Protein 7NSB (pdb70)

Foldseek 3Di:
DDPVLVVVLPLFDFDLFCQFLLVVVVSVLCVVCPVVCVVPVPDPFFPADADPCLVVLVVVVVVVPPDPPDDSPPDDVVVSVVVVCVVCVLPSHVVSNPCHRGAPPVVVSPPQDFDAWDDDPDPQKDDDSHRFAKIARADDCWKTWTDHWDDFLRAFKFKWKKKWAWQLCHFKKKEKFFDPDCCVVVCQVPVHDCGGFTQTQVARDTPPPPQDGHDDRTKMKMWMFGNQQGWIFMDIPQHGGDTDDAQHHDTIITIMMDHDNGIMMGIGRRSRDHDRNPVNVVLVVLLVVLCCVPPVVPLDDDDDPQDDPNDGDDPPDDDDDDDDVVVPSVVLNVLLLVLLLCQLAAVLVVSVVSLVVLVVPDDPVSVVSSVVSVVVSPPPPVVRVVRVVLLVCLVVLPLVVSVVSVCVPDPPQCVPPVVLVLVSVVLNLLSVVQPPLVCVVVNVVSLVVVLCVQAVPPVDDDVSNVVSVVSSVLQVVQVVDNNSCPPPDDVSNVCNDPCCRNVPNSVVVSCSVQVVVPHDSDSVPVVVVVVVVVVLSVCSNDVDPCPDGNNGGNSSRSCSDPPPPVDD/DVVLVVVLVVCCVVPNVVVSVVSVCPPPDDPDDVVVVVVVVLVVLAVPADQDQDAPDPPDPPVQDDPPDRGYDDARLKDKDWDDKDQPQFFFWADWDAFLQRFKIKTFAALGDQARWIFIFGDPVPRHTPDIDHDHRARWHDWDAFLVRFKIWTARCPDDIDIDGCPWQEKDYAQDPQAHQWIWIAAQVLWIFIAGVPPGPGADIDDQFEAPPLCDFQCPVVPDDDADDPLAFDDPDPGGGRRGGRDDDGRFGFNYWDADNVSAKIWTFGFQAKIWIWGPPRPATPVRVVPPPDGPPVYHTYTQDMAHDGAGWQDKEAAAPVDRQKIWTHGAPFKIWIARGNVNDTQDIEGDAHGPDDRADWYAALRHQWTWTAHCAQWIWIFGDNHHDTNDIHGHDNWGDKAYRSNPSFKIWTGDGRRIIIIMGMDSD/DPPDDPVLVLVVVLQVCVQVPDDPVSVPSPCDLLVVVVVCLQVDDCCPDALCSLQVFAFAPDDGADVPLVCLQPVPNLVSLVVNLVSVVVSCVVCVVPDDPLVNLVVVLLSLVLVLLVLVLVLLVVLCPPVSVVCCPPSPVSSLVVSLVSQVPHPDADPPPGNCVSVVVSVVSVVCPVPVVVSVVPPSDSCVSVVVVVVRHHCSVPPPPPVVVVVVVVVVVVLCVAPVADDDDPPDGDDDDDKDKDWDDKPLPDQFFWQDWEAFQARAWIATQSGWIWGDVPPTDTDDGDDCWRDWDAFLVSQKIKTQHCPDHIDIDVVWAEKAFAADPVPGQKIWTAAQFQWIWIDGDPVDDTHDIVQPPVDDDDDDDGRQRWHYWDADNVNQWIWTDGQQAKIWIAGQDDDCGDTPDIAHDGAGWADWAFAAPQGWIWIHGAPAKIWIAHRVVRGTDDMAGDAHHDPDYADKYAALRNQKIWIFHQQCWIWIAGDVPHDTPDIGHDDVRWHDKADHSNDNWKIWTTGRRSMIIIMTMGD/DPDAEDDPVRLVVVVVPPQDPQVPPPPVPPWDWDQDQPCHTDIDTPPDDDPPVLLLQLLLCQLVLNLPSNVVSCVVPPNDDDDVVSVVVCVLSVSVLLVVLLVCLLVLVLVVSVVVVPLLSVLSVVVVVVVVVDDVVVVVCCPVPVVPVPDDVVSVVSSVCVPDVVPDSVSSNVVSSVVSLVSCLVSQVVSVVCVPPVVDDDDRSFDVDCCVRRVRSHSVVVVVVVVVVVVQVVCVVVVYDDDDDDD

Sequence (1775 aa):
MDDVDREFINCLFPSYLLQQPVAYDLWILYLQHRKLFHKLKNTNLINKLTALTRKEIWSKLMNLGVLGTISFEAVNDDYLIQVYKYFYPDVNDFTLRFNSMIPDIYKILGYFLPSRWQAQPNNSLQLSQDGITHLQPNPDYAVTWANKSLPDNKLTIFYYEIKVLSVTNSNIVIGYKLVENESINKCQKYGFDLNVFGYCGFDGLITNSEYAKPFGRDDVIGCGINFIDGSIFFTKNGIHLGNAFTDLNDLEFVPYVALRPGNSIKTNFGLNEDFVFDIIGYQDKWKSLAYEHICRLKFLLGEDNRFIDGKLVRPDVNNINNLSVDDGSLPNTLNVMINDYLIHEGLVDVAKGFLKDLQKDAVNESKDVIRHNERQIMKEERMVKIRQELRYLINKGQISKCINYIDNEIPDLLKNNLELVFELKLANYLVMIKKSSDEIENLILKGQELSNEFIYDTKIPQSLRDRFSGQLSNVSALLAYSNPLVEAPKEISGYLSDEYLQERLFQVSNNTILTFLHKDSECALENVISNTRAMLSTLLEYNAFGSTNSSDPRYYKAINFDEDVLNLKQLTKLLIHTLKELGYDSAANQLLLNELVPKGRLLHLLKQAIKYQQSQDIFNIIDPDFSSPPHRINLLQDNFSHDLTVTFQEWKTIQDTTDEIWFLTFSPNGKYLASATSESSRGYFITVYDVEQDFKIYKTCVSLSQSVLYLMFSPDSRYLVACPFSEDVTIYDMRVWCCDAFHTAERAGWMVVGSPDREAIVHSLTTKESLFSLKGRTCIALGHDENISGRKSIDPAKVLYKPTSSNGNWQYVEDDETFPRVHDVKISYDDKYVLLMTHQGVIDVYDFSGFPSKEELSKQTVDPKNFLIPRIARLDVGKNMTCISLPLNESQHLVLVSLQDNELQMWDYKENILIQKYFGQKQQHFIIRSCFAYGNKLVMSGSEDGKIYIWDRIRGNLVSVLSGHNCNVVASNPADKEMFASGGDDGKIKIWKISRNVGCFDKKQLTKLLIHTLKELGYDSAANQLLLNHIQTFFKLIKTGQFHLINWQIVCSLPLAHSSPLRSEWLQRLLIPLFDHMLLQLQYLQQLMSSVNSSTCSDAEIATLRNYVEIMILVNRQIFLEFFHTALPVLYLRKILKNFIEIWDSLLVSNDQFLNEENIFNPETTLRELSTYLTNPKLTAQLNLERDHLIDAISKYIDPNELVPKGRLLHLLKQAIKYQQSQDIFNIIDPDNFSHDLTVTFQEWKTIQDTTDEIWFLTFSPNGKYLASATITVYDVEQDFKIYKTCVSVLYLMFSPDSRYLVACPFSEDVTIYDRVWCCDAFHTAERAGWMVVGSPDREAIVHSLTTKESLFSLKGRWQYVEDDETFPRVHDVKISYDDKYVLLMTHQGVIDVYDFSGFPIPRIARLDVGKNMTCISLPLNQHLVLVSLQDNELQMWDYKENILIQKYFGQKQQHFIIRSCFAYGNKLVMSGSEDGKIYIWDRIRGNLVSVLSGHSNCNVVASNPADKEMFASGGDDGKIKIWKISRYGKKCFTKEEWKEQVAKYSAMGELYANKTIHYPLKIQPNGFATIQTTPIEPTLPRLLLNYFVSMAYEDSSIRMAKELGFIRNNKDIAVFNDLYKIKERFHIKHLIKLGRINEAMEELHFKLLLLNLIEMIRSHILNLIQYSQNKLAIKASSSVKKMQELELSLQNLYSISLRSKIADLVNEKLLKFIHPRIQFEISNNNSKFPDLLNNNYYSSEFPYEPRLTQIMKLWCWCENQLHHNQIGVPRVEN

B-factor: mean 66.14, std 17.5, range [31.29, 143.15]

Solvent-accessible surface area: 83004 Å² total; per-residue (Å²): 70,49,98,83,3,133,104,36,5,92,39,0,4,8,63,6,1,41,82,0,37,8,26,87,48,0,68,68,39,2,62,131,52,34,123,37,8,81,52,8,74,68,67,68,13,123,118,48,142,13,40,119,18,65,73,81,7,0,48,60,0,9,126,77,11,2,2,4,22,17,35,44,69,62,30,30,39,55,14,8,40,60,2,15,52,78,52,74,116,93,31,89,81,37,61,13,53,123,121,2,55,25,47,82,4,20,90,47,9,46,9,60,4,2,18,74,0,51,63,14,137,67,116,31,19,101,34,56,79,71,1,51,67,64,7,63,5,40,115,119,233,40,13,4,58,0,52,102,47,1,44,34,50,30,4,4,0,7,4,0,7,4,76,0,71,28,67,110,87,1,26,0,2,0,0,0,21,41,40,153,67,170,85,79,108,76,1,99,83,150,14,72,12,87,82,0,24,0,4,9,0,111,82,0,32,18,4,70,132,146,60,29,78,64,17,24,140,93,7,36,1,1,0,0,4,0,9,2,36,3,15,0,2,0,2,22,96,28,125,83,44,45,89,26,36,96,66,27,22,62,59,34,2,6,0,4,0,9,6,29,103,29,1,4,0,72,2,26,11,10,21,72,102,118,37,95,21,97,8,66,42,32,8,69,106,36,28,9,68,0,3,50,102,16,6,209,123,82,17,72,24,32,134,26,156,32,74,114,111,37,46,17,75,84,76,133,87,82,51,54,9,113,46,56,65,96,122,24,26,2,45,18,3,1,18,9,5,0,0,38,25,0,14,38,31,4,38,28,42,4,0,117,5,0,12,133,4,13,102,119,18,44,52,206,116,62,137,32,4,18,168,31,2,75,166,41,13,64,141,26,57,144,27,14,117,20,14,84,67,5,88,147,16,10,89,40,36,67,7,74,118,6,31,62,44,3,49,108,67,17,117,64,0,34,102,86,7,70,24,7,25,9,24,11,67,6,0,29,4,0,38,71,13,88,78,35,144,150,49,49,42,88,9,11,93,53,1,56,63,13,8,86,59,19,18,101,72,105,93,21,81,66,85,30,76,74,68,0,42,32,4,13,20,18,0,4,4,0,17,3,39,73,41,20,99,120,87,11,72,68,26,16,23,12,0,2,43,84,42,10,14,68,69,21,11,18,39,6,11,8,30,0,13,14,28,25,57,153,88,88,39,65,10,7,3,24,50,2,1,29,14,0,39,15,7,13,68,16,4,24,98,92,51,6,28,15,82,124,61,72,72,28,45,6,39,11,2,2,5,21,10,39,70,31,2,8,100,43,121,96,58,40,63,15,2,26,44,22,13,56,80,91,58,84,58,84,6,7,97,43,18,148,126,164,85,175,40,79,104,47,24,9,59,81,9,5,75,20,0,13,44,37,15,85,80,97,16,18,5,40,8,113,30,54,141,106,105,67,116,91,105,66,40,31,3,2,82,60,35,115,36,123,62,25,20,4,51,30,50,63,175,90,76,19,56,78,96,68,50,45,5,96,19,7,32,12,0,66,83,14,27,36,0,0,2,0,15,21,64,42,89,66,30,0,19,2,10,0,19,30,27,148,59,82,22,54,105,107,35,84,16,131,26,73,75,76,35,4,65,19,4,21,14,7,62,69,26,106,55,0,0,2,1,2,94,49,72,67,56,23,72,43,96,68,105,23,55,0,3,10,6,8,78,44,90,71,23,71,38,23,3,7,10,0,4,14,81,75,29,6,55,7,43,14,13,117,108,54,88,66,42,10,51,18,115,71,64,32,0,23,50,0,22,11,50,111,54,133,57,37,76,93,91,61,104,45,75,96,76,13,23,71,79,139,59,119,108,16,83,81,22,46,14,45,46,97,94,109,22,20,93,0,71,3,1,51,7,10,96,72,4,89,34,3,0,6,0,3,68,90,3,5,0,6,0,15,17,14,37,31,11,15,49,36,85,50,44,94,88,57,129,59,69,21,62,89,58,31,2,6,45,34,18,106,0,94,28,43,118,68,18,11,1,2,19,27,25,70,162,130,54,147,75,10,0,0,0,3,6,52,55,58,9,3,18,4,6,10,8,25,99,44,13,13,66,7,36,2,61,20,3,32,5,82,151,96,116,1,44,6,18,6,5,14,36,50,48,0,0,0,2,0,0,55,70,18,15,2,16,0,1,10,43,110,72,2,2,1,11,12,36,28,86,6,61,43,0,17,4,8,14,24,17,58,60,74,97,34,30,3,0,3,1,3,60,77,8,16,7,48,0,14,34,12,63,145,78,76,68,52,19,69,56,65,42,14,50,72,0,18,38,57,19,2,103,82,85,62,100,60,66,2,2,104,54,18,156,127,141,104,9,77,45,0,24,128,17,0,115,89,28,64,22,104,98,0,59,4,75,32,0,10,51,5,45,17,48,96,36,73,106,20,97,106,55,18,57,117,100,2,45,93,124,92,59,111,39,0,65,81,7,11,90,29,1,80,62,3,42,84,43,26,75,81,91,83,52,82,79,43,32,14,28,4,3,36,19,3,1,31,0,2,10,45,0,0,87,23,8,0,2,46,72,44,135,141,25,95,13,6,56,3,3,40,89,2,1,39,41,2,10,61,15,21,39,57,4,5,40,65,14,90,67,23,35,10,56,79,30,2,68,59,2,53,77,36,22,88,43,4,3,27,37,7,11,23,53,112,62,0,66,158,50,76,40,84,87,68,105,13,30,50,29,0,34,170,65,6,29,49,66,86,30,14,47,110,53,16,8,67,82,3,37,33,13,0,54,89,64,6,29,41,105,32,29,27,18,148,62,108,112,56,88,63,59,48,124,96,95,50,36,34,109,80,160,16,83,27,76,64,67,98,52,66,3,125,14,5,25,13,0,60,78,20,31,71,0,0,2,0,57,30,30,15,5,32,26,90,110,94,42,45,117,132,112,83,13,173,106,22,56,16,4,20,31,25,60,81,19,53,104,11,15,4,0,16,98,86,65,73,51,47,65,54,150,153,20,57,0,7,12,28,2,72,49,97,91,24,53,53,71,22,6,19,0,10,23,62,18,44,18,32,9,40,21,62,75,117,59,70,85,52,40,34,44,60,67,188,151,161,196,104,99,104,70,103,120,122,51,5,2,68,16,0,52,4,13,100,80,6,34,61,4,4,13,6,7,89,83,2,14,4,11,1,39,38,26,115,51,88,135,107,60,100,94,18,123,2,93,28,59,34,80,13,15,10,4,22,29,25,54,146,188,79,26,2,0,2,1,7,41,76,32,10,0,16,2,17,22,9,48,52,62,10,18,31,8,30,0,22,1,1,40,1,85,140,116,103,1,42,5,19,9,7,35,23,52,36,4,0,2,1,0,0,41,42,15,46,0,0,0,3,2,48,90,94,12,88,54,53,23,40,29,81,8,16,97,60,0,18,4,7,13,19,13,59,67,44,126,69,43,7,0,0,0,0,34,46,3,76,0,34,0,14,23,25,29,185,133,75,69,19,63,34,63,64,81,43,16,56,67,46,33,79,80,65,84,28,62,24,83,26,46,29,8,100,64,2,79,53,71,5,43,5,40,38,65,100,166,33,90,7,63,5,49,45,61,19,80,32,2,55,99,0,0,1,4,4,0,0,4,49,1,12,32,44,0,1,42,105,4,2,53,56,54,46,50,31,190,82,89,70,22,63,61,80,9,44,63,19,2,56,1,56,87,3,33,93,21,14,47,15,3,42,78,8,135,4,89,42,10,66,126,124,120,96,18,23,21,20,50,9,24,26,18,51,111,92,96,66,220,153,86,101,66,55,65,83,37,56,72,35,27,70,140,58,26,115,64,62,85,77,53,85,64,43,68,82,163,122,89,90,48,54,108,32,82,59,63,40,37,60,31,0,56,102,26,17,34,129,36,6,83,161,13,20,77,105,1,98,133,18,52,81,94,111,134,47,96,21,39,24,3,4,73,153,42,37,67,78,40,51,4,9,32,27,26,10,2,23,14,2,2,58,3,6,18,48,0,14,18,33,1,26,101,35,33,13,11,11,16,74,13,66,95

Structure (mmCIF, N/CA/C/O backbone):
data_7NSB
#
_entry.id   7NSB
#
_cell.length_a   1.00
_cell.length_b   1.00
_cell.length_c   1.00
_cell.angle_alpha   90.00
_cell.angle_beta   90.00
_cell.angle_gamma   90.00
#
_symmetry.space_group_name_H-M   'P 1'
#
loop_
_entity.id
_entity.type
_entity.pdbx_description
1 polymer 'Vacuolar import and degradation protein 30'
2 polymer 'Glucose-induced degradation protein 7'
3 polymer 'Glucose-induced degradation protein 8'
#
loop_
_atom_site.group_PDB
_atom_site.id
_atom_site.type_symbol
_atom_site.label_atom_id
_atom_site.label_alt_id
_atom_site.label_comp_id
_atom_site.label_asym_id
_atom_site.label_entity_id
_atom_site.label_seq_id
_atom_site.pdbx_PDB_ins_code
_atom_site.Cartn_x
_atom_site.Cartn_y
_atom_site.Cartn_z
_atom_site.occupancy
_atom_site.B_iso_or_equiv
_atom_site.auth_seq_id
_atom_site.auth_comp_id
_atom_site.auth_asym_id
_atom_site.auth_atom_id
_atom_site.pdbx_PDB_model_num
ATOM 1 N N . MET A 1 5 ? 169.010 256.253 263.365 1.00 71.08 5 MET a N 1
ATOM 2 C CA . MET A 1 5 ? 169.481 255.438 264.477 1.00 71.08 5 MET a CA 1
ATOM 3 C C . MET A 1 5 ? 168.391 255.261 265.523 1.00 71.08 5 MET a C 1
ATOM 4 O O . MET A 1 5 ? 167.653 256.195 265.826 1.00 71.08 5 MET a O 1
ATOM 6 N N . ASP A 1 6 ? 168.298 254.057 266.078 1.00 73.57 6 ASP a N 1
ATOM 7 C CA . ASP A 1 6 ? 167.266 253.739 267.054 1.00 73.57 6 ASP a CA 1
ATOM 8 C C . ASP A 1 6 ? 167.677 254.264 268.428 1.00 73.57 6 ASP a C 1
ATOM 9 O O . ASP A 1 6 ? 168.641 255.021 268.570 1.00 73.57 6 ASP a O 1
ATOM 11 N N . ASP A 1 7 ? 166.940 253.868 269.461 1.00 75.56 7 ASP a N 1
ATOM 12 C CA . ASP A 1 7 ? 167.230 254.275 270.828 1.00 75.56 7 ASP a CA 1
ATOM 13 C C . ASP A 1 7 ? 168.068 253.256 271.584 1.00 75.56 7 ASP a C 1
ATOM 14 O O . ASP A 1 7 ? 168.357 253.466 272.766 1.00 75.56 7 ASP a O 1
ATOM 16 N N . VAL A 1 8 ? 168.457 252.158 270.940 1.00 73.69 8 VAL a N 1
ATOM 17 C CA . VAL A 1 8 ? 169.354 251.191 271.547 1.00 73.69 8 VAL a CA 1
ATOM 18 C C . VAL A 1 8 ? 170.706 251.131 270.842 1.00 73.69 8 VAL a C 1
ATOM 19 O O . VAL A 1 8 ? 171.728 250.925 271.508 1.00 73.69 8 VAL a O 1
ATOM 23 N N . ASP A 1 9 ? 170.742 251.304 269.520 1.00 73.18 9 ASP a N 1
ATOM 24 C CA . ASP A 1 9 ? 172.008 251.269 268.800 1.00 73.18 9 ASP a CA 1
ATOM 25 C C . ASP A 1 9 ? 172.911 252.422 269.214 1.00 73.18 9 ASP a C 1
ATOM 26 O O . ASP A 1 9 ? 174.128 252.251 269.339 1.00 73.18 9 ASP a O 1
ATOM 31 N N . ARG A 1 10 ? 172.335 253.608 269.421 1.00 73.60 10 ARG a N 1
ATOM 32 C CA . ARG A 1 10 ? 173.132 254.743 269.871 1.00 73.60 10 ARG a CA 1
ATOM 33 C C . ARG A 1 10 ? 173.786 254.449 271.213 1.00 73.60 10 ARG a C 1
ATOM 34 O O . ARG A 1 10 ? 174.988 254.675 271.397 1.00 73.60 10 ARG a O 1
ATOM 42 N N . GLU A 1 11 ? 173.005 253.928 272.161 1.00 75.18 11 GLU a N 1
ATOM 43 C CA . GLU A 1 11 ? 173.548 253.609 273.475 1.00 75.18 11 GLU a CA 1
ATOM 44 C C . GLU A 1 11 ? 174.627 252.539 273.378 1.00 75.18 11 GLU a C 1
ATOM 45 O O . GLU A 1 11 ? 175.681 252.652 274.016 1.00 75.18 11 GLU a O 1
ATOM 51 N N . PHE A 1 12 ? 174.390 251.496 272.580 1.00 69.72 12 PHE a N 1
ATOM 52 C CA . PHE A 1 12 ? 175.376 250.425 272.476 1.00 69.72 12 PHE a CA 1
ATOM 53 C C . PHE A 1 12 ? 176.672 250.919 271.849 1.00 69.72 12 PHE a C 1
ATOM 54 O O . PHE A 1 12 ? 177.762 250.589 272.327 1.00 69.72 12 PHE a O 1
ATOM 62 N N . ILE A 1 13 ? 176.580 251.715 270.783 1.00 63.42 13 ILE a N 1
ATOM 63 C CA . ILE A 1 13 ? 177.790 252.181 270.119 1.00 63.42 13 ILE a CA 1
ATOM 64 C C . ILE A 1 13 ? 178.544 253.166 271.008 1.00 63.42 13 ILE a C 1
ATOM 65 O O . ILE A 1 13 ? 179.783 253.173 271.035 1.00 63.42 13 ILE a O 1
ATOM 70 N N . ASN A 1 14 ? 177.819 253.999 271.764 1.00 66.52 14 ASN a N 1
ATOM 71 C CA . ASN A 1 14 ? 178.475 254.886 272.717 1.00 66.52 14 ASN a CA 1
ATOM 72 C C . ASN A 1 14 ? 179.192 254.092 273.797 1.00 66.52 14 ASN a C 1
ATOM 73 O O . ASN A 1 14 ? 180.308 254.441 274.199 1.00 66.52 14 ASN a O 1
ATOM 78 N N . CYS A 1 15 ? 178.562 253.024 274.286 1.00 67.72 15 CYS a N 1
ATOM 79 C CA . CYS A 1 15 ? 179.209 252.179 275.281 1.00 67.72 15 CYS a CA 1
ATOM 80 C C . CYS A 1 15 ? 180.427 251.468 274.706 1.00 67.72 15 CYS a C 1
ATOM 81 O O . CYS A 1 15 ? 181.398 251.220 275.428 1.00 67.72 15 CYS a O 1
ATOM 84 N N . LEU A 1 16 ? 180.400 251.144 273.413 1.00 60.50 16 LEU a N 1
ATOM 85 C CA . LEU A 1 16 ? 181.488 250.381 272.809 1.00 60.50 16 LEU a CA 1
ATOM 86 C C . LEU A 1 16 ? 182.699 251.255 272.504 1.00 60.50 16 LEU a C 1
ATOM 87 O O . LEU A 1 16 ? 183.790 251.028 273.035 1.00 60.50 16 LEU a O 1
ATOM 92 N N . PHE A 1 17 ? 182.527 252.259 271.649 1.00 55.87 17 PHE a N 1
ATOM 93 C CA . PHE A 1 17 ? 183.669 252.986 271.112 1.00 55.87 17 PHE a CA 1
ATOM 94 C C . PHE A 1 17 ? 183.941 254.254 271.908 1.00 55.87 17 PHE a C 1
ATOM 95 O O . PHE A 1 17 ? 183.051 254.780 272.582 1.00 55.87 17 PHE a O 1
ATOM 103 N N . PRO A 1 18 ? 185.169 254.771 271.865 1.00 48.57 18 PRO a N 1
ATOM 104 C CA . PRO A 1 18 ? 185.489 255.971 272.644 1.00 48.57 18 PRO a CA 1
ATOM 105 C C . PRO A 1 18 ? 184.736 257.193 272.145 1.00 48.57 18 PRO a C 1
ATOM 106 O O . PRO A 1 18 ? 184.395 257.307 270.966 1.00 48.57 18 PRO a O 1
ATOM 110 N N . SER A 1 19 ? 184.478 258.116 273.072 1.00 46.50 19 SER a N 1
ATOM 111 C CA . SER A 1 19 ? 183.606 259.250 272.779 1.00 46.50 19 SER a CA 1
ATOM 112 C C . SER A 1 19 ? 184.231 260.197 271.762 1.00 46.50 19 SER a C 1
ATOM 113 O O . SER A 1 19 ? 183.586 260.574 270.778 1.00 46.50 19 SER a O 1
ATOM 116 N N . TYR A 1 20 ? 185.484 260.598 271.983 1.00 45.38 20 TYR a N 1
ATOM 117 C CA . TYR A 1 20 ? 186.106 261.597 271.121 1.00 45.38 20 TYR a CA 1
ATOM 118 C C . TYR A 1 20 ? 186.289 261.105 269.696 1.00 45.38 20 TYR a C 1
ATOM 119 O O . TYR A 1 20 ? 186.461 261.925 268.789 1.00 45.38 20 TYR a O 1
ATOM 128 N N . LEU A 1 21 ? 186.261 259.795 269.476 1.00 46.79 21 LEU a N 1
ATOM 129 C CA . LEU A 1 21 ? 186.554 259.248 268.163 1.00 46.79 21 LEU a CA 1
ATOM 130 C C . LEU A 1 21 ? 185.316 259.142 267.284 1.00 46.79 21 LEU a C 1
ATOM 131 O O . LEU A 1 21 ? 185.444 259.118 266.056 1.00 46.79 21 LEU a O 1
ATOM 136 N N . LEU A 1 22 ? 184.124 259.102 267.881 1.00 49.68 22 LEU a N 1
ATOM 137 C CA . LEU A 1 22 ? 182.888 259.082 267.109 1.00 49.68 22 LEU a CA 1
ATOM 138 C C . LEU A 1 22 ? 182.572 260.426 266.473 1.00 49.68 22 LEU a C 1
ATOM 139 O O . LEU A 1 22 ? 181.652 260.501 265.653 1.00 49.68 22 LEU a O 1
ATOM 144 N N . GLN A 1 23 ? 183.297 261.482 266.831 1.00 47.55 23 GLN a N 1
ATOM 145 C CA . GLN A 1 23 ? 183.077 262.808 266.275 1.00 47.55 23 GLN a CA 1
ATOM 146 C C . GLN A 1 23 ? 184.049 263.140 265.152 1.00 47.55 23 GLN a C 1
ATOM 147 O O . GLN A 1 23 ? 184.103 264.291 264.713 1.00 47.55 23 GLN a O 1
ATOM 153 N N . GLN A 1 24 ? 184.809 262.167 264.684 1.00 47.13 24 GLN a N 1
ATOM 154 C CA . GLN A 1 24 ? 185.714 262.308 263.557 1.00 47.13 24 GLN a CA 1
ATOM 155 C C . GLN A 1 24 ? 185.062 261.785 262.291 1.00 47.13 24 GLN a C 1
ATOM 156 O O . GLN A 1 24 ? 184.022 261.124 262.337 1.00 47.13 24 GLN a O 1
ATOM 162 N N . PRO A 1 25 ? 185.648 262.058 261.126 1.00 47.93 25 PRO a N 1
ATOM 163 C CA . PRO A 1 25 ? 185.139 261.444 259.892 1.00 47.93 25 PRO a CA 1
ATOM 164 C C . PRO A 1 25 ? 185.337 259.934 259.839 1.00 47.93 25 PRO a C 1
ATOM 165 O O . PRO A 1 25 ? 184.947 259.294 258.858 1.00 47.93 25 PRO a O 1
ATOM 169 N N . VAL A 1 26 ? 185.934 259.352 260.875 1.00 51.74 26 VAL a N 1
ATOM 170 C CA . VAL A 1 26 ? 186.144 257.912 260.942 1.00 51.74 26 VAL a CA 1
ATOM 171 C C . VAL A 1 26 ? 185.071 257.235 261.802 1.00 51.74 26 VAL a C 1
ATOM 172 O O . VAL A 1 26 ? 185.267 256.120 262.280 1.00 51.74 26 VAL a O 1
ATOM 176 N N . ALA A 1 27 ? 183.936 257.897 262.013 1.00 54.54 27 ALA a N 1
ATOM 177 C CA . ALA A 1 27 ? 182.809 257.233 262.651 1.00 54.54 27 ALA a CA 1
ATOM 178 C C . ALA A 1 27 ? 181.998 256.399 261.671 1.00 54.54 27 ALA a C 1
ATOM 179 O O . ALA A 1 27 ? 181.269 255.498 262.097 1.00 54.54 27 ALA a O 1
ATOM 181 N N . TYR A 1 28 ? 182.121 256.672 260.371 1.00 61.52 28 TYR a N 1
ATOM 182 C CA . TYR A 1 28 ? 181.330 255.960 259.375 1.00 61.52 28 TYR a CA 1
ATOM 183 C C . TYR A 1 28 ? 181.686 254.478 259.340 1.00 61.52 28 TYR a C 1
ATOM 184 O O . TYR A 1 28 ? 180.803 253.614 259.444 1.00 61.52 28 TYR a O 1
ATOM 193 N N . ASP A 1 29 ? 182.972 254.160 259.204 1.00 60.22 29 ASP a N 1
ATOM 194 C CA . ASP A 1 29 ? 183.358 252.758 259.155 1.00 60.22 29 ASP a CA 1
ATOM 195 C C . ASP A 1 29 ? 183.157 252.067 260.496 1.00 60.22 29 ASP a C 1
ATOM 196 O O . ASP A 1 29 ? 182.889 250.863 260.526 1.00 60.22 29 ASP a O 1
ATOM 201 N N . LEU A 1 30 ? 183.252 252.800 261.607 1.00 56.63 30 LEU a N 1
ATOM 202 C CA . LEU A 1 30 ? 182.916 252.203 262.898 1.00 56.63 30 LEU a CA 1
ATOM 203 C C . LEU A 1 30 ? 181.441 251.828 262.967 1.00 56.63 30 LEU a C 1
ATOM 204 O O . LEU A 1 30 ? 181.085 250.757 263.480 1.00 56.63 30 LEU a O 1
ATOM 209 N N . TRP A 1 31 ? 180.563 252.697 262.463 1.00 59.44 31 TRP a N 1
ATOM 210 C CA . TRP A 1 31 ? 179.152 252.340 262.437 1.00 59.44 31 TRP a CA 1
ATOM 211 C C . TRP A 1 31 ? 178.906 251.148 261.529 1.00 59.44 31 TRP a C 1
ATOM 212 O O . TRP A 1 31 ? 178.071 250.300 261.845 1.00 59.44 31 TRP a O 1
ATOM 223 N N . ILE A 1 32 ? 179.618 251.059 260.404 1.00 55.90 32 ILE a N 1
ATOM 224 C CA . ILE A 1 32 ? 179.477 249.875 259.556 1.00 55.90 32 ILE a CA 1
ATOM 225 C C . ILE A 1 32 ? 179.912 248.621 260.307 1.00 55.90 32 ILE a C 1
ATOM 226 O O . ILE A 1 32 ? 179.236 247.582 260.263 1.00 55.90 32 ILE a O 1
ATOM 231 N N . LEU A 1 33 ? 181.046 248.700 261.005 1.00 55.88 33 LEU a N 1
ATOM 232 C CA . LEU A 1 33 ? 181.529 247.579 261.803 1.00 55.88 33 LEU a CA 1
ATOM 233 C C . LEU A 1 33 ? 180.470 247.107 262.785 1.00 55.88 33 LEU a C 1
ATOM 234 O O . LEU A 1 33 ? 180.179 245.910 262.877 1.00 55.88 33 LEU a O 1
ATOM 239 N N . TYR A 1 34 ? 179.879 248.039 263.533 1.00 59.19 34 TYR a N 1
ATOM 240 C CA . TYR A 1 34 ? 178.839 247.643 264.478 1.00 59.19 34 TYR a CA 1
ATOM 241 C C . TYR A 1 34 ? 177.620 247.077 263.761 1.00 59.19 34 TYR a C 1
ATOM 242 O O . TYR A 1 34 ? 177.041 246.080 264.205 1.00 59.19 34 TYR a O 1
ATOM 251 N N . LEU A 1 35 ? 177.212 247.703 262.656 1.00 62.89 35 LEU a N 1
ATOM 252 C CA . LEU A 1 35 ? 176.016 247.292 261.935 1.00 62.89 35 LEU a CA 1
ATOM 253 C C . LEU A 1 35 ? 176.139 245.891 261.360 1.00 62.89 35 LEU a C 1
ATOM 254 O O . LEU A 1 35 ? 175.119 245.229 261.150 1.00 62.89 35 LEU a O 1
ATOM 259 N N . GLN A 1 36 ? 177.360 245.424 261.101 1.00 63.96 36 GLN a N 1
ATOM 260 C CA . GLN A 1 36 ? 177.522 244.072 260.579 1.00 63.96 36 GLN a CA 1
ATOM 261 C C . GLN A 1 36 ? 177.155 242.995 261.597 1.00 63.96 36 GLN a C 1
ATOM 262 O O . GLN A 1 36 ? 176.933 241.846 261.205 1.00 63.96 36 GLN a O 1
ATOM 268 N N . HIS A 1 37 ? 177.083 243.327 262.884 1.00 63.87 37 HIS a N 1
ATOM 269 C CA . HIS A 1 37 ? 176.828 242.349 263.941 1.00 63.87 37 HIS a CA 1
ATOM 270 C C . HIS A 1 37 ? 175.766 242.860 264.906 1.00 63.87 37 HIS a C 1
ATOM 271 O O . HIS A 1 37 ? 175.926 242.815 266.126 1.00 63.87 37 HIS a O 1
ATOM 278 N N . ARG A 1 38 ? 174.651 243.350 264.369 1.00 64.68 38 ARG a N 1
ATOM 279 C CA . ARG A 1 38 ? 173.632 243.964 265.214 1.00 64.68 38 ARG a CA 1
ATOM 280 C C . ARG A 1 38 ? 172.794 242.920 265.946 1.00 64.68 38 ARG a C 1
ATOM 281 O O . ARG A 1 38 ? 172.605 243.007 267.166 1.00 64.68 38 ARG a O 1
ATOM 289 N N . LYS A 1 39 ? 172.282 241.928 265.213 1.00 65.28 39 LYS a N 1
ATOM 290 C CA . LYS A 1 39 ? 171.375 240.950 265.808 1.00 65.28 39 LYS a CA 1
ATOM 291 C C . LYS A 1 39 ? 172.064 240.140 266.895 1.00 65.28 39 LYS a C 1
ATOM 292 O O . LYS A 1 39 ? 171.458 239.825 267.928 1.00 65.28 39 LYS a O 1
ATOM 298 N N . LEU A 1 40 ? 173.325 239.771 266.669 1.00 63.67 40 LEU a N 1
ATOM 299 C CA . LEU A 1 40 ? 174.044 238.956 267.640 1.00 63.67 40 LEU a CA 1
ATOM 300 C C . LEU A 1 40 ? 174.182 239.685 268.969 1.00 63.67 40 LEU a C 1
ATOM 301 O O . LEU A 1 40 ? 173.937 239.109 270.034 1.00 63.67 40 LEU a O 1
ATOM 306 N N . PHE A 1 41 ? 174.561 240.964 268.929 1.00 66.06 41 PHE a N 1
ATOM 307 C CA . PHE A 1 41 ? 174.684 241.724 270.167 1.00 66.06 41 PHE a CA 1
ATOM 308 C C . PHE A 1 41 ? 173.322 241.970 270.797 1.00 66.06 41 PHE a C 1
ATOM 309 O O . PHE A 1 41 ? 173.192 241.971 272.028 1.00 66.06 41 PHE a O 1
ATOM 317 N N . HIS A 1 42 ? 172.294 242.176 269.970 1.00 67.69 42 HIS a N 1
ATOM 318 C CA . HIS A 1 42 ? 170.944 242.324 270.502 1.00 67.69 42 HIS a CA 1
ATOM 319 C C . HIS A 1 42 ? 170.550 241.106 271.324 1.00 67.69 42 HIS a C 1
ATOM 320 O O . HIS A 1 42 ? 170.041 241.234 272.443 1.00 67.69 42 HIS a O 1
ATOM 327 N N . LYS A 1 43 ? 170.785 239.909 270.782 1.00 61.92 43 LYS a N 1
ATOM 328 C CA . LYS A 1 43 ? 170.493 238.689 271.529 1.00 61.92 43 LYS a CA 1
ATOM 329 C C . LYS A 1 43 ? 171.368 238.582 272.773 1.00 61.92 43 LYS a C 1
ATOM 330 O O . LYS A 1 43 ? 170.873 238.318 273.873 1.00 61.92 43 LYS a O 1
ATOM 336 N N . LEU A 1 44 ? 172.674 238.804 272.619 1.00 67.84 44 LEU a N 1
ATOM 337 C CA . LEU A 1 44 ? 173.622 238.577 273.702 1.00 67.84 44 LEU a CA 1
ATOM 338 C C . LEU A 1 44 ? 173.538 239.617 274.808 1.00 67.84 44 LEU a C 1
ATOM 339 O O . LEU A 1 44 ? 174.181 239.436 275.846 1.00 67.84 44 LEU a O 1
ATOM 344 N N . LYS A 1 45 ? 172.775 240.687 274.625 1.00 71.47 45 LYS a N 1
ATOM 345 C CA . LYS A 1 45 ? 172.668 241.668 275.705 1.00 71.47 45 LYS a CA 1
ATOM 346 C C . LYS A 1 45 ? 171.961 241.124 276.945 1.00 71.47 45 LYS a C 1
ATOM 347 O O . LYS A 1 45 ? 171.775 241.895 277.892 1.00 71.47 45 LYS a O 1
ATOM 349 N N . ASN A 1 46 ? 171.563 239.851 276.983 1.00 78.92 46 ASN a N 1
ATOM 350 C CA . ASN A 1 46 ? 170.882 239.307 278.154 1.00 78.92 46 ASN a CA 1
ATOM 351 C C . ASN A 1 46 ? 171.856 239.055 279.301 1.00 78.92 46 ASN a C 1
ATOM 352 O O . ASN A 1 46 ? 171.731 239.650 280.377 1.00 78.92 46 ASN a O 1
ATOM 354 N N . THR A 1 47 ? 172.833 238.178 279.090 1.00 82.23 47 THR a N 1
ATOM 355 C CA . THR A 1 47 ? 173.797 237.842 280.131 1.00 82.23 47 THR a CA 1
ATOM 356 C C . THR A 1 47 ? 175.031 237.233 279.478 1.00 82.23 47 THR a C 1
ATOM 357 O O . THR A 1 47 ? 175.128 237.141 278.251 1.00 82.23 47 THR a O 1
ATOM 359 N N . ASN A 1 48 ? 175.981 236.822 280.321 1.00 86.94 48 ASN a N 1
ATOM 360 C CA . ASN A 1 48 ? 177.211 236.155 279.888 1.00 86.94 48 ASN a CA 1
ATOM 361 C C . ASN A 1 48 ? 178.063 237.045 278.988 1.00 86.94 48 ASN a C 1
ATOM 362 O O . ASN A 1 48 ? 178.740 236.559 278.080 1.00 86.94 48 ASN a O 1
ATOM 364 N N . LEU A 1 49 ? 178.034 238.359 279.229 1.00 88.31 49 LEU a N 1
ATOM 365 C CA . LEU A 1 49 ? 178.921 239.273 278.518 1.00 88.31 49 LEU a CA 1
ATOM 366 C C . LEU A 1 49 ? 179.456 240.376 279.427 1.00 88.31 49 LEU a C 1
ATOM 367 O O . LEU A 1 49 ? 179.778 241.465 278.940 1.00 88.31 49 LEU a O 1
ATOM 372 N N . ILE A 1 50 ? 179.555 240.127 280.730 1.00 90.67 50 ILE a N 1
ATOM 373 C CA . ILE A 1 50 ? 180.035 241.106 281.697 1.00 90.67 50 ILE a CA 1
ATOM 374 C C . ILE A 1 50 ? 181.155 240.465 282.502 1.00 90.67 50 ILE a C 1
ATOM 375 O O . ILE A 1 50 ? 181.047 239.301 282.905 1.00 90.67 50 ILE a O 1
ATOM 380 N N . ASN A 1 51 ? 182.223 241.220 282.734 1.00 92.23 51 ASN a N 1
ATOM 381 C CA . ASN A 1 51 ? 183.356 240.725 283.505 1.00 92.23 51 ASN a CA 1
ATOM 382 C C . ASN A 1 51 ? 183.005 240.598 284.983 1.00 92.23 51 ASN a C 1
ATOM 383 O O . ASN A 1 51 ? 182.525 241.548 285.602 1.00 92.23 51 ASN a O 1
ATOM 385 N N . LYS A 1 65 ? 183.086 222.244 276.759 1.00 70.47 65 LYS a N 1
ATOM 386 C CA . LYS A 1 65 ? 182.374 223.422 276.280 1.00 70.47 65 LYS a CA 1
ATOM 387 C C . LYS A 1 65 ? 181.616 223.121 274.992 1.00 70.47 65 LYS a C 1
ATOM 388 O O . LYS A 1 65 ? 180.851 223.954 274.508 1.00 70.47 65 LYS a O 1
ATOM 390 N N . LEU A 1 66 ? 181.837 221.924 274.444 1.00 72.19 66 LEU a N 1
ATOM 391 C CA . LEU A 1 66 ? 181.097 221.415 273.289 1.00 72.19 66 LEU a CA 1
ATOM 392 C C . LEU A 1 66 ? 181.244 222.345 272.080 1.00 72.19 66 LEU a C 1
ATOM 393 O O . LEU A 1 66 ? 180.289 222.957 271.601 1.00 72.19 66 LEU a O 1
ATOM 398 N N . THR A 1 67 ? 182.482 222.440 271.603 1.00 66.53 67 THR a N 1
ATOM 399 C CA . THR A 1 67 ? 182.764 223.222 270.407 1.00 66.53 67 THR a CA 1
ATOM 400 C C . THR A 1 67 ? 181.992 222.669 269.213 1.00 66.53 67 THR a C 1
ATOM 401 O O . THR A 1 67 ? 181.723 221.469 269.122 1.00 66.53 67 THR a O 1
ATOM 405 N N . ALA A 1 68 ? 181.616 223.562 268.296 1.00 61.48 68 ALA a N 1
ATOM 406 C CA . ALA A 1 68 ? 180.810 223.180 267.139 1.00 61.48 68 ALA a CA 1
ATOM 407 C C . ALA A 1 68 ? 181.548 223.360 265.821 1.00 61.48 68 ALA a C 1
ATOM 408 O O . ALA A 1 68 ? 181.692 222.396 265.063 1.00 61.48 68 ALA a O 1
ATOM 410 N N . LEU A 1 69 ? 182.024 224.568 265.523 1.00 60.49 69 LEU a N 1
ATOM 411 C CA . LEU A 1 69 ? 182.701 224.845 264.265 1.00 60.49 69 LEU a CA 1
ATOM 412 C C . LEU A 1 69 ? 184.076 225.457 264.459 1.00 60.49 69 LEU a C 1
ATOM 413 O O . LEU A 1 69 ? 184.898 225.382 263.541 1.00 60.49 69 LEU a O 1
ATOM 418 N N . THR A 1 70 ? 184.362 226.033 265.625 1.00 59.89 70 THR a N 1
ATOM 419 C CA . THR A 1 70 ? 185.737 226.336 265.994 1.00 59.89 70 THR a CA 1
ATOM 420 C C . THR A 1 70 ? 186.572 225.081 266.176 1.00 59.89 70 THR a C 1
ATOM 421 O O . THR A 1 70 ? 187.760 225.191 266.490 1.00 59.89 70 THR a O 1
ATOM 425 N N . ARG A 1 71 ? 185.973 223.901 266.005 1.00 57.24 71 ARG a N 1
ATOM 426 C CA . ARG A 1 71 ? 186.721 222.656 266.116 1.00 57.24 71 ARG a CA 1
ATOM 427 C C . ARG A 1 71 ? 187.874 222.622 265.127 1.00 57.24 71 ARG a C 1
ATOM 428 O O . ARG A 1 71 ? 189.024 222.384 265.508 1.00 57.24 71 ARG a O 1
ATOM 436 N N . LYS A 1 72 ? 187.585 222.866 263.848 1.00 53.54 72 LYS a N 1
ATOM 437 C CA . LYS A 1 72 ? 188.639 222.812 262.843 1.00 53.54 72 LYS a CA 1
ATOM 438 C C . LYS A 1 72 ? 189.671 223.908 263.054 1.00 53.54 72 LYS a C 1
ATOM 439 O O . LYS A 1 72 ? 190.862 223.684 262.817 1.00 53.54 72 LYS a O 1
ATOM 445 N N . GLU A 1 73 ? 189.249 225.083 263.518 1.00 55.31 73 GLU a N 1
ATOM 446 C CA . GLU A 1 73 ? 190.206 226.165 263.709 1.00 55.31 73 GLU a CA 1
ATOM 447 C C . GLU A 1 73 ? 191.139 225.871 264.879 1.00 55.31 73 GLU a C 1
ATOM 448 O O . GLU A 1 73 ? 192.352 226.087 264.780 1.00 55.31 73 GLU a O 1
ATOM 454 N N . ILE A 1 74 ? 190.595 225.368 265.990 1.00 48.67 74 ILE a N 1
ATOM 455 C CA . ILE A 1 74 ? 191.432 224.961 267.115 1.00 48.67 74 ILE a CA 1
ATOM 456 C C . ILE A 1 74 ? 192.363 223.830 266.702 1.00 48.67 74 ILE a C 1
ATOM 457 O O . ILE A 1 74 ? 193.542 223.806 267.076 1.00 48.67 74 ILE a O 1
ATOM 462 N N . TRP A 1 75 ? 191.848 222.871 265.931 1.00 43.84 75 TRP a N 1
ATOM 463 C CA . TRP A 1 75 ? 192.672 221.759 265.478 1.00 43.84 75 TRP a CA 1
ATOM 464 C C . TRP A 1 75 ? 193.843 222.254 264.644 1.00 43.84 75 TRP a C 1
ATOM 465 O O . TRP A 1 75 ? 194.984 221.821 264.837 1.00 43.84 75 TRP a O 1
ATOM 476 N N . SER A 1 76 ? 193.577 223.164 263.706 1.00 46.43 76 SER a N 1
ATOM 477 C CA . SER A 1 76 ? 194.650 223.704 262.881 1.00 46.43 76 SER a CA 1
ATOM 478 C C . SER A 1 76 ? 195.644 224.498 263.717 1.00 46.43 76 SER a C 1
ATOM 479 O O . SER A 1 76 ? 196.859 224.371 263.534 1.00 46.43 76 SER a O 1
ATOM 482 N N . LYS A 1 77 ? 195.149 225.310 264.651 1.00 49.08 77 LYS a N 1
ATOM 483 C CA . LYS A 1 77 ? 196.038 226.134 265.456 1.00 49.08 77 LYS a CA 1
ATOM 484 C C . LYS A 1 77 ? 196.880 225.308 266.421 1.00 49.08 77 LYS a C 1
ATOM 485 O O . LYS A 1 77 ? 197.959 225.757 266.819 1.00 49.08 77 LYS a O 1
ATOM 491 N N . LEU A 1 78 ? 196.422 224.113 266.801 1.00 43.60 78 LEU a N 1
ATOM 492 C CA . LEU A 1 78 ? 197.264 223.238 267.612 1.00 43.60 78 LEU a CA 1
ATOM 493 C C . LEU A 1 78 ? 198.235 222.438 266.758 1.00 43.60 78 LEU a C 1
ATOM 494 O O . LEU A 1 78 ? 199.410 222.305 267.116 1.00 43.60 78 LEU a O 1
ATOM 499 N N . MET A 1 79 ? 197.773 221.892 265.632 1.00 43.63 79 MET a N 1
ATOM 500 C CA . MET A 1 79 ? 198.681 221.171 264.751 1.00 43.63 79 MET a CA 1
ATOM 501 C C . MET A 1 79 ? 199.745 222.086 264.166 1.00 43.63 79 MET a C 1
ATOM 502 O O . MET A 1 79 ? 200.777 221.599 263.694 1.00 43.63 79 MET a O 1
ATOM 507 N N . ASN A 1 80 ? 199.525 223.400 264.196 1.00 42.89 80 ASN a N 1
ATOM 508 C CA . ASN A 1 80 ? 200.579 224.324 263.799 1.00 42.89 80 ASN a CA 1
ATOM 509 C C . ASN A 1 80 ? 201.787 224.194 264.719 1.00 42.89 80 ASN a C 1
ATOM 510 O O . ASN A 1 80 ? 202.933 224.206 264.257 1.00 42.89 80 ASN a O 1
ATOM 515 N N . LEU A 1 81 ? 201.552 224.062 266.027 1.00 39.53 81 LEU a N 1
ATOM 516 C CA . LEU A 1 81 ? 202.654 223.847 266.960 1.00 39.53 81 LEU a CA 1
ATOM 517 C C . LEU A 1 81 ? 203.229 222.442 266.841 1.00 39.53 81 LEU a C 1
ATOM 518 O O . LEU A 1 81 ? 204.438 222.251 267.001 1.00 39.53 81 LEU a O 1
ATOM 523 N N . GLY A 1 82 ? 202.388 221.451 266.578 1.00 37.52 82 GLY a N 1
ATOM 524 C CA . GLY A 1 82 ? 202.848 220.091 266.418 1.00 37.52 82 GLY a CA 1
ATOM 525 C C . GLY A 1 82 ? 202.723 219.208 267.636 1.00 37.52 82 GLY a C 1
ATOM 526 O O . GLY A 1 82 ? 203.309 218.121 267.649 1.00 37.52 82 GLY a O 1
ATOM 527 N N . VAL A 1 83 ? 201.979 219.632 268.653 1.00 35.52 83 VAL a N 1
ATOM 528 C CA . VAL A 1 83 ? 201.803 218.852 269.871 1.00 35.52 83 VAL a CA 1
ATOM 529 C C . VAL A 1 83 ? 200.903 217.655 269.600 1.00 35.52 83 VAL a C 1
ATOM 530 O O . VAL A 1 83 ? 200.666 216.830 270.487 1.00 35.52 83 VAL a O 1
ATOM 534 N N . LEU A 1 84 ? 200.381 217.563 268.381 1.00 37.17 84 LEU a N 1
ATOM 535 C CA . LEU A 1 84 ? 199.593 216.425 267.931 1.00 37.17 84 LEU a CA 1
ATOM 536 C C . LEU A 1 84 ? 200.363 215.722 266.825 1.00 37.17 84 LEU a C 1
ATOM 537 O O . LEU A 1 84 ? 200.693 216.340 265.809 1.00 37.17 84 LEU a O 1
ATOM 542 N N . GLY A 1 85 ? 200.643 214.439 267.015 1.00 37.46 85 GLY a N 1
ATOM 543 C CA . GLY A 1 85 ? 201.449 213.728 266.046 1.00 37.46 85 GLY a CA 1
ATOM 544 C C . GLY A 1 85 ? 200.799 212.485 265.482 1.00 37.46 85 GLY a C 1
ATOM 545 O O . GLY A 1 85 ? 200.387 211.599 266.233 1.00 37.46 85 GLY a O 1
ATOM 546 N N . THR A 1 86 ? 200.706 212.412 264.155 1.00 38.27 86 THR a N 1
ATOM 547 C CA . THR A 1 86 ? 200.217 211.223 263.457 1.00 38.27 86 THR a CA 1
ATOM 548 C C . THR A 1 86 ? 198.862 210.779 263.995 1.00 38.27 86 THR a C 1
ATOM 549 O O . THR A 1 86 ? 198.591 209.588 264.153 1.00 38.27 86 THR a O 1
ATOM 553 N N . ILE A 1 87 ? 198.001 211.747 264.286 1.00 38.65 87 ILE a N 1
ATOM 554 C CA . ILE A 1 87 ? 196.673 211.483 264.822 1.00 38.65 87 ILE a CA 1
ATOM 555 C C . ILE A 1 87 ? 195.649 212.064 263.857 1.00 38.65 87 ILE a C 1
ATOM 556 O O . ILE A 1 87 ? 195.775 213.215 263.424 1.00 38.65 87 ILE a O 1
ATOM 561 N N . SER A 1 88 ? 194.664 211.255 263.487 1.00 42.86 88 SER a N 1
ATOM 562 C CA . SER A 1 88 ? 193.737 211.623 262.429 1.00 42.86 88 SER a CA 1
ATOM 563 C C . SER A 1 88 ? 192.760 212.689 262.900 1.00 42.86 88 SER a C 1
ATOM 564 O O . SER A 1 88 ? 192.421 212.771 264.083 1.00 42.86 88 SER a O 1
ATOM 567 N N . PHE A 1 89 ? 192.307 213.516 261.954 1.00 43.48 89 PHE a N 1
ATOM 568 C CA . PHE A 1 89 ? 191.300 214.520 262.282 1.00 43.48 89 PHE a CA 1
ATOM 569 C C . PHE A 1 89 ? 190.002 213.867 262.728 1.00 43.48 89 PHE a C 1
ATOM 570 O O . PHE A 1 89 ? 189.372 214.315 263.691 1.00 43.48 89 PHE a O 1
ATOM 578 N N . GLU A 1 90 ? 189.579 212.818 262.033 1.00 44.67 90 GLU a N 1
ATOM 579 C CA . GLU A 1 90 ? 188.433 212.051 262.487 1.00 44.67 90 GLU a CA 1
ATOM 580 C C . GLU A 1 90 ? 188.762 211.355 263.803 1.00 44.67 90 GLU a C 1
ATOM 581 O O . GLU A 1 90 ? 189.922 211.076 264.115 1.00 44.67 90 GLU a O 1
ATOM 583 N N . ALA A 1 91 ? 187.718 211.090 264.585 1.00 48.76 91 ALA a N 1
ATOM 584 C CA . ALA A 1 91 ? 187.846 210.429 265.881 1.00 48.76 91 ALA a CA 1
ATOM 585 C C . ALA A 1 91 ? 188.760 211.223 266.817 1.00 48.76 91 ALA a C 1
ATOM 586 O O . ALA A 1 91 ? 189.823 210.763 267.236 1.00 48.76 91 ALA a O 1
ATOM 588 N N . VAL A 1 92 ? 188.325 212.442 267.130 1.00 49.05 92 VAL a N 1
ATOM 589 C CA . VAL A 1 92 ? 188.997 213.288 268.107 1.00 49.05 92 VAL a CA 1
ATOM 590 C C . VAL A 1 92 ? 187.993 213.691 269.175 1.00 49.05 92 VAL a C 1
ATOM 591 O O . VAL A 1 92 ? 186.887 214.152 268.878 1.00 49.05 92 VAL a O 1
ATOM 595 N N . ASN A 1 93 ? 188.383 213.505 270.429 1.00 51.91 93 ASN a N 1
ATOM 596 C CA . ASN A 1 93 ? 187.546 213.855 271.565 1.00 51.91 93 ASN a CA 1
ATOM 597 C C . ASN A 1 93 ? 187.643 215.360 271.788 1.00 51.91 93 ASN a C 1
ATOM 598 O O . ASN A 1 93 ? 188.742 215.891 271.972 1.00 51.91 93 ASN a O 1
ATOM 603 N N . ASP A 1 94 ? 186.495 216.042 271.761 1.00 52.80 94 ASP a N 1
ATOM 604 C CA . ASP A 1 94 ? 186.494 217.498 271.874 1.00 52.80 94 ASP a CA 1
ATOM 605 C C . ASP A 1 94 ? 187.104 217.952 273.192 1.00 52.80 94 ASP a C 1
ATOM 606 O O . ASP A 1 94 ? 187.896 218.904 273.226 1.00 52.80 94 ASP a O 1
ATOM 611 N N . ASP A 1 95 ? 186.748 217.283 274.290 1.00 52.25 95 ASP a N 1
ATOM 612 C CA . ASP A 1 95 ? 187.287 217.671 275.587 1.00 52.25 95 ASP a CA 1
ATOM 613 C C . ASP A 1 95 ? 188.798 217.507 275.635 1.00 52.25 95 ASP a C 1
ATOM 614 O O . ASP A 1 95 ? 189.479 218.277 276.316 1.00 52.25 95 ASP a O 1
ATOM 619 N N . TYR A 1 96 ? 189.343 216.529 274.910 1.00 44.31 96 TYR a N 1
ATOM 620 C CA . TYR A 1 96 ? 190.794 216.416 274.815 1.00 44.31 96 TYR a CA 1
ATOM 621 C C . TYR A 1 96 ? 191.400 217.649 274.157 1.00 44.31 96 TYR a C 1
ATOM 622 O O . TYR A 1 96 ? 192.417 218.177 274.624 1.00 44.31 96 TYR a O 1
ATOM 631 N N . LEU A 1 97 ? 190.793 218.117 273.065 1.00 44.56 97 LEU a N 1
ATOM 632 C CA . LEU A 1 97 ? 191.297 219.313 272.403 1.00 44.56 97 LEU a CA 1
ATOM 633 C C . LEU A 1 97 ? 191.226 220.521 273.321 1.00 44.56 97 LEU a C 1
ATOM 634 O O . LEU A 1 97 ? 192.163 221.322 273.372 1.00 44.56 97 LEU a O 1
ATOM 639 N N . ILE A 1 98 ? 190.126 220.670 274.058 1.00 44.53 98 ILE a N 1
ATOM 640 C CA . ILE A 1 98 ? 190.017 221.799 274.979 1.00 44.53 98 ILE a CA 1
ATOM 641 C C . ILE A 1 98 ? 191.067 221.695 276.080 1.00 44.53 98 ILE a C 1
ATOM 642 O O . ILE A 1 98 ? 191.688 222.694 276.468 1.00 44.53 98 ILE a O 1
ATOM 647 N N . GLN A 1 99 ? 191.293 220.485 276.591 1.00 46.47 99 GLN a N 1
ATOM 648 C CA . GLN A 1 99 ? 192.283 220.292 277.643 1.00 46.47 99 GLN a CA 1
ATOM 649 C C . GLN A 1 99 ? 193.675 220.682 277.167 1.00 46.47 99 GLN a C 1
ATOM 650 O O . GLN A 1 99 ? 194.400 221.404 277.858 1.00 46.47 99 GLN a O 1
ATOM 656 N N . VAL A 1 100 ? 194.065 220.215 275.981 1.00 44.00 100 VAL a N 1
ATOM 657 C CA . VAL A 1 100 ? 195.388 220.561 275.469 1.00 44.00 100 VAL a CA 1
ATOM 658 C C . VAL A 1 100 ? 195.468 222.046 275.138 1.00 44.00 100 VAL a C 1
ATOM 659 O O . VAL A 1 100 ? 196.513 222.677 275.329 1.00 44.00 100 VAL a O 1
ATOM 663 N N . TYR A 1 101 ? 194.372 222.634 274.660 1.00 47.70 101 TYR a N 1
ATOM 664 C CA . TYR A 1 101 ? 194.341 224.065 274.381 1.00 47.70 101 TYR a CA 1
ATOM 665 C C . TYR A 1 101 ? 194.545 224.885 275.647 1.00 47.70 101 TYR a C 1
ATOM 666 O O . TYR A 1 101 ? 195.109 225.985 275.591 1.00 47.70 101 TYR a O 1
ATOM 675 N N . LYS A 1 102 ? 194.087 224.370 276.788 1.00 46.79 102 LYS a N 1
ATOM 676 C CA . LYS A 1 102 ? 194.243 225.103 278.040 1.00 46.79 102 LYS a CA 1
ATOM 677 C C . LYS A 1 102 ? 195.703 225.217 278.463 1.00 46.79 102 LYS a C 1
ATOM 678 O O . LYS A 1 102 ? 196.054 226.128 279.219 1.00 46.79 102 LYS a O 1
ATOM 680 N N . TYR A 1 103 ? 196.566 224.309 277.998 1.00 43.42 103 TYR a N 1
ATOM 681 C CA . TYR A 1 103 ? 197.966 224.347 278.411 1.00 43.42 103 TYR a CA 1
ATOM 682 C C . TYR A 1 103 ? 198.731 225.473 277.736 1.00 43.42 103 TYR a C 1
ATOM 683 O O . TYR A 1 103 ? 199.692 225.996 278.309 1.00 43.42 103 TYR a O 1
ATOM 692 N N . PHE A 1 104 ? 198.335 225.855 276.525 1.00 45.72 104 PHE a N 1
ATOM 693 C CA . PHE A 1 104 ? 199.085 226.826 275.747 1.00 45.72 104 PHE a CA 1
ATOM 694 C C . PHE A 1 104 ? 198.328 228.119 275.493 1.00 45.72 104 PHE a C 1
ATOM 695 O O . PHE A 1 104 ? 198.916 229.065 274.961 1.00 45.72 104 PHE a O 1
ATOM 703 N N . TYR A 1 105 ? 197.049 228.188 275.845 1.00 53.01 105 TYR a N 1
ATOM 704 C CA . TYR A 1 105 ? 196.292 229.438 275.809 1.00 53.01 105 TYR a CA 1
ATOM 705 C C . TYR A 1 105 ? 195.494 229.554 277.097 1.00 53.01 105 TYR a C 1
ATOM 706 O O . TYR A 1 105 ? 194.265 229.422 277.102 1.00 53.01 105 TYR a O 1
ATOM 715 N N . PRO A 1 106 ? 196.171 229.790 278.223 1.00 58.29 106 PRO a N 1
ATOM 716 C CA . PRO A 1 106 ? 195.458 229.821 279.510 1.00 58.29 106 PRO a CA 1
ATOM 717 C C . PRO A 1 106 ? 194.393 230.898 279.588 1.00 58.29 106 PRO a C 1
ATOM 718 O O . PRO A 1 106 ? 193.355 230.685 280.228 1.00 58.29 106 PRO a O 1
ATOM 722 N N . ASP A 1 107 ? 194.612 232.046 278.954 1.00 68.51 107 ASP a N 1
ATOM 723 C CA . ASP A 1 107 ? 193.644 233.140 278.951 1.00 68.51 107 ASP a CA 1
ATOM 724 C C . ASP A 1 107 ? 192.788 232.989 277.698 1.00 68.51 107 ASP a C 1
ATOM 725 O O . ASP A 1 107 ? 193.112 233.511 276.631 1.00 68.51 107 ASP a O 1
ATOM 727 N N . VAL A 1 108 ? 191.679 232.260 277.835 1.00 70.73 108 VAL a N 1
ATOM 728 C CA . VAL A 1 108 ? 190.785 231.981 276.720 1.00 70.73 108 VAL a CA 1
ATOM 729 C C . VAL A 1 108 ? 189.332 232.290 277.052 1.00 70.73 108 VAL a C 1
ATOM 730 O O . VAL A 1 108 ? 188.454 232.052 276.223 1.00 70.73 108 VAL a O 1
ATOM 734 N N . ASN A 1 109 ? 189.052 232.743 278.276 1.00 77.28 109 ASN a N 1
ATOM 735 C CA . ASN A 1 109 ? 187.803 233.320 278.783 1.00 77.28 109 ASN a CA 1
ATOM 736 C C . ASN A 1 109 ? 186.536 232.638 278.273 1.00 77.28 109 ASN a C 1
ATOM 737 O O . ASN A 1 109 ? 185.506 233.297 278.102 1.00 77.28 109 ASN a O 1
ATOM 742 N N . ASP A 1 110 ? 186.608 231.327 278.030 1.00 77.05 110 ASP a N 1
ATOM 743 C CA . ASP A 1 110 ? 185.446 230.438 277.892 1.00 77.05 110 ASP a CA 1
ATOM 744 C C . ASP A 1 110 ? 184.363 231.015 276.973 1.00 77.05 110 ASP a C 1
ATOM 745 O O . ASP A 1 110 ? 183.185 230.672 277.084 1.00 77.05 110 ASP a O 1
ATOM 750 N N . PHE A 1 111 ? 184.727 231.896 276.048 1.00 72.08 111 PHE a N 1
ATOM 751 C CA . PHE A 1 111 ? 183.726 232.489 275.172 1.00 72.08 111 PHE a CA 1
ATOM 752 C C . PHE A 1 111 ? 184.170 232.360 273.725 1.00 72.08 111 PHE a C 1
ATOM 753 O O . PHE A 1 111 ? 183.341 232.236 272.820 1.00 72.08 111 PHE a O 1
ATOM 761 N N . THR A 1 112 ? 185.482 232.389 273.504 1.00 73.06 112 THR a N 1
ATOM 762 C CA . THR A 1 112 ? 186.004 232.246 272.154 1.00 73.06 112 THR a CA 1
ATOM 763 C C . THR A 1 112 ? 185.754 230.850 271.601 1.00 73.06 112 THR a C 1
ATOM 764 O O . THR A 1 112 ? 185.639 230.681 270.383 1.00 73.06 112 THR a O 1
ATOM 768 N N . LEU A 1 113 ? 185.675 229.842 272.473 1.00 68.56 113 LEU a N 1
ATOM 769 C CA . LEU A 1 113 ? 185.381 228.490 272.012 1.00 68.56 113 LEU a CA 1
ATOM 770 C C . LEU A 1 113 ? 184.023 228.426 271.333 1.00 68.56 113 LEU a C 1
ATOM 771 O O . LEU A 1 113 ? 183.879 227.809 270.271 1.00 68.56 113 LEU a O 1
ATOM 776 N N . ARG A 1 114 ? 183.012 229.055 271.931 1.00 69.43 114 ARG a N 1
ATOM 777 C CA . ARG A 1 114 ? 181.698 229.113 271.309 1.00 69.43 114 ARG a CA 1
ATOM 778 C C . ARG A 1 114 ? 181.658 230.132 270.180 1.00 69.43 114 ARG a C 1
ATOM 779 O O . ARG A 1 114 ? 180.883 229.967 269.232 1.00 69.43 114 ARG a O 1
ATOM 787 N N . PHE A 1 115 ? 182.471 231.181 270.271 1.00 71.69 115 PHE a N 1
ATOM 788 C CA . PHE A 1 115 ? 182.681 232.134 269.184 1.00 71.69 115 PHE a CA 1
ATOM 789 C C . PHE A 1 115 ? 181.396 232.849 268.794 1.00 71.69 115 PHE a C 1
ATOM 790 O O . PHE A 1 115 ? 180.781 232.519 267.783 1.00 71.69 115 PHE a O 1
ATOM 798 N N . ASN A 1 311 ? 182.736 252.339 282.434 1.00 85.16 311 ASN a N 1
ATOM 799 C CA . ASN A 1 311 ? 181.433 252.519 281.806 1.00 85.16 311 ASN a CA 1
ATOM 800 C C . ASN A 1 311 ? 180.961 251.234 281.134 1.00 85.16 311 ASN a C 1
ATOM 801 O O . ASN A 1 311 ? 179.847 250.768 281.371 1.00 85.16 311 ASN a O 1
ATOM 803 N N . SER A 1 312 ? 181.820 250.663 280.293 1.00 85.08 312 SER a N 1
ATOM 804 C CA . SER A 1 312 ? 181.493 249.455 279.539 1.00 85.08 312 SER a CA 1
ATOM 805 C C . SER A 1 312 ? 182.157 248.260 280.209 1.00 85.08 312 SER a C 1
ATOM 806 O O . SER A 1 312 ? 183.349 248.011 280.020 1.00 85.08 312 SER a O 1
ATOM 809 N N . MET A 1 313 ? 181.382 247.510 280.989 1.00 85.76 313 MET a N 1
ATOM 810 C CA . MET A 1 313 ? 181.880 246.288 281.618 1.00 85.76 313 MET a CA 1
ATOM 811 C C . MET A 1 313 ? 181.742 245.108 280.656 1.00 85.76 313 MET a C 1
ATOM 812 O O . MET A 1 313 ? 181.097 244.100 280.935 1.00 85.76 313 MET a O 1
ATOM 814 N N . ILE A 1 314 ? 182.378 245.258 279.499 1.00 81.23 314 ILE a N 1
ATOM 815 C CA . ILE A 1 314 ? 182.322 244.283 278.418 1.00 81.23 314 ILE a CA 1
ATOM 816 C C . ILE A 1 314 ? 183.724 243.729 278.221 1.00 81.23 314 ILE a C 1
ATOM 817 O O . ILE A 1 314 ? 184.670 244.507 278.084 1.00 81.23 314 ILE a O 1
ATOM 822 N N . PRO A 1 315 ? 183.913 242.406 278.193 1.00 80.92 315 PRO a N 1
ATOM 823 C CA . PRO A 1 315 ? 185.265 241.866 278.003 1.00 80.92 315 PRO a CA 1
ATOM 824 C C . PRO A 1 315 ? 185.741 242.048 276.574 1.00 80.92 315 PRO a C 1
ATOM 825 O O . PRO A 1 315 ? 185.060 242.685 275.767 1.00 80.92 315 PRO a O 1
ATOM 829 N N . ASP A 1 316 ? 186.906 241.498 276.245 1.00 75.33 316 ASP a N 1
ATOM 830 C CA . ASP A 1 316 ? 187.478 241.728 274.927 1.00 75.33 316 ASP a CA 1
ATOM 831 C C . ASP A 1 316 ? 186.670 240.973 273.878 1.00 75.33 316 ASP a C 1
ATOM 832 O O . ASP A 1 316 ? 186.931 239.797 273.604 1.00 75.33 316 ASP a O 1
ATOM 837 N N . ILE A 1 317 ? 185.682 241.651 273.291 1.00 73.35 317 ILE a N 1
ATOM 838 C CA . ILE A 1 317 ? 184.953 241.128 272.139 1.00 73.35 317 ILE a CA 1
ATOM 839 C C . ILE A 1 317 ? 185.377 241.800 270.846 1.00 73.35 317 ILE a C 1
ATOM 840 O O . ILE A 1 317 ? 184.907 241.398 269.769 1.00 73.35 317 ILE a O 1
ATOM 845 N N . TYR A 1 318 ? 186.244 242.811 270.917 1.00 66.22 318 TYR a N 1
ATOM 846 C CA . TYR A 1 318 ? 186.621 243.576 269.737 1.00 66.22 318 TYR a CA 1
ATOM 847 C C . TYR A 1 318 ? 187.350 242.727 268.708 1.00 66.22 318 TYR a C 1
ATOM 848 O O . TYR A 1 318 ? 187.481 243.150 267.555 1.00 66.22 318 TYR a O 1
ATOM 857 N N . LYS A 1 319 ? 187.834 241.546 269.097 1.00 65.86 319 LYS a N 1
ATOM 858 C CA . LYS A 1 319 ? 188.380 240.623 268.111 1.00 65.86 319 LYS a CA 1
ATOM 859 C C . LYS A 1 319 ? 187.327 240.227 267.088 1.00 65.86 319 LYS a C 1
ATOM 860 O O . LYS A 1 319 ? 187.644 240.056 265.906 1.00 65.86 319 LYS a O 1
ATOM 862 N N . ILE A 1 320 ? 186.074 240.076 267.520 1.00 65.26 320 ILE a N 1
ATOM 863 C CA . ILE A 1 320 ? 185.000 239.757 266.586 1.00 65.26 320 ILE a CA 1
ATOM 864 C C . ILE A 1 320 ? 184.731 240.937 265.663 1.00 65.26 320 ILE a C 1
ATOM 865 O O . ILE A 1 320 ? 184.640 240.784 264.440 1.00 65.26 320 ILE a O 1
ATOM 870 N N . LEU A 1 321 ? 184.609 242.136 266.233 1.00 62.38 321 LEU a N 1
ATOM 871 C CA . LEU A 1 321 ? 184.276 243.318 265.451 1.00 62.38 321 LEU a CA 1
ATOM 872 C C . LEU A 1 321 ? 185.401 243.757 264.527 1.00 62.38 321 LEU a C 1
ATOM 873 O O . LEU A 1 321 ? 185.153 244.559 263.621 1.00 62.38 321 LEU a O 1
ATOM 878 N N . GLY A 1 322 ? 186.616 243.261 264.723 1.00 59.11 322 GLY a N 1
ATOM 879 C CA . GLY A 1 322 ? 187.731 243.734 263.926 1.00 59.11 322 GLY a CA 1
ATOM 880 C C . GLY A 1 322 ? 188.079 245.180 264.195 1.00 59.11 322 GLY a C 1
ATOM 881 O O . GLY A 1 322 ? 188.417 245.917 263.261 1.00 59.11 322 GLY a O 1
ATOM 882 N N . TYR A 1 323 ? 187.994 245.608 265.453 1.00 54.66 323 TYR a N 1
ATOM 883 C CA . TYR A 1 323 ? 188.346 246.969 265.830 1.00 54.66 323 TYR a CA 1
ATOM 884 C C . TYR A 1 323 ? 189.822 247.204 265.545 1.00 54.66 323 TYR a C 1
ATOM 885 O O . TYR A 1 323 ? 190.690 246.620 266.200 1.00 54.66 323 TYR a O 1
ATOM 894 N N . PHE A 1 324 ? 190.113 248.066 264.571 1.00 50.73 324 PHE a N 1
ATOM 895 C CA . PHE A 1 324 ? 191.436 248.181 263.972 1.00 50.73 324 PHE a CA 1
ATOM 896 C C . PHE A 1 324 ? 192.340 249.173 264.693 1.00 50.73 324 PHE a C 1
ATOM 897 O O . PHE A 1 324 ? 193.265 249.715 264.077 1.00 50.73 324 PHE a O 1
ATOM 905 N N . LEU A 1 325 ? 192.107 249.426 265.974 1.00 50.92 325 LEU a N 1
ATOM 906 C CA . LEU A 1 325 ? 192.914 250.378 266.717 1.00 50.92 325 LEU a CA 1
ATOM 907 C C . LEU A 1 325 ? 193.436 249.733 267.991 1.00 50.92 325 LEU a C 1
ATOM 908 O O . LEU A 1 325 ? 192.813 248.809 268.522 1.00 50.92 325 LEU a O 1
ATOM 913 N N . PRO A 1 326 ? 194.579 250.197 268.498 1.00 52.40 326 PRO a N 1
ATOM 914 C CA . PRO A 1 326 ? 195.181 249.553 269.670 1.00 52.40 326 PRO a CA 1
ATOM 915 C C . PRO A 1 326 ? 194.237 249.542 270.860 1.00 52.40 326 PRO a C 1
ATOM 916 O O . PRO A 1 326 ? 193.503 250.501 271.104 1.00 52.40 326 PRO a O 1
ATOM 920 N N . SER A 1 327 ? 194.264 248.437 271.603 1.00 58.27 327 SER a N 1
ATOM 921 C CA . SER A 1 327 ? 193.392 248.259 272.754 1.00 58.27 327 SER a CA 1
ATOM 922 C C . SER A 1 327 ? 194.102 247.809 274.019 1.00 58.27 327 SER a C 1
ATOM 923 O O . SER A 1 327 ? 193.597 248.096 275.110 1.00 58.27 327 SER a O 1
ATOM 926 N N . ARG A 1 328 ? 195.237 247.121 273.926 1.00 66.29 328 ARG a N 1
ATOM 927 C CA . ARG A 1 328 ? 195.898 246.617 275.118 1.00 66.29 328 ARG a CA 1
ATOM 928 C C . ARG A 1 328 ? 197.389 246.476 274.860 1.00 66.29 328 ARG a C 1
ATOM 929 O O . ARG A 1 328 ? 197.838 246.408 273.714 1.00 66.29 328 ARG a O 1
ATOM 937 N N . TRP A 1 329 ? 198.153 246.440 275.948 1.00 64.24 329 TRP a N 1
ATOM 938 C CA . TRP A 1 329 ? 199.555 246.065 275.860 1.00 64.24 329 TRP a CA 1
ATOM 939 C C . TRP A 1 329 ? 199.668 244.588 275.515 1.00 64.24 329 TRP a C 1
ATOM 940 O O . TRP A 1 329 ? 198.909 243.759 276.022 1.00 64.24 329 TRP a O 1
ATOM 951 N N . GLN A 1 330 ? 200.621 244.255 274.651 1.00 66.31 330 GLN a N 1
ATOM 952 C CA . GLN A 1 330 ? 200.856 242.873 274.263 1.00 66.31 330 GLN a CA 1
ATOM 953 C C . GLN A 1 330 ? 202.130 242.365 274.920 1.00 66.31 330 GLN a C 1
ATOM 954 O O . GLN A 1 330 ? 203.086 243.122 275.116 1.00 66.31 330 GLN a O 1
ATOM 960 N N . ALA A 1 331 ? 202.131 241.082 275.271 1.00 76.03 331 ALA a N 1
ATOM 961 C CA . ALA A 1 331 ? 203.225 240.504 276.034 1.00 76.03 331 ALA a CA 1
ATOM 962 C C . ALA A 1 331 ? 204.372 240.096 275.121 1.00 76.03 331 ALA a C 1
ATOM 963 O O . ALA A 1 331 ? 204.160 239.527 274.047 1.00 76.03 331 ALA a O 1
ATOM 965 N N . GLN A 1 332 ? 205.590 240.394 275.558 1.00 79.93 332 GLN a N 1
ATOM 966 C CA . GLN A 1 332 ? 206.787 240.010 274.835 1.00 79.93 332 GLN a CA 1
ATOM 967 C C . GLN A 1 332 ? 207.023 238.508 274.959 1.00 79.93 332 GLN a C 1
ATOM 968 O O . GLN A 1 332 ? 206.509 237.863 275.876 1.00 79.93 332 GLN a O 1
ATOM 970 N N . PRO A 1 333 ? 207.785 237.920 274.030 1.00 86.87 333 PRO a N 1
ATOM 971 C CA . PRO A 1 333 ? 208.071 236.478 274.133 1.00 86.87 333 PRO a CA 1
ATOM 972 C C . PRO A 1 333 ? 208.761 236.082 275.426 1.00 86.87 333 PRO a C 1
ATOM 973 O O . PRO A 1 333 ? 208.508 234.989 275.947 1.00 86.87 333 PRO a O 1
ATOM 977 N N . ASN A 1 334 ? 209.629 236.937 275.959 1.00 86.75 334 ASN a N 1
ATOM 978 C CA . ASN A 1 334 ? 210.273 236.651 277.231 1.00 86.75 334 ASN a CA 1
ATOM 979 C C . ASN A 1 334 ? 209.264 236.715 278.371 1.00 86.75 334 ASN a C 1
ATOM 980 O O . ASN A 1 334 ? 208.093 237.052 278.179 1.00 86.75 334 ASN a O 1
ATOM 985 N N . ASN A 1 335 ? 209.729 236.385 279.574 1.00 86.49 335 ASN a N 1
ATOM 986 C CA . ASN A 1 335 ? 208.907 236.476 280.771 1.00 86.49 335 ASN a CA 1
ATOM 987 C C . ASN A 1 335 ? 209.345 237.603 281.699 1.00 86.49 335 ASN a C 1
ATOM 988 O O . ASN A 1 335 ? 208.979 237.599 282.880 1.00 86.49 335 ASN a O 1
ATOM 993 N N . SER A 1 336 ? 210.106 238.569 281.190 1.00 86.62 336 SER a N 1
ATOM 994 C CA . SER A 1 336 ? 210.640 239.657 281.999 1.00 86.62 336 SER a CA 1
ATOM 995 C C . SER A 1 336 ? 209.591 240.699 282.360 1.00 86.62 336 SER a C 1
ATOM 996 O O . SER A 1 336 ? 209.948 241.762 282.877 1.00 86.62 336 SER a O 1
ATOM 999 N N . LEU A 1 337 ? 208.316 240.417 282.106 1.00 81.84 337 LEU a N 1
ATOM 1000 C CA . LEU A 1 337 ? 207.235 241.341 282.405 1.00 81.84 337 LEU a CA 1
ATOM 1001 C C . LEU A 1 337 ? 205.980 240.536 282.702 1.00 81.84 337 LEU a C 1
ATOM 1002 O O . LEU A 1 337 ? 205.870 239.367 282.326 1.00 81.84 337 LEU a O 1
ATOM 1007 N N . GLN A 1 338 ? 205.027 241.170 283.380 1.00 82.26 338 GLN a N 1
ATOM 1008 C CA . GLN A 1 338 ? 203.753 240.513 283.629 1.00 82.26 338 GLN a CA 1
ATOM 1009 C C . GLN A 1 338 ? 202.640 241.548 283.677 1.00 82.26 338 GLN a C 1
ATOM 1010 O O . GLN A 1 338 ? 202.745 242.568 284.370 1.00 82.26 338 GLN a O 1
ATOM 1016 N N . LEU A 1 339 ? 201.585 241.273 282.917 1.00 79.05 339 LEU a N 1
ATOM 1017 C CA . LEU A 1 339 ? 200.418 242.128 282.786 1.00 79.05 339 LEU a CA 1
ATOM 1018 C C . LEU A 1 339 ? 199.187 241.357 283.240 1.00 79.05 339 LEU a C 1
ATOM 1019 O O . LEU A 1 339 ? 199.081 240.149 283.010 1.00 79.05 339 LEU a O 1
ATOM 1024 N N . SER A 1 340 ? 198.260 242.058 283.894 1.00 83.98 340 SER a N 1
ATOM 1025 C CA . SER A 1 340 ? 197.172 241.399 284.621 1.00 83.98 340 SER a CA 1
ATOM 1026 C C . SER A 1 340 ? 196.028 241.029 283.674 1.00 83.98 340 SER a C 1
ATOM 1027 O O . SER A 1 340 ? 194.941 241.609 283.688 1.00 83.98 340 SER a O 1
ATOM 1030 N N . GLN A 1 341 ? 196.307 240.041 282.821 1.00 81.81 341 GLN a N 1
ATOM 1031 C CA . GLN A 1 341 ? 195.290 239.296 282.082 1.00 81.81 341 GLN a CA 1
ATOM 1032 C C . GLN A 1 341 ? 194.482 240.151 281.112 1.00 81.81 341 GLN a C 1
ATOM 1033 O O . GLN A 1 341 ? 193.611 239.632 280.406 1.00 81.81 341 GLN a O 1
ATOM 1035 N N . ASP A 1 342 ? 194.760 241.447 281.057 1.00 79.76 342 ASP a N 1
ATOM 1036 C CA . ASP A 1 342 ? 194.077 242.353 280.146 1.00 79.76 342 ASP a CA 1
ATOM 1037 C C . ASP A 1 342 ? 195.019 243.159 279.274 1.00 79.76 342 ASP a C 1
ATOM 1038 O O . ASP A 1 342 ? 194.643 243.526 278.160 1.00 79.76 342 ASP a O 1
ATOM 1043 N N . GLY A 1 343 ? 196.232 243.434 279.741 1.00 76.22 343 GLY a N 1
ATOM 1044 C CA . GLY A 1 343 ? 197.099 244.378 279.078 1.00 76.22 343 GLY a CA 1
ATOM 1045 C C . GLY A 1 343 ? 196.840 245.816 279.450 1.00 76.22 343 GLY a C 1
ATOM 1046 O O . GLY A 1 343 ? 197.484 246.710 278.895 1.00 76.22 343 GLY a O 1
ATOM 1047 N N . ILE A 1 344 ? 195.911 246.065 280.369 1.00 72.85 344 ILE a N 1
ATOM 1048 C CA . ILE A 1 344 ? 195.536 247.417 280.760 1.00 72.85 344 ILE a CA 1
ATOM 1049 C C . ILE A 1 344 ? 195.643 247.575 282.269 1.00 72.85 344 ILE a C 1
ATOM 1050 O O . ILE A 1 344 ? 196.258 248.528 282.761 1.00 72.85 344 ILE a O 1
ATOM 1055 N N . THR A 1 345 ? 195.047 246.637 283.009 1.00 75.26 345 THR a N 1
ATOM 1056 C CA . THR A 1 345 ? 194.783 246.853 284.429 1.00 75.26 345 THR a CA 1
ATOM 1057 C C . THR A 1 345 ? 196.062 247.091 285.221 1.00 75.26 345 THR a C 1
ATOM 1058 O O . THR A 1 345 ? 196.114 247.990 286.068 1.00 75.26 345 THR a O 1
ATOM 1062 N N . HIS A 1 346 ? 197.104 246.305 284.963 1.00 77.77 346 HIS a N 1
ATOM 1063 C CA . HIS A 1 346 ? 198.312 246.386 285.779 1.00 77.77 346 HIS a CA 1
ATOM 1064 C C . HIS A 1 346 ? 199.469 245.779 284.999 1.00 77.77 346 HIS a C 1
ATOM 1065 O O . HIS A 1 346 ? 199.472 244.570 284.747 1.00 77.77 346 HIS a O 1
ATOM 1072 N N . LEU A 1 347 ? 200.439 246.607 284.621 1.00 74.42 347 LEU a N 1
ATOM 1073 C CA . LEU A 1 347 ? 201.671 246.142 284.002 1.00 74.42 347 LEU a CA 1
ATOM 1074 C C . LEU A 1 347 ? 202.820 246.348 284.977 1.00 74.42 347 LEU a C 1
ATOM 1075 O O . LEU A 1 347 ? 202.979 247.445 285.534 1.00 74.42 347 LEU a O 1
ATOM 1080 N N . GLN A 1 348 ? 203.617 245.290 285.180 1.00 80.93 348 GLN a N 1
ATOM 1081 C CA . GLN A 1 348 ? 204.751 245.357 286.082 1.00 80.93 348 GLN a CA 1
ATOM 1082 C C . GLN A 1 348 ? 205.909 244.511 285.566 1.00 80.93 348 GLN a C 1
ATOM 1083 O O . GLN A 1 348 ? 205.698 243.347 285.189 1.00 80.93 348 GLN a O 1
ATOM 1089 N N . PRO A 1 349 ? 207.115 245.056 285.535 1.00 82.65 349 PRO a N 1
ATOM 1090 C CA . PRO A 1 349 ? 208.281 244.289 285.089 1.00 82.65 349 PRO a CA 1
ATOM 1091 C C . PRO A 1 349 ? 208.859 243.432 286.201 1.00 82.65 349 PRO a C 1
ATOM 1092 O O . PRO A 1 349 ? 209.739 243.885 286.939 1.00 82.65 349 PRO a O 1
ATOM 1096 N N . ASN A 1 350 ? 208.350 242.208 286.345 1.00 91.37 350 ASN a N 1
ATOM 1097 C CA . ASN A 1 350 ? 208.695 241.276 287.416 1.00 91.37 350 ASN a CA 1
ATOM 1098 C C . ASN A 1 350 ? 210.202 241.137 287.605 1.00 91.37 350 ASN a C 1
ATOM 1099 O O . ASN A 1 350 ? 210.974 241.468 286.696 1.00 91.37 350 ASN a O 1
ATOM 1104 N N . PRO A 1 351 ? 210.657 240.674 288.784 1.00 98.23 351 PRO a N 1
ATOM 1105 C CA . PRO A 1 351 ? 212.092 240.437 288.999 1.00 98.23 351 PRO a CA 1
ATOM 1106 C C . PRO A 1 351 ? 212.787 239.751 287.831 1.00 98.23 351 PRO a C 1
ATOM 1107 O O . PRO A 1 351 ? 212.182 238.945 287.117 1.00 98.23 351 PRO a O 1
ATOM 1111 N N . ASP A 1 352 ? 214.064 240.068 287.637 1.00 103.85 352 ASP a N 1
ATOM 1112 C CA . ASP A 1 352 ? 214.775 239.681 286.430 1.00 103.85 352 ASP a CA 1
ATOM 1113 C C . ASP A 1 352 ? 215.022 238.173 286.407 1.00 103.85 352 ASP a C 1
ATOM 1114 O O . ASP A 1 352 ? 214.618 237.426 287.302 1.00 103.85 352 ASP a O 1
ATOM 1119 N N . TYR A 1 353 ? 215.698 237.729 285.353 1.00 109.33 353 TYR a N 1
ATOM 1120 C CA . TYR A 1 353 ? 216.055 236.326 285.181 1.00 109.33 353 TYR a CA 1
ATOM 1121 C C . TYR A 1 353 ? 217.267 235.935 286.023 1.00 109.33 353 TYR a C 1
ATOM 1122 O O . TYR A 1 353 ? 218.254 236.668 286.092 1.00 109.33 353 TYR a O 1
ATOM 1131 N N . ALA A 1 386 ? 212.688 246.971 280.732 1.00 78.59 386 ALA a N 1
ATOM 1132 C CA . ALA A 1 386 ? 211.725 246.039 280.162 1.00 78.59 386 ALA a CA 1
ATOM 1133 C C . ALA A 1 386 ? 210.826 246.822 279.214 1.00 78.59 386 ALA a C 1
ATOM 1134 O O . ALA A 1 386 ? 210.117 247.736 279.643 1.00 78.59 386 ALA a O 1
ATOM 1136 N N . VAL A 1 387 ? 210.864 246.480 277.932 1.00 73.08 387 VAL a N 1
ATOM 1137 C CA . VAL A 1 387 ? 210.190 247.269 276.913 1.00 73.08 387 VAL a CA 1
ATOM 1138 C C . VAL A 1 387 ? 209.018 246.481 276.350 1.00 73.08 387 VAL a C 1
ATOM 1139 O O . VAL A 1 387 ? 208.987 245.247 276.381 1.00 73.08 387 VAL a O 1
ATOM 1143 N N . THR A 1 388 ? 208.035 247.217 275.836 1.00 67.38 388 THR a N 1
ATOM 1144 C CA . THR A 1 388 ? 206.908 246.619 275.129 1.00 67.38 388 THR a CA 1
ATOM 1145 C C . THR A 1 388 ? 206.173 247.717 274.375 1.00 67.38 388 THR a C 1
ATOM 1146 O O . THR A 1 388 ? 206.466 248.908 274.519 1.00 67.38 388 THR a O 1
ATOM 1150 N N . TRP A 1 389 ? 205.203 247.293 273.570 1.00 66.08 389 TRP a N 1
ATOM 1151 C CA . TRP A 1 389 ? 204.455 248.196 272.711 1.00 66.08 389 TRP a CA 1
ATOM 1152 C C . TRP A 1 389 ? 203.029 247.673 272.587 1.00 66.08 389 TRP a C 1
ATOM 1153 O O . TRP A 1 389 ? 202.687 246.612 273.114 1.00 66.08 389 TRP a O 1
ATOM 1164 N N . ALA A 1 390 ? 202.190 248.436 271.895 1.00 63.24 390 ALA a N 1
ATOM 1165 C CA . ALA A 1 390 ? 200.789 248.067 271.758 1.00 63.24 390 ALA a CA 1
ATOM 1166 C C . ALA A 1 390 ? 200.618 246.999 270.682 1.00 63.24 390 ALA a C 1
ATOM 1167 O O . ALA A 1 390 ? 201.520 246.728 269.888 1.00 63.24 390 ALA a O 1
ATOM 1169 N N . ASN A 1 391 ? 199.433 246.387 270.658 1.00 61.91 391 ASN a N 1
ATOM 1170 C CA . ASN A 1 391 ? 199.214 245.250 269.769 1.00 61.91 391 ASN a CA 1
ATOM 1171 C C . ASN A 1 391 ? 199.143 245.689 268.309 1.00 61.91 391 ASN a C 1
ATOM 1172 O O . ASN A 1 391 ? 199.874 245.173 267.457 1.00 61.91 391 ASN a O 1
ATOM 1177 N N . LYS A 1 392 ? 198.271 246.640 268.000 1.00 57.12 392 LYS a N 1
ATOM 1178 C CA . LYS A 1 392 ? 198.095 247.100 266.633 1.00 57.12 392 LYS a CA 1
ATOM 1179 C C . LYS A 1 392 ? 198.722 248.474 266.437 1.00 57.12 392 LYS a C 1
ATOM 1180 O O . LYS A 1 392 ? 198.880 249.254 267.377 1.00 57.12 392 LYS a O 1
ATOM 1186 N N . SER A 1 393 ? 199.080 248.758 265.190 1.00 58.56 393 SER a N 1
ATOM 1187 C CA . SER A 1 393 ? 199.682 250.029 264.813 1.00 58.56 393 SER a CA 1
ATOM 1188 C C . SER A 1 393 ? 198.639 250.869 264.091 1.00 58.56 393 SER a C 1
ATOM 1189 O O . SER A 1 393 ? 198.095 250.442 263.068 1.00 58.56 393 SER a O 1
ATOM 1192 N N . LEU A 1 394 ? 198.363 252.053 264.621 1.00 52.75 394 LEU a N 1
ATOM 1193 C CA . LEU A 1 394 ? 197.335 252.898 264.037 1.00 52.75 394 LEU a CA 1
ATOM 1194 C C . LEU A 1 394 ? 197.765 253.386 262.655 1.00 52.75 394 LEU a C 1
ATOM 1195 O O . LEU A 1 394 ? 198.935 253.721 262.447 1.00 52.75 394 LEU a O 1
ATOM 1200 N N . PRO A 1 395 ? 196.850 253.422 261.690 1.00 55.10 395 PRO a N 1
ATOM 1201 C CA . PRO A 1 395 ? 197.200 253.926 260.356 1.00 55.10 395 PRO a CA 1
ATOM 1202 C C . PRO A 1 395 ? 197.360 255.434 260.347 1.00 55.10 395 PRO a C 1
ATOM 1203 O O . PRO A 1 395 ? 197.307 256.074 261.401 1.00 55.10 395 PRO a O 1
ATOM 1207 N N . ASP A 1 396 ? 197.560 256.013 259.172 1.00 62.74 396 ASP a N 1
ATOM 1208 C CA . ASP A 1 396 ? 197.790 257.447 259.058 1.00 62.74 396 ASP a CA 1
ATOM 1209 C C . ASP A 1 396 ? 196.757 258.164 258.206 1.00 62.74 396 ASP a C 1
ATOM 1210 O O . ASP A 1 396 ? 196.407 259.308 258.508 1.00 62.74 396 ASP a O 1
ATOM 1215 N N . ASN A 1 397 ? 196.255 257.529 257.150 1.00 63.72 397 ASN a N 1
ATOM 1216 C CA . ASN A 1 397 ? 195.308 258.158 256.233 1.00 63.72 397 ASN a CA 1
ATOM 1217 C C . ASN A 1 397 ? 193.868 257.787 256.556 1.00 63.72 397 ASN a C 1
ATOM 1218 O O . ASN A 1 397 ? 193.033 257.680 255.655 1.00 63.72 397 ASN a O 1
ATOM 1223 N N . LYS A 1 398 ? 193.545 257.574 257.832 1.00 56.79 398 LYS a N 1
ATOM 1224 C CA . LYS A 1 398 ? 192.194 257.172 258.192 1.00 56.79 398 LYS a CA 1
ATOM 1225 C C . LYS A 1 398 ? 191.620 257.883 259.409 1.00 56.79 398 LYS a C 1
ATOM 1226 O O . LYS A 1 398 ? 190.466 257.617 259.755 1.00 56.79 398 LYS a O 1
ATOM 1228 N N . LEU A 1 399 ? 192.360 258.770 260.067 1.00 51.25 399 LEU a N 1
ATOM 1229 C CA . LEU A 1 399 ? 191.834 259.458 261.240 1.00 51.25 399 LEU a CA 1
ATOM 1230 C C . LEU A 1 399 ? 192.618 260.748 261.449 1.00 51.25 399 LEU a C 1
ATOM 1231 O O . LEU A 1 399 ? 193.546 261.062 260.700 1.00 51.25 399 LEU a O 1
ATOM 1236 N N . THR A 1 400 ? 192.230 261.498 262.480 1.00 48.83 400 THR a N 1
ATOM 1237 C CA . THR A 1 400 ? 192.728 262.850 262.704 1.00 48.83 400 THR a CA 1
ATOM 1238 C C . THR A 1 400 ? 193.474 263.008 264.020 1.00 48.83 400 THR a C 1
ATOM 1239 O O . THR A 1 400 ? 194.549 263.618 264.049 1.00 48.83 400 THR a O 1
ATOM 1243 N N . ILE A 1 401 ? 192.933 262.496 265.121 1.00 45.97 401 ILE a N 1
ATOM 1244 C CA . ILE A 1 401 ? 193.556 262.651 266.431 1.00 45.97 401 ILE a CA 1
ATOM 1245 C C . ILE A 1 401 ? 193.500 261.323 267.169 1.00 45.97 401 ILE a C 1
ATOM 1246 O O . ILE A 1 401 ? 192.475 260.635 267.153 1.00 45.97 401 ILE a O 1
ATOM 1251 N N . PHE A 1 402 ? 194.604 260.963 267.819 1.00 47.77 402 PHE a N 1
ATOM 1252 C CA . PHE A 1 402 ? 194.652 259.815 268.710 1.00 47.77 402 PHE a CA 1
ATOM 1253 C C . PHE A 1 402 ? 195.287 260.226 270.030 1.00 47.77 402 PHE a C 1
ATOM 1254 O O . PHE A 1 402 ? 196.168 261.089 270.067 1.00 47.77 402 PHE a O 1
ATOM 1262 N N . TYR A 1 403 ? 194.841 259.590 271.113 1.00 50.57 403 TYR a N 1
ATOM 1263 C CA . TYR A 1 403 ? 195.259 259.986 272.451 1.00 50.57 403 TYR a CA 1
ATOM 1264 C C . TYR A 1 403 ? 195.001 258.845 273.423 1.00 50.57 403 TYR a C 1
ATOM 1265 O O . TYR A 1 403 ? 193.898 258.295 273.448 1.00 50.57 403 TYR a O 1
ATOM 1274 N N . TYR A 1 404 ? 196.012 258.499 274.222 1.00 54.47 404 TYR a N 1
ATOM 1275 C CA . TYR A 1 404 ? 195.883 257.502 275.278 1.00 54.47 404 TYR a CA 1
ATOM 1276 C C . TYR A 1 404 ? 196.666 257.962 276.497 1.00 54.47 404 TYR a C 1
ATOM 1277 O O . TYR A 1 404 ? 197.672 258.668 276.372 1.00 54.47 404 TYR a O 1
ATOM 1286 N N . GLU A 1 405 ? 196.223 257.531 277.680 1.00 55.99 405 GLU a N 1
ATOM 1287 C CA . GLU A 1 405 ? 196.805 258.018 278.923 1.00 55.99 405 GLU a CA 1
ATOM 1288 C C . GLU A 1 405 ? 197.168 256.858 279.836 1.00 55.99 405 GLU a C 1
ATOM 1289 O O . GLU A 1 405 ? 196.419 255.885 279.943 1.00 55.99 405 GLU a O 1
ATOM 1291 N N . ILE A 1 406 ? 198.309 256.974 280.511 1.00 60.18 406 ILE a N 1
ATOM 1292 C CA . ILE A 1 406 ? 198.739 255.972 281.474 1.00 60.18 406 ILE a CA 1
ATOM 1293 C C . ILE A 1 406 ? 198.847 256.628 282.842 1.00 60.18 406 ILE a C 1
ATOM 1294 O O . ILE A 1 406 ? 199.014 257.844 282.968 1.00 60.18 406 ILE a O 1
ATOM 1299 N N . LYS A 1 407 ? 198.752 255.799 283.877 1.00 68.56 407 LYS a N 1
ATOM 1300 C CA . LYS A 1 407 ? 198.829 256.238 285.262 1.00 68.56 407 LYS a CA 1
ATOM 1301 C C . LYS A 1 407 ? 199.921 255.443 285.956 1.00 68.56 407 LYS a C 1
ATOM 1302 O O . LYS A 1 407 ? 199.831 254.214 286.053 1.00 68.56 407 LYS a O 1
ATOM 1308 N N . VAL A 1 408 ? 200.946 256.136 286.430 1.00 77.01 408 VAL a N 1
ATOM 1309 C CA . VAL A 1 408 ? 202.049 255.492 287.134 1.00 77.01 408 VAL a CA 1
ATOM 1310 C C . VAL A 1 408 ? 201.673 255.354 288.603 1.00 77.01 408 VAL a C 1
ATOM 1311 O O . VAL A 1 408 ? 201.168 256.303 289.214 1.00 77.01 408 VAL a O 1
ATOM 1315 N N . LEU A 1 409 ? 201.873 254.159 289.172 1.00 80.20 409 LEU a N 1
ATOM 1316 C CA . LEU A 1 409 ? 201.458 253.968 290.557 1.00 80.20 409 LEU a CA 1
ATOM 1317 C C . LEU A 1 409 ? 202.490 253.185 291.360 1.00 80.20 409 LEU a C 1
ATOM 1318 O O . LEU A 1 409 ? 202.167 252.625 292.413 1.00 80.20 409 LEU a O 1
ATOM 1323 N N . SER A 1 410 ? 203.735 253.152 290.894 1.00 83.72 410 SER a N 1
ATOM 1324 C CA . SER A 1 410 ? 204.819 252.539 291.652 1.00 83.72 410 SER a CA 1
ATOM 1325 C C . SER A 1 410 ? 206.123 253.209 291.250 1.00 83.72 410 SER a C 1
ATOM 1326 O O . SER A 1 410 ? 206.259 253.664 290.112 1.00 83.72 410 SER a O 1
ATOM 1329 N N . VAL A 1 411 ? 207.071 253.270 292.179 1.00 86.05 411 VAL a N 1
ATOM 1330 C CA . VAL A 1 411 ? 208.323 253.977 291.961 1.00 86.05 411 VAL a CA 1
ATOM 1331 C C . VAL A 1 411 ? 209.482 253.085 292.387 1.00 86.05 411 VAL a C 1
ATOM 1332 O O . VAL A 1 411 ? 209.339 252.176 293.211 1.00 86.05 411 VAL a O 1
ATOM 1336 N N . THR A 1 412 ? 210.648 253.353 291.809 1.00 86.91 412 THR a N 1
ATOM 1337 C CA . THR A 1 412 ? 211.859 252.608 292.127 1.00 86.91 412 THR a CA 1
ATOM 1338 C C . THR A 1 412 ? 212.355 252.927 293.532 1.00 86.91 412 THR a C 1
ATOM 1339 O O . THR A 1 412 ? 213.524 252.713 293.851 1.00 86.91 412 THR a O 1
ATOM 1343 N N . ASN A 1 419 ? 211.111 261.534 291.064 1.00 81.50 419 ASN a N 1
ATOM 1344 C CA . ASN A 1 419 ? 211.296 261.327 289.634 1.00 81.50 419 ASN a CA 1
ATOM 1345 C C . ASN A 1 419 ? 211.336 259.843 289.298 1.00 81.50 419 ASN a C 1
ATOM 1346 O O . ASN A 1 419 ? 212.285 259.145 289.650 1.00 81.50 419 ASN a O 1
ATOM 1348 N N . SER A 1 420 ? 210.298 259.366 288.617 1.00 83.56 420 SER a N 1
ATOM 1349 C CA . SER A 1 420 ? 210.222 257.971 288.217 1.00 83.56 420 SER a CA 1
ATOM 1350 C C . SER A 1 420 ? 211.076 257.737 286.971 1.00 83.56 420 SER a C 1
ATOM 1351 O O . SER A 1 420 ? 211.786 258.627 286.496 1.00 83.56 420 SER a O 1
ATOM 1354 N N . ASN A 1 421 ? 211.012 256.521 286.434 1.00 79.75 421 ASN a N 1
ATOM 1355 C CA . ASN A 1 421 ? 211.935 256.073 285.394 1.00 79.75 421 ASN a CA 1
ATOM 1356 C C . ASN A 1 421 ? 211.204 255.341 284.275 1.00 79.75 421 ASN a C 1
ATOM 1357 O O . ASN A 1 421 ? 211.595 254.249 283.861 1.00 79.75 421 ASN a O 1
ATOM 1362 N N . ILE A 1 422 ? 210.129 255.930 283.760 1.00 72.60 422 ILE a N 1
ATOM 1363 C CA . ILE A 1 422 ? 209.358 255.320 282.683 1.00 72.60 422 ILE a CA 1
ATOM 1364 C C . ILE A 1 422 ? 209.521 256.164 281.428 1.00 72.60 422 ILE a C 1
ATOM 1365 O O . ILE A 1 422 ? 209.462 257.397 281.480 1.00 72.60 422 ILE a O 1
ATOM 1370 N N . VAL A 1 423 ? 209.724 255.502 280.292 1.00 69.04 423 VAL a N 1
ATOM 1371 C CA . VAL A 1 423 ? 209.883 256.184 279.010 1.00 69.04 423 VAL a CA 1
ATOM 1372 C C . VAL A 1 423 ? 208.739 255.753 278.104 1.00 69.04 423 VAL a C 1
ATOM 1373 O O . VAL A 1 423 ? 208.715 254.610 277.635 1.00 69.04 423 VAL a O 1
ATOM 1377 N N . ILE A 1 424 ? 207.803 256.664 277.836 1.00 63.63 424 ILE a N 1
ATOM 1378 C CA . ILE A 1 424 ? 206.593 256.335 277.093 1.00 63.63 424 ILE a CA 1
ATOM 1379 C C . ILE A 1 424 ? 206.471 257.241 275.879 1.00 63.63 424 ILE a C 1
ATOM 1380 O O . ILE A 1 424 ? 206.992 258.361 275.852 1.00 63.63 424 ILE a O 1
ATOM 1385 N N . GLY A 1 425 ? 205.751 256.756 274.879 1.00 56.90 425 GLY a N 1
ATOM 1386 C CA . GLY A 1 425 ? 205.501 257.578 273.706 1.00 56.90 425 GLY a CA 1
ATOM 1387 C C . GLY A 1 425 ? 205.125 256.720 272.512 1.00 56.90 425 GLY a C 1
ATOM 1388 O O . GLY A 1 425 ? 204.467 255.691 272.656 1.00 56.90 425 GLY a O 1
ATOM 1389 N N . TYR A 1 426 ? 205.552 257.173 271.341 1.00 59.46 426 TYR a N 1
ATOM 1390 C CA . TYR A 1 426 ? 205.260 256.486 270.095 1.00 59.46 426 TYR a CA 1
ATOM 1391 C C . TYR A 1 426 ? 206.545 255.978 269.461 1.00 59.46 426 TYR a C 1
ATOM 1392 O O . TYR A 1 426 ? 207.637 256.491 269.714 1.00 59.46 426 TYR a O 1
ATOM 1401 N N . LYS A 1 427 ? 206.402 254.946 268.635 1.00 62.81 427 LYS a N 1
ATOM 1402 C CA . LYS A 1 427 ? 207.534 254.355 267.939 1.00 62.81 427 LYS a CA 1
ATOM 1403 C C . LYS A 1 427 ? 207.137 254.071 266.501 1.00 62.81 427 LYS a C 1
ATOM 1404 O O . LYS A 1 427 ? 206.059 253.521 266.258 1.00 62.81 427 LYS a O 1
ATOM 1410 N N . LEU A 1 428 ? 207.993 254.455 265.557 1.00 64.10 428 LEU a N 1
ATOM 1411 C CA . LEU A 1 428 ? 207.745 254.136 264.158 1.00 64.10 428 LEU a CA 1
ATOM 1412 C C . LEU A 1 428 ? 207.859 252.632 263.959 1.00 64.10 428 LEU a C 1
ATOM 1413 O O . LEU A 1 428 ? 208.704 251.976 264.572 1.00 64.10 428 LEU a O 1
ATOM 1418 N N . VAL A 1 429 ? 207.011 252.081 263.097 1.00 72.72 429 VAL a N 1
ATOM 1419 C CA . VAL A 1 429 ? 206.837 250.636 262.997 1.00 72.72 429 VAL a CA 1
ATOM 1420 C C . VAL A 1 429 ? 207.442 250.129 261.692 1.00 72.72 429 VAL a C 1
ATOM 1421 O O . VAL A 1 429 ? 207.079 250.582 260.599 1.00 72.72 429 VAL a O 1
ATOM 1425 N N . GLU A 1 430 ? 208.413 249.227 261.824 1.00 84.06 430 GLU a N 1
ATOM 1426 C CA . GLU A 1 430 ? 208.897 248.357 260.756 1.00 84.06 430 GLU a CA 1
ATOM 1427 C C . GLU A 1 430 ? 209.153 246.963 261.316 1.00 84.06 430 GLU a C 1
ATOM 1428 O O . GLU A 1 430 ? 210.125 246.295 260.949 1.00 84.06 430 GLU a O 1
ATOM 1434 N N . ASN A 1 431 ? 208.279 246.507 262.214 1.00 86.68 431 ASN a N 1
ATOM 1435 C CA . ASN A 1 431 ? 208.581 245.364 263.068 1.00 86.68 431 ASN a CA 1
ATOM 1436 C C . ASN A 1 431 ? 207.527 244.268 262.976 1.00 86.68 431 ASN a C 1
ATOM 1437 O O . ASN A 1 431 ? 206.671 244.289 262.086 1.00 86.68 431 ASN a O 1
ATOM 1442 N N . GLU A 1 432 ? 207.601 243.302 263.889 1.00 90.16 432 GLU a N 1
ATOM 1443 C CA . GLU A 1 432 ? 206.667 242.179 263.949 1.00 90.16 432 GLU a CA 1
ATOM 1444 C C . GLU A 1 432 ? 205.215 242.639 263.997 1.00 90.16 432 GLU a C 1
ATOM 1445 O O . GLU A 1 432 ? 204.518 242.411 264.985 1.00 90.16 432 GLU a O 1
ATOM 1451 N N . SER A 1 496 ? 217.860 247.129 267.210 1.00 97.21 496 SER a N 1
ATOM 1452 C CA . SER A 1 496 ? 216.804 248.123 267.351 1.00 97.21 496 SER a CA 1
ATOM 1453 C C . SER A 1 496 ? 216.034 247.926 268.650 1.00 97.21 496 SER a C 1
ATOM 1454 O O . SER A 1 496 ? 215.253 248.784 269.055 1.00 97.21 496 SER a O 1
ATOM 1457 N N . ILE A 1 497 ? 216.262 246.786 269.301 1.00 94.26 497 ILE a N 1
ATOM 1458 C CA . ILE A 1 497 ? 215.575 246.449 270.542 1.00 94.26 497 ILE a CA 1
ATOM 1459 C C . ILE A 1 497 ? 216.614 246.288 271.643 1.00 94.26 497 ILE a C 1
ATOM 1460 O O . ILE A 1 497 ? 216.333 246.524 272.823 1.00 94.26 497 ILE a O 1
ATOM 1465 N N . ASN A 1 498 ? 217.832 245.905 271.258 1.00 94.47 498 ASN a N 1
ATOM 1466 C CA . ASN A 1 498 ? 218.910 245.767 272.232 1.00 94.47 498 ASN a CA 1
ATOM 1467 C C . ASN A 1 498 ? 219.245 247.107 272.878 1.00 94.47 498 ASN a C 1
ATOM 1468 O O . ASN A 1 498 ? 219.327 247.218 274.107 1.00 94.47 498 ASN a O 1
ATOM 1473 N N . LYS A 1 499 ? 219.439 248.143 272.060 1.00 93.52 499 LYS a N 1
ATOM 1474 C CA . LYS A 1 499 ? 219.668 249.473 272.610 1.00 93.52 499 LYS a CA 1
ATOM 1475 C C . LYS A 1 499 ? 218.439 249.990 273.341 1.00 93.52 499 LYS a C 1
ATOM 1476 O O . LYS A 1 499 ? 218.569 250.757 274.300 1.00 93.52 499 LYS a O 1
ATOM 1482 N N . CYS A 1 500 ? 217.244 249.582 272.910 1.00 89.43 500 CYS a N 1
ATOM 1483 C CA . CYS A 1 500 ? 216.031 249.987 273.611 1.00 89.43 500 CYS a CA 1
ATOM 1484 C C . CYS A 1 500 ? 215.989 249.404 275.016 1.00 89.43 500 CYS a C 1
ATOM 1485 O O . CYS A 1 500 ? 215.499 250.051 275.947 1.00 89.43 500 CYS a O 1
ATOM 1487 N N . GLN A 1 501 ? 216.475 248.174 275.184 1.00 89.99 501 GLN a N 1
ATOM 1488 C CA . GLN A 1 501 ? 216.528 247.566 276.507 1.00 89.99 501 GLN a CA 1
ATOM 1489 C C . GLN A 1 501 ? 217.703 248.077 277.331 1.00 89.99 501 GLN a C 1
ATOM 1490 O O . GLN A 1 501 ? 217.634 248.073 278.564 1.00 89.99 501 GLN a O 1
ATOM 1496 N N . LYS A 1 502 ? 218.788 248.501 276.681 1.00 93.83 502 LYS a N 1
ATOM 1497 C CA . LYS A 1 502 ? 219.934 249.020 277.424 1.00 93.83 502 LYS a CA 1
ATOM 1498 C C . LYS A 1 502 ? 219.686 250.451 277.888 1.00 93.83 502 LYS a C 1
ATOM 1499 O O . LYS A 1 502 ? 219.644 250.730 279.091 1.00 93.83 502 LYS a O 1
ATOM 1501 N N . TYR A 1 503 ? 219.521 251.373 276.941 1.00 92.26 503 TYR a N 1
ATOM 1502 C CA . TYR A 1 503 ? 219.074 252.726 277.245 1.00 92.26 503 TYR a CA 1
ATOM 1503 C C . TYR A 1 503 ? 217.563 252.723 277.411 1.00 92.26 503 TYR a C 1
ATOM 1504 O O . TYR A 1 503 ? 216.953 251.660 277.545 1.00 92.26 503 TYR a O 1
ATOM 1513 N N . GLY A 1 504 ? 216.953 253.900 277.424 1.00 89.00 504 GLY a N 1
ATOM 1514 C CA . GLY A 1 504 ? 215.514 254.001 277.461 1.00 89.00 504 GLY a CA 1
ATOM 1515 C C . GLY A 1 504 ? 214.848 254.283 276.135 1.00 89.00 504 GLY a C 1
ATOM 1516 O O . GLY A 1 504 ? 213.623 254.432 276.098 1.00 89.00 504 GLY a O 1
ATOM 1517 N N . PHE A 1 505 ? 215.604 254.348 275.042 1.00 84.83 505 PHE a N 1
ATOM 1518 C CA . PHE A 1 505 ? 215.044 254.747 273.759 1.00 84.83 505 PHE a CA 1
ATOM 1519 C C . PHE A 1 505 ? 216.064 254.510 272.656 1.00 84.83 505 PHE a C 1
ATOM 1520 O O . PHE A 1 505 ? 217.272 254.614 272.878 1.00 84.83 505 PHE a O 1
ATOM 1528 N N . ASP A 1 506 ? 215.558 254.193 271.470 1.00 74.62 506 ASP a N 1
ATOM 1529 C CA . ASP A 1 506 ? 216.372 254.048 270.273 1.00 74.62 506 ASP a CA 1
ATOM 1530 C C . ASP A 1 506 ? 216.408 255.386 269.531 1.00 74.62 506 ASP a C 1
ATOM 1531 O O . ASP A 1 506 ? 216.036 256.424 270.082 1.00 74.62 506 ASP a O 1
ATOM 1533 N N . LEU A 1 507 ? 216.875 255.381 268.284 1.00 71.35 507 LEU a N 1
ATOM 1534 C CA . LEU A 1 507 ? 216.857 256.582 267.460 1.00 71.35 507 LEU a CA 1
ATOM 1535 C C . LEU A 1 507 ? 215.506 256.832 266.802 1.00 71.35 507 LEU a C 1
ATOM 1536 O O . LEU A 1 507 ? 215.331 257.874 266.162 1.00 71.35 507 LEU a O 1
ATOM 1538 N N . ASN A 1 508 ? 214.552 255.910 266.943 1.00 70.44 508 ASN a N 1
ATOM 1539 C CA . ASN A 1 508 ? 213.226 256.039 266.351 1.00 70.44 508 ASN a CA 1
ATOM 1540 C C . ASN A 1 508 ? 212.133 255.822 267.389 1.00 70.44 508 ASN a C 1
ATOM 1541 O O . ASN A 1 508 ? 211.186 255.073 267.149 1.00 70.44 508 ASN a O 1
ATOM 1546 N N . VAL A 1 509 ? 212.254 256.456 268.548 1.00 66.84 509 VAL a N 1
ATOM 1547 C CA . VAL A 1 509 ? 211.262 256.351 269.610 1.00 66.84 509 VAL a CA 1
ATOM 1548 C C . VAL A 1 509 ? 210.998 257.766 270.103 1.00 66.84 509 VAL a C 1
ATOM 1549 O O . VAL A 1 509 ? 211.798 258.335 270.855 1.00 66.84 509 VAL a O 1
ATOM 1553 N N . PHE A 1 510 ? 209.881 258.346 269.675 1.00 64.52 510 PHE a N 1
ATOM 1554 C CA . PHE A 1 510 ? 209.498 259.686 270.105 1.00 64.52 510 PHE a CA 1
ATOM 1555 C C . PHE A 1 510 ? 208.849 259.546 271.472 1.00 64.52 510 PHE a C 1
ATOM 1556 O O . PHE A 1 510 ? 207.689 259.144 271.586 1.00 64.52 510 PHE a O 1
ATOM 1564 N N . GLY A 1 511 ? 209.605 259.859 272.520 1.00 68.03 511 GLY a N 1
ATOM 1565 C CA . GLY A 1 511 ? 209.169 259.565 273.866 1.00 68.03 511 GLY a CA 1
ATOM 1566 C C . GLY A 1 511 ? 209.468 260.700 274.823 1.00 68.03 511 GLY a C 1
ATOM 1567 O O . GLY A 1 511 ? 210.356 261.530 274.601 1.00 68.03 511 GLY a O 1
ATOM 1568 N N . TYR A 1 512 ? 208.701 260.707 275.907 1.00 69.44 512 TYR a N 1
ATOM 1569 C CA . TYR A 1 512 ? 208.822 261.684 276.982 1.00 69.44 512 TYR a CA 1
ATOM 1570 C C . TYR A 1 512 ? 209.340 260.944 278.208 1.00 69.44 512 TYR a C 1
ATOM 1571 O O . TYR A 1 512 ? 208.607 260.165 278.823 1.00 69.44 512 TYR a O 1
ATOM 1580 N N . CYS A 1 513 ? 210.601 261.185 278.558 1.00 77.34 513 CYS a N 1
ATOM 1581 C CA . CYS A 1 513 ? 211.237 260.476 279.657 1.00 77.34 513 CYS a CA 1
ATOM 1582 C C . CYS A 1 513 ? 210.648 260.922 280.993 1.00 77.34 513 CYS a C 1
ATOM 1583 O O . CYS A 1 513 ? 209.751 261.765 281.065 1.00 77.34 513 CYS a O 1
ATOM 1586 N N . GLY A 1 514 ? 211.161 260.338 282.070 1.00 81.77 514 GLY a N 1
ATOM 1587 C CA . GLY A 1 514 ? 210.692 260.675 283.397 1.00 81.77 514 GLY a CA 1
ATOM 1588 C C . GLY A 1 514 ? 211.821 260.882 284.381 1.00 81.77 514 GLY a C 1
ATOM 1589 O O . GLY A 1 514 ? 211.589 261.241 285.540 1.00 81.77 514 GLY a O 1
ATOM 1590 N N . PHE A 1 515 ? 213.055 260.650 283.931 1.00 82.14 515 PHE a N 1
ATOM 1591 C CA . PHE A 1 515 ? 214.214 260.924 284.773 1.00 82.14 515 PHE a CA 1
ATOM 1592 C C . PHE A 1 515 ? 214.311 262.412 285.075 1.00 82.14 515 PHE a C 1
ATOM 1593 O O . PHE A 1 515 ? 214.456 262.821 286.232 1.00 82.14 515 PHE a O 1
ATOM 1601 N N . ASP A 1 516 ? 214.230 263.236 284.033 1.00 81.85 516 ASP a N 1
ATOM 1602 C CA . ASP A 1 516 ? 214.339 264.682 284.143 1.00 81.85 516 ASP a CA 1
ATOM 1603 C C . ASP A 1 516 ? 213.210 265.366 283.383 1.00 81.85 516 ASP a C 1
ATOM 1604 O O . ASP A 1 516 ? 212.851 266.510 283.678 1.00 81.85 516 ASP a O 1
ATOM 1609 N N . GLY A 1 517 ? 212.655 264.677 282.394 1.00 78.02 517 GLY a N 1
ATOM 1610 C CA . GLY A 1 517 ? 211.623 265.233 281.541 1.00 78.02 517 GLY a CA 1
ATOM 1611 C C . GLY A 1 517 ? 212.079 265.549 280.135 1.00 78.02 517 GLY a C 1
ATOM 1612 O O . GLY A 1 517 ? 211.242 265.908 279.295 1.00 78.02 517 GLY a O 1
ATOM 1613 N N . LEU A 1 518 ? 213.372 265.441 279.844 1.00 76.12 518 LEU a N 1
ATOM 1614 C CA . LEU A 1 518 ? 213.877 265.772 278.520 1.00 76.12 518 LEU a CA 1
ATOM 1615 C C . LEU A 1 518 ? 213.300 264.824 277.477 1.00 76.12 518 LEU a C 1
ATOM 1616 O O . LEU A 1 518 ? 213.275 263.607 277.674 1.00 76.12 518 LEU a O 1
ATOM 1618 N N . ILE A 1 519 ? 212.835 265.389 276.365 1.00 73.56 519 ILE a N 1
ATOM 1619 C CA . ILE A 1 519 ? 212.292 264.582 275.282 1.00 73.56 519 ILE a CA 1
ATOM 1620 C C . ILE A 1 519 ? 213.409 263.767 274.643 1.00 73.56 519 ILE a C 1
ATOM 1621 O O . ILE A 1 519 ? 214.576 264.177 274.625 1.00 73.56 519 ILE a O 1
ATOM 1626 N N . THR A 1 520 ? 213.053 262.598 274.114 1.00 76.40 520 THR a N 1
ATOM 1627 C CA . THR A 1 520 ? 214.041 261.739 273.482 1.00 76.40 520 THR a CA 1
ATOM 1628 C C . THR A 1 520 ? 214.609 262.394 272.225 1.00 76.40 520 THR a C 1
ATOM 1629 O O . THR A 1 520 ? 214.038 263.333 271.666 1.00 76.40 520 THR a O 1
ATOM 1633 N N . ASN A 1 521 ? 215.772 261.894 271.802 1.00 78.59 521 ASN a N 1
ATOM 1634 C CA . ASN A 1 521 ? 216.439 262.322 270.569 1.00 78.59 521 ASN a CA 1
ATOM 1635 C C . ASN A 1 521 ? 216.870 263.786 270.618 1.00 78.59 521 ASN a C 1
ATOM 1636 O O . ASN A 1 521 ? 217.162 264.389 269.583 1.00 78.59 521 ASN a O 1
ATOM 1641 N N . SER A 1 522 ? 216.920 264.373 271.809 1.00 81.58 522 SER a N 1
ATOM 1642 C CA . SER A 1 522 ? 217.381 265.750 271.948 1.00 81.58 522 SER a CA 1
ATOM 1643 C C . SER A 1 522 ? 218.874 265.789 272.248 1.00 81.58 522 SER a C 1
ATOM 1644 O O . SER A 1 522 ? 219.696 265.439 271.402 1.00 81.58 522 SER a O 1
ATOM 1647 N N . GLU A 1 528 ? 214.882 270.120 279.297 1.00 69.41 528 GLU a N 1
ATOM 1648 C CA . GLU A 1 528 ? 214.384 271.490 279.314 1.00 69.41 528 GLU a CA 1
ATOM 1649 C C . GLU A 1 528 ? 212.990 271.568 278.706 1.00 69.41 528 GLU a C 1
ATOM 1650 O O . GLU A 1 528 ? 212.546 272.635 278.285 1.00 69.41 528 GLU a O 1
ATOM 1652 N N . TYR A 1 529 ? 212.303 270.427 278.662 1.00 67.67 529 TYR a N 1
ATOM 1653 C CA . TYR A 1 529 ? 210.950 270.370 278.121 1.00 67.67 529 TYR a CA 1
ATOM 1654 C C . TYR A 1 529 ? 209.886 270.561 279.195 1.00 67.67 529 TYR a C 1
ATOM 1655 O O . TYR A 1 529 ? 208.969 271.368 279.014 1.00 67.67 529 TYR a O 1
ATOM 1664 N N . ALA A 1 530 ? 209.993 269.845 280.309 1.00 75.94 530 ALA a N 1
ATOM 1665 C CA . ALA A 1 530 ? 209.017 269.935 281.391 1.00 75.94 530 ALA a CA 1
ATOM 1666 C C . ALA A 1 530 ? 209.587 269.233 282.617 1.00 75.94 530 ALA a C 1
ATOM 1667 O O . ALA A 1 530 ? 210.615 268.553 282.549 1.00 75.94 530 ALA a O 1
ATOM 1669 N N . LYS A 1 531 ? 208.893 269.392 283.739 1.00 82.33 531 LYS a N 1
ATOM 1670 C CA . LYS A 1 531 ? 209.307 268.809 285.002 1.00 82.33 531 LYS a CA 1
ATOM 1671 C C . LYS A 1 531 ? 209.081 267.300 285.014 1.00 82.33 531 LYS a C 1
ATOM 1672 O O . LYS A 1 531 ? 208.269 266.775 284.249 1.00 82.33 531 LYS a O 1
ATOM 1674 N N . PRO A 1 532 ? 209.797 266.581 285.873 1.00 83.06 532 PRO a N 1
ATOM 1675 C CA . PRO A 1 532 ? 209.595 265.133 285.982 1.00 83.06 532 PRO a CA 1
ATOM 1676 C C . PRO A 1 532 ? 208.318 264.786 286.731 1.00 83.06 532 PRO a C 1
ATOM 1677 O O . PRO A 1 532 ? 207.883 265.498 287.637 1.00 83.06 532 PRO a O 1
ATOM 1681 N N . PHE A 1 533 ? 207.724 263.661 286.347 1.00 79.57 533 PHE a N 1
ATOM 1682 C CA . PHE A 1 533 ? 206.575 263.118 287.055 1.00 79.57 533 PHE a CA 1
ATOM 1683 C C . PHE A 1 533 ? 207.037 262.116 288.106 1.00 79.57 533 PHE a C 1
ATOM 1684 O O . PHE A 1 533 ? 208.187 261.676 288.118 1.00 79.57 533 PHE a O 1
ATOM 1692 N N . GLY A 1 534 ? 206.118 261.755 289.000 1.00 85.28 534 GLY a N 1
ATOM 1693 C CA . GLY A 1 534 ? 206.501 261.003 290.180 1.00 85.28 534 GLY a CA 1
ATOM 1694 C C . GLY A 1 534 ? 205.602 259.850 290.579 1.00 85.28 534 GLY a C 1
ATOM 1695 O O . GLY A 1 534 ? 205.340 258.944 289.784 1.00 85.28 534 GLY a O 1
ATOM 1696 N N . ARG A 1 535 ? 205.143 259.878 291.833 1.00 88.80 535 ARG a N 1
ATOM 1697 C CA . ARG A 1 535 ? 204.444 258.738 292.419 1.00 88.80 535 ARG a CA 1
ATOM 1698 C C . ARG A 1 535 ? 203.162 258.415 291.663 1.00 88.80 535 ARG a C 1
ATOM 1699 O O . ARG A 1 535 ? 203.035 257.345 291.058 1.00 88.80 535 ARG a O 1
ATOM 1707 N N . ASP A 1 536 ? 202.199 259.329 291.687 1.00 84.37 536 ASP a N 1
ATOM 1708 C CA . ASP A 1 536 ? 200.893 259.118 291.067 1.00 84.37 536 ASP a CA 1
ATOM 1709 C C . ASP A 1 536 ? 200.683 260.211 290.029 1.00 84.37 536 ASP a C 1
ATOM 1710 O O . ASP A 1 536 ? 200.236 261.313 290.358 1.00 84.37 536 ASP a O 1
ATOM 1715 N N . ASP A 1 537 ? 201.010 259.908 288.778 1.00 74.74 537 ASP a N 1
ATOM 1716 C CA . ASP A 1 537 ? 200.887 260.868 287.696 1.00 74.74 537 ASP a CA 1
ATOM 1717 C C . ASP A 1 537 ? 200.193 260.226 286.506 1.00 74.74 537 ASP a C 1
ATOM 1718 O O . ASP A 1 537 ? 200.334 259.024 286.248 1.00 74.74 537 ASP a O 1
ATOM 1720 N N . VAL A 1 538 ? 199.444 261.053 285.783 1.00 61.33 538 VAL a N 1
ATOM 1721 C CA . VAL A 1 538 ? 198.702 260.646 284.598 1.00 61.33 538 VAL a CA 1
ATOM 1722 C C . VAL A 1 538 ? 199.316 261.364 283.409 1.00 61.33 538 VAL a C 1
ATOM 1723 O O . VAL A 1 538 ? 199.293 262.599 283.345 1.00 61.33 538 VAL a O 1
ATOM 1727 N N . ILE A 1 539 ? 199.857 260.600 282.469 1.00 58.13 539 ILE a N 1
ATOM 1728 C CA . ILE A 1 539 ? 200.551 261.153 281.314 1.00 58.13 539 ILE a CA 1
ATOM 1729 C C . ILE A 1 539 ? 199.879 260.643 280.051 1.00 58.13 539 ILE a C 1
ATOM 1730 O O . ILE A 1 539 ? 199.695 259.433 279.885 1.00 58.13 539 ILE a O 1
ATOM 1735 N N . GLY A 1 540 ? 199.514 261.563 279.166 1.00 54.08 540 GLY a N 1
ATOM 1736 C CA . GLY A 1 540 ? 198.874 261.200 277.920 1.00 54.08 540 GLY a CA 1
ATOM 1737 C C . GLY A 1 540 ? 199.689 261.592 276.708 1.00 54.08 540 GLY a C 1
ATOM 1738 O O . GLY A 1 540 ? 200.356 262.633 276.706 1.00 54.08 540 GLY a O 1
ATOM 1739 N N . CYS A 1 541 ? 199.621 260.770 275.664 1.00 54.68 541 CYS a N 1
ATOM 1740 C CA . CYS A 1 541 ? 200.443 260.939 274.469 1.00 54.68 541 CYS a CA 1
ATOM 1741 C C . CYS A 1 541 ? 199.521 261.091 273.269 1.00 54.68 541 CYS a C 1
ATOM 1742 O O . CYS A 1 541 ? 198.881 260.120 272.856 1.00 54.68 541 CYS a O 1
ATOM 1745 N N . GLY A 1 542 ? 199.455 262.290 272.696 1.00 50.64 542 GLY a N 1
ATOM 1746 C CA . GLY A 1 542 ? 198.511 262.591 271.633 1.00 50.64 542 GLY a CA 1
ATOM 1747 C C . GLY A 1 542 ? 199.221 262.890 270.323 1.00 50.64 542 GLY a C 1
ATOM 1748 O O . GLY A 1 542 ? 200.233 263.590 270.298 1.00 50.64 542 GLY a O 1
ATOM 1749 N N . ILE A 1 543 ? 198.682 262.340 269.244 1.00 48.64 543 ILE a N 1
ATOM 1750 C CA . ILE A 1 543 ? 199.182 262.615 267.912 1.00 48.64 543 ILE a CA 1
ATOM 1751 C C . ILE A 1 543 ? 198.107 263.339 267.111 1.00 48.64 543 ILE a C 1
ATOM 1752 O O . ILE A 1 543 ? 196.929 262.998 267.156 1.00 48.64 543 ILE a O 1
ATOM 1757 N N . ASN A 1 544 ? 198.518 264.364 266.369 1.00 49.32 544 ASN a N 1
ATOM 1758 C CA . ASN A 1 544 ? 197.591 265.183 265.593 1.00 49.32 544 ASN a CA 1
ATOM 1759 C C . ASN A 1 544 ? 198.037 265.095 264.141 1.00 49.32 544 ASN a C 1
ATOM 1760 O O . ASN A 1 544 ? 199.147 265.522 263.809 1.00 49.32 544 ASN a O 1
ATOM 1765 N N . PHE A 1 545 ? 197.180 264.545 263.282 1.00 51.49 545 PHE a N 1
ATOM 1766 C CA . PHE A 1 545 ? 197.514 264.317 261.885 1.00 51.49 545 PHE a CA 1
ATOM 1767 C C . PHE A 1 545 ? 197.177 265.495 260.983 1.00 51.49 545 PHE a C 1
ATOM 1768 O O . PHE A 1 545 ? 197.523 265.460 259.798 1.00 51.49 545 PHE a O 1
ATOM 1776 N N . ILE A 1 546 ? 196.501 266.523 261.500 1.00 53.16 546 ILE a N 1
ATOM 1777 C CA . ILE A 1 546 ? 196.115 267.653 260.657 1.00 53.16 546 ILE a CA 1
ATOM 1778 C C . ILE A 1 546 ? 197.351 268.384 260.152 1.00 53.16 546 ILE a C 1
ATOM 1779 O O . ILE A 1 546 ? 197.456 268.720 258.967 1.00 53.16 546 ILE a O 1
ATOM 1784 N N . ASP A 1 547 ? 198.310 268.630 261.041 1.00 55.89 547 ASP a N 1
ATOM 1785 C CA . ASP A 1 547 ? 199.554 269.291 260.672 1.00 55.89 547 ASP a CA 1
ATOM 1786 C C . ASP A 1 547 ? 200.784 268.472 261.035 1.00 55.89 547 ASP a C 1
ATOM 1787 O O . ASP A 1 547 ? 201.901 268.996 260.979 1.00 55.89 547 ASP a O 1
ATOM 1792 N N . GLY A 1 548 ? 200.614 267.206 261.405 1.00 55.28 548 GLY a N 1
ATOM 1793 C CA . GLY A 1 548 ? 201.755 266.367 261.708 1.00 55.28 548 GLY a CA 1
ATOM 1794 C C . GLY A 1 548 ? 202.473 266.767 262.977 1.00 55.28 548 GLY a C 1
ATOM 1795 O O . GLY A 1 548 ? 203.585 267.294 262.919 1.00 55.28 548 GLY a O 1
ATOM 1796 N N . SER A 1 549 ? 201.848 266.556 264.130 1.00 54.36 549 SER a N 1
ATOM 1797 C CA . SER A 1 549 ? 202.461 266.927 265.395 1.00 54.36 549 SER a CA 1
ATOM 1798 C C . SER A 1 549 ? 202.265 265.809 266.407 1.00 54.36 549 SER a C 1
ATOM 1799 O O . SER A 1 549 ? 201.340 265.003 266.300 1.00 54.36 549 SER a O 1
ATOM 1802 N N . ILE A 1 550 ? 203.161 265.761 267.389 1.00 51.67 550 ILE a N 1
ATOM 1803 C CA . ILE A 1 550 ? 203.040 264.860 268.528 1.00 51.67 550 ILE a CA 1
ATOM 1804 C C . ILE A 1 550 ? 203.266 265.670 269.793 1.00 51.67 550 ILE a C 1
ATOM 1805 O O . ILE A 1 550 ? 204.260 266.400 269.896 1.00 51.67 550 ILE a O 1
ATOM 1810 N N . PHE A 1 551 ? 202.352 265.530 270.755 1.00 50.10 551 PHE a N 1
ATOM 1811 C CA . PHE A 1 551 ? 202.358 266.327 271.970 1.00 50.10 551 PHE a CA 1
ATOM 1812 C C . PHE A 1 551 ? 202.082 265.425 273.165 1.00 50.10 551 PHE a C 1
ATOM 1813 O O . PHE A 1 551 ? 201.588 264.301 273.026 1.00 50.10 551 PHE a O 1
ATOM 1821 N N . PHE A 1 552 ? 202.403 265.933 274.352 1.00 52.84 552 PHE a N 1
ATOM 1822 C CA . PHE A 1 552 ? 202.233 265.192 275.591 1.00 52.84 552 PHE a CA 1
ATOM 1823 C C . PHE A 1 552 ? 201.518 266.073 276.600 1.00 52.84 552 PHE a C 1
ATOM 1824 O O . PHE A 1 552 ? 201.635 267.299 276.565 1.00 52.84 552 PHE a O 1
ATOM 1832 N N . THR A 1 553 ? 200.773 265.440 277.500 1.00 54.52 553 THR a N 1
ATOM 1833 C CA . THR A 1 553 ? 200.087 266.167 278.558 1.00 54.52 553 THR a CA 1
ATOM 1834 C C . THR A 1 553 ? 200.250 265.426 279.874 1.00 54.52 553 THR a C 1
ATOM 1835 O O . THR A 1 553 ? 200.404 264.205 279.898 1.00 54.52 553 THR a O 1
ATOM 1839 N N . LYS A 1 554 ? 200.204 266.175 280.972 1.00 57.22 554 LYS a N 1
ATOM 1840 C CA . LYS A 1 554 ? 200.322 265.610 282.309 1.00 57.22 554 LYS a CA 1
ATOM 1841 C C . LYS A 1 554 ? 199.272 266.233 283.213 1.00 57.22 554 LYS a C 1
ATOM 1842 O O . LYS A 1 554 ? 199.178 267.460 283.305 1.00 57.22 554 LYS a O 1
ATOM 1844 N N . ASN A 1 555 ? 198.487 265.382 283.875 1.00 60.85 555 ASN a N 1
ATOM 1845 C CA . ASN A 1 555 ? 197.491 265.806 284.860 1.00 60.85 555 ASN a CA 1
ATOM 1846 C C . ASN A 1 555 ? 196.456 266.754 284.266 1.00 60.85 555 ASN a C 1
ATOM 1847 O O . ASN A 1 555 ? 195.915 267.614 284.964 1.00 60.85 555 ASN a O 1
ATOM 1852 N N . GLY A 1 556 ? 196.167 266.609 282.976 1.00 61.09 556 GLY a N 1
ATOM 1853 C CA . GLY A 1 556 ? 195.150 267.413 282.337 1.00 61.09 556 GLY a CA 1
ATOM 1854 C C . GLY A 1 556 ? 195.598 268.775 281.863 1.00 61.09 556 GLY a C 1
ATOM 1855 O O . GLY A 1 556 ? 194.768 269.531 281.343 1.00 61.09 556 GLY a O 1
ATOM 1856 N N . ILE A 1 557 ? 196.871 269.119 282.020 1.00 55.57 557 ILE a N 1
ATOM 1857 C CA . ILE A 1 557 ? 197.398 270.408 281.591 1.00 55.57 557 ILE a CA 1
ATOM 1858 C C . ILE A 1 557 ? 198.231 270.171 280.340 1.00 55.57 557 ILE a C 1
ATOM 1859 O O . ILE A 1 557 ? 199.274 269.513 280.391 1.00 55.57 557 ILE a O 1
ATOM 1864 N N . HIS A 1 558 ? 197.770 270.703 279.214 1.00 54.12 558 HIS a N 1
ATOM 1865 C CA . HIS A 1 558 ? 198.465 270.514 277.949 1.00 54.12 558 HIS a CA 1
ATOM 1866 C C . HIS A 1 558 ? 199.842 271.155 277.998 1.00 54.12 558 HIS a C 1
ATOM 1867 O O . HIS A 1 558 ? 199.962 272.375 278.135 1.00 54.12 558 HIS a O 1
ATOM 1874 N N . LEU A 1 559 ? 200.880 270.335 277.886 1.00 53.11 559 LEU a N 1
ATOM 1875 C CA . LEU A 1 559 ? 202.235 270.849 277.758 1.00 53.11 559 LEU a CA 1
ATOM 1876 C C . LEU A 1 559 ? 202.427 271.361 276.335 1.00 53.11 559 LEU a C 1
ATOM 1877 O O . LEU A 1 559 ? 201.493 271.398 275.531 1.00 53.11 559 LEU a O 1
ATOM 1882 N N . GLY A 1 560 ? 203.644 271.766 276.002 1.00 59.56 560 GLY a N 1
ATOM 1883 C CA . GLY A 1 560 ? 203.926 272.168 274.643 1.00 59.56 560 GLY a CA 1
ATOM 1884 C C . GLY A 1 560 ? 203.973 270.985 273.699 1.00 59.56 560 GLY a C 1
ATOM 1885 O O . GLY A 1 560 ? 204.152 269.835 274.098 1.00 59.56 560 GLY a O 1
ATOM 1886 N N . ASN A 1 561 ? 203.794 271.275 272.416 1.00 62.63 561 ASN a N 1
ATOM 1887 C CA . ASN A 1 561 ? 203.930 270.236 271.409 1.00 62.63 561 ASN a CA 1
ATOM 1888 C C . ASN A 1 561 ? 205.392 269.831 271.275 1.00 62.63 561 ASN a C 1
ATOM 1889 O O . ASN A 1 561 ? 206.289 270.671 271.182 1.00 62.63 561 ASN a O 1
ATOM 1894 N N . ALA A 1 562 ? 205.627 268.522 271.268 1.00 60.19 562 ALA a N 1
ATOM 1895 C CA . ALA A 1 562 ? 206.977 267.984 271.321 1.00 60.19 562 ALA a CA 1
ATOM 1896 C C . ALA A 1 562 ? 207.638 267.826 269.964 1.00 60.19 562 ALA a C 1
ATOM 1897 O O . ALA A 1 562 ? 208.833 268.099 269.845 1.00 60.19 562 ALA a O 1
ATOM 1899 N N . PHE A 1 563 ? 206.910 267.393 268.939 1.00 59.94 563 PHE a N 1
ATOM 1900 C CA . PHE A 1 563 ? 207.528 267.179 267.636 1.00 59.94 563 PHE a CA 1
ATOM 1901 C C . PHE A 1 563 ? 206.755 267.940 266.566 1.00 59.94 563 PHE a C 1
ATOM 1902 O O . PHE A 1 563 ? 205.761 268.614 266.848 1.00 59.94 563 PHE a O 1
ATOM 1910 N N . THR A 1 564 ? 207.229 267.842 265.324 1.00 58.87 564 THR a N 1
ATOM 1911 C CA . THR A 1 564 ? 206.621 268.554 264.207 1.00 58.87 564 THR a CA 1
ATOM 1912 C C . THR A 1 564 ? 207.006 267.853 262.911 1.00 58.87 564 THR a C 1
ATOM 1913 O O . THR A 1 564 ? 208.026 267.164 262.839 1.00 58.87 564 THR a O 1
ATOM 1917 N N . ASP A 1 565 ? 206.166 268.032 261.890 1.00 62.70 565 ASP a N 1
ATOM 1918 C CA . ASP A 1 565 ? 206.434 267.558 260.532 1.00 62.70 565 ASP a CA 1
ATOM 1919 C C . ASP A 1 565 ? 206.569 266.034 260.492 1.00 62.70 565 ASP a C 1
ATOM 1920 O O . ASP A 1 565 ? 207.620 265.483 260.163 1.00 62.70 565 ASP a O 1
ATOM 1922 N N . LEU A 1 566 ? 205.473 265.355 260.837 1.00 62.13 566 LEU a N 1
ATOM 1923 C CA . LEU A 1 566 ? 205.482 263.901 260.946 1.00 62.13 566 LEU a CA 1
ATOM 1924 C C . LEU A 1 566 ? 204.296 263.261 260.233 1.00 62.13 566 LEU a C 1
ATOM 1925 O O . LEU A 1 566 ? 203.805 262.215 260.661 1.00 62.13 566 LEU a O 1
ATOM 1930 N N . ASN A 1 567 ? 203.824 263.863 259.148 1.00 61.76 567 ASN a N 1
ATOM 1931 C CA . ASN A 1 567 ? 202.769 263.233 258.374 1.00 61.76 567 ASN a CA 1
ATOM 1932 C C . ASN A 1 567 ? 203.331 262.082 257.545 1.00 61.76 567 ASN a C 1
ATOM 1933 O O . ASN A 1 567 ? 204.538 261.979 257.314 1.00 61.76 567 ASN a O 1
ATOM 1938 N N . ASP A 1 568 ? 202.429 261.206 257.101 1.00 66.23 568 ASP a N 1
ATOM 1939 C CA . ASP A 1 568 ? 202.758 260.102 256.198 1.00 66.23 568 ASP a CA 1
ATOM 1940 C C . ASP A 1 568 ? 203.784 259.151 256.820 1.00 66.23 568 ASP a C 1
ATOM 1941 O O . ASP A 1 568 ? 204.885 258.953 256.305 1.00 66.23 568 ASP a O 1
ATOM 1943 N N . LEU A 1 569 ? 203.394 258.557 257.942 1.00 66.85 569 LEU a N 1
ATOM 1944 C CA . LEU A 1 569 ? 204.221 257.583 258.651 1.00 66.85 569 LEU a CA 1
ATOM 1945 C C . LEU A 1 569 ? 203.291 256.546 259.274 1.00 66.85 569 LEU a C 1
ATOM 1946 O O . LEU A 1 569 ? 202.112 256.459 258.917 1.00 66.85 569 LEU a O 1
ATOM 1951 N N . GLU A 1 570 ? 203.818 255.754 260.204 1.00 63.33 570 GLU a N 1
ATOM 1952 C CA . GLU A 1 570 ? 203.018 254.769 260.921 1.00 63.33 570 GLU a CA 1
ATOM 1953 C C . GLU A 1 570 ? 203.638 254.555 262.291 1.00 63.33 570 GLU a C 1
ATOM 1954 O O . GLU A 1 570 ? 204.855 254.384 262.397 1.00 63.33 570 GLU a O 1
ATOM 1956 N N . PHE A 1 571 ? 202.810 254.557 263.333 1.00 61.46 571 PHE a N 1
ATOM 1957 C CA . PHE A 1 571 ? 203.297 254.589 264.703 1.00 61.46 571 PHE a CA 1
ATOM 1958 C C . PHE A 1 571 ? 202.673 253.467 265.519 1.00 61.46 571 PHE a C 1
ATOM 1959 O O . PHE A 1 571 ? 201.760 252.771 265.072 1.00 61.46 571 PHE a O 1
ATOM 1967 N N . VAL A 1 572 ? 203.191 253.296 266.731 1.00 60.49 572 VAL a N 1
ATOM 1968 C CA . VAL A 1 572 ? 202.617 252.361 267.696 1.00 60.49 572 VAL a CA 1
ATOM 1969 C C . VAL A 1 572 ? 202.993 252.801 269.108 1.00 60.49 572 VAL a C 1
ATOM 1970 O O . VAL A 1 572 ? 204.123 253.260 269.335 1.00 60.49 572 VAL a O 1
ATOM 1974 N N . PRO A 1 573 ? 202.069 252.733 270.067 1.00 59.43 573 PRO a N 1
ATOM 1975 C CA . PRO A 1 573 ? 202.407 253.080 271.452 1.00 59.43 573 PRO a CA 1
ATOM 1976 C C . PRO A 1 573 ? 203.513 252.198 272.010 1.00 59.43 573 PRO a C 1
ATOM 1977 O O . PRO A 1 573 ? 203.576 250.999 271.736 1.00 59.43 573 PRO a O 1
ATOM 1981 N N . TYR A 1 574 ? 204.356 252.802 272.849 1.00 64.65 574 TYR a N 1
ATOM 1982 C CA . TYR A 1 574 ? 205.614 252.205 273.282 1.00 64.65 574 TYR a CA 1
ATOM 1983 C C . TYR A 1 574 ? 205.900 252.621 274.717 1.00 64.65 574 TYR a C 1
ATOM 1984 O O . TYR A 1 574 ? 205.778 253.805 275.048 1.00 64.65 574 TYR a O 1
ATOM 1993 N N . VAL A 1 575 ? 206.281 251.657 275.562 1.00 64.36 575 VAL a N 1
ATOM 1994 C CA . VAL A 1 575 ? 206.677 251.943 276.939 1.00 64.36 575 VAL a CA 1
ATOM 1995 C C . VAL A 1 575 ? 207.889 251.101 277.313 1.00 64.36 575 VAL a C 1
ATOM 1996 O O . VAL A 1 575 ? 207.931 249.892 277.054 1.00 64.36 575 VAL a O 1
ATOM 2000 N N . ALA A 1 576 ? 208.870 251.747 277.940 1.00 71.15 576 ALA a N 1
ATOM 2001 C CA . ALA A 1 576 ? 210.018 251.090 278.549 1.00 71.15 576 ALA a CA 1
ATOM 2002 C C . ALA A 1 576 ? 210.006 251.394 280.039 1.00 71.15 576 ALA a C 1
ATOM 2003 O O . ALA A 1 576 ? 209.920 252.562 280.439 1.00 71.15 576 ALA a O 1
ATOM 2005 N N . LEU A 1 577 ? 210.096 250.347 280.852 1.00 77.05 577 LEU a N 1
ATOM 2006 C CA . LEU A 1 577 ? 209.827 250.427 282.279 1.00 77.05 577 LEU a CA 1
ATOM 2007 C C . LEU A 1 577 ? 210.952 249.769 283.064 1.00 77.05 577 LEU a C 1
ATOM 2008 O O . LEU A 1 577 ? 211.385 248.661 282.730 1.00 77.05 577 LEU a O 1
ATOM 2013 N N . ARG A 1 578 ? 211.433 250.467 284.091 1.00 80.03 578 ARG a N 1
ATOM 2014 C CA . ARG A 1 578 ? 212.426 249.912 284.991 1.00 80.03 578 ARG a CA 1
ATOM 2015 C C . ARG A 1 578 ? 211.766 248.941 285.964 1.00 80.03 578 ARG a C 1
ATOM 2016 O O . ARG A 1 578 ? 210.576 249.059 286.261 1.00 80.03 578 ARG a O 1
ATOM 2018 N N . PRO A 1 579 ? 212.529 247.987 286.503 1.00 82.30 579 PRO a N 1
ATOM 2019 C CA . PRO A 1 579 ? 211.913 246.914 287.297 1.00 82.30 579 PRO a CA 1
ATOM 2020 C C . PRO A 1 579 ? 211.445 247.344 288.679 1.00 82.30 579 PRO a C 1
ATOM 2021 O O . PRO A 1 579 ? 211.188 246.492 289.535 1.00 82.30 579 PRO a O 1
ATOM 2025 N N . GLY A 1 580 ? 211.334 248.646 288.921 1.00 83.17 580 GLY a N 1
ATOM 2026 C CA . GLY A 1 580 ? 210.834 249.112 290.199 1.00 83.17 580 GLY a CA 1
ATOM 2027 C C . GLY A 1 580 ? 209.505 249.842 290.146 1.00 83.17 580 GLY a C 1
ATOM 2028 O O . GLY A 1 580 ? 208.992 250.263 291.186 1.00 83.17 580 GLY a O 1
ATOM 2029 N N . ASN A 1 581 ? 208.925 249.986 288.956 1.00 83.08 581 ASN a N 1
ATOM 2030 C CA . ASN A 1 581 ? 207.746 250.825 288.785 1.00 83.08 581 ASN a CA 1
ATOM 2031 C C . ASN A 1 581 ? 206.668 250.058 288.031 1.00 83.08 581 ASN a C 1
ATOM 2032 O O . ASN A 1 581 ? 206.959 249.216 287.180 1.00 83.08 581 ASN a O 1
ATOM 2034 N N . SER A 1 582 ? 205.411 250.376 288.346 1.00 78.32 582 SER a N 1
ATOM 2035 C CA . SER A 1 582 ? 204.255 249.702 287.768 1.00 78.32 582 SER a CA 1
ATOM 2036 C C . SER A 1 582 ? 203.264 250.732 287.246 1.00 78.32 582 SER a C 1
ATOM 2037 O O . SER A 1 582 ? 203.145 251.839 287.788 1.00 78.32 582 SER a O 1
ATOM 2040 N N . ILE A 1 583 ? 202.543 250.359 286.184 1.00 70.99 583 ILE a N 1
ATOM 2041 C CA . ILE A 1 583 ? 201.641 251.299 285.532 1.00 70.99 583 ILE a CA 1
ATOM 2042 C C . ILE A 1 583 ? 200.281 250.662 285.277 1.00 70.99 583 ILE a C 1
ATOM 2043 O O . ILE A 1 583 ? 200.119 249.439 285.291 1.00 70.99 583 ILE a O 1
ATOM 2048 N N . LYS A 1 584 ? 199.293 251.529 285.056 1.00 67.68 584 LYS a N 1
ATOM 2049 C CA . LYS A 1 584 ? 197.955 251.135 284.630 1.00 67.68 584 LYS a CA 1
ATOM 2050 C C . LYS A 1 584 ? 197.574 251.991 283.432 1.00 67.68 584 LYS a C 1
ATOM 2051 O O . LYS A 1 584 ? 197.492 253.218 283.546 1.00 67.68 584 LYS a O 1
ATOM 2057 N N . THR A 1 585 ? 197.351 251.354 282.290 1.00 64.53 585 THR a N 1
ATOM 2058 C CA . THR A 1 585 ? 197.148 252.072 281.043 1.00 64.53 585 THR a CA 1
ATOM 2059 C C . THR A 1 585 ? 195.664 252.396 280.859 1.00 64.53 585 THR a C 1
ATOM 2060 O O . THR A 1 585 ? 194.809 251.942 281.620 1.00 64.53 585 THR a O 1
ATOM 2064 N N . ASN A 1 586 ? 195.359 253.209 279.845 1.00 62.77 586 ASN a N 1
ATOM 2065 C CA . ASN A 1 586 ? 193.977 253.466 279.462 1.00 62.77 586 ASN a CA 1
ATOM 2066 C C . ASN A 1 586 ? 193.950 254.013 278.043 1.00 62.77 586 ASN a C 1
ATOM 2067 O O . ASN A 1 586 ? 194.632 255.001 277.735 1.00 62.77 586 ASN a O 1
ATOM 2072 N N . PHE A 1 587 ? 193.156 253.368 277.189 1.00 58.94 587 PHE a N 1
ATOM 2073 C CA . PHE A 1 587 ? 192.962 253.786 275.809 1.00 58.94 587 PHE a CA 1
ATOM 2074 C C . PHE A 1 587 ? 191.586 254.392 275.575 1.00 58.94 587 PHE a C 1
ATOM 2075 O O . PHE A 1 587 ? 191.184 254.565 274.421 1.00 58.94 587 PHE a O 1
ATOM 2083 N N . GLY A 1 588 ? 190.848 254.702 276.637 1.00 64.44 588 GLY a N 1
ATOM 2084 C CA . GLY A 1 588 ? 189.570 255.366 276.511 1.00 64.44 588 GLY a CA 1
ATOM 2085 C C . GLY A 1 588 ? 188.382 254.462 276.291 1.00 64.44 588 GLY a C 1
ATOM 2086 O O . GLY A 1 588 ? 187.250 254.959 276.256 1.00 64.44 588 GLY a O 1
ATOM 2087 N N . LEU A 1 589 ? 188.594 253.155 276.140 1.00 67.95 589 LEU a N 1
ATOM 2088 C CA . LEU A 1 589 ? 187.477 252.253 275.890 1.00 67.95 589 LEU a CA 1
ATOM 2089 C C . LEU A 1 589 ? 186.540 252.179 277.088 1.00 67.95 589 LEU a C 1
ATOM 2090 O O . LEU A 1 589 ? 185.325 252.346 276.942 1.00 67.95 589 LEU a O 1
ATOM 2095 N N . ASN A 1 590 ? 187.083 251.945 278.280 1.00 77.91 590 ASN a N 1
ATOM 2096 C CA . ASN A 1 590 ? 186.273 251.817 279.483 1.00 77.91 590 ASN a CA 1
ATOM 2097 C C . ASN A 1 590 ? 186.111 253.143 280.213 1.00 77.91 590 ASN a C 1
ATOM 2098 O O . ASN A 1 590 ? 184.987 253.621 280.385 1.00 77.91 590 ASN a O 1
ATOM 2103 N N . GLU A 1 591 ? 187.208 253.758 280.641 1.00 79.03 591 GLU a N 1
ATOM 2104 C CA . GLU A 1 591 ? 187.162 254.970 281.445 1.00 79.03 591 GLU a CA 1
ATOM 2105 C C . GLU A 1 591 ? 187.458 256.193 280.590 1.00 79.03 591 GLU a C 1
ATOM 2106 O O . GLU A 1 591 ? 188.238 256.124 279.636 1.00 79.03 591 GLU a O 1
ATOM 2112 N N . ASP A 1 592 ? 186.831 257.311 280.939 1.00 73.71 592 ASP a N 1
ATOM 2113 C CA . ASP A 1 592 ? 187.075 258.557 280.234 1.00 73.71 592 ASP a CA 1
ATOM 2114 C C . ASP A 1 592 ? 188.399 259.173 280.678 1.00 73.71 592 ASP a C 1
ATOM 2115 O O . ASP A 1 592 ? 188.958 258.832 281.723 1.00 73.71 592 ASP a O 1
ATOM 2120 N N . PHE A 1 593 ? 188.898 260.098 279.864 1.00 61.52 593 PHE a N 1
ATOM 2121 C CA . PHE A 1 593 ? 190.182 260.733 280.118 1.00 61.52 593 PHE a CA 1
ATOM 2122 C C . PHE A 1 593 ? 190.032 261.834 281.163 1.00 61.52 593 PHE a C 1
ATOM 2123 O O . PHE A 1 593 ? 188.988 261.993 281.801 1.00 61.52 593 PHE a O 1
ATOM 2131 N N . VAL A 1 594 ? 191.098 262.609 281.342 1.00 59.34 594 VAL a N 1
ATOM 2132 C CA . VAL A 1 594 ? 191.060 263.818 282.155 1.00 59.34 594 VAL a CA 1
ATOM 2133 C C . VAL A 1 594 ? 191.456 265.059 281.373 1.00 59.34 594 VAL a C 1
ATOM 2134 O O . VAL A 1 594 ? 191.239 266.176 281.864 1.00 59.34 594 VAL a O 1
ATOM 2138 N N . PHE A 1 595 ? 192.024 264.907 280.177 1.00 54.15 595 PHE a N 1
ATOM 2139 C CA . PHE A 1 595 ? 192.546 266.030 279.412 1.00 54.15 595 PHE a CA 1
ATOM 2140 C C . PHE A 1 595 ? 191.471 266.769 278.624 1.00 54.15 595 PHE a C 1
ATOM 2141 O O . PHE A 1 595 ? 191.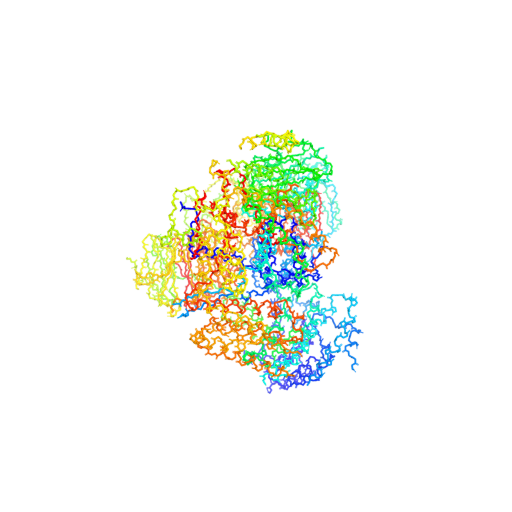729 267.880 278.150 1.00 54.15 595 PHE a O 1
ATOM 2149 N N . ASP A 1 596 ? 190.269 266.205 278.503 1.00 53.14 596 ASP a N 1
ATOM 2150 C CA . ASP A 1 596 ? 189.199 266.797 277.701 1.00 53.14 596 ASP a CA 1
ATOM 2151 C C . ASP A 1 596 ? 189.653 266.964 276.250 1.00 53.14 596 ASP a C 1
ATOM 2152 O O . ASP A 1 596 ? 189.766 268.072 275.724 1.00 53.14 596 ASP a O 1
ATOM 2157 N N . ILE A 1 597 ? 189.920 265.822 275.612 1.00 48.43 597 ILE a N 1
ATOM 2158 C CA . ILE A 1 597 ? 190.422 265.810 274.242 1.00 48.43 597 ILE a CA 1
ATOM 2159 C C . ILE A 1 597 ? 189.420 266.444 273.284 1.00 48.43 597 ILE a C 1
ATOM 2160 O O . ILE A 1 597 ? 189.802 266.984 272.238 1.00 48.43 597 ILE a O 1
ATOM 2165 N N . ILE A 1 598 ? 188.131 266.406 273.626 1.00 48.93 598 ILE a N 1
ATOM 2166 C CA . ILE A 1 598 ? 187.111 267.030 272.787 1.00 48.93 598 ILE a CA 1
ATOM 2167 C C . ILE A 1 598 ? 187.334 268.534 272.710 1.00 48.93 598 ILE a C 1
ATOM 2168 O O . ILE A 1 598 ? 187.192 269.152 271.644 1.00 48.93 598 ILE a O 1
ATOM 2173 N N . GLY A 1 599 ? 187.658 269.150 273.849 1.00 47.35 599 GLY a N 1
ATOM 2174 C CA . GLY A 1 599 ? 187.956 270.568 273.886 1.00 47.35 599 GLY a CA 1
ATOM 2175 C C . GLY A 1 599 ? 189.205 270.947 273.125 1.00 47.35 599 GLY a C 1
ATOM 2176 O O . GLY A 1 599 ? 189.393 272.126 272.812 1.00 47.35 599 GLY a O 1
ATOM 2177 N N . TYR A 1 600 ? 190.068 269.981 272.834 1.00 45.48 600 TYR a N 1
ATOM 2178 C CA . TYR A 1 600 ? 191.191 270.229 271.944 1.00 45.48 600 TYR a CA 1
ATOM 2179 C C . TYR A 1 600 ? 190.826 270.011 270.486 1.00 45.48 600 TYR a C 1
ATOM 2180 O O . TYR A 1 600 ? 191.361 270.697 269.611 1.00 45.48 600 TYR a O 1
ATOM 2189 N N . GLN A 1 601 ? 189.926 269.070 270.207 1.00 45.95 601 GLN a N 1
ATOM 2190 C CA . GLN A 1 601 ? 189.600 268.747 268.823 1.00 45.95 601 GLN a CA 1
ATOM 2191 C C . GLN A 1 601 ? 188.705 269.808 268.192 1.00 45.95 601 GLN a C 1
ATOM 2192 O O . GLN A 1 601 ? 188.878 270.159 267.014 1.00 45.95 601 GLN a O 1
ATOM 2198 N N . ASP A 1 602 ? 187.736 270.327 268.951 1.00 49.62 602 ASP a N 1
ATOM 2199 C CA . ASP A 1 602 ? 186.826 271.309 268.367 1.00 49.62 602 ASP a CA 1
ATOM 2200 C C . ASP A 1 602 ? 187.556 272.592 268.000 1.00 49.62 602 ASP a C 1
ATOM 2201 O O . ASP A 1 602 ? 187.132 273.304 267.084 1.00 49.62 602 ASP a O 1
ATOM 2206 N N . LYS A 1 603 ? 188.652 272.897 268.694 1.00 45.90 603 LYS a N 1
ATOM 2207 C CA . LYS A 1 603 ? 189.462 274.054 268.333 1.00 45.90 603 LYS a CA 1
ATOM 2208 C C . LYS A 1 603 ? 189.990 273.924 266.911 1.00 45.90 603 LYS a C 1
ATOM 2209 O O . LYS A 1 603 ? 189.875 274.852 266.100 1.00 45.90 603 LYS a O 1
ATOM 2215 N N . TRP A 1 604 ? 190.553 272.761 266.581 1.00 45.81 604 TRP a N 1
ATOM 2216 C CA . TRP A 1 604 ? 191.063 272.556 265.232 1.00 45.81 604 TRP a CA 1
ATOM 2217 C C . TRP A 1 604 ? 189.937 272.481 264.212 1.00 45.81 604 TRP a C 1
ATOM 2218 O O . TRP A 1 604 ? 190.108 272.920 263.068 1.00 45.81 604 TRP a O 1
ATOM 2229 N N . LYS A 1 605 ? 188.782 271.936 264.600 1.00 45.45 605 LYS a N 1
ATOM 2230 C CA . LYS A 1 605 ? 187.641 271.952 263.688 1.00 45.45 605 LYS a CA 1
ATOM 2231 C C . LYS A 1 605 ? 187.238 273.380 263.339 1.00 45.45 605 LYS a C 1
ATOM 2232 O O . LYS A 1 605 ? 186.989 273.700 262.167 1.00 45.45 605 LYS a O 1
ATOM 2238 N N . SER A 1 606 ? 187.178 274.256 264.344 1.00 47.31 606 SER a N 1
ATOM 2239 C CA . SER A 1 606 ? 186.848 275.655 264.092 1.00 47.31 606 SER a CA 1
ATOM 2240 C C . SER A 1 606 ? 187.910 276.324 263.232 1.00 47.31 606 SER a C 1
ATOM 2241 O O . SER A 1 606 ? 187.588 277.144 262.367 1.00 47.31 606 SER a O 1
ATOM 2244 N N . LEU A 1 607 ? 189.184 275.996 263.458 1.00 47.21 607 LEU a N 1
ATOM 2245 C CA . LEU A 1 607 ? 190.240 276.555 262.617 1.00 47.21 607 LEU a CA 1
ATOM 2246 C C . LEU A 1 607 ? 190.063 276.148 261.160 1.00 47.21 607 LEU a C 1
ATOM 2247 O O . LEU A 1 607 ? 190.211 276.976 260.250 1.00 47.21 607 LEU a O 1
ATOM 2252 N N . ALA A 1 608 ? 189.751 274.874 260.916 1.00 46.74 608 ALA a N 1
ATOM 2253 C CA . ALA A 1 608 ? 189.556 274.414 259.545 1.00 46.74 608 ALA a CA 1
ATOM 2254 C C . ALA A 1 608 ? 188.358 275.096 258.898 1.00 46.74 608 ALA a C 1
ATOM 2255 O O . ALA A 1 608 ? 188.419 275.497 257.727 1.00 46.74 608 ALA a O 1
ATOM 2257 N N . TYR A 1 609 ? 187.260 275.239 259.643 1.00 46.03 609 TYR a N 1
ATOM 2258 C CA . TYR A 1 609 ? 186.100 275.935 259.095 1.00 46.03 609 TYR a CA 1
ATOM 2259 C C . TYR A 1 609 ? 186.430 277.388 258.785 1.00 46.03 609 TYR a C 1
ATOM 2260 O O . TYR A 1 609 ? 185.994 277.926 257.760 1.00 46.03 609 TYR a O 1
ATOM 2269 N N . GLU A 1 610 ? 187.210 278.035 259.651 1.00 49.31 610 GLU a N 1
ATOM 2270 C CA . GLU A 1 610 ? 187.615 279.412 259.398 1.00 49.31 610 GLU a CA 1
ATOM 2271 C C . GLU A 1 610 ? 188.434 279.518 258.125 1.00 49.31 610 GLU a C 1
ATOM 2272 O O . GLU A 1 610 ? 188.230 280.434 257.322 1.00 49.31 610 GLU a O 1
ATOM 2278 N N . HIS A 1 611 ? 189.366 278.589 257.919 1.00 45.38 611 HIS a N 1
ATOM 2279 C CA . HIS A 1 611 ? 190.208 278.678 256.731 1.00 45.38 611 HIS a CA 1
ATOM 2280 C C . HIS A 1 611 ? 189.416 278.397 255.462 1.00 45.38 611 HIS a C 1
ATOM 2281 O O . HIS A 1 611 ? 189.682 278.999 254.416 1.00 45.38 611 HIS a O 1
ATOM 2288 N N . ILE A 1 612 ? 188.442 277.489 255.526 1.00 44.56 612 ILE a N 1
ATOM 2289 C CA . ILE A 1 612 ? 187.761 277.085 254.298 1.00 44.56 612 ILE a CA 1
ATOM 2290 C C . ILE A 1 612 ? 186.653 278.063 253.922 1.00 44.56 612 ILE a C 1
ATOM 2291 O O . ILE A 1 612 ? 186.504 278.421 252.749 1.00 44.56 612 ILE a O 1
ATOM 2296 N N . CYS A 1 613 ? 185.866 278.524 254.893 1.00 46.22 613 CYS a N 1
ATOM 2297 C CA . CYS A 1 613 ? 184.631 279.226 254.565 1.00 46.22 613 CYS a CA 1
ATOM 2298 C C . CYS A 1 613 ? 184.642 280.690 254.984 1.00 46.22 613 CYS a C 1
ATOM 2299 O O . CYS A 1 613 ? 183.658 281.180 255.545 1.00 46.22 613 CYS a O 1
ATOM 2302 N N . ARG A 1 614 ? 185.736 281.397 254.728 1.00 50.34 614 ARG a N 1
ATOM 2303 C CA . ARG A 1 614 ? 185.795 282.819 255.047 1.00 50.34 614 ARG a CA 1
ATOM 2304 C C . ARG A 1 614 ? 186.177 283.639 253.822 1.00 50.34 614 ARG a C 1
ATOM 2305 O O . ARG A 1 614 ? 186.341 284.856 253.901 1.00 50.34 614 ARG a O 1
ATOM 2313 N N . LEU A 1 677 ? 174.237 280.679 229.148 1.00 75.70 677 LEU a N 1
ATOM 2314 C CA . LEU A 1 677 ? 175.026 281.896 229.295 1.00 75.70 677 LEU a CA 1
ATOM 2315 C C . LEU A 1 677 ? 176.185 281.687 230.261 1.00 75.70 677 LEU a C 1
ATOM 2316 O O . LEU A 1 677 ? 177.110 280.929 229.977 1.00 75.70 677 LEU a O 1
ATOM 2318 N N . LYS A 1 678 ? 176.129 282.365 231.406 1.00 69.67 678 LYS a N 1
ATOM 2319 C CA . LYS A 1 678 ? 177.202 282.334 232.391 1.00 69.67 678 LYS a CA 1
ATOM 2320 C C . LYS A 1 678 ? 176.844 281.544 233.641 1.00 69.67 678 LYS a C 1
ATOM 2321 O O . LYS A 1 678 ? 177.618 280.683 234.069 1.00 69.67 678 LYS a O 1
ATOM 2323 N N . PHE A 1 679 ? 175.687 281.824 234.246 1.00 66.46 679 PHE a N 1
ATOM 2324 C CA . PHE A 1 679 ? 175.314 281.147 235.485 1.00 66.46 679 PHE a CA 1
ATOM 2325 C C . PHE A 1 679 ? 175.108 279.655 235.265 1.00 66.46 679 PHE a C 1
ATOM 2326 O O . PHE A 1 679 ? 175.515 278.835 236.096 1.00 66.46 679 PHE a O 1
ATOM 2334 N N . LEU A 1 680 ? 174.477 279.283 234.157 1.00 71.91 680 LEU a N 1
ATOM 2335 C CA . LEU A 1 680 ? 174.206 277.880 233.882 1.00 71.91 680 LEU a CA 1
ATOM 2336 C C . LEU A 1 680 ? 175.504 277.149 233.569 1.00 71.91 680 LEU a C 1
ATOM 2337 O O . LEU A 1 680 ? 176.312 277.615 232.761 1.00 71.91 680 LEU a O 1
ATOM 2342 N N . LEU A 1 681 ? 175.705 276.003 234.211 1.00 75.78 681 LEU a N 1
ATOM 2343 C CA . LEU A 1 681 ? 176.890 275.183 234.000 1.00 75.78 681 LEU a CA 1
ATOM 2344 C C . LEU A 1 681 ? 176.498 273.950 233.200 1.00 75.78 681 LEU a C 1
ATOM 2345 O O . LEU A 1 681 ? 175.509 273.284 233.521 1.00 75.78 681 LEU a O 1
ATOM 2350 N N . GLY A 1 682 ? 177.247 273.670 232.146 1.00 84.10 682 GLY a N 1
ATOM 2351 C CA . GLY A 1 682 ? 177.005 272.528 231.297 1.00 84.10 682 GLY a CA 1
ATOM 2352 C C . GLY A 1 682 ? 177.958 271.388 231.582 1.00 84.10 682 GLY a C 1
ATOM 2353 O O . GLY A 1 682 ? 178.470 271.237 232.697 1.00 84.10 682 GLY a O 1
ATOM 2354 N N . GLU A 1 683 ? 178.199 270.573 230.560 1.00 92.20 683 GLU a N 1
ATOM 2355 C CA . GLU A 1 683 ? 179.158 269.489 230.675 1.00 92.20 683 GLU a CA 1
ATOM 2356 C C . GLU A 1 683 ? 180.575 270.043 230.763 1.00 92.20 683 GLU a C 1
ATOM 2357 O O . GLU A 1 683 ? 180.873 271.144 230.294 1.00 92.20 683 GLU a O 1
ATOM 2363 N N . ASP A 1 684 ? 181.457 269.263 231.380 1.00 94.22 684 ASP a N 1
ATOM 2364 C CA . ASP A 1 684 ? 182.843 269.675 231.548 1.00 94.22 684 ASP a CA 1
ATOM 2365 C C . ASP A 1 684 ? 183.577 269.647 230.214 1.00 94.22 684 ASP a C 1
ATOM 2366 O O . ASP A 1 684 ? 183.491 268.670 229.464 1.00 94.22 684 ASP a O 1
ATOM 2371 N N . ASN A 1 685 ? 184.287 270.730 229.913 1.00 102.43 685 ASN a N 1
ATOM 2372 C CA . ASN A 1 685 ? 184.983 270.874 228.635 1.00 102.43 685 ASN a CA 1
ATOM 2373 C C . ASN A 1 685 ? 186.436 270.414 228.728 1.00 102.43 685 ASN a C 1
ATOM 2374 O O . ASN A 1 685 ? 187.366 271.130 228.362 1.00 102.43 685 ASN a O 1
ATOM 2379 N N . ARG A 1 686 ? 186.636 269.199 229.235 1.00 96.81 686 ARG a N 1
ATOM 2380 C CA . ARG A 1 686 ? 187.957 268.586 229.261 1.00 96.81 686 ARG a CA 1
ATOM 2381 C C . ARG A 1 686 ? 187.891 267.092 228.973 1.00 96.81 686 ARG a C 1
ATOM 2382 O O . ARG A 1 686 ? 188.896 266.395 229.158 1.00 96.81 686 ARG a O 1
ATOM 2390 N N . PHE A 1 687 ? 186.746 266.587 228.527 1.00 104.66 687 PHE a N 1
ATOM 2391 C CA . PHE A 1 687 ? 186.479 265.159 228.427 1.00 104.66 687 PHE a CA 1
ATOM 2392 C C . PHE A 1 687 ? 186.460 264.757 226.959 1.00 104.66 687 PHE a C 1
ATOM 2393 O O . PHE A 1 687 ? 185.648 265.272 226.183 1.00 104.66 687 PHE a O 1
ATOM 2401 N N . ILE A 1 688 ? 187.349 263.840 226.582 1.00 108.28 688 ILE a N 1
ATOM 2402 C CA . ILE A 1 688 ? 187.411 263.305 225.223 1.00 108.28 688 ILE a CA 1
ATOM 2403 C C . ILE A 1 688 ? 187.495 261.785 225.328 1.00 108.28 688 ILE a C 1
ATOM 2404 O O . ILE A 1 688 ? 188.587 261.222 225.463 1.00 108.28 688 ILE a O 1
ATOM 2409 N N . ASP A 1 689 ? 186.341 261.120 225.255 1.00 111.34 689 ASP a N 1
ATOM 2410 C CA . ASP A 1 689 ? 186.252 259.660 225.257 1.00 111.34 689 ASP a CA 1
ATOM 2411 C C . ASP A 1 689 ? 187.074 259.049 226.391 1.00 111.34 689 ASP a C 1
ATOM 2412 O O . ASP A 1 689 ? 188.011 258.279 226.173 1.00 111.34 689 ASP a O 1
ATOM 2414 N N . GLY A 1 690 ? 186.721 259.414 227.619 1.00 110.43 690 GLY a N 1
ATOM 2415 C CA . GLY A 1 690 ? 187.386 258.884 228.787 1.00 110.43 690 GLY a CA 1
ATOM 2416 C C . GLY A 1 690 ? 188.772 259.430 229.045 1.00 110.43 690 GLY a C 1
ATOM 2417 O O . GLY A 1 690 ? 189.444 258.952 229.968 1.00 110.43 690 GLY a O 1
ATOM 2418 N N . LYS A 1 691 ? 189.225 260.407 228.268 1.00 107.38 691 LYS a N 1
ATOM 2419 C CA . LYS A 1 691 ? 190.527 261.026 228.468 1.00 107.38 691 LYS a CA 1
ATOM 2420 C C . LYS A 1 691 ? 190.336 262.423 229.041 1.00 107.38 691 LYS a C 1
ATOM 2421 O O . LYS A 1 691 ? 189.600 263.237 228.473 1.00 107.38 691 LYS a O 1
ATOM 2423 N N . LEU A 1 692 ? 190.997 262.698 230.159 1.00 102.53 692 LEU a N 1
ATOM 2424 C CA . LEU A 1 692 ? 190.892 263.983 230.844 1.00 102.53 692 LEU a CA 1
ATOM 2425 C C . LEU A 1 692 ? 192.242 264.686 230.755 1.00 102.53 692 LEU a C 1
ATOM 2426 O O . LEU A 1 692 ? 193.080 264.567 231.649 1.00 102.53 692 LEU a O 1
ATOM 2431 N N . VAL A 1 693 ? 192.449 265.422 229.672 1.00 103.73 693 VAL a N 1
ATOM 2432 C CA . VAL A 1 693 ? 193.597 266.313 229.583 1.00 103.73 693 VAL a CA 1
ATOM 2433 C C . VAL A 1 693 ? 193.308 267.550 230.424 1.00 103.73 693 VAL a C 1
ATOM 2434 O O . VAL A 1 693 ? 192.207 268.110 230.369 1.00 103.73 693 VAL a O 1
ATOM 2438 N N . ARG A 1 694 ? 194.278 267.952 231.244 1.00 102.40 694 ARG a N 1
ATOM 2439 C CA . ARG A 1 694 ? 194.062 269.056 232.165 1.00 102.40 694 ARG a CA 1
ATOM 2440 C C . ARG A 1 694 ? 194.781 270.295 231.660 1.00 102.40 694 ARG a C 1
ATOM 2441 O O . ARG A 1 694 ? 196.021 270.332 231.685 1.00 102.40 694 ARG a O 1
ATOM 2449 N N . PRO A 1 695 ? 194.070 271.305 231.165 1.00 98.96 695 PRO a N 1
ATOM 2450 C CA . PRO A 1 695 ? 194.735 272.563 230.803 1.00 98.96 695 PRO a CA 1
ATOM 2451 C C . PRO A 1 695 ? 195.493 273.130 231.993 1.00 98.96 695 PRO a C 1
ATOM 2452 O O . PRO A 1 695 ? 194.981 273.178 233.113 1.00 98.96 695 PRO a O 1
ATOM 2456 N N . ASP A 1 696 ? 196.724 273.562 231.740 1.00 99.12 696 ASP a N 1
ATOM 2457 C CA . ASP A 1 696 ? 197.607 274.037 232.802 1.00 99.12 696 ASP a CA 1
ATOM 2458 C C . ASP A 1 696 ? 197.136 275.410 233.256 1.00 99.12 696 ASP a C 1
ATOM 2459 O O . ASP A 1 696 ? 197.515 276.434 232.684 1.00 99.12 696 ASP a O 1
ATOM 2464 N N . VAL A 1 697 ? 196.299 275.432 234.293 1.00 90.72 697 VAL a N 1
ATOM 2465 C CA . VAL A 1 697 ? 195.727 276.658 234.832 1.00 90.72 697 VAL a CA 1
ATOM 2466 C C . VAL A 1 697 ? 195.849 276.624 236.350 1.00 90.72 697 VAL a C 1
ATOM 2467 O O . VAL A 1 697 ? 196.234 275.617 236.944 1.00 90.72 697 VAL a O 1
ATOM 2471 N N . ASN A 1 698 ? 195.521 277.754 236.976 1.00 80.81 698 ASN a N 1
ATOM 2472 C CA . ASN A 1 698 ? 195.562 277.832 238.432 1.00 80.81 698 ASN a CA 1
ATOM 2473 C C . ASN A 1 698 ? 194.507 276.926 239.056 1.00 80.81 698 ASN a C 1
ATOM 2474 O O . ASN A 1 698 ? 194.826 276.018 239.831 1.00 80.81 698 ASN a O 1
ATOM 2476 N N . ASN A 1 699 ? 193.240 277.158 238.723 1.00 75.18 699 ASN a N 1
ATOM 2477 C CA . ASN A 1 699 ? 192.138 276.401 239.295 1.00 75.18 699 ASN a CA 1
ATOM 2478 C C . ASN A 1 699 ? 191.030 276.265 238.262 1.00 75.18 699 ASN a C 1
ATOM 2479 O O . ASN A 1 699 ? 190.938 277.046 237.312 1.00 75.18 699 ASN a O 1
ATOM 2484 N N . ILE A 1 700 ? 190.182 275.260 238.463 1.00 71.33 700 ILE a N 1
ATOM 2485 C CA . ILE A 1 700 ? 189.182 274.903 237.461 1.00 71.33 700 ILE a CA 1
ATOM 2486 C C . ILE A 1 700 ? 187.844 275.589 237.712 1.00 71.33 700 ILE a C 1
ATOM 2487 O O . ILE A 1 700 ? 187.181 276.023 236.768 1.00 71.33 700 ILE a O 1
ATOM 2492 N N . ASN A 1 701 ? 187.418 275.709 238.965 1.00 69.03 701 ASN a N 1
ATOM 2493 C CA . ASN A 1 701 ? 186.087 276.211 239.298 1.00 69.03 701 ASN a CA 1
ATOM 2494 C C . ASN A 1 701 ? 186.242 277.566 239.979 1.00 69.03 701 ASN a C 1
ATOM 2495 O O . ASN A 1 701 ? 186.514 277.639 241.180 1.00 69.03 701 ASN a O 1
ATOM 2500 N N . ASN A 1 702 ? 186.062 278.637 239.212 1.00 71.19 702 ASN a N 1
ATOM 2501 C CA . ASN A 1 702 ? 186.138 280.005 239.721 1.00 71.19 702 ASN a CA 1
ATOM 2502 C C . ASN A 1 702 ? 184.723 280.534 239.942 1.00 71.19 702 ASN a C 1
ATOM 2503 O O . ASN A 1 702 ? 184.164 281.233 239.096 1.00 71.19 702 ASN a O 1
ATOM 2508 N N . LEU A 1 703 ? 184.151 280.199 241.094 1.00 63.15 703 LEU a N 1
ATOM 2509 C CA . LEU A 1 703 ? 182.877 280.751 241.530 1.00 63.15 703 LEU a CA 1
ATOM 2510 C C . LEU A 1 703 ? 183.100 281.457 242.856 1.00 63.15 703 LEU a C 1
ATOM 2511 O O . LEU A 1 703 ? 183.596 280.847 243.808 1.00 63.15 703 LEU a O 1
ATOM 2516 N N . SER A 1 704 ? 182.733 282.733 242.921 1.00 61.14 704 SER a N 1
ATOM 2517 C CA . SER A 1 704 ? 182.969 283.547 244.103 1.00 61.14 704 SER a CA 1
ATOM 2518 C C . SER A 1 704 ? 181.697 284.278 244.498 1.00 61.14 704 SER a C 1
ATOM 2519 O O . SER A 1 704 ? 180.861 284.607 243.654 1.00 61.14 704 SER a O 1
ATOM 2522 N N . VAL A 1 705 ? 181.560 284.528 245.801 1.00 59.34 705 VAL a N 1
ATOM 2523 C CA . VAL A 1 705 ? 180.413 285.282 246.293 1.00 59.34 705 VAL a CA 1
ATOM 2524 C C . VAL A 1 705 ? 180.517 286.744 245.882 1.00 59.34 705 VAL a C 1
ATOM 2525 O O . VAL A 1 705 ? 179.518 287.369 245.510 1.00 59.34 705 VAL a O 1
ATOM 2529 N N . ASP A 1 706 ? 181.726 287.311 245.939 1.00 62.30 706 ASP a N 1
ATOM 2530 C CA . ASP A 1 706 ? 181.899 288.730 245.641 1.00 62.30 706 ASP a CA 1
ATOM 2531 C C . ASP A 1 706 ? 181.479 289.053 244.214 1.00 62.30 706 ASP a C 1
ATOM 2532 O O . ASP A 1 706 ? 180.836 290.079 243.965 1.00 62.30 706 ASP a O 1
ATOM 2534 N N . ASP A 1 707 ? 181.838 288.193 243.262 1.00 63.97 707 ASP a N 1
ATOM 2535 C CA . ASP A 1 707 ? 181.363 288.369 241.895 1.00 63.97 707 ASP a CA 1
ATOM 2536 C C . ASP A 1 707 ? 179.846 288.268 241.830 1.00 63.97 707 ASP a C 1
ATOM 2537 O O . ASP A 1 707 ? 179.191 289.058 241.142 1.00 63.97 707 ASP a O 1
ATOM 2542 N N . GLY A 1 708 ? 179.271 287.308 242.548 1.00 60.92 708 GLY a N 1
ATOM 2543 C CA . GLY A 1 708 ? 177.845 287.074 242.527 1.00 60.92 708 GLY a CA 1
ATOM 2544 C C . GLY A 1 708 ? 177.410 285.860 241.740 1.00 60.92 708 GLY a C 1
ATOM 2545 O O . GLY A 1 708 ? 176.203 285.625 241.618 1.00 60.92 708 GLY a O 1
ATOM 2546 N N . SER A 1 709 ? 178.350 285.083 241.201 1.00 56.69 709 SER a N 1
ATOM 2547 C CA . SER A 1 709 ? 177.975 283.923 240.399 1.00 56.69 709 SER a CA 1
ATOM 2548 C C . SER A 1 709 ? 177.429 282.798 241.267 1.00 56.69 709 SER a C 1
ATOM 2549 O O . SER A 1 709 ? 176.531 282.058 240.842 1.00 56.69 709 SER a O 1
ATOM 2552 N N . LEU A 1 710 ? 177.971 282.639 242.472 1.00 51.47 710 LEU a N 1
ATOM 2553 C CA . LEU A 1 710 ? 177.511 281.568 243.353 1.00 51.47 710 LEU a CA 1
ATOM 2554 C C . LEU A 1 710 ? 176.027 281.671 243.678 1.00 51.47 710 LEU a C 1
ATOM 2555 O O . LEU A 1 710 ? 175.324 280.652 243.561 1.00 51.47 710 LEU a O 1
ATOM 2560 N N . PRO A 1 711 ? 175.485 282.824 244.088 1.00 50.77 711 PRO a N 1
ATOM 2561 C CA . PRO A 1 711 ? 174.029 282.898 244.283 1.00 50.77 711 PRO a CA 1
ATOM 2562 C C . PRO A 1 711 ? 173.230 282.638 243.019 1.00 50.77 711 PRO a C 1
ATOM 2563 O O . PRO A 1 711 ? 172.152 282.040 243.100 1.00 50.77 711 PRO a O 1
ATOM 2567 N N . ASN A 1 712 ? 173.721 283.056 241.851 1.00 54.94 712 ASN a N 1
ATOM 2568 C CA . ASN A 1 712 ? 172.990 282.799 240.613 1.00 54.94 712 ASN a CA 1
ATOM 2569 C C . ASN A 1 712 ? 172.878 281.304 240.346 1.00 54.94 712 ASN a C 1
ATOM 2570 O O . ASN A 1 712 ? 171.786 280.782 240.069 1.00 54.94 712 ASN a O 1
ATOM 2575 N N . THR A 1 713 ? 174.007 280.600 240.421 1.00 47.85 713 THR a N 1
ATOM 2576 C CA . THR A 1 713 ? 173.987 279.161 240.199 1.00 47.85 713 THR a CA 1
ATOM 2577 C C . THR A 1 713 ? 173.133 278.464 241.248 1.00 47.85 713 THR a C 1
ATOM 2578 O O . THR A 1 713 ? 172.354 277.559 240.924 1.00 47.85 713 THR a O 1
ATOM 2582 N N . LEU A 1 714 ? 173.237 278.892 242.508 1.00 43.49 714 LEU a N 1
ATOM 2583 C CA . LEU A 1 714 ? 172.434 278.269 243.553 1.00 43.49 714 LEU a CA 1
ATOM 2584 C C . LEU A 1 714 ? 170.949 278.479 243.303 1.00 43.49 714 LEU a C 1
ATOM 2585 O O . LEU A 1 714 ? 170.145 277.571 243.523 1.00 43.49 714 LEU a O 1
ATOM 2590 N N . ASN A 1 715 ? 170.563 279.667 242.835 1.00 46.10 715 ASN a N 1
ATOM 2591 C CA . ASN A 1 715 ? 169.149 279.949 242.611 1.00 46.10 715 ASN a CA 1
ATOM 2592 C C . ASN A 1 715 ? 168.594 279.115 241.464 1.00 46.10 715 ASN a C 1
ATOM 2593 O O . ASN A 1 715 ? 167.521 278.507 241.584 1.00 46.10 715 ASN a O 1
ATOM 2598 N N . VAL A 1 716 ? 169.309 279.068 240.337 1.00 45.28 716 VAL a N 1
ATOM 2599 C CA . VAL A 1 716 ? 168.807 278.267 239.223 1.00 45.28 716 VAL a CA 1
ATOM 2600 C C . VAL A 1 716 ? 168.755 276.793 239.615 1.00 45.28 716 VAL a C 1
ATOM 2601 O O . VAL A 1 716 ? 167.798 276.079 239.286 1.00 45.28 716 VAL a O 1
ATOM 2605 N N . MET A 1 717 ? 169.751 276.331 240.375 1.00 48.36 717 MET a N 1
ATOM 2606 C CA . MET A 1 717 ? 169.802 274.932 240.777 1.00 48.36 717 MET a CA 1
ATOM 2607 C C . MET A 1 717 ? 168.676 274.585 241.747 1.00 48.36 717 MET a C 1
ATOM 2608 O O . MET A 1 717 ? 168.054 273.521 241.633 1.00 48.36 717 MET a O 1
ATOM 2613 N N . ILE A 1 718 ? 168.387 275.478 242.696 1.00 44.04 718 ILE a N 1
ATOM 2614 C CA . ILE A 1 718 ? 167.340 275.216 243.675 1.00 44.04 718 ILE a CA 1
ATOM 2615 C C . ILE A 1 718 ? 165.971 275.226 243.008 1.00 44.04 718 ILE a C 1
ATOM 2616 O O . ILE A 1 718 ? 165.099 274.418 243.347 1.00 44.04 718 ILE a O 1
ATOM 2621 N N . ASN A 1 719 ? 165.756 276.119 242.037 1.00 46.75 719 ASN a N 1
ATOM 2622 C CA . ASN A 1 719 ? 164.479 276.084 241.330 1.00 46.75 719 ASN a CA 1
ATOM 2623 C C . ASN A 1 719 ? 164.342 274.819 240.494 1.00 46.75 719 ASN a C 1
ATOM 2624 O O . ASN A 1 719 ? 163.246 274.250 240.394 1.00 46.75 719 ASN a O 1
ATOM 2629 N N . ASP A 1 720 ? 165.435 274.378 239.863 1.00 49.43 720 ASP a N 1
ATOM 2630 C CA . ASP A 1 720 ? 165.382 273.122 239.125 1.00 49.43 720 ASP a CA 1
ATOM 2631 C C . ASP A 1 720 ? 165.004 271.969 240.043 1.00 49.43 720 ASP a C 1
ATOM 2632 O O . ASP A 1 720 ? 164.164 271.133 239.690 1.00 49.43 720 ASP a O 1
ATOM 2637 N N . TYR A 1 721 ? 165.598 271.922 241.236 1.00 48.67 721 TYR a N 1
ATOM 2638 C CA . TYR A 1 721 ? 165.239 270.870 242.181 1.00 48.67 721 TYR a CA 1
ATOM 2639 C C . TYR A 1 721 ? 163.773 270.962 242.583 1.00 48.67 721 TYR a C 1
ATOM 2640 O O . TYR A 1 721 ? 163.084 269.941 242.664 1.00 48.67 721 TYR a O 1
ATOM 2649 N N . LEU A 1 722 ? 163.281 272.173 242.854 1.00 48.49 722 LEU a N 1
ATOM 2650 C CA . LEU A 1 722 ? 161.891 2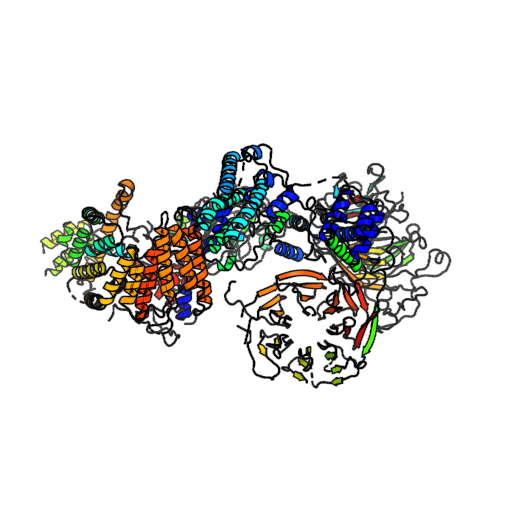72.318 243.280 1.00 48.49 722 LEU a CA 1
ATOM 2651 C C . LEU A 1 722 ? 160.924 271.826 242.212 1.00 48.49 722 LEU a C 1
ATOM 2652 O O . LEU A 1 722 ? 160.020 271.035 242.499 1.00 48.49 722 LEU a O 1
ATOM 2657 N N . ILE A 1 723 ? 161.091 272.281 240.967 1.00 52.18 723 ILE a N 1
ATOM 2658 C CA . ILE A 1 723 ? 160.150 271.848 239.932 1.00 52.18 723 ILE a CA 1
ATOM 2659 C C . ILE A 1 723 ? 160.414 270.436 239.448 1.00 52.18 723 ILE a C 1
ATOM 2660 O O . ILE A 1 723 ? 159.589 269.888 238.707 1.00 52.18 723 ILE a O 1
ATOM 2665 N N . HIS A 1 724 ? 161.541 269.830 239.830 1.00 57.57 724 HIS a N 1
ATOM 2666 C CA . HIS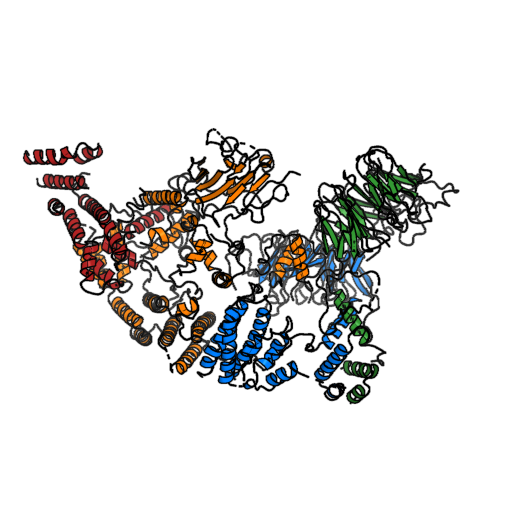 A 1 724 ? 161.761 268.430 239.483 1.00 57.57 724 HIS a CA 1
ATOM 2667 C C . HIS A 1 724 ? 160.722 267.535 240.140 1.00 57.57 724 HIS a C 1
ATOM 2668 O O . HIS A 1 724 ? 160.218 266.596 239.516 1.00 57.57 724 HIS a O 1
ATOM 2675 N N . GLU A 1 725 ? 160.390 267.805 241.399 1.00 56.69 725 GLU a N 1
ATOM 2676 C CA . GLU A 1 725 ? 159.418 267.001 242.131 1.00 56.69 725 GLU a CA 1
ATOM 2677 C C . GLU A 1 725 ? 158.426 267.919 242.832 1.00 56.69 725 GLU a C 1
ATOM 2678 O O . GLU A 1 725 ? 158.790 268.643 243.763 1.00 56.69 725 GLU a O 1
ATOM 2684 N N . GLY A 1 726 ? 157.181 267.911 242.352 1.00 60.64 726 GLY a N 1
ATOM 2685 C CA . GLY A 1 726 ? 156.087 268.672 242.931 1.00 60.64 726 GLY a CA 1
ATOM 2686 C C . GLY A 1 726 ? 156.438 270.087 243.339 1.00 60.64 726 GLY a C 1
ATOM 2687 O O . GLY A 1 726 ? 157.252 270.744 242.685 1.00 60.64 726 GLY a O 1
ATOM 2688 N N . LEU A 1 727 ? 155.819 270.565 244.419 1.00 58.17 727 LEU a N 1
ATOM 2689 C CA . LEU A 1 727 ? 156.207 271.814 245.076 1.00 58.17 727 LEU a CA 1
ATOM 2690 C C . LEU A 1 727 ? 156.251 272.991 244.105 1.00 58.17 727 LEU a C 1
ATOM 2691 O O . LEU A 1 727 ? 156.989 273.955 244.314 1.00 58.17 727 LEU a O 1
ATOM 2696 N N . VAL A 1 728 ? 155.457 272.924 243.035 1.00 58.24 728 VAL a N 1
ATOM 2697 C CA . VAL A 1 728 ? 155.485 273.982 242.032 1.00 58.24 728 VAL a CA 1
ATOM 2698 C C . VAL A 1 728 ? 155.005 275.304 242.622 1.00 58.24 728 VAL a C 1
ATOM 2699 O O . VAL A 1 728 ? 155.427 276.379 242.178 1.00 58.24 728 VAL a O 1
ATOM 2703 N N . ASP A 1 729 ? 154.137 275.254 243.634 1.00 59.57 729 ASP a N 1
ATOM 2704 C CA . ASP A 1 729 ? 153.720 276.480 244.306 1.00 59.57 729 ASP a CA 1
ATOM 2705 C C . ASP A 1 729 ? 154.904 277.177 244.963 1.00 59.57 729 ASP a C 1
ATOM 2706 O O . ASP A 1 729 ? 155.035 278.405 244.886 1.00 59.57 729 ASP a O 1
ATOM 2708 N N . VAL A 1 730 ? 155.777 276.407 245.612 1.00 58.24 730 VAL a N 1
ATOM 2709 C CA . VAL A 1 730 ? 156.951 276.993 246.249 1.00 58.24 730 VAL a CA 1
ATOM 2710 C C . VAL A 1 730 ? 157.887 277.579 245.201 1.00 58.24 730 VAL a C 1
ATOM 2711 O O . VAL A 1 730 ? 158.505 278.625 245.419 1.00 58.24 730 VAL a O 1
ATOM 2715 N N . ALA A 1 731 ? 158.000 276.925 244.044 1.00 56.01 731 ALA a N 1
ATOM 2716 C CA . ALA A 1 731 ? 158.828 277.468 242.972 1.00 56.01 731 ALA a CA 1
ATOM 2717 C C . ALA A 1 731 ? 158.269 278.786 242.453 1.00 56.01 731 ALA a C 1
ATOM 2718 O O . ALA A 1 731 ? 159.027 279.726 242.184 1.00 56.01 731 ALA a O 1
ATOM 2720 N N . LYS A 1 732 ? 156.948 278.875 242.298 1.00 57.60 732 LYS a N 1
ATOM 2721 C CA . LYS A 1 732 ? 156.350 280.131 241.858 1.00 57.60 732 LYS a CA 1
ATOM 2722 C C . LYS A 1 732 ? 156.549 281.227 242.899 1.00 57.60 732 LYS a C 1
ATOM 2723 O O . LYS A 1 732 ? 156.829 282.383 242.554 1.00 57.60 732 LYS a O 1
ATOM 2729 N N . GLY A 1 733 ? 156.420 280.881 244.181 1.00 56.04 733 GLY a N 1
ATOM 2730 C CA . GLY A 1 733 ? 156.715 281.846 245.228 1.00 56.04 733 GLY a CA 1
ATOM 2731 C C . GLY A 1 733 ? 158.156 282.320 245.194 1.00 56.04 733 GLY a C 1
ATOM 2732 O O . GLY A 1 733 ? 158.436 283.505 245.390 1.00 56.04 733 GLY a O 1
ATOM 2733 N N . PHE A 1 734 ? 159.089 281.401 244.942 1.00 50.39 734 PHE a N 1
ATOM 2734 C CA . PHE A 1 734 ? 160.496 281.769 244.821 1.00 50.39 734 PHE a CA 1
ATOM 2735 C C . PHE A 1 734 ? 160.723 282.716 243.654 1.00 50.39 734 PHE a C 1
ATOM 2736 O O . PHE A 1 734 ? 161.469 283.698 243.773 1.00 50.39 734 PHE a O 1
ATOM 2744 N N . LEU A 1 735 ? 160.105 282.424 242.509 1.00 53.39 735 LEU a N 1
ATOM 2745 C CA . LEU A 1 735 ? 160.245 283.308 241.360 1.00 53.39 735 LEU a CA 1
ATOM 2746 C C . LEU A 1 735 ? 159.711 284.692 241.684 1.00 53.39 735 LEU a C 1
ATOM 2747 O O . LEU A 1 735 ? 160.353 285.701 241.373 1.00 53.39 735 LEU a O 1
ATOM 2752 N N . LYS A 1 736 ? 158.557 284.759 242.346 1.00 53.68 736 LYS a N 1
ATOM 2753 C CA . LYS A 1 736 ? 158.005 286.053 242.729 1.00 53.68 736 LYS a CA 1
ATOM 2754 C C . LYS A 1 736 ? 158.939 286.793 243.678 1.00 53.68 736 LYS a C 1
ATOM 2755 O O . LYS A 1 736 ? 159.150 288.006 243.543 1.00 53.68 736 LYS a O 1
ATOM 2761 N N . ASP A 1 737 ? 159.529 286.075 244.633 1.00 55.68 737 ASP a N 1
ATOM 2762 C CA . ASP A 1 737 ? 160.296 286.746 245.674 1.00 55.68 737 ASP a CA 1
ATOM 2763 C C . ASP A 1 737 ? 161.628 287.264 245.146 1.00 55.68 737 ASP a C 1
ATOM 2764 O O . ASP A 1 737 ? 162.043 288.375 245.495 1.00 55.68 737 ASP a O 1
ATOM 2769 N N . LEU A 1 738 ? 162.313 286.494 244.303 1.00 52.04 738 LEU a N 1
ATOM 2770 C CA . LEU A 1 738 ? 163.528 287.036 243.704 1.00 52.04 738 LEU a CA 1
ATOM 2771 C C . LEU A 1 738 ? 163.239 287.911 242.492 1.00 52.04 738 LEU a C 1
ATOM 2772 O O . LEU A 1 738 ? 164.172 288.488 241.928 1.00 52.04 738 LEU a O 1
ATOM 2777 N N . GLN A 1 739 ? 161.977 288.015 242.073 1.00 54.69 739 GLN a N 1
ATOM 2778 C CA . GLN A 1 739 ? 161.583 289.110 241.198 1.00 54.69 739 GLN a CA 1
ATOM 2779 C C . GLN A 1 739 ? 161.445 290.403 241.984 1.00 54.69 739 GLN a C 1
ATOM 2780 O O . GLN A 1 739 ? 161.753 291.485 241.474 1.00 54.69 739 GLN a O 1
ATOM 2786 N N . LYS A 1 740 ? 160.969 290.303 243.224 1.00 57.31 740 LYS a N 1
ATOM 2787 C CA . LYS A 1 740 ? 160.797 291.486 244.060 1.00 57.31 740 LYS a CA 1
ATOM 2788 C C . LYS A 1 740 ? 162.121 291.988 244.624 1.00 57.31 740 LYS a C 1
ATOM 2789 O O . LYS A 1 740 ? 162.328 293.201 244.737 1.00 57.31 740 LYS a O 1
ATOM 2795 N N . ASP A 1 741 ? 163.028 291.077 244.981 1.00 62.28 741 ASP a N 1
ATOM 2796 C CA . ASP A 1 741 ? 164.222 291.476 245.724 1.00 62.28 741 ASP a CA 1
ATOM 2797 C C . ASP A 1 741 ? 165.179 292.298 244.868 1.00 62.28 741 ASP a C 1
ATOM 2798 O O . ASP A 1 741 ? 165.831 293.219 245.372 1.00 62.28 741 ASP a O 1
ATOM 2803 N N . ALA A 1 742 ? 165.288 291.980 243.584 1.00 64.48 742 ALA a N 1
ATOM 2804 C CA . ALA A 1 742 ? 166.250 292.660 242.731 1.00 64.48 742 ALA a CA 1
ATOM 2805 C C . ALA A 1 742 ? 165.836 294.106 242.480 1.00 64.48 742 ALA a C 1
ATOM 2806 O O . ALA A 1 742 ? 164.650 294.433 242.395 1.00 64.48 742 ALA a O 1
ATOM 2808 N N . VAL A 1 743 ? 166.839 294.978 242.359 1.00 68.86 743 VAL a N 1
ATOM 2809 C CA . VAL A 1 743 ? 166.630 296.386 242.057 1.00 68.86 743 VAL a CA 1
ATOM 2810 C C . VAL A 1 743 ? 167.521 296.769 240.884 1.00 68.86 743 VAL a C 1
ATOM 2811 O O . VAL A 1 743 ? 168.521 296.112 240.590 1.00 68.86 743 VAL a O 1
ATOM 2815 N N . ASN A 1 744 ? 167.143 297.852 240.214 1.00 74.90 744 ASN a N 1
ATOM 2816 C CA . ASN A 1 744 ? 167.850 298.299 239.020 1.00 74.90 744 ASN a CA 1
ATOM 2817 C C . ASN A 1 744 ? 169.206 298.902 239.366 1.00 74.90 744 ASN a C 1
ATOM 2818 O O . ASN A 1 744 ? 170.148 298.828 238.576 1.00 74.90 744 ASN a O 1
ATOM 2823 N N . GLU A 1 751 ? 172.278 291.229 234.923 1.00 73.36 751 GLU a N 1
ATOM 2824 C CA . GLU A 1 751 ? 172.796 289.893 235.196 1.00 73.36 751 GLU a CA 1
ATOM 2825 C C . GLU A 1 751 ? 171.844 289.116 236.101 1.00 73.36 751 GLU a C 1
ATOM 2826 O O . GLU A 1 751 ? 171.580 287.938 235.876 1.00 73.36 751 GLU a O 1
ATOM 2832 N N . SER A 1 752 ? 171.315 289.786 237.120 1.00 71.62 752 SER a N 1
ATOM 2833 C CA . SER A 1 752 ? 170.373 289.154 238.033 1.00 71.62 752 SER a CA 1
ATOM 2834 C C . SER A 1 752 ? 168.949 289.128 237.492 1.00 71.62 752 SER a C 1
ATOM 2835 O O . SER A 1 752 ? 168.016 288.882 238.262 1.00 71.62 752 SER a O 1
ATOM 2838 N N . LYS A 1 753 ? 168.758 289.386 236.198 1.00 72.71 753 LYS a N 1
ATOM 2839 C CA . LYS A 1 753 ? 167.467 289.209 235.553 1.00 72.71 753 LYS a CA 1
ATOM 2840 C C . LYS A 1 753 ? 167.488 288.177 234.438 1.00 72.71 753 LYS a C 1
ATOM 2841 O O . LYS A 1 753 ? 166.428 287.631 234.107 1.00 72.71 753 LYS a O 1
ATOM 2847 N N . ASP A 1 754 ? 168.653 287.885 233.858 1.00 66.80 754 ASP a N 1
ATOM 2848 C CA . ASP A 1 754 ? 168.753 286.741 232.963 1.00 66.80 754 ASP a CA 1
ATOM 2849 C C . ASP A 1 754 ? 168.399 285.458 233.699 1.00 66.80 754 ASP a C 1
ATOM 2850 O O . ASP A 1 754 ? 167.739 284.571 233.142 1.00 66.80 754 ASP a O 1
ATOM 2852 N N . VAL A 1 755 ? 168.822 285.348 234.960 1.00 63.35 755 VAL a N 1
ATOM 2853 C CA . VAL A 1 755 ? 168.462 284.188 235.765 1.00 63.35 755 VAL a CA 1
ATOM 2854 C C . VAL A 1 755 ? 166.952 284.106 235.934 1.00 63.35 755 VAL a C 1
ATOM 2855 O O . VAL A 1 755 ? 166.362 283.031 235.798 1.00 63.35 755 VAL a O 1
ATOM 2859 N N . ILE A 1 756 ? 166.298 285.237 236.206 1.00 64.27 756 ILE a N 1
ATOM 2860 C CA . ILE A 1 756 ? 164.848 285.225 236.374 1.00 64.27 756 ILE a CA 1
ATOM 2861 C C . ILE A 1 756 ? 164.164 284.802 235.084 1.00 64.27 756 ILE a C 1
ATOM 2862 O O . ILE A 1 756 ? 163.219 284.006 235.098 1.00 64.27 756 ILE a O 1
ATOM 2867 N N . ARG A 1 757 ? 164.617 285.336 233.950 1.00 68.42 757 ARG a N 1
ATOM 2868 C CA . ARG A 1 757 ? 163.969 285.016 232.681 1.00 68.42 757 ARG a CA 1
ATOM 2869 C C . ARG A 1 757 ? 164.127 283.540 232.338 1.00 68.42 757 ARG a C 1
ATOM 2870 O O . ARG A 1 757 ? 163.152 282.868 231.969 1.00 68.42 757 ARG a O 1
ATOM 2878 N N . HIS A 1 758 ? 165.346 283.011 232.463 1.00 62.29 758 HIS a N 1
ATOM 2879 C CA . HIS A 1 758 ? 165.558 281.593 232.199 1.00 62.29 758 HIS a CA 1
ATOM 2880 C C . HIS A 1 758 ? 164.754 280.737 233.164 1.00 62.29 758 HIS a C 1
ATOM 2881 O O . HIS A 1 758 ? 164.203 279.698 232.786 1.00 62.29 758 HIS a O 1
ATOM 2888 N N . ASN A 1 759 ? 164.679 281.162 234.423 1.00 59.07 759 ASN a N 1
ATOM 2889 C CA . ASN A 1 759 ? 163.961 280.388 235.422 1.00 59.07 759 ASN a CA 1
ATOM 2890 C C . ASN A 1 759 ? 162.472 280.348 235.110 1.00 59.07 759 ASN a C 1
ATOM 2891 O O . ASN A 1 759 ? 161.823 279.309 235.268 1.00 59.07 759 ASN a O 1
ATOM 2896 N N . GLU A 1 760 ? 161.916 281.476 234.667 1.00 62.82 760 GLU a N 1
ATOM 2897 C CA . GLU A 1 760 ? 160.511 281.514 234.282 1.00 62.82 760 GLU a CA 1
ATOM 2898 C C . GLU A 1 760 ? 160.252 280.627 233.075 1.00 62.82 760 GLU a C 1
ATOM 2899 O O . GLU A 1 760 ? 159.254 279.897 233.032 1.00 62.82 760 GLU a O 1
ATOM 2905 N N . ARG A 1 761 ? 161.145 280.670 232.084 1.00 64.57 761 ARG a N 1
ATOM 2906 C CA . ARG A 1 761 ? 160.986 279.786 230.934 1.00 64.57 761 ARG a CA 1
ATOM 2907 C C . ARG A 1 761 ? 161.012 278.327 231.364 1.00 64.57 761 ARG a C 1
ATOM 2908 O O . ARG A 1 761 ? 160.213 277.515 230.884 1.00 64.57 761 ARG a O 1
ATOM 2916 N N . GLN A 1 762 ? 161.913 277.979 232.283 1.00 63.27 762 GLN a N 1
ATOM 2917 C CA . GLN A 1 762 ? 162.019 276.595 232.732 1.00 63.27 762 GLN a CA 1
ATOM 2918 C C . GLN A 1 762 ? 160.786 276.166 233.515 1.00 63.27 762 GLN a C 1
ATOM 2919 O O . GLN A 1 762 ? 160.320 275.030 233.374 1.00 63.27 762 GLN a O 1
ATOM 2925 N N . ILE A 1 763 ? 160.247 277.054 234.353 1.00 62.30 763 ILE a N 1
ATOM 2926 C CA . ILE A 1 763 ? 159.086 276.696 235.158 1.00 62.30 763 ILE a CA 1
ATOM 2927 C C . ILE A 1 763 ? 157.812 276.667 234.328 1.00 62.30 763 ILE a C 1
ATOM 2928 O O . ILE A 1 763 ? 156.839 276.013 234.717 1.00 62.30 763 ILE a O 1
ATOM 2933 N N . MET A 1 764 ? 157.781 277.360 233.192 1.00 64.45 764 MET a N 1
ATOM 2934 C CA . MET A 1 764 ? 156.588 277.363 232.357 1.00 64.45 764 MET a CA 1
ATOM 2935 C C . MET A 1 764 ? 156.630 276.335 231.239 1.00 64.45 764 MET a C 1
ATOM 2936 O O . MET A 1 764 ? 155.574 275.973 230.712 1.00 64.45 764 MET a O 1
ATOM 2938 N N . LYS A 1 765 ? 157.815 275.858 230.855 1.00 64.26 765 LYS a N 1
ATOM 2939 C CA . LYS A 1 765 ? 157.889 274.853 229.800 1.00 64.26 765 LYS a CA 1
ATOM 2940 C C . LYS A 1 765 ? 157.394 273.501 230.296 1.00 64.26 765 LYS a C 1
ATOM 2941 O O . LYS A 1 765 ? 156.407 272.960 229.787 1.00 64.26 765 LYS a O 1
ATOM 2947 N N . GLU A 1 766 ? 158.065 272.941 231.301 1.00 63.76 766 GLU a N 1
ATOM 2948 C CA . GLU A 1 766 ? 157.702 271.632 231.841 1.00 63.76 766 GLU a CA 1
ATOM 2949 C C . GLU A 1 766 ? 156.504 271.788 232.778 1.00 63.76 766 GLU a C 1
ATOM 2950 O O . GLU A 1 766 ? 156.612 271.757 234.005 1.00 63.76 766 GLU a O 1
ATOM 2952 N N . GLU A 1 767 ? 155.335 271.972 232.165 1.00 68.09 767 GLU a N 1
ATOM 2953 C CA . GLU A 1 767 ? 154.090 272.109 232.905 1.00 68.09 767 GLU a CA 1
ATOM 2954 C C . GLU A 1 767 ? 153.206 270.876 232.842 1.00 68.09 767 GLU a C 1
ATOM 2955 O O . GLU A 1 767 ? 152.375 270.689 233.735 1.00 68.09 767 GLU a O 1
ATOM 2957 N N . ARG A 1 768 ? 153.360 270.037 231.818 1.00 73.75 768 ARG a N 1
ATOM 2958 C CA . ARG A 1 768 ? 152.541 268.837 231.716 1.00 73.75 768 ARG a CA 1
ATOM 2959 C C . ARG A 1 768 ? 152.979 267.773 232.715 1.00 73.75 768 ARG a C 1
ATOM 2960 O O . ARG A 1 768 ? 152.136 267.085 233.298 1.00 73.75 768 ARG a O 1
ATOM 2968 N N . MET A 1 769 ? 154.286 267.622 232.928 1.00 73.09 769 MET a N 1
ATOM 2969 C CA . MET A 1 769 ? 154.755 266.604 233.861 1.00 73.09 769 MET a CA 1
ATOM 2970 C C . MET A 1 769 ? 154.461 266.978 235.307 1.00 73.09 769 MET a C 1
ATOM 2971 O O . MET A 1 769 ? 154.302 266.090 236.151 1.00 73.09 769 MET a O 1
ATOM 2976 N N . VAL A 1 770 ? 154.372 268.272 235.615 1.00 65.65 770 VAL a N 1
ATOM 2977 C CA . VAL A 1 770 ? 154.196 268.684 237.004 1.00 65.65 770 VAL a CA 1
ATOM 2978 C C . VAL A 1 770 ? 152.806 268.320 237.508 1.00 65.65 770 VAL a C 1
ATOM 2979 O O . VAL A 1 770 ? 152.643 267.879 238.652 1.00 65.65 770 VAL a O 1
ATOM 2983 N N . LYS A 1 771 ? 151.780 268.498 236.674 1.00 66.74 771 LYS a N 1
ATOM 2984 C CA . LYS A 1 771 ? 150.434 268.123 237.096 1.00 66.74 771 LYS a CA 1
ATOM 2985 C C . LYS A 1 771 ? 150.326 266.617 237.309 1.00 66.74 771 LYS a C 1
ATOM 2986 O O . LYS A 1 771 ? 149.693 266.160 238.270 1.00 66.74 771 LYS a O 1
ATOM 2992 N N . ILE A 1 772 ? 150.952 265.831 236.429 1.00 64.42 772 ILE a N 1
ATOM 2993 C CA . ILE A 1 772 ? 150.957 264.381 236.590 1.00 64.42 772 ILE a CA 1
ATOM 2994 C C . ILE A 1 772 ? 151.666 263.997 237.879 1.00 64.42 772 ILE a C 1
ATOM 2995 O O . ILE A 1 772 ? 151.203 263.129 238.627 1.00 64.42 772 ILE a O 1
ATOM 3000 N N . ARG A 1 773 ? 152.794 264.647 238.163 1.00 62.41 773 ARG a N 1
ATOM 3001 C CA . ARG A 1 773 ? 153.520 264.381 239.397 1.00 62.41 773 ARG a CA 1
ATOM 3002 C C . ARG A 1 773 ? 152.667 264.691 240.619 1.00 62.41 773 ARG a C 1
ATOM 3003 O O . ARG A 1 773 ? 152.643 263.917 241.580 1.00 62.41 773 ARG a O 1
ATOM 3011 N N . GLN A 1 774 ? 151.966 265.826 240.603 1.00 67.05 774 GLN a N 1
ATOM 3012 C CA . GLN A 1 774 ? 151.144 266.202 241.750 1.00 67.05 774 GLN a CA 1
ATOM 3013 C C . GLN A 1 774 ? 149.994 265.226 241.951 1.00 67.05 774 GLN a C 1
ATOM 3014 O O . GLN A 1 774 ? 149.681 264.841 243.086 1.00 67.05 774 GLN a O 1
ATOM 3020 N N . GLU A 1 775 ? 149.345 264.816 240.859 1.00 65.00 775 GLU a N 1
ATOM 3021 C CA . GLU A 1 775 ? 148.281 263.825 240.967 1.00 65.00 775 GLU a CA 1
ATOM 3022 C C . GLU A 1 775 ? 148.816 262.509 241.514 1.00 65.00 775 GLU a C 1
ATOM 3023 O O . GLU A 1 775 ? 148.171 261.864 242.351 1.00 65.00 775 GLU a O 1
ATOM 3029 N N . LEU A 1 776 ? 149.996 262.095 241.046 1.00 58.51 776 LEU a N 1
ATOM 3030 C CA . LEU A 1 776 ? 150.616 260.877 241.549 1.00 58.51 776 LEU a CA 1
ATOM 3031 C C . LEU A 1 776 ? 150.900 260.983 243.039 1.00 58.51 776 LEU a C 1
ATOM 3032 O O . LEU A 1 776 ? 150.690 260.025 243.790 1.00 58.51 776 LEU a O 1
ATOM 3037 N N . ARG A 1 777 ? 151.385 262.144 243.482 1.00 60.87 777 ARG a N 1
ATOM 3038 C CA . ARG A 1 777 ? 151.638 262.348 244.903 1.00 60.87 777 ARG a CA 1
ATOM 3039 C C . ARG A 1 777 ? 150.354 262.243 245.710 1.00 60.87 777 ARG a C 1
ATOM 3040 O O . ARG A 1 777 ? 150.334 261.629 246.783 1.00 60.87 777 ARG a O 1
ATOM 3048 N N . TYR A 1 778 ? 149.268 262.834 245.215 1.00 65.64 778 TYR a N 1
ATOM 3049 C CA . TYR A 1 778 ? 148.010 262.739 245.947 1.00 65.64 778 TYR a CA 1
ATOM 3050 C C . TYR A 1 778 ? 147.542 261.292 246.039 1.00 65.64 778 TYR a C 1
ATOM 3051 O O . TYR A 1 778 ? 147.134 260.824 247.109 1.00 65.64 778 TYR a O 1
ATOM 3060 N N . LEU A 1 779 ? 147.603 260.564 244.921 1.00 62.41 779 LEU a N 1
ATOM 3061 C CA . LEU A 1 779 ? 147.137 259.181 244.922 1.00 62.41 779 LEU a CA 1
ATOM 3062 C C . LEU A 1 779 ? 147.976 258.311 245.849 1.00 62.41 779 LEU a C 1
ATOM 3063 O O . LEU A 1 779 ? 147.435 257.483 246.590 1.00 62.41 779 LEU a O 1
ATOM 3068 N N . ILE A 1 780 ? 149.300 258.484 245.829 1.00 56.96 780 ILE a N 1
ATOM 3069 C CA . ILE A 1 780 ? 150.160 257.667 246.679 1.00 56.96 780 ILE a CA 1
ATOM 3070 C C . ILE A 1 780 ? 149.955 258.010 248.147 1.00 56.96 780 ILE a C 1
ATOM 3071 O O . ILE A 1 780 ? 149.976 257.127 249.010 1.00 56.96 780 ILE a O 1
ATOM 3076 N N . ASN A 1 781 ? 149.759 259.292 248.462 1.00 59.98 781 ASN a N 1
ATOM 3077 C CA . ASN A 1 781 ? 149.578 259.672 249.854 1.00 59.98 781 ASN a CA 1
ATOM 3078 C C . ASN A 1 781 ? 148.206 259.280 250.380 1.00 59.98 781 ASN a C 1
ATOM 3079 O O . ASN A 1 781 ? 148.043 259.120 251.593 1.00 59.98 781 ASN a O 1
ATOM 3084 N N . LYS A 1 782 ? 147.221 259.120 249.496 1.00 63.91 782 LYS a N 1
ATOM 3085 C CA . LYS A 1 782 ? 145.893 258.692 249.912 1.00 63.91 782 LYS a CA 1
ATOM 3086 C C . LYS A 1 782 ? 145.795 257.189 250.137 1.00 63.91 782 LYS a C 1
ATOM 3087 O O . LYS A 1 782 ? 144.772 256.726 250.650 1.00 63.91 782 LYS a O 1
ATOM 3089 N N . GLY A 1 783 ? 146.823 256.424 249.780 1.00 63.08 783 GLY a N 1
ATOM 3090 C CA . GLY A 1 783 ? 146.780 254.983 249.937 1.00 63.08 783 GLY a CA 1
ATOM 3091 C C . GLY A 1 783 ? 145.768 254.307 249.035 1.00 63.08 783 GLY a C 1
ATOM 3092 O O . GLY A 1 783 ? 144.973 253.483 249.491 1.00 63.08 783 GLY a O 1
ATOM 3093 N N . GLN A 1 784 ? 145.792 254.648 247.751 1.00 65.60 784 GLN a N 1
ATOM 3094 C CA . GLN A 1 784 ? 144.862 254.133 246.751 1.00 65.60 784 GLN a CA 1
ATOM 3095 C C . GLN A 1 784 ? 145.632 253.590 245.557 1.00 65.60 784 GLN a C 1
ATOM 3096 O O . GLN A 1 784 ? 145.384 253.946 244.403 1.00 65.60 784 GLN a O 1
ATOM 3102 N N . ILE A 1 785 ? 146.592 252.706 245.842 1.00 64.04 785 ILE a N 1
ATOM 3103 C CA . ILE A 1 785 ? 147.588 252.289 244.856 1.00 64.04 785 ILE a CA 1
ATOM 3104 C C . ILE A 1 785 ? 146.946 251.682 243.612 1.00 64.04 785 ILE a C 1
ATOM 3105 O O . ILE A 1 785 ? 147.503 251.779 242.512 1.00 64.04 785 ILE a O 1
ATOM 3110 N N . SER A 1 786 ? 145.788 251.035 243.751 1.00 67.41 786 SER a N 1
ATOM 3111 C CA . SER A 1 786 ? 145.128 250.488 242.569 1.00 67.41 786 SER a CA 1
ATOM 3112 C C . SER A 1 786 ? 144.732 251.596 241.602 1.00 67.41 786 SER a C 1
ATOM 3113 O O . SER A 1 786 ? 144.962 251.491 240.389 1.00 67.41 786 SER a O 1
ATOM 3116 N N . LYS A 1 787 ? 144.145 252.674 242.122 1.00 69.00 787 LYS a N 1
ATOM 3117 C CA . LYS A 1 787 ? 143.871 253.828 241.279 1.00 69.00 787 LYS a CA 1
ATOM 3118 C C . LYS A 1 787 ? 145.158 254.435 240.742 1.00 69.00 787 LYS a C 1
ATOM 3119 O O . LYS A 1 787 ? 145.162 255.008 239.649 1.00 69.00 787 LYS a O 1
ATOM 3125 N N . CYS A 1 788 ? 146.260 254.310 241.485 1.00 66.87 788 CYS a N 1
ATOM 3126 C CA . CYS A 1 788 ? 147.547 254.777 240.982 1.00 66.87 788 CYS a CA 1
ATOM 3127 C C . CYS A 1 788 ? 147.973 253.996 239.745 1.00 66.87 788 CYS a C 1
ATOM 3128 O O . CYS A 1 788 ? 148.466 254.579 238.772 1.00 66.87 788 CYS a O 1
ATOM 3131 N N . ILE A 1 789 ? 147.798 252.672 239.765 1.00 68.44 789 ILE a N 1
ATOM 3132 C CA . ILE A 1 789 ? 148.113 251.869 238.585 1.00 68.44 789 ILE a CA 1
ATOM 3133 C C . ILE A 1 789 ? 147.191 252.237 237.435 1.00 68.44 789 ILE a C 1
ATOM 3134 O O . ILE A 1 789 ? 147.619 252.327 236.276 1.00 68.44 789 ILE a O 1
ATOM 3139 N N . ASN A 1 790 ? 145.906 252.442 237.734 1.00 68.20 790 ASN a N 1
ATOM 3140 C CA . ASN A 1 790 ? 144.972 252.856 236.693 1.00 68.20 790 ASN a CA 1
ATOM 3141 C C . ASN A 1 790 ? 145.413 254.167 236.058 1.00 68.20 790 ASN a C 1
ATOM 3142 O O . ASN A 1 790 ? 145.371 254.320 234.832 1.00 68.20 790 ASN a O 1
ATOM 3144 N N . TYR A 1 791 ? 145.859 255.117 236.880 1.00 67.55 791 TYR a N 1
ATOM 3145 C CA . TYR A 1 791 ? 146.315 256.408 236.376 1.00 67.55 791 TYR a CA 1
ATOM 3146 C C . TYR A 1 791 ? 147.567 256.264 235.521 1.00 67.55 791 TYR a C 1
ATOM 3147 O O . TYR A 1 791 ? 147.647 256.825 234.423 1.00 67.55 791 TYR a O 1
ATOM 3156 N N . ILE A 1 792 ? 148.562 255.524 236.016 1.00 66.87 792 ILE a N 1
ATOM 3157 C CA . ILE A 1 792 ? 149.812 255.369 235.275 1.00 66.87 792 ILE a CA 1
ATOM 3158 C C . ILE A 1 792 ? 149.560 254.707 233.929 1.00 66.87 792 ILE a C 1
ATOM 3159 O O . ILE A 1 792 ? 150.092 255.141 232.901 1.00 66.87 792 ILE a O 1
ATOM 3164 N N . ASP A 1 793 ? 148.749 253.649 233.905 1.00 68.18 793 ASP a N 1
ATOM 3165 C CA . ASP A 1 793 ? 148.423 253.027 232.628 1.00 68.18 793 ASP a CA 1
ATOM 3166 C C . ASP A 1 793 ? 147.609 253.962 231.744 1.00 68.18 793 ASP a C 1
ATOM 3167 O O . ASP A 1 793 ? 147.731 253.914 230.515 1.00 68.18 793 ASP a O 1
ATOM 3169 N N . ASN A 1 794 ? 146.784 254.819 232.347 1.00 69.54 794 ASN a N 1
ATOM 3170 C CA . ASN A 1 794 ? 145.919 255.698 231.567 1.00 69.54 794 ASN a CA 1
ATOM 3171 C C . ASN A 1 794 ? 146.725 256.751 230.816 1.00 69.54 794 ASN a C 1
ATOM 3172 O O . ASN A 1 794 ? 146.532 256.950 229.612 1.00 69.54 794 ASN a O 1
ATOM 3177 N N . GLU A 1 795 ? 147.637 257.435 231.508 1.00 69.51 795 GLU a N 1
ATOM 3178 C CA . GLU A 1 795 ? 148.355 258.547 230.892 1.00 69.51 795 GLU a CA 1
ATOM 3179 C C . GLU A 1 795 ? 149.422 258.055 229.920 1.00 69.51 795 GLU a C 1
ATOM 3180 O O . GLU A 1 795 ? 149.357 258.333 228.718 1.00 69.51 795 GLU a O 1
ATOM 3186 N N . ILE A 1 796 ? 150.411 257.321 230.421 1.00 69.37 796 ILE a N 1
ATOM 3187 C CA . ILE A 1 796 ? 151.481 256.776 229.591 1.00 69.37 796 ILE a CA 1
ATOM 3188 C C . ILE A 1 796 ? 151.021 255.409 229.087 1.00 69.37 796 ILE a C 1
ATOM 3189 O O . ILE A 1 796 ? 150.875 254.482 229.901 1.00 69.37 796 ILE a O 1
ATOM 3194 N N . PRO A 1 797 ? 150.780 255.242 227.791 1.00 73.80 797 PRO a N 1
ATOM 3195 C CA . PRO A 1 797 ? 150.177 253.994 227.302 1.00 73.80 797 PRO a CA 1
ATOM 3196 C C . PRO A 1 797 ? 151.089 252.780 227.378 1.00 73.80 797 PRO a C 1
ATOM 3197 O O . PRO A 1 797 ? 150.704 251.741 227.924 1.00 73.80 797 PRO a O 1
ATOM 3201 N N . ASP A 1 798 ? 152.299 252.898 226.837 1.00 74.92 798 ASP a N 1
ATOM 3202 C CA . ASP A 1 798 ? 153.155 251.747 226.551 1.00 74.92 798 ASP a CA 1
ATOM 3203 C C . ASP A 1 798 ? 154.257 251.557 227.584 1.00 74.92 798 ASP a C 1
ATOM 3204 O O . ASP A 1 798 ? 155.375 251.172 227.235 1.00 74.92 798 ASP a O 1
ATOM 3206 N N . LEU A 1 799 ? 153.982 251.817 228.861 1.00 73.87 799 LEU a N 1
ATOM 3207 C CA . LEU A 1 799 ? 154.998 251.684 229.899 1.00 73.87 799 LEU a CA 1
ATOM 3208 C C . LEU A 1 799 ? 154.863 250.374 230.669 1.00 73.87 799 LEU a C 1
ATOM 3209 O O . LEU A 1 799 ? 155.804 249.577 230.710 1.00 73.87 799 LEU a O 1
ATOM 3214 N N . LEU A 1 800 ? 153.697 250.132 231.272 1.00 74.86 800 LEU a N 1
ATOM 3215 C CA . LEU A 1 800 ? 153.550 248.987 232.165 1.00 74.86 800 LEU a CA 1
ATOM 3216 C C . LEU A 1 800 ? 153.689 247.658 231.433 1.00 74.86 800 LEU a C 1
ATOM 3217 O O . LEU A 1 800 ? 154.133 246.672 232.030 1.00 74.86 800 LEU a O 1
ATOM 3222 N N . LYS A 1 801 ? 153.323 247.610 230.151 1.00 76.11 801 LYS a N 1
ATOM 3223 C CA . LYS A 1 801 ? 153.297 246.342 229.431 1.00 76.11 801 LYS a CA 1
ATOM 3224 C C . LYS A 1 801 ? 154.673 245.695 229.321 1.00 76.11 801 LYS a C 1
ATOM 3225 O O . LYS A 1 801 ? 154.755 244.483 229.100 1.00 76.11 801 LYS a O 1
ATOM 3227 N N . ASN A 1 802 ? 155.753 246.464 229.471 1.00 75.35 802 ASN a N 1
ATOM 3228 C CA . ASN A 1 802 ? 157.103 245.923 229.355 1.00 75.35 802 ASN a CA 1
ATOM 3229 C C . ASN A 1 802 ? 158.023 246.448 230.453 1.00 75.35 802 ASN a C 1
ATOM 3230 O O . ASN A 1 802 ? 159.229 246.596 230.241 1.00 75.35 802 ASN a O 1
ATOM 3235 N N . ASN A 1 803 ? 157.474 246.721 231.633 1.00 71.45 803 ASN a N 1
ATOM 3236 C CA . ASN A 1 803 ? 158.224 247.255 232.766 1.00 71.45 803 ASN a CA 1
ATOM 3237 C C . ASN A 1 803 ? 157.873 246.496 234.040 1.00 71.45 803 ASN a C 1
ATOM 3238 O O . ASN A 1 803 ? 157.537 247.080 235.072 1.00 71.45 803 ASN a O 1
ATOM 3243 N N . LEU A 1 804 ? 157.939 245.164 233.965 1.00 67.15 804 LEU a N 1
ATOM 3244 C CA . LEU A 1 804 ? 157.460 244.308 235.049 1.00 67.15 804 LEU a CA 1
ATOM 3245 C C . LEU A 1 804 ? 158.121 244.639 236.384 1.00 67.15 804 LEU a C 1
ATOM 3246 O O . LEU A 1 804 ? 157.486 244.540 237.444 1.00 67.15 804 LEU a O 1
ATOM 3251 N N . GLU A 1 805 ? 159.396 245.026 236.359 1.00 66.62 805 GLU a N 1
ATOM 3252 C CA . GLU A 1 805 ? 160.113 245.268 237.604 1.00 66.62 805 GLU a CA 1
ATOM 3253 C C . GLU A 1 805 ? 159.582 246.470 238.371 1.00 66.62 805 GLU a C 1
ATOM 3254 O O . GLU A 1 805 ? 159.946 246.644 239.538 1.00 66.62 805 GLU a O 1
ATOM 3260 N N . LEU A 1 806 ? 158.746 247.299 237.752 1.00 61.28 806 LEU a N 1
ATOM 3261 C CA . LEU A 1 806 ? 158.068 248.378 238.458 1.00 61.28 806 LEU a CA 1
ATOM 3262 C C . LEU A 1 806 ? 156.673 247.968 238.917 1.00 61.28 806 LEU a C 1
ATOM 3263 O O . LEU A 1 806 ? 156.241 248.335 240.021 1.00 61.28 806 LEU a O 1
ATOM 3268 N N . VAL A 1 807 ? 155.959 247.199 238.091 1.00 61.45 807 VAL a N 1
ATOM 3269 C CA . VAL A 1 807 ? 154.626 246.775 238.489 1.00 61.45 807 VAL a CA 1
ATOM 3270 C C . VAL A 1 807 ? 154.707 245.838 239.682 1.00 61.45 807 VAL a C 1
ATOM 3271 O O . VAL A 1 807 ? 153.786 245.796 240.502 1.00 61.45 807 VAL a O 1
ATOM 3275 N N . PHE A 1 808 ? 155.803 245.086 239.823 1.00 59.35 808 PHE a N 1
ATOM 3276 C CA . PHE A 1 808 ? 155.954 244.277 241.029 1.00 59.35 808 PHE a CA 1
ATOM 3277 C C . PHE A 1 808 ? 156.082 245.155 242.266 1.00 59.35 808 PHE a C 1
ATOM 3278 O O . PHE A 1 808 ? 155.429 244.907 243.287 1.00 59.35 808 PHE a O 1
ATOM 3286 N N . GLU A 1 809 ? 156.939 246.177 242.200 1.00 56.32 809 GLU a N 1
ATOM 3287 C CA . GLU A 1 809 ? 157.117 247.065 243.340 1.00 56.32 809 GLU a CA 1
ATOM 3288 C C . GLU A 1 809 ? 155.847 247.829 243.661 1.00 56.32 809 GLU a C 1
ATOM 3289 O O . GLU A 1 809 ? 155.686 248.298 244.791 1.00 56.32 809 GLU a O 1
ATOM 3291 N N . LEU A 1 810 ? 154.944 247.965 242.694 1.00 58.63 810 LEU a N 1
ATOM 3292 C CA . LEU A 1 810 ? 153.665 248.611 242.968 1.00 58.63 810 LEU a CA 1
ATOM 3293 C C . LEU A 1 810 ? 152.637 247.647 243.564 1.00 58.63 810 LEU a C 1
ATOM 3294 O O . LEU A 1 810 ? 151.943 247.993 244.531 1.00 58.63 810 LEU a O 1
ATOM 3299 N N . LYS A 1 811 ? 152.529 246.435 243.013 1.00 57.65 811 LYS a N 1
ATOM 3300 C CA . LYS A 1 811 ? 151.572 245.462 243.535 1.00 57.65 811 LYS a CA 1
ATOM 3301 C C . LYS A 1 811 ? 151.932 245.029 244.950 1.00 57.65 811 LYS a C 1
ATOM 3302 O O . LYS A 1 811 ? 151.044 244.834 245.788 1.00 57.65 811 LYS a O 1
ATOM 3308 N N . LEU A 1 812 ? 153.225 244.860 245.235 1.00 55.11 812 LEU a N 1
ATOM 3309 C CA . LEU A 1 812 ? 153.624 244.494 246.588 1.00 55.11 812 LEU a CA 1
ATOM 3310 C C . LEU A 1 812 ? 153.233 245.578 247.580 1.00 55.11 812 LEU a C 1
ATOM 3311 O O . LEU A 1 812 ? 152.808 245.283 248.703 1.00 55.11 812 LEU a O 1
ATOM 3316 N N . ALA A 1 813 ? 153.364 246.841 247.182 1.00 57.81 813 ALA a N 1
ATOM 3317 C CA . ALA A 1 813 ? 152.945 247.925 248.059 1.00 57.81 813 ALA a CA 1
ATOM 3318 C C . ALA A 1 813 ? 151.436 247.929 248.251 1.00 57.81 813 ALA a C 1
ATOM 3319 O O . ALA A 1 813 ? 150.949 248.228 249.344 1.00 57.81 813 ALA a O 1
ATOM 3321 N N . ASN A 1 814 ? 150.678 247.613 247.200 1.00 59.86 814 ASN a N 1
ATOM 3322 C CA . ASN A 1 814 ? 149.228 247.498 247.359 1.00 59.86 814 ASN a CA 1
ATOM 3323 C C . ASN A 1 814 ? 148.880 246.411 248.373 1.00 59.86 814 ASN a C 1
ATOM 3324 O O . ASN A 1 814 ? 148.011 246.594 249.238 1.00 59.86 814 ASN a O 1
ATOM 3329 N N . TYR A 1 815 ? 149.564 245.271 248.279 1.00 57.42 815 TYR a N 1
ATOM 3330 C CA . TYR A 1 815 ? 149.360 244.192 249.240 1.00 57.42 815 TYR a CA 1
ATOM 3331 C C . TYR A 1 815 ? 149.698 244.649 250.655 1.00 57.42 815 TYR a C 1
ATOM 3332 O O . TYR A 1 815 ? 148.973 244.338 251.609 1.00 57.42 815 TYR a O 1
ATOM 3341 N N . LEU A 1 816 ? 150.801 245.381 250.810 1.00 53.79 816 LEU a N 1
ATOM 3342 C CA . LEU A 1 816 ? 151.172 245.884 252.128 1.00 53.79 816 LEU a CA 1
ATOM 3343 C C . LEU A 1 816 ? 150.124 246.844 252.671 1.00 53.79 816 LEU a C 1
ATOM 3344 O O . LEU A 1 816 ? 149.833 246.838 253.872 1.00 53.79 816 LEU a O 1
ATOM 3349 N N . VAL A 1 817 ? 149.560 247.687 251.807 1.00 58.63 817 VAL a N 1
ATOM 3350 C CA . VAL A 1 817 ? 148.502 248.592 252.246 1.00 58.63 817 VAL a CA 1
ATOM 3351 C C . VAL A 1 817 ? 147.305 247.801 252.747 1.00 58.63 817 VAL a C 1
ATOM 3352 O O . VAL A 1 817 ? 146.714 248.131 253.782 1.00 58.63 817 VAL a O 1
ATOM 3356 N N . MET A 1 818 ? 146.928 246.747 252.022 1.00 61.65 818 MET a N 1
ATOM 3357 C CA . MET A 1 818 ? 145.811 245.917 252.468 1.00 61.65 818 MET a CA 1
ATOM 3358 C C . MET A 1 818 ? 146.103 245.283 253.824 1.00 61.65 818 MET a C 1
ATOM 3359 O O . MET A 1 818 ? 145.248 245.278 254.721 1.00 61.65 818 MET a O 1
ATOM 3364 N N . ILE A 1 819 ? 147.316 244.752 253.994 1.00 59.05 819 ILE a N 1
ATOM 3365 C CA . ILE A 1 819 ? 147.683 244.112 255.258 1.00 59.05 819 ILE a CA 1
ATOM 3366 C C . ILE A 1 819 ? 147.620 245.120 256.399 1.00 59.05 819 ILE a C 1
ATOM 3367 O O . ILE A 1 819 ? 147.076 244.839 257.474 1.00 59.05 819 ILE a O 1
ATOM 3372 N N . LYS A 1 820 ? 148.174 246.312 256.178 1.00 59.94 820 LYS a N 1
ATOM 3373 C CA . LYS A 1 820 ? 148.167 247.341 257.209 1.00 59.94 820 LYS a CA 1
ATOM 3374 C C . LYS A 1 820 ? 146.747 247.758 257.562 1.00 59.94 820 LYS a C 1
ATOM 3375 O O . LYS A 1 820 ? 146.423 247.951 258.740 1.00 59.94 820 LYS a O 1
ATOM 3381 N N . LYS A 1 821 ? 145.884 247.902 256.555 1.00 67.19 821 LYS a N 1
ATOM 3382 C CA . LYS A 1 821 ? 144.511 248.322 256.811 1.00 67.19 821 LYS a CA 1
ATOM 3383 C C . LYS A 1 821 ? 143.742 247.270 257.596 1.00 67.19 821 LYS a C 1
ATOM 3384 O O . LYS A 1 821 ? 142.977 247.609 258.506 1.00 67.19 821 LYS a O 1
ATOM 3386 N N . SER A 1 822 ? 143.928 245.992 257.267 1.00 71.03 822 SER a N 1
ATOM 3387 C CA . SER A 1 822 ? 143.130 244.930 257.880 1.00 71.03 822 SER a CA 1
ATOM 3388 C C . SER A 1 822 ? 143.460 244.827 259.363 1.00 71.03 822 SER a C 1
ATOM 3389 O O . SER A 1 822 ? 144.495 244.279 259.748 1.00 71.03 822 SER a O 1
ATOM 3392 N N . SER A 1 823 ? 142.565 245.342 260.202 1.00 74.85 823 SER a N 1
ATOM 3393 C CA . SER A 1 823 ? 142.713 245.283 261.654 1.00 74.85 823 SER a CA 1
ATOM 3394 C C . SER A 1 823 ? 141.398 245.636 262.342 1.00 74.85 823 SER a C 1
ATOM 3395 O O . SER A 1 823 ? 140.655 244.757 262.778 1.00 74.85 823 SER a O 1
ATOM 3398 N N . ASP A 1 828 ? 136.589 239.953 259.192 1.00 73.05 828 ASP a N 1
ATOM 3399 C CA . ASP A 1 828 ? 137.408 238.770 258.960 1.00 73.05 828 ASP a CA 1
ATOM 3400 C C . ASP A 1 828 ? 137.994 238.779 257.550 1.00 73.05 828 ASP a C 1
ATOM 3401 O O . ASP A 1 828 ? 137.701 237.901 256.739 1.00 73.05 828 ASP a O 1
ATOM 3406 N N . GLU A 1 829 ? 138.822 239.784 257.264 1.00 71.66 829 GLU a N 1
ATOM 3407 C CA . GLU A 1 829 ? 139.529 239.854 255.992 1.00 71.66 829 GLU a CA 1
ATOM 3408 C C . GLU A 1 829 ? 140.725 238.917 255.935 1.00 71.66 829 GLU a C 1
ATOM 3409 O O . GLU A 1 829 ? 141.323 238.760 254.863 1.00 71.66 829 GLU a O 1
ATOM 3411 N N . ILE A 1 830 ? 141.087 238.301 257.063 1.00 66.28 830 ILE a N 1
ATOM 3412 C CA . ILE A 1 830 ? 142.203 237.368 257.110 1.00 66.28 830 ILE a CA 1
ATOM 3413 C C . ILE A 1 830 ? 141.947 236.136 256.257 1.00 66.28 830 ILE a C 1
ATOM 3414 O O . ILE A 1 830 ? 142.888 235.415 255.914 1.00 66.28 830 ILE a O 1
ATOM 3419 N N . GLU A 1 831 ? 140.691 235.869 255.907 1.00 68.88 831 GLU a N 1
ATOM 3420 C CA . GLU A 1 831 ? 140.397 234.825 254.938 1.00 68.88 831 GLU a CA 1
ATOM 3421 C C . GLU A 1 831 ? 140.635 235.275 253.504 1.00 68.88 831 GLU a C 1
ATOM 3422 O O . GLU A 1 831 ? 140.620 234.435 252.598 1.00 68.88 831 GLU a O 1
ATOM 3424 N N . ASN A 1 832 ? 140.858 236.571 253.279 1.00 69.50 832 ASN a N 1
ATOM 3425 C CA . ASN A 1 832 ? 141.128 237.113 251.953 1.00 69.50 832 ASN a CA 1
ATOM 3426 C C . ASN A 1 832 ? 142.574 237.535 251.753 1.00 69.50 832 ASN a C 1
ATOM 3427 O O . ASN A 1 832 ? 143.057 237.525 250.616 1.00 69.50 832 ASN a O 1
ATOM 3432 N N . LEU A 1 833 ? 143.265 237.921 252.827 1.00 65.74 833 LEU a N 1
ATOM 3433 C CA . LEU A 1 833 ? 144.687 238.229 252.719 1.00 65.74 833 LEU a CA 1
ATOM 3434 C C . LEU A 1 833 ? 145.458 237.038 252.172 1.00 65.74 833 LEU a C 1
ATOM 3435 O O . LEU A 1 833 ? 146.339 237.194 251.317 1.00 65.74 833 LEU a O 1
ATOM 3440 N N . ILE A 1 834 ? 145.138 235.839 252.656 1.00 65.13 834 ILE a N 1
ATOM 3441 C CA . ILE A 1 834 ? 145.834 234.637 252.210 1.00 65.13 834 ILE a CA 1
ATOM 3442 C C . ILE A 1 834 ? 145.616 234.422 250.720 1.00 65.13 834 ILE a C 1
ATOM 3443 O O . ILE A 1 834 ? 146.553 234.122 249.972 1.00 65.13 834 ILE a O 1
ATOM 3448 N N . LEU A 1 835 ? 144.369 234.561 250.271 1.00 67.38 835 LEU a N 1
ATOM 3449 C CA . LEU A 1 835 ? 144.068 234.350 248.862 1.00 67.38 835 LEU a CA 1
ATOM 3450 C C . LEU A 1 835 ? 144.778 235.376 247.989 1.00 67.38 835 LEU a C 1
ATOM 3451 O O . LEU A 1 835 ? 145.328 235.031 246.938 1.00 67.38 835 LEU a O 1
ATOM 3456 N N . LYS A 1 836 ? 144.783 236.641 248.413 1.00 64.56 836 LYS a N 1
ATOM 3457 C CA . LYS A 1 836 ? 145.470 237.677 247.647 1.00 64.56 836 LYS a CA 1
ATOM 3458 C C . LYS A 1 836 ? 146.962 237.385 247.546 1.00 64.56 836 LYS a C 1
ATOM 3459 O O . LYS A 1 836 ? 147.557 237.469 246.461 1.00 64.56 836 LYS a O 1
ATOM 3465 N N . GLY A 1 837 ? 147.584 237.039 248.675 1.00 63.92 837 GLY a N 1
ATOM 3466 C CA . GLY A 1 837 ? 149.005 236.747 248.661 1.00 63.92 837 GLY a CA 1
ATOM 3467 C C . GLY A 1 837 ? 149.341 235.559 247.785 1.00 63.92 837 GLY a C 1
ATOM 3468 O O . GLY A 1 837 ? 150.303 235.596 247.015 1.00 63.92 837 GLY a O 1
ATOM 3469 N N . GLN A 1 838 ? 148.543 234.494 247.876 1.00 65.79 838 GLN a N 1
ATOM 3470 C CA . GLN A 1 838 ? 148.790 233.321 247.048 1.00 65.79 838 GLN a CA 1
ATOM 3471 C C . GLN A 1 838 ? 148.609 233.643 245.570 1.00 65.79 838 GLN a C 1
ATOM 3472 O O . GLN A 1 838 ? 149.396 233.191 244.729 1.00 65.79 838 GLN a O 1
ATOM 3478 N N . GLU A 1 839 ? 147.586 234.431 245.234 1.00 64.43 839 GLU a N 1
ATOM 3479 C CA . GLU A 1 839 ? 147.360 234.789 243.838 1.00 64.43 839 GLU a CA 1
ATOM 3480 C C . GLU A 1 839 ? 148.540 235.567 243.277 1.00 64.43 839 GLU a C 1
ATOM 3481 O O . GLU A 1 839 ? 149.045 235.257 242.191 1.00 64.43 839 GLU a O 1
ATOM 3483 N N . LEU A 1 840 ? 149.016 236.573 244.014 1.00 63.57 840 LEU a N 1
ATOM 3484 C CA . LEU A 1 840 ? 150.103 237.376 243.462 1.00 63.57 840 LEU a CA 1
ATOM 3485 C C . LEU A 1 840 ? 151.421 236.609 243.462 1.00 63.57 840 LEU a C 1
ATOM 3486 O O . LEU A 1 840 ? 152.258 236.824 242.577 1.00 63.57 840 LEU a O 1
ATOM 3491 N N . SER A 1 841 ? 151.623 235.702 244.423 1.00 64.76 841 SER a N 1
ATOM 3492 C CA . SER A 1 841 ? 152.804 234.845 244.377 1.00 64.76 841 SER a CA 1
ATOM 3493 C C . SER A 1 841 ? 152.780 233.950 243.149 1.00 64.76 841 SER a C 1
ATOM 3494 O O . SER A 1 841 ? 153.793 233.809 242.453 1.00 64.76 841 SER a O 1
ATOM 3497 N N . ASN A 1 842 ? 151.629 233.339 242.861 1.00 68.29 842 ASN a N 1
ATOM 3498 C CA . ASN A 1 842 ? 151.520 232.507 241.670 1.00 68.29 842 ASN a CA 1
ATOM 3499 C C . ASN A 1 842 ? 151.680 233.330 240.402 1.00 68.29 842 ASN a C 1
ATOM 3500 O O . ASN A 1 842 ? 152.124 232.807 239.374 1.00 68.29 842 ASN a O 1
ATOM 3505 N N . GLU A 1 843 ? 151.316 234.612 240.450 1.00 68.92 843 GLU a N 1
ATOM 3506 C CA . GLU A 1 843 ? 151.498 235.469 239.283 1.00 68.92 843 GLU a CA 1
ATOM 3507 C C . GLU A 1 843 ? 152.968 235.806 239.059 1.00 68.92 843 GLU a C 1
ATOM 3508 O O . GLU A 1 843 ? 153.454 235.757 237.923 1.00 68.92 843 GLU a O 1
ATOM 3510 N N . PHE A 1 844 ? 153.693 236.148 240.123 1.00 68.32 844 PHE a N 1
ATOM 3511 C CA . PHE A 1 844 ? 155.031 236.713 239.989 1.00 68.32 844 PHE a CA 1
ATOM 3512 C C . PHE A 1 844 ? 156.160 235.717 240.225 1.00 68.32 844 PHE a C 1
ATOM 3513 O O . PHE A 1 844 ? 157.326 236.113 240.160 1.00 68.32 844 PHE a O 1
ATOM 3521 N N . ILE A 1 845 ? 155.864 234.449 240.502 1.00 70.27 845 ILE a N 1
ATOM 3522 C CA . ILE A 1 845 ? 156.891 233.445 240.749 1.00 70.27 845 ILE a CA 1
ATOM 3523 C C . ILE A 1 845 ? 156.819 232.306 239.740 1.00 70.27 845 ILE a C 1
ATOM 3524 O O . ILE A 1 845 ? 157.829 231.925 239.143 1.00 70.27 845 ILE a O 1
ATOM 3529 N N . TYR A 1 846 ? 155.628 231.750 239.535 1.00 72.43 846 TYR a N 1
ATOM 3530 C CA . TYR A 1 846 ? 155.465 230.513 238.775 1.00 72.43 846 TYR a CA 1
ATOM 3531 C C . TYR A 1 846 ? 155.035 230.765 237.336 1.00 72.43 846 TYR a C 1
ATOM 3532 O O . TYR A 1 846 ? 154.242 230.006 236.774 1.00 72.43 846 TYR a O 1
ATOM 3541 N N . ASP A 1 847 ? 155.545 231.827 236.717 1.00 80.48 847 ASP a N 1
ATOM 3542 C CA . ASP A 1 847 ? 155.244 232.137 235.325 1.00 80.48 847 ASP a CA 1
ATOM 3543 C C . ASP A 1 847 ? 156.377 231.773 234.375 1.00 80.48 847 ASP a C 1
ATOM 3544 O O . ASP A 1 847 ? 156.120 231.525 233.193 1.00 80.48 847 ASP a O 1
ATOM 3549 N N . THR A 1 848 ? 157.622 231.812 234.858 1.00 84.86 848 THR a N 1
ATOM 3550 C CA . THR A 1 848 ? 158.849 231.286 234.249 1.00 84.86 848 THR a CA 1
ATOM 3551 C C . THR A 1 848 ? 159.153 231.883 232.880 1.00 84.86 848 THR a C 1
ATOM 3552 O O . THR A 1 848 ? 160.144 231.505 232.248 1.00 84.86 848 THR a O 1
ATOM 3556 N N . LYS A 1 849 ? 158.325 232.812 232.406 1.00 84.31 849 LYS a N 1
ATOM 3557 C CA . LYS A 1 849 ? 158.730 233.630 231.273 1.00 84.31 849 LYS a CA 1
ATOM 3558 C C . LYS A 1 849 ? 159.644 234.762 231.709 1.00 84.31 849 LYS a C 1
ATOM 3559 O O . LYS A 1 849 ? 160.365 235.326 230.879 1.00 84.31 849 LYS a O 1
ATOM 3561 N N . ILE A 1 850 ? 159.625 235.094 232.995 1.00 79.76 850 ILE a N 1
ATOM 3562 C CA . ILE A 1 850 ? 160.504 236.087 233.599 1.00 79.76 850 ILE a CA 1
ATOM 3563 C C . ILE A 1 850 ? 161.896 235.477 233.729 1.00 79.76 850 ILE a C 1
ATOM 3564 O O . ILE A 1 850 ? 162.029 234.245 233.715 1.00 79.76 850 ILE a O 1
ATOM 3569 N N . PRO A 1 851 ? 162.955 236.281 233.842 1.00 76.60 851 PRO a N 1
ATOM 3570 C CA . PRO A 1 851 ? 164.301 235.707 233.991 1.00 76.60 851 PRO a CA 1
ATOM 3571 C C . PRO A 1 851 ? 164.484 234.958 235.301 1.00 76.60 851 PRO a C 1
ATOM 3572 O O . PRO A 1 851 ? 163.567 234.901 236.126 1.00 76.60 851 PRO a O 1
ATOM 3576 N N . GLN A 1 852 ? 165.671 234.384 235.504 1.00 74.27 852 GLN a N 1
ATOM 3577 C CA . GLN A 1 852 ? 165.905 233.541 236.673 1.00 74.27 852 GLN a CA 1
ATOM 3578 C C . GLN A 1 852 ? 166.230 234.367 237.912 1.00 74.27 852 GLN a C 1
ATOM 3579 O O . GLN A 1 852 ? 165.677 234.124 238.991 1.00 74.27 852 GLN a O 1
ATOM 3581 N N . SER A 1 853 ? 167.140 235.335 237.784 1.00 74.35 853 SER a N 1
ATOM 3582 C CA . SER A 1 853 ? 167.501 236.159 238.934 1.00 74.35 853 SER a CA 1
ATOM 3583 C C . SER A 1 853 ? 166.307 236.965 239.427 1.00 74.35 853 SER a C 1
ATOM 3584 O O . SER A 1 853 ? 166.098 237.101 240.637 1.00 74.35 853 SER a O 1
ATOM 3587 N N . LEU A 1 854 ? 165.513 237.509 238.504 1.00 70.52 854 LEU a N 1
ATOM 3588 C CA . LEU A 1 854 ? 164.320 238.246 238.901 1.00 70.52 854 LEU a CA 1
ATOM 3589 C C . LEU A 1 854 ? 163.322 237.338 239.605 1.00 70.52 854 LEU a C 1
ATOM 3590 O O . LEU A 1 854 ? 162.682 237.742 240.583 1.00 70.52 854 LEU a O 1
ATOM 3595 N N . ARG A 1 855 ? 163.173 236.106 239.114 1.00 71.04 855 ARG a N 1
ATOM 3596 C CA . ARG A 1 855 ? 162.285 235.149 239.763 1.00 71.04 855 ARG a CA 1
ATOM 3597 C C . ARG A 1 855 ? 162.759 234.831 241.174 1.00 71.04 855 ARG a C 1
ATOM 3598 O O . ARG A 1 855 ? 161.949 234.731 242.103 1.00 71.04 855 ARG a O 1
ATOM 3606 N N . ASP A 1 856 ? 164.070 234.666 241.354 1.00 70.20 856 ASP a N 1
ATOM 3607 C CA . ASP A 1 856 ? 164.602 234.395 242.685 1.00 70.20 856 ASP a CA 1
ATOM 3608 C C . ASP A 1 856 ? 164.438 235.599 243.603 1.00 70.20 856 ASP a C 1
ATOM 3609 O O . ASP A 1 856 ? 164.223 235.441 244.810 1.00 70.20 856 ASP a O 1
ATOM 3611 N N . ARG A 1 857 ? 164.545 236.809 243.054 1.00 67.04 857 ARG a N 1
ATOM 3612 C CA . ARG A 1 857 ? 164.426 238.006 243.879 1.00 67.04 857 ARG a CA 1
ATOM 3613 C C . ARG A 1 857 ? 162.986 238.275 244.286 1.00 67.04 857 ARG a C 1
ATOM 3614 O O . ARG A 1 857 ? 162.739 238.769 245.391 1.00 67.04 857 ARG a O 1
ATOM 3622 N N . PHE A 1 858 ? 162.024 237.957 243.419 1.00 63.32 858 PHE a N 1
ATOM 3623 C CA . PHE A 1 858 ? 160.626 238.191 243.757 1.00 63.32 858 PHE a CA 1
ATOM 3624 C C . PHE A 1 858 ? 160.130 237.282 244.871 1.00 63.32 858 PHE a C 1
ATOM 3625 O O . PHE A 1 858 ? 158.995 237.455 245.326 1.00 63.32 858 PHE a O 1
ATOM 3633 N N . SER A 1 859 ? 160.938 236.320 245.313 1.00 60.85 859 SER a N 1
ATOM 3634 C CA . SER A 1 859 ? 160.535 235.394 246.363 1.00 60.85 859 SER a CA 1
ATOM 3635 C C . SER A 1 859 ? 160.977 235.849 247.747 1.00 60.85 859 SER a C 1
ATOM 3636 O O . SER A 1 859 ? 160.253 235.637 248.727 1.00 60.85 859 SER a O 1
ATOM 3639 N N . GLY A 1 860 ? 162.160 236.455 247.855 1.00 58.26 860 GLY a N 1
ATOM 3640 C CA . GLY A 1 860 ? 162.614 236.931 249.151 1.00 58.26 860 GLY a CA 1
ATOM 3641 C C . GLY A 1 860 ? 161.704 238.001 249.721 1.00 58.26 860 GLY a C 1
ATOM 3642 O O . GLY A 1 860 ? 161.343 237.966 250.900 1.00 58.26 860 GLY a O 1
ATOM 3643 N N . GLN A 1 861 ? 161.314 238.964 248.884 1.00 54.09 861 GLN a N 1
ATOM 3644 C CA . GLN A 1 861 ? 160.405 240.010 249.334 1.00 54.09 861 GLN a CA 1
ATOM 3645 C C . GLN A 1 861 ? 159.064 239.425 249.745 1.00 54.09 861 GLN a C 1
ATOM 3646 O O . GLN A 1 861 ? 158.459 239.867 250.729 1.00 54.09 861 GLN a O 1
ATOM 3652 N N . LEU A 1 862 ? 158.580 238.434 248.998 1.00 52.95 862 LEU a N 1
ATOM 3653 C CA . LEU A 1 862 ? 157.305 237.817 249.337 1.00 52.95 862 LEU a CA 1
ATOM 3654 C C . LEU A 1 862 ? 157.375 237.084 250.668 1.00 52.95 862 LEU a C 1
ATOM 3655 O O . LEU A 1 862 ? 156.448 237.176 251.475 1.00 52.95 862 LEU a O 1
ATOM 3660 N N . SER A 1 863 ? 158.463 236.358 250.923 1.00 53.21 863 SER a N 1
ATOM 3661 C CA . SER A 1 863 ? 158.603 235.706 252.222 1.00 53.21 863 SER a CA 1
ATOM 3662 C C . SER A 1 863 ? 158.691 236.734 253.343 1.00 53.21 863 SER a C 1
ATOM 3663 O O . SER A 1 863 ? 158.083 236.560 254.409 1.00 53.21 863 SER a O 1
ATOM 3666 N N . ASN A 1 864 ? 159.441 237.817 253.118 1.00 52.25 864 ASN a N 1
ATOM 3667 C CA . ASN A 1 864 ? 159.584 238.841 254.148 1.00 52.25 864 ASN a CA 1
ATOM 3668 C C . ASN A 1 864 ? 158.244 239.481 254.481 1.00 52.25 864 ASN a C 1
ATOM 3669 O O . ASN A 1 864 ? 157.922 239.682 255.657 1.00 52.25 864 ASN a O 1
ATOM 3674 N N . VAL A 1 865 ? 157.451 239.814 253.462 1.00 49.73 865 VAL a N 1
ATOM 3675 C CA . VAL A 1 865 ? 156.150 240.417 253.730 1.00 49.73 865 VAL a CA 1
ATOM 3676 C C . VAL A 1 865 ? 155.184 239.390 254.307 1.00 49.73 865 VAL a C 1
ATOM 3677 O O . VAL A 1 865 ? 154.301 239.738 255.099 1.00 49.73 865 VAL a O 1
ATOM 3681 N N . SER A 1 866 ? 155.334 238.115 253.938 1.00 49.91 866 SER a N 1
ATOM 3682 C CA . SER A 1 866 ? 154.475 237.073 254.484 1.00 49.91 866 SER a CA 1
ATOM 3683 C C . SER A 1 866 ? 154.703 236.894 255.976 1.00 49.91 866 SER a C 1
ATOM 3684 O O . SER A 1 866 ? 153.752 236.658 256.729 1.00 49.91 866 SER a O 1
ATOM 3687 N N . ALA A 1 867 ? 155.956 237.001 256.420 1.00 47.17 867 ALA a N 1
ATOM 3688 C CA . ALA A 1 867 ? 156.269 236.841 257.837 1.00 47.17 867 ALA a CA 1
ATOM 3689 C C . ALA A 1 867 ? 155.513 237.815 258.734 1.00 47.17 867 ALA a C 1
ATOM 3690 O O . ALA A 1 867 ? 155.546 237.652 259.957 1.00 47.17 867 ALA a O 1
ATOM 3692 N N . LEU A 1 868 ? 154.838 238.815 258.163 1.00 49.49 868 LEU a N 1
ATOM 3693 C CA . LEU A 1 868 ? 154.081 239.770 258.965 1.00 49.49 868 LEU a CA 1
ATOM 3694 C C . LEU A 1 868 ? 152.795 239.165 259.509 1.00 49.49 868 LEU a C 1
ATOM 3695 O O . LEU A 1 868 ? 152.340 239.556 260.589 1.00 49.49 868 LEU a O 1
ATOM 3700 N N . LEU A 1 869 ? 152.191 238.225 258.780 1.00 50.83 869 LEU a N 1
ATOM 3701 C CA . LEU A 1 869 ? 150.868 237.727 259.141 1.00 50.83 869 LEU a CA 1
ATOM 3702 C C . LEU A 1 869 ? 150.853 236.997 260.477 1.00 50.83 869 LEU a C 1
ATOM 3703 O O . LEU A 1 869 ? 149.797 236.920 261.113 1.00 50.83 869 LEU a O 1
ATOM 3708 N N . ALA A 1 870 ? 151.993 236.466 260.921 1.00 53.82 870 ALA a N 1
ATOM 3709 C CA . ALA A 1 870 ? 152.018 235.658 262.135 1.00 53.82 870 ALA a CA 1
ATOM 3710 C C . ALA A 1 870 ? 151.718 236.464 263.391 1.00 53.82 870 ALA a C 1
ATOM 3711 O O . ALA A 1 870 ? 151.441 235.869 264.437 1.00 53.82 870 ALA a O 1
ATOM 3713 N N . TYR A 1 871 ? 151.778 237.786 263.324 1.00 56.87 871 TYR a N 1
ATOM 3714 C CA . TYR A 1 871 ? 151.532 238.631 264.478 1.00 56.87 871 TYR a CA 1
ATOM 3715 C C . TYR A 1 871 ? 150.087 239.125 264.460 1.00 56.87 871 TYR a C 1
ATOM 3716 O O . TYR A 1 871 ? 149.267 238.685 263.650 1.00 56.87 871 TYR a O 1
ATOM 3725 N N . SER A 1 872 ? 149.763 240.049 265.366 1.00 62.14 872 SER a N 1
ATOM 3726 C CA . SER A 1 872 ? 148.416 240.601 265.439 1.00 62.14 872 SER a CA 1
ATOM 3727 C C . SER A 1 872 ? 148.449 242.124 265.417 1.00 62.14 872 SER a C 1
ATOM 3728 O O . SER A 1 872 ? 147.490 242.768 264.979 1.00 62.14 872 SER a O 1
ATOM 3731 N N . ASN A 1 873 ? 149.543 242.707 265.894 1.00 63.05 873 ASN a N 1
ATOM 3732 C CA . ASN A 1 873 ? 149.808 244.139 265.771 1.00 63.05 873 ASN a CA 1
ATOM 3733 C C . ASN A 1 873 ? 151.220 244.298 265.228 1.00 63.05 873 ASN a C 1
ATOM 3734 O O . ASN A 1 873 ? 152.150 244.650 265.962 1.00 63.05 873 ASN a O 1
ATOM 3736 N N . PRO A 1 874 ? 151.413 244.043 263.931 1.00 62.33 874 PRO a N 1
ATOM 3737 C CA . PRO A 1 874 ? 152.777 243.917 263.395 1.00 62.33 874 PRO a CA 1
ATOM 3738 C C . PRO A 1 874 ? 153.622 245.168 263.540 1.00 62.33 874 PRO a C 1
ATOM 3739 O O . PRO A 1 874 ? 154.852 245.068 263.478 1.00 62.33 874 PRO a O 1
ATOM 3743 N N . LEU A 1 875 ? 153.018 246.335 263.731 1.00 67.57 875 LEU a N 1
ATOM 3744 C CA . LEU A 1 875 ? 153.800 247.556 263.860 1.00 67.57 875 LEU a CA 1
ATOM 3745 C C . LEU A 1 875 ? 154.549 247.648 265.182 1.00 67.57 875 LEU a C 1
ATOM 3746 O O . LEU A 1 875 ? 155.457 248.476 265.299 1.00 67.57 875 LEU a O 1
ATOM 3751 N N . VAL A 1 876 ? 154.199 246.828 266.175 1.00 71.36 876 VAL a N 1
ATOM 3752 C CA . VAL A 1 876 ? 154.829 246.876 267.485 1.00 71.36 876 VAL a CA 1
ATOM 3753 C C . VAL A 1 876 ? 155.482 245.552 267.861 1.00 71.36 876 VAL a C 1
ATOM 3754 O O . VAL A 1 876 ? 156.602 245.537 268.382 1.00 71.36 876 VAL a O 1
ATOM 3758 N N . GLU A 1 877 ? 154.807 244.426 267.613 1.00 67.99 877 GLU a N 1
ATOM 3759 C CA . GLU A 1 877 ? 155.338 243.140 268.055 1.00 67.99 877 GLU a CA 1
ATOM 3760 C C . GLU A 1 877 ? 156.464 242.653 267.150 1.00 67.99 877 GLU a C 1
ATOM 3761 O O . GLU A 1 877 ? 157.416 242.019 267.618 1.00 67.99 877 GLU a O 1
ATOM 3767 N N . ALA A 1 878 ? 156.374 242.936 265.856 1.00 63.13 878 ALA a N 1
ATOM 3768 C CA . ALA A 1 878 ? 157.307 242.376 264.885 1.00 63.13 878 ALA a CA 1
ATOM 3769 C C . ALA A 1 878 ? 158.710 242.933 265.094 1.00 63.13 878 ALA a C 1
ATOM 3770 O O . ALA A 1 878 ? 158.871 243.987 265.720 1.00 63.13 878 ALA a O 1
ATOM 3772 N N . PRO A 1 879 ? 159.750 242.252 264.600 1.00 62.25 879 PRO a N 1
ATOM 3773 C CA . PRO A 1 879 ? 161.115 242.777 264.748 1.00 62.25 879 PRO a CA 1
ATOM 3774 C C . PRO A 1 879 ? 161.345 244.058 263.961 1.00 62.25 879 PRO a C 1
ATOM 3775 O O . PRO A 1 879 ? 160.427 244.572 263.318 1.00 62.25 879 PRO a O 1
ATOM 3779 N N . LYS A 1 880 ? 162.571 244.584 264.011 1.00 59.22 880 LYS a N 1
ATOM 3780 C CA . LYS A 1 880 ? 162.835 245.904 263.447 1.00 59.22 880 LYS a CA 1
ATOM 3781 C C . LYS A 1 880 ? 162.598 245.937 261.941 1.00 59.22 880 LYS a C 1
ATOM 3782 O O . LYS A 1 880 ? 161.956 246.862 261.432 1.00 59.22 880 LYS a O 1
ATOM 3784 N N . GLU A 1 881 ? 163.083 244.931 261.212 1.00 60.57 881 GLU a N 1
ATOM 3785 C CA . GLU A 1 881 ? 163.032 244.978 259.752 1.00 60.57 881 GLU a CA 1
ATOM 3786 C C . GLU A 1 881 ? 161.622 244.719 259.233 1.00 60.57 881 GLU a C 1
ATOM 3787 O O . GLU A 1 881 ? 161.054 245.525 258.476 1.00 60.57 881 GLU a O 1
ATOM 3789 N N . ILE A 1 882 ? 161.049 243.582 259.624 1.00 55.17 882 ILE a N 1
ATOM 3790 C CA . ILE A 1 882 ? 159.735 243.189 259.136 1.00 55.17 882 ILE a CA 1
ATOM 3791 C C . ILE A 1 882 ? 158.705 244.262 259.460 1.00 55.17 882 ILE a C 1
ATOM 3792 O O . ILE A 1 882 ? 157.848 244.591 258.632 1.00 55.17 882 ILE a O 1
ATOM 3797 N N . SER A 1 883 ? 158.778 244.838 260.661 1.00 57.66 883 SER a N 1
ATOM 3798 C CA . SER A 1 883 ? 157.964 246.011 260.952 1.00 57.66 883 SER a CA 1
ATOM 3799 C C . SER A 1 883 ? 158.413 247.227 260.158 1.00 57.66 883 SER a C 1
ATOM 3800 O O . SER A 1 883 ? 157.615 248.147 259.956 1.00 57.66 883 SER a O 1
ATOM 3803 N N . GLY A 1 884 ? 159.670 247.258 259.716 1.00 54.73 884 GLY a N 1
ATOM 3804 C CA . GLY A 1 884 ? 160.110 248.330 258.845 1.00 54.73 884 GLY a CA 1
ATOM 3805 C C . GLY A 1 884 ? 159.365 248.350 257.530 1.00 54.73 884 GLY a C 1
ATOM 3806 O O . GLY A 1 884 ? 159.150 249.416 256.950 1.00 54.73 884 GLY a O 1
ATOM 3807 N N . TYR A 1 885 ? 158.971 247.174 257.037 1.00 53.37 885 TYR a N 1
ATOM 3808 C CA . TYR A 1 885 ? 158.165 247.124 255.816 1.00 53.37 885 TYR a CA 1
ATOM 3809 C C . TYR A 1 885 ? 156.876 247.930 255.925 1.00 53.37 885 TYR a C 1
ATOM 3810 O O . TYR A 1 885 ? 156.396 248.458 254.917 1.00 53.37 885 TYR a O 1
ATOM 3819 N N . LEU A 1 886 ? 156.291 248.026 257.112 1.00 54.83 886 LEU a N 1
ATOM 3820 C CA . LEU A 1 886 ? 155.011 248.703 257.272 1.00 54.83 886 LEU a CA 1
ATOM 3821 C C . LEU A 1 886 ? 155.152 250.190 257.552 1.00 54.83 886 LEU a C 1
ATOM 3822 O O . LEU A 1 886 ? 154.140 250.861 257.769 1.00 54.83 886 LEU a O 1
ATOM 3827 N N . SER A 1 887 ? 156.369 250.719 257.558 1.00 58.06 887 SER a N 1
ATOM 3828 C CA . SER A 1 887 ? 156.569 252.101 257.958 1.00 58.06 887 SER a CA 1
ATOM 3829 C C . SER A 1 887 ? 156.082 253.062 256.880 1.00 58.06 887 SER a C 1
ATOM 3830 O O . SER A 1 887 ? 155.993 252.727 255.696 1.00 58.06 887 SER a O 1
ATOM 3833 N N . ASP A 1 888 ? 155.757 254.279 257.316 1.00 58.13 888 ASP a N 1
ATOM 3834 C CA . ASP A 1 888 ? 155.384 255.335 256.382 1.00 58.13 888 ASP a CA 1
ATOM 3835 C C . ASP A 1 888 ? 156.511 255.598 255.395 1.00 58.13 888 ASP a C 1
ATOM 3836 O O . ASP A 1 888 ? 156.268 255.798 254.197 1.00 58.13 888 ASP a O 1
ATOM 3841 N N . GLU A 1 889 ? 157.754 255.587 255.884 1.00 56.00 889 GLU a N 1
ATOM 3842 C CA . GLU A 1 889 ? 158.911 255.829 255.031 1.00 56.00 889 GLU a CA 1
ATOM 3843 C C . GLU A 1 889 ? 158.870 254.951 253.789 1.00 56.00 889 GLU a C 1
ATOM 3844 O O . GLU A 1 889 ? 158.743 255.455 252.671 1.00 56.00 889 GLU a O 1
ATOM 3846 N N . TYR A 1 890 ? 158.890 253.628 253.975 1.00 53.05 890 TYR a N 1
ATOM 3847 C CA . TYR A 1 890 ? 158.992 252.704 252.851 1.00 53.05 890 TYR a CA 1
ATOM 3848 C C . TYR A 1 890 ? 157.928 253.005 251.810 1.00 53.05 890 TYR a C 1
ATOM 3849 O O . TYR A 1 890 ? 158.250 253.498 250.726 1.00 53.05 890 TYR a O 1
ATOM 3858 N N . LEU A 1 891 ? 156.662 252.810 252.165 1.00 51.53 891 LEU a N 1
ATOM 3859 C CA . LEU A 1 891 ? 155.572 252.987 251.216 1.00 51.53 891 LEU a CA 1
ATOM 3860 C C . LEU A 1 891 ? 155.603 254.373 250.584 1.00 51.53 891 LEU a C 1
ATOM 3861 O O . LEU A 1 891 ? 155.889 254.511 249.387 1.00 51.53 891 LEU a O 1
ATOM 3866 N N . GLN A 1 892 ? 155.390 255.410 251.396 1.00 53.96 892 GLN a N 1
ATOM 3867 C CA . GLN A 1 892 ? 155.052 256.711 250.831 1.00 53.96 892 GLN a CA 1
ATOM 3868 C C . GLN A 1 892 ? 156.266 257.422 250.244 1.00 53.96 892 GLN a C 1
ATOM 3869 O O . GLN A 1 892 ? 156.143 258.110 249.226 1.00 53.96 892 GLN a O 1
ATOM 3875 N N . GLU A 1 893 ? 157.442 257.290 250.857 1.00 51.52 893 GLU a N 1
ATOM 3876 C CA . GLU A 1 893 ? 158.637 257.935 250.344 1.00 51.52 893 GLU a CA 1
ATOM 3877 C C . GLU A 1 893 ? 159.505 256.995 249.519 1.00 51.52 893 GLU a C 1
ATOM 3878 O O . GLU A 1 893 ? 160.656 257.332 249.232 1.00 51.52 893 GLU a O 1
ATOM 3880 N N . ARG A 1 894 ? 158.990 255.829 249.127 1.00 53.36 894 ARG a N 1
ATOM 3881 C CA . ARG A 1 894 ? 159.768 255.024 248.201 1.00 53.36 894 ARG a CA 1
ATOM 3882 C C . ARG A 1 894 ? 159.008 254.684 246.931 1.00 53.36 894 ARG a C 1
ATOM 3883 O O . ARG A 1 894 ? 159.618 254.647 245.857 1.00 53.36 894 ARG a O 1
ATOM 3891 N N . LEU A 1 895 ? 157.695 254.441 247.012 1.00 54.17 895 LEU a N 1
ATOM 3892 C CA . LEU A 1 895 ? 156.933 254.276 245.782 1.00 54.17 895 LEU a CA 1
ATOM 3893 C C . LEU A 1 895 ? 157.049 255.513 244.911 1.00 54.17 895 LEU a C 1
ATOM 3894 O O . LEU A 1 895 ? 157.239 255.414 243.696 1.00 54.17 895 LEU a O 1
ATOM 3899 N N . PHE A 1 896 ? 156.933 256.694 245.517 1.00 57.47 896 PHE a N 1
ATOM 3900 C CA . PHE A 1 896 ? 157.060 257.920 244.742 1.00 57.47 896 PHE a CA 1
ATOM 3901 C C . PHE A 1 896 ? 158.465 258.071 244.180 1.00 57.47 896 PHE a C 1
ATOM 3902 O O . PHE A 1 896 ? 158.637 258.459 243.021 1.00 57.47 896 PHE a O 1
ATOM 3910 N N . GLN A 1 897 ? 159.483 257.755 244.981 1.00 58.95 897 GLN a N 1
ATOM 3911 C CA . GLN A 1 897 ? 160.857 257.909 244.516 1.00 58.95 897 GLN a CA 1
ATOM 3912 C C . GLN A 1 897 ? 161.132 257.017 243.316 1.00 58.95 897 GLN a C 1
ATOM 3913 O O . GLN A 1 897 ? 161.788 257.439 242.359 1.00 58.95 897 GLN a O 1
ATOM 3919 N N . VAL A 1 898 ? 160.641 255.778 243.349 1.00 57.94 898 VAL a N 1
ATOM 3920 C CA . VAL A 1 898 ? 160.841 254.875 242.220 1.00 57.94 898 VAL a CA 1
ATOM 3921 C C . VAL A 1 898 ? 159.999 255.311 241.025 1.00 57.94 898 VAL a C 1
ATOM 3922 O O . VAL A 1 898 ? 160.486 255.363 239.888 1.00 57.94 898 VAL a O 1
ATOM 3926 N N . SER A 1 899 ? 158.728 255.643 241.264 1.00 58.82 899 SER a N 1
ATOM 3927 C CA . SER A 1 899 ? 157.794 255.892 240.172 1.00 58.82 899 SER a CA 1
ATOM 3928 C C . SER A 1 899 ? 158.121 257.175 239.425 1.00 58.82 899 SER a C 1
ATOM 3929 O O . SER A 1 899 ? 158.044 257.215 238.193 1.00 58.82 899 SER a O 1
ATOM 3932 N N . ASN A 1 900 ? 158.464 258.242 240.149 1.00 62.73 900 ASN a N 1
ATOM 3933 C CA . ASN A 1 900 ? 158.800 259.503 239.500 1.00 62.73 900 ASN a CA 1
ATOM 3934 C C . ASN A 1 900 ? 160.005 259.340 238.586 1.00 62.73 900 ASN a C 1
ATOM 3935 O O . ASN A 1 900 ? 159.992 259.780 237.430 1.00 62.73 900 ASN a O 1
ATOM 3940 N N . ASN A 1 901 ? 161.059 258.701 239.090 1.00 63.63 901 ASN a N 1
ATOM 3941 C CA . ASN A 1 901 ? 162.252 258.504 238.280 1.00 63.63 901 ASN a CA 1
ATOM 3942 C C . ASN A 1 901 ? 161.974 257.579 237.104 1.00 63.63 901 ASN a C 1
ATOM 3943 O O . ASN A 1 901 ? 162.526 257.775 236.018 1.00 63.63 901 ASN a O 1
ATOM 3948 N N . THR A 1 902 ? 161.120 256.570 237.293 1.00 62.97 902 THR a N 1
ATOM 3949 C CA . THR A 1 902 ? 160.736 255.718 236.172 1.00 62.97 902 THR a CA 1
ATOM 3950 C C . THR A 1 902 ? 160.036 256.527 235.089 1.00 62.97 902 THR a C 1
ATOM 3951 O O . THR A 1 902 ? 160.361 256.413 233.901 1.00 62.97 902 THR a O 1
ATOM 3955 N N . ILE A 1 903 ? 159.071 257.356 235.490 1.00 61.02 903 ILE a N 1
ATOM 3956 C CA . ILE A 1 903 ? 158.328 258.168 234.533 1.00 61.02 903 ILE a CA 1
ATOM 3957 C C . ILE A 1 903 ? 159.267 259.099 233.784 1.00 61.02 903 ILE a C 1
ATOM 3958 O O . ILE A 1 903 ? 159.146 259.279 232.567 1.00 61.02 903 ILE a O 1
ATOM 3963 N N . LEU A 1 904 ? 160.222 259.702 234.493 1.00 64.01 904 LEU a N 1
ATOM 3964 C CA . LEU A 1 904 ? 161.139 260.628 233.835 1.00 64.01 904 LEU a CA 1
ATOM 3965 C C . LEU A 1 904 ? 162.086 259.898 232.890 1.00 64.01 904 LEU a C 1
ATOM 3966 O O . LEU A 1 904 ? 162.297 260.335 231.753 1.00 64.01 904 LEU a O 1
ATOM 3971 N N . THR A 1 905 ? 162.664 258.780 233.333 1.00 64.50 905 THR a N 1
ATOM 3972 C CA . THR A 1 905 ? 163.637 258.083 232.502 1.00 64.50 905 THR a CA 1
ATOM 3973 C C . THR A 1 905 ? 162.993 257.368 231.324 1.00 64.50 905 THR a C 1
ATOM 3974 O O . THR A 1 905 ? 163.689 257.061 230.353 1.00 64.50 905 THR a O 1
ATOM 3978 N N . PHE A 1 906 ? 161.689 257.090 231.381 1.00 70.14 906 PHE a N 1
ATOM 3979 C CA . PHE A 1 906 ? 161.050 256.464 230.231 1.00 70.14 906 PHE a CA 1
ATOM 3980 C C . PHE A 1 906 ? 160.911 257.438 229.072 1.00 70.14 906 PHE a C 1
ATOM 3981 O O . PHE A 1 906 ? 160.964 257.026 227.909 1.00 70.14 906 PHE a O 1
ATOM 3989 N N . LEU A 1 907 ? 160.737 258.723 229.363 1.00 65.23 907 LEU a N 1
ATOM 3990 C CA . LEU A 1 907 ? 160.519 259.735 228.342 1.00 65.23 907 LEU a CA 1
ATOM 3991 C C . LEU A 1 907 ? 161.813 260.365 227.847 1.00 65.23 907 LEU a C 1
ATOM 3992 O O . LEU A 1 907 ? 161.765 261.422 227.211 1.00 65.23 907 LEU a O 1
ATOM 3997 N N . HIS A 1 908 ? 162.960 259.749 228.137 1.00 69.20 908 HIS a N 1
ATOM 3998 C CA . HIS A 1 908 ? 164.266 260.199 227.660 1.00 69.20 908 HIS a CA 1
ATOM 3999 C C . HIS A 1 908 ? 164.672 261.541 228.258 1.00 69.20 908 HIS a C 1
ATOM 4000 O O . HIS A 1 908 ? 165.245 262.386 227.569 1.00 69.20 908 HIS a O 1
ATOM 4007 N N . LYS A 1 909 ? 164.382 261.751 229.535 1.00 64.49 909 LYS a N 1
ATOM 4008 C CA . LYS A 1 909 ? 164.851 262.918 230.264 1.00 64.49 909 LYS a CA 1
ATOM 4009 C C . LYS A 1 909 ? 165.697 262.479 231.453 1.00 64.49 909 LYS a C 1
ATOM 4010 O O . LYS A 1 909 ? 165.466 261.433 232.061 1.00 64.49 909 LYS a O 1
ATOM 4016 N N . ASP A 1 910 ? 166.697 263.291 231.777 1.00 66.36 910 ASP a N 1
ATOM 4017 C CA . ASP A 1 910 ? 167.558 262.977 232.903 1.00 66.36 910 ASP a CA 1
ATOM 4018 C C . ASP A 1 910 ? 166.767 263.041 234.207 1.00 66.36 910 ASP a C 1
ATOM 4019 O O . ASP A 1 910 ? 165.834 263.831 234.363 1.00 66.36 910 ASP a O 1
ATOM 4021 N N . SER A 1 911 ? 167.153 262.185 235.154 1.00 67.69 911 SER a N 1
ATOM 4022 C CA . SER A 1 911 ? 166.478 262.103 236.442 1.00 67.69 911 SER a CA 1
ATOM 4023 C C . SER A 1 911 ? 167.355 262.575 237.595 1.00 67.69 911 SER a C 1
ATOM 4024 O O . SER A 1 911 ? 167.044 262.280 238.755 1.00 67.69 911 SER a O 1
ATOM 4027 N N . GLU A 1 912 ? 168.436 263.295 237.313 1.00 64.04 912 GLU a N 1
ATOM 4028 C CA . GLU A 1 912 ? 169.323 263.818 238.341 1.00 64.04 912 GLU a CA 1
ATOM 4029 C C . GLU A 1 912 ? 169.017 265.293 238.564 1.00 64.04 912 GLU a C 1
ATOM 4030 O O . GLU A 1 912 ? 168.951 266.070 237.606 1.00 64.04 912 GLU a O 1
ATOM 4032 N N . CYS A 1 913 ? 168.834 265.674 239.827 1.00 62.94 913 CYS a N 1
ATOM 4033 C CA . CYS A 1 913 ? 168.417 267.030 240.157 1.00 62.94 913 CYS a CA 1
ATOM 4034 C C . CYS A 1 913 ? 169.568 268.023 240.181 1.00 62.94 913 CYS a C 1
ATOM 4035 O O . CYS A 1 913 ? 169.320 269.224 240.329 1.00 62.94 913 CYS a O 1
ATOM 4038 N N . ALA A 1 914 ? 170.808 267.557 240.062 1.00 56.91 914 ALA a N 1
ATOM 4039 C CA . ALA A 1 914 ? 172.008 268.387 240.047 1.00 56.91 914 ALA a CA 1
ATOM 4040 C C . ALA A 1 914 ? 172.220 269.153 241.346 1.00 56.91 914 ALA a C 1
ATOM 4041 O O . ALA A 1 914 ? 173.069 270.048 241.395 1.00 56.91 914 ALA a O 1
ATOM 4043 N N . LEU A 1 915 ? 171.468 268.837 242.399 1.00 54.14 915 LEU a N 1
ATOM 4044 C CA . LEU A 1 915 ? 171.704 269.406 243.719 1.00 54.14 915 LEU a CA 1
ATOM 4045 C C . LEU A 1 915 ? 172.153 268.340 244.709 1.00 54.14 915 LEU a C 1
ATOM 4046 O O . LEU A 1 915 ? 173.224 268.461 245.318 1.00 54.14 915 LEU a O 1
ATOM 4051 N N . GLU A 1 916 ? 171.368 267.273 244.878 1.00 59.04 916 GLU a N 1
ATOM 4052 C CA . GLU A 1 916 ? 171.880 266.142 245.637 1.00 59.04 916 GLU a CA 1
ATOM 4053 C C . GLU A 1 916 ? 173.075 265.516 244.937 1.00 59.04 916 GLU a C 1
ATOM 4054 O O . GLU A 1 916 ? 173.922 264.901 245.591 1.00 59.04 916 GLU a O 1
ATOM 4060 N N . ASN A 1 917 ? 173.180 265.688 243.618 1.00 59.28 917 ASN a N 1
ATOM 4061 C CA . ASN A 1 917 ? 174.424 265.350 242.937 1.00 59.28 917 ASN a CA 1
ATOM 4062 C C . ASN A 1 917 ? 175.584 266.144 243.516 1.00 59.28 917 ASN a C 1
ATOM 4063 O O . ASN A 1 917 ? 176.658 265.594 243.775 1.00 59.28 917 ASN a O 1
ATOM 4068 N N . VAL A 1 918 ? 175.380 267.444 243.737 1.00 50.97 918 VAL a N 1
ATOM 4069 C CA . VAL A 1 918 ? 176.436 268.275 244.305 1.00 50.97 918 VAL a CA 1
ATOM 4070 C C . VAL A 1 918 ? 176.787 267.807 245.710 1.00 50.97 918 VAL a C 1
ATOM 4071 O O . VAL A 1 918 ? 177.967 267.702 246.070 1.00 50.97 918 VAL a O 1
ATOM 4075 N N . ILE A 1 919 ? 175.773 267.513 246.525 1.00 50.83 919 ILE a N 1
ATOM 4076 C CA . ILE A 1 919 ? 176.039 267.096 247.901 1.00 50.83 919 ILE a CA 1
ATOM 4077 C C . ILE A 1 919 ? 176.801 265.774 247.930 1.00 50.83 919 ILE a C 1
ATOM 4078 O O . ILE A 1 919 ? 177.790 265.622 248.663 1.00 50.83 919 ILE a O 1
ATOM 4083 N N . SER A 1 920 ? 176.364 264.801 247.126 1.00 51.58 920 SER a N 1
ATOM 4084 C CA . SER A 1 920 ? 177.049 263.515 247.077 1.00 51.58 920 SER a CA 1
ATOM 4085 C C . SER A 1 920 ? 178.468 263.664 246.549 1.00 51.58 920 SER a C 1
ATOM 4086 O O . SER A 1 920 ? 179.395 263.014 247.046 1.00 51.58 920 SER a O 1
ATOM 4089 N N . ASN A 1 921 ? 178.661 264.510 245.536 1.00 52.29 921 ASN a N 1
ATOM 4090 C CA . ASN A 1 921 ? 180.002 264.726 245.014 1.00 52.29 921 ASN a CA 1
ATOM 4091 C C . ASN A 1 921 ? 180.910 265.332 246.069 1.00 52.29 921 ASN a C 1
ATOM 4092 O O . ASN A 1 921 ? 182.076 264.947 246.183 1.00 52.29 921 ASN a O 1
ATOM 4097 N N . THR A 1 922 ? 180.399 266.281 246.854 1.00 48.58 922 THR a N 1
ATOM 4098 C CA . THR A 1 922 ? 181.215 266.857 247.919 1.00 48.58 922 THR a CA 1
ATOM 4099 C C . THR A 1 922 ? 181.588 265.807 248.957 1.00 48.58 922 THR a C 1
ATOM 4100 O O . THR A 1 922 ? 182.749 265.726 249.390 1.00 48.58 922 THR a O 1
ATOM 4104 N N . ARG A 1 923 ? 180.617 264.985 249.365 1.00 51.18 923 ARG a N 1
ATOM 4105 C CA . ARG A 1 923 ? 180.903 263.976 250.379 1.00 51.18 923 ARG a CA 1
ATOM 4106 C C . ARG A 1 923 ? 181.884 262.931 249.870 1.00 51.18 923 ARG a C 1
ATOM 4107 O O . ARG A 1 923 ? 182.668 262.387 250.654 1.00 51.18 923 ARG a O 1
ATOM 4115 N N . ALA A 1 924 ? 181.853 262.630 248.572 1.00 51.57 924 ALA a N 1
ATOM 4116 C CA . ALA A 1 924 ? 182.810 261.682 248.014 1.00 51.57 924 ALA a CA 1
ATOM 4117 C C . ALA A 1 924 ? 184.185 262.310 247.834 1.00 51.57 924 ALA a C 1
ATOM 4118 O O . ALA A 1 924 ? 185.204 261.632 248.000 1.00 51.57 924 ALA a O 1
ATOM 4120 N N . MET A 1 925 ? 184.235 263.595 247.480 1.00 52.99 925 MET a N 1
ATOM 4121 C CA . MET A 1 925 ? 185.515 264.271 247.308 1.00 52.99 925 MET a CA 1
ATOM 4122 C C . MET A 1 925 ? 186.259 264.382 248.628 1.00 52.99 925 MET a C 1
ATOM 4123 O O . MET A 1 925 ? 187.486 264.240 248.667 1.00 52.99 925 MET a O 1
ATOM 4128 N N . LEU A 1 926 ? 185.539 264.640 249.721 1.00 53.06 926 LEU a N 1
ATOM 4129 C CA . LEU A 1 926 ? 186.205 264.669 251.021 1.00 53.06 926 LEU a CA 1
ATOM 4130 C C . LEU A 1 926 ? 186.849 263.324 251.334 1.00 53.06 926 LEU a C 1
ATOM 4131 O O . LEU A 1 926 ? 187.999 263.266 251.788 1.00 53.06 926 LEU a O 1
ATOM 4136 N N . SER A 1 927 ? 186.134 262.230 251.073 1.00 56.52 927 SER a N 1
ATOM 4137 C CA . SER A 1 927 ? 186.683 260.906 251.337 1.00 56.52 927 SER a CA 1
ATOM 4138 C C . SER A 1 927 ? 187.859 260.591 250.422 1.00 56.52 927 SER a C 1
ATOM 4139 O O . SER A 1 927 ? 188.839 259.981 250.857 1.00 56.52 927 SER a O 1
ATOM 4142 N N . THR A 1 928 ? 187.777 260.977 249.147 1.00 55.66 928 THR a N 1
ATOM 4143 C CA . THR A 1 928 ? 188.876 260.677 248.236 1.00 55.66 928 THR a CA 1
ATOM 4144 C C . THR A 1 928 ? 190.098 261.541 248.510 1.00 55.66 928 THR a C 1
ATOM 4145 O O . THR A 1 928 ? 191.209 261.150 248.143 1.00 55.66 928 THR a O 1
ATOM 4149 N N . LEU A 1 929 ? 189.924 262.705 249.138 1.00 54.87 929 LEU a N 1
ATOM 4150 C CA . LEU A 1 929 ? 191.083 263.442 249.628 1.00 54.87 929 LEU a CA 1
ATOM 4151 C C . LEU A 1 929 ? 191.658 262.786 250.874 1.00 54.87 929 LEU a C 1
ATOM 4152 O O . LEU A 1 929 ? 192.880 262.681 251.016 1.00 54.87 929 LEU a O 1
ATOM 4157 N N . LEU A 1 930 ? 190.796 262.343 251.790 1.00 58.53 930 LEU a N 1
ATOM 4158 C CA . LEU A 1 930 ? 191.291 261.687 252.996 1.00 58.53 930 LEU a CA 1
ATOM 4159 C C . LEU A 1 930 ? 192.034 260.399 252.670 1.00 58.53 930 LEU a C 1
ATOM 4160 O O . LEU A 1 930 ? 192.995 260.046 253.360 1.00 58.53 930 LEU a O 1
ATOM 4165 N N . GLU A 1 931 ? 191.602 259.688 251.627 1.00 65.95 931 GLU a N 1
ATOM 4166 C CA . GLU A 1 931 ? 192.209 258.402 251.303 1.00 65.95 931 GLU a CA 1
ATOM 4167 C C . GLU A 1 931 ? 193.666 258.560 250.894 1.00 65.95 931 GLU a C 1
ATOM 4168 O O . GLU A 1 931 ? 194.516 257.748 251.273 1.00 65.95 931 GLU a O 1
ATOM 4174 N N . TYR A 1 932 ? 193.973 259.594 250.122 1.00 63.16 932 TYR a N 1
ATOM 4175 C CA . TYR A 1 932 ? 195.318 259.832 249.612 1.00 63.16 932 TYR a CA 1
ATOM 4176 C C . TYR A 1 932 ? 195.890 261.009 250.385 1.00 63.16 932 TYR a C 1
ATOM 4177 O O . TYR A 1 932 ? 195.426 262.141 250.218 1.00 63.16 932 TYR a O 1
ATOM 4186 N N . ASN A 1 933 ? 196.879 260.746 251.240 1.00 68.23 933 ASN a N 1
ATOM 4187 C CA . ASN A 1 933 ? 197.523 261.824 251.980 1.00 68.23 933 ASN a CA 1
ATOM 4188 C C . ASN A 1 933 ? 197.918 262.928 251.009 1.00 68.23 933 ASN a C 1
ATOM 4189 O O . ASN A 1 933 ? 198.755 262.714 250.128 1.00 68.23 933 ASN a O 1
ATOM 4194 N N . ALA A 1 934 ? 197.318 264.101 251.153 1.00 64.57 934 ALA a N 1
ATOM 4195 C CA . ALA A 1 934 ? 197.383 265.137 250.136 1.00 64.57 934 ALA a CA 1
ATOM 4196 C C . ALA A 1 934 ? 198.167 266.341 250.646 1.00 64.57 934 ALA a C 1
ATOM 4197 O O . ALA A 1 934 ? 198.438 266.486 251.840 1.00 64.57 934 ALA a O 1
ATOM 4199 N N . PHE A 1 935 ? 198.536 267.213 249.713 1.00 69.61 935 PHE a N 1
ATOM 4200 C CA . PHE A 1 935 ? 199.268 268.432 250.020 1.00 69.61 935 PHE a CA 1
ATOM 4201 C C . PHE A 1 935 ? 198.289 269.498 250.487 1.00 69.61 935 PHE a C 1
ATOM 4202 O O . PHE A 1 935 ? 197.246 269.705 249.858 1.00 69.61 935 PHE a O 1
ATOM 4204 N N . GLY A 1 936 ? 198.621 270.167 251.587 1.00 70.36 936 GLY a N 1
ATOM 4205 C CA . GLY A 1 936 ? 197.712 271.146 252.142 1.00 70.36 936 GLY a CA 1
ATOM 4206 C C . GLY A 1 936 ? 197.567 272.394 251.299 1.00 70.36 936 GLY a C 1
ATOM 4207 O O . GLY A 1 936 ? 196.520 272.604 250.683 1.00 70.36 936 GLY a O 1
ATOM 4208 N N . SER A 1 937 ? 198.602 273.233 251.255 1.00 76.48 937 SER a N 1
ATOM 4209 C CA . SER A 1 937 ? 198.575 274.423 250.411 1.00 76.48 937 SER a CA 1
ATOM 4210 C C . SER A 1 937 ? 199.672 274.412 249.355 1.00 76.48 937 SER a C 1
ATOM 4211 O O . SER A 1 937 ? 199.368 274.478 248.160 1.00 76.48 937 SER a O 1
ATOM 4214 N N . THR A 1 938 ? 200.941 274.327 249.757 1.00 79.04 938 THR a N 1
ATOM 4215 C CA . THR A 1 938 ? 202.056 274.380 248.816 1.00 79.04 938 THR a CA 1
ATOM 4216 C C . THR A 1 938 ? 202.855 273.086 248.799 1.00 79.04 938 THR a C 1
ATOM 4217 O O . THR A 1 938 ? 202.996 272.465 247.740 1.00 79.04 938 THR a O 1
ATOM 4221 N N . ASN A 1 939 ? 203.375 272.657 249.944 1.00 74.41 939 ASN a N 1
ATOM 4222 C CA . ASN A 1 939 ? 204.180 271.453 250.053 1.00 74.41 939 ASN a CA 1
ATOM 4223 C C . ASN A 1 939 ? 203.667 270.629 251.221 1.00 74.41 939 ASN a C 1
ATOM 4224 O O . ASN A 1 939 ? 203.037 271.150 252.143 1.00 74.41 939 ASN a O 1
ATOM 4226 N N . SER A 1 940 ? 203.958 269.332 251.186 1.00 73.60 940 SER a N 1
ATOM 4227 C CA . SER A 1 940 ? 203.386 268.430 252.175 1.00 73.60 940 SER a CA 1
ATOM 4228 C C . SER A 1 940 ? 204.073 268.596 253.523 1.00 73.60 940 SER a C 1
ATOM 4229 O O . SER A 1 940 ? 204.636 267.642 254.069 1.00 73.60 940 SER a O 1
ATOM 4232 N N . SER A 1 941 ? 204.031 269.815 254.062 1.00 74.26 941 SER a N 1
ATOM 4233 C CA . SER A 1 941 ? 204.484 270.082 255.417 1.00 74.26 941 SER a CA 1
ATOM 4234 C C . SER A 1 941 ? 203.589 271.071 256.149 1.00 74.26 941 SER a C 1
ATOM 4235 O O . SER A 1 941 ? 203.880 271.404 257.303 1.00 74.26 941 SER a O 1
ATOM 4237 N N . ASP A 1 942 ? 202.523 271.542 255.526 1.00 72.81 942 ASP a N 1
ATOM 4238 C CA . ASP A 1 942 ? 201.562 272.463 256.105 1.00 72.81 942 ASP a CA 1
ATOM 4239 C C . ASP A 1 942 ? 200.356 271.695 256.624 1.00 72.81 942 ASP a C 1
ATOM 4240 O O . ASP A 1 942 ? 200.230 270.488 256.400 1.00 72.81 942 ASP a O 1
ATOM 4245 N N . PRO A 1 943 ? 199.448 272.355 257.345 1.00 64.32 943 PRO a N 1
ATOM 4246 C CA . PRO A 1 943 ? 198.242 271.658 257.803 1.00 64.32 943 PRO a CA 1
ATOM 4247 C C . PRO A 1 943 ? 197.426 271.116 256.641 1.00 64.32 943 PRO a C 1
ATOM 4248 O O . PRO A 1 943 ? 197.340 271.729 255.576 1.00 64.32 943 PRO a O 1
ATOM 4252 N N . ARG A 1 944 ? 196.832 269.945 256.857 1.00 62.76 944 ARG a N 1
ATOM 4253 C CA . ARG A 1 944 ? 195.894 269.342 255.917 1.00 62.76 944 ARG a CA 1
ATOM 4254 C C . ARG A 1 944 ? 194.501 269.493 256.509 1.00 62.76 944 ARG a C 1
ATOM 4255 O O . ARG A 1 944 ? 194.141 268.783 257.452 1.00 62.76 944 ARG a O 1
ATOM 4263 N N . TYR A 1 945 ? 193.718 270.415 255.961 1.00 52.81 945 TYR a N 1
ATOM 4264 C CA . TYR A 1 945 ? 192.481 270.827 256.604 1.00 52.81 945 TYR a CA 1
ATOM 4265 C C . TYR A 1 945 ? 191.287 269.949 256.260 1.00 52.81 945 TYR a C 1
ATOM 4266 O O . TYR A 1 945 ? 190.261 270.043 256.937 1.00 52.81 945 TYR a O 1
ATOM 4275 N N . TYR A 1 946 ? 191.390 269.096 255.246 1.00 55.27 946 TYR a N 1
ATOM 4276 C CA . TYR A 1 946 ? 190.273 268.235 254.883 1.00 55.27 946 TYR a CA 1
ATOM 4277 C C . TYR A 1 946 ? 190.040 267.110 255.882 1.00 55.27 946 TYR a C 1
ATOM 4278 O O . TYR A 1 946 ? 189.033 266.405 255.766 1.00 55.27 946 TYR a O 1
ATOM 4287 N N . LYS A 1 947 ? 190.931 266.919 256.852 1.00 51.74 947 LYS a N 1
ATOM 4288 C CA . LYS A 1 947 ? 190.775 265.869 257.849 1.00 51.74 947 LYS a CA 1
ATOM 4289 C C . LYS A 1 947 ? 189.885 266.277 259.012 1.00 51.74 947 LYS a C 1
ATOM 4290 O O . LYS A 1 947 ? 189.643 265.458 259.903 1.00 51.74 947 LYS a O 1
ATOM 4296 N N . ALA A 1 948 ? 189.404 267.516 259.039 1.00 47.48 948 ALA a N 1
ATOM 4297 C CA . ALA A 1 948 ? 188.564 267.994 260.125 1.00 47.48 948 ALA a CA 1
ATOM 4298 C C . ALA A 1 948 ? 187.138 268.284 259.689 1.00 47.48 948 ALA a C 1
ATOM 4299 O O . ALA A 1 948 ? 186.320 268.683 260.522 1.00 47.48 948 ALA a O 1
ATOM 4301 N N . ILE A 1 949 ? 186.813 268.087 258.417 1.00 47.58 949 ILE a N 1
ATOM 4302 C CA . ILE A 1 949 ? 185.492 268.409 257.886 1.00 47.58 949 ILE a CA 1
ATOM 4303 C C . ILE A 1 949 ? 184.665 267.132 257.982 1.00 47.58 949 ILE a C 1
ATOM 4304 O O . ILE A 1 949 ? 184.657 266.299 257.075 1.00 47.58 949 ILE a O 1
ATOM 4309 N N . ASN A 1 950 ? 183.963 266.971 259.100 1.00 48.16 950 ASN a N 1
ATOM 4310 C CA . ASN A 1 950 ? 183.029 265.861 259.281 1.00 48.16 950 ASN a CA 1
ATOM 4311 C C . ASN A 1 950 ? 181.703 266.295 258.677 1.00 48.16 950 ASN a C 1
ATOM 4312 O O . ASN A 1 950 ? 180.937 267.029 259.302 1.00 48.16 950 ASN a O 1
ATOM 4317 N N . PHE A 1 951 ? 181.428 265.835 257.455 1.00 43.85 951 PHE a N 1
ATOM 4318 C CA . PHE A 1 951 ? 180.378 266.442 256.642 1.00 43.85 951 PHE a CA 1
ATOM 4319 C C . PHE A 1 951 ? 179.013 266.335 257.306 1.00 43.85 951 PHE a C 1
ATOM 4320 O O . PHE A 1 951 ? 178.379 267.349 257.613 1.00 43.85 951 PHE a O 1
ATOM 4328 N N . ASP A 1 952 ? 178.544 265.111 257.537 1.00 43.35 952 ASP a N 1
ATOM 4329 C CA . ASP A 1 952 ? 177.158 264.897 257.932 1.00 43.35 952 ASP a CA 1
ATOM 4330 C C . ASP A 1 952 ? 176.803 265.608 259.230 1.00 43.35 952 ASP a C 1
ATOM 4331 O O . ASP A 1 952 ? 176.044 266.582 259.218 1.00 43.35 952 ASP a O 1
ATOM 4333 N N . GLU A 1 953 ? 177.401 265.175 260.339 1.00 44.09 953 GLU a N 1
ATOM 4334 C CA . GLU A 1 953 ? 176.929 265.604 261.650 1.00 44.09 953 GLU a CA 1
ATOM 4335 C C . GLU A 1 953 ? 177.266 267.060 261.942 1.00 44.09 953 GLU a C 1
ATOM 4336 O O . GLU A 1 953 ? 176.657 267.663 262.830 1.00 44.09 953 GLU a O 1
ATOM 4338 N N . ASP A 1 954 ? 178.223 267.641 261.224 1.00 46.12 954 ASP a N 1
ATOM 4339 C CA . ASP A 1 954 ? 178.641 269.005 261.511 1.00 46.12 954 ASP a CA 1
ATOM 4340 C C . ASP A 1 954 ? 178.118 270.030 260.519 1.00 46.12 954 ASP a C 1
ATOM 4341 O O . ASP A 1 954 ? 178.041 271.213 260.865 1.00 46.12 954 ASP a O 1
ATOM 4346 N N . VAL A 1 955 ? 177.763 269.619 259.301 1.00 40.94 955 VAL a N 1
ATOM 4347 C CA . VAL A 1 955 ? 177.353 270.540 258.254 1.00 40.94 955 VAL a CA 1
ATOM 4348 C C . VAL A 1 955 ? 175.931 270.273 257.781 1.00 40.94 955 VAL a C 1
ATOM 4349 O O . VAL A 1 955 ? 175.166 271.214 257.551 1.00 40.94 955 VAL a O 1
ATOM 4353 N N . LEU A 1 956 ? 175.549 269.008 257.628 1.00 42.38 956 LEU a N 1
ATOM 4354 C CA . LEU A 1 956 ? 174.274 268.687 257.002 1.00 42.38 956 LEU a CA 1
ATOM 4355 C C . LEU A 1 956 ? 173.107 268.660 257.976 1.00 42.38 956 LEU a C 1
ATOM 4356 O O . LEU A 1 956 ? 171.961 268.531 257.537 1.00 42.38 956 LEU a O 1
ATOM 4361 N N . ASN A 1 957 ? 173.351 268.779 259.276 1.00 45.65 957 ASN a N 1
ATOM 4362 C CA . ASN A 1 957 ? 172.283 268.754 260.266 1.00 45.65 957 ASN a CA 1
ATOM 4363 C C . ASN A 1 957 ? 172.274 270.073 261.020 1.00 45.65 957 ASN a C 1
ATOM 4364 O O . ASN A 1 957 ? 173.275 270.445 261.641 1.00 45.65 957 ASN a O 1
ATOM 4369 N N . LEU A 1 958 ? 171.145 270.771 260.971 1.00 52.32 958 LEU a N 1
ATOM 4370 C CA . LEU A 1 958 ? 171.006 272.055 261.648 1.00 52.32 958 LEU a CA 1
ATOM 4371 C C . LEU A 1 958 ? 170.750 271.865 263.138 1.00 52.32 958 LEU a C 1
ATOM 4372 O O . LEU A 1 958 ? 170.641 272.836 263.887 1.00 52.32 958 LEU a O 1
ATOM 4377 N N . LYS B 2 30 ? 171.417 186.281 254.743 1.00 94.94 30 LYS g N 1
ATOM 4378 C CA . LYS B 2 30 ? 170.719 186.079 256.007 1.00 94.94 30 LYS g CA 1
ATOM 4379 C C . LYS B 2 30 ? 171.354 184.955 256.822 1.00 94.94 30 LYS g C 1
ATOM 4380 O O . LYS B 2 30 ? 170.664 184.231 257.540 1.00 94.94 30 LYS g O 1
ATOM 4382 N N . GLN B 2 31 ? 172.677 184.814 256.700 1.00 95.29 31 GLN g N 1
ATOM 4383 C CA . GLN B 2 31 ? 173.413 183.870 257.535 1.00 95.29 31 GLN g CA 1
ATOM 4384 C C . GLN B 2 31 ? 173.289 184.216 259.011 1.00 95.29 31 GLN g C 1
ATOM 4385 O O . GLN B 2 31 ? 173.432 183.334 259.865 1.00 95.29 31 GLN g O 1
ATOM 4391 N N . LEU B 2 32 ? 172.992 185.480 259.318 1.00 98.00 32 LEU g N 1
ATOM 4392 C CA . LEU B 2 32 ? 172.781 185.918 260.692 1.00 98.00 32 LEU g CA 1
ATOM 4393 C C . LEU B 2 32 ? 171.730 185.081 261.410 1.00 98.00 32 LEU g C 1
ATOM 4394 O O . LEU B 2 32 ? 171.825 184.874 262.625 1.00 98.00 32 LEU g O 1
ATOM 4399 N N . THR B 2 33 ? 170.725 184.592 260.680 1.00 94.43 33 THR g N 1
ATOM 4400 C CA . THR B 2 33 ? 169.638 183.848 261.309 1.00 94.43 33 THR g CA 1
ATOM 4401 C C . THR B 2 33 ? 170.138 182.567 261.967 1.00 94.43 33 THR g C 1
ATOM 4402 O O . THR B 2 33 ? 169.735 182.240 263.090 1.00 94.43 33 THR g O 1
ATOM 4406 N N . LYS B 2 34 ? 171.007 181.822 261.279 1.00 92.87 34 LYS g N 1
ATOM 4407 C CA . LYS B 2 34 ? 171.511 180.571 261.838 1.00 92.87 34 LYS g CA 1
ATOM 4408 C C . LYS B 2 34 ? 172.338 180.822 263.090 1.00 92.87 34 LYS g C 1
ATOM 4409 O O . LYS B 2 34 ? 172.201 180.107 264.090 1.00 92.87 34 LYS g O 1
ATOM 4411 N N . LEU B 2 35 ? 173.202 181.837 263.054 1.00 90.25 35 LEU g N 1
ATOM 4412 C CA . LEU B 2 35 ? 173.999 182.173 264.227 1.00 90.25 35 LEU g CA 1
ATOM 4413 C C . LEU B 2 35 ? 173.112 182.583 265.393 1.00 90.25 35 LEU g C 1
ATOM 4414 O O . LEU B 2 35 ? 173.356 182.188 266.540 1.00 90.25 35 LEU g O 1
ATOM 4419 N N . LEU B 2 36 ? 172.078 183.378 265.119 1.00 91.42 36 LEU g N 1
ATOM 4420 C CA . LEU B 2 36 ? 171.171 183.800 266.180 1.00 91.42 36 LEU g CA 1
ATOM 4421 C C . LEU B 2 36 ? 170.429 182.617 266.783 1.00 91.42 36 LEU g C 1
ATOM 4422 O O . LEU B 2 36 ? 170.275 182.535 268.006 1.00 91.42 36 LEU g O 1
ATOM 4427 N N . ILE B 2 37 ? 169.964 181.690 265.946 1.00 92.51 37 ILE g N 1
ATOM 4428 C CA . ILE B 2 37 ? 169.283 180.507 266.468 1.00 92.51 37 ILE g CA 1
ATOM 4429 C C . ILE B 2 37 ? 170.235 179.687 267.327 1.00 92.51 37 ILE g C 1
ATOM 4430 O O . ILE B 2 37 ? 169.871 179.215 268.415 1.00 92.51 37 ILE g O 1
ATOM 4432 N N . HIS B 2 38 ? 171.473 179.513 266.858 1.00 93.81 38 HIS g N 1
ATOM 4433 C CA . HIS B 2 38 ? 172.444 178.732 267.613 1.00 93.81 38 HIS g CA 1
ATOM 4434 C C . HIS B 2 38 ? 172.728 179.363 268.968 1.00 93.81 38 HIS g C 1
ATOM 4435 O O . HIS B 2 38 ? 172.758 178.665 269.986 1.00 93.81 38 HIS g O 1
ATOM 4437 N N . THR B 2 39 ? 172.914 180.686 269.014 1.00 92.44 39 THR g N 1
ATOM 4438 C CA . THR B 2 39 ? 173.233 181.308 270.297 1.00 92.44 39 THR g CA 1
ATOM 4439 C C . THR B 2 39 ? 172.020 181.358 271.220 1.00 92.44 39 THR g C 1
ATOM 4440 O O . THR B 2 39 ? 172.173 181.249 272.443 1.00 92.44 39 THR g O 1
ATOM 4444 N N . LEU B 2 40 ? 170.814 181.515 270.665 1.00 93.70 40 LEU g N 1
ATOM 4445 C CA . LEU B 2 40 ? 169.617 181.463 271.496 1.00 93.70 40 LEU g CA 1
ATOM 4446 C C . LEU B 2 40 ? 169.462 180.095 272.140 1.00 93.70 40 LEU g C 1
ATOM 4447 O O . LEU B 2 40 ? 169.168 179.995 273.337 1.00 93.70 40 LEU g O 1
ATOM 4452 N N . LYS B 2 41 ? 169.662 179.026 271.365 1.00 97.13 41 LYS g N 1
ATOM 4453 C CA . LYS B 2 41 ? 169.628 177.690 271.951 1.00 97.13 41 LYS g CA 1
ATOM 4454 C C . LYS B 2 41 ? 170.758 177.506 272.956 1.00 97.13 41 LYS g C 1
ATOM 4455 O O . LYS B 2 41 ? 170.590 176.828 273.975 1.00 97.13 41 LYS g O 1
ATOM 4457 N N . GLU B 2 42 ? 171.919 178.102 272.681 1.00 94.39 42 GLU g N 1
ATOM 4458 C CA . GLU B 2 42 ? 173.073 177.927 273.553 1.00 94.39 42 GLU g CA 1
ATOM 4459 C C . GLU B 2 42 ? 172.847 178.555 274.920 1.00 94.39 42 GLU g C 1
ATOM 4460 O O . GLU B 2 42 ? 173.172 177.946 275.945 1.00 94.39 42 GLU g O 1
ATOM 4462 N N . LEU B 2 43 ? 172.295 179.768 274.963 1.00 94.76 43 LEU g N 1
ATOM 4463 C CA . LEU B 2 43 ? 172.294 180.498 276.226 1.00 94.76 43 LEU g CA 1
ATOM 4464 C C . LEU B 2 43 ? 171.274 179.926 277.204 1.00 94.76 43 LEU g C 1
ATOM 4465 O O . LEU B 2 43 ? 171.488 179.984 278.420 1.00 94.76 43 LEU g O 1
ATOM 4470 N N . GLY B 2 44 ? 170.176 179.358 276.707 1.00 99.34 44 GLY g N 1
ATOM 4471 C CA . GLY B 2 44 ? 169.223 178.717 277.594 1.00 99.34 44 GLY g CA 1
ATOM 4472 C C . GLY B 2 44 ? 167.756 178.836 277.229 1.00 99.34 44 GLY g C 1
ATOM 4473 O O . GLY B 2 44 ? 166.916 178.177 277.847 1.00 99.34 44 GLY g O 1
ATOM 4474 N N . TYR B 2 45 ? 167.421 179.660 276.239 1.00 102.60 45 TYR g N 1
ATOM 4475 C CA . TYR B 2 45 ? 166.031 179.808 275.804 1.00 102.60 45 TYR g CA 1
ATOM 4476 C C . TYR B 2 45 ? 165.751 178.869 274.631 1.00 102.60 45 TYR g C 1
ATOM 4477 O O . TYR B 2 45 ? 165.659 179.270 273.471 1.00 102.60 45 TYR g O 1
ATOM 4486 N N . ASP B 2 46 ? 165.610 177.586 274.970 1.00 103.78 46 ASP g N 1
ATOM 4487 C CA . ASP B 2 46 ? 165.381 176.569 273.949 1.00 103.78 46 ASP g CA 1
ATOM 4488 C C . ASP B 2 46 ? 164.070 176.803 273.211 1.00 103.78 46 ASP g C 1
ATOM 4489 O O . ASP B 2 46 ? 164.012 176.674 271.982 1.00 103.78 46 ASP g O 1
ATOM 4491 N N . SER B 2 47 ? 163.005 177.143 273.941 1.00 104.62 47 SER g N 1
ATOM 4492 C CA . SER B 2 47 ? 161.704 177.330 273.308 1.00 104.62 47 SER g CA 1
ATOM 4493 C C . SER B 2 47 ? 161.730 178.462 272.292 1.00 104.62 47 SER g C 1
ATOM 4494 O O . SER B 2 47 ? 161.139 178.341 271.211 1.00 104.62 47 SER g O 1
ATOM 4497 N N . ALA B 2 48 ? 162.401 179.567 272.621 1.00 103.69 48 ALA g N 1
ATOM 4498 C CA . ALA B 2 48 ? 162.496 180.677 271.682 1.00 103.69 48 ALA g CA 1
ATOM 4499 C C . ALA B 2 48 ? 163.228 180.263 270.413 1.00 103.69 48 ALA g C 1
ATOM 4500 O O . ALA B 2 48 ? 162.806 180.613 269.306 1.00 103.69 48 ALA g O 1
ATOM 4502 N N . ALA B 2 49 ? 164.319 179.508 270.552 1.00 103.79 49 ALA g N 1
ATOM 4503 C CA . ALA B 2 49 ? 165.056 179.050 269.378 1.00 103.79 49 ALA g CA 1
ATOM 4504 C C . ALA B 2 49 ? 164.214 178.106 268.528 1.00 103.79 49 ALA g C 1
ATOM 4505 O O . ALA B 2 49 ? 164.226 178.193 267.293 1.00 103.79 49 ALA g O 1
ATOM 4507 N N . ASN B 2 50 ? 163.483 177.190 269.168 1.00 103.94 50 ASN g N 1
ATOM 4508 C CA . ASN B 2 50 ? 162.625 176.281 268.416 1.00 103.94 50 ASN g CA 1
ATOM 4509 C C . ASN B 2 50 ? 161.548 177.044 267.657 1.00 103.94 50 ASN g C 1
ATOM 4510 O O . ASN B 2 50 ? 161.279 176.752 266.486 1.00 103.94 50 ASN g O 1
ATOM 4515 N N . GLN B 2 51 ? 160.917 178.026 268.306 1.00 103.55 51 GLN g N 1
ATOM 4516 C CA . GLN B 2 51 ? 159.923 178.839 267.613 1.00 103.55 51 GLN g CA 1
ATOM 4517 C C . GLN B 2 51 ? 160.556 179.671 266.505 1.00 103.55 51 GLN g C 1
ATOM 4518 O O . GLN B 2 51 ? 159.893 179.987 265.511 1.00 103.55 51 GLN g O 1
ATOM 4520 N N . LEU B 2 52 ? 161.830 180.037 266.661 1.00 103.27 52 LEU g N 1
ATOM 4521 C CA . LEU B 2 52 ? 162.528 180.772 265.614 1.00 103.27 52 LEU g CA 1
ATOM 4522 C C . LEU B 2 52 ? 162.826 179.890 264.409 1.00 103.27 52 LEU g C 1
ATOM 4523 O O . LEU B 2 52 ? 162.808 180.372 263.271 1.00 103.27 52 LEU g O 1
ATOM 4528 N N . LEU B 2 53 ? 163.098 178.603 264.641 1.00 107.19 53 LEU g N 1
ATOM 4529 C CA . LEU B 2 53 ? 163.468 177.696 263.559 1.00 107.19 53 LEU g CA 1
ATOM 4530 C C . LEU B 2 53 ? 162.407 177.629 262.468 1.00 107.19 53 LEU g C 1
ATOM 4531 O O . LEU B 2 53 ? 162.738 177.349 261.312 1.00 107.19 53 LEU g O 1
ATOM 4536 N N . LEU B 2 54 ? 161.149 177.892 262.802 1.00 108.29 54 LEU g N 1
ATOM 4537 C CA . LEU B 2 54 ? 160.090 177.923 261.803 1.00 108.29 54 LEU g CA 1
ATOM 4538 C C . LEU B 2 54 ? 160.063 179.270 261.086 1.00 108.29 54 LEU g C 1
ATOM 4539 O O . LEU B 2 54 ? 161.103 179.898 260.880 1.00 108.29 54 LEU g O 1
ATOM 4541 N N . ASN B 2 256 ? 179.848 178.603 257.152 1.00 119.16 256 ASN g N 1
ATOM 4542 C CA . ASN B 2 256 ? 178.770 177.668 256.858 1.00 119.16 256 ASN g CA 1
ATOM 4543 C C . ASN B 2 256 ? 179.180 176.247 257.215 1.00 119.16 256 ASN g C 1
ATOM 4544 O O . ASN B 2 256 ? 178.898 175.306 256.475 1.00 119.16 256 ASN g O 1
ATOM 4549 N N . GLU B 2 257 ? 179.849 176.098 258.354 1.00 117.31 257 GLU g N 1
ATOM 4550 C CA . GLU B 2 257 ? 180.439 174.831 258.772 1.00 117.31 257 GLU g CA 1
ATOM 4551 C C . GLU B 2 257 ? 180.120 174.541 260.233 1.00 117.31 257 GLU g C 1
ATOM 4552 O O . GLU B 2 257 ? 181.001 174.212 261.029 1.00 117.31 257 GLU g O 1
ATOM 4554 N N . LEU B 2 258 ? 178.843 174.667 260.606 1.00 112.47 258 LEU g N 1
ATOM 4555 C CA . LEU B 2 258 ? 178.371 174.326 261.950 1.00 112.47 258 LEU g CA 1
ATOM 4556 C C . LEU B 2 258 ? 179.094 175.163 263.011 1.00 112.47 258 LEU g C 1
ATOM 4557 O O . LEU B 2 258 ? 179.918 174.672 263.783 1.00 112.47 258 LEU g O 1
ATOM 4562 N N . VAL B 2 259 ? 178.771 176.456 262.991 1.00 102.68 259 VAL g N 1
ATOM 4563 C CA . VAL B 2 259 ? 179.409 177.507 263.788 1.00 102.68 259 VAL g CA 1
ATOM 4564 C C . VAL B 2 259 ? 179.717 177.046 265.210 1.00 102.68 259 VAL g C 1
ATOM 4565 O O . VAL B 2 259 ? 178.926 176.308 265.815 1.00 102.68 259 VAL g O 1
ATOM 4569 N N . PRO B 2 260 ? 180.845 177.454 265.779 1.00 95.78 260 PRO g N 1
ATOM 4570 C CA . PRO B 2 260 ? 181.322 176.862 267.031 1.00 95.78 260 PRO g CA 1
ATOM 4571 C C . PRO B 2 260 ? 180.600 177.440 268.243 1.00 95.78 260 PRO g C 1
ATOM 4572 O O . PRO B 2 260 ? 179.697 178.265 268.135 1.00 95.78 260 PRO g O 1
ATOM 4576 N N . LYS B 2 261 ? 181.029 176.983 269.416 1.00 92.07 261 LYS g N 1
ATOM 4577 C CA . LYS B 2 261 ? 180.428 177.417 270.668 1.00 92.07 261 LYS g CA 1
ATOM 4578 C C . LYS B 2 261 ? 180.835 178.846 271.003 1.00 92.07 261 LYS g C 1
ATOM 4579 O O . LYS B 2 261 ? 181.996 179.232 270.845 1.00 92.07 261 LYS g O 1
ATOM 4581 N N . GLY B 2 262 ? 179.867 179.628 271.478 1.00 84.14 262 GLY g N 1
ATOM 4582 C CA . GLY B 2 262 ? 180.119 180.981 271.933 1.00 84.14 262 GLY g CA 1
ATOM 4583 C C . GLY B 2 262 ? 180.723 181.893 270.887 1.00 84.14 262 GLY g C 1
ATOM 4584 O O . GLY B 2 262 ? 181.876 182.312 271.019 1.00 84.14 262 GLY g O 1
ATOM 4585 N N . ARG B 2 263 ? 179.959 182.205 269.839 1.00 77.76 263 ARG g N 1
ATOM 4586 C CA . ARG B 2 263 ? 180.456 183.068 268.775 1.00 77.76 263 ARG g CA 1
ATOM 4587 C C . ARG B 2 263 ? 180.154 184.541 269.033 1.00 77.76 263 ARG g C 1
ATOM 4588 O O . ARG B 2 263 ? 181.049 185.386 268.924 1.00 77.76 263 ARG g O 1
ATOM 4596 N N . LEU B 2 264 ? 178.902 184.871 269.355 1.00 71.71 264 LEU g N 1
ATOM 4597 C CA . LEU B 2 264 ? 178.575 186.260 269.658 1.00 71.71 264 LEU g CA 1
ATOM 4598 C C . LEU B 2 264 ? 179.340 186.756 270.874 1.00 71.71 264 LEU g C 1
ATOM 4599 O O . LEU B 2 264 ? 179.810 187.900 270.890 1.00 71.71 264 LEU g O 1
ATOM 4604 N N . LEU B 2 265 ? 179.484 185.913 271.898 1.00 69.66 265 LEU g N 1
ATOM 4605 C CA . LEU B 2 265 ? 180.251 186.289 273.078 1.00 69.66 265 LEU g CA 1
ATOM 4606 C C . LEU B 2 265 ? 181.719 186.525 272.757 1.00 69.66 265 LEU g C 1
ATOM 4607 O O . LEU B 2 265 ? 182.481 186.898 273.655 1.00 69.66 265 LEU g O 1
ATOM 4612 N N . HIS B 2 266 ? 182.129 186.311 271.509 1.00 71.07 266 HIS g N 1
ATOM 4613 C CA . HIS B 2 266 ? 183.469 186.613 271.028 1.00 71.07 266 HIS g CA 1
ATOM 4614 C C . HIS B 2 266 ? 183.490 187.802 270.079 1.00 71.07 266 HIS g C 1
ATOM 4615 O O . HIS B 2 266 ? 184.378 188.655 270.178 1.00 71.07 266 HIS g O 1
ATOM 4622 N N . LEU B 2 267 ? 182.526 187.878 269.160 1.00 66.55 267 LEU g N 1
ATOM 4623 C CA . LEU B 2 267 ? 182.457 189.031 268.268 1.00 66.55 267 LEU g CA 1
ATOM 4624 C C . LEU B 2 267 ? 182.197 190.313 269.045 1.00 66.55 267 LEU g C 1
ATOM 4625 O O . LEU B 2 267 ? 182.734 191.374 268.705 1.00 66.55 267 LEU g O 1
ATOM 4630 N N . LEU B 2 268 ? 181.374 190.240 270.091 1.00 63.81 268 LEU g N 1
ATOM 4631 C CA . LEU B 2 268 ? 181.137 191.427 270.903 1.00 63.81 268 LEU g CA 1
ATOM 4632 C C . LEU B 2 268 ? 182.401 191.851 271.640 1.00 63.81 268 LEU g C 1
ATOM 4633 O O . LEU B 2 268 ? 182.676 193.049 271.767 1.00 63.81 268 LEU g O 1
ATOM 4638 N N . LYS B 2 269 ? 183.189 190.888 272.121 1.00 62.65 269 LYS g N 1
ATOM 4639 C CA . LYS B 2 269 ? 184.465 191.228 272.745 1.00 62.65 269 LYS g CA 1
ATOM 4640 C C . LYS B 2 269 ? 185.408 191.879 271.741 1.00 62.65 269 LYS g C 1
ATOM 4641 O O . LYS B 2 269 ? 186.118 192.836 272.073 1.00 62.65 269 LYS g O 1
ATOM 4647 N N . GLN B 2 270 ? 185.432 191.371 270.508 1.00 62.55 270 GLN g N 1
ATOM 4648 C CA . GLN B 2 270 ? 186.257 191.989 269.474 1.00 62.55 270 GLN g CA 1
ATOM 4649 C C . GLN B 2 270 ? 185.827 193.426 269.207 1.00 62.55 270 GLN g C 1
ATOM 4650 O O . GLN B 2 270 ? 186.668 194.328 269.095 1.00 62.55 270 GLN g O 1
ATOM 4656 N N . ALA B 2 271 ? 184.518 193.657 269.094 1.00 58.87 271 ALA g N 1
ATOM 4657 C CA . ALA B 2 271 ? 184.025 195.010 268.856 1.00 58.87 271 ALA g CA 1
ATOM 4658 C C . ALA B 2 271 ? 184.355 195.933 270.022 1.00 58.87 271 ALA g C 1
ATOM 4659 O O . ALA B 2 271 ? 184.701 197.103 269.820 1.00 58.87 271 ALA g O 1
ATOM 4661 N N . ILE B 2 272 ? 184.248 195.428 271.252 1.00 58.37 272 ILE g N 1
ATOM 4662 C CA . ILE B 2 272 ? 184.604 196.230 272.420 1.00 58.37 272 ILE g CA 1
ATOM 4663 C C . ILE B 2 272 ? 186.082 196.593 272.386 1.00 58.37 272 ILE g C 1
ATOM 4664 O O . ILE B 2 272 ? 186.467 197.728 272.693 1.00 58.37 272 ILE g O 1
ATOM 4669 N N . LYS B 2 273 ? 186.934 195.634 272.020 1.00 55.19 273 LYS g N 1
ATOM 4670 C CA . LYS B 2 273 ? 188.359 195.922 271.912 1.00 55.19 273 LYS g CA 1
ATOM 4671 C C . LYS B 2 273 ? 188.623 196.987 270.855 1.00 55.19 273 LYS g C 1
ATOM 4672 O O . LYS B 2 273 ? 189.464 197.871 271.051 1.00 55.19 273 LYS g O 1
ATOM 4674 N N . TYR B 2 274 ? 187.912 196.922 269.729 1.00 52.46 274 TYR g N 1
ATOM 4675 C CA . TYR B 2 274 ? 188.081 197.942 268.698 1.00 52.46 274 TYR g CA 1
ATOM 4676 C C . TYR B 2 274 ? 187.662 199.315 269.207 1.00 52.46 274 TYR g C 1
ATOM 4677 O O . TYR B 2 274 ? 188.345 200.316 268.961 1.00 52.46 274 TYR g O 1
ATOM 4686 N N . GLN B 2 275 ? 186.527 199.383 269.905 1.00 54.37 275 GLN g N 1
ATOM 4687 C CA . GLN B 2 275 ? 186.070 200.660 270.447 1.00 54.37 275 GLN g CA 1
ATOM 4688 C C . GLN B 2 275 ? 187.075 201.224 271.440 1.00 54.37 275 GLN g C 1
ATOM 4689 O O . GLN B 2 275 ? 187.313 202.436 271.473 1.00 54.37 275 GLN g O 1
ATOM 4695 N N . GLN B 2 276 ? 187.666 200.360 272.266 1.00 53.08 276 GLN g N 1
ATOM 4696 C CA . GLN B 2 276 ? 188.703 200.815 273.185 1.00 53.08 276 GLN g CA 1
ATOM 4697 C C . GLN B 2 276 ? 189.924 201.319 272.430 1.00 53.08 276 GLN g C 1
ATOM 4698 O O . GLN B 2 276 ? 190.542 202.314 272.825 1.00 53.08 276 GLN g O 1
ATOM 4704 N N . SER B 2 277 ? 190.295 200.636 271.346 1.00 52.79 277 SER g N 1
ATOM 4705 C CA . SER B 2 277 ? 191.449 201.062 270.561 1.00 52.79 277 SER g CA 1
ATOM 4706 C C . SER B 2 277 ? 191.224 202.430 269.936 1.00 52.79 277 SER g C 1
ATOM 4707 O O . SER B 2 277 ? 192.127 203.273 269.929 1.00 52.79 277 SER g O 1
ATOM 4710 N N . GLN B 2 278 ? 190.027 202.672 269.402 1.00 55.40 278 GLN g N 1
ATOM 4711 C CA . GLN B 2 278 ? 189.741 203.944 268.750 1.00 55.40 278 GLN g CA 1
ATOM 4712 C C . GLN B 2 278 ? 189.760 205.125 269.713 1.00 55.40 278 GLN g C 1
ATOM 4713 O O . GLN B 2 278 ? 189.808 206.272 269.258 1.00 55.40 278 GLN g O 1
ATOM 4719 N N . ASP B 2 279 ? 189.733 204.880 271.020 1.00 56.21 279 ASP g N 1
ATOM 4720 C CA . ASP B 2 279 ? 189.779 205.959 271.992 1.00 56.21 279 ASP g CA 1
ATOM 4721 C C . ASP B 2 279 ? 191.145 206.643 271.968 1.00 56.21 279 ASP g C 1
ATOM 4722 O O . ASP B 2 279 ? 192.081 206.205 271.295 1.00 56.21 279 ASP g O 1
ATOM 4727 N N . ILE B 2 280 ? 191.255 207.734 272.724 1.00 51.84 280 ILE g N 1
ATOM 4728 C CA . ILE B 2 280 ? 192.473 208.536 272.736 1.00 51.84 280 ILE g CA 1
ATOM 4729 C C . ILE B 2 280 ? 193.002 208.664 274.159 1.00 51.84 280 ILE g C 1
ATOM 4730 O O . ILE B 2 280 ? 194.209 208.820 274.374 1.00 51.84 280 ILE g O 1
ATOM 4735 N N . PHE B 2 281 ? 192.114 208.571 275.146 1.00 53.45 281 PHE g N 1
ATOM 4736 C CA . PHE B 2 281 ? 192.540 208.718 276.530 1.00 53.45 281 PHE g CA 1
ATOM 4737 C C . PHE B 2 281 ? 193.112 207.437 277.117 1.00 53.45 281 PHE g C 1
ATOM 4738 O O . PHE B 2 281 ? 193.870 207.509 278.089 1.00 53.45 281 PHE g O 1
ATOM 4746 N N . ASN B 2 282 ? 192.777 206.275 276.560 1.00 57.16 282 ASN g N 1
ATOM 4747 C CA . ASN B 2 282 ? 193.232 205.020 277.144 1.00 57.16 282 ASN g CA 1
ATOM 4748 C C . ASN B 2 282 ? 194.738 204.861 277.009 1.00 57.16 282 ASN g C 1
ATOM 4749 O O . ASN B 2 282 ? 195.303 205.039 275.926 1.00 57.16 282 ASN g O 1
ATOM 4754 N N . ILE B 2 283 ? 195.380 204.516 278.119 1.00 52.02 283 ILE g N 1
ATOM 4755 C CA . ILE B 2 283 ? 196.777 204.109 278.155 1.00 52.02 283 ILE g CA 1
ATOM 4756 C C . ILE B 2 283 ? 196.803 202.686 278.690 1.00 52.02 283 ILE g C 1
ATOM 4757 O O . ILE B 2 283 ? 196.468 202.447 279.857 1.00 52.02 283 ILE g O 1
ATOM 4762 N N . ILE B 2 284 ? 197.198 201.745 277.840 1.00 57.24 284 ILE g N 1
ATOM 4763 C CA . ILE B 2 284 ? 197.000 200.326 278.117 1.00 57.24 284 ILE g CA 1
ATOM 4764 C C . ILE B 2 284 ? 197.985 199.878 279.186 1.00 57.24 284 ILE g C 1
ATOM 4765 O O . ILE B 2 284 ? 199.202 199.894 278.972 1.00 57.24 284 ILE g O 1
ATOM 4770 N N . ASP B 2 285 ? 197.462 199.479 280.339 1.00 62.05 285 ASP g N 1
ATOM 4771 C CA . ASP B 2 285 ? 198.312 198.948 281.391 1.00 62.05 285 ASP g CA 1
ATOM 4772 C C . ASP B 2 285 ? 198.958 197.645 280.928 1.00 62.05 285 ASP g C 1
ATOM 4773 O O . ASP B 2 285 ? 198.289 196.799 280.328 1.00 62.05 285 ASP g O 1
ATOM 4775 N N . PRO B 2 286 ? 200.247 197.453 281.190 1.00 67.01 286 PRO g N 1
ATOM 4776 C CA . PRO B 2 286 ? 200.928 196.245 280.705 1.00 67.01 286 PRO g CA 1
ATOM 4777 C C . PRO B 2 286 ? 200.569 195.000 281.500 1.00 67.01 286 PRO g C 1
ATOM 4778 O O . PRO B 2 286 ? 201.372 194.511 282.301 1.00 67.01 286 PRO g O 1
ATOM 4782 N N . ASP B 2 287 ? 199.366 194.479 281.279 1.00 70.23 287 ASP g N 1
ATOM 4783 C CA . ASP B 2 287 ? 198.906 193.267 281.948 1.00 70.23 287 ASP g CA 1
ATOM 4784 C C . ASP B 2 287 ? 197.659 192.725 281.264 1.00 70.23 287 ASP g C 1
ATOM 4785 O O . ASP B 2 287 ? 196.622 193.387 281.234 1.00 70.23 287 ASP g O 1
ATOM 4787 N N . PHE B 2 292 ? 190.267 192.029 280.543 1.00 133.28 292 PHE g N 1
ATOM 4788 C CA . PHE B 2 292 ? 189.032 191.350 280.169 1.00 133.28 292 PHE g CA 1
ATOM 4789 C C . PHE B 2 292 ? 188.076 191.263 281.353 1.00 133.28 292 PHE g C 1
ATOM 4790 O O . PHE B 2 292 ? 186.897 191.594 281.238 1.00 133.28 292 PHE g O 1
ATOM 4792 N N . SER B 2 293 ? 188.595 190.821 282.495 1.00 141.44 293 SER g N 1
ATOM 4793 C CA . SER B 2 293 ? 187.791 190.654 283.705 1.00 141.44 293 SER g CA 1
ATOM 4794 C C . SER B 2 293 ? 187.717 191.943 284.518 1.00 141.44 293 SER g C 1
ATOM 4795 O O . SER B 2 293 ? 188.015 191.969 285.711 1.00 141.44 293 SER g O 1
ATOM 4798 N N . SER B 2 294 ? 187.314 193.030 283.867 1.00 143.15 294 SER g N 1
ATOM 4799 C CA . SER B 2 294 ? 187.116 194.307 284.542 1.00 143.15 294 SER g CA 1
ATOM 4800 C C . SER B 2 294 ? 185.623 194.572 284.659 1.00 143.15 294 SER g C 1
ATOM 4801 O O . SER B 2 294 ? 184.959 194.795 283.634 1.00 143.15 294 SER g O 1
ATOM 4804 N N . PRO B 2 295 ? 185.049 194.559 285.859 1.00 142.81 295 PRO g N 1
ATOM 4805 C CA . PRO B 2 295 ? 183.599 194.691 285.992 1.00 142.81 295 PRO g CA 1
ATOM 4806 C C . PRO B 2 295 ? 183.144 196.087 286.396 1.00 142.81 295 PRO g C 1
ATOM 4807 O O . PRO B 2 295 ? 181.954 196.265 286.699 1.00 142.81 295 PRO g O 1
ATOM 4811 N N . PRO B 2 296 ? 184.026 197.122 286.423 1.00 139.48 296 PRO g N 1
ATOM 4812 C CA . PRO B 2 296 ? 183.698 198.290 287.250 1.00 139.48 296 PRO g CA 1
ATOM 4813 C C . PRO B 2 296 ? 182.606 199.158 286.645 1.00 139.48 296 PRO g C 1
ATOM 4814 O O . PRO B 2 296 ? 182.792 200.369 286.490 1.00 139.48 296 PRO g O 1
ATOM 4818 N N . HIS B 2 297 ? 181.467 198.549 286.305 1.00 130.57 297 HIS g N 1
ATOM 4819 C CA . HIS B 2 297 ? 180.337 199.255 285.696 1.00 130.57 297 HIS g CA 1
ATOM 4820 C C . HIS B 2 297 ? 180.767 200.043 284.463 1.00 130.57 297 HIS g C 1
ATOM 4821 O O . HIS B 2 297 ? 180.176 201.070 284.125 1.00 130.57 297 HIS g O 1
ATOM 4823 N N . ARG B 2 298 ? 181.805 199.564 283.779 1.00 116.79 298 ARG g N 1
ATOM 4824 C CA . ARG B 2 298 ? 182.401 200.275 282.657 1.00 116.79 298 ARG g CA 1
ATOM 4825 C C . ARG B 2 298 ? 182.240 199.504 281.352 1.00 116.79 298 ARG g C 1
ATOM 4826 O O . ARG B 2 298 ? 183.066 199.626 280.446 1.00 116.79 298 ARG g O 1
ATOM 4828 N N . ILE B 2 299 ? 181.185 198.701 281.246 1.00 95.65 299 ILE g N 1
ATOM 4829 C CA . ILE B 2 299 ? 180.881 197.968 280.023 1.00 95.65 299 ILE g CA 1
ATOM 4830 C C . ILE B 2 299 ? 179.388 198.089 279.747 1.00 95.65 299 ILE g C 1
ATOM 4831 O O . ILE B 2 299 ? 178.563 197.857 280.638 1.00 95.65 299 ILE g O 1
ATOM 4836 N N . ASN B 2 300 ? 179.041 198.480 278.522 1.00 80.25 300 ASN g N 1
ATOM 4837 C CA . ASN B 2 300 ? 177.641 198.683 278.154 1.00 80.25 300 ASN g CA 1
ATOM 4838 C C . ASN B 2 300 ? 177.533 198.570 276.641 1.00 80.25 300 ASN g C 1
ATOM 4839 O O . ASN B 2 300 ? 177.988 199.465 275.923 1.00 80.25 300 ASN g O 1
ATOM 4841 N N . LEU B 2 301 ? 176.935 197.485 276.163 1.00 73.17 301 LEU g N 1
ATOM 4842 C CA . LEU B 2 301 ? 176.791 197.259 274.726 1.00 73.17 301 LEU g CA 1
ATOM 4843 C C . LEU B 2 301 ? 175.475 197.810 274.181 1.00 73.17 301 LEU g C 1
ATOM 4844 O O . LEU B 2 301 ? 174.768 197.183 273.399 1.00 73.17 301 LEU g O 1
ATOM 4849 N N . LEU B 2 302 ? 175.183 199.055 274.546 1.00 70.73 302 LEU g N 1
ATOM 4850 C CA . LEU B 2 302 ? 174.071 199.795 273.964 1.00 70.73 302 LEU g CA 1
ATOM 4851 C C . LEU B 2 302 ? 174.484 201.124 273.360 1.00 70.73 302 LEU g C 1
ATOM 4852 O O . LEU B 2 302 ? 173.792 201.609 272.459 1.00 70.73 302 LEU g O 1
ATOM 4857 N N . GLN B 2 303 ? 175.577 201.725 273.819 1.00 72.79 303 GLN g N 1
ATOM 4858 C CA . GLN B 2 303 ? 176.160 202.897 273.189 1.00 72.79 303 GLN g CA 1
ATOM 4859 C C . GLN B 2 303 ? 177.672 202.768 273.280 1.00 72.79 303 GLN g C 1
ATOM 4860 O O . GLN B 2 303 ? 178.198 202.066 274.146 1.00 72.79 303 GLN g O 1
ATOM 4866 N N . ASP B 2 304 ? 178.370 203.437 272.366 1.00 70.77 304 ASP g N 1
ATOM 4867 C CA . ASP B 2 304 ? 179.825 203.380 272.372 1.00 70.77 304 ASP g CA 1
ATOM 4868 C C . ASP B 2 304 ? 180.362 203.900 273.696 1.00 70.77 304 ASP g C 1
ATOM 4869 O O . ASP B 2 304 ? 179.971 204.974 274.159 1.00 70.77 304 ASP g O 1
ATOM 4874 N N . ASN B 2 305 ? 181.259 203.136 274.308 1.00 69.48 305 ASN g N 1
ATOM 4875 C CA . ASN B 2 305 ? 181.792 203.469 275.621 1.00 69.48 305 ASN g CA 1
ATOM 4876 C C . ASN B 2 305 ? 183.218 203.999 275.516 1.00 69.48 305 ASN g C 1
ATOM 4877 O O . ASN B 2 305 ? 184.051 203.448 274.791 1.00 69.48 305 ASN g O 1
ATOM 4882 N N . PHE B 2 306 ? 183.471 205.107 276.203 1.00 69.82 306 PHE g N 1
ATOM 4883 C CA . PHE B 2 306 ? 184.751 205.794 276.140 1.00 69.82 306 PHE g CA 1
ATOM 4884 C C . PHE B 2 306 ? 184.901 206.638 277.393 1.00 69.82 306 PHE g C 1
ATOM 4885 O O . PHE B 2 306 ? 183.917 206.981 278.052 1.00 69.82 306 PHE g O 1
ATOM 4893 N N . SER B 2 307 ? 186.144 206.980 277.706 1.00 68.76 307 SER g N 1
ATOM 4894 C CA . SER B 2 307 ? 186.433 207.759 278.896 1.00 68.76 307 SER g CA 1
ATOM 4895 C C . SER B 2 307 ? 186.439 209.249 278.572 1.00 68.76 307 SER g C 1
ATOM 4896 O O . SER B 2 307 ? 186.476 209.662 277.412 1.00 68.76 307 SER g O 1
ATOM 4899 N N . HIS B 2 308 ? 186.394 210.063 279.623 1.00 68.47 308 HIS g N 1
ATOM 4900 C CA . HIS B 2 308 ? 186.441 211.512 279.491 1.00 68.47 308 HIS g CA 1
ATOM 4901 C C . HIS B 2 308 ? 187.745 212.096 280.007 1.00 68.47 308 HIS g C 1
ATOM 4902 O O . HIS B 2 308 ? 188.429 212.822 279.281 1.00 68.47 308 HIS g O 1
ATOM 4909 N N . ASP B 2 309 ? 188.108 211.801 281.249 1.00 61.12 309 ASP g N 1
ATOM 4910 C CA . ASP B 2 309 ? 189.411 212.189 281.752 1.00 61.12 309 ASP g CA 1
ATOM 4911 C C . ASP B 2 309 ? 190.461 211.168 281.326 1.00 61.12 309 ASP g C 1
ATOM 4912 O O . ASP B 2 309 ? 190.148 210.073 280.855 1.00 61.12 309 ASP g O 1
ATOM 4914 N N . LEU B 2 310 ? 191.724 211.543 281.488 1.00 54.76 310 LEU g N 1
ATOM 4915 C CA . LEU B 2 310 ? 192.813 210.624 281.193 1.00 54.76 310 LEU g CA 1
ATOM 4916 C C . LEU B 2 310 ? 192.732 209.409 282.105 1.00 54.76 310 LEU g C 1
ATOM 4917 O O . LEU B 2 310 ? 192.545 209.539 283.317 1.00 54.76 310 LEU g O 1
ATOM 4922 N N . THR B 2 311 ? 192.878 208.220 281.519 1.00 51.99 311 THR g N 1
ATOM 4923 C CA . THR B 2 311 ? 192.652 206.985 282.258 1.00 51.99 311 THR g CA 1
ATOM 4924 C C . THR B 2 311 ? 193.694 206.733 283.336 1.00 51.99 311 THR g C 1
ATOM 4925 O O . THR B 2 311 ? 193.543 205.778 284.102 1.00 51.99 311 THR g O 1
ATOM 4929 N N . VAL B 2 312 ? 194.737 207.551 283.414 1.00 51.13 312 VAL g N 1
ATOM 4930 C CA . VAL B 2 312 ? 195.785 207.395 284.411 1.00 51.13 312 VAL g CA 1
ATOM 4931 C C . VAL B 2 312 ? 195.985 208.742 285.092 1.00 51.13 312 VAL g C 1
ATOM 4932 O O . VAL B 2 312 ? 195.680 209.791 284.519 1.00 51.13 312 VAL g O 1
ATOM 4936 N N . THR B 2 313 ? 196.487 208.720 286.328 1.00 49.44 313 THR g N 1
ATOM 4937 C CA . THR B 2 313 ? 196.684 209.952 287.079 1.00 49.44 313 THR g CA 1
ATOM 4938 C C . THR B 2 313 ? 198.078 209.996 287.687 1.00 49.44 313 THR g C 1
ATOM 4939 O O . THR B 2 313 ? 198.666 208.962 288.020 1.00 49.44 313 THR g O 1
ATOM 4943 N N . PHE B 2 314 ? 198.601 211.213 287.821 1.00 46.17 314 PHE g N 1
ATOM 4944 C CA . PHE B 2 314 ? 199.900 211.471 288.428 1.00 46.17 314 PHE g CA 1
ATOM 4945 C C . PHE B 2 314 ? 199.696 212.239 289.724 1.00 46.17 314 PHE g C 1
ATOM 4946 O O . PHE B 2 314 ? 199.038 213.284 289.730 1.00 46.17 314 PHE g O 1
ATOM 4954 N N . GLN B 2 315 ? 200.264 211.734 290.817 1.00 48.89 315 GLN g N 1
ATOM 4955 C CA . GLN B 2 315 ? 200.102 212.357 292.125 1.00 48.89 315 GLN g CA 1
ATOM 4956 C C . GLN B 2 315 ? 201.471 212.623 292.725 1.00 48.89 315 GLN g C 1
ATOM 4957 O O . GLN B 2 315 ? 202.260 211.690 292.907 1.00 48.89 315 GLN g O 1
ATOM 4959 N N . GLU B 2 316 ? 201.756 213.890 293.018 1.00 51.79 316 GLU g N 1
ATOM 4960 C CA . GLU B 2 316 ? 202.932 214.215 293.811 1.00 51.79 316 GLU g CA 1
ATOM 4961 C C . GLU B 2 316 ? 202.770 213.633 295.207 1.00 51.79 316 GLU g C 1
ATOM 4962 O O . GLU B 2 316 ? 201.670 213.619 295.764 1.00 51.79 316 GLU g O 1
ATOM 4964 N N . TRP B 2 317 ? 203.866 213.141 295.775 1.00 59.10 317 TRP g N 1
ATOM 4965 C CA . TRP B 2 317 ? 203.749 212.388 297.014 1.00 59.10 317 TRP g CA 1
ATOM 4966 C C . TRP B 2 317 ? 204.657 212.931 298.107 1.00 59.10 317 TRP g C 1
ATOM 4967 O O . TRP B 2 317 ? 204.276 212.952 299.281 1.00 59.10 317 TRP g O 1
ATOM 4978 N N . LYS B 2 318 ? 205.852 213.383 297.738 1.00 62.74 318 LYS g N 1
ATOM 4979 C CA . LYS B 2 318 ? 206.846 213.809 298.711 1.00 62.74 318 LYS g CA 1
ATOM 4980 C C . LYS B 2 318 ? 207.517 215.081 298.218 1.00 62.74 318 LYS g C 1
ATOM 4981 O O . LYS B 2 318 ? 207.207 215.598 297.141 1.00 62.74 318 LYS g O 1
ATOM 4987 N N . THR B 2 319 ? 208.436 215.596 299.031 1.00 64.62 319 THR g N 1
ATOM 4988 C CA . THR B 2 319 ? 209.312 216.690 298.621 1.00 64.62 319 THR g CA 1
ATOM 4989 C C . THR B 2 319 ? 210.521 216.665 299.543 1.00 64.62 319 THR g C 1
ATOM 4990 O O . THR B 2 319 ? 210.392 216.963 300.733 1.00 64.62 319 THR g O 1
ATOM 4994 N N . ILE B 2 320 ? 211.680 216.305 299.005 1.00 67.66 320 ILE g N 1
ATOM 4995 C CA . ILE B 2 320 ? 212.920 216.278 299.776 1.00 67.66 320 ILE g CA 1
ATOM 4996 C C . ILE B 2 320 ? 213.619 217.602 299.493 1.00 67.66 320 ILE g C 1
ATOM 4997 O O . ILE B 2 320 ? 214.450 217.715 298.592 1.00 67.66 320 ILE g O 1
ATOM 5002 N N . GLN B 2 321 ? 213.289 218.617 300.287 1.00 81.45 321 GLN g N 1
ATOM 5003 C CA . GLN B 2 321 ? 213.781 219.975 300.087 1.00 81.45 321 GLN g CA 1
ATOM 5004 C C . GLN B 2 321 ? 214.728 220.400 301.204 1.00 81.45 321 GLN g C 1
ATOM 5005 O O . GLN B 2 321 ? 214.712 221.548 301.651 1.00 81.45 321 GLN g O 1
ATOM 5007 N N . ASP B 2 322 ? 215.557 219.475 301.671 1.00 90.32 322 ASP g N 1
ATOM 5008 C CA . ASP B 2 322 ? 216.572 219.782 302.666 1.00 90.32 322 ASP g CA 1
ATOM 5009 C C . ASP B 2 322 ? 217.909 220.017 301.977 1.00 90.32 322 ASP g C 1
ATOM 5010 O O . ASP B 2 322 ? 218.287 219.278 301.064 1.00 90.32 322 ASP g O 1
ATOM 5015 N N . THR B 2 323 ? 218.617 221.055 302.420 1.00 98.41 323 THR g N 1
ATOM 5016 C CA . THR B 2 323 ? 219.864 221.500 301.798 1.00 98.41 323 THR g CA 1
ATOM 5017 C C . THR B 2 323 ? 219.652 221.770 300.309 1.00 98.41 323 THR g C 1
ATOM 5018 O O . THR B 2 323 ? 220.238 221.129 299.436 1.00 98.41 323 THR g O 1
ATOM 5022 N N . THR B 2 324 ? 218.781 222.737 300.032 1.00 93.52 324 THR g N 1
ATOM 5023 C CA . THR B 2 324 ? 218.441 223.103 298.659 1.00 93.52 324 THR g CA 1
ATOM 5024 C C . THR B 2 324 ? 219.475 224.096 298.148 1.00 93.52 324 THR g C 1
ATOM 5025 O O . THR B 2 324 ? 219.327 225.310 298.291 1.00 93.52 324 THR g O 1
ATOM 5029 N N . ASP B 2 325 ? 220.546 223.572 297.554 1.00 88.16 325 ASP g N 1
ATOM 5030 C CA . ASP B 2 325 ? 221.497 224.403 296.826 1.00 88.16 325 ASP g CA 1
ATOM 5031 C C . ASP B 2 325 ? 221.284 224.302 295.320 1.00 88.16 325 ASP g C 1
ATOM 5032 O O . ASP B 2 325 ? 220.985 225.303 294.662 1.00 88.16 325 ASP g O 1
ATOM 5034 N N . GLU B 2 326 ? 221.410 223.096 294.768 1.00 78.47 326 GLU g N 1
ATOM 5035 C CA . GLU B 2 326 ? 221.211 222.842 293.348 1.00 78.47 326 GLU g CA 1
ATOM 5036 C C . GLU B 2 326 ? 221.263 221.340 293.122 1.00 78.47 326 GLU g C 1
ATOM 5037 O O . GLU B 2 326 ? 222.089 220.653 293.729 1.00 78.47 326 GLU g O 1
ATOM 5043 N N . ILE B 2 327 ? 220.397 220.836 292.248 1.00 65.41 327 ILE g N 1
ATOM 5044 C CA . ILE B 2 327 ? 220.396 219.427 291.878 1.00 65.41 327 ILE g CA 1
ATOM 5045 C C . ILE B 2 327 ? 220.603 219.332 290.374 1.00 65.41 327 ILE g C 1
ATOM 5046 O O . ILE B 2 327 ? 220.104 220.168 289.614 1.00 65.41 327 ILE g O 1
ATOM 5051 N N . TRP B 2 328 ? 221.374 218.333 289.950 1.00 66.08 328 TRP g N 1
ATOM 5052 C CA . TRP B 2 328 ? 221.773 218.244 288.553 1.00 66.08 328 TRP g CA 1
ATOM 5053 C C . TRP B 2 328 ? 221.480 216.878 287.952 1.00 66.08 328 TRP g C 1
ATOM 5054 O O . TRP B 2 328 ? 221.201 216.777 286.755 1.00 66.08 328 TRP g O 1
ATOM 5065 N N . PHE B 2 329 ? 221.537 215.822 288.758 1.00 56.41 329 PHE g N 1
ATOM 5066 C CA . PHE B 2 329 ? 221.458 214.486 288.190 1.00 56.41 329 PHE g CA 1
ATOM 5067 C C . PHE B 2 329 ? 220.879 213.519 289.210 1.00 56.41 329 PHE g C 1
ATOM 5068 O O . PHE B 2 329 ? 221.230 213.569 290.392 1.00 56.41 329 PHE g O 1
ATOM 5076 N N . LEU B 2 330 ? 220.001 212.635 288.734 1.00 51.06 330 LEU g N 1
ATOM 5077 C CA . LEU B 2 330 ? 219.361 211.614 289.549 1.00 51.06 330 LEU g CA 1
ATOM 5078 C C . LEU B 2 330 ? 219.496 210.259 288.874 1.00 51.06 330 LEU g C 1
ATOM 5079 O O . LEU B 2 330 ? 219.527 210.164 287.645 1.00 51.06 330 LEU g O 1
ATOM 5084 N N . THR B 2 331 ? 219.581 209.209 289.685 1.00 54.00 331 THR g N 1
ATOM 5085 C CA . THR B 2 331 ? 219.620 207.859 289.136 1.00 54.00 331 THR g CA 1
ATOM 5086 C C . THR B 2 331 ? 219.175 206.864 290.194 1.00 54.00 331 THR g C 1
ATOM 5087 O O . THR B 2 331 ? 219.618 206.933 291.341 1.00 54.00 331 THR g O 1
ATOM 5091 N N . PHE B 2 332 ? 218.314 205.932 289.801 1.00 52.95 332 PHE g N 1
ATOM 5092 C CA . PHE B 2 332 ? 217.926 204.851 290.692 1.00 52.95 332 PHE g CA 1
ATOM 5093 C C . PHE B 2 332 ? 218.912 203.696 290.545 1.00 52.95 332 PHE g C 1
ATOM 5094 O O . PHE B 2 332 ? 219.974 203.826 289.933 1.00 52.95 332 PHE g O 1
ATOM 5102 N N . SER B 2 333 ? 218.568 202.556 291.108 1.00 57.73 333 SER g N 1
ATOM 5103 C CA . SER B 2 333 ? 219.353 201.347 290.974 1.00 57.73 333 SER g CA 1
ATOM 5104 C C . SER B 2 333 ? 218.586 200.321 290.147 1.00 57.73 333 SER g C 1
ATOM 5105 O O . SER B 2 333 ? 217.353 200.357 290.102 1.00 57.73 333 SER g O 1
ATOM 5108 N N . PRO B 2 334 ? 219.278 199.409 289.463 1.00 58.71 334 PRO g N 1
ATOM 5109 C CA . PRO B 2 334 ? 218.558 198.364 288.722 1.00 58.71 334 PRO g CA 1
ATOM 5110 C C . PRO B 2 334 ? 217.614 197.552 289.586 1.00 58.71 334 PRO g C 1
ATOM 5111 O O . PRO B 2 334 ? 216.545 197.152 289.108 1.00 58.71 334 PRO g O 1
ATOM 5115 N N . ASN B 2 335 ? 217.966 197.295 290.841 1.00 61.34 335 ASN g N 1
ATOM 5116 C CA . ASN B 2 335 ? 217.074 196.594 291.754 1.00 61.34 335 ASN g CA 1
ATOM 5117 C C . ASN B 2 335 ? 216.078 197.524 292.433 1.00 61.34 335 ASN g C 1
ATOM 5118 O O . ASN B 2 335 ? 215.197 197.046 293.153 1.00 61.34 335 ASN g O 1
ATOM 5123 N N . GLY B 2 336 ? 216.193 198.830 292.217 1.00 62.75 336 GLY g N 1
ATOM 5124 C CA . GLY B 2 336 ? 215.249 199.785 292.771 1.00 62.75 336 GLY g CA 1
ATOM 5125 C C . GLY B 2 336 ? 215.272 199.902 294.279 1.00 62.75 336 GLY g C 1
ATOM 5126 O O . GLY B 2 336 ? 214.212 200.052 294.898 1.00 62.75 336 GLY g O 1
ATOM 5127 N N . LYS B 2 337 ? 216.455 199.846 294.890 1.00 61.52 337 LYS g N 1
ATOM 5128 C CA . LYS B 2 337 ? 216.576 199.924 296.340 1.00 61.52 337 LYS g CA 1
ATOM 5129 C C . LYS B 2 337 ? 217.348 201.149 296.808 1.00 61.52 337 LYS g C 1
ATOM 5130 O O . LYS B 2 337 ? 217.636 201.260 298.004 1.00 61.52 337 LYS g O 1
ATOM 5132 N N . TYR B 2 338 ? 217.691 202.069 295.908 1.00 63.71 338 TYR g N 1
ATOM 5133 C CA . TYR B 2 338 ? 218.408 203.278 296.286 1.00 63.71 338 TYR g CA 1
ATOM 5134 C C . TYR B 2 338 ? 218.079 204.391 295.304 1.00 63.71 338 TYR g C 1
ATOM 5135 O O . TYR B 2 338 ? 217.636 204.145 294.180 1.00 63.71 338 TYR g O 1
ATOM 5144 N N . LEU B 2 339 ? 218.305 205.624 295.746 1.00 56.61 339 LEU g N 1
ATOM 5145 C CA . LEU B 2 339 ? 218.246 206.798 294.887 1.00 56.61 339 LEU g CA 1
ATOM 5146 C C . LEU B 2 339 ? 219.567 207.537 295.025 1.00 56.61 339 LEU g C 1
ATOM 5147 O O . LEU B 2 339 ? 220.131 207.593 296.118 1.00 56.61 339 LEU g O 1
ATOM 5152 N N . ALA B 2 340 ? 220.060 208.110 293.929 1.00 55.98 340 ALA g N 1
ATOM 5153 C CA . ALA B 2 340 ? 221.331 208.817 293.938 1.00 55.98 340 ALA g CA 1
ATOM 5154 C C . ALA B 2 340 ? 221.149 210.193 293.325 1.00 55.98 340 ALA g C 1
ATOM 5155 O O . ALA B 2 340 ? 220.679 210.308 292.188 1.00 55.98 340 ALA g O 1
ATOM 5157 N N . SER B 2 341 ? 221.536 211.225 294.070 1.00 58.65 341 SER g N 1
ATOM 5158 C CA . SER B 2 341 ? 221.378 212.609 293.650 1.00 58.65 341 SER g CA 1
ATOM 5159 C C . SER B 2 341 ? 222.717 213.329 293.705 1.00 58.65 341 SER g C 1
ATOM 5160 O O . SER B 2 341 ? 223.498 213.144 294.647 1.00 58.65 341 SER g O 1
ATOM 5163 N N . ALA B 2 342 ? 222.967 214.163 292.694 1.00 65.20 342 ALA g N 1
ATOM 5164 C CA . ALA B 2 342 ? 224.228 214.889 292.543 1.00 65.20 342 ALA g CA 1
ATOM 5165 C C . ALA B 2 342 ? 224.000 216.369 292.838 1.00 65.20 342 ALA g C 1
ATOM 5166 O O . ALA B 2 342 ? 223.527 217.116 291.978 1.00 65.20 342 ALA g O 1
ATOM 5168 N N . THR B 2 343 ? 224.360 216.796 294.047 1.00 80.57 343 THR g N 1
ATOM 5169 C CA . THR B 2 343 ? 224.223 218.193 294.444 1.00 80.57 343 THR g CA 1
ATOM 5170 C C . THR B 2 343 ? 225.369 219.033 293.897 1.00 80.57 343 THR g C 1
ATOM 5171 O O . THR B 2 343 ? 226.133 218.565 293.048 1.00 80.57 343 THR g O 1
ATOM 5175 N N . SER B 2 344 ? 225.494 220.277 294.365 1.00 89.96 344 SER g N 1
ATOM 5176 C CA . SER B 2 344 ? 226.527 221.175 293.850 1.00 89.96 344 SER g CA 1
ATOM 5177 C C . SER B 2 344 ? 227.096 222.002 295.002 1.00 89.96 344 SER g C 1
ATOM 5178 O O . SER B 2 344 ? 226.557 223.062 295.332 1.00 89.96 344 SER g O 1
ATOM 5181 N N . GLU B 2 345 ? 228.179 221.508 295.605 1.00 98.92 345 GLU g N 1
ATOM 5182 C CA . GLU B 2 345 ? 229.076 222.294 296.454 1.00 98.92 345 GLU g CA 1
ATOM 5183 C C . GLU B 2 345 ? 228.404 222.851 297.709 1.00 98.92 345 GLU g C 1
ATOM 5184 O O . GLU B 2 345 ? 228.905 223.813 298.300 1.00 98.92 345 GLU g O 1
ATOM 5186 N N . SER B 2 346 ? 227.285 222.271 298.142 1.00 100.60 346 SER g N 1
ATOM 5187 C CA . SER B 2 346 ? 226.478 222.894 299.187 1.00 100.60 346 SER g CA 1
ATOM 5188 C C . SER B 2 346 ? 227.168 223.010 300.546 1.00 100.60 346 SER g C 1
ATOM 5189 O O . SER B 2 346 ? 227.469 224.122 300.991 1.00 100.60 346 SER g O 1
ATOM 5192 N N . SER B 2 347 ? 227.437 221.886 301.215 1.00 101.34 347 SER g N 1
ATOM 5193 C CA . SER B 2 347 ? 227.822 221.964 302.623 1.00 101.34 347 SER g CA 1
ATOM 5194 C C . SER B 2 347 ? 229.096 221.197 302.963 1.00 101.34 347 SER g C 1
ATOM 5195 O O . SER B 2 347 ? 229.885 221.641 303.802 1.00 101.34 347 SER g O 1
ATOM 5198 N N . ARG B 2 348 ? 229.307 220.050 302.321 1.00 101.96 348 ARG g N 1
ATOM 5199 C CA . ARG B 2 348 ? 230.426 219.177 302.659 1.00 101.96 348 ARG g CA 1
ATOM 5200 C C . ARG B 2 348 ? 231.275 218.917 301.423 1.00 101.96 348 ARG g C 1
ATOM 5201 O O . ARG B 2 348 ? 231.629 217.771 301.126 1.00 101.96 348 ARG g O 1
ATOM 5203 N N . GLY B 2 349 ? 231.601 219.983 300.698 1.00 97.51 349 GLY g N 1
ATOM 5204 C CA . GLY B 2 349 ? 232.201 219.835 299.389 1.00 97.51 349 GLY g CA 1
ATOM 5205 C C . GLY B 2 349 ? 231.114 219.769 298.331 1.00 97.51 349 GLY g C 1
ATOM 5206 O O . GLY B 2 349 ? 230.007 220.272 298.515 1.00 97.51 349 GLY g O 1
ATOM 5207 N N . TYR B 2 350 ? 231.427 219.098 297.228 1.00 91.75 350 TYR g N 1
ATOM 5208 C CA . TYR B 2 350 ? 230.462 218.852 296.157 1.00 91.75 350 TYR g CA 1
ATOM 5209 C C . TYR B 2 350 ? 229.801 217.497 296.319 1.00 91.75 350 TYR g C 1
ATOM 5210 O O . TYR B 2 350 ? 229.533 216.788 295.347 1.00 91.75 350 TYR g O 1
ATOM 5212 N N . PHE B 2 351 ? 229.536 217.133 297.570 1.00 89.49 351 PHE g N 1
ATOM 5213 C CA . PHE B 2 351 ? 229.158 215.775 297.926 1.00 89.49 351 PHE g CA 1
ATOM 5214 C C . PHE B 2 351 ? 227.820 215.381 297.311 1.00 89.49 351 PHE g C 1
ATOM 5215 O O . PHE B 2 351 ? 226.955 216.219 297.042 1.00 89.49 351 PHE g O 1
ATOM 5223 N N . ILE B 2 352 ? 227.665 214.080 297.087 1.00 73.80 352 ILE g N 1
ATOM 5224 C CA . ILE B 2 352 ? 226.451 213.512 296.528 1.00 73.80 352 ILE g CA 1
ATOM 5225 C C . ILE B 2 352 ? 225.732 212.728 297.619 1.00 73.80 352 ILE g C 1
ATOM 5226 O O . ILE B 2 352 ? 226.284 212.450 298.687 1.00 73.80 352 ILE g O 1
ATOM 5231 N N . THR B 2 353 ? 224.488 212.348 297.335 1.00 62.90 353 THR g N 1
ATOM 5232 C CA . THR B 2 353 ? 223.651 211.715 298.341 1.00 62.90 353 THR g CA 1
ATOM 5233 C C . THR B 2 353 ? 223.028 210.444 297.784 1.00 62.90 353 THR g C 1
ATOM 5234 O O . THR B 2 353 ? 222.703 210.361 296.597 1.00 62.90 353 THR g O 1
ATOM 5238 N N . VAL B 2 354 ? 222.873 209.449 298.654 1.00 59.88 354 VAL g N 1
ATOM 5239 C CA . VAL B 2 354 ? 222.212 208.197 298.323 1.00 59.88 354 VAL g CA 1
ATOM 5240 C C . VAL B 2 354 ? 221.158 207.941 299.387 1.00 59.88 354 VAL g C 1
ATOM 5241 O O . VAL B 2 354 ? 221.490 207.772 300.567 1.00 59.88 354 VAL g O 1
ATOM 5245 N N . TYR B 2 355 ? 219.899 207.908 298.969 1.00 60.13 355 TYR g N 1
ATOM 5246 C CA . TYR B 2 355 ? 218.773 207.685 299.862 1.00 60.13 355 TYR g CA 1
ATOM 5247 C C . TYR B 2 355 ? 218.295 206.247 299.761 1.00 60.13 355 TYR g C 1
ATOM 5248 O O . TYR B 2 355 ? 218.229 205.677 298.667 1.00 60.13 355 TYR g O 1
ATOM 5257 N N . ASP B 2 356 ? 217.956 205.669 300.909 1.00 67.42 356 ASP g N 1
ATOM 5258 C CA . ASP B 2 356 ? 217.160 204.457 300.930 1.00 67.42 356 ASP g CA 1
ATOM 5259 C C . ASP B 2 356 ? 215.776 204.761 300.358 1.00 67.42 356 ASP g C 1
ATOM 5260 O O . ASP B 2 356 ? 215.375 205.916 300.212 1.00 67.42 356 ASP g O 1
ATOM 5265 N N . VAL B 2 357 ? 215.042 203.707 300.018 1.00 68.71 357 VAL g N 1
ATOM 5266 C CA . VAL B 2 357 ? 213.697 203.831 299.474 1.00 68.71 357 VAL g CA 1
ATOM 5267 C C . VAL B 2 357 ? 212.662 203.176 300.382 1.00 68.71 357 VAL g C 1
ATOM 5268 O O . VAL B 2 357 ? 211.575 203.721 300.597 1.00 68.71 357 VAL g O 1
ATOM 5272 N N . GLU B 2 358 ? 212.985 202.004 300.930 1.00 74.42 358 GLU g N 1
ATOM 5273 C CA . GLU B 2 358 ? 212.033 201.320 301.797 1.00 74.42 358 GLU g CA 1
ATOM 5274 C C . GLU B 2 358 ? 211.885 202.033 303.135 1.00 74.42 358 GLU g C 1
ATOM 5275 O O . GLU B 2 358 ? 210.765 202.212 303.626 1.00 74.42 358 GLU g O 1
ATOM 5281 N N . GLN B 2 359 ? 212.996 202.462 303.732 1.00 71.98 359 GLN g N 1
ATOM 5282 C CA . GLN B 2 359 ? 212.945 203.083 305.050 1.00 71.98 359 GLN g CA 1
ATOM 5283 C C . GLN B 2 359 ? 212.559 204.553 304.952 1.00 71.98 359 GLN g C 1
ATOM 5284 O O . GLN B 2 359 ? 213.258 205.423 305.482 1.00 71.98 359 GLN g O 1
ATOM 5286 N N . ASP B 2 360 ? 211.442 204.829 304.276 1.00 71.58 360 ASP g N 1
ATOM 5287 C CA . ASP B 2 360 ? 210.847 206.165 304.213 1.00 71.58 360 ASP g CA 1
ATOM 5288 C C . ASP B 2 360 ? 211.834 207.210 303.695 1.00 71.58 360 ASP g C 1
ATOM 5289 O O . ASP B 2 360 ? 211.880 208.339 304.188 1.00 71.58 360 ASP g O 1
ATOM 5291 N N . PHE B 2 361 ? 212.626 206.831 302.693 1.00 63.31 361 PHE g N 1
ATOM 5292 C CA . PHE B 2 361 ? 213.527 207.758 302.006 1.00 63.31 361 PHE g CA 1
ATOM 5293 C C . PHE B 2 361 ? 214.476 208.458 302.978 1.00 63.31 361 PHE g C 1
ATOM 5294 O O . PHE B 2 361 ? 214.803 209.634 302.815 1.00 63.31 361 PHE g O 1
ATOM 5302 N N . LYS B 2 362 ? 214.918 207.735 304.001 1.00 62.64 362 LYS g N 1
ATOM 5303 C CA . LYS B 2 362 ? 215.952 208.257 304.881 1.00 62.64 362 LYS g CA 1
ATOM 5304 C C . LYS B 2 362 ? 217.315 208.147 304.207 1.00 62.64 362 LYS g C 1
ATOM 5305 O O . LYS B 2 362 ? 217.546 207.278 303.362 1.00 62.64 362 LYS g O 1
ATOM 5307 N N . ILE B 2 363 ? 218.227 209.046 304.585 1.00 61.97 363 ILE g N 1
ATOM 5308 C CA . ILE B 2 363 ? 219.546 209.062 303.963 1.00 61.97 363 ILE g CA 1
ATOM 5309 C C . ILE B 2 363 ? 220.276 207.768 304.279 1.00 61.97 363 ILE g C 1
ATOM 5310 O O . ILE B 2 363 ? 220.409 207.377 305.444 1.00 61.97 363 ILE g O 1
ATOM 5315 N N . TYR B 2 364 ? 220.756 207.094 303.235 1.00 63.59 364 TYR g N 1
ATOM 5316 C CA . TYR B 2 364 ? 221.535 205.875 303.400 1.00 63.59 364 TYR g CA 1
ATOM 5317 C C . TYR B 2 364 ? 223.032 206.123 303.376 1.00 63.59 364 TYR g C 1
ATOM 5318 O O . TYR B 2 364 ? 223.773 205.425 304.075 1.00 63.59 364 TYR g O 1
ATOM 5327 N N . LYS B 2 365 ? 223.494 207.090 302.588 1.00 63.65 365 LYS g N 1
ATOM 5328 C CA . LYS B 2 365 ? 224.910 207.431 302.583 1.00 63.65 365 LYS g CA 1
ATOM 5329 C C . LYS B 2 365 ? 225.160 208.775 301.914 1.00 63.65 365 LYS g C 1
ATOM 5330 O O . LYS B 2 365 ? 224.779 208.984 300.761 1.00 63.65 365 LYS g O 1
ATOM 5332 N N . THR B 2 366 ? 225.808 209.687 302.622 1.00 70.89 366 THR g N 1
ATOM 5333 C CA . THR B 2 366 ? 226.305 210.916 302.024 1.00 70.89 366 THR g CA 1
ATOM 5334 C C . THR B 2 366 ? 227.778 210.708 301.697 1.00 70.89 366 THR g C 1
ATOM 5335 O O . THR B 2 366 ? 228.538 210.211 302.533 1.00 70.89 366 THR g O 1
ATOM 5339 N N . CYS B 2 367 ? 228.171 211.035 300.470 1.00 73.98 367 CYS g N 1
ATOM 5340 C CA . CYS B 2 367 ? 229.494 210.665 299.992 1.00 73.98 367 CYS g CA 1
ATOM 5341 C C . CYS B 2 367 ? 230.491 211.794 300.205 1.00 73.98 367 CYS g C 1
ATOM 5342 O O . CYS B 2 367 ? 230.120 212.963 300.310 1.00 73.98 367 CYS g O 1
ATOM 5345 N N . VAL B 2 368 ? 231.766 211.428 300.281 1.00 78.56 368 VAL g N 1
ATOM 5346 C CA . VAL B 2 368 ? 232.857 212.388 300.392 1.00 78.56 368 VAL g CA 1
ATOM 5347 C C . VAL B 2 368 ? 233.535 212.498 299.034 1.00 78.56 368 VAL g C 1
ATOM 5348 O O . VAL B 2 368 ? 234.052 211.508 298.502 1.00 78.56 368 VAL g O 1
ATOM 5352 N N . SER B 2 369 ? 233.519 213.699 298.464 1.00 83.29 369 SER g N 1
ATOM 5353 C CA . SER B 2 369 ? 233.969 213.900 297.097 1.00 83.29 369 SER g CA 1
ATOM 5354 C C . SER B 2 369 ? 234.945 215.061 297.031 1.00 83.29 369 SER g C 1
ATOM 5355 O O . SER B 2 369 ? 234.843 216.029 297.788 1.00 83.29 369 SER g O 1
ATOM 5358 N N . LEU B 2 370 ? 235.899 214.942 296.114 1.00 86.30 370 LEU g N 1
ATOM 5359 C CA . LEU B 2 370 ? 236.742 216.072 295.759 1.00 86.30 370 LEU g CA 1
ATOM 5360 C C . LEU B 2 370 ? 235.879 217.218 295.243 1.00 86.30 370 LEU g C 1
ATOM 5361 O O . LEU B 2 370 ? 234.965 217.012 294.440 1.00 86.30 370 LEU g O 1
ATOM 5366 N N . SER B 2 371 ? 236.154 218.427 295.733 1.00 90.41 371 SER g N 1
ATOM 5367 C CA . SER B 2 371 ? 235.278 219.575 295.500 1.00 90.41 371 SER g CA 1
ATOM 5368 C C . SER B 2 371 ? 235.451 220.062 294.066 1.00 90.41 371 SER g C 1
ATOM 5369 O O . SER B 2 371 ? 236.209 220.990 293.772 1.00 90.41 371 SER g O 1
ATOM 5372 N N . GLN B 2 372 ? 234.729 219.413 293.148 1.00 86.48 372 GLN g N 1
ATOM 5373 C CA . GLN B 2 372 ? 234.744 219.854 291.759 1.00 86.48 372 GLN g CA 1
ATOM 5374 C C . GLN B 2 372 ? 233.380 219.752 291.086 1.00 86.48 372 GLN g C 1
ATOM 5375 O O . GLN B 2 372 ? 233.316 219.748 289.851 1.00 86.48 372 GLN g O 1
ATOM 5381 N N . SER B 2 373 ? 232.293 219.669 291.856 1.00 80.80 373 SER g N 1
ATOM 5382 C CA . SER B 2 373 ? 230.932 219.700 291.316 1.00 80.80 373 SER g CA 1
ATOM 5383 C C . SER B 2 373 ? 230.719 218.569 290.303 1.00 80.80 373 SER g C 1
ATOM 5384 O O . SER B 2 373 ? 230.608 218.785 289.095 1.00 80.80 373 SER g O 1
ATOM 5387 N N . VAL B 2 374 ? 230.689 217.348 290.840 1.00 68.25 374 VAL g N 1
ATOM 5388 C CA . VAL B 2 374 ? 230.595 216.122 290.052 1.00 68.25 374 VAL g CA 1
ATOM 5389 C C . VAL B 2 374 ? 229.419 216.210 289.087 1.00 68.25 374 VAL g C 1
ATOM 5390 O O . VAL B 2 374 ? 228.441 216.920 289.341 1.00 68.25 374 VAL g O 1
ATOM 5394 N N . LEU B 2 375 ? 229.512 215.498 287.970 1.00 62.49 375 LEU g N 1
ATOM 5395 C CA . LEU B 2 375 ? 228.654 215.745 286.819 1.00 62.49 375 LEU g CA 1
ATOM 5396 C C . LEU B 2 375 ? 227.833 214.543 286.385 1.00 62.49 375 LEU g C 1
ATOM 5397 O O . LEU B 2 375 ? 226.694 214.717 285.948 1.00 62.49 375 LEU g O 1
ATOM 5402 N N . TYR B 2 376 ? 228.364 213.327 286.486 1.00 56.23 376 TYR g N 1
ATOM 5403 C CA . TYR B 2 376 ? 227.659 212.158 285.981 1.00 56.23 376 TYR g CA 1
ATOM 5404 C C . TYR B 2 376 ? 227.665 211.038 287.011 1.00 56.23 376 TYR g C 1
ATOM 5405 O O . TYR B 2 376 ? 228.610 210.894 287.789 1.00 56.23 376 TYR g O 1
ATOM 5414 N N . LEU B 2 377 ? 226.611 210.224 286.980 1.00 57.27 377 LEU g N 1
ATOM 5415 C CA . LEU B 2 377 ? 226.427 209.127 287.917 1.00 57.27 377 LEU g CA 1
ATOM 5416 C C . LEU B 2 377 ? 225.990 207.874 287.173 1.00 57.27 377 LEU g C 1
ATOM 5417 O O . LEU B 2 377 ? 225.427 207.939 286.079 1.00 57.27 377 LEU g O 1
ATOM 5422 N N . MET B 2 378 ? 226.262 206.722 287.780 1.00 62.31 378 MET g N 1
ATOM 5423 C CA . MET B 2 378 ? 225.828 205.455 287.210 1.00 62.31 378 MET g CA 1
ATOM 5424 C C . MET B 2 378 ? 225.802 204.392 288.298 1.00 62.31 378 MET g C 1
ATOM 5425 O O . MET B 2 378 ? 226.588 204.437 289.246 1.00 62.31 378 MET g O 1
ATOM 5430 N N . PHE B 2 379 ? 224.890 203.437 288.148 1.00 60.85 379 PHE g N 1
ATOM 5431 C CA . PHE B 2 379 ? 224.760 202.302 289.051 1.00 60.85 379 PHE g CA 1
ATOM 5432 C C . PHE B 2 379 ? 225.182 201.035 288.324 1.00 60.85 379 PHE g C 1
ATOM 5433 O O . PHE B 2 379 ? 224.723 200.776 287.208 1.00 60.85 379 PHE g O 1
ATOM 5441 N N . SER B 2 380 ? 226.054 200.251 288.952 1.00 65.27 380 SER g N 1
ATOM 5442 C CA . SER B 2 380 ? 226.524 199.020 288.342 1.00 65.27 380 SER g CA 1
ATOM 5443 C C . SER B 2 380 ? 225.373 198.028 288.191 1.00 65.27 380 SER g C 1
ATOM 5444 O O . SER B 2 380 ? 224.421 198.046 288.975 1.00 65.27 380 SER g O 1
ATOM 5447 N N . PRO B 2 381 ? 225.431 197.154 287.183 1.00 67.52 381 PRO g N 1
ATOM 5448 C CA . PRO B 2 381 ? 224.356 196.164 287.014 1.00 67.52 381 PRO g CA 1
ATOM 5449 C C . PRO B 2 381 ? 224.203 195.234 288.199 1.00 67.52 381 PRO g C 1
ATOM 5450 O O . PRO B 2 381 ? 223.129 194.648 288.372 1.00 67.52 381 PRO g O 1
ATOM 5454 N N . ASP B 2 382 ? 225.237 195.080 289.023 1.00 70.14 382 ASP g N 1
ATOM 5455 C CA . ASP B 2 382 ? 225.091 194.340 290.269 1.00 70.14 382 ASP g CA 1
ATOM 5456 C C . ASP B 2 382 ? 224.314 195.116 291.319 1.00 70.14 382 ASP g C 1
ATOM 5457 O O . ASP B 2 382 ? 224.130 194.604 292.428 1.00 70.14 382 ASP g O 1
ATOM 5459 N N . SER B 2 383 ? 223.868 196.330 290.999 1.00 68.42 383 SER g N 1
ATOM 5460 C CA . SER B 2 383 ? 223.116 197.224 291.876 1.00 68.42 383 SER g CA 1
ATOM 5461 C C . SER B 2 383 ? 223.898 197.637 293.114 1.00 68.42 383 SER g C 1
ATOM 5462 O O . SER B 2 383 ? 223.327 198.252 294.022 1.00 68.42 383 SER g O 1
ATOM 5465 N N . ARG B 2 384 ? 225.193 197.331 293.175 1.00 72.42 384 ARG g N 1
ATOM 5466 C CA . ARG B 2 384 ? 226.008 197.646 294.339 1.00 72.42 384 ARG g CA 1
ATOM 5467 C C . ARG B 2 384 ? 226.953 198.813 294.086 1.00 72.42 384 ARG g C 1
ATOM 5468 O O . ARG B 2 384 ? 226.915 199.809 294.812 1.00 72.42 384 ARG g O 1
ATOM 5476 N N . TYR B 2 385 ? 227.801 198.725 293.069 1.00 68.86 385 TYR g N 1
ATOM 5477 C CA . TYR B 2 385 ? 228.799 199.760 292.849 1.00 68.86 385 TYR g CA 1
ATOM 5478 C C . TYR B 2 385 ? 228.166 201.028 292.286 1.00 68.86 385 TYR g C 1
ATOM 5479 O O . TYR B 2 385 ? 227.222 200.985 291.495 1.00 68.86 385 TYR g O 1
ATOM 5488 N N . LEU B 2 386 ? 228.700 202.169 292.710 1.00 64.46 386 LEU g N 1
ATOM 5489 C CA . LEU B 2 386 ? 228.281 203.475 292.218 1.00 64.46 386 LEU g CA 1
ATOM 5490 C C . LEU B 2 386 ? 229.473 204.124 291.534 1.00 64.46 386 LEU g C 1
ATOM 5491 O O . LEU B 2 386 ? 230.577 204.122 292.082 1.00 64.46 386 LEU g O 1
ATOM 5496 N N . VAL B 2 387 ? 229.260 204.669 290.346 1.00 60.17 387 VAL g N 1
ATOM 5497 C CA . VAL B 2 387 ? 230.320 205.317 289.585 1.00 60.17 387 VAL g CA 1
ATOM 5498 C C . VAL B 2 387 ? 229.975 206.788 289.431 1.00 60.17 387 VAL g C 1
ATOM 5499 O O . VAL B 2 387 ? 228.840 207.136 289.082 1.00 60.17 387 VAL g O 1
ATOM 5503 N N . ALA B 2 388 ? 230.946 207.656 289.703 1.00 61.89 388 ALA g N 1
ATOM 5504 C CA . ALA B 2 388 ? 230.750 209.094 289.590 1.00 61.89 388 ALA g CA 1
ATOM 5505 C C . ALA B 2 388 ? 231.874 209.701 288.767 1.00 61.89 388 ALA g C 1
ATOM 5506 O O . ALA B 2 388 ? 233.059 209.465 289.043 1.00 61.89 388 ALA g O 1
ATOM 5508 N N . CYS B 2 389 ? 231.491 210.483 287.760 1.00 65.68 389 CYS g N 1
ATOM 5509 C CA . CYS B 2 389 ? 232.430 211.148 286.866 1.00 65.68 389 CYS g CA 1
ATOM 5510 C C . CYS B 2 389 ? 232.350 212.653 287.072 1.00 65.68 389 CYS g C 1
ATOM 5511 O O . CYS B 2 389 ? 231.320 213.267 286.741 1.00 65.68 389 CYS g O 1
ATOM 5514 N N . PRO B 2 390 ? 233.390 213.282 287.626 1.00 70.48 390 PRO g N 1
ATOM 5515 C CA . PRO B 2 390 ? 233.354 214.729 287.863 1.00 70.48 390 PRO g CA 1
ATOM 5516 C C . PRO B 2 390 ? 233.839 215.553 286.685 1.00 70.48 390 PRO g C 1
ATOM 5517 O O . PRO B 2 390 ? 234.135 215.025 285.610 1.00 70.48 390 PRO g O 1
ATOM 5521 N N . PHE B 2 391 ? 233.917 216.863 286.898 1.00 76.22 391 PHE g N 1
ATOM 5522 C CA . PHE B 2 391 ? 234.239 217.841 285.870 1.00 76.22 391 PHE g CA 1
ATOM 5523 C C . PHE B 2 391 ? 235.740 218.036 285.667 1.00 76.22 391 PHE g C 1
ATOM 5524 O O . PHE B 2 391 ? 236.139 218.646 284.670 1.00 76.22 391 PHE g O 1
ATOM 5532 N N . SER B 2 392 ? 236.584 217.508 286.552 1.00 76.71 392 SER g N 1
ATOM 5533 C CA . SER B 2 392 ? 237.991 217.901 286.616 1.00 76.71 392 SER g CA 1
ATOM 5534 C C . SER B 2 392 ? 238.915 216.689 286.615 1.00 76.71 392 SER g C 1
ATOM 5535 O O . SER B 2 392 ? 239.804 216.554 287.458 1.00 76.71 392 SER g O 1
ATOM 5538 N N . GLU B 2 393 ? 238.701 215.779 285.664 1.00 81.79 393 GLU g N 1
ATOM 5539 C CA . GLU B 2 393 ? 239.671 214.738 285.314 1.00 81.79 393 GLU g CA 1
ATOM 5540 C C . GLU B 2 393 ? 239.967 213.813 286.500 1.00 81.79 393 GLU g C 1
ATOM 5541 O O . GLU B 2 393 ? 241.074 213.766 287.036 1.00 81.79 393 GLU g O 1
ATOM 5543 N N . ASP B 2 394 ? 238.933 213.078 286.894 1.00 79.02 394 ASP g N 1
ATOM 5544 C CA . ASP B 2 394 ? 239.084 211.994 287.855 1.00 79.02 394 ASP g CA 1
ATOM 5545 C C . ASP B 2 394 ? 237.866 211.086 287.732 1.00 79.02 394 ASP g C 1
ATOM 5546 O O . ASP B 2 394 ? 236.941 211.360 286.965 1.00 79.02 394 ASP g O 1
ATOM 5551 N N . VAL B 2 395 ? 237.888 209.980 288.472 1.00 72.08 395 VAL g N 1
ATOM 5552 C CA . VAL B 2 395 ? 236.794 209.013 288.495 1.00 72.08 395 VAL g CA 1
ATOM 5553 C C . VAL B 2 395 ? 236.681 208.477 289.915 1.00 72.08 395 VAL g C 1
ATOM 5554 O O . VAL B 2 395 ? 237.695 208.219 290.568 1.00 72.08 395 VAL g O 1
ATOM 5558 N N . THR B 2 396 ? 235.451 208.311 290.409 1.00 68.91 396 THR g N 1
ATOM 5559 C CA . THR B 2 396 ? 235.260 207.750 291.739 1.00 68.91 396 THR g CA 1
ATOM 5560 C C . THR B 2 396 ? 234.330 206.548 291.674 1.00 68.91 396 THR g C 1
ATOM 5561 O O . THR B 2 396 ? 233.335 206.556 290.943 1.00 68.91 396 THR g O 1
ATOM 5565 N N . ILE B 2 397 ? 234.664 205.516 292.443 1.00 66.80 397 ILE g N 1
ATOM 5566 C CA . ILE B 2 397 ? 233.860 204.306 292.552 1.00 66.80 397 ILE g CA 1
ATOM 5567 C C . ILE B 2 397 ? 233.574 204.061 294.025 1.00 66.80 397 ILE g C 1
ATOM 5568 O O . ILE B 2 397 ? 234.499 204.027 294.844 1.00 66.80 397 ILE g O 1
ATOM 5573 N N . TYR B 2 398 ? 232.299 203.885 294.359 1.00 69.39 398 TYR g N 1
ATOM 5574 C CA . TYR B 2 398 ? 231.851 203.733 295.733 1.00 69.39 398 TYR g CA 1
ATOM 5575 C C . TYR B 2 398 ? 231.134 202.402 295.910 1.00 69.39 398 TYR g C 1
ATOM 5576 O O . TYR B 2 398 ? 230.517 201.880 294.977 1.00 69.39 398 TYR g O 1
ATOM 5585 N N . ASP B 2 399 ? 231.211 201.873 297.125 1.00 79.22 399 ASP g N 1
ATOM 5586 C CA . ASP B 2 399 ? 230.654 200.579 297.484 1.00 79.22 399 ASP g CA 1
ATOM 5587 C C . ASP B 2 399 ? 229.411 200.758 298.343 1.00 79.22 399 ASP g C 1
ATOM 5588 O O . ASP B 2 399 ? 229.054 201.867 298.746 1.00 79.22 399 ASP g O 1
ATOM 5593 N N . MET B 2 400 ? 228.748 199.641 298.624 1.00 74.05 400 MET g N 1
ATOM 5594 C CA . MET B 2 400 ? 227.595 199.638 299.518 1.00 74.05 400 MET g CA 1
ATOM 5595 C C . MET B 2 400 ? 227.675 198.469 300.490 1.00 74.05 400 MET g C 1
ATOM 5596 O O . MET B 2 400 ? 227.735 197.311 300.077 1.00 74.05 400 MET g O 1
ATOM 5601 N N . ARG B 2 458 ? 239.456 214.706 281.890 1.00 74.42 458 ARG g N 1
ATOM 5602 C CA . ARG B 2 458 ? 238.014 214.907 281.948 1.00 74.42 458 ARG g CA 1
ATOM 5603 C C . ARG B 2 458 ? 237.283 213.778 281.236 1.00 74.42 458 ARG g C 1
ATOM 5604 O O . ARG B 2 458 ? 237.555 213.495 280.074 1.00 74.42 458 ARG g O 1
ATOM 5612 N N . VAL B 2 459 ? 236.365 213.121 281.943 1.00 68.53 459 VAL g N 1
ATOM 5613 C CA . VAL B 2 459 ? 235.523 212.074 281.368 1.00 68.53 459 VAL g CA 1
ATOM 5614 C C . VAL B 2 459 ? 234.100 212.269 281.885 1.00 68.53 459 VAL g C 1
ATOM 5615 O O . VAL B 2 459 ? 233.848 212.143 283.088 1.00 68.53 459 VAL g O 1
ATOM 5619 N N . TRP B 2 460 ? 233.175 212.606 280.986 1.00 63.32 460 TRP g N 1
ATOM 5620 C CA . TRP B 2 460 ? 231.792 212.874 281.359 1.00 63.32 460 TRP g CA 1
ATOM 5621 C C . TRP B 2 460 ? 230.813 211.850 280.804 1.00 63.32 460 TRP g C 1
ATOM 5622 O O . TRP B 2 460 ? 229.626 212.162 280.674 1.00 63.32 460 TRP g O 1
ATOM 5633 N N . CYS B 2 461 ? 231.263 210.647 280.459 1.00 64.56 461 CYS g N 1
ATOM 5634 C CA . CYS B 2 461 ? 230.375 209.657 279.871 1.00 64.56 461 CYS g CA 1
ATOM 5635 C C . CYS B 2 461 ? 230.675 208.302 280.481 1.00 64.56 461 CYS g C 1
ATOM 5636 O O . CYS B 2 461 ? 231.784 207.788 280.320 1.00 64.56 461 CYS g O 1
ATOM 5639 N N . CYS B 2 462 ? 229.692 207.712 281.146 1.00 60.89 462 CYS g N 1
ATOM 5640 C CA . CYS B 2 462 ? 229.876 206.423 281.793 1.00 60.89 462 CYS g CA 1
ATOM 5641 C C . CYS B 2 462 ? 228.749 205.481 281.409 1.00 60.89 462 CYS g C 1
ATOM 5642 O O . CYS B 2 462 ? 227.587 205.888 281.335 1.00 60.89 462 CYS g O 1
ATOM 5645 N N . ASP B 2 463 ? 229.096 204.221 281.157 1.00 63.99 463 ASP g N 1
ATOM 5646 C CA . ASP B 2 463 ? 228.075 203.195 280.990 1.00 63.99 463 ASP g CA 1
ATOM 5647 C C . ASP B 2 463 ? 228.689 201.853 281.346 1.00 63.99 463 ASP g C 1
ATOM 5648 O O . ASP B 2 463 ? 229.909 201.702 281.358 1.00 63.99 463 ASP g O 1
ATOM 5650 N N . ALA B 2 464 ? 227.836 200.875 281.634 1.00 68.92 464 ALA g N 1
ATOM 5651 C CA . ALA B 2 464 ? 228.306 199.568 282.066 1.00 68.92 464 ALA g CA 1
ATOM 5652 C C . ALA B 2 464 ? 227.689 198.477 281.208 1.00 68.92 464 ALA g C 1
ATOM 5653 O O . ALA B 2 464 ? 226.608 198.649 280.643 1.00 68.92 464 ALA g O 1
ATOM 5655 N N . PHE B 2 465 ? 228.391 197.349 281.114 1.00 73.71 465 PHE g N 1
ATOM 5656 C CA . PHE B 2 465 ? 227.881 196.208 280.370 1.00 73.71 465 PHE g CA 1
ATOM 5657 C C . PHE B 2 465 ? 226.884 195.426 281.215 1.00 73.71 465 PHE g C 1
ATOM 5658 O O . PHE B 2 465 ? 227.046 195.291 282.431 1.00 73.71 465 PHE g O 1
ATOM 5666 N N . HIS B 2 466 ? 225.849 194.905 280.558 1.00 78.03 466 HIS g N 1
ATOM 5667 C CA . HIS B 2 466 ? 224.765 194.212 281.241 1.00 78.03 466 HIS g CA 1
ATOM 5668 C C . HIS B 2 466 ? 224.860 192.698 281.149 1.00 78.03 466 HIS g C 1
ATOM 5669 O O . HIS B 2 466 ? 224.370 192.005 282.046 1.00 78.03 466 HIS g O 1
ATOM 5676 N N . THR B 2 467 ? 225.468 192.168 280.094 1.00 83.60 467 THR g N 1
ATOM 5677 C CA . THR B 2 467 ? 225.586 190.725 279.959 1.00 83.60 467 THR g CA 1
ATOM 5678 C C . THR B 2 467 ? 226.608 190.173 280.946 1.00 83.60 467 THR g C 1
ATOM 5679 O O . THR B 2 467 ? 227.565 190.848 281.333 1.00 83.60 467 THR g O 1
ATOM 5683 N N . ALA B 2 468 ? 226.386 188.928 281.366 1.00 83.04 468 ALA g N 1
ATOM 5684 C CA . ALA B 2 468 ? 227.302 188.272 282.288 1.00 83.04 468 ALA g CA 1
ATOM 5685 C C . ALA B 2 468 ? 228.592 187.820 281.618 1.00 83.04 468 ALA g C 1
ATOM 5686 O O . ALA B 2 468 ? 229.611 187.683 282.302 1.00 83.04 468 ALA g O 1
ATOM 5688 N N . GLU B 2 469 ? 228.571 187.587 280.302 1.00 81.65 469 GLU g N 1
ATOM 5689 C CA . GLU B 2 469 ? 229.749 187.060 279.620 1.00 81.65 469 GLU g CA 1
ATOM 5690 C C . GLU B 2 469 ? 230.930 188.015 279.726 1.00 81.65 469 GLU g C 1
ATOM 5691 O O . GLU B 2 469 ? 232.087 187.595 279.624 1.00 81.65 469 GLU g O 1
ATOM 5693 N N . ARG B 2 470 ? 230.660 189.301 279.922 1.00 79.86 470 ARG g N 1
ATOM 5694 C CA . ARG B 2 470 ? 231.689 190.305 280.182 1.00 79.86 470 ARG g CA 1
ATOM 5695 C C . ARG B 2 470 ? 231.249 191.076 281.420 1.00 79.86 470 ARG g C 1
ATOM 5696 O O . ARG B 2 470 ? 230.632 192.139 281.319 1.00 79.86 470 ARG g O 1
ATOM 5704 N N . ALA B 2 471 ? 231.584 190.543 282.590 1.00 82.66 471 ALA g N 1
ATOM 5705 C CA . ALA B 2 471 ? 231.097 191.079 283.852 1.00 82.66 471 ALA g CA 1
ATOM 5706 C C . ALA B 2 471 ? 232.050 192.130 284.402 1.00 82.66 471 ALA g C 1
ATOM 5707 O O . ALA B 2 471 ? 233.272 191.984 284.323 1.00 82.66 471 ALA g O 1
ATOM 5709 N N . GLY B 2 472 ? 231.477 193.187 284.965 1.00 82.36 472 GLY g N 1
ATOM 5710 C CA . GLY B 2 472 ? 232.269 194.240 285.571 1.00 82.36 472 GLY g CA 1
ATOM 5711 C C . GLY B 2 472 ? 233.106 195.038 284.596 1.00 82.36 472 GLY g C 1
ATOM 5712 O O . GLY B 2 472 ? 234.238 195.415 284.922 1.00 82.36 472 GLY g O 1
ATOM 5713 N N . TRP B 2 473 ? 232.577 195.312 283.407 1.00 79.44 473 TRP g N 1
ATOM 5714 C CA . TRP B 2 473 ? 233.255 196.145 282.429 1.00 79.44 473 TRP g CA 1
ATOM 5715 C C . TRP B 2 473 ? 232.388 197.350 282.091 1.00 79.44 473 TRP g C 1
ATOM 5716 O O . TRP B 2 473 ? 231.154 197.280 282.114 1.00 79.44 473 TRP g O 1
ATOM 5727 N N . MET B 2 474 ? 233.051 198.460 281.786 1.00 71.05 474 MET g N 1
ATOM 5728 C CA . MET B 2 474 ? 232.385 199.733 281.581 1.00 71.05 474 MET g CA 1
ATOM 5729 C C . MET B 2 474 ? 233.039 200.454 280.414 1.00 71.05 474 MET g C 1
ATOM 5730 O O . MET B 2 474 ? 234.176 200.168 280.037 1.00 71.05 474 MET g O 1
ATOM 5735 N N . VAL B 2 475 ? 232.297 201.390 279.836 1.00 61.29 475 VAL g N 1
ATOM 5736 C CA . VAL B 2 475 ? 232.767 202.202 278.725 1.00 61.29 475 VAL g CA 1
ATOM 5737 C C . VAL B 2 475 ? 232.735 203.660 279.155 1.00 61.29 475 VAL g C 1
ATOM 5738 O O . VAL B 2 475 ? 231.736 204.129 279.720 1.00 61.29 475 VAL g O 1
ATOM 5742 N N . VAL B 2 476 ? 233.835 204.363 278.893 1.00 60.42 476 VAL g N 1
ATOM 5743 C CA . VAL B 2 476 ? 234.048 205.738 279.320 1.00 60.42 476 VAL g CA 1
ATOM 5744 C C . VAL B 2 476 ? 234.230 206.611 278.088 1.00 60.42 476 VAL g C 1
ATOM 5745 O O . VAL B 2 476 ? 234.970 206.252 277.166 1.00 60.42 476 VAL g O 1
ATOM 5749 N N . GLY B 2 477 ? 233.565 207.751 278.080 1.00 59.26 477 GLY g N 1
ATOM 5750 C CA . GLY B 2 477 ? 233.669 208.690 276.974 1.00 59.26 477 GLY g CA 1
ATOM 5751 C C . GLY B 2 477 ? 234.000 210.080 277.470 1.00 59.26 477 GLY g C 1
ATOM 5752 O O . GLY B 2 477 ? 233.460 210.538 278.479 1.00 59.26 477 GLY g O 1
ATOM 5753 N N . SER B 2 478 ? 234.886 210.752 276.740 1.00 65.21 478 SER g N 1
ATOM 5754 C CA . SER B 2 478 ? 235.467 212.003 277.196 1.00 65.21 478 SER g CA 1
ATOM 5755 C C . SER B 2 478 ? 235.384 213.066 276.114 1.00 65.21 478 SER g C 1
ATOM 5756 O O . SER B 2 478 ? 235.383 212.747 274.923 1.00 65.21 478 SER g O 1
ATOM 5759 N N . PRO B 2 479 ? 235.317 214.344 276.500 1.00 65.47 479 PRO g N 1
ATOM 5760 C CA . PRO B 2 479 ? 235.338 215.419 275.498 1.00 65.47 479 PRO g CA 1
ATOM 5761 C C . PRO B 2 479 ? 236.691 215.614 274.847 1.00 65.47 479 PRO g C 1
ATOM 5762 O O . PRO B 2 479 ? 236.790 216.396 273.893 1.00 65.47 479 PRO g O 1
ATOM 5766 N N . ASP B 2 480 ? 237.732 214.938 275.329 1.00 71.84 480 ASP g N 1
ATOM 5767 C CA . ASP B 2 480 ? 239.051 214.973 274.715 1.00 71.84 480 ASP g CA 1
ATOM 5768 C C . ASP B 2 480 ? 239.168 214.018 273.540 1.00 71.84 480 ASP g C 1
ATOM 5769 O O . ASP B 2 480 ? 240.284 213.611 273.198 1.00 71.84 480 ASP g O 1
ATOM 5774 N N . ARG B 2 481 ? 238.034 213.635 272.948 1.00 71.69 481 ARG g N 1
ATOM 5775 C CA . ARG B 2 481 ? 237.990 212.736 271.795 1.00 71.69 481 ARG g CA 1
ATOM 5776 C C . ARG B 2 481 ? 238.495 211.344 272.171 1.00 71.69 481 ARG g C 1
ATOM 5777 O O . ARG B 2 481 ? 239.256 210.721 271.435 1.00 71.69 481 ARG g O 1
ATOM 5785 N N . GLU B 2 482 ? 238.057 210.852 273.326 1.00 66.82 482 GLU g N 1
ATOM 5786 C CA . GLU B 2 482 ? 238.529 209.575 273.838 1.00 66.82 482 GLU g CA 1
ATOM 5787 C C . GLU B 2 482 ? 237.360 208.676 274.211 1.00 66.82 482 GLU g C 1
ATOM 5788 O O . GLU B 2 482 ? 236.382 209.124 274.818 1.00 66.82 482 GLU g O 1
ATOM 5790 N N . ALA B 2 483 ? 237.476 207.403 273.839 1.00 66.44 483 ALA g N 1
ATOM 5791 C CA . ALA B 2 483 ? 236.595 206.343 274.302 1.00 66.44 483 ALA g CA 1
ATOM 5792 C C . ALA B 2 483 ? 237.454 205.198 274.813 1.00 66.44 483 ALA g C 1
ATOM 5793 O O . ALA B 2 483 ? 238.465 204.845 274.196 1.00 66.44 483 ALA g O 1
ATOM 5795 N N . ILE B 2 484 ? 237.063 204.635 275.955 1.00 62.75 484 ILE g N 1
ATOM 5796 C CA . ILE B 2 484 ? 237.871 203.643 276.653 1.00 62.75 484 ILE g CA 1
ATOM 5797 C C . ILE B 2 484 ? 236.975 202.518 277.149 1.00 62.75 484 ILE g C 1
ATOM 5798 O O . ILE B 2 484 ? 235.817 202.736 277.513 1.00 62.75 484 ILE g O 1
ATOM 5803 N N . VAL B 2 485 ? 237.526 201.307 277.169 1.00 65.96 485 VAL g N 1
ATOM 5804 C CA . VAL B 2 485 ? 236.941 200.178 277.881 1.00 65.96 485 VAL g CA 1
ATOM 5805 C C . VAL B 2 485 ? 237.738 199.982 279.160 1.00 65.96 485 VAL g C 1
ATOM 5806 O O . VAL B 2 485 ? 238.974 199.963 279.131 1.00 65.96 485 VAL g O 1
ATOM 5810 N N . HIS B 2 486 ? 237.040 199.841 280.282 1.00 76.22 486 HIS g N 1
ATOM 5811 C CA . HIS B 2 486 ? 237.675 199.923 281.585 1.00 76.22 486 HIS g CA 1
ATOM 5812 C C . HIS B 2 486 ? 237.040 198.888 282.501 1.00 76.22 486 HIS g C 1
ATOM 5813 O O . HIS B 2 486 ? 235.904 198.459 282.290 1.00 76.22 486 HIS g O 1
ATOM 5820 N N . SER B 2 487 ? 237.789 198.467 283.512 1.00 84.00 487 SER g N 1
ATOM 5821 C CA . SER B 2 487 ? 237.296 197.513 284.498 1.00 84.00 487 SER g CA 1
ATOM 5822 C C . SER B 2 487 ? 237.237 198.212 285.846 1.00 84.00 487 SER g C 1
ATOM 5823 O O . SER B 2 487 ? 238.252 198.728 286.321 1.00 84.00 487 SER g O 1
ATOM 5826 N N . LEU B 2 488 ? 236.058 198.227 286.462 1.00 82.59 488 LEU g N 1
ATOM 5827 C CA . LEU B 2 488 ? 235.898 198.975 287.706 1.00 82.59 488 LEU g CA 1
ATOM 5828 C C . LEU B 2 488 ? 236.166 198.131 288.948 1.00 82.59 488 LEU g C 1
ATOM 5829 O O . LEU B 2 488 ? 235.437 198.201 289.941 1.00 82.59 488 LEU g O 1
ATOM 5834 N N . THR B 2 489 ? 237.237 197.341 288.932 1.00 87.05 489 THR g N 1
ATOM 5835 C CA . THR B 2 489 ? 237.864 196.852 290.157 1.00 87.05 489 THR g CA 1
ATOM 5836 C C . THR B 2 489 ? 239.388 196.888 290.123 1.00 87.05 489 THR g C 1
ATOM 5837 O O . THR B 2 489 ? 240.004 197.074 291.177 1.00 87.05 489 THR g O 1
ATOM 5841 N N . THR B 2 490 ? 240.017 196.746 288.955 1.00 89.60 490 THR g N 1
ATOM 5842 C CA . THR B 2 490 ? 241.464 196.829 288.786 1.00 89.60 490 THR g CA 1
ATOM 5843 C C . THR B 2 490 ? 241.897 198.139 288.148 1.00 89.60 490 THR g C 1
ATOM 5844 O O . THR B 2 490 ? 242.924 198.705 288.535 1.00 89.60 490 THR g O 1
ATOM 5848 N N . LYS B 2 491 ? 241.134 198.614 287.164 1.00 84.46 491 LYS g N 1
ATOM 5849 C CA . LYS B 2 491 ? 241.259 199.967 286.629 1.00 84.46 491 LYS g CA 1
ATOM 5850 C C . LYS B 2 491 ? 242.615 200.225 285.980 1.00 84.46 491 LYS g C 1
ATOM 5851 O O . LYS B 2 491 ? 243.135 201.341 286.044 1.00 84.46 491 LYS g O 1
ATOM 5853 N N . GLU B 2 492 ? 243.209 199.213 285.347 1.00 82.74 492 GLU g N 1
ATOM 5854 C CA . GLU B 2 492 ? 244.446 199.466 284.608 1.00 82.74 492 GLU g CA 1
ATOM 5855 C C . GLU B 2 492 ? 244.141 200.023 283.220 1.00 82.74 492 GLU g C 1
ATOM 5856 O O . GLU B 2 492 ? 244.408 201.195 282.937 1.00 82.74 492 GLU g O 1
ATOM 5858 N N . SER B 2 493 ? 243.564 199.193 282.353 1.00 73.30 493 SER g N 1
ATOM 5859 C CA . SER B 2 493 ? 242.974 199.574 281.074 1.00 73.30 493 SER g CA 1
ATOM 5860 C C . SER B 2 493 ? 242.482 198.288 280.423 1.00 73.30 493 SER g C 1
ATOM 5861 O O . SER B 2 493 ? 242.821 197.186 280.863 1.00 73.30 493 SER g O 1
ATOM 5864 N N . LEU B 2 494 ? 241.682 198.434 279.379 1.00 67.94 494 LEU g N 1
ATOM 5865 C CA . LEU B 2 494 ? 241.372 197.265 278.562 1.00 67.94 494 LEU g CA 1
ATOM 5866 C C . LEU B 2 494 ? 241.532 197.509 277.069 1.00 67.94 494 LEU g C 1
ATOM 5867 O O . LEU B 2 494 ? 242.056 196.642 276.368 1.00 67.94 494 LEU g O 1
ATOM 5872 N N . PHE B 2 495 ? 241.093 198.665 276.569 1.00 70.74 495 PHE g N 1
ATOM 5873 C CA . PHE B 2 495 ? 241.141 198.978 275.145 1.00 70.74 495 PHE g CA 1
ATOM 5874 C C . PHE B 2 495 ? 240.800 200.443 274.913 1.00 70.74 495 PHE g C 1
ATOM 5875 O O . PHE B 2 495 ? 239.773 200.927 275.396 1.00 70.74 495 PHE g O 1
ATOM 5883 N N . SER B 2 496 ? 241.629 201.158 274.166 1.00 67.38 496 SER g N 1
ATOM 5884 C CA . SER B 2 496 ? 241.345 202.547 273.855 1.00 67.38 496 SER g CA 1
ATOM 5885 C C . SER B 2 496 ? 240.550 202.639 272.556 1.00 67.38 496 SER g C 1
ATOM 5886 O O . SER B 2 496 ? 240.149 201.636 271.965 1.00 67.38 496 SER g O 1
ATOM 5889 N N . LEU B 2 497 ? 240.309 203.868 272.118 1.00 70.63 497 LEU g N 1
ATOM 5890 C CA . LEU B 2 497 ? 239.715 204.124 270.812 1.00 70.63 497 LEU g CA 1
ATOM 5891 C C . LEU B 2 497 ? 240.447 205.326 270.218 1.00 70.63 497 LEU g C 1
ATOM 5892 O O . LEU B 2 497 ? 241.571 205.648 270.619 1.00 70.63 497 LEU g O 1
ATOM 5897 N N . LYS B 2 498 ? 239.829 205.983 269.233 1.00 76.97 498 LYS g N 1
ATOM 5898 C CA . LYS B 2 498 ? 240.452 207.057 268.455 1.00 76.97 498 LYS g CA 1
ATOM 5899 C C . LYS B 2 498 ? 241.657 206.529 267.669 1.00 76.97 498 LYS g C 1
ATOM 5900 O O . LYS B 2 498 ? 242.817 206.853 267.930 1.00 76.97 498 LYS g O 1
ATOM 5906 N N . GLY B 2 499 ? 241.336 205.666 266.709 1.00 82.81 499 GLY g N 1
ATOM 5907 C CA . GLY B 2 499 ? 242.325 205.161 265.780 1.00 82.81 499 GLY g CA 1
ATOM 5908 C C . GLY B 2 499 ? 242.173 203.681 265.511 1.00 82.81 499 GLY g C 1
ATOM 5909 O O . GLY B 2 499 ? 242.996 203.081 264.814 1.00 82.81 499 GLY g O 1
ATOM 5910 N N . ARG B 2 500 ? 241.126 203.078 266.064 1.00 81.61 500 ARG g N 1
ATOM 5911 C CA . ARG B 2 500 ? 240.904 201.643 265.965 1.00 81.61 500 ARG g CA 1
ATOM 5912 C C . ARG B 2 500 ? 239.494 201.351 265.474 1.00 81.61 500 ARG g C 1
ATOM 5913 O O . ARG B 2 500 ? 238.835 200.422 265.944 1.00 81.61 500 ARG g O 1
ATOM 5921 N N . THR B 2 501 ? 238.999 202.145 264.527 1.00 83.95 501 THR g N 1
ATOM 5922 C CA . THR B 2 501 ? 237.641 201.992 264.017 1.00 83.95 501 THR g CA 1
ATOM 5923 C C . THR B 2 501 ? 237.649 202.121 262.502 1.00 83.95 501 THR g C 1
ATOM 5924 O O . THR B 2 501 ? 238.082 203.147 261.968 1.00 83.95 501 THR g O 1
ATOM 5926 N N . CYS B 2 502 ? 237.167 201.086 261.813 1.00 85.04 502 CYS g N 1
ATOM 5927 C CA . CYS B 2 502 ? 237.019 201.136 260.363 1.00 85.04 502 CYS g CA 1
ATOM 5928 C C . CYS B 2 502 ? 235.720 201.851 260.021 1.00 85.04 502 CYS g C 1
ATOM 5929 O O . CYS B 2 502 ? 234.651 201.481 260.516 1.00 85.04 502 CYS g O 1
ATOM 5932 N N . ILE B 2 503 ? 235.810 202.873 259.174 1.00 85.73 503 ILE g N 1
ATOM 5933 C CA . ILE B 2 503 ? 234.681 203.769 258.965 1.00 85.73 503 ILE g CA 1
ATOM 5934 C C . ILE B 2 503 ? 233.589 203.066 258.171 1.00 85.73 503 ILE g C 1
ATOM 5935 O O . ILE B 2 503 ? 233.848 202.456 257.127 1.00 85.73 503 ILE g O 1
ATOM 5937 N N . ALA B 2 504 ? 232.368 203.109 258.700 1.00 88.60 504 ALA g N 1
ATOM 5938 C CA . ALA B 2 504 ? 231.141 202.902 257.938 1.00 88.60 504 ALA g CA 1
ATOM 5939 C C . ALA B 2 504 ? 230.911 201.459 257.509 1.00 88.60 504 ALA g C 1
ATOM 5940 O O . ALA B 2 504 ? 229.847 201.142 256.967 1.00 88.60 504 ALA g O 1
ATOM 5942 N N . LEU B 2 505 ? 231.883 200.579 257.739 1.00 91.76 505 LEU g N 1
ATOM 5943 C CA . LEU B 2 505 ? 231.794 199.179 257.319 1.00 91.76 505 LEU g CA 1
ATOM 5944 C C . LEU B 2 505 ? 231.512 199.046 255.823 1.00 91.76 505 LEU g C 1
ATOM 5945 O O . LEU B 2 505 ? 231.117 197.976 255.349 1.00 91.76 505 LEU g O 1
ATOM 5947 N N . GLY B 2 506 ? 231.681 200.134 255.075 1.00 98.09 506 GLY g N 1
ATOM 5948 C CA . GLY B 2 506 ? 231.678 200.110 253.626 1.00 98.09 506 GLY g CA 1
ATOM 5949 C C . GLY B 2 506 ? 230.335 199.920 252.959 1.00 98.09 506 GLY g C 1
ATOM 5950 O O . GLY B 2 506 ? 229.791 200.862 252.374 1.00 98.09 506 GLY g O 1
ATOM 5951 N N . HIS B 2 507 ? 229.784 198.716 253.050 1.00 105.27 507 HIS g N 1
ATOM 5952 C CA . HIS B 2 507 ? 228.592 198.353 252.291 1.00 105.27 507 HIS g CA 1
ATOM 5953 C C . HIS B 2 507 ? 228.094 197.006 252.794 1.00 105.27 507 HIS g C 1
ATOM 5954 O O . HIS B 2 507 ? 228.666 196.409 253.712 1.00 105.27 507 HIS g O 1
ATOM 5956 N N . ASP B 2 508 ? 227.018 196.529 252.175 1.00 111.07 508 ASP g N 1
ATOM 5957 C CA . ASP B 2 508 ? 226.447 195.216 252.453 1.00 111.07 508 ASP g CA 1
ATOM 5958 C C . ASP B 2 508 ? 226.637 194.346 251.216 1.00 111.07 508 ASP g C 1
ATOM 5959 O O . ASP B 2 508 ? 225.990 194.571 250.188 1.00 111.07 508 ASP g O 1
ATOM 5961 N N . GLU B 2 509 ? 227.525 193.355 251.322 1.00 115.63 509 GLU g N 1
ATOM 5962 C CA . GLU B 2 509 ? 227.837 192.442 250.221 1.00 115.63 509 GLU g CA 1
ATOM 5963 C C . GLU B 2 509 ? 228.357 193.198 248.999 1.00 115.63 509 GLU g C 1
ATOM 5964 O O . GLU B 2 509 ? 228.085 192.830 247.855 1.00 115.63 509 GLU g O 1
ATOM 5970 N N . ASN B 2 510 ? 229.098 194.277 249.246 1.00 111.12 510 ASN g N 1
ATOM 5971 C CA . ASN B 2 510 ? 229.814 195.045 248.230 1.00 111.12 510 ASN g CA 1
ATOM 5972 C C . ASN B 2 510 ? 228.898 195.657 247.177 1.00 111.12 510 ASN g C 1
ATOM 5973 O O . ASN B 2 510 ? 229.390 196.186 246.174 1.00 111.12 510 ASN g O 1
ATOM 5975 N N . ILE B 2 511 ? 227.580 195.600 247.374 1.00 109.32 511 ILE g N 1
ATOM 5976 C CA . ILE B 2 511 ? 226.657 196.128 246.373 1.00 109.32 511 ILE g CA 1
ATOM 5977 C C . ILE B 2 511 ? 226.869 197.623 246.185 1.00 109.32 511 ILE g C 1
ATOM 5978 O O . ILE B 2 511 ? 226.886 198.125 245.055 1.00 109.32 511 ILE g O 1
ATOM 5983 N N . SER B 2 512 ? 227.051 198.357 247.283 1.00 108.06 512 SER g N 1
ATOM 5984 C CA . SER B 2 512 ? 227.277 199.792 247.186 1.00 108.06 512 SER g CA 1
ATOM 5985 C C . SER B 2 512 ? 228.620 200.139 246.558 1.00 108.06 512 SER g C 1
ATOM 5986 O O . SER B 2 512 ? 228.825 201.299 246.189 1.00 108.06 512 SER g O 1
ATOM 5989 N N . GLY B 2 513 ? 229.531 199.178 246.427 1.00 112.40 513 GLY g N 1
ATOM 5990 C CA . GLY B 2 513 ? 230.840 199.469 245.880 1.00 112.40 513 GLY g CA 1
ATOM 5991 C C . GLY B 2 513 ? 231.632 200.398 246.776 1.00 112.40 513 GLY g C 1
ATOM 5992 O O . GLY B 2 513 ? 232.067 199.997 247.859 1.00 112.40 513 GLY g O 1
ATOM 5993 N N . ARG B 2 514 ? 231.831 201.640 246.327 1.00 114.47 514 ARG g N 1
ATOM 5994 C CA . ARG B 2 514 ? 232.454 202.698 247.125 1.00 114.47 514 ARG g CA 1
ATOM 5995 C C . ARG B 2 514 ? 233.852 202.282 247.593 1.00 114.47 514 ARG g C 1
ATOM 5996 O O . ARG B 2 514 ? 234.128 202.118 248.783 1.00 114.47 514 ARG g O 1
ATOM 5998 N N . LYS B 2 515 ? 234.732 202.110 246.612 1.00 117.41 515 LYS g N 1
ATOM 5999 C CA . LYS B 2 515 ? 236.104 201.685 246.868 1.00 117.41 515 LYS g CA 1
ATOM 6000 C C . LYS B 2 515 ? 236.985 202.918 247.044 1.00 117.41 515 LYS g C 1
ATOM 6001 O O . LYS B 2 515 ? 237.197 203.680 246.096 1.00 117.41 515 LYS g O 1
ATOM 6003 N N . SER B 2 516 ? 237.484 203.119 248.262 1.00 115.30 516 SER g N 1
ATOM 6004 C CA . SER B 2 516 ? 238.495 204.128 248.553 1.00 115.30 516 SER g CA 1
ATOM 6005 C C . SER B 2 516 ? 239.779 203.512 249.085 1.00 115.30 516 SER g C 1
ATOM 6006 O O . SER B 2 516 ? 240.862 203.793 248.560 1.00 115.30 516 SER g O 1
ATOM 6008 N N . ILE B 2 517 ? 239.683 202.679 250.122 1.00 108.22 517 ILE g N 1
ATOM 6009 C CA . ILE B 2 517 ? 240.809 201.919 250.655 1.00 108.22 517 ILE g CA 1
ATOM 6010 C C . ILE B 2 517 ? 240.240 200.732 251.421 1.00 108.22 517 ILE g C 1
ATOM 6011 O O . ILE B 2 517 ? 239.316 200.890 252.225 1.00 108.22 517 ILE g O 1
ATOM 6013 N N . ASP B 2 518 ? 240.778 199.541 251.188 1.00 104.69 518 ASP g N 1
ATOM 6014 C CA . ASP B 2 518 ? 240.176 198.315 251.713 1.00 104.69 518 ASP g CA 1
ATOM 6015 C C . ASP B 2 518 ? 241.142 197.544 252.598 1.00 104.69 518 ASP g C 1
ATOM 6016 O O . ASP B 2 518 ? 242.103 196.943 252.083 1.00 104.69 518 ASP g O 1
ATOM 6021 N N . PRO B 2 519 ? 240.939 197.517 253.910 1.00 99.68 519 PRO g N 1
ATOM 6022 C CA . PRO B 2 519 ? 241.717 196.622 254.767 1.00 99.68 519 PRO g CA 1
ATOM 6023 C C . PRO B 2 519 ? 241.189 195.195 254.692 1.00 99.68 519 PRO g C 1
ATOM 6024 O O . PRO B 2 519 ? 240.165 194.906 254.072 1.00 99.68 519 PRO g O 1
ATOM 6028 N N . ALA B 2 520 ? 241.910 194.302 255.365 1.00 98.74 520 ALA g N 1
ATOM 6029 C CA . ALA B 2 520 ? 241.597 192.879 255.352 1.00 98.74 520 ALA g CA 1
ATOM 6030 C C . ALA B 2 520 ? 240.459 192.553 256.308 1.00 98.74 520 ALA g C 1
ATOM 6031 O O . ALA B 2 520 ? 239.753 193.450 256.777 1.00 98.74 520 ALA g O 1
ATOM 6033 N N . LYS B 2 521 ? 240.275 191.266 256.595 1.00 93.83 521 LYS g N 1
ATOM 6034 C CA . LYS B 2 521 ? 239.235 190.785 257.501 1.00 93.83 521 LYS g CA 1
ATOM 6035 C C . LYS B 2 521 ? 239.779 190.556 258.905 1.00 93.83 521 LYS g C 1
ATOM 6036 O O . LYS B 2 521 ? 239.399 189.600 259.586 1.00 93.83 521 LYS g O 1
ATOM 6038 N N . VAL B 2 522 ? 240.686 191.424 259.350 1.00 90.45 522 VAL g N 1
ATOM 6039 C CA . VAL B 2 522 ? 241.287 191.337 260.676 1.00 90.45 522 VAL g CA 1
ATOM 6040 C C . VAL B 2 522 ? 240.389 192.086 261.658 1.00 90.45 522 VAL g C 1
ATOM 6041 O O . VAL B 2 522 ? 240.767 192.336 262.808 1.00 90.45 522 VAL g O 1
ATOM 6045 N N . LEU B 2 523 ? 239.190 192.444 261.210 1.00 93.72 523 LEU g N 1
ATOM 6046 C CA . LEU B 2 523 ? 238.238 193.151 262.051 1.00 93.72 523 LEU g CA 1
ATOM 6047 C C . LEU B 2 523 ? 237.435 192.176 262.902 1.00 93.72 523 LEU g C 1
ATOM 6048 O O . LEU B 2 523 ? 237.219 191.020 262.529 1.00 93.72 523 LEU g O 1
ATOM 6050 N N . TYR B 2 524 ? 236.987 192.660 264.056 1.00 93.88 524 TYR g N 1
ATOM 6051 C CA . TYR B 2 524 ? 236.223 191.839 264.988 1.00 93.88 524 TYR g CA 1
ATOM 6052 C C . TYR B 2 524 ? 234.882 191.455 264.378 1.00 93.88 524 TYR g C 1
ATOM 6053 O O . TYR B 2 524 ? 234.047 192.324 264.105 1.00 93.88 524 TYR g O 1
ATOM 6062 N N . LYS B 2 525 ? 234.667 190.156 264.177 1.00 103.84 525 LYS g N 1
ATOM 6063 C CA . LYS B 2 525 ? 233.409 189.681 263.620 1.00 103.84 525 LYS g CA 1
ATOM 6064 C C . LYS B 2 525 ? 233.244 188.181 263.831 1.00 103.84 525 LYS g C 1
ATOM 6065 O O . LYS B 2 525 ? 234.151 187.403 263.512 1.00 103.84 525 LYS g O 1
ATOM 6067 N N . PRO B 2 526 ? 232.106 187.740 264.360 1.00 107.21 526 PRO g N 1
ATOM 6068 C CA . PRO B 2 526 ? 231.813 186.301 264.398 1.00 107.21 526 PRO g CA 1
ATOM 6069 C C . PRO B 2 526 ? 231.429 185.778 263.024 1.00 107.21 526 PRO g C 1
ATOM 6070 O O . PRO B 2 526 ? 231.557 186.492 262.024 1.00 107.21 526 PRO g O 1
ATOM 6074 N N . THR B 2 527 ? 230.960 184.532 262.955 1.00 118.21 527 THR g N 1
ATOM 6075 C CA . THR B 2 527 ? 230.558 183.929 261.684 1.00 118.21 527 THR g CA 1
ATOM 6076 C C . THR B 2 527 ? 229.247 184.576 261.245 1.00 118.21 527 THR g C 1
ATOM 6077 O O . THR B 2 527 ? 228.157 184.012 261.372 1.00 118.21 527 THR g O 1
ATOM 6081 N N . SER B 2 528 ? 229.366 185.792 260.719 1.00 119.19 528 SER g N 1
ATOM 6082 C CA . SER B 2 528 ? 228.197 186.573 260.346 1.00 119.19 528 SER g CA 1
ATOM 6083 C C . SER B 2 528 ? 227.472 185.943 259.164 1.00 119.19 528 SER g C 1
ATOM 6084 O O . SER B 2 528 ? 228.094 185.386 258.255 1.00 119.19 528 SER g O 1
ATOM 6087 N N . SER B 2 529 ? 226.142 186.035 259.186 1.00 125.06 529 SER g N 1
ATOM 6088 C CA . SER B 2 529 ? 225.298 185.580 258.086 1.00 125.06 529 SER g CA 1
ATOM 6089 C C . SER B 2 529 ? 224.431 186.707 257.540 1.00 125.06 529 SER g C 1
ATOM 6090 O O . SER B 2 529 ? 223.380 186.446 256.946 1.00 125.06 529 SER g O 1
ATOM 6093 N N . ASN B 2 530 ? 224.849 187.955 257.737 1.00 124.64 530 ASN g N 1
ATOM 6094 C CA . ASN B 2 530 ? 224.117 189.122 257.265 1.00 124.64 530 ASN g CA 1
ATOM 6095 C C . ASN B 2 530 ? 224.837 189.870 256.156 1.00 124.64 530 ASN g C 1
ATOM 6096 O O . ASN B 2 530 ? 224.194 190.600 255.395 1.00 124.64 530 ASN g O 1
ATOM 6101 N N . GLY B 2 531 ? 226.145 189.710 256.055 1.00 117.63 531 GLY g N 1
ATOM 6102 C CA . GLY B 2 531 ? 226.933 190.472 255.111 1.00 117.63 531 GLY g CA 1
ATOM 6103 C C . GLY B 2 531 ? 228.284 190.789 255.711 1.00 117.63 531 GLY g C 1
ATOM 6104 O O . GLY B 2 531 ? 228.550 190.520 256.882 1.00 117.63 531 GLY g O 1
ATOM 6105 N N . ASN B 2 532 ? 229.137 191.369 254.876 1.00 109.92 532 ASN g N 1
ATOM 6106 C CA . ASN B 2 532 ? 230.497 191.709 255.269 1.00 109.92 532 ASN g CA 1
ATOM 6107 C C . ASN B 2 532 ? 230.548 193.176 255.675 1.00 109.92 532 ASN g C 1
ATOM 6108 O O . ASN B 2 532 ? 230.037 194.041 254.956 1.00 109.92 532 ASN g O 1
ATOM 6113 N N . TRP B 2 533 ? 231.152 193.451 256.830 1.00 105.18 533 TRP g N 1
ATOM 6114 C CA . TRP B 2 533 ? 231.135 194.789 257.420 1.00 105.18 533 TRP g CA 1
ATOM 6115 C C . TRP B 2 533 ? 232.527 195.194 257.903 1.00 105.18 533 TRP g C 1
ATOM 6116 O O . TRP B 2 533 ? 232.700 195.714 259.006 1.00 105.18 533 TRP g O 1
ATOM 6127 N N . GLN B 2 534 ? 233.543 194.951 257.082 1.00 99.29 534 GLN g N 1
ATOM 6128 C CA . GLN B 2 534 ? 234.899 195.410 257.372 1.00 99.29 534 GLN g CA 1
ATOM 6129 C C . GLN B 2 534 ? 235.541 195.946 256.099 1.00 99.29 534 GLN g C 1
ATOM 6130 O O . GLN B 2 534 ? 236.698 195.664 255.789 1.00 99.29 534 GLN g O 1
ATOM 6132 N N . TYR B 2 535 ? 234.784 196.740 255.344 1.00 100.00 535 TYR g N 1
ATOM 6133 C CA . TYR B 2 535 ? 235.180 197.055 253.976 1.00 100.00 535 TYR g CA 1
ATOM 6134 C C . TYR B 2 535 ? 236.281 198.106 253.916 1.00 100.00 535 TYR g C 1
ATOM 6135 O O . TYR B 2 535 ? 237.376 197.839 253.413 1.00 100.00 535 TYR g O 1
ATOM 6144 N N . VAL B 2 536 ? 236.008 199.309 254.407 1.00 94.41 536 VAL g N 1
ATOM 6145 C CA . VAL B 2 536 ? 236.896 200.450 254.224 1.00 94.41 536 VAL g CA 1
ATOM 6146 C C . VAL B 2 536 ? 237.444 200.883 255.575 1.00 94.41 536 VAL g C 1
ATOM 6147 O O . VAL B 2 536 ? 236.744 200.818 256.592 1.00 94.41 536 VAL g O 1
ATOM 6151 N N . GLU B 2 537 ? 238.707 201.306 255.586 1.00 95.57 537 GLU g N 1
ATOM 6152 C CA . GLU B 2 537 ? 239.369 201.827 256.776 1.00 95.57 537 GLU g CA 1
ATOM 6153 C C . GLU B 2 537 ? 239.538 203.340 256.700 1.00 95.57 537 GLU g C 1
ATOM 6154 O O . GLU B 2 537 ? 240.559 203.889 257.116 1.00 95.57 537 GLU g O 1
ATOM 6156 N N . ASP B 2 538 ? 238.539 204.030 256.156 1.00 95.57 538 ASP g N 1
ATOM 6157 C CA . ASP B 2 538 ? 238.567 205.482 256.121 1.00 95.57 538 ASP g CA 1
ATOM 6158 C C . ASP B 2 538 ? 238.578 206.039 257.544 1.00 95.57 538 ASP g C 1
ATOM 6159 O O . ASP B 2 538 ? 238.366 205.324 258.526 1.00 95.57 538 ASP g O 1
ATOM 6161 N N . ASP B 2 539 ? 238.827 207.341 257.650 1.00 95.77 539 ASP g N 1
ATOM 6162 C CA . ASP B 2 539 ? 238.991 207.939 258.965 1.00 95.77 539 ASP g CA 1
ATOM 6163 C C . ASP B 2 539 ? 238.683 209.425 258.902 1.00 95.77 539 ASP g C 1
ATOM 6164 O O . ASP B 2 539 ? 238.623 210.030 257.829 1.00 95.77 539 ASP g O 1
ATOM 6166 N N . GLU B 2 540 ? 238.484 209.995 260.085 1.00 90.05 540 GLU g N 1
ATOM 6167 C CA . GLU B 2 540 ? 238.286 211.423 260.270 1.00 90.05 540 GLU g CA 1
ATOM 6168 C C . GLU B 2 540 ? 238.625 211.733 261.719 1.00 90.05 540 GLU g C 1
ATOM 6169 O O . GLU B 2 540 ? 238.848 210.828 262.527 1.00 90.05 540 GLU g O 1
ATOM 6171 N N . THR B 2 541 ? 238.678 213.022 262.038 1.00 83.25 541 THR g N 1
ATOM 6172 C CA . THR B 2 541 ? 238.962 213.418 263.409 1.00 83.25 541 THR g CA 1
ATOM 6173 C C . THR B 2 541 ? 237.917 212.834 264.351 1.00 83.25 541 THR g C 1
ATOM 6174 O O . THR B 2 541 ? 236.717 212.844 264.062 1.00 83.25 541 THR g O 1
ATOM 6178 N N . PHE B 2 542 ? 238.383 212.285 265.462 1.00 73.55 542 PHE g N 1
ATOM 6179 C CA . PHE B 2 542 ? 237.471 211.677 266.417 1.00 73.55 542 PHE g CA 1
ATOM 6180 C C . PHE B 2 542 ? 236.560 212.752 266.994 1.00 73.55 542 PHE g C 1
ATOM 6181 O O . PHE B 2 542 ? 237.034 213.839 267.341 1.00 73.55 542 PHE g O 1
ATOM 6189 N N . PRO B 2 543 ? 235.258 212.503 267.094 1.00 67.40 543 PRO g N 1
ATOM 6190 C CA . PRO B 2 543 ? 234.336 213.546 267.546 1.00 67.40 543 PRO g CA 1
ATOM 6191 C C . PRO B 2 543 ? 234.162 213.549 269.056 1.00 67.40 543 PRO g C 1
ATOM 6192 O O . PRO B 2 543 ? 234.153 212.505 269.711 1.00 67.40 543 PRO g O 1
ATOM 6196 N N . ARG B 2 544 ? 234.032 214.752 269.609 1.00 64.37 544 ARG g N 1
ATOM 6197 C CA . ARG B 2 544 ? 233.819 214.891 271.042 1.00 64.37 544 ARG g CA 1
ATOM 6198 C C . ARG B 2 544 ? 232.559 214.142 271.452 1.00 64.37 544 ARG g C 1
ATOM 6199 O O . ARG B 2 544 ? 231.495 214.320 270.855 1.00 64.37 544 ARG g O 1
ATOM 6207 N N . VAL B 2 545 ? 232.679 213.307 272.478 1.00 59.31 545 VAL g N 1
ATOM 6208 C CA . VAL B 2 545 ? 231.597 212.435 272.916 1.00 59.31 545 VAL g CA 1
ATOM 6209 C C . VAL B 2 545 ? 230.971 213.026 274.168 1.00 59.31 545 VAL g C 1
ATOM 6210 O O . VAL B 2 545 ? 231.672 213.320 275.143 1.00 59.31 545 VAL g O 1
ATOM 6214 N N . HIS B 2 546 ? 229.651 213.200 274.146 1.00 56.08 546 HIS g N 1
ATOM 6215 C CA . HIS B 2 546 ? 228.931 213.763 275.275 1.00 56.08 546 HIS g CA 1
ATOM 6216 C C . HIS B 2 546 ? 227.886 212.824 275.856 1.00 56.08 546 HIS g C 1
ATOM 6217 O O . HIS B 2 546 ? 227.177 213.221 276.788 1.00 56.08 546 HIS g O 1
ATOM 6224 N N . ASP B 2 547 ? 227.773 211.597 275.347 1.00 53.07 547 ASP g N 1
ATOM 6225 C CA . ASP B 2 547 ? 226.993 210.558 276.008 1.00 53.07 547 ASP g CA 1
ATOM 6226 C C . ASP B 2 547 ? 227.282 209.217 275.351 1.00 53.07 547 ASP g C 1
ATOM 6227 O O . ASP B 2 547 ? 227.519 209.135 274.139 1.00 53.07 547 ASP g O 1
ATOM 6232 N N . VAL B 2 548 ? 227.246 208.172 276.176 1.00 49.44 548 VAL g N 1
ATOM 6233 C CA . VAL B 2 548 ? 227.511 206.799 275.767 1.00 49.44 548 VAL g CA 1
ATOM 6234 C C . VAL B 2 548 ? 226.346 205.933 276.219 1.00 49.44 548 VAL g C 1
ATOM 6235 O O . VAL B 2 548 ? 225.834 206.105 277.329 1.00 49.44 548 VAL g O 1
ATOM 6239 N N . LYS B 2 549 ? 225.919 205.008 275.362 1.00 49.53 549 LYS g N 1
ATOM 6240 C CA . LYS B 2 549 ? 224.886 204.053 275.741 1.00 49.53 549 LYS g CA 1
ATOM 6241 C C . LYS B 2 549 ? 225.259 202.669 275.233 1.00 49.53 549 LYS g C 1
ATOM 6242 O O . LYS B 2 549 ? 225.954 202.530 274.228 1.00 49.53 549 LYS g O 1
ATOM 6248 N N . ILE B 2 550 ? 224.786 201.644 275.937 1.00 57.21 550 ILE g N 1
ATOM 6249 C CA . ILE B 2 550 ? 225.046 200.253 275.588 1.00 57.21 550 ILE g CA 1
ATOM 6250 C C . ILE B 2 550 ? 223.720 199.512 275.555 1.00 57.21 550 ILE g C 1
ATOM 6251 O O . ILE B 2 550 ? 222.931 199.606 276.501 1.00 57.21 550 ILE g O 1
ATOM 6256 N N . SER B 2 551 ? 223.476 198.770 274.478 1.00 61.14 551 SER g N 1
ATOM 6257 C CA . SER B 2 551 ? 222.254 197.991 274.379 1.00 61.14 551 SER g CA 1
ATOM 6258 C C . SER B 2 551 ? 222.265 196.866 275.414 1.00 61.14 551 SER g C 1
ATOM 6259 O O . SER B 2 551 ? 223.233 196.666 276.151 1.00 61.14 551 SER g O 1
ATOM 6262 N N . TYR B 2 552 ? 221.167 196.119 275.469 1.00 66.24 552 TYR g N 1
ATOM 6263 C CA . TYR B 2 552 ? 220.985 195.102 276.494 1.00 66.24 552 TYR g CA 1
ATOM 6264 C C . TYR B 2 552 ? 221.517 193.739 276.083 1.00 66.24 552 TYR g C 1
ATOM 6265 O O . TYR B 2 552 ? 221.371 192.779 276.845 1.00 66.24 552 TYR g O 1
ATOM 6274 N N . ASP B 2 553 ? 222.118 193.628 274.901 1.00 61.93 553 ASP g N 1
ATOM 6275 C CA . ASP B 2 553 ? 222.795 192.409 274.481 1.00 61.93 553 ASP g CA 1
ATOM 6276 C C . ASP B 2 553 ? 224.291 192.631 274.312 1.00 61.93 553 ASP g C 1
ATOM 6277 O O . ASP B 2 553 ? 224.974 191.800 273.706 1.00 61.93 553 ASP g O 1
ATOM 6279 N N . ASP B 2 554 ? 224.808 193.750 274.823 1.00 63.16 554 ASP g N 1
ATOM 6280 C CA . ASP B 2 554 ? 226.204 194.153 274.667 1.00 63.16 554 ASP g CA 1
ATOM 6281 C C . ASP B 2 554 ? 226.619 194.231 273.205 1.00 63.16 554 ASP g C 1
ATOM 6282 O O . ASP B 2 554 ? 227.811 194.261 272.893 1.00 63.16 554 ASP g O 1
ATOM 6284 N N . LYS B 2 555 ? 225.648 194.275 272.301 1.00 62.52 555 LYS g N 1
ATOM 6285 C CA . LYS B 2 555 ? 225.920 194.179 270.878 1.00 62.52 555 LYS g CA 1
ATOM 6286 C C . LYS B 2 555 ? 226.089 195.529 270.206 1.00 62.52 555 LYS g C 1
ATOM 6287 O O . LYS B 2 555 ? 226.637 195.585 269.102 1.00 62.52 555 LYS g O 1
ATOM 6293 N N . TYR B 2 556 ? 225.638 196.613 270.829 1.00 58.12 556 TYR g N 1
ATOM 6294 C CA . TYR B 2 556 ? 225.682 197.914 270.181 1.00 58.12 556 TYR g CA 1
ATOM 6295 C C . TYR B 2 556 ? 225.991 198.985 271.213 1.00 58.12 556 TYR g C 1
ATOM 6296 O O . TYR B 2 556 ? 225.328 199.062 272.251 1.00 58.12 556 TYR g O 1
ATOM 6305 N N . VAL B 2 557 ? 226.991 199.811 270.924 1.00 49.44 557 VAL g N 1
ATOM 6306 C CA . VAL B 2 557 ? 227.309 200.984 271.728 1.00 49.44 557 VAL g CA 1
ATOM 6307 C C . VAL B 2 557 ? 227.027 202.220 270.888 1.00 49.44 557 VAL g C 1
ATOM 6308 O O . VAL B 2 557 ? 227.487 202.324 269.744 1.00 49.44 557 VAL g O 1
ATOM 6312 N N . LEU B 2 558 ? 226.261 203.143 271.451 1.00 44.56 558 LEU g N 1
ATOM 6313 C CA . LEU B 2 558 ? 225.918 204.395 270.796 1.00 44.56 558 LEU g CA 1
ATOM 6314 C C . LEU B 2 558 ? 226.751 205.512 271.400 1.00 44.56 558 LEU g C 1
ATOM 6315 O O . LEU B 2 558 ? 226.839 205.628 272.628 1.00 44.56 558 LEU g O 1
ATOM 6320 N N . LEU B 2 559 ? 227.361 206.326 270.543 1.00 43.83 559 LEU g N 1
ATOM 6321 C CA . LEU B 2 559 ? 228.133 207.480 270.971 1.00 43.83 559 LEU g CA 1
ATOM 6322 C C . LEU B 2 559 ? 227.525 208.737 270.373 1.00 43.83 559 LEU g C 1
ATOM 6323 O O . LEU B 2 559 ? 227.294 208.805 269.158 1.00 43.83 559 LEU g O 1
ATOM 6328 N N . MET B 2 560 ? 227.264 209.723 271.230 1.00 50.37 560 MET g N 1
ATOM 6329 C CA . MET B 2 560 ? 226.893 211.058 270.785 1.00 50.37 560 MET g CA 1
ATOM 6330 C C . MET B 2 560 ? 228.111 211.735 270.177 1.00 50.37 560 MET g C 1
ATOM 6331 O O . MET B 2 560 ? 229.245 211.316 270.427 1.00 50.37 560 MET g O 1
ATOM 6336 N N . THR B 2 561 ? 227.886 212.768 269.374 1.00 53.94 561 THR g N 1
ATOM 6337 C CA . THR B 2 561 ? 228.972 213.673 269.039 1.00 53.94 561 THR g CA 1
ATOM 6338 C C . THR B 2 561 ? 228.598 215.092 269.463 1.00 53.94 561 THR g C 1
ATOM 6339 O O . THR B 2 561 ? 227.586 215.319 270.129 1.00 53.94 561 THR g O 1
ATOM 6343 N N . HIS B 2 562 ? 229.426 216.064 269.093 1.00 60.82 562 HIS g N 1
ATOM 6344 C CA . HIS B 2 562 ? 229.124 217.467 269.338 1.00 60.82 562 HIS g CA 1
ATOM 6345 C C . HIS B 2 562 ? 228.486 218.143 268.135 1.00 60.82 562 HIS g C 1
ATOM 6346 O O . HIS B 2 562 ? 227.617 219.002 268.303 1.00 60.82 562 HIS g O 1
ATOM 6353 N N . GLN B 2 563 ? 228.899 217.770 266.921 1.00 59.47 563 GLN g N 1
ATOM 6354 C CA . GLN B 2 563 ? 228.386 218.416 265.720 1.00 59.47 563 GLN g CA 1
ATOM 6355 C C . GLN B 2 563 ? 226.907 218.144 265.498 1.00 59.47 563 GLN g C 1
ATOM 6356 O O . GLN B 2 563 ? 226.234 218.951 264.849 1.00 59.47 563 GLN g O 1
ATOM 6362 N N . GLY B 2 564 ? 226.386 217.035 266.013 1.00 54.64 564 GLY g N 1
ATOM 6363 C CA . GLY B 2 564 ? 224.984 216.735 265.824 1.00 54.64 564 GLY g CA 1
ATOM 6364 C C . GLY B 2 564 ? 224.722 215.359 265.255 1.00 54.64 564 GLY g C 1
ATOM 6365 O O . GLY B 2 564 ? 223.635 215.103 264.738 1.00 54.64 564 GLY g O 1
ATOM 6366 N N . VAL B 2 565 ? 225.699 214.473 265.313 1.00 52.07 565 VAL g N 1
ATOM 6367 C CA . VAL B 2 565 ? 225.540 213.143 264.743 1.00 52.07 565 VAL g CA 1
ATOM 6368 C C . VAL B 2 565 ? 225.757 212.094 265.825 1.00 52.07 565 VAL g C 1
ATOM 6369 O O . VAL B 2 565 ? 226.527 212.286 266.777 1.00 52.07 565 VAL g O 1
ATOM 6373 N N . ILE B 2 566 ? 225.034 210.985 265.696 1.00 49.75 566 ILE g N 1
ATOM 6374 C CA . ILE B 2 566 ? 225.211 209.807 266.534 1.00 49.75 566 ILE g CA 1
ATOM 6375 C C . ILE B 2 566 ? 225.929 208.760 265.699 1.00 49.75 566 ILE g C 1
ATOM 6376 O O . ILE B 2 566 ? 225.679 208.649 264.496 1.00 49.75 566 ILE g O 1
ATOM 6381 N N . ASP B 2 567 ? 226.827 208.003 266.315 1.00 52.72 567 ASP g N 1
ATOM 6382 C CA . ASP B 2 567 ? 227.445 206.893 265.603 1.00 52.72 567 ASP g CA 1
ATOM 6383 C C . ASP B 2 567 ? 227.424 205.646 266.471 1.00 52.72 567 ASP g C 1
ATOM 6384 O O . ASP B 2 567 ? 227.581 205.725 267.693 1.00 52.72 567 ASP g O 1
ATOM 6389 N N . VAL B 2 568 ? 227.202 204.493 265.846 1.00 52.22 568 VAL g N 1
ATOM 6390 C CA . VAL B 2 568 ? 227.002 203.255 266.588 1.00 52.22 568 VAL g CA 1
ATOM 6391 C C . VAL B 2 568 ? 228.060 202.244 266.172 1.00 52.22 568 VAL g C 1
ATOM 6392 O O . VAL B 2 568 ? 228.356 202.095 264.981 1.00 52.22 568 VAL g O 1
ATOM 6396 N N . TYR B 2 569 ? 228.652 201.581 267.160 1.00 56.25 569 TYR g N 1
ATOM 6397 C CA . TYR B 2 569 ? 229.639 200.532 266.958 1.00 56.25 569 TYR g CA 1
ATOM 6398 C C . TYR B 2 569 ? 229.112 199.238 267.561 1.00 56.25 569 TYR g C 1
ATOM 6399 O O . TYR B 2 569 ? 228.180 199.242 268.364 1.00 56.25 569 TYR g O 1
ATOM 6408 N N . ASP B 2 570 ? 229.705 198.113 267.169 1.00 64.45 570 ASP g N 1
ATOM 6409 C CA . ASP B 2 570 ? 229.245 196.812 267.651 1.00 64.45 570 ASP g CA 1
ATOM 6410 C C . ASP B 2 570 ? 230.425 195.988 268.148 1.00 64.45 570 ASP g C 1
ATOM 6411 O O . ASP B 2 570 ? 231.185 195.438 267.347 1.00 64.45 570 ASP g O 1
ATOM 6416 N N . PHE B 2 571 ? 230.568 195.892 269.471 1.00 70.48 571 PHE g N 1
ATOM 6417 C CA . PHE B 2 571 ? 231.482 194.933 270.090 1.00 70.48 571 PHE g CA 1
ATOM 6418 C C . PHE B 2 571 ? 230.838 193.548 270.163 1.00 70.48 571 PHE g C 1
ATOM 6419 O O . PHE B 2 571 ? 230.673 192.957 271.229 1.00 70.48 571 PHE g O 1
ATOM 6427 N N . SER B 2 572 ? 230.467 193.031 268.996 1.00 72.76 572 SER g N 1
ATOM 6428 C CA . SER B 2 572 ? 229.917 191.686 268.938 1.00 72.76 572 SER g CA 1
ATOM 6429 C C . SER B 2 572 ? 230.996 190.617 268.851 1.00 72.76 572 SER g C 1
ATOM 6430 O O . SER B 2 572 ? 230.685 189.432 269.009 1.00 72.76 572 SER g O 1
ATOM 6433 N N . GLY B 2 573 ? 232.246 191.006 268.612 1.00 80.29 573 GLY g N 1
ATOM 6434 C CA . GLY B 2 573 ? 233.340 190.060 268.531 1.00 80.29 573 GLY g CA 1
ATOM 6435 C C . GLY B 2 573 ? 234.463 190.371 269.496 1.00 80.29 573 GLY g C 1
ATOM 6436 O O . GLY B 2 573 ? 235.540 189.773 269.418 1.00 80.29 573 GLY g O 1
ATOM 6437 N N . PHE B 2 574 ? 234.223 191.309 270.404 1.00 81.29 574 PHE g N 1
ATOM 6438 C CA . PHE B 2 574 ? 235.226 191.660 271.398 1.00 81.29 574 PHE g CA 1
ATOM 6439 C C . PHE B 2 574 ? 235.576 190.429 272.231 1.00 81.29 574 PHE g C 1
ATOM 6440 O O . PHE B 2 574 ? 234.690 189.630 272.557 1.00 81.29 574 PHE g O 1
ATOM 6448 N N . PRO B 2 575 ? 236.849 190.233 272.574 1.00 84.74 575 PRO g N 1
ATOM 6449 C CA . PRO B 2 575 ? 237.238 189.016 273.294 1.00 84.74 575 PRO g CA 1
ATOM 6450 C C . PRO B 2 575 ? 236.508 188.886 274.620 1.00 84.74 575 PRO g C 1
ATOM 6451 O O . PRO B 2 575 ? 236.311 189.863 275.342 1.00 84.74 575 PRO g O 1
ATOM 6455 N N . SER B 2 576 ? 236.108 187.658 274.933 1.00 85.92 576 SER g N 1
ATOM 6456 C CA . SER B 2 576 ? 235.416 187.392 276.181 1.00 85.92 576 SER g CA 1
ATOM 6457 C C . SER B 2 576 ? 236.369 187.557 277.359 1.00 85.92 576 SER g C 1
ATOM 6458 O O . SER B 2 576 ? 237.590 187.595 277.201 1.00 85.92 576 SER g O 1
ATOM 6461 N N . LYS B 2 577 ? 235.791 187.670 278.557 1.00 85.91 577 LYS g N 1
ATOM 6462 C CA . LYS B 2 577 ? 236.616 187.771 279.756 1.00 85.91 577 LYS g CA 1
ATOM 6463 C C . LYS B 2 577 ? 237.454 186.516 279.949 1.00 85.91 577 LYS g C 1
ATOM 6464 O O . LYS B 2 577 ? 238.635 186.597 280.305 1.00 85.91 577 LYS g O 1
ATOM 6466 N N . GLU B 2 578 ? 236.863 185.345 279.707 1.00 92.36 578 GLU g N 1
ATOM 6467 C CA . GLU B 2 578 ? 237.603 184.096 279.859 1.00 92.36 578 GLU g CA 1
ATOM 6468 C C . GLU B 2 578 ? 238.616 183.910 278.737 1.00 92.36 578 GLU g C 1
ATOM 6469 O O . GLU B 2 578 ? 239.690 183.336 278.953 1.00 92.36 578 GLU g O 1
ATOM 6471 N N . GLU B 2 579 ? 238.294 184.384 277.534 1.00 94.76 579 GLU g N 1
ATOM 6472 C CA . GLU B 2 579 ? 239.190 184.263 276.391 1.00 94.76 579 GLU g CA 1
ATOM 6473 C C . GLU B 2 579 ? 240.251 185.356 276.350 1.00 94.76 579 GLU g C 1
ATOM 6474 O O . GLU B 2 579 ? 241.133 185.309 275.486 1.00 94.76 579 GLU g O 1
ATOM 6476 N N . LEU B 2 580 ? 240.179 186.339 277.247 1.00 93.73 580 LEU g N 1
ATOM 6477 C CA . LEU B 2 580 ? 241.224 187.339 277.393 1.00 93.73 580 LEU g CA 1
ATOM 6478 C C . LEU B 2 580 ? 242.008 187.192 278.686 1.00 93.73 580 LEU g C 1
ATOM 6479 O O . LEU B 2 580 ? 243.125 187.710 278.775 1.00 93.73 580 LEU g O 1
ATOM 6484 N N . SER B 2 581 ? 241.459 186.488 279.678 1.00 99.91 581 SER g N 1
ATOM 6485 C CA . SER B 2 581 ? 242.174 186.285 280.933 1.00 99.91 581 SER g CA 1
ATOM 6486 C C . SER B 2 581 ? 243.449 185.481 280.722 1.00 99.91 581 SER g C 1
ATOM 6487 O O . SER B 2 581 ? 244.483 185.772 281.333 1.00 99.91 581 SER g O 1
ATOM 6490 N N . LYS B 2 582 ? 243.396 184.462 279.864 1.00 106.39 582 LYS g N 1
ATOM 6491 C CA . LYS B 2 582 ? 244.523 183.564 279.652 1.00 106.39 582 LYS g CA 1
ATOM 6492 C C . LYS B 2 582 ? 245.152 183.735 278.276 1.00 106.39 582 LYS g C 1
ATOM 6493 O O . LYS B 2 582 ? 246.363 183.948 278.173 1.00 106.39 582 LYS g O 1
ATOM 6495 N N . GLN B 2 583 ? 244.359 183.648 277.210 1.00 108.18 583 GLN g N 1
ATOM 6496 C CA . GLN B 2 583 ? 244.903 183.745 275.864 1.00 108.18 583 GLN g CA 1
ATOM 6497 C C . GLN B 2 583 ? 245.514 185.122 275.631 1.00 108.18 583 GLN g C 1
ATOM 6498 O O . GLN B 2 583 ? 245.080 186.125 276.203 1.00 108.18 583 GLN g O 1
ATOM 6500 N N . THR B 2 584 ? 246.537 185.162 274.778 1.00 117.44 584 THR g N 1
ATOM 6501 C CA . THR B 2 584 ? 247.314 186.369 274.538 1.00 117.44 584 THR g CA 1
ATOM 6502 C C . THR B 2 584 ? 246.695 187.282 273.487 1.00 117.44 584 THR g C 1
ATOM 6503 O O . THR B 2 584 ? 247.400 188.130 272.929 1.00 117.44 584 THR g O 1
ATOM 6507 N N . VAL B 2 585 ? 245.402 187.124 273.192 1.00 109.20 585 VAL g N 1
ATOM 6508 C CA . VAL B 2 585 ? 244.754 188.016 272.241 1.00 109.20 585 VAL g CA 1
ATOM 6509 C C . VAL B 2 585 ? 244.770 189.431 272.799 1.00 109.20 585 VAL g C 1
ATOM 6510 O O . VAL B 2 585 ? 244.437 189.665 273.968 1.00 109.20 585 VAL g O 1
ATOM 6514 N N . ASP B 2 586 ? 245.191 190.384 271.971 1.00 100.79 586 ASP g N 1
ATOM 6515 C CA . ASP B 2 586 ? 245.406 191.745 272.427 1.00 100.79 586 ASP g CA 1
ATOM 6516 C C . ASP B 2 586 ? 244.793 192.731 271.441 1.00 100.79 586 ASP g C 1
ATOM 6517 O O . ASP B 2 586 ? 244.981 192.589 270.221 1.00 100.79 586 ASP g O 1
ATOM 6522 N N . PRO B 2 587 ? 244.042 193.713 271.915 1.00 92.95 587 PRO g N 1
ATOM 6523 C CA . PRO B 2 587 ? 243.643 194.823 271.044 1.00 92.95 587 PRO g CA 1
ATOM 6524 C C . PRO B 2 587 ? 244.802 195.772 270.789 1.00 92.95 587 PRO g C 1
ATOM 6525 O O . PRO B 2 587 ? 245.946 195.469 271.140 1.00 92.95 587 PRO g O 1
ATOM 6529 N N . LYS B 2 588 ? 244.511 196.913 270.166 1.00 89.87 588 LYS g N 1
ATOM 6530 C CA . LYS B 2 588 ? 245.430 197.950 269.712 1.00 89.87 588 LYS g CA 1
ATOM 6531 C C . LYS B 2 588 ? 246.183 197.524 268.455 1.00 89.87 588 LYS g C 1
ATOM 6532 O O . LYS B 2 588 ? 246.904 198.341 267.883 1.00 89.87 588 LYS g O 1
ATOM 6534 N N . ASN B 2 589 ? 246.043 196.282 268.005 1.00 94.36 589 ASN g N 1
ATOM 6535 C CA . ASN B 2 589 ? 246.462 195.848 266.679 1.00 94.36 589 ASN g CA 1
ATOM 6536 C C . ASN B 2 589 ? 245.261 195.296 265.922 1.00 94.36 589 ASN g C 1
ATOM 6537 O O . ASN B 2 589 ? 245.351 194.308 265.191 1.00 94.36 589 ASN g O 1
ATOM 6542 N N . PHE B 2 590 ? 244.119 195.950 266.105 1.00 89.49 590 PHE g N 1
ATOM 6543 C CA . PHE B 2 590 ? 242.833 195.478 265.623 1.00 89.49 590 PHE g CA 1
ATOM 6544 C C . PHE B 2 590 ? 241.956 196.698 265.370 1.00 89.49 590 PHE g C 1
ATOM 6545 O O . PHE B 2 590 ? 242.440 197.834 265.358 1.00 89.49 590 PHE g O 1
ATOM 6553 N N . LEU B 2 591 ? 240.659 196.467 265.183 1.00 84.22 591 LEU g N 1
ATOM 6554 C CA . LEU B 2 591 ? 239.709 197.557 264.991 1.00 84.22 591 LEU g CA 1
ATOM 6555 C C . LEU B 2 591 ? 238.290 197.006 265.070 1.00 84.22 591 LEU g C 1
ATOM 6556 O O . LEU B 2 591 ? 238.067 195.795 264.999 1.00 84.22 591 LEU g O 1
ATOM 6561 N N . ILE B 2 592 ? 237.334 197.920 265.215 1.00 72.45 592 ILE g N 1
ATOM 6562 C CA . ILE B 2 592 ? 235.930 197.591 265.459 1.00 72.45 592 ILE g CA 1
ATOM 6563 C C . ILE B 2 592 ? 235.062 198.212 264.370 1.00 72.45 592 ILE g C 1
ATOM 6564 O O . ILE B 2 592 ? 235.270 199.377 264.007 1.00 72.45 592 ILE g O 1
ATOM 6569 N N . PRO B 2 593 ? 234.084 197.488 263.829 1.00 66.64 593 PRO g N 1
ATOM 6570 C CA . PRO B 2 593 ? 233.245 198.050 262.765 1.00 66.64 593 PRO g CA 1
ATOM 6571 C C . PRO B 2 593 ? 232.305 199.125 263.289 1.00 66.64 593 PRO g C 1
ATOM 6572 O O . PRO B 2 593 ? 232.146 199.333 264.492 1.00 66.64 593 PRO g O 1
ATOM 6576 N N . ARG B 2 594 ? 231.670 199.818 262.344 1.00 62.30 594 ARG g N 1
ATOM 6577 C CA . ARG B 2 594 ? 230.698 200.868 262.637 1.00 62.30 594 ARG g CA 1
ATOM 6578 C C . ARG B 2 594 ? 229.428 200.572 261.854 1.00 62.30 594 ARG g C 1
ATOM 6579 O O . ARG B 2 594 ? 229.414 200.687 260.624 1.00 62.30 594 ARG g O 1
ATOM 6587 N N . ILE B 2 595 ? 228.365 200.191 262.560 1.00 59.06 595 ILE g N 1
ATOM 6588 C CA . ILE B 2 595 ? 227.143 199.764 261.888 1.00 59.06 595 ILE g CA 1
ATOM 6589 C C . ILE B 2 595 ? 226.472 200.934 261.181 1.00 59.06 595 ILE g C 1
ATOM 6590 O O . ILE B 2 595 ? 226.081 200.827 260.013 1.00 59.06 595 ILE g O 1
ATOM 6595 N N . ALA B 2 596 ? 226.327 202.066 261.864 1.00 56.03 596 ALA g N 1
ATOM 6596 C CA . ALA B 2 596 ? 225.522 203.134 261.291 1.00 56.03 596 ALA g CA 1
ATOM 6597 C C . ALA B 2 596 ? 225.915 204.482 261.873 1.00 56.03 596 ALA g C 1
ATOM 6598 O O . ALA B 2 596 ? 226.553 204.575 262.929 1.00 56.03 596 ALA g O 1
ATOM 6600 N N . ARG B 2 597 ? 225.490 205.528 261.163 1.00 56.90 597 ARG g N 1
ATOM 6601 C CA . ARG B 2 597 ? 225.770 206.919 261.511 1.00 56.90 597 ARG g CA 1
ATOM 6602 C C . ARG B 2 597 ? 224.477 207.711 261.334 1.00 56.90 597 ARG g C 1
ATOM 6603 O O . ARG B 2 597 ? 224.103 208.058 260.210 1.00 56.90 597 ARG g O 1
ATOM 6611 N N . LEU B 2 598 ? 223.805 207.999 262.445 1.00 51.78 598 LEU g N 1
ATOM 6612 C CA . LEU B 2 598 ? 222.525 208.700 262.432 1.00 51.78 598 LEU g CA 1
ATOM 6613 C C . LEU B 2 598 ? 222.771 210.203 262.390 1.00 51.78 598 LEU g C 1
ATOM 6614 O O . LEU B 2 598 ? 223.251 210.789 263.367 1.00 51.78 598 LEU g O 1
ATOM 6619 N N . ASP B 2 599 ? 222.425 210.828 261.268 1.00 56.93 599 ASP g N 1
ATOM 6620 C CA . ASP B 2 599 ? 222.535 212.271 261.104 1.00 56.93 599 ASP g CA 1
ATOM 6621 C C . ASP B 2 599 ? 221.196 212.926 261.409 1.00 56.93 599 ASP g C 1
ATOM 6622 O O . ASP B 2 599 ? 220.174 212.548 260.832 1.00 56.93 599 ASP g O 1
ATOM 6627 N N . VAL B 2 600 ? 221.201 213.908 262.307 1.00 52.78 600 VAL g N 1
ATOM 6628 C CA . VAL B 2 600 ? 219.965 214.567 262.708 1.00 52.78 600 VAL g CA 1
ATOM 6629 C C . VAL B 2 600 ? 219.997 216.076 262.515 1.00 52.78 600 VAL g C 1
ATOM 6630 O O . VAL B 2 600 ? 218.922 216.690 262.412 1.00 52.78 600 VAL g O 1
ATOM 6634 N N . GLY B 2 601 ? 221.164 216.710 262.462 1.00 56.73 601 GLY g N 1
ATOM 6635 C CA . GLY B 2 601 ? 221.203 218.156 262.377 1.00 56.73 601 GLY g CA 1
ATOM 6636 C C . GLY B 2 601 ? 221.686 218.848 263.636 1.00 56.73 601 GLY g C 1
ATOM 6637 O O . GLY B 2 601 ? 222.891 218.899 263.896 1.00 56.73 601 GLY g O 1
ATOM 6638 N N . LYS B 2 602 ? 220.756 219.397 264.416 1.00 52.70 602 LYS g N 1
ATOM 6639 C CA . LYS B 2 602 ? 221.099 220.218 265.568 1.00 52.70 602 LYS g CA 1
ATOM 6640 C C . LYS B 2 602 ? 221.900 219.416 266.592 1.00 52.70 602 LYS g C 1
ATOM 6641 O O . LYS B 2 602 ? 222.026 218.193 266.512 1.00 52.70 602 LYS g O 1
ATOM 6647 N N . ASN B 2 603 ? 222.446 220.130 267.573 1.00 52.22 603 ASN g N 1
ATOM 6648 C CA . ASN B 2 603 ? 223.326 219.517 268.557 1.00 52.22 603 ASN g CA 1
ATOM 6649 C C . ASN B 2 603 ? 222.518 218.795 269.626 1.00 52.22 603 ASN g C 1
ATOM 6650 O O . ASN B 2 603 ? 221.550 219.339 270.164 1.00 52.22 603 ASN g O 1
ATOM 6655 N N . MET B 2 604 ? 222.920 217.565 269.926 1.00 46.56 604 MET g N 1
ATOM 6656 C CA . MET B 2 604 ? 222.215 216.714 270.866 1.00 46.56 604 MET g CA 1
ATOM 6657 C C . MET B 2 604 ? 222.515 217.126 272.302 1.00 46.56 604 MET g C 1
ATOM 6658 O O . MET B 2 604 ? 223.427 217.905 272.581 1.00 46.56 604 MET g O 1
ATOM 6663 N N . THR B 2 605 ? 221.722 216.601 273.215 1.00 42.64 605 THR g N 1
ATOM 6664 C CA . THR B 2 605 ? 221.946 216.808 274.640 1.00 42.64 605 THR g CA 1
ATOM 6665 C C . THR B 2 605 ? 221.970 215.510 275.432 1.00 42.64 605 THR g C 1
ATOM 6666 O O . THR B 2 605 ? 222.779 215.375 276.354 1.00 42.64 605 THR g O 1
ATOM 6670 N N . CYS B 2 606 ? 221.129 214.540 275.082 1.00 41.45 606 CYS g N 1
ATOM 6671 C CA . CYS B 2 606 ? 221.081 213.282 275.811 1.00 41.45 606 CYS g CA 1
ATOM 6672 C C . CYS B 2 606 ? 220.413 212.220 274.951 1.00 41.45 606 CYS g C 1
ATOM 6673 O O . CYS B 2 606 ? 219.600 212.528 274.077 1.00 41.45 606 CYS g O 1
ATOM 6676 N N . ILE B 2 607 ? 220.767 210.965 275.213 1.00 39.72 607 ILE g N 1
ATOM 6677 C CA . ILE B 2 607 ? 220.141 209.816 274.575 1.00 39.72 607 ILE g CA 1
ATOM 6678 C C . ILE B 2 607 ? 219.714 208.836 275.655 1.00 39.72 607 ILE g C 1
ATOM 6679 O O . ILE B 2 607 ? 220.410 208.665 276.662 1.00 39.72 607 ILE g O 1
ATOM 6684 N N . SER B 2 608 ? 218.565 208.202 275.451 1.00 36.23 608 SER g N 1
ATOM 6685 C CA . SER B 2 608 ? 218.044 207.223 276.387 1.00 36.23 608 SER g CA 1
ATOM 6686 C C . SER B 2 608 ? 217.572 205.994 275.629 1.00 36.23 608 SER g C 1
ATOM 6687 O O . SER B 2 608 ? 217.260 206.051 274.435 1.00 36.23 608 SER g O 1
ATOM 6690 N N . LEU B 2 609 ? 217.516 204.881 276.351 1.00 37.45 609 LEU g N 1
ATOM 6691 C CA . LEU B 2 609 ? 217.117 203.593 275.815 1.00 37.45 609 LEU g CA 1
ATOM 6692 C C . LEU B 2 609 ? 215.973 203.029 276.640 1.00 37.45 609 LEU g C 1
ATOM 6693 O O . LEU B 2 609 ? 215.848 203.337 277.828 1.00 37.45 609 LEU g O 1
ATOM 6698 N N . PRO B 2 610 ? 215.125 202.199 276.040 1.00 42.14 610 PRO g N 1
ATOM 6699 C CA . PRO B 2 610 ? 213.987 201.646 276.783 1.00 42.14 610 PRO g CA 1
ATOM 6700 C C . PRO B 2 610 ? 214.399 200.636 277.841 1.00 42.14 610 PRO g C 1
ATOM 6701 O O . PRO B 2 610 ? 215.588 200.373 278.034 1.00 42.14 610 PRO g O 1
ATOM 6705 N N . LEU B 2 611 ? 213.417 200.071 278.535 1.00 52.73 611 LEU g N 1
ATOM 6706 C CA . LEU B 2 611 ? 213.626 199.017 279.513 1.00 52.73 611 LEU g CA 1
ATOM 6707 C C . LEU B 2 611 ? 213.043 197.712 278.981 1.00 52.73 611 LEU g C 1
ATOM 6708 O O . LEU B 2 611 ? 212.565 197.638 277.845 1.00 52.73 611 LEU g O 1
ATOM 6713 N N . ASN B 2 612 ? 213.083 196.674 279.810 1.00 60.98 612 ASN g N 1
ATOM 6714 C CA . ASN B 2 612 ? 212.539 195.377 279.427 1.00 60.98 612 ASN g CA 1
ATOM 6715 C C . ASN B 2 612 ? 211.252 195.066 280.186 1.00 60.98 612 ASN g C 1
ATOM 6716 O O . ASN B 2 612 ? 210.388 194.340 279.692 1.00 60.98 612 ASN g O 1
ATOM 6721 N N . GLU B 2 625 ? 207.771 199.825 267.077 1.00 59.17 625 GLU g N 1
ATOM 6722 C CA . GLU B 2 625 ? 207.448 198.580 267.763 1.00 59.17 625 GLU g CA 1
ATOM 6723 C C . GLU B 2 625 ? 208.695 197.729 267.961 1.00 59.17 625 GLU g C 1
ATOM 6724 O O . GLU B 2 625 ? 208.798 196.982 268.932 1.00 59.17 625 GLU g O 1
ATOM 6726 N N . SER B 2 626 ? 209.639 197.851 267.030 1.00 54.48 626 SER g N 1
ATOM 6727 C CA . SER B 2 626 ? 210.890 197.117 267.114 1.00 54.48 626 SER g CA 1
ATOM 6728 C C . SER B 2 626 ? 211.654 197.510 268.377 1.00 54.48 626 SER g C 1
ATOM 6729 O O . SER B 2 626 ? 211.405 198.546 268.995 1.00 54.48 626 SER g O 1
ATOM 6732 N N . GLN B 2 627 ? 212.599 196.658 268.762 1.00 54.97 627 GLN g N 1
ATOM 6733 C CA . GLN B 2 627 ? 213.331 196.860 270.004 1.00 54.97 627 GLN g CA 1
ATOM 6734 C C . GLN B 2 627 ? 214.670 197.560 269.815 1.00 54.97 627 GLN g C 1
ATOM 6735 O O . GLN B 2 627 ? 215.418 197.696 270.789 1.00 54.97 627 GLN g O 1
ATOM 6741 N N . HIS B 2 628 ? 214.998 197.999 268.607 1.00 49.08 628 HIS g N 1
ATOM 6742 C CA . HIS B 2 628 ? 216.230 198.750 268.369 1.00 49.08 628 HIS g CA 1
ATOM 6743 C C . HIS B 2 628 ? 215.961 200.255 268.367 1.00 49.08 628 HIS g C 1
ATOM 6744 O O . HIS B 2 628 ? 216.278 200.964 267.414 1.00 49.08 628 HIS g O 1
ATOM 6751 N N . LEU B 2 629 ? 215.394 200.752 269.461 1.00 41.75 629 LEU g N 1
ATOM 6752 C CA . LEU B 2 629 ? 214.954 202.138 269.541 1.00 41.75 629 LEU g CA 1
ATOM 6753 C C . LEU B 2 629 ? 215.891 202.976 270.402 1.00 41.75 629 LEU g C 1
ATOM 6754 O O . LEU B 2 629 ? 216.627 202.463 271.246 1.00 41.75 629 LEU g O 1
ATOM 6759 N N . VAL B 2 630 ? 215.844 204.287 270.178 1.00 33.84 630 VAL g N 1
ATOM 6760 C CA . VAL B 2 630 ? 216.577 205.244 271.000 1.00 33.84 630 VAL g CA 1
ATOM 6761 C C . VAL B 2 630 ? 215.812 206.560 270.999 1.00 33.84 630 VAL g C 1
ATOM 6762 O O . VAL B 2 630 ? 215.208 206.942 269.992 1.00 33.84 630 VAL g O 1
ATOM 6766 N N . LEU B 2 631 ? 215.824 207.246 272.139 1.00 32.96 631 LEU g N 1
ATOM 6767 C CA . LEU B 2 631 ? 215.144 208.526 272.300 1.00 32.96 631 LEU g CA 1
ATOM 6768 C C . LEU B 2 631 ? 216.188 209.610 272.505 1.00 32.96 631 LEU g C 1
ATOM 6769 O O . LEU B 2 631 ? 216.947 209.559 273.477 1.00 32.96 631 LEU g O 1
ATOM 6774 N N . VAL B 2 632 ? 216.214 210.598 271.618 1.00 33.89 632 VAL g N 1
ATOM 6775 C CA . VAL B 2 632 ? 217.258 211.611 271.637 1.00 33.89 632 VAL g CA 1
ATOM 6776 C C . VAL B 2 632 ? 216.633 212.967 271.923 1.00 33.89 632 VAL g C 1
ATOM 6777 O O . VAL B 2 632 ? 215.553 213.290 271.413 1.00 33.89 632 VAL g O 1
ATOM 6781 N N . SER B 2 633 ? 217.300 213.743 272.769 1.00 37.39 633 SER g N 1
ATOM 6782 C CA . SER B 2 633 ? 216.927 215.121 273.032 1.00 37.39 633 SER g CA 1
ATOM 6783 C C . SER B 2 633 ? 217.805 216.050 272.210 1.00 37.39 633 SER g C 1
ATOM 6784 O O . SER B 2 633 ? 218.921 215.699 271.825 1.00 37.39 633 SER g O 1
ATOM 6787 N N . LEU B 2 634 ? 217.286 217.239 271.936 1.00 40.21 634 LEU g N 1
ATOM 6788 C CA . LEU B 2 634 ? 218.040 218.229 271.187 1.00 40.21 634 LEU g CA 1
ATOM 6789 C C . LEU B 2 634 ? 217.394 219.585 271.401 1.00 40.21 634 LEU g C 1
ATOM 6790 O O . LEU B 2 634 ? 216.242 219.683 271.828 1.00 40.21 634 LEU g O 1
ATOM 6795 N N . GLN B 2 635 ? 218.151 220.629 271.093 1.00 47.64 635 GLN g N 1
ATOM 6796 C CA . GLN B 2 635 ? 217.664 221.992 271.243 1.00 47.64 635 GLN g CA 1
ATOM 6797 C C . GLN B 2 635 ? 216.643 222.280 270.147 1.00 47.64 635 GLN g C 1
ATOM 6798 O O . GLN B 2 635 ? 216.235 221.398 269.388 1.00 47.64 635 GLN g O 1
ATOM 6804 N N . ASP B 2 636 ? 216.206 223.536 270.071 1.00 50.25 636 ASP g N 1
ATOM 6805 C CA . ASP B 2 636 ? 215.184 223.971 269.119 1.00 50.25 636 ASP g CA 1
ATOM 6806 C C . ASP B 2 636 ? 213.847 223.279 269.367 1.00 50.25 636 ASP g C 1
ATOM 6807 O O . ASP B 2 636 ? 213.082 223.034 268.432 1.00 50.25 636 ASP g O 1
ATOM 6809 N N . ASN B 2 637 ? 213.570 222.954 270.631 1.00 47.27 637 ASN g N 1
ATOM 6810 C CA . ASN B 2 637 ? 212.246 222.528 271.086 1.00 47.27 637 ASN g CA 1
ATOM 6811 C C . ASN B 2 637 ? 211.736 221.318 270.300 1.00 47.27 637 ASN g C 1
ATOM 6812 O O . ASN B 2 637 ? 210.761 221.393 269.552 1.00 47.27 637 ASN g O 1
ATOM 6817 N N . GLU B 2 638 ? 212.418 220.191 270.484 1.00 39.07 638 GLU g N 1
ATOM 6818 C CA . GLU B 2 638 ? 212.022 218.951 269.836 1.00 39.07 638 GLU g CA 1
ATOM 6819 C C . GLU B 2 638 ? 212.520 217.777 270.663 1.00 39.07 638 GLU g C 1
ATOM 6820 O O . GLU B 2 638 ? 213.301 217.935 271.603 1.00 39.07 638 GLU g O 1
ATOM 6822 N N . LEU B 2 639 ? 212.035 216.589 270.309 1.00 31.40 639 LEU g N 1
ATOM 6823 C CA . LEU B 2 639 ? 212.489 215.355 270.947 1.00 31.40 639 LEU g CA 1
ATOM 6824 C C . LEU B 2 639 ? 212.293 214.239 269.931 1.00 31.40 639 LEU g C 1
ATOM 6825 O O . LEU B 2 639 ? 211.155 213.935 269.570 1.00 31.40 639 LEU g O 1
ATOM 6830 N N . GLN B 2 640 ? 213.380 213.642 269.459 1.00 32.97 640 GLN g N 1
ATOM 6831 C CA . GLN B 2 640 ? 213.287 212.710 268.345 1.00 32.97 640 GLN g CA 1
ATOM 6832 C C . GLN B 2 640 ? 213.334 211.270 268.839 1.00 32.97 640 GLN g C 1
ATOM 6833 O O . GLN B 2 640 ? 213.862 210.974 269.914 1.00 32.97 640 GLN g O 1
ATOM 6839 N N . MET B 2 641 ? 212.785 210.368 268.030 1.00 33.85 641 MET g N 1
ATOM 6840 C CA . MET B 2 641 ? 212.890 208.936 268.268 1.00 33.85 641 MET g CA 1
ATOM 6841 C C . MET B 2 641 ? 213.450 208.276 267.020 1.00 33.85 641 MET g C 1
ATOM 6842 O O . MET B 2 641 ? 213.009 208.577 265.909 1.00 33.85 641 MET g O 1
ATOM 6847 N N . TRP B 2 642 ? 214.409 207.373 267.197 1.00 36.32 642 TRP g N 1
ATOM 6848 C CA . TRP B 2 642 ? 215.100 206.775 266.066 1.00 36.32 642 TRP g CA 1
ATOM 6849 C C . TRP B 2 642 ? 215.224 205.271 266.263 1.00 36.32 642 TRP g C 1
ATOM 6850 O O . TRP B 2 642 ? 215.154 204.755 267.382 1.00 36.32 642 TRP g O 1
ATOM 6861 N N . ASP B 2 643 ? 215.408 204.570 265.145 1.00 42.52 643 ASP g N 1
ATOM 6862 C CA . ASP B 2 643 ? 215.745 203.145 265.119 1.00 42.52 643 ASP g CA 1
ATOM 6863 C C . ASP B 2 643 ? 217.207 203.092 264.680 1.00 42.52 643 ASP g C 1
ATOM 6864 O O . ASP B 2 643 ? 217.509 203.229 263.493 1.00 42.52 643 ASP g O 1
ATOM 6869 N N . TYR B 2 644 ? 218.110 202.894 265.643 1.00 44.64 644 TYR g N 1
ATOM 6870 C CA . TYR B 2 644 ? 219.529 203.081 265.356 1.00 44.64 644 TYR g CA 1
ATOM 6871 C C . TYR B 2 644 ? 220.075 201.980 264.456 1.00 44.64 644 TYR g C 1
ATOM 6872 O O . TYR B 2 644 ? 220.909 202.245 263.583 1.00 44.64 644 TYR g O 1
ATOM 6881 N N . LYS B 2 645 ? 219.620 200.742 264.641 1.00 46.85 645 LYS g N 1
ATOM 6882 C CA . LYS B 2 645 ? 220.111 199.647 263.811 1.00 46.85 645 LYS g CA 1
ATOM 6883 C C . LYS B 2 645 ? 219.564 199.683 262.393 1.00 46.85 645 LYS g C 1
ATOM 6884 O O . LYS B 2 645 ? 219.836 198.756 261.625 1.00 46.85 645 LYS g O 1
ATOM 6886 N N . GLU B 2 646 ? 218.795 200.709 262.033 1.00 47.97 646 GLU g N 1
ATOM 6887 C CA . GLU B 2 646 ? 218.217 200.805 260.700 1.00 47.97 646 GLU g CA 1
ATOM 6888 C C . GLU B 2 646 ? 218.331 202.181 260.066 1.00 47.97 646 GLU g C 1
ATOM 6889 O O . GLU B 2 646 ? 218.030 202.301 258.875 1.00 47.97 646 GLU g O 1
ATOM 6895 N N . ASN B 2 647 ? 218.740 203.215 260.802 1.00 43.43 647 ASN g N 1
ATOM 6896 C CA . ASN B 2 647 ? 218.818 204.583 260.292 1.00 43.43 647 ASN g CA 1
ATOM 6897 C C . ASN B 2 647 ? 217.452 205.058 259.790 1.00 43.43 647 ASN g C 1
ATOM 6898 O O . ASN B 2 647 ? 217.262 205.371 258.614 1.00 43.43 647 ASN g O 1
ATOM 6903 N N . ILE B 2 648 ? 216.495 205.105 260.713 1.00 39.66 648 ILE g N 1
ATOM 6904 C CA . ILE B 2 648 ? 215.116 205.465 260.405 1.00 39.66 648 ILE g CA 1
ATOM 6905 C C . ILE B 2 648 ? 214.609 206.416 261.479 1.00 39.66 648 ILE g C 1
ATOM 6906 O O . ILE B 2 648 ? 214.919 206.250 262.663 1.00 39.66 648 ILE g O 1
ATOM 6911 N N . LEU B 2 649 ? 213.836 207.417 261.066 1.00 33.38 649 LEU g N 1
ATOM 6912 C CA . LEU B 2 649 ? 213.198 208.342 261.994 1.00 33.38 649 LEU g CA 1
ATOM 6913 C C . LEU B 2 649 ? 211.773 207.870 262.255 1.00 33.38 649 LEU g C 1
ATOM 6914 O O . LEU B 2 649 ? 210.972 207.761 261.323 1.00 33.38 649 LEU g O 1
ATOM 6919 N N . ILE B 2 650 ? 211.454 207.601 263.516 1.00 31.29 650 ILE g N 1
ATOM 6920 C CA . ILE B 2 650 ? 210.153 207.039 263.865 1.00 31.29 650 ILE g CA 1
ATOM 6921 C C . ILE B 2 650 ? 209.150 208.125 264.225 1.00 31.29 650 ILE g C 1
ATOM 6922 O O . ILE B 2 650 ? 208.021 208.127 263.731 1.00 31.29 650 ILE g O 1
ATOM 6927 N N . GLN B 2 651 ? 209.529 209.061 265.090 1.00 33.97 651 GLN g N 1
ATOM 6928 C CA . GLN B 2 651 ? 208.530 209.946 265.669 1.00 33.97 651 GLN g CA 1
ATOM 6929 C C . GLN B 2 651 ? 209.194 211.212 266.192 1.00 33.97 651 GLN g C 1
ATOM 6930 O O . GLN B 2 651 ? 210.362 211.200 266.594 1.00 33.97 651 GLN g O 1
ATOM 6936 N N . LYS B 2 652 ? 208.429 212.302 266.183 1.00 32.00 652 LYS g N 1
ATOM 6937 C CA . LYS B 2 652 ? 208.856 213.595 266.696 1.00 32.00 652 LYS g CA 1
ATOM 6938 C C . LYS B 2 652 ? 207.913 214.039 267.803 1.00 32.00 652 LYS g C 1
ATOM 6939 O O . LYS B 2 652 ? 206.700 213.834 267.714 1.00 32.00 652 LYS g O 1
ATOM 6945 N N . TYR B 2 653 ? 208.471 214.658 268.841 1.00 32.68 653 TYR g N 1
ATOM 6946 C CA . TYR B 2 653 ? 207.708 215.126 269.987 1.00 32.68 653 TYR g CA 1
ATOM 6947 C C . TYR B 2 653 ? 207.990 216.607 270.180 1.00 32.68 653 TYR g C 1
ATOM 6948 O O . TYR B 2 653 ? 209.153 217.019 270.180 1.00 32.68 653 TYR g O 1
ATOM 6957 N N . PHE B 2 654 ? 206.935 217.400 270.342 1.00 37.15 654 PHE g N 1
ATOM 6958 C CA . PHE B 2 654 ? 207.050 218.843 270.494 1.00 37.15 654 PHE g CA 1
ATOM 6959 C C . PHE B 2 654 ? 206.376 219.299 271.780 1.00 37.15 654 PHE g C 1
ATOM 6960 O O . PHE B 2 654 ? 205.572 218.579 272.375 1.00 37.15 654 PHE g O 1
ATOM 6968 N N . GLY B 2 655 ? 206.709 220.517 272.200 1.00 38.59 655 GLY g N 1
ATOM 6969 C CA . GLY B 2 655 ? 205.997 221.152 273.293 1.00 38.59 655 GLY g CA 1
ATOM 6970 C C . GLY B 2 655 ? 206.864 221.740 274.386 1.00 38.59 655 GLY g C 1
ATOM 6971 O O . GLY B 2 655 ? 206.552 222.808 274.918 1.00 38.59 655 GLY g O 1
ATOM 6972 N N . GLN B 2 656 ? 207.951 221.064 274.735 1.00 41.94 656 GLN g N 1
ATOM 6973 C CA . GLN B 2 656 ? 208.841 221.595 275.752 1.00 41.94 656 GLN g CA 1
ATOM 6974 C C . GLN B 2 656 ? 209.655 222.757 275.190 1.00 41.94 656 GLN g C 1
ATOM 6975 O O . GLN B 2 656 ? 209.861 222.880 273.981 1.00 41.94 656 GLN g O 1
ATOM 6981 N N . LYS B 2 657 ? 210.109 223.625 276.088 1.00 48.17 657 LYS g N 1
ATOM 6982 C CA . LYS B 2 657 ? 210.964 224.748 275.730 1.00 48.17 657 LYS g CA 1
ATOM 6983 C C . LYS B 2 657 ? 212.410 224.367 276.023 1.00 48.17 657 LYS g C 1
ATOM 6984 O O . LYS B 2 657 ? 212.804 224.270 277.189 1.00 48.17 657 LYS g O 1
ATOM 6986 N N . GLN B 2 658 ? 213.196 224.160 274.968 1.00 52.15 658 GLN g N 1
ATOM 6987 C CA . GLN B 2 658 ? 214.548 223.613 275.098 1.00 52.15 658 GLN g CA 1
ATOM 6988 C C . GLN B 2 658 ? 215.519 224.541 274.377 1.00 52.15 658 GLN g C 1
ATOM 6989 O O . GLN B 2 658 ? 215.625 224.497 273.149 1.00 52.15 658 GLN g O 1
ATOM 6995 N N . GLN B 2 659 ? 216.233 225.363 275.143 1.00 61.98 659 GLN g N 1
ATOM 6996 C CA . GLN B 2 659 ? 217.274 226.226 274.604 1.00 61.98 659 GLN g CA 1
ATOM 6997 C C . GLN B 2 659 ? 218.263 226.572 275.706 1.00 61.98 659 GLN g C 1
ATOM 6998 O O . GLN B 2 659 ? 217.902 226.650 276.883 1.00 61.98 659 GLN g O 1
ATOM 7004 N N . HIS B 2 660 ? 219.522 226.745 275.307 1.00 63.49 660 HIS g N 1
ATOM 7005 C CA . HIS B 2 660 ? 220.569 227.326 276.140 1.00 63.49 660 HIS g CA 1
ATOM 7006 C C . HIS B 2 660 ? 220.993 226.455 277.318 1.00 63.49 660 HIS g C 1
ATOM 7007 O O . HIS B 2 660 ? 221.955 226.797 278.013 1.00 63.49 660 HIS g O 1
ATOM 7014 N N . PHE B 2 661 ? 220.310 225.338 277.564 1.00 59.19 661 PHE g N 1
ATOM 7015 C CA . PHE B 2 661 ? 220.663 224.510 278.715 1.00 59.19 661 PHE g CA 1
ATOM 7016 C C . PHE B 2 661 ? 220.892 223.049 278.354 1.00 59.19 661 PHE g C 1
ATOM 7017 O O . PHE B 2 661 ? 220.952 222.687 277.175 1.00 59.19 661 PHE g O 1
ATOM 7025 N N . ILE B 2 662 ? 221.030 222.212 279.379 1.00 54.38 662 ILE g N 1
ATOM 7026 C CA . ILE B 2 662 ? 221.254 220.778 279.239 1.00 54.38 662 ILE g CA 1
ATOM 7027 C C . ILE B 2 662 ? 220.137 220.088 280.012 1.00 54.38 662 ILE g C 1
ATOM 7028 O O . ILE B 2 662 ? 220.164 220.039 281.247 1.00 54.38 662 ILE g O 1
ATOM 7033 N N . ILE B 2 663 ? 219.159 219.543 279.295 1.00 46.88 663 ILE g N 1
ATOM 7034 C CA . ILE B 2 663 ? 217.942 219.001 279.887 1.00 46.88 663 ILE g CA 1
ATOM 7035 C C . ILE B 2 663 ? 217.805 217.540 279.487 1.00 46.88 663 ILE g C 1
ATOM 7036 O O . ILE B 2 663 ? 218.054 217.178 278.333 1.00 46.88 663 ILE g O 1
ATOM 7041 N N . ARG B 2 664 ? 217.405 216.702 280.439 1.00 44.04 664 ARG g N 1
ATOM 7042 C CA . ARG B 2 664 ? 217.308 215.268 280.234 1.00 44.04 664 ARG g CA 1
ATOM 7043 C C . ARG B 2 664 ? 215.890 214.866 279.829 1.00 44.04 664 ARG g C 1
ATOM 7044 O O . ARG B 2 664 ? 214.998 215.700 279.660 1.00 44.04 664 ARG g O 1
ATOM 7052 N N . SER B 2 665 ? 215.690 213.559 279.677 1.00 33.40 665 SER g N 1
ATOM 7053 C CA . SER B 2 665 ? 214.402 212.965 279.337 1.00 33.40 665 SER g CA 1
ATOM 7054 C C . SER B 2 665 ? 214.530 211.460 279.511 1.00 33.40 665 SER g C 1
ATOM 7055 O O . SER B 2 665 ? 215.637 210.928 279.613 1.00 33.40 665 SER g O 1
ATOM 7058 N N . CYS B 2 666 ? 213.390 210.772 279.531 1.00 38.04 666 CYS g N 1
ATOM 7059 C CA . CYS B 2 666 ? 213.425 209.326 279.728 1.00 38.04 666 CYS g CA 1
ATOM 7060 C C . CYS B 2 666 ? 212.071 208.717 279.399 1.00 38.04 666 CYS g C 1
ATOM 7061 O O . CYS B 2 666 ? 211.097 209.419 279.114 1.00 38.04 666 CYS g O 1
ATOM 7064 N N . PHE B 2 667 ? 212.035 207.388 279.430 1.00 36.34 667 PHE g N 1
ATOM 7065 C CA . PHE B 2 667 ? 210.814 206.609 279.314 1.00 36.34 667 PHE g CA 1
ATOM 7066 C C . PHE B 2 667 ? 210.192 206.417 280.694 1.00 36.34 667 PHE g C 1
ATOM 7067 O O . PHE B 2 667 ? 210.811 206.696 281.722 1.00 36.34 667 PHE g O 1
ATOM 7075 N N . ALA B 2 668 ? 208.957 205.919 280.714 1.00 40.51 668 ALA g N 1
ATOM 7076 C CA . ALA B 2 668 ? 208.299 205.611 281.979 1.00 40.51 668 ALA g CA 1
ATOM 7077 C C . ALA B 2 668 ? 207.034 204.806 281.723 1.00 40.51 668 ALA g C 1
ATOM 7078 O O . ALA B 2 668 ? 206.571 204.671 280.586 1.00 40.51 668 ALA g O 1
ATOM 7080 N N . TYR B 2 669 ? 206.461 204.311 282.824 1.00 46.63 669 TYR g N 1
ATOM 7081 C CA . TYR B 2 669 ? 205.294 203.429 282.817 1.00 46.63 669 TYR g CA 1
ATOM 7082 C C . TYR B 2 669 ? 205.570 202.182 281.981 1.00 46.63 669 TYR g C 1
ATOM 7083 O O . TYR B 2 669 ? 204.788 201.791 281.114 1.00 46.63 669 TYR g O 1
ATOM 7092 N N . GLY B 2 670 ? 206.711 201.564 282.251 1.00 45.81 670 GLY g N 1
ATOM 7093 C CA . GLY B 2 670 ? 207.174 200.418 281.501 1.00 45.81 670 GLY g CA 1
ATOM 7094 C C . GLY B 2 670 ? 207.807 200.873 280.207 1.00 45.81 670 GLY g C 1
ATOM 7095 O O . GLY B 2 670 ? 209.029 201.001 280.125 1.00 45.81 670 GLY g O 1
ATOM 7096 N N . ASN B 2 671 ? 206.974 201.162 279.205 1.00 43.40 671 ASN g N 1
ATOM 7097 C CA . ASN B 2 671 ? 207.403 201.853 277.996 1.00 43.40 671 ASN g CA 1
ATOM 7098 C C . ASN B 2 671 ? 206.345 202.813 277.468 1.00 43.40 671 ASN g C 1
ATOM 7099 O O . ASN B 2 671 ? 206.556 203.415 276.411 1.00 43.40 671 ASN g O 1
ATOM 7104 N N . LYS B 2 672 ? 205.215 202.974 278.157 1.00 41.28 672 LYS g N 1
ATOM 7105 C CA . LYS B 2 672 ? 204.080 203.666 277.557 1.00 41.28 672 LYS g CA 1
ATOM 7106 C C . LYS B 2 672 ? 204.303 205.162 277.405 1.00 41.28 672 LYS g C 1
ATOM 7107 O O . LYS B 2 672 ? 203.818 205.752 276.435 1.00 41.28 672 LYS g O 1
ATOM 7113 N N . LEU B 2 673 ? 205.018 205.798 278.328 1.00 35.76 673 LEU g N 1
ATOM 7114 C CA . LEU B 2 673 ? 205.105 207.249 278.334 1.00 35.76 673 LEU g CA 1
ATOM 7115 C C . LEU B 2 673 ? 206.542 207.697 278.131 1.00 35.76 673 LEU g C 1
ATOM 7116 O O . LEU B 2 673 ? 207.490 206.981 278.455 1.00 35.76 673 LEU g O 1
ATOM 7121 N N . VAL B 2 674 ? 206.687 208.909 277.602 1.00 34.50 674 VAL g N 1
ATOM 7122 C CA . VAL B 2 674 ? 207.986 209.548 277.427 1.00 34.50 674 VAL g CA 1
ATOM 7123 C C . VAL B 2 674 ? 207.920 210.916 278.088 1.00 34.50 674 VAL g C 1
ATOM 7124 O O . VAL B 2 674 ? 207.138 211.771 277.660 1.00 34.50 674 VAL g O 1
ATOM 7128 N N . MET B 2 675 ? 208.723 211.129 279.125 1.00 36.23 675 MET g N 1
ATOM 7129 C CA . MET B 2 675 ? 208.697 212.401 279.828 1.00 36.23 675 MET g CA 1
ATOM 7130 C C . MET B 2 675 ? 209.999 213.167 279.660 1.00 36.23 675 MET g C 1
ATOM 7131 O O . MET B 2 675 ? 211.066 212.590 279.431 1.00 36.23 675 MET g O 1
ATOM 7136 N N . SER B 2 676 ? 209.877 214.486 279.777 1.00 40.24 676 SER g N 1
ATOM 7137 C CA . SER B 2 676 ? 210.996 215.403 279.660 1.00 40.24 676 SER g CA 1
ATOM 7138 C C . SER B 2 676 ? 210.743 216.622 280.534 1.00 40.24 676 SER g C 1
ATOM 7139 O O . SER B 2 676 ? 209.613 216.893 280.954 1.00 40.24 676 SER g O 1
ATOM 7142 N N . GLY B 2 677 ? 211.825 217.345 280.821 1.00 44.53 677 GLY g N 1
ATOM 7143 C CA . GLY B 2 677 ? 211.743 218.652 281.429 1.00 44.53 677 GLY g CA 1
ATOM 7144 C C . GLY B 2 677 ? 211.720 219.749 280.375 1.00 44.53 677 GLY g C 1
ATOM 7145 O O . GLY B 2 677 ? 211.712 219.501 279.173 1.00 44.53 677 GLY g O 1
ATOM 7146 N N . SER B 2 678 ? 211.721 220.987 280.853 1.00 48.21 678 SER g N 1
ATOM 7147 C CA . SER B 2 678 ? 211.653 222.139 279.963 1.00 48.21 678 SER g CA 1
ATOM 7148 C C . SER B 2 678 ? 212.291 223.329 280.665 1.00 48.21 678 SER g C 1
ATOM 7149 O O . SER B 2 678 ? 212.809 223.208 281.779 1.00 48.21 678 SER g O 1
ATOM 7152 N N . GLU B 2 679 ? 212.257 224.485 280.006 1.00 55.36 679 GLU g N 1
ATOM 7153 C CA . GLU B 2 679 ? 212.833 225.701 280.563 1.00 55.36 679 GLU g CA 1
ATOM 7154 C C . GLU B 2 679 ? 211.893 226.415 281.521 1.00 55.36 679 GLU g C 1
ATOM 7155 O O . GLU B 2 679 ? 212.291 227.417 282.122 1.00 55.36 679 GLU g O 1
ATOM 7161 N N . ASP B 2 680 ? 210.666 225.941 281.664 1.00 55.34 680 ASP g N 1
ATOM 7162 C CA . ASP B 2 680 ? 209.772 226.383 282.716 1.00 55.34 680 ASP g CA 1
ATOM 7163 C C . ASP B 2 680 ? 209.937 225.453 283.913 1.00 55.34 680 ASP g C 1
ATOM 7164 O O . ASP B 2 680 ? 210.873 224.653 283.983 1.00 55.34 680 ASP g O 1
ATOM 7169 N N . GLY B 2 681 ? 209.029 225.554 284.869 1.00 54.09 681 GLY g N 1
ATOM 7170 C CA . GLY B 2 681 ? 209.005 224.560 285.917 1.00 54.09 681 GLY g CA 1
ATOM 7171 C C . GLY B 2 681 ? 208.196 223.331 285.589 1.00 54.09 681 GLY g C 1
ATOM 7172 O O . GLY B 2 681 ? 207.950 222.503 286.470 1.00 54.09 681 GLY g O 1
ATOM 7173 N N . LYS B 2 682 ? 207.776 223.190 284.335 1.00 45.75 682 LYS g N 1
ATOM 7174 C CA . LYS B 2 682 ? 206.804 222.179 283.955 1.00 45.75 682 LYS g CA 1
ATOM 7175 C C . LYS B 2 682 ? 207.473 220.876 283.534 1.00 45.75 682 LYS g C 1
ATOM 7176 O O . LYS B 2 682 ? 208.634 220.846 283.124 1.00 45.75 682 LYS g O 1
ATOM 7178 N N . ILE B 2 683 ? 206.710 219.794 283.645 1.00 39.99 683 ILE g N 1
ATOM 7179 C CA . ILE B 2 683 ? 207.112 218.454 283.232 1.00 39.99 683 ILE g CA 1
ATOM 7180 C C . ILE B 2 683 ? 206.191 218.020 282.105 1.00 39.99 683 ILE g C 1
ATOM 7181 O O . ILE B 2 683 ? 204.966 218.040 282.265 1.00 39.99 683 ILE g O 1
ATOM 7186 N N . TYR B 2 684 ? 206.763 217.613 280.977 1.00 38.04 684 TYR g N 1
ATOM 7187 C CA . TYR B 2 684 ? 205.977 217.239 279.810 1.00 38.04 684 TYR g CA 1
ATOM 7188 C C . TYR B 2 684 ? 205.974 215.725 279.660 1.00 38.04 684 TYR g C 1
ATOM 7189 O O . TYR B 2 684 ? 207.040 215.102 279.661 1.00 38.04 684 TYR g O 1
ATOM 7198 N N . ILE B 2 685 ? 204.786 215.136 279.525 1.00 35.02 685 ILE g N 1
ATOM 7199 C CA . ILE B 2 685 ? 204.633 213.690 279.404 1.00 35.02 685 ILE g CA 1
ATOM 7200 C C . ILE B 2 685 ? 203.820 213.390 278.154 1.00 35.02 685 ILE g C 1
ATOM 7201 O O . ILE B 2 685 ? 202.652 213.793 278.061 1.00 35.02 685 ILE g O 1
ATOM 7206 N N . TRP B 2 686 ? 204.426 212.660 277.214 1.00 32.99 686 TRP g N 1
ATOM 7207 C CA . TRP B 2 686 ? 203.829 212.293 275.939 1.00 32.99 686 TRP g CA 1
ATOM 7208 C C . TRP B 2 686 ? 203.492 210.809 275.915 1.00 32.99 686 TRP g C 1
ATOM 7209 O O . TRP B 2 686 ? 204.122 209.999 276.604 1.00 32.99 686 TRP g O 1
ATOM 7220 N N . ASP B 2 687 ? 202.514 210.460 275.082 1.00 37.18 687 ASP g N 1
ATOM 7221 C CA . ASP B 2 687 ? 202.301 209.070 274.705 1.00 37.18 687 ASP g CA 1
ATOM 7222 C C . ASP B 2 687 ? 203.383 208.644 273.721 1.00 37.18 687 ASP g C 1
ATOM 7223 O O . ASP B 2 687 ? 203.796 209.420 272.858 1.00 37.18 687 ASP g O 1
ATOM 7228 N N . ARG B 2 688 ? 203.844 207.400 273.847 1.00 35.06 688 ARG g N 1
ATOM 7229 C CA . ARG B 2 688 ? 205.002 206.981 273.066 1.00 35.06 688 ARG g CA 1
ATOM 7230 C C . ARG B 2 688 ? 204.629 206.612 271.638 1.00 35.06 688 ARG g C 1
ATOM 7231 O O . ARG B 2 688 ? 205.274 207.065 270.688 1.00 35.06 688 ARG g O 1
ATOM 7239 N N . ILE B 2 689 ? 203.602 205.778 271.466 1.00 35.74 689 ILE g N 1
ATOM 7240 C CA . ILE B 2 689 ? 203.337 205.184 270.157 1.00 35.74 689 ILE g CA 1
ATOM 7241 C C . ILE B 2 689 ? 202.967 206.255 269.140 1.00 35.74 689 ILE g C 1
ATOM 7242 O O . ILE B 2 689 ? 203.464 206.257 268.009 1.00 35.74 689 ILE g O 1
ATOM 7247 N N . ARG B 2 690 ? 202.096 207.186 269.525 1.00 36.47 690 ARG g N 1
ATOM 7248 C CA . ARG B 2 690 ? 201.587 208.180 268.589 1.00 36.47 690 ARG g CA 1
ATOM 7249 C C . ARG B 2 690 ? 202.219 209.553 268.750 1.00 36.47 690 ARG g C 1
ATOM 7250 O O . ARG B 2 690 ? 202.245 210.322 267.787 1.00 36.47 690 ARG g O 1
ATOM 7258 N N . GLY B 2 691 ? 202.729 209.885 269.928 1.00 35.35 691 GLY g N 1
ATOM 7259 C CA . GLY B 2 691 ? 203.401 211.156 270.098 1.00 35.35 691 GLY g CA 1
ATOM 7260 C C . GLY B 2 691 ? 202.472 212.348 270.162 1.00 35.35 691 GLY g C 1
ATOM 7261 O O . GLY B 2 691 ? 202.489 213.209 269.280 1.00 35.35 691 GLY g O 1
ATOM 7262 N N . ASN B 2 692 ? 201.642 212.396 271.199 1.00 36.46 692 ASN g N 1
ATOM 7263 C CA . ASN B 2 692 ? 200.807 213.548 271.494 1.00 36.46 692 ASN g CA 1
ATOM 7264 C C . ASN B 2 692 ? 200.860 213.824 272.990 1.00 36.46 692 ASN g C 1
ATOM 7265 O O . ASN B 2 692 ? 201.124 212.919 273.785 1.00 36.46 692 ASN g O 1
ATOM 7270 N N . LEU B 2 693 ? 200.661 215.085 273.372 1.00 33.53 693 LEU g N 1
ATOM 7271 C CA . LEU B 2 693 ? 200.720 215.414 274.790 1.00 33.53 693 LEU g CA 1
ATOM 7272 C C . LEU B 2 693 ? 199.652 214.668 275.567 1.00 33.53 693 LEU g C 1
ATOM 7273 O O . LEU B 2 693 ? 198.522 214.497 275.105 1.00 33.53 693 LEU g O 1
ATOM 7278 N N . VAL B 2 694 ? 200.026 214.220 276.757 1.00 35.64 694 VAL g N 1
ATOM 7279 C CA . VAL B 2 694 ? 199.103 213.534 277.641 1.00 35.64 694 VAL g CA 1
ATOM 7280 C C . VAL B 2 694 ? 199.080 214.269 278.973 1.00 35.64 694 VAL g C 1
ATOM 7281 O O . VAL B 2 694 ? 198.052 214.299 279.657 1.00 35.64 694 VAL g O 1
ATOM 7285 N N . SER B 2 695 ? 200.187 214.922 279.330 1.00 38.72 695 SER g N 1
ATOM 7286 C CA . SER B 2 695 ? 200.154 215.719 280.550 1.00 38.72 695 SER g CA 1
ATOM 7287 C C . SER B 2 695 ? 201.257 216.765 280.550 1.00 38.72 695 SER g C 1
ATOM 7288 O O . SER B 2 695 ? 202.304 216.593 279.921 1.00 38.72 695 SER g O 1
ATOM 7291 N N . VAL B 2 696 ? 201.001 217.847 281.282 1.00 39.00 696 VAL g N 1
ATOM 7292 C CA . VAL B 2 696 ? 201.990 218.877 281.585 1.00 39.00 696 VAL g CA 1
ATOM 7293 C C . VAL B 2 696 ? 201.808 219.214 283.059 1.00 39.00 696 VAL g C 1
ATOM 7294 O O . VAL B 2 696 ? 200.888 219.952 283.428 1.00 39.00 696 VAL g O 1
ATOM 7298 N N . LEU B 2 697 ? 202.664 218.656 283.906 1.00 40.55 697 LEU g N 1
ATOM 7299 C CA . LEU B 2 697 ? 202.625 218.921 285.333 1.00 40.55 697 LEU g CA 1
ATOM 7300 C C . LEU B 2 697 ? 203.528 220.105 285.662 1.00 40.55 697 LEU g C 1
ATOM 7301 O O . LEU B 2 697 ? 204.234 220.632 284.804 1.00 40.55 697 LEU g O 1
ATOM 7306 N N . SER B 2 698 ? 203.530 220.512 286.927 1.00 48.18 698 SER g N 1
ATOM 7307 C CA . SER B 2 698 ? 204.377 221.596 287.404 1.00 48.18 698 SER g CA 1
ATOM 7308 C C . SER B 2 698 ? 205.228 221.091 288.560 1.00 48.18 698 SER g C 1
ATOM 7309 O O . SER B 2 698 ? 204.706 220.478 289.497 1.00 48.18 698 SER g O 1
ATOM 7312 N N . GLY B 2 699 ? 206.532 221.343 288.489 1.00 49.67 699 GLY g N 1
ATOM 7313 C CA . GLY B 2 699 ? 207.445 220.862 289.507 1.00 49.67 699 GLY g CA 1
ATOM 7314 C C . GLY B 2 699 ? 208.564 221.823 289.845 1.00 49.67 699 GLY g C 1
ATOM 7315 O O . GLY B 2 699 ? 209.539 221.442 290.501 1.00 49.67 699 GLY g O 1
ATOM 7316 N N . HIS B 2 700 ? 208.434 223.070 289.405 1.00 53.44 700 HIS g N 1
ATOM 7317 C CA . HIS B 2 700 ? 209.416 224.103 289.707 1.00 53.44 700 HIS g CA 1
ATOM 7318 C C . HIS B 2 700 ? 208.885 225.483 289.336 1.00 53.44 700 HIS g C 1
ATOM 7319 O O . HIS B 2 700 ? 207.781 225.861 289.727 1.00 53.44 700 HIS g O 1
ATOM 7321 N N . ASN B 2 714 ? 213.891 226.475 286.754 1.00 55.71 714 ASN g N 1
ATOM 7322 C CA . ASN B 2 714 ? 213.498 225.515 285.731 1.00 55.71 714 ASN g CA 1
ATOM 7323 C C . ASN B 2 714 ? 213.875 224.094 286.130 1.00 55.71 714 ASN g C 1
ATOM 7324 O O . ASN B 2 714 ? 214.871 223.879 286.818 1.00 55.71 714 ASN g O 1
ATOM 7329 N N . CYS B 2 715 ? 213.075 223.124 285.691 1.00 55.06 715 CYS g N 1
ATOM 7330 C CA . CYS B 2 715 ? 213.325 221.719 285.983 1.00 55.06 715 CYS g CA 1
ATOM 7331 C C . CYS B 2 715 ? 214.185 221.110 284.888 1.00 55.06 715 CYS g C 1
ATOM 7332 O O . CYS B 2 715 ? 213.873 221.242 283.701 1.00 55.06 715 CYS g O 1
ATOM 7335 N N . ASN B 2 716 ? 215.257 220.426 285.289 1.00 53.67 716 ASN g N 1
ATOM 7336 C CA . ASN B 2 716 ? 216.251 219.965 284.336 1.00 53.67 716 ASN g CA 1
ATOM 7337 C C . ASN B 2 716 ? 216.640 218.500 284.463 1.00 53.67 716 ASN g C 1
ATOM 7338 O O . ASN B 2 716 ? 217.578 218.079 283.780 1.00 53.67 716 ASN g O 1
ATOM 7343 N N . VAL B 2 717 ? 215.975 217.710 285.302 1.00 47.28 717 VAL g N 1
ATOM 7344 C CA . VAL B 2 717 ? 216.252 216.279 285.335 1.00 47.28 717 VAL g CA 1
ATOM 7345 C C . VAL B 2 717 ? 214.989 215.522 285.724 1.00 47.28 717 VAL g C 1
ATOM 7346 O O . VAL B 2 717 ? 214.213 215.975 286.570 1.00 47.28 717 VAL g O 1
ATOM 7350 N N . VAL B 2 718 ? 214.762 214.386 285.064 1.00 40.07 718 VAL g N 1
ATOM 7351 C CA . VAL B 2 718 ? 213.687 213.462 285.404 1.00 40.07 718 VAL g CA 1
ATOM 7352 C C . VAL B 2 718 ? 214.252 212.050 285.372 1.00 40.07 718 VAL g C 1
ATOM 7353 O O . VAL B 2 718 ? 215.250 211.779 284.698 1.00 40.07 718 VAL g O 1
ATOM 7357 N N . ALA B 2 719 ? 213.613 211.144 286.107 1.00 41.47 719 ALA g N 1
ATOM 7358 C CA . ALA B 2 719 ? 214.063 209.758 286.104 1.00 41.47 719 ALA g CA 1
ATOM 7359 C C . ALA B 2 719 ? 212.926 208.861 286.562 1.00 41.47 719 ALA g C 1
ATOM 7360 O O . ALA B 2 719 ? 212.196 209.199 287.491 1.00 41.47 719 ALA g O 1
ATOM 7362 N N . SER B 2 720 ? 212.789 207.711 285.912 1.00 48.75 720 SER g N 1
ATOM 7363 C CA . SER B 2 720 ? 211.741 206.762 286.247 1.00 48.75 720 SER g CA 1
ATOM 7364 C C . SER B 2 720 ? 212.305 205.662 287.141 1.00 48.75 720 SER g C 1
ATOM 7365 O O . SER B 2 720 ? 213.512 205.579 287.376 1.00 48.75 720 SER g O 1
ATOM 7368 N N . ASN B 2 721 ? 211.422 204.795 287.644 1.00 57.10 721 ASN g N 1
ATOM 7369 C CA . ASN B 2 721 ? 211.880 203.677 288.452 1.00 57.10 721 ASN g CA 1
ATOM 7370 C C . ASN B 2 721 ? 211.952 202.416 287.612 1.00 57.10 721 ASN g C 1
ATOM 7371 O O . ASN B 2 721 ? 210.911 201.942 287.135 1.00 57.10 721 ASN g O 1
ATOM 7376 N N . PRO B 2 722 ? 213.134 201.831 287.419 1.00 55.26 722 PRO g N 1
ATOM 7377 C CA . PRO B 2 722 ? 213.247 200.600 286.634 1.00 55.26 722 PRO g CA 1
ATOM 7378 C C . PRO B 2 722 ? 212.803 199.341 287.361 1.00 55.26 722 PRO g C 1
ATOM 7379 O O . PRO B 2 722 ? 213.004 198.245 286.832 1.00 55.26 722 PRO g O 1
ATOM 7383 N N . ALA B 2 723 ? 212.215 199.460 288.550 1.00 61.05 723 ALA g N 1
ATOM 7384 C CA . ALA B 2 723 ? 211.786 198.287 289.300 1.00 61.05 723 ALA g CA 1
ATOM 7385 C C . ALA B 2 723 ? 210.394 198.398 289.899 1.00 61.05 723 ALA g C 1
ATOM 7386 O O . ALA B 2 723 ? 209.866 197.376 290.346 1.00 61.05 723 ALA g O 1
ATOM 7388 N N . ASP B 2 724 ? 209.778 199.582 289.934 1.00 62.13 724 ASP g N 1
ATOM 7389 C CA . ASP B 2 724 ? 208.474 199.745 290.558 1.00 62.13 724 ASP g CA 1
ATOM 7390 C C . ASP B 2 724 ? 207.362 200.090 289.579 1.00 62.13 724 ASP g C 1
ATOM 7391 O O . ASP B 2 724 ? 206.189 199.972 289.945 1.00 62.13 724 ASP g O 1
ATOM 7396 N N . LYS B 2 725 ? 207.696 200.535 288.366 1.00 63.12 725 LYS g N 1
ATOM 7397 C CA . LYS B 2 725 ? 206.730 200.682 287.282 1.00 63.12 725 LYS g CA 1
ATOM 7398 C C . LYS B 2 725 ? 205.744 201.818 287.539 1.00 63.12 725 LYS g C 1
ATOM 7399 O O . LYS B 2 725 ? 204.935 202.153 286.669 1.00 63.12 725 LYS g O 1
ATOM 7405 N N . GLU B 2 726 ? 205.816 202.451 288.708 1.00 53.68 726 GLU g N 1
ATOM 7406 C CA . GLU B 2 726 ? 204.788 203.410 289.084 1.00 53.68 726 GLU g CA 1
ATOM 7407 C C . GLU B 2 726 ? 205.324 204.645 289.793 1.00 53.68 726 GLU g C 1
ATOM 7408 O O . GLU B 2 726 ? 204.525 205.442 290.289 1.00 53.68 726 GLU g O 1
ATOM 7410 N N . MET B 2 727 ? 206.638 204.838 289.863 1.00 52.39 727 MET g N 1
ATOM 7411 C CA . MET B 2 727 ? 207.155 206.036 290.502 1.00 52.39 727 MET g CA 1
ATOM 7412 C C . MET B 2 727 ? 208.270 206.646 289.667 1.00 52.39 727 MET g C 1
ATOM 7413 O O . MET B 2 727 ? 209.001 205.948 288.953 1.00 52.39 727 MET g O 1
ATOM 7418 N N . PHE B 2 728 ? 208.377 207.968 289.760 1.00 44.01 728 PHE g N 1
ATOM 7419 C CA . PHE B 2 728 ? 209.453 208.679 289.092 1.00 44.01 728 PHE g CA 1
ATOM 7420 C C . PHE B 2 728 ? 209.748 209.969 289.840 1.00 44.01 728 PHE g C 1
ATOM 7421 O O . PHE B 2 728 ? 208.857 210.584 290.429 1.00 44.01 728 PHE g O 1
ATOM 7429 N N . ALA B 2 729 ? 211.009 210.373 289.807 1.00 42.05 729 ALA g N 1
ATOM 7430 C CA . ALA B 2 729 ? 211.474 211.550 290.516 1.00 42.05 729 ALA g CA 1
ATOM 7431 C C . ALA B 2 729 ? 211.835 212.653 289.532 1.00 42.05 729 ALA g C 1
ATOM 7432 O O . ALA B 2 729 ? 212.205 212.394 288.382 1.00 42.05 729 ALA g O 1
ATOM 7434 N N . SER B 2 730 ? 211.709 213.889 290.001 1.00 47.07 730 SER g N 1
ATOM 7435 C CA . SER B 2 730 ? 212.040 215.080 289.236 1.00 47.07 730 SER g CA 1
ATOM 7436 C C . SER B 2 730 ? 213.170 215.834 289.923 1.00 47.07 730 SER g C 1
ATOM 7437 O O . SER B 2 730 ? 213.592 215.494 291.029 1.00 47.07 730 SER g O 1
ATOM 7440 N N . GLY B 2 731 ? 213.661 216.871 289.252 1.00 54.39 731 GLY g N 1
ATOM 7441 C CA . GLY B 2 731 ? 214.655 217.738 289.853 1.00 54.39 731 GLY g CA 1
ATOM 7442 C C . GLY B 2 731 ? 214.902 219.009 289.068 1.00 54.39 731 GLY g C 1
ATOM 7443 O O . GLY B 2 731 ? 215.151 218.967 287.856 1.00 54.39 731 GLY g O 1
ATOM 7444 N N . GLY B 2 732 ? 214.858 220.147 289.765 1.00 64.01 732 GLY g N 1
ATOM 7445 C CA . GLY B 2 732 ? 215.006 221.445 289.140 1.00 64.01 732 GLY g CA 1
ATOM 7446 C C . GLY B 2 732 ? 216.036 222.293 289.864 1.00 64.01 732 GLY g C 1
ATOM 7447 O O . GLY B 2 732 ? 216.721 221.830 290.775 1.00 64.01 732 GLY g O 1
ATOM 7448 N N . ASP B 2 733 ? 216.118 223.556 289.441 1.00 71.08 733 ASP g N 1
ATOM 7449 C CA . ASP B 2 733 ? 217.145 224.441 289.980 1.00 71.08 733 ASP g CA 1
ATOM 7450 C C . ASP B 2 733 ? 216.966 224.666 291.476 1.00 71.08 733 ASP g C 1
ATOM 7451 O O . ASP B 2 733 ? 217.949 224.713 292.225 1.00 71.08 733 ASP g O 1
ATOM 7456 N N . ASP B 2 734 ? 215.724 224.798 291.935 1.00 70.51 734 ASP g N 1
ATOM 7457 C CA . ASP B 2 734 ? 215.496 225.203 293.321 1.00 70.51 734 ASP g CA 1
ATOM 7458 C C . ASP B 2 734 ? 215.736 224.088 294.327 1.00 70.51 734 ASP g C 1
ATOM 7459 O O . ASP B 2 734 ? 215.353 224.252 295.490 1.00 70.51 734 ASP g O 1
ATOM 7464 N N . GLY B 2 735 ? 216.332 222.964 293.937 1.00 70.33 735 GLY g N 1
ATOM 7465 C CA . GLY B 2 735 ? 216.749 221.952 294.879 1.00 70.33 735 GLY g CA 1
ATOM 7466 C C . GLY B 2 735 ? 215.681 220.967 295.297 1.00 70.33 735 GLY g C 1
ATOM 7467 O O . GLY B 2 735 ? 216.008 219.969 295.951 1.00 70.33 735 GLY g O 1
ATOM 7468 N N . LYS B 2 736 ? 214.421 221.208 294.949 1.00 64.78 736 LYS g N 1
ATOM 7469 C CA . LYS B 2 736 ? 213.360 220.287 295.330 1.00 64.78 736 LYS g CA 1
ATOM 7470 C C . LYS B 2 736 ? 213.518 218.960 294.599 1.00 64.78 736 LYS g C 1
ATOM 7471 O O . LYS B 2 736 ? 213.835 218.922 293.409 1.00 64.78 736 LYS g O 1
ATOM 7473 N N . ILE B 2 737 ? 213.300 217.866 295.323 1.00 57.49 737 ILE g N 1
ATOM 7474 C CA . ILE B 2 737 ? 213.368 216.517 294.771 1.00 57.49 737 ILE g CA 1
ATOM 7475 C C . ILE B 2 737 ? 211.980 215.918 294.943 1.00 57.49 737 ILE g C 1
ATOM 7476 O O . ILE B 2 737 ? 211.668 215.342 295.991 1.00 57.49 737 ILE g O 1
ATOM 7481 N N . LYS B 2 738 ? 211.142 216.048 293.924 1.00 50.19 738 LYS g N 1
ATOM 7482 C CA . LYS B 2 738 ? 209.758 215.613 294.014 1.00 50.19 738 LYS g CA 1
ATOM 7483 C C . LYS B 2 738 ? 209.609 214.183 293.517 1.00 50.19 738 LYS g C 1
ATOM 7484 O O . LYS B 2 738 ? 210.187 213.802 292.495 1.00 50.19 738 LYS g O 1
ATOM 7490 N N . ILE B 2 739 ? 208.828 213.399 294.253 1.00 48.81 739 ILE g N 1
ATOM 7491 C CA . ILE B 2 739 ? 208.488 212.029 293.896 1.00 48.81 739 ILE g CA 1
ATOM 7492 C C . ILE B 2 739 ? 207.043 212.016 293.429 1.00 48.81 739 ILE g C 1
ATOM 7493 O O . ILE B 2 739 ? 206.174 212.618 294.071 1.00 48.81 739 ILE g O 1
ATOM 7498 N N . TRP B 2 740 ? 206.786 211.358 292.304 1.00 45.46 740 TRP g N 1
ATOM 7499 C CA . TRP B 2 740 ? 205.441 211.263 291.771 1.00 45.46 740 TRP g CA 1
ATOM 7500 C C . TRP B 2 740 ? 205.088 209.802 291.565 1.00 45.46 740 TRP g C 1
ATOM 7501 O O . TRP B 2 740 ? 205.911 209.013 291.082 1.00 45.46 740 TRP g O 1
ATOM 7512 N N . LYS B 2 741 ? 203.858 209.459 291.932 1.00 46.22 741 LYS g N 1
ATOM 7513 C CA . LYS B 2 741 ? 203.318 208.121 291.767 1.00 46.22 741 LYS g CA 1
ATOM 7514 C C . LYS B 2 741 ? 202.239 208.137 290.695 1.00 46.22 741 LYS g C 1
ATOM 7515 O O . LYS B 2 741 ? 201.440 209.076 290.611 1.00 46.22 741 LYS g O 1
ATOM 7517 N N . ILE B 2 742 ? 202.222 207.088 289.883 1.00 49.07 742 ILE g N 1
ATOM 7518 C CA . ILE B 2 742 ? 201.317 206.952 288.750 1.00 49.07 742 ILE g CA 1
ATOM 7519 C C . ILE B 2 742 ? 200.289 205.887 289.101 1.00 49.07 742 ILE g C 1
ATOM 7520 O O . ILE B 2 742 ? 200.655 204.751 289.423 1.00 49.07 742 ILE g O 1
ATOM 7525 N N . SER B 2 743 ? 199.007 206.244 289.037 1.00 50.47 743 SER g N 1
ATOM 7526 C CA . SER B 2 743 ? 197.967 205.368 289.556 1.00 50.47 743 SER g CA 1
ATOM 7527 C C . SER B 2 743 ? 196.747 205.391 288.644 1.00 50.47 743 SER g C 1
ATOM 7528 O O . SER B 2 743 ? 196.703 206.106 287.638 1.00 50.47 743 SER g O 1
ATOM 7531 N N . ARG B 2 744 ? 195.752 204.585 289.031 1.00 52.32 744 ARG g N 1
ATOM 7532 C CA . ARG B 2 744 ? 194.469 204.384 288.356 1.00 52.32 744 ARG g CA 1
ATOM 7533 C C . ARG B 2 744 ? 194.572 203.500 287.122 1.00 52.32 744 ARG g C 1
ATOM 7534 O O . ARG B 2 744 ? 193.659 203.502 286.291 1.00 52.32 744 ARG g O 1
ATOM 7542 N N . ASN B 2 745 ? 195.647 202.734 286.979 1.00 55.29 745 ASN g N 1
ATOM 7543 C CA . ASN B 2 745 ? 195.769 201.792 285.870 1.00 55.29 745 ASN g CA 1
ATOM 7544 C C . ASN B 2 745 ? 196.792 200.705 286.181 1.00 55.29 745 ASN g C 1
ATOM 7545 O O . ASN B 2 745 ? 197.867 200.662 285.584 1.00 55.29 745 ASN g O 1
ATOM 7550 N N . VAL C 2 24 ? 176.945 186.845 282.423 1.00 87.51 24 VAL 7 N 1
ATOM 7551 C CA . VAL C 2 24 ? 177.260 186.328 281.098 1.00 87.51 24 VAL 7 CA 1
ATOM 7552 C C . VAL C 2 24 ? 178.455 187.074 280.525 1.00 87.51 24 VAL 7 C 1
ATOM 7553 O O . VAL C 2 24 ? 178.386 188.281 280.297 1.00 87.51 24 VAL 7 O 1
ATOM 7555 N N . GLY C 2 25 ? 179.546 186.349 280.284 1.00 93.99 25 GLY 7 N 1
ATOM 7556 C CA . GLY C 2 25 ? 180.778 186.968 279.837 1.00 93.99 25 GLY 7 CA 1
ATOM 7557 C C . GLY C 2 25 ? 181.239 188.051 280.789 1.00 93.99 25 GLY 7 C 1
ATOM 7558 O O . GLY C 2 25 ? 181.659 187.766 281.915 1.00 93.99 25 GLY 7 O 1
ATOM 7559 N N . CYS C 2 26 ? 181.169 189.304 280.341 1.00 93.24 26 CYS 7 N 1
ATOM 7560 C CA . CYS C 2 26 ? 181.392 190.453 281.207 1.00 93.24 26 CYS 7 CA 1
ATOM 7561 C C . CYS C 2 26 ? 180.345 191.537 280.991 1.00 93.24 26 CYS 7 C 1
ATOM 7562 O O . CYS C 2 26 ? 180.399 192.577 281.658 1.00 93.24 26 CYS 7 O 1
ATOM 7565 N N . PHE C 2 27 ? 179.395 191.320 280.087 1.00 85.50 27 PHE 7 N 1
ATOM 7566 C CA . PHE C 2 27 ? 178.340 192.280 279.810 1.00 85.50 27 PHE 7 CA 1
ATOM 7567 C C . PHE C 2 27 ? 177.231 192.142 280.852 1.00 85.50 27 PHE 7 C 1
ATOM 7568 O O . PHE C 2 27 ? 177.386 191.475 281.878 1.00 85.50 27 PHE 7 O 1
ATOM 7576 N N . ASP C 2 28 ? 176.096 192.781 280.593 1.00 81.67 28 ASP 7 N 1
ATOM 7577 C CA . ASP C 2 28 ? 174.918 192.690 281.443 1.00 81.67 28 ASP 7 CA 1
ATOM 7578 C C . ASP C 2 28 ? 173.885 191.806 280.759 1.00 81.67 28 ASP 7 C 1
ATOM 7579 O O . ASP C 2 28 ? 173.577 192.005 279.579 1.00 81.67 28 ASP 7 O 1
ATOM 7584 N N . LYS C 2 29 ? 173.356 190.832 281.500 1.00 80.03 29 LYS 7 N 1
ATOM 7585 C CA . LYS C 2 29 ? 172.408 189.890 280.914 1.00 80.03 29 LYS 7 CA 1
ATOM 7586 C C . LYS C 2 29 ? 171.144 190.595 280.435 1.00 80.03 29 LYS 7 C 1
ATOM 7587 O O . LYS C 2 29 ? 170.625 190.287 279.356 1.00 80.03 29 LYS 7 O 1
ATOM 7589 N N . LYS C 2 30 ? 170.632 191.540 281.226 1.00 77.80 30 LYS 7 N 1
ATOM 7590 C CA . LYS C 2 30 ? 169.410 192.240 280.843 1.00 77.80 30 LYS 7 CA 1
ATOM 7591 C C . LYS C 2 30 ? 169.605 193.039 279.561 1.00 77.80 30 LYS 7 C 1
ATOM 7592 O O . LYS C 2 30 ? 168.734 193.036 278.681 1.00 77.80 30 LYS 7 O 1
ATOM 7594 N N . GLN C 2 31 ? 170.740 193.734 279.439 1.00 75.88 31 GLN 7 N 1
ATOM 7595 C CA . GLN C 2 31 ? 171.025 194.473 278.214 1.00 75.88 31 GLN 7 CA 1
ATOM 7596 C C . GLN C 2 31 ? 171.095 193.538 277.018 1.00 75.88 31 GLN 7 C 1
ATOM 7597 O O . GLN C 2 31 ? 170.564 193.847 275.943 1.00 75.88 31 GLN 7 O 1
ATOM 7603 N N . LEU C 2 32 ? 171.758 192.394 277.184 1.00 73.61 32 LEU 7 N 1
ATOM 7604 C CA . LEU C 2 32 ? 171.854 191.427 276.099 1.00 73.61 32 LEU 7 CA 1
ATOM 7605 C C . LEU C 2 32 ? 170.472 190.952 275.675 1.00 73.61 32 LEU 7 C 1
ATOM 7606 O O . LEU C 2 32 ? 170.157 190.908 274.481 1.00 73.61 32 LEU 7 O 1
ATOM 7611 N N . THR C 2 33 ? 169.626 190.607 276.647 1.00 73.60 33 THR 7 N 1
ATOM 7612 C CA . THR C 2 33 ? 168.283 190.146 276.316 1.00 73.60 33 THR 7 CA 1
ATOM 7613 C C . THR C 2 33 ? 167.499 191.221 275.576 1.00 73.60 33 THR 7 C 1
ATOM 7614 O O . THR C 2 33 ? 166.856 190.937 274.560 1.00 73.60 33 THR 7 O 1
ATOM 7618 N N . LYS C 2 34 ? 167.550 192.464 276.063 1.00 72.77 34 LYS 7 N 1
ATOM 7619 C CA . LYS C 2 34 ? 166.803 193.541 275.420 1.00 72.77 34 LYS 7 CA 1
ATOM 7620 C C . LYS C 2 34 ? 167.280 193.768 273.991 1.00 72.77 34 LYS 7 C 1
ATOM 7621 O O . LYS C 2 34 ? 166.465 193.950 273.071 1.00 72.77 34 LYS 7 O 1
ATOM 7627 N N . LEU C 2 35 ? 168.598 193.763 273.787 1.00 71.82 35 LEU 7 N 1
ATOM 7628 C CA . LEU C 2 35 ? 169.138 193.927 272.444 1.00 71.82 35 LEU 7 CA 1
ATOM 7629 C C . LEU C 2 35 ? 168.685 192.797 271.534 1.00 71.82 35 LEU 7 C 1
ATOM 7630 O O . LEU C 2 35 ? 168.312 193.033 270.379 1.00 71.82 35 LEU 7 O 1
ATOM 7635 N N . LEU C 2 36 ? 168.699 191.563 272.039 1.00 73.14 36 LEU 7 N 1
ATOM 7636 C CA . LEU C 2 36 ? 168.246 190.431 271.238 1.00 73.14 36 LEU 7 CA 1
ATOM 7637 C C . LEU C 2 36 ? 166.779 190.577 270.849 1.00 73.14 36 LEU 7 C 1
ATOM 7638 O O . LEU C 2 36 ? 166.403 190.307 269.703 1.00 73.14 36 LEU 7 O 1
ATOM 7643 N N . ILE C 2 37 ? 165.934 191.006 271.790 1.00 76.16 37 ILE 7 N 1
ATOM 7644 C CA . ILE C 2 37 ? 164.513 191.150 271.480 1.00 76.16 37 ILE 7 CA 1
ATOM 7645 C C . ILE C 2 37 ? 164.300 192.207 270.406 1.00 76.16 37 ILE 7 C 1
ATOM 7646 O O . ILE C 2 37 ? 163.566 191.982 269.433 1.00 76.16 37 ILE 7 O 1
ATOM 7651 N N . HIS C 2 38 ? 164.928 193.375 270.560 1.00 76.89 38 HIS 7 N 1
ATOM 7652 C CA . HIS C 2 38 ? 164.743 194.421 269.557 1.00 76.89 38 HIS 7 CA 1
ATOM 7653 C C . HIS C 2 38 ? 165.292 193.999 268.199 1.00 76.89 38 HIS 7 C 1
ATOM 7654 O O . HIS C 2 38 ? 164.691 194.305 267.163 1.00 76.89 38 HIS 7 O 1
ATOM 7661 N N . THR C 2 39 ? 166.419 193.284 268.174 1.00 75.26 39 THR 7 N 1
ATOM 7662 C CA . THR C 2 39 ? 166.954 192.824 266.896 1.00 75.26 39 THR 7 CA 1
ATOM 7663 C C . THR C 2 39 ? 166.022 191.820 266.231 1.00 75.26 39 THR 7 C 1
ATOM 7664 O O . THR C 2 39 ? 165.766 191.906 265.022 1.00 75.26 39 THR 7 O 1
ATOM 7668 N N . LEU C 2 40 ? 165.506 190.859 267.002 1.00 79.45 40 LEU 7 N 1
ATOM 7669 C CA . LEU C 2 40 ? 164.609 189.862 266.430 1.00 79.45 40 LEU 7 CA 1
ATOM 7670 C C . LEU C 2 40 ? 163.339 190.511 265.901 1.00 79.45 40 LEU 7 C 1
ATOM 7671 O O . LEU C 2 40 ? 162.816 190.109 264.855 1.00 79.45 40 LEU 7 O 1
ATOM 7676 N N . LYS C 2 41 ? 162.825 191.519 266.611 1.00 79.85 41 LYS 7 N 1
ATOM 7677 C CA . LYS C 2 41 ? 161.688 192.271 266.091 1.00 79.85 41 LYS 7 CA 1
ATOM 7678 C C . LYS C 2 41 ? 162.050 193.002 264.804 1.00 79.85 41 LYS 7 C 1
ATOM 7679 O O . LYS C 2 41 ? 161.273 193.004 263.843 1.00 79.85 41 LYS 7 O 1
ATOM 7685 N N . GLU C 2 42 ? 163.230 193.627 264.764 1.00 80.87 42 GLU 7 N 1
ATOM 7686 C CA . GLU C 2 42 ? 163.607 194.433 263.608 1.00 80.87 42 GLU 7 CA 1
ATOM 7687 C C . GLU C 2 42 ? 163.824 193.582 262.365 1.00 80.87 42 GLU 7 C 1
ATOM 7688 O O . GLU C 2 42 ? 163.586 194.054 261.248 1.00 80.87 42 GLU 7 O 1
ATOM 7690 N N . LEU C 2 43 ? 164.280 192.340 262.530 1.00 84.39 43 LEU 7 N 1
ATOM 7691 C CA . LEU C 2 43 ? 164.505 191.487 261.369 1.00 84.39 43 LEU 7 CA 1
ATOM 7692 C C . LEU C 2 43 ? 163.219 191.186 260.610 1.00 84.39 43 LEU 7 C 1
ATOM 7693 O O . LEU C 2 43 ? 163.277 190.857 259.421 1.00 84.39 43 LEU 7 O 1
ATOM 7698 N N . GLY C 2 44 ? 162.064 191.297 261.263 1.00 90.02 44 GLY 7 N 1
ATOM 7699 C CA . GLY C 2 44 ? 160.783 190.983 260.666 1.00 90.02 44 GLY 7 CA 1
ATOM 7700 C C . GLY C 2 44 ? 160.069 189.819 261.319 1.00 90.02 44 GLY 7 C 1
ATOM 7701 O O . GLY C 2 44 ? 158.851 189.682 261.150 1.00 90.02 44 GLY 7 O 1
ATOM 7702 N N . TYR C 2 45 ? 160.790 188.982 262.057 1.00 90.25 45 TYR 7 N 1
ATOM 7703 C CA . TYR C 2 45 ? 160.174 187.864 262.754 1.00 90.25 45 TYR 7 CA 1
ATOM 7704 C C . TYR C 2 45 ? 159.341 188.368 263.927 1.00 90.25 45 TYR 7 C 1
ATOM 7705 O O . TYR C 2 45 ? 159.637 189.402 264.528 1.00 90.25 45 TYR 7 O 1
ATOM 7714 N N . ASP C 2 46 ? 158.279 187.629 264.245 1.00 94.08 46 ASP 7 N 1
ATOM 7715 C CA . ASP C 2 46 ? 157.364 188.037 265.304 1.00 94.08 46 ASP 7 CA 1
ATOM 7716 C C . ASP C 2 46 ? 157.320 187.042 266.456 1.00 94.08 46 ASP 7 C 1
ATOM 7717 O O . ASP C 2 46 ? 157.502 187.441 267.611 1.00 94.08 46 ASP 7 O 1
ATOM 7719 N N . SER C 2 47 ? 157.086 185.758 266.175 1.00 95.36 47 SER 7 N 1
ATOM 7720 C CA . SER C 2 47 ? 156.788 184.805 267.240 1.00 95.36 47 SER 7 CA 1
ATOM 7721 C C . SER C 2 47 ? 157.970 184.625 268.184 1.00 95.36 47 SER 7 C 1
ATOM 7722 O O . SER C 2 47 ? 157.791 184.560 269.405 1.00 95.36 47 SER 7 O 1
ATOM 7724 N N . ALA C 2 48 ? 159.185 184.546 267.640 1.00 96.59 48 ALA 7 N 1
ATOM 7725 C CA . ALA C 2 48 ? 160.357 184.322 268.480 1.00 96.59 48 ALA 7 CA 1
ATOM 7726 C C . ALA C 2 48 ? 160.541 185.456 269.479 1.00 96.59 48 ALA 7 C 1
ATOM 7727 O O . ALA C 2 48 ? 160.701 185.222 270.684 1.00 96.59 48 ALA 7 O 1
ATOM 7729 N N . ALA C 2 49 ? 160.523 186.697 268.991 1.00 95.10 49 ALA 7 N 1
ATOM 7730 C CA . ALA C 2 49 ? 160.687 187.845 269.874 1.00 95.10 49 ALA 7 CA 1
ATOM 7731 C C . ALA C 2 49 ? 159.542 187.935 270.873 1.00 95.10 49 ALA 7 C 1
ATOM 7732 O O . ALA C 2 49 ? 159.763 188.133 272.073 1.00 95.10 49 ALA 7 O 1
ATOM 7734 N N . ASN C 2 50 ? 158.305 187.776 270.397 1.00 95.99 50 ASN 7 N 1
ATOM 7735 C CA . ASN C 2 50 ? 157.153 187.900 271.281 1.00 95.99 50 ASN 7 CA 1
ATOM 7736 C C . ASN C 2 50 ? 157.065 186.762 272.290 1.00 95.99 50 ASN 7 C 1
ATOM 7737 O O . ASN C 2 50 ? 156.335 186.886 273.279 1.00 95.99 50 ASN 7 O 1
ATOM 7742 N N . GLN C 2 51 ? 157.784 185.664 272.067 1.00 95.31 51 GLN 7 N 1
ATOM 7743 C CA . GLN C 2 51 ? 157.809 184.572 273.031 1.00 95.31 51 GLN 7 CA 1
ATOM 7744 C C . GLN C 2 51 ? 158.981 184.666 273.994 1.00 95.31 51 GLN 7 C 1
ATOM 7745 O O . GLN C 2 51 ? 158.864 184.225 275.143 1.00 95.31 51 GLN 7 O 1
ATOM 7747 N N . LEU C 2 52 ? 160.105 185.235 273.559 1.00 95.45 52 LEU 7 N 1
ATOM 7748 C CA . LEU C 2 52 ? 161.288 185.316 274.409 1.00 95.45 52 LEU 7 CA 1
ATOM 7749 C C . LEU C 2 52 ? 161.133 186.282 275.576 1.00 95.45 52 LEU 7 C 1
ATOM 7750 O O . LEU C 2 52 ? 162.109 186.488 276.305 1.00 95.45 52 LEU 7 O 1
ATOM 7752 N N . LEU C 2 53 ? 159.952 186.877 275.770 1.00 96.95 53 LEU 7 N 1
ATOM 7753 C CA . LEU C 2 53 ? 159.767 187.829 276.863 1.00 96.95 53 LEU 7 CA 1
ATOM 7754 C C . LEU C 2 53 ? 160.020 187.177 278.217 1.00 96.95 53 LEU 7 C 1
ATOM 7755 O O . LEU C 2 53 ? 160.659 187.773 279.093 1.00 96.95 53 LEU 7 O 1
ATOM 7760 N N . LEU C 2 54 ? 159.523 185.959 278.409 1.00 95.42 54 LEU 7 N 1
ATOM 7761 C CA . LEU C 2 54 ? 159.698 185.243 279.667 1.00 95.42 54 LEU 7 CA 1
ATOM 7762 C C . LEU C 2 54 ? 161.166 184.925 279.927 1.00 95.42 54 LEU 7 C 1
ATOM 7763 O O . LEU C 2 54 ? 161.844 185.643 280.662 1.00 95.42 54 LEU 7 O 1
ATOM 7765 N N . ASN C 2 64 ? 155.103 199.900 278.080 1.00 70.08 64 ASN 7 N 1
ATOM 7766 C CA . ASN C 2 64 ? 156.205 200.833 278.273 1.00 70.08 64 ASN 7 CA 1
ATOM 7767 C C . ASN C 2 64 ? 155.733 202.269 278.080 1.00 70.08 64 ASN 7 C 1
ATOM 7768 O O . ASN C 2 64 ? 154.583 202.504 277.718 1.00 70.08 64 ASN 7 O 1
ATOM 7773 N N . HIS C 2 65 ? 156.626 203.227 278.325 1.00 66.44 65 HIS 7 N 1
ATOM 7774 C CA . HIS C 2 65 ? 156.298 204.643 278.189 1.00 66.44 65 HIS 7 CA 1
ATOM 7775 C C . HIS C 2 65 ? 156.666 205.164 276.804 1.00 66.44 65 HIS 7 C 1
ATOM 7776 O O . HIS C 2 65 ? 155.818 205.705 276.084 1.00 66.44 65 HIS 7 O 1
ATOM 7783 N N . ILE C 2 66 ? 157.935 205.009 276.426 1.00 60.24 66 ILE 7 N 1
ATOM 7784 C CA . ILE C 2 66 ? 158.360 205.396 275.087 1.00 60.24 66 ILE 7 CA 1
ATOM 7785 C C . ILE C 2 66 ? 157.561 204.634 274.042 1.00 60.24 66 ILE 7 C 1
ATOM 7786 O O . ILE C 2 66 ? 157.188 205.186 273.000 1.00 60.24 66 ILE 7 O 1
ATOM 7791 N N . GLN C 2 67 ? 157.274 203.359 274.306 1.00 63.32 67 GLN 7 N 1
ATOM 7792 C CA . GLN C 2 67 ? 156.533 202.559 273.339 1.00 63.32 67 GLN 7 CA 1
ATOM 7793 C C . GLN C 2 67 ? 155.113 203.077 273.151 1.00 63.32 67 GLN 7 C 1
ATOM 7794 O O . GLN C 2 67 ? 154.634 203.177 272.017 1.00 63.32 67 GLN 7 O 1
ATOM 7800 N N . THR C 2 68 ? 154.421 203.420 274.239 1.00 62.60 68 THR 7 N 1
ATOM 7801 C CA . THR C 2 68 ? 153.048 203.885 274.080 1.00 62.60 68 THR 7 CA 1
ATOM 7802 C C . THR C 2 68 ? 153.009 205.278 273.463 1.00 62.60 68 THR 7 C 1
ATOM 7803 O O . THR C 2 68 ? 152.116 205.582 272.664 1.00 62.60 68 THR 7 O 1
ATOM 7807 N N . PHE C 2 69 ? 153.982 206.129 273.796 1.00 60.97 69 PHE 7 N 1
ATOM 7808 C CA . PHE C 2 69 ? 154.052 207.437 273.153 1.00 60.97 69 PHE 7 CA 1
ATOM 7809 C C . PHE C 2 69 ? 154.296 207.285 271.654 1.00 60.97 69 PHE 7 C 1
ATOM 7810 O O . PHE C 2 69 ? 153.649 207.952 270.835 1.00 60.97 69 PHE 7 O 1
ATOM 7818 N N . PHE C 2 70 ? 155.200 206.380 271.274 1.00 62.02 70 PHE 7 N 1
ATOM 7819 C CA . PHE C 2 70 ? 155.473 206.157 269.861 1.00 62.02 70 PHE 7 CA 1
ATOM 7820 C C . PHE C 2 70 ? 154.279 205.544 269.144 1.00 62.02 70 PHE 7 C 1
ATOM 7821 O O . PHE C 2 70 ? 154.050 205.843 267.971 1.00 62.02 70 PHE 7 O 1
ATOM 7829 N N . LYS C 2 71 ? 153.514 204.687 269.820 1.00 63.85 71 LYS 7 N 1
ATOM 7830 C CA . LYS C 2 71 ? 152.293 204.164 269.216 1.00 63.85 71 LYS 7 CA 1
ATOM 7831 C C . LYS C 2 71 ? 151.287 205.282 268.975 1.00 63.85 71 LYS 7 C 1
ATOM 7832 O O . LYS C 2 71 ? 150.698 205.383 267.889 1.00 63.85 71 LYS 7 O 1
ATOM 7838 N N . LEU C 2 72 ? 151.089 206.138 269.983 1.00 60.90 72 LEU 7 N 1
ATOM 7839 C CA . LEU C 2 72 ? 150.211 207.294 269.836 1.00 60.90 72 LEU 7 CA 1
ATOM 7840 C C . LEU C 2 72 ? 150.610 208.124 268.627 1.00 60.90 72 LEU 7 C 1
ATOM 7841 O O . LEU C 2 72 ? 149.760 208.548 267.837 1.00 60.90 72 LEU 7 O 1
ATOM 7846 N N . ILE C 2 73 ? 151.911 208.366 268.470 1.00 63.23 73 ILE 7 N 1
ATOM 7847 C CA . ILE C 2 73 ? 152.383 209.151 267.332 1.00 63.23 73 ILE 7 CA 1
ATOM 7848 C C . ILE C 2 73 ? 152.124 208.409 266.026 1.00 63.23 73 ILE 7 C 1
ATOM 7849 O O . ILE C 2 73 ? 151.614 208.981 265.057 1.00 63.23 73 ILE 7 O 1
ATOM 7854 N N . LYS C 2 74 ? 152.472 207.120 265.983 1.00 65.00 74 LYS 7 N 1
ATOM 7855 C CA . LYS C 2 74 ? 152.451 206.379 264.727 1.00 65.00 74 LYS 7 CA 1
ATOM 7856 C C . LYS C 2 74 ? 151.039 206.246 264.177 1.00 65.00 74 LYS 7 C 1
ATOM 7857 O O . LYS C 2 74 ? 150.784 206.585 263.016 1.00 65.00 74 LYS 7 O 1
ATOM 7863 N N . THR C 2 75 ? 150.101 205.752 264.990 1.00 64.59 75 THR 7 N 1
ATOM 7864 C CA . THR C 2 75 ? 148.729 205.658 264.500 1.00 64.59 75 THR 7 CA 1
ATOM 7865 C C . THR C 2 75 ? 148.135 207.048 264.297 1.00 64.59 75 THR 7 C 1
ATOM 7866 O O . THR C 2 75 ? 147.490 207.319 263.279 1.00 64.59 75 THR 7 O 1
ATOM 7870 N N . GLY C 2 76 ? 148.350 207.939 265.257 1.00 63.21 76 GLY 7 N 1
ATOM 7871 C CA . GLY C 2 76 ? 148.006 209.339 265.147 1.00 63.21 76 GLY 7 CA 1
ATOM 7872 C C . GLY C 2 76 ? 146.693 209.643 265.827 1.00 63.21 76 GLY 7 C 1
ATOM 7873 O O . GLY C 2 76 ? 145.625 209.532 265.220 1.00 63.21 76 GLY 7 O 1
ATOM 7874 N N . GLN C 2 77 ? 146.764 210.032 267.092 1.00 62.41 77 GLN 7 N 1
ATOM 7875 C CA . GLN C 2 77 ? 145.622 210.548 267.832 1.00 62.41 77 GLN 7 CA 1
ATOM 7876 C C . GLN C 2 77 ? 146.101 211.647 268.770 1.00 62.41 77 GLN 7 C 1
ATOM 7877 O O . GLN C 2 77 ? 145.783 211.667 269.960 1.00 62.41 77 GLN 7 O 1
ATOM 7883 N N . PHE C 2 78 ? 146.902 212.565 268.225 1.00 60.99 78 PHE 7 N 1
ATOM 7884 C CA . PHE C 2 78 ? 147.592 213.611 268.973 1.00 60.99 78 PHE 7 CA 1
ATOM 7885 C C . PHE C 2 78 ? 146.726 214.271 270.039 1.00 60.99 78 PHE 7 C 1
ATOM 7886 O O . PHE C 2 78 ? 147.245 214.749 271.052 1.00 60.99 78 PHE 7 O 1
ATOM 7894 N N . HIS C 2 79 ? 145.409 214.295 269.832 1.00 64.14 79 HIS 7 N 1
ATOM 7895 C CA . HIS C 2 79 ? 144.512 214.900 270.808 1.00 64.14 79 HIS 7 CA 1
ATOM 7896 C C . HIS C 2 79 ? 144.578 214.230 272.175 1.00 64.14 79 HIS 7 C 1
ATOM 7897 O O . HIS C 2 79 ? 143.980 214.748 273.124 1.00 64.14 79 HIS 7 O 1
ATOM 7904 N N . LEU C 2 80 ? 145.272 213.101 272.302 1.00 62.06 80 LEU 7 N 1
ATOM 7905 C CA . LEU C 2 80 ? 145.425 212.415 273.578 1.00 62.06 80 LEU 7 CA 1
ATOM 7906 C C . LEU C 2 80 ? 146.731 212.743 274.286 1.00 62.06 80 LEU 7 C 1
ATOM 7907 O O . LEU C 2 80 ? 146.946 212.267 275.404 1.00 62.06 80 LEU 7 O 1
ATOM 7912 N N . ILE C 2 81 ? 147.606 213.538 273.673 1.00 57.05 81 ILE 7 N 1
ATOM 7913 C CA . ILE C 2 81 ? 148.916 213.816 274.251 1.00 57.05 81 ILE 7 CA 1
ATOM 7914 C C . ILE C 2 81 ? 148.799 214.915 275.298 1.00 57.05 81 ILE 7 C 1
ATOM 7915 O O . ILE C 2 81 ? 148.858 216.106 274.976 1.00 57.05 81 ILE 7 O 1
ATOM 7920 N N . ASN C 2 82 ? 148.618 214.523 276.555 1.00 61.26 82 ASN 7 N 1
ATOM 7921 C CA . ASN C 2 82 ? 148.654 215.472 277.653 1.00 61.26 82 ASN 7 CA 1
ATOM 7922 C C . ASN C 2 82 ? 150.100 215.698 278.085 1.00 61.26 82 ASN 7 C 1
ATOM 7923 O O . ASN C 2 82 ? 151.037 215.119 277.534 1.00 61.26 82 ASN 7 O 1
ATOM 7928 N N . TRP C 2 83 ? 150.291 216.569 279.074 1.00 61.22 83 TRP 7 N 1
ATOM 7929 C CA . TRP C 2 83 ? 151.644 216.927 279.480 1.00 61.22 83 TRP 7 CA 1
ATOM 7930 C C . TRP C 2 83 ? 152.377 215.748 280.103 1.00 61.22 83 TRP 7 C 1
ATOM 7931 O O . TRP C 2 83 ? 153.568 215.551 279.844 1.00 61.22 83 TRP 7 O 1
ATOM 7942 N N . GLN C 2 84 ? 151.692 214.954 280.927 1.00 63.66 84 GLN 7 N 1
ATOM 7943 C CA . GLN C 2 84 ? 152.383 213.897 281.655 1.00 63.66 84 GLN 7 CA 1
ATOM 7944 C C . GLN C 2 84 ? 152.709 212.686 280.790 1.00 63.66 84 GLN 7 C 1
ATOM 7945 O O . GLN C 2 84 ? 153.511 211.847 281.212 1.00 63.66 84 GLN 7 O 1
ATOM 7951 N N . ILE C 2 85 ? 152.121 212.568 279.596 1.00 60.03 85 ILE 7 N 1
ATOM 7952 C CA . ILE C 2 85 ? 152.558 211.525 278.671 1.00 60.03 85 ILE 7 CA 1
ATOM 7953 C C . ILE C 2 85 ? 153.814 211.933 277.925 1.00 60.03 85 ILE 7 C 1
ATOM 7954 O O . ILE C 2 85 ? 154.405 211.106 277.221 1.00 60.03 85 ILE 7 O 1
ATOM 7959 N N . VAL C 2 86 ? 154.237 213.184 278.061 1.00 58.28 86 VAL 7 N 1
ATOM 7960 C CA . VAL C 2 86 ? 155.502 213.655 277.515 1.00 58.28 86 VAL 7 CA 1
ATOM 7961 C C . VAL C 2 86 ? 156.559 213.770 278.602 1.00 58.28 86 VAL 7 C 1
ATOM 7962 O O . VAL C 2 86 ? 157.697 213.338 278.422 1.00 58.28 86 VAL 7 O 1
ATOM 7966 N N . CYS C 2 87 ? 156.190 214.338 279.749 1.00 59.84 87 CYS 7 N 1
ATOM 7967 C CA . CYS C 2 87 ? 157.142 214.518 280.837 1.00 59.84 87 CYS 7 CA 1
ATOM 7968 C C . CYS C 2 87 ? 157.623 213.197 281.419 1.00 59.84 87 CYS 7 C 1
ATOM 7969 O O . CYS C 2 87 ? 158.638 213.180 282.122 1.00 59.84 87 CYS 7 O 1
ATOM 7972 N N . SER C 2 88 ? 156.930 212.095 281.140 1.00 60.27 88 SER 7 N 1
ATOM 7973 C CA . SER C 2 88 ? 157.331 210.796 281.659 1.00 60.27 88 SER 7 CA 1
ATOM 7974 C C . SER C 2 88 ? 158.489 210.175 280.890 1.00 60.27 88 SER 7 C 1
ATOM 7975 O O . SER C 2 88 ? 159.017 209.149 281.328 1.00 60.27 88 SER 7 O 1
ATOM 7978 N N . LEU C 2 89 ? 158.889 210.759 279.768 1.00 57.69 89 LEU 7 N 1
ATOM 7979 C CA . LEU C 2 89 ? 159.980 210.196 278.989 1.00 57.69 89 LEU 7 CA 1
ATOM 7980 C C . LEU C 2 89 ? 161.291 210.281 279.768 1.00 57.69 89 LEU 7 C 1
ATOM 7981 O O . LEU C 2 89 ? 161.528 211.258 280.484 1.00 57.69 89 LEU 7 O 1
ATOM 7986 N N . PRO C 2 90 ? 162.150 209.276 279.659 1.00 61.21 90 PRO 7 N 1
ATOM 7987 C CA . PRO C 2 90 ? 163.466 209.342 280.307 1.00 61.21 90 PRO 7 CA 1
ATOM 7988 C C . PRO C 2 90 ? 164.488 210.124 279.496 1.00 61.21 90 PRO 7 C 1
ATOM 7989 O O . PRO C 2 90 ? 165.229 209.533 278.705 1.00 61.21 90 PRO 7 O 1
ATOM 7993 N N . LEU C 2 91 ? 164.522 211.447 279.666 1.00 62.88 91 LEU 7 N 1
ATOM 7994 C CA . LEU C 2 91 ? 165.409 212.319 278.898 1.00 62.88 91 LEU 7 CA 1
ATOM 7995 C C . LEU C 2 91 ? 166.856 211.846 278.911 1.00 62.88 91 LEU 7 C 1
ATOM 7996 O O . LEU C 2 91 ? 167.331 211.294 279.907 1.00 62.88 91 LEU 7 O 1
ATOM 8001 N N . ALA C 2 92 ? 167.561 212.074 277.800 1.00 65.98 92 ALA 7 N 1
ATOM 8002 C CA . ALA C 2 92 ? 168.890 211.500 277.615 1.00 65.98 92 ALA 7 CA 1
ATOM 8003 C C . ALA C 2 92 ? 169.905 212.077 278.590 1.00 65.98 92 ALA 7 C 1
ATOM 8004 O O . ALA C 2 92 ? 170.733 211.342 279.137 1.00 65.98 92 ALA 7 O 1
ATOM 8006 N N . HIS C 2 93 ? 169.863 213.380 278.820 1.00 67.91 93 HIS 7 N 1
ATOM 8007 C CA . HIS C 2 93 ? 170.927 214.044 279.560 1.00 67.91 93 HIS 7 CA 1
ATOM 8008 C C . HIS C 2 93 ? 170.646 214.192 281.046 1.00 67.91 93 HIS 7 C 1
ATOM 8009 O O . HIS C 2 93 ? 171.437 213.716 281.863 1.00 67.91 93 HIS 7 O 1
ATOM 8011 N N . SER C 2 94 ? 169.543 214.830 281.423 1.00 66.11 94 SER 7 N 1
ATOM 8012 C CA . SER C 2 94 ? 169.339 215.255 282.797 1.00 66.11 94 SER 7 CA 1
ATOM 8013 C C . SER C 2 94 ? 168.211 214.470 283.463 1.00 66.11 94 SER 7 C 1
ATOM 8014 O O . SER C 2 94 ? 167.539 213.638 282.851 1.00 66.11 94 SER 7 O 1
ATOM 8016 N N . SER C 2 95 ? 168.015 214.749 284.746 1.00 69.29 95 SER 7 N 1
ATOM 8017 C CA . SER C 2 95 ? 167.035 214.134 285.623 1.00 69.29 95 SER 7 CA 1
ATOM 8018 C C . SER C 2 95 ? 165.660 214.746 285.402 1.00 69.29 95 SER 7 C 1
ATOM 8019 O O . SER C 2 95 ? 165.541 215.854 284.873 1.00 69.29 95 SER 7 O 1
ATOM 8021 N N . PRO C 2 96 ? 164.594 214.047 285.794 1.00 72.36 96 PRO 7 N 1
ATOM 8022 C CA . PRO C 2 96 ? 163.240 214.571 285.573 1.00 72.36 96 PRO 7 CA 1
ATOM 8023 C C . PRO C 2 96 ? 162.998 215.875 286.320 1.00 72.36 96 PRO 7 C 1
ATOM 8024 O O . PRO C 2 96 ? 163.809 216.340 287.124 1.00 72.36 96 PRO 7 O 1
ATOM 8028 N N . LEU C 2 97 ? 161.842 216.470 286.036 1.00 74.76 97 LEU 7 N 1
ATOM 8029 C CA . LEU C 2 97 ? 161.470 217.743 286.633 1.00 74.76 97 LEU 7 CA 1
ATOM 8030 C C . LEU C 2 97 ? 161.273 217.609 288.137 1.00 74.76 97 LEU 7 C 1
ATOM 8031 O O . LEU C 2 97 ? 160.924 216.544 288.651 1.00 74.76 97 LEU 7 O 1
ATOM 8036 N N . ARG C 2 98 ? 161.508 218.711 288.845 1.00 83.81 98 ARG 7 N 1
ATOM 8037 C CA . ARG C 2 98 ? 161.230 218.755 290.272 1.00 83.81 98 ARG 7 CA 1
ATOM 8038 C C . ARG C 2 98 ? 159.737 218.591 290.515 1.00 83.81 98 ARG 7 C 1
ATOM 8039 O O . ARG C 2 98 ? 158.904 219.056 289.733 1.00 83.81 98 ARG 7 O 1
ATOM 8047 N N . SER C 2 99 ? 159.394 217.923 291.614 1.00 90.40 99 SER 7 N 1
ATOM 8048 C CA . SER C 2 99 ? 157.990 217.642 291.885 1.00 90.40 99 SER 7 CA 1
ATOM 8049 C C . SER C 2 99 ? 157.294 218.851 292.496 1.00 90.40 99 SER 7 C 1
ATOM 8050 O O . SER C 2 99 ? 156.619 218.740 293.524 1.00 90.40 99 SER 7 O 1
ATOM 8053 N N . GLU C 2 100 ? 157.462 219.999 291.874 1.00 87.75 100 GLU 7 N 1
ATOM 8054 C CA . GLU C 2 100 ? 156.673 221.196 292.128 1.00 87.75 100 GLU 7 CA 1
ATOM 8055 C C . GLU C 2 100 ? 156.151 221.812 290.841 1.00 87.75 100 GLU 7 C 1
ATOM 8056 O O . GLU C 2 100 ? 155.010 222.277 290.806 1.00 87.75 100 GLU 7 O 1
ATOM 8058 N N . TRP C 2 101 ? 156.959 221.814 289.778 1.00 82.37 101 TRP 7 N 1
ATOM 8059 C CA . TRP C 2 101 ? 156.506 222.342 288.496 1.00 82.37 101 TRP 7 CA 1
ATOM 8060 C C . TRP C 2 101 ? 155.498 221.407 287.843 1.00 82.37 101 TRP 7 C 1
ATOM 8061 O O . TRP C 2 101 ? 154.517 221.863 287.244 1.00 82.37 101 TRP 7 O 1
ATOM 8072 N N . LEU C 2 102 ? 155.726 220.097 287.943 1.00 81.47 102 LEU 7 N 1
ATOM 8073 C CA . LEU C 2 102 ? 154.816 219.146 287.318 1.00 81.47 102 LEU 7 CA 1
ATOM 8074 C C . LEU C 2 102 ? 153.425 219.218 287.933 1.00 81.47 102 LEU 7 C 1
ATOM 8075 O O . LEU C 2 102 ? 152.434 218.921 287.258 1.00 81.47 102 LEU 7 O 1
ATOM 8080 N N . GLN C 2 103 ? 153.326 219.624 289.200 1.00 83.53 103 GLN 7 N 1
ATOM 8081 C CA . GLN C 2 103 ? 152.013 219.800 289.815 1.00 83.53 103 GLN 7 CA 1
ATOM 8082 C C . GLN C 2 103 ? 151.223 220.894 289.107 1.00 83.53 103 GLN 7 C 1
ATOM 8083 O O . GLN C 2 103 ? 150.078 220.681 288.695 1.00 83.53 103 GLN 7 O 1
ATOM 8089 N N . ARG C 2 104 ? 151.826 222.074 288.949 1.00 81.27 104 ARG 7 N 1
ATOM 8090 C CA . ARG C 2 104 ? 151.170 223.147 288.213 1.00 81.27 104 ARG 7 CA 1
ATOM 8091 C C . ARG C 2 104 ? 150.996 222.808 286.743 1.00 81.27 104 ARG 7 C 1
ATOM 8092 O O . ARG C 2 104 ? 150.140 223.400 286.077 1.00 81.27 104 ARG 7 O 1
ATOM 8100 N N . LEU C 2 105 ? 151.789 221.880 286.222 1.00 75.42 105 LEU 7 N 1
ATOM 8101 C CA . LEU C 2 105 ? 151.705 221.496 284.822 1.00 75.42 105 LEU 7 CA 1
ATOM 8102 C C . LEU C 2 105 ? 150.724 220.350 284.595 1.00 75.42 105 LEU 7 C 1
ATOM 8103 O O . LEU C 2 105 ? 150.452 219.995 283.444 1.00 75.42 105 LEU 7 O 1
ATOM 8108 N N . LEU C 2 106 ? 150.173 219.783 285.668 1.00 78.26 106 LEU 7 N 1
ATOM 8109 C CA . LEU C 2 106 ? 149.147 218.748 285.592 1.00 78.26 106 LEU 7 CA 1
ATOM 8110 C C . LEU C 2 106 ? 147.905 219.140 286.379 1.00 78.26 106 LEU 7 C 1
ATOM 8111 O O . LEU C 2 106 ? 147.413 218.359 287.200 1.00 78.26 106 LEU 7 O 1
ATOM 8116 N N . ILE C 2 107 ? 147.412 220.353 286.152 1.00 77.80 107 ILE 7 N 1
ATOM 8117 C CA . ILE C 2 107 ? 146.183 220.840 286.775 1.00 77.80 107 ILE 7 CA 1
ATOM 8118 C C . ILE C 2 107 ? 145.023 219.875 286.533 1.00 77.80 107 ILE 7 C 1
ATOM 8119 O O . ILE C 2 107 ? 144.273 219.586 287.477 1.00 77.80 107 ILE 7 O 1
ATOM 8124 N N . PRO C 2 108 ? 144.819 219.346 285.308 1.00 80.02 108 PRO 7 N 1
ATOM 8125 C CA . PRO C 2 108 ? 143.730 218.367 285.195 1.00 80.02 108 PRO 7 CA 1
ATOM 8126 C C . PRO C 2 108 ? 144.055 217.039 285.872 1.00 80.02 108 PRO 7 C 1
ATOM 8127 O O . PRO C 2 108 ? 143.165 216.455 286.489 1.00 80.02 108 PRO 7 O 1
ATOM 8131 N N . LEU C 2 117 ? 141.167 219.620 267.254 1.00 55.78 117 LEU 7 N 1
ATOM 8132 C CA . LEU C 2 117 ? 142.133 219.450 268.334 1.00 55.78 117 LEU 7 CA 1
ATOM 8133 C C . LEU C 2 117 ? 142.812 220.772 268.667 1.00 55.78 117 LEU 7 C 1
ATOM 8134 O O . LEU C 2 117 ? 143.806 220.808 269.391 1.00 55.78 117 LEU 7 O 1
ATOM 8139 N N . PHE C 2 118 ? 142.265 221.859 268.122 1.00 56.88 118 PHE 7 N 1
ATOM 8140 C CA . PHE C 2 118 ? 142.775 223.189 268.434 1.00 56.88 118 PHE 7 CA 1
ATOM 8141 C C . PHE C 2 118 ? 142.645 223.488 269.921 1.00 56.88 118 PHE 7 C 1
ATOM 8142 O O . PHE C 2 118 ? 143.583 223.997 270.549 1.00 56.88 118 PHE 7 O 1
ATOM 8150 N N . ASP C 2 119 ? 141.489 223.164 270.502 1.00 60.75 119 ASP 7 N 1
ATOM 8151 C CA . ASP C 2 119 ? 141.249 223.475 271.905 1.00 60.75 119 ASP 7 CA 1
ATOM 8152 C C . ASP C 2 119 ? 142.204 222.721 272.818 1.00 60.75 119 ASP 7 C 1
ATOM 8153 O O . ASP C 2 119 ? 142.614 223.251 273.855 1.00 60.75 119 ASP 7 O 1
ATOM 8158 N N . HIS C 2 120 ? 142.583 221.498 272.446 1.00 59.01 120 HIS 7 N 1
ATOM 8159 C CA . HIS C 2 120 ? 143.510 220.728 273.269 1.00 59.01 120 HIS 7 CA 1
ATOM 8160 C C . HIS C 2 120 ? 144.865 221.420 273.370 1.00 59.01 120 HIS 7 C 1
ATOM 8161 O O . HIS C 2 120 ? 145.401 221.610 274.469 1.00 59.01 120 HIS 7 O 1
ATOM 8168 N N . MET C 2 121 ? 145.434 221.809 272.228 1.00 56.00 121 MET 7 N 1
ATOM 8169 C CA . MET C 2 121 ? 146.736 222.464 272.249 1.00 56.00 121 MET 7 CA 1
ATOM 8170 C C . MET C 2 121 ? 146.658 223.845 272.883 1.00 56.00 121 MET 7 C 1
ATOM 8171 O O . MET C 2 121 ? 147.601 224.266 273.563 1.00 56.00 121 MET 7 O 1
ATOM 8176 N N . LEU C 2 122 ? 145.548 224.561 272.682 1.00 58.47 122 LEU 7 N 1
ATOM 8177 C CA . LEU C 2 122 ? 145.371 225.826 273.387 1.00 58.47 122 LEU 7 CA 1
ATOM 8178 C C . LEU C 2 122 ? 145.361 225.608 274.895 1.00 58.47 122 LEU 7 C 1
ATOM 8179 O O . LEU C 2 122 ? 145.944 226.396 275.649 1.00 58.47 122 LEU 7 O 1
ATOM 8184 N N . LEU C 2 123 ? 144.710 224.537 275.353 1.00 61.79 123 LEU 7 N 1
ATOM 8185 C CA . LEU C 2 123 ? 144.705 224.222 276.776 1.00 61.79 123 LEU 7 CA 1
ATOM 8186 C C . LEU C 2 123 ? 146.107 223.914 277.277 1.00 61.79 123 LEU 7 C 1
ATOM 8187 O O . LEU C 2 123 ? 146.492 224.346 278.370 1.00 61.79 123 LEU 7 O 1
ATOM 8192 N N . GLN C 2 124 ? 146.881 223.152 276.500 1.00 59.54 124 GLN 7 N 1
ATOM 8193 C CA . GLN C 2 124 ? 148.250 222.844 276.910 1.00 59.54 124 GLN 7 CA 1
ATOM 8194 C C . GLN C 2 124 ? 149.089 224.110 277.019 1.00 59.54 124 GLN 7 C 1
ATOM 8195 O O . GLN C 2 124 ? 149.862 224.278 277.972 1.00 59.54 124 GLN 7 O 1
ATOM 8201 N N . LEU C 2 125 ? 148.951 225.012 276.048 1.00 57.91 125 LEU 7 N 1
ATOM 8202 C CA . LEU C 2 125 ? 149.680 226.274 276.103 1.00 57.91 125 LEU 7 CA 1
ATOM 8203 C C . LEU C 2 125 ? 149.263 227.099 277.312 1.00 57.91 125 LEU 7 C 1
ATOM 8204 O O . LEU C 2 125 ? 150.109 227.700 277.985 1.00 57.91 125 LEU 7 O 1
ATOM 8209 N N . GLN C 2 126 ? 147.961 227.142 277.600 1.00 66.83 126 GLN 7 N 1
ATOM 8210 C CA . GLN C 2 126 ? 147.491 227.876 278.769 1.00 66.83 126 GLN 7 CA 1
ATOM 8211 C C . GLN C 2 126 ? 148.062 227.286 280.052 1.00 66.83 126 GLN 7 C 1
ATOM 8212 O O . GLN C 2 126 ? 148.452 228.025 280.964 1.00 66.83 126 GLN 7 O 1
ATOM 8218 N N . TYR C 2 127 ? 148.121 225.957 280.140 1.00 67.66 127 TYR 7 N 1
ATOM 8219 C CA . TYR C 2 127 ? 148.721 225.326 281.311 1.00 67.66 127 TYR 7 CA 1
ATOM 8220 C C . TYR C 2 127 ? 150.192 225.691 281.431 1.00 67.66 127 TYR 7 C 1
ATOM 8221 O O . TYR C 2 127 ? 150.690 225.941 282.534 1.00 67.66 127 TYR 7 O 1
ATOM 8230 N N . LEU C 2 128 ? 150.904 225.720 280.304 1.00 63.39 128 LEU 7 N 1
ATOM 8231 C CA . LEU C 2 128 ? 152.326 226.050 280.338 1.00 63.39 128 LEU 7 CA 1
ATOM 8232 C C . LEU C 2 128 ? 152.557 227.490 280.778 1.00 63.39 128 LEU 7 C 1
ATOM 8233 O O . LEU C 2 128 ? 153.522 227.775 281.494 1.00 63.39 128 LEU 7 O 1
ATOM 8238 N N . GLN C 2 129 ? 151.684 228.409 280.354 1.00 67.17 129 GLN 7 N 1
ATOM 8239 C CA . GLN C 2 129 ? 151.934 229.833 280.578 1.00 67.17 129 GLN 7 CA 1
ATOM 8240 C C . GLN C 2 129 ? 152.129 230.170 282.053 1.00 67.17 129 GLN 7 C 1
ATOM 8241 O O . GLN C 2 129 ? 152.916 231.064 282.382 1.00 67.17 129 GLN 7 O 1
ATOM 8247 N N . GLN C 2 130 ? 151.433 229.475 282.955 1.00 71.67 130 GLN 7 N 1
ATOM 8248 C CA . GLN C 2 130 ? 151.539 229.806 284.373 1.00 71.67 130 GLN 7 CA 1
ATOM 8249 C C . GLN C 2 130 ? 152.899 229.429 284.947 1.00 71.67 130 GLN 7 C 1
ATOM 8250 O O . GLN C 2 130 ? 153.368 230.065 285.901 1.00 71.67 130 GLN 7 O 1
ATOM 8256 N N . LEU C 2 131 ? 153.542 228.401 284.391 1.00 73.51 131 LEU 7 N 1
ATOM 8257 C CA . LEU C 2 131 ? 154.846 227.995 284.896 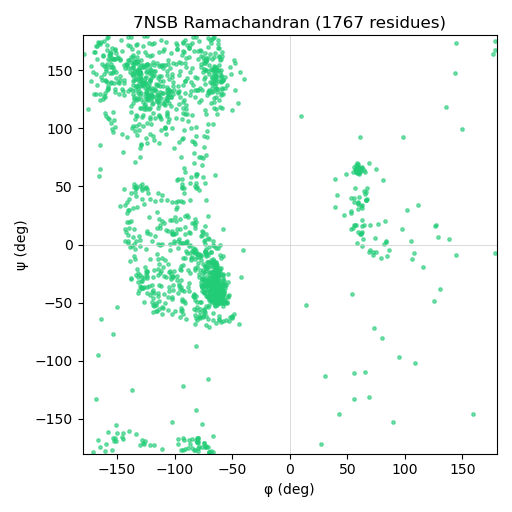1.00 73.51 131 LEU 7 CA 1
ATOM 8258 C C . LEU C 2 131 ? 155.885 229.090 284.718 1.00 73.51 131 LEU 7 C 1
ATOM 8259 O O . LEU C 2 131 ? 156.815 229.194 285.520 1.00 73.51 131 LEU 7 O 1
ATOM 8264 N N . MET C 2 132 ? 155.744 229.923 283.688 1.00 76.30 132 MET 7 N 1
ATOM 8265 C CA . MET C 2 132 ? 156.691 231.017 283.512 1.00 76.30 132 MET 7 CA 1
ATOM 8266 C C . MET C 2 132 ? 156.525 232.071 284.600 1.00 76.30 132 MET 7 C 1
ATOM 8267 O O . MET C 2 132 ? 157.514 232.541 285.178 1.00 76.30 132 MET 7 O 1
ATOM 8272 N N . SER C 2 133 ? 155.281 232.451 284.899 1.00 78.05 133 SER 7 N 1
ATOM 8273 C CA . SER C 2 133 ? 155.046 233.380 285.996 1.00 78.05 133 SER 7 CA 1
ATOM 8274 C C . SER C 2 133 ? 155.502 232.794 287.323 1.00 78.05 133 SER 7 C 1
ATOM 8275 O O . SER C 2 133 ? 155.900 233.538 288.226 1.00 78.05 133 SER 7 O 1
ATOM 8278 N N . SER C 2 134 ? 155.453 231.468 287.461 1.00 82.61 134 SER 7 N 1
ATOM 8279 C CA . SER C 2 134 ? 155.949 230.844 288.685 1.00 82.61 134 SER 7 CA 1
ATOM 8280 C C . SER C 2 134 ? 157.474 230.843 288.735 1.00 82.61 134 SER 7 C 1
ATOM 8281 O O . SER C 2 134 ? 158.064 231.001 289.810 1.00 82.61 134 SER 7 O 1
ATOM 8284 N N . VAL C 2 135 ? 158.131 230.662 287.583 1.00 85.72 135 VAL 7 N 1
ATOM 8285 C CA . VAL C 2 135 ? 159.587 230.585 287.534 1.00 85.72 135 VAL 7 CA 1
ATOM 8286 C C . VAL C 2 135 ? 160.229 231.957 287.407 1.00 85.72 135 VAL 7 C 1
ATOM 8287 O O . VAL C 2 135 ? 161.463 232.057 287.364 1.00 85.72 135 VAL 7 O 1
ATOM 8291 N N . ASN C 2 136 ? 159.431 233.024 287.354 1.00 91.00 136 ASN 7 N 1
ATOM 8292 C CA . ASN C 2 136 ? 159.997 234.369 287.337 1.00 91.00 136 ASN 7 CA 1
ATOM 8293 C C . ASN C 2 136 ? 160.843 234.655 288.572 1.00 91.00 136 ASN 7 C 1
ATOM 8294 O O . ASN C 2 136 ? 161.676 235.567 288.540 1.00 91.00 136 ASN 7 O 1
ATOM 8296 N N . SER C 2 137 ? 160.648 233.900 289.657 1.00 99.75 137 SER 7 N 1
ATOM 8297 C CA . SER C 2 137 ? 161.456 234.076 290.859 1.00 99.75 137 SER 7 CA 1
ATOM 8298 C C . SER C 2 137 ? 162.929 233.764 290.624 1.00 99.75 137 SER 7 C 1
ATOM 8299 O O . SER C 2 137 ? 163.769 234.151 291.444 1.00 99.75 137 SER 7 O 1
ATOM 8302 N N . SER C 2 138 ? 163.256 233.065 289.535 1.00 100.68 138 SER 7 N 1
ATOM 8303 C CA . SER C 2 138 ? 164.638 232.782 289.143 1.00 100.68 138 SER 7 CA 1
ATOM 8304 C C . SER C 2 138 ? 165.371 231.984 290.225 1.00 100.68 138 SER 7 C 1
ATOM 8305 O O . SER C 2 138 ? 166.379 232.417 290.786 1.00 100.68 138 SER 7 O 1
ATOM 8308 N N . THR C 2 139 ? 164.837 230.799 290.509 1.00 103.27 139 THR 7 N 1
ATOM 8309 C CA . THR C 2 139 ? 165.441 229.846 291.440 1.00 103.27 139 THR 7 CA 1
ATOM 8310 C C . THR C 2 139 ? 165.639 228.531 290.690 1.00 103.27 139 THR 7 C 1
ATOM 8311 O O . THR C 2 139 ? 164.781 227.646 290.728 1.00 103.27 139 THR 7 O 1
ATOM 8315 N N . CYS C 2 140 ? 166.776 228.405 290.012 1.00 97.89 140 CYS 7 N 1
ATOM 8316 C CA . CYS C 2 140 ? 167.065 227.239 289.191 1.00 97.89 140 CYS 7 CA 1
ATOM 8317 C C . CYS C 2 140 ? 168.560 226.967 289.200 1.00 97.89 140 CYS 7 C 1
ATOM 8318 O O . CYS C 2 140 ? 169.367 227.898 289.142 1.00 97.89 140 CYS 7 O 1
ATOM 8321 N N . SER C 2 141 ? 168.925 225.692 289.285 1.00 89.79 141 SER 7 N 1
ATOM 8322 C CA . SER C 2 141 ? 170.334 225.306 289.258 1.00 89.79 141 SER 7 CA 1
ATOM 8323 C C . SER C 2 141 ? 170.797 224.952 287.850 1.00 89.79 141 SER 7 C 1
ATOM 8324 O O . SER C 2 141 ? 171.404 223.906 287.626 1.00 89.79 141 SER 7 O 1
ATOM 8327 N N . ASP C 2 142 ? 170.502 225.825 286.885 1.00 80.92 142 ASP 7 N 1
ATOM 8328 C CA . ASP C 2 142 ? 171.013 225.717 285.520 1.00 80.92 142 ASP 7 CA 1
ATOM 8329 C C . ASP C 2 142 ? 170.744 224.352 284.894 1.00 80.92 142 ASP 7 C 1
ATOM 8330 O O . ASP C 2 142 ? 171.332 224.010 283.864 1.00 80.92 142 ASP 7 O 1
ATOM 8335 N N . ALA C 2 143 ? 169.879 223.567 285.503 1.00 74.44 143 ALA 7 N 1
ATOM 8336 C CA . ALA C 2 143 ? 169.545 222.251 284.975 1.00 74.44 143 ALA 7 CA 1
ATOM 8337 C C . ALA C 2 143 ? 168.048 222.036 284.843 1.00 74.44 143 ALA 7 C 1
ATOM 8338 O O . ALA C 2 143 ? 167.607 221.409 283.876 1.00 74.44 143 ALA 7 O 1
ATOM 8340 N N . GLU C 2 144 ? 167.254 222.548 285.785 1.00 74.24 144 GLU 7 N 1
ATOM 8341 C CA . GLU C 2 144 ? 165.806 222.458 285.644 1.00 74.24 144 GLU 7 CA 1
ATOM 8342 C C . GLU C 2 144 ? 165.350 223.134 284.360 1.00 74.24 144 GLU 7 C 1
ATOM 8343 O O . GLU C 2 144 ? 164.513 222.594 283.625 1.00 74.24 144 GLU 7 O 1
ATOM 8349 N N . ILE C 2 145 ? 165.900 224.313 284.069 1.00 64.15 145 ILE 7 N 1
ATOM 8350 C CA . ILE C 2 145 ? 165.632 224.950 282.786 1.00 64.15 145 ILE 7 CA 1
ATOM 8351 C C . ILE C 2 145 ? 166.193 224.106 281.650 1.00 64.15 145 ILE 7 C 1
ATOM 8352 O O . ILE C 2 145 ? 165.590 224.005 280.576 1.00 64.15 145 ILE 7 O 1
ATOM 8357 N N . ALA C 2 146 ? 167.345 223.471 281.872 1.00 63.81 146 ALA 7 N 1
ATOM 8358 C CA . ALA C 2 146 ? 167.939 222.635 280.835 1.00 63.81 146 ALA 7 CA 1
ATOM 8359 C C . ALA C 2 146 ? 167.100 221.403 280.525 1.00 63.81 146 ALA 7 C 1
ATOM 8360 O O . ALA C 2 146 ? 167.350 220.740 279.514 1.00 63.81 146 ALA 7 O 1
ATOM 8362 N N . THR C 2 147 ? 166.128 221.072 281.374 1.00 59.46 147 THR 7 N 1
ATOM 8363 C CA . THR C 2 147 ? 165.174 220.014 281.058 1.00 59.46 147 THR 7 CA 1
ATOM 8364 C C . THR C 2 147 ? 163.872 220.569 280.496 1.00 59.46 147 THR 7 C 1
ATOM 8365 O O . THR C 2 147 ? 163.305 220.002 279.549 1.00 59.46 147 THR 7 O 1
ATOM 8369 N N . LEU C 2 148 ? 163.384 221.667 281.077 1.00 55.45 148 LEU 7 N 1
ATOM 8370 C CA . LEU C 2 148 ? 162.173 222.290 280.559 1.00 55.45 148 LEU 7 CA 1
ATOM 8371 C C . LEU C 2 148 ? 162.351 222.696 279.104 1.00 55.45 148 LEU 7 C 1
ATOM 8372 O O . LEU C 2 148 ? 161.402 222.637 278.313 1.00 55.45 148 LEU 7 O 1
ATOM 8377 N N . ARG C 2 149 ? 163.564 223.099 278.728 1.00 54.80 149 ARG 7 N 1
ATOM 8378 C CA . ARG C 2 149 ? 163.833 223.435 277.338 1.00 54.80 149 ARG 7 CA 1
ATOM 8379 C C . ARG C 2 149 ? 163.657 222.229 276.426 1.00 54.80 149 ARG 7 C 1
ATOM 8380 O O . ARG C 2 149 ? 163.048 222.346 275.357 1.00 54.80 149 ARG 7 O 1
ATOM 8388 N N . ASN C 2 150 ? 164.163 221.063 276.832 1.00 51.87 150 ASN 7 N 1
ATOM 8389 C CA . ASN C 2 150 ? 163.976 219.859 276.030 1.00 51.87 150 ASN 7 CA 1
ATOM 8390 C C . ASN C 2 150 ? 162.498 219.519 275.894 1.00 51.87 150 ASN 7 C 1
ATOM 8391 O O . ASN C 2 150 ? 162.027 219.154 274.808 1.00 51.87 150 ASN 7 O 1
ATOM 8396 N N . TYR C 2 151 ? 161.751 219.620 276.995 1.00 52.84 151 TYR 7 N 1
ATOM 8397 C CA . TYR C 2 151 ? 160.332 219.279 276.933 1.00 52.84 151 TYR 7 CA 1
ATOM 8398 C C . TYR C 2 151 ? 159.580 220.219 275.999 1.00 52.84 151 TYR 7 C 1
ATOM 8399 O O . TYR C 2 151 ? 158.759 219.778 275.180 1.00 52.84 151 TYR 7 O 1
ATOM 8408 N N . VAL C 2 152 ? 159.862 221.518 276.096 1.00 45.01 152 VAL 7 N 1
ATOM 8409 C CA . VAL C 2 152 ? 159.234 222.480 275.200 1.00 45.01 152 VAL 7 CA 1
ATOM 8410 C C . VAL C 2 152 ? 159.613 222.186 273.755 1.00 45.01 152 VAL 7 C 1
ATOM 8411 O O . VAL C 2 152 ? 158.784 222.310 272.848 1.00 45.01 152 VAL 7 O 1
ATOM 8415 N N . GLU C 2 153 ? 160.862 221.777 273.516 1.00 47.92 153 GLU 7 N 1
ATOM 8416 C CA . GLU C 2 153 ? 161.279 221.474 272.150 1.00 47.92 153 GLU 7 CA 1
ATOM 8417 C C . GLU C 2 153 ? 160.518 220.281 271.584 1.00 47.92 153 GLU 7 C 1
ATOM 8418 O O . GLU C 2 153 ? 160.097 220.301 270.421 1.00 47.92 153 GLU 7 O 1
ATOM 8424 N N . ILE C 2 154 ? 160.326 219.236 272.391 1.00 44.93 154 ILE 7 N 1
ATOM 8425 C CA . ILE C 2 154 ? 159.565 218.075 271.927 1.00 44.93 154 ILE 7 CA 1
ATOM 8426 C C . ILE C 2 154 ? 158.129 218.476 271.605 1.00 44.93 154 ILE 7 C 1
ATOM 8427 O O . ILE C 2 154 ? 157.560 218.082 270.572 1.00 44.93 154 ILE 7 O 1
ATOM 8432 N N . MET C 2 155 ? 157.520 219.271 272.486 1.00 45.27 155 MET 7 N 1
ATOM 8433 C CA . MET C 2 155 ? 156.148 219.699 272.240 1.00 45.27 155 MET 7 CA 1
ATOM 8434 C C . MET C 2 155 ? 156.050 220.541 270.972 1.00 45.27 155 MET 7 C 1
ATOM 8435 O O . MET C 2 155 ? 155.095 220.401 270.197 1.00 45.27 155 MET 7 O 1
ATOM 8440 N N . ILE C 2 156 ? 157.028 221.419 270.739 1.00 41.12 156 ILE 7 N 1
ATOM 8441 C CA . ILE C 2 156 ? 157.015 222.225 269.521 1.00 41.12 156 ILE 7 CA 1
ATOM 8442 C C . ILE C 2 156 ? 157.175 221.346 268.292 1.00 41.12 156 ILE 7 C 1
ATOM 8443 O O . ILE C 2 156 ? 156.589 221.623 267.243 1.00 41.12 156 ILE 7 O 1
ATOM 8448 N N . LEU C 2 157 ? 157.976 220.284 268.386 1.00 40.64 157 LEU 7 N 1
ATOM 8449 C CA . LEU C 2 157 ? 158.090 219.373 267.248 1.00 40.64 157 LEU 7 CA 1
ATOM 8450 C C . LEU C 2 157 ? 156.746 218.736 266.916 1.00 40.64 157 LEU 7 C 1
ATOM 8451 O O . LEU C 2 157 ? 156.351 218.662 265.741 1.00 40.64 157 LEU 7 O 1
ATOM 8456 N N . VAL C 2 158 ? 156.022 218.283 267.941 1.00 41.53 158 VAL 7 N 1
ATOM 8457 C CA . VAL C 2 158 ? 154.708 217.687 267.698 1.00 41.53 158 VAL 7 CA 1
ATOM 8458 C C . VAL C 2 158 ? 153.765 218.711 267.072 1.00 41.53 158 VAL 7 C 1
ATOM 8459 O O . VAL C 2 158 ? 153.028 218.411 266.122 1.00 41.53 158 VAL 7 O 1
ATOM 8463 N N . ASN C 2 159 ? 153.774 219.939 267.597 1.00 43.35 159 ASN 7 N 1
ATOM 8464 C CA . ASN C 2 159 ? 152.918 220.978 267.033 1.00 43.35 159 ASN 7 CA 1
ATOM 8465 C C . ASN C 2 159 ? 153.291 221.306 265.595 1.00 43.35 159 ASN 7 C 1
ATOM 8466 O O . ASN C 2 159 ? 152.411 221.583 264.777 1.00 43.35 159 ASN 7 O 1
ATOM 8471 N N . ARG C 2 160 ? 154.583 221.301 265.274 1.00 42.10 160 ARG 7 N 1
ATOM 8472 C CA . ARG C 2 160 ? 155.010 221.559 263.906 1.00 42.10 160 ARG 7 CA 1
ATOM 8473 C C . ARG C 2 160 ? 154.492 220.484 262.967 1.00 42.10 160 ARG 7 C 1
ATOM 8474 O O . ARG C 2 160 ? 154.063 220.780 261.846 1.00 42.10 160 ARG 7 O 1
ATOM 8482 N N . GLN C 2 161 ? 154.528 219.225 263.407 1.00 44.66 161 GLN 7 N 1
ATOM 8483 C CA . GLN C 2 161 ? 153.943 218.163 262.592 1.00 44.66 161 GLN 7 CA 1
ATOM 8484 C C . GLN C 2 161 ? 152.448 218.383 262.391 1.00 44.66 161 GLN 7 C 1
ATOM 8485 O O . GLN C 2 161 ? 151.928 218.218 261.278 1.00 44.66 161 GLN 7 O 1
ATOM 8491 N N . ILE C 2 162 ? 151.745 218.770 263.459 1.00 45.11 162 ILE 7 N 1
ATOM 8492 C CA . ILE C 2 162 ? 150.320 219.079 263.342 1.00 45.11 162 ILE 7 CA 1
ATOM 8493 C C . ILE C 2 162 ? 150.096 220.158 262.291 1.00 45.11 162 ILE 7 C 1
ATOM 8494 O O . ILE C 2 162 ? 149.214 220.045 261.433 1.00 45.11 162 ILE 7 O 1
ATOM 8499 N N . PHE C 2 163 ? 150.893 221.225 262.350 1.00 44.86 163 PHE 7 N 1
ATOM 8500 C CA . PHE C 2 163 ? 150.722 222.346 261.432 1.00 44.86 163 PHE 7 CA 1
ATOM 8501 C C . PHE C 2 163 ? 150.964 221.918 259.993 1.00 44.86 163 PHE 7 C 1
ATOM 8502 O O . PHE C 2 163 ? 150.158 222.210 259.103 1.00 44.86 163 PHE 7 O 1
ATOM 8510 N N . LEU C 2 164 ? 152.071 221.216 259.743 1.00 45.25 164 LEU 7 N 1
ATOM 8511 C CA . LEU C 2 164 ? 152.377 220.793 258.383 1.00 45.25 164 LEU 7 CA 1
ATOM 8512 C C . LEU C 2 164 ? 151.388 219.767 257.852 1.00 45.25 164 LEU 7 C 1
ATOM 8513 O O . LEU C 2 164 ? 151.292 219.597 256.634 1.00 45.25 164 LEU 7 O 1
ATOM 8518 N N . GLU C 2 165 ? 150.649 219.083 258.727 1.00 49.89 165 GLU 7 N 1
ATOM 8519 C CA . GLU C 2 165 ? 149.644 218.150 258.231 1.00 49.89 165 GLU 7 CA 1
ATOM 8520 C C . GLU C 2 165 ? 148.416 218.844 257.649 1.00 49.89 165 GLU 7 C 1
ATOM 8521 O O . GLU C 2 165 ? 147.551 218.158 257.096 1.00 49.89 165 GLU 7 O 1
ATOM 8523 N N . PHE C 2 166 ? 148.308 220.170 257.765 1.00 48.60 166 PHE 7 N 1
ATOM 8524 C CA . PHE C 2 166 ? 147.131 220.868 257.256 1.00 48.60 166 PHE 7 CA 1
ATOM 8525 C C . PHE C 2 166 ? 147.181 221.084 255.752 1.00 48.60 166 PHE 7 C 1
ATOM 8526 O O . PHE C 2 166 ? 146.148 221.393 255.152 1.00 48.60 166 PHE 7 O 1
ATOM 8534 N N . PHE C 2 167 ? 148.345 220.935 255.131 1.00 54.39 167 PHE 7 N 1
ATOM 8535 C CA . PHE C 2 167 ? 148.484 221.129 253.696 1.00 54.39 167 PHE 7 CA 1
ATOM 8536 C C . PHE C 2 167 ? 148.393 219.827 252.911 1.00 54.39 167 PHE 7 C 1
ATOM 8537 O O . PHE C 2 167 ? 148.743 219.808 251.728 1.00 54.39 167 PHE 7 O 1
ATOM 8545 N N . HIS C 2 168 ? 147.934 218.747 253.536 1.00 57.55 168 HIS 7 N 1
ATOM 8546 C CA . HIS C 2 168 ? 147.806 217.461 252.856 1.00 57.55 168 HIS 7 CA 1
ATOM 8547 C C . HIS C 2 168 ? 146.630 216.656 253.396 1.00 57.55 168 HIS 7 C 1
ATOM 8548 O O . HIS C 2 168 ? 146.753 215.459 253.651 1.00 57.55 168 HIS 7 O 1
ATOM 8555 N N . THR C 2 181 ? 142.784 227.050 254.443 1.00 58.10 181 THR 7 N 1
ATOM 8556 C CA . THR C 2 181 ? 142.140 228.342 254.245 1.00 58.10 181 THR 7 CA 1
ATOM 8557 C C . THR C 2 181 ? 141.685 228.948 255.566 1.00 58.10 181 THR 7 C 1
ATOM 8558 O O . THR C 2 181 ? 140.659 228.553 256.120 1.00 58.10 181 THR 7 O 1
ATOM 8562 N N . ALA C 2 182 ? 142.494 229.879 256.073 1.00 57.75 182 ALA 7 N 1
ATOM 8563 C CA . ALA C 2 182 ? 142.199 230.698 257.246 1.00 57.75 182 ALA 7 CA 1
ATOM 8564 C C . ALA C 2 182 ? 142.276 229.907 258.545 1.00 57.75 182 ALA 7 C 1
ATOM 8565 O O . ALA C 2 182 ? 142.200 230.488 259.630 1.00 57.75 182 ALA 7 O 1
ATOM 8567 N N . LEU C 2 183 ? 142.415 228.591 258.452 1.00 54.48 183 LEU 7 N 1
ATOM 8568 C CA . LEU C 2 183 ? 142.693 227.764 259.620 1.00 54.48 183 LEU 7 CA 1
ATOM 8569 C C . LEU C 2 183 ? 144.184 227.730 259.961 1.00 54.48 183 LEU 7 C 1
ATOM 8570 O O . LEU C 2 183 ? 144.540 227.823 261.146 1.00 54.48 183 LEU 7 O 1
ATOM 8575 N N . PRO C 2 184 ? 145.083 227.558 258.978 1.00 50.09 184 PRO 7 N 1
ATOM 8576 C CA . PRO C 2 184 ? 146.515 227.575 259.313 1.00 50.09 184 PRO 7 CA 1
ATOM 8577 C C . PRO C 2 184 ? 146.978 228.852 259.985 1.00 50.09 184 PRO 7 C 1
ATOM 8578 O O . PRO C 2 184 ? 147.837 228.786 260.866 1.00 50.09 184 PRO 7 O 1
ATOM 8582 N N . VAL C 2 185 ? 146.457 230.016 259.599 1.00 52.44 185 VAL 7 N 1
ATOM 8583 C CA . VAL C 2 185 ? 146.894 231.255 260.236 1.00 52.44 185 VAL 7 CA 1
ATOM 8584 C C . VAL C 2 185 ? 146.448 231.301 261.694 1.00 52.44 185 VAL 7 C 1
ATOM 8585 O O . VAL C 2 185 ? 147.236 231.633 262.588 1.00 52.44 185 VAL 7 O 1
ATOM 8589 N N . LEU C 2 186 ? 145.182 230.967 261.959 1.00 55.16 186 LEU 7 N 1
ATOM 8590 C CA . LEU C 2 186 ? 144.695 230.974 263.334 1.00 55.16 186 LEU 7 CA 1
ATOM 8591 C C . LEU C 2 186 ? 145.416 229.943 264.182 1.00 55.16 186 LEU 7 C 1
ATOM 8592 O O . LEU C 2 186 ? 145.560 230.130 265.395 1.00 55.16 186 LEU 7 O 1
ATOM 8597 N N . TYR C 2 187 ? 145.874 228.851 263.572 1.00 51.33 187 TYR 7 N 1
ATOM 8598 C CA . TYR C 2 187 ? 146.654 227.878 264.324 1.00 51.33 187 TYR 7 CA 1
ATOM 8599 C C . TYR C 2 187 ? 148.055 228.405 264.598 1.00 51.33 187 TYR 7 C 1
ATOM 8600 O O . TYR C 2 187 ? 148.490 228.493 265.755 1.00 51.33 187 TYR 7 O 1
ATOM 8609 N N . LEU C 2 188 ? 148.781 228.742 263.530 1.00 49.54 188 LEU 7 N 1
ATOM 8610 C CA . LEU C 2 188 ? 150.146 229.232 263.649 1.00 49.54 188 LEU 7 CA 1
ATOM 8611 C C . LEU C 2 188 ? 150.229 230.352 264.666 1.00 49.54 188 LEU 7 C 1
ATOM 8612 O O . LEU C 2 188 ? 150.857 230.193 265.715 1.00 49.54 188 LEU 7 O 1
ATOM 8617 N N . ARG C 2 189 ? 149.531 231.461 264.402 1.00 53.86 189 ARG 7 N 1
ATOM 8618 C CA . ARG C 2 189 ? 149.684 232.680 265.185 1.00 53.86 189 ARG 7 CA 1
ATOM 8619 C C . ARG C 2 189 ? 149.724 232.373 266.672 1.00 53.86 189 ARG 7 C 1
ATOM 8620 O O . ARG C 2 189 ? 150.804 232.354 267.271 1.00 53.86 189 ARG 7 O 1
ATOM 8628 N N . LYS C 2 190 ? 148.601 231.935 267.230 1.00 53.39 190 LYS 7 N 1
ATOM 8629 C CA . LYS C 2 190 ? 148.556 231.705 268.667 1.00 53.39 190 LYS 7 CA 1
ATOM 8630 C C . LYS C 2 190 ? 149.376 230.477 269.049 1.00 53.39 190 LYS 7 C 1
ATOM 8631 O O . LYS C 2 190 ? 150.429 230.587 269.706 1.00 53.39 190 LYS 7 O 1
ATOM 8637 N N . ILE C 2 191 ? 148.950 229.302 268.576 1.00 49.60 191 ILE 7 N 1
ATOM 8638 C CA . ILE C 2 191 ? 149.374 228.039 269.163 1.00 49.60 191 ILE 7 CA 1
ATOM 8639 C C . ILE C 2 191 ? 150.809 227.720 268.777 1.00 49.60 191 ILE 7 C 1
ATOM 8640 O O . ILE C 2 191 ? 151.332 226.662 269.140 1.00 49.60 191 ILE 7 O 1
ATOM 8642 N N . LEU C 2 192 ? 151.458 228.613 268.052 1.00 46.62 192 LEU 7 N 1
ATOM 8643 C CA . LEU C 2 192 ? 152.866 228.377 267.796 1.00 46.62 192 LEU 7 CA 1
ATOM 8644 C C . LEU C 2 192 ? 153.733 229.581 268.112 1.00 46.62 192 LEU 7 C 1
ATOM 8645 O O . LEU C 2 192 ? 154.860 229.396 268.570 1.00 46.62 192 LEU 7 O 1
ATOM 8650 N N . LYS C 2 193 ? 153.260 230.810 267.869 1.00 47.88 193 LYS 7 N 1
ATOM 8651 C CA . LYS C 2 193 ? 154.053 231.949 268.290 1.00 47.88 193 LYS 7 CA 1
ATOM 8652 C C . LYS C 2 193 ? 154.263 231.934 269.794 1.00 47.88 193 LYS 7 C 1
ATOM 8653 O O . LYS C 2 193 ? 155.352 232.281 270.267 1.00 47.88 193 LYS 7 O 1
ATOM 8659 N N . ASN C 2 194 ? 153.260 231.497 270.567 1.00 49.45 194 ASN 7 N 1
ATOM 8660 C CA . ASN C 2 194 ? 153.458 231.490 272.013 1.00 49.45 194 ASN 7 CA 1
ATOM 8661 C C . ASN C 2 194 ? 154.503 230.457 272.435 1.00 49.45 194 ASN 7 C 1
ATOM 8662 O O . ASN C 2 194 ? 155.382 230.756 273.257 1.00 49.45 194 ASN 7 O 1
ATOM 8667 N N . PHE C 2 195 ? 154.440 229.244 271.873 1.00 45.26 195 PHE 7 N 1
ATOM 8668 C CA . PHE C 2 195 ? 155.468 228.245 272.159 1.00 45.26 195 PHE 7 CA 1
ATOM 8669 C C . PHE C 2 195 ? 156.849 228.707 271.720 1.00 45.26 195 PHE 7 C 1
ATOM 8670 O O . PHE C 2 195 ? 157.831 228.493 272.436 1.00 45.26 195 PHE 7 O 1
ATOM 8678 N N . ILE C 2 196 ? 156.955 229.319 270.541 1.00 42.68 196 ILE 7 N 1
ATOM 8679 C CA . ILE C 2 196 ? 158.263 229.755 270.065 1.00 42.68 196 ILE 7 CA 1
ATOM 8680 C C . ILE C 2 196 ? 158.834 230.829 270.981 1.00 42.68 196 ILE 7 C 1
ATOM 8681 O O . ILE C 2 196 ? 160.024 230.809 271.312 1.00 42.68 196 ILE 7 O 1
ATOM 8686 N N . GLU C 2 197 ? 158.000 231.779 271.409 1.00 42.48 197 GLU 7 N 1
ATOM 8687 C CA . GLU C 2 197 ? 158.480 232.810 272.323 1.00 42.48 197 GLU 7 CA 1
ATOM 8688 C C . GLU C 2 197 ? 158.935 232.208 273.648 1.00 42.48 197 GLU 7 C 1
ATOM 8689 O O . GLU C 2 197 ? 159.991 232.581 274.177 1.00 42.48 197 GLU 7 O 1
ATOM 8691 N N . ILE C 2 198 ? 158.158 231.268 274.196 1.00 46.03 198 ILE 7 N 1
ATOM 8692 C CA . ILE C 2 198 ? 158.534 230.648 275.466 1.00 46.03 198 ILE 7 CA 1
ATOM 8693 C C . ILE C 2 198 ? 159.843 229.881 275.322 1.00 46.03 198 ILE 7 C 1
ATOM 8694 O O . ILE C 2 198 ? 160.724 229.945 276.192 1.00 46.03 198 ILE 7 O 1
ATOM 8699 N N . TRP C 2 199 ? 159.985 229.137 274.226 1.00 45.96 199 TRP 7 N 1
ATOM 8700 C CA . TRP C 2 199 ? 161.208 228.385 273.987 1.00 45.96 199 TRP 7 CA 1
ATOM 8701 C C . TRP C 2 199 ? 162.401 229.317 273.842 1.00 45.96 199 TRP 7 C 1
ATOM 8702 O O . TRP C 2 199 ? 163.490 229.020 274.342 1.00 45.96 199 TRP 7 O 1
ATOM 8713 N N . ASP C 2 200 ? 162.219 230.444 273.155 1.00 49.24 200 ASP 7 N 1
ATOM 8714 C CA . ASP C 2 200 ? 163.311 231.399 273.020 1.00 49.24 200 ASP 7 CA 1
ATOM 8715 C C . ASP C 2 200 ? 163.715 231.960 274.374 1.00 49.24 200 ASP 7 C 1
ATOM 8716 O O . ASP C 2 200 ? 164.907 232.125 274.652 1.00 49.24 200 ASP 7 O 1
ATOM 8721 N N . SER C 2 201 ? 162.737 232.260 275.229 1.00 49.99 201 SER 7 N 1
ATOM 8722 C CA . SER C 2 201 ? 163.057 232.727 276.575 1.00 49.99 201 SER 7 CA 1
ATOM 8723 C C . SER C 2 201 ? 163.881 231.692 277.332 1.00 49.99 201 SER 7 C 1
ATOM 8724 O O . SER C 2 201 ? 164.926 232.011 277.918 1.00 49.99 201 SER 7 O 1
ATOM 8727 N N . LEU C 2 202 ? 163.426 230.437 277.317 1.00 50.87 202 LEU 7 N 1
ATOM 8728 C CA . LEU C 2 202 ? 164.142 229.387 278.036 1.00 50.87 202 LEU 7 CA 1
ATOM 8729 C C . LEU C 2 202 ? 165.553 229.207 277.493 1.00 50.87 202 LEU 7 C 1
ATOM 8730 O O . LEU C 2 202 ? 166.509 229.065 278.263 1.00 50.87 202 LEU 7 O 1
ATOM 8735 N N . LEU C 2 203 ? 165.704 229.221 276.169 1.00 51.44 203 LEU 7 N 1
ATOM 8736 C CA . LEU C 2 203 ? 167.023 229.073 275.564 1.00 51.44 203 LEU 7 CA 1
ATOM 8737 C C . LEU C 2 203 ? 167.936 230.230 275.940 1.00 51.44 203 LEU 7 C 1
ATOM 8738 O O . LEU C 2 203 ? 169.123 230.028 276.217 1.00 51.44 203 LEU 7 O 1
ATOM 8743 N N . VAL C 2 204 ? 167.402 231.452 275.951 1.00 54.93 204 VAL 7 N 1
ATOM 8744 C CA . VAL C 2 204 ? 168.216 232.615 276.282 1.00 54.93 204 VAL 7 CA 1
ATOM 8745 C C . VAL C 2 204 ? 168.669 232.562 277.732 1.00 54.93 204 VAL 7 C 1
ATOM 8746 O O . VAL C 2 204 ? 169.794 232.961 278.051 1.00 54.93 204 VAL 7 O 1
ATOM 8750 N N . SER C 2 205 ? 167.829 232.054 278.632 1.00 57.53 205 SER 7 N 1
ATOM 8751 C CA . SER C 2 205 ? 168.245 232.019 280.029 1.00 57.53 205 SER 7 CA 1
ATOM 8752 C C . SER C 2 205 ? 169.140 230.823 280.340 1.00 57.53 205 SER 7 C 1
ATOM 8753 O O . SER C 2 205 ? 168.929 230.138 281.345 1.00 57.53 205 SER 7 O 1
ATOM 8756 N N . ASN C 2 206 ? 170.165 230.592 279.516 1.00 63.64 206 ASN 7 N 1
ATOM 8757 C CA . ASN C 2 206 ? 171.154 229.545 279.750 1.00 63.64 206 ASN 7 CA 1
ATOM 8758 C C . ASN C 2 206 ? 172.538 230.072 279.404 1.00 63.64 206 ASN 7 C 1
ATOM 8759 O O . ASN C 2 206 ? 172.684 230.912 278.515 1.00 63.64 206 ASN 7 O 1
ATOM 8764 N N . ASP C 2 207 ? 173.548 229.580 280.112 1.00 76.35 207 ASP 7 N 1
ATOM 8765 C CA . ASP C 2 207 ? 174.940 229.770 279.708 1.00 76.35 207 ASP 7 CA 1
ATOM 8766 C C . ASP C 2 207 ? 175.458 228.536 278.967 1.00 76.35 207 ASP 7 C 1
ATOM 8767 O O . ASP C 2 207 ? 176.472 227.934 279.324 1.00 76.35 207 ASP 7 O 1
ATOM 8772 N N . GLN C 2 208 ? 174.747 228.157 277.906 1.00 68.14 208 GLN 7 N 1
ATOM 8773 C CA . GLN C 2 208 ? 175.117 226.951 277.170 1.00 68.14 208 GLN 7 CA 1
ATOM 8774 C C . GLN C 2 208 ? 175.019 227.066 275.658 1.00 68.14 208 GLN 7 C 1
ATOM 8775 O O . GLN C 2 208 ? 175.548 226.187 274.971 1.00 68.14 208 GLN 7 O 1
ATOM 8781 N N . PHE C 2 209 ? 174.367 228.080 275.101 1.00 65.05 209 PHE 7 N 1
ATOM 8782 C CA . PHE C 2 209 ? 174.128 228.075 273.666 1.00 65.05 209 PHE 7 CA 1
ATOM 8783 C C . PHE C 2 209 ? 175.381 228.472 272.900 1.00 65.05 209 PHE 7 C 1
ATOM 8784 O O . PHE C 2 209 ? 176.084 229.418 273.262 1.00 65.05 209 PHE 7 O 1
ATOM 8792 N N . LEU C 2 210 ? 175.669 227.719 271.844 1.00 65.93 210 LEU 7 N 1
ATOM 8793 C CA . LEU C 2 210 ? 176.749 228.075 270.939 1.00 65.93 210 LEU 7 CA 1
ATOM 8794 C C . LEU C 2 210 ? 176.353 229.305 270.141 1.00 65.93 210 LEU 7 C 1
ATOM 8795 O O . LEU C 2 210 ? 175.264 229.356 269.564 1.00 65.93 210 LEU 7 O 1
ATOM 8800 N N . ASN C 2 211 ? 177.239 230.301 270.111 1.00 66.12 211 ASN 7 N 1
ATOM 8801 C CA . ASN C 2 211 ? 176.940 231.531 269.386 1.00 66.12 211 ASN 7 CA 1
ATOM 8802 C C . ASN C 2 211 ? 176.642 231.260 267.918 1.00 66.12 211 ASN 7 C 1
ATOM 8803 O O . ASN C 2 211 ? 175.880 232.005 267.293 1.00 66.12 211 ASN 7 O 1
ATOM 8808 N N . GLU C 2 212 ? 177.219 230.200 267.354 1.00 64.96 212 GLU 7 N 1
ATOM 8809 C CA . GLU C 2 212 ? 177.158 230.005 265.911 1.00 64.96 212 GLU 7 CA 1
ATOM 8810 C C . GLU C 2 212 ? 175.836 229.385 265.472 1.00 64.96 212 GLU 7 C 1
ATOM 8811 O O . GLU C 2 212 ? 175.062 230.007 264.737 1.00 64.96 212 GLU 7 O 1
ATOM 8813 N N . GLU C 2 213 ? 175.556 228.162 265.911 1.00 65.14 213 GLU 7 N 1
ATOM 8814 C CA . GLU C 2 213 ? 174.473 227.377 265.333 1.00 65.14 213 GLU 7 CA 1
ATOM 8815 C C . GLU C 2 213 ? 173.515 226.877 266.400 1.00 65.14 213 GLU 7 C 1
ATOM 8816 O O . GLU C 2 213 ? 172.970 225.774 266.303 1.00 65.14 213 GLU 7 O 1
ATOM 8818 N N . ASN C 2 214 ? 173.295 227.670 267.441 1.00 63.03 214 ASN 7 N 1
ATOM 8819 C CA . ASN C 2 214 ? 172.321 227.307 268.458 1.00 63.03 214 ASN 7 CA 1
ATOM 8820 C C . ASN C 2 214 ? 171.477 228.487 268.916 1.00 63.03 214 ASN 7 C 1
ATOM 8821 O O . ASN C 2 214 ? 170.571 228.295 269.731 1.00 63.03 214 ASN 7 O 1
ATOM 8826 N N . ILE C 2 215 ? 171.722 229.690 268.407 1.00 57.85 215 ILE 7 N 1
ATOM 8827 C CA . ILE C 2 215 ? 171.125 230.891 268.971 1.00 57.85 215 ILE 7 CA 1
ATOM 8828 C C . ILE C 2 215 ? 169.994 231.461 268.120 1.00 57.85 215 ILE 7 C 1
ATOM 8829 O O . ILE C 2 215 ? 169.202 232.263 268.637 1.00 57.85 215 ILE 7 O 1
ATOM 8834 N N . PHE C 2 216 ? 169.875 231.071 266.851 1.00 55.57 216 PHE 7 N 1
ATOM 8835 C CA . PHE C 2 216 ? 168.843 231.605 265.971 1.00 55.57 216 PHE 7 CA 1
ATOM 8836 C C . PHE C 2 216 ? 167.812 230.558 265.570 1.00 55.57 216 PHE 7 C 1
ATOM 8837 O O . PHE C 2 216 ? 167.040 230.788 264.630 1.00 55.57 216 PHE 7 O 1
ATOM 8845 N N . ASN C 2 217 ? 167.782 229.417 266.257 1.00 52.14 217 ASN 7 N 1
ATOM 8846 C CA . ASN C 2 217 ? 166.864 228.344 265.881 1.00 52.14 217 ASN 7 CA 1
ATOM 8847 C C . ASN C 2 217 ? 165.398 228.743 265.981 1.00 52.14 217 ASN 7 C 1
ATOM 8848 O O . ASN C 2 217 ? 164.644 228.460 265.034 1.00 52.14 217 ASN 7 O 1
ATOM 8853 N N . PRO C 2 218 ? 164.913 229.353 267.071 1.00 50.51 218 PRO 7 N 1
ATOM 8854 C CA . PRO C 2 218 ? 163.499 229.764 267.080 1.00 50.51 218 PRO 7 CA 1
ATOM 8855 C C . PRO C 2 218 ? 163.153 230.731 265.967 1.00 50.51 218 PRO 7 C 1
ATOM 8856 O O . PRO C 2 218 ? 162.099 230.596 265.331 1.00 50.51 218 PRO 7 O 1
ATOM 8860 N N . GLU C 2 219 ? 164.030 231.699 265.702 1.00 50.04 219 GLU 7 N 1
ATOM 8861 C CA . GLU C 2 219 ? 163.750 232.686 264.668 1.00 50.04 219 GLU 7 CA 1
ATOM 8862 C C . GLU C 2 219 ? 163.659 232.028 263.299 1.00 50.04 219 GLU 7 C 1
ATOM 8863 O O . GLU C 2 219 ? 162.715 232.280 262.540 1.00 50.04 219 GLU 7 O 1
ATOM 8865 N N . THR C 2 220 ? 164.619 231.157 262.971 1.00 49.35 220 THR 7 N 1
ATOM 8866 C CA . THR C 2 220 ? 164.577 230.527 261.656 1.00 49.35 220 THR 7 CA 1
ATOM 8867 C C . THR C 2 220 ? 163.409 229.555 261.536 1.00 49.35 220 THR 7 C 1
ATOM 8868 O O . THR C 2 220 ? 162.807 229.449 260.461 1.00 49.35 220 THR 7 O 1
ATOM 8872 N N . THR C 2 221 ? 163.053 228.864 262.621 1.00 46.75 221 THR 7 N 1
ATOM 8873 C CA . THR C 2 221 ? 161.904 227.967 262.575 1.00 46.75 221 THR 7 CA 1
ATOM 8874 C C . THR C 2 221 ? 160.620 228.737 262.306 1.00 46.75 221 THR 7 C 1
ATOM 8875 O O . THR C 2 221 ? 159.815 228.350 261.450 1.00 46.75 221 THR 7 O 1
ATOM 8879 N N . LEU C 2 222 ? 160.409 229.837 263.031 1.00 45.06 222 LEU 7 N 1
ATOM 8880 C CA . LEU C 2 222 ? 159.189 230.605 262.823 1.00 45.06 222 LEU 7 CA 1
ATOM 8881 C C . LEU C 2 222 ? 159.170 231.224 261.435 1.00 45.06 222 LEU 7 C 1
ATOM 8882 O O . LEU C 2 222 ? 158.116 231.286 260.796 1.00 45.06 222 LEU 7 O 1
ATOM 8887 N N . ARG C 2 223 ? 160.324 231.681 260.948 1.00 50.07 223 ARG 7 N 1
ATOM 8888 C CA . ARG C 2 223 ? 160.374 232.257 259.610 1.00 50.07 223 ARG 7 CA 1
ATOM 8889 C C . ARG C 2 223 ? 160.006 231.225 258.552 1.00 50.07 223 ARG 7 C 1
ATOM 8890 O O . ARG C 2 223 ? 159.227 231.511 257.636 1.00 50.07 223 ARG 7 O 1
ATOM 8898 N N . GLU C 2 224 ? 160.552 230.011 258.665 1.00 47.14 224 GLU 7 N 1
ATOM 8899 C CA . GLU C 2 224 ? 160.215 228.965 257.703 1.00 47.14 224 GLU 7 CA 1
ATOM 8900 C C . GLU C 2 224 ? 158.739 228.601 257.781 1.00 47.14 224 GLU 7 C 1
ATOM 8901 O O . GLU C 2 224 ? 158.070 228.451 256.750 1.00 47.14 224 GLU 7 O 1
ATOM 8903 N N . LEU C 2 225 ? 158.207 228.462 258.997 1.00 44.15 225 LEU 7 N 1
ATOM 8904 C CA . LEU C 2 225 ? 156.796 228.122 259.141 1.00 44.15 225 LEU 7 CA 1
ATOM 8905 C C . LEU C 2 225 ? 155.909 229.188 258.515 1.00 44.15 225 LEU 7 C 1
ATOM 8906 O O . LEU C 2 225 ? 154.931 228.868 257.831 1.00 44.15 225 LEU 7 O 1
ATOM 8911 N N . SER C 2 226 ? 156.239 230.462 258.730 1.00 45.07 226 SER 7 N 1
ATOM 8912 C CA . SER C 2 226 ? 155.398 231.533 258.209 1.00 45.07 226 SER 7 CA 1
ATOM 8913 C C . SER C 2 226 ? 155.535 231.669 256.699 1.00 45.07 226 SER 7 C 1
ATOM 8914 O O . SER C 2 226 ? 154.569 232.030 256.019 1.00 45.07 226 SER 7 O 1
ATOM 8917 N N . THR C 2 227 ? 156.719 231.398 256.149 1.00 46.04 227 THR 7 N 1
ATOM 8918 C CA . THR C 2 227 ? 156.866 231.508 254.703 1.00 46.04 227 THR 7 CA 1
ATOM 8919 C C . THR C 2 227 ? 156.270 230.321 253.963 1.00 46.04 227 THR 7 C 1
ATOM 8920 O O . THR C 2 227 ? 155.943 230.453 252.781 1.00 46.04 227 THR 7 O 1
ATOM 8924 N N . TYR C 2 228 ? 156.113 229.171 254.626 1.00 50.67 228 TYR 7 N 1
ATOM 8925 C CA . TYR C 2 228 ? 155.387 228.065 254.006 1.00 50.67 228 TYR 7 CA 1
ATOM 8926 C C . TYR C 2 228 ? 153.928 228.409 253.755 1.00 50.67 228 TYR 7 C 1
ATOM 8927 O O . TYR C 2 228 ? 153.259 227.708 252.990 1.00 50.67 228 TYR 7 O 1
ATOM 8936 N N . LEU C 2 229 ? 153.424 229.471 254.379 1.00 50.16 229 LEU 7 N 1
ATOM 8937 C CA . LEU C 2 229 ? 151.985 229.687 254.441 1.00 50.16 229 LEU 7 CA 1
ATOM 8938 C C . LEU C 2 229 ? 151.444 230.171 253.100 1.00 50.16 229 LEU 7 C 1
ATOM 8939 O O . LEU C 2 229 ? 150.566 229.534 252.509 1.00 50.16 229 LEU 7 O 1
ATOM 8944 N N . THR C 2 230 ? 151.947 231.297 252.601 1.00 54.88 230 THR 7 N 1
ATOM 8945 C CA . THR C 2 230 ? 151.580 231.744 251.256 1.00 54.88 230 THR 7 CA 1
ATOM 8946 C C . THR C 2 230 ? 152.577 231.257 250.208 1.00 54.88 230 THR 7 C 1
ATOM 8947 O O . THR C 2 230 ? 153.045 232.023 249.368 1.00 54.88 230 THR 7 O 1
ATOM 8951 N N . ASN C 2 231 ? 152.901 229.970 250.250 1.00 57.93 231 ASN 7 N 1
ATOM 8952 C CA . ASN C 2 231 ? 153.712 229.330 249.222 1.00 57.93 231 ASN 7 CA 1
ATOM 8953 C C . ASN C 2 231 ? 153.589 227.818 249.367 1.00 57.93 231 ASN 7 C 1
ATOM 8954 O O . ASN C 2 231 ? 154.580 227.143 249.672 1.00 57.93 231 ASN 7 O 1
ATOM 8959 N N . PRO C 2 232 ? 152.400 227.247 249.153 1.00 57.68 232 PRO 7 N 1
ATOM 8960 C CA . PRO C 2 232 ? 152.162 225.854 249.562 1.00 57.68 232 PRO 7 CA 1
ATOM 8961 C C . PRO C 2 232 ? 152.996 224.815 248.825 1.00 57.68 232 PRO 7 C 1
ATOM 8962 O O . PRO C 2 232 ? 153.086 223.683 249.313 1.00 57.68 232 PRO 7 O 1
ATOM 8966 N N . LYS C 2 233 ? 153.594 225.141 247.676 1.00 62.31 233 LYS 7 N 1
ATOM 8967 C CA . LYS C 2 233 ? 154.339 224.134 246.923 1.00 62.31 233 LYS 7 CA 1
ATOM 8968 C C . LYS C 2 233 ? 155.486 223.546 247.738 1.00 62.31 233 LYS 7 C 1
ATOM 8969 O O . LYS C 2 233 ? 155.789 222.349 247.621 1.00 62.31 233 LYS 7 O 1
ATOM 8975 N N . LEU C 2 234 ? 156.132 224.367 248.566 1.00 60.17 234 LEU 7 N 1
ATOM 8976 C CA . LEU C 2 234 ? 157.214 223.869 249.404 1.00 60.17 234 LEU 7 CA 1
ATOM 8977 C C . LEU C 2 234 ? 156.716 222.831 250.401 1.00 60.17 234 LEU 7 C 1
ATOM 8978 O O . LEU C 2 234 ? 157.463 221.917 250.767 1.00 60.17 234 LEU 7 O 1
ATOM 8983 N N . THR C 2 235 ? 155.467 222.955 250.855 1.00 59.70 235 THR 7 N 1
ATOM 8984 C CA . THR C 2 235 ? 154.897 221.929 251.720 1.00 59.70 235 THR 7 CA 1
ATOM 8985 C C . THR C 2 235 ? 154.807 220.595 250.993 1.00 59.70 235 THR 7 C 1
ATOM 8986 O O . THR C 2 235 ? 155.081 219.541 251.576 1.00 59.70 235 THR 7 O 1
ATOM 8988 N N . ALA C 2 236 ? 154.407 220.622 249.720 1.00 63.58 236 ALA 7 N 1
ATOM 8989 C CA . ALA C 2 236 ? 154.362 219.394 248.935 1.00 63.58 236 ALA 7 CA 1
ATOM 8990 C C . ALA C 2 236 ? 155.754 218.807 248.747 1.00 63.58 236 ALA 7 C 1
ATOM 8991 O O . ALA C 2 236 ? 155.946 217.592 248.871 1.00 63.58 236 ALA 7 O 1
ATOM 8993 N N . GLN C 2 237 ? 156.741 219.652 248.453 1.00 64.06 237 GLN 7 N 1
ATOM 8994 C CA . GLN C 2 237 ? 158.111 219.173 248.250 1.00 64.06 237 GLN 7 CA 1
ATOM 8995 C C . GLN C 2 237 ? 158.856 219.222 249.588 1.00 64.06 237 GLN 7 C 1
ATOM 8996 O O . GLN C 2 237 ? 159.786 219.998 249.807 1.00 64.06 237 GLN 7 O 1
ATOM 9002 N N . LEU C 2 238 ? 158.397 218.380 250.517 1.00 62.87 238 LEU 7 N 1
ATOM 9003 C CA . LEU C 2 238 ? 158.950 218.412 251.870 1.00 62.87 238 LEU 7 CA 1
ATOM 9004 C C . LEU C 2 238 ? 159.302 217.048 252.455 1.00 62.87 238 LEU 7 C 1
ATOM 9005 O O . LEU C 2 238 ? 160.192 216.991 253.310 1.00 62.87 238 LEU 7 O 1
ATOM 9010 N N . ASN C 2 239 ? 158.666 215.953 252.031 1.00 67.12 239 ASN 7 N 1
ATOM 9011 C CA . ASN C 2 239 ? 158.880 214.626 252.615 1.00 67.12 239 ASN 7 CA 1
ATOM 9012 C C . ASN C 2 239 ? 158.548 214.634 254.112 1.00 67.12 239 ASN 7 C 1
ATOM 9013 O O . ASN C 2 239 ? 159.409 214.488 254.982 1.00 67.12 239 ASN 7 O 1
ATOM 9015 N N . LEU C 2 240 ? 157.259 214.825 254.383 1.00 64.03 240 LEU 7 N 1
ATOM 9016 C CA . LEU C 2 240 ? 156.744 215.065 255.728 1.00 64.03 240 LEU 7 CA 1
ATOM 9017 C C . LEU C 2 240 ? 155.909 213.898 256.257 1.00 64.03 240 LEU 7 C 1
ATOM 9018 O O . LEU C 2 240 ? 154.865 214.091 256.883 1.00 64.03 240 LEU 7 O 1
ATOM 9023 N N . GLU C 2 241 ? 156.371 212.669 256.041 1.00 69.29 241 GLU 7 N 1
ATOM 9024 C CA . GLU C 2 241 ? 155.685 211.515 256.605 1.00 69.29 241 GLU 7 CA 1
ATOM 9025 C C . GLU C 2 241 ? 155.799 211.529 258.131 1.00 69.29 241 GLU 7 C 1
ATOM 9026 O O . GLU C 2 241 ? 156.435 212.399 258.731 1.00 69.29 241 GLU 7 O 1
ATOM 9032 N N . ARG C 2 242 ? 155.172 210.542 258.771 1.00 63.59 242 ARG 7 N 1
ATOM 9033 C CA . ARG C 2 242 ? 155.008 210.529 260.220 1.00 63.59 242 ARG 7 CA 1
ATOM 9034 C C . ARG C 2 242 ? 156.092 209.723 260.932 1.00 63.59 242 ARG 7 C 1
ATOM 9035 O O . ARG C 2 242 ? 155.890 209.285 262.069 1.00 63.59 242 ARG 7 O 1
ATOM 9043 N N . ASP C 2 243 ? 157.242 209.518 260.298 1.00 69.32 243 ASP 7 N 1
ATOM 9044 C CA . ASP C 2 243 ? 158.324 208.776 260.932 1.00 69.32 243 ASP 7 CA 1
ATOM 9045 C C . ASP C 2 243 ? 159.567 209.605 261.212 1.00 69.32 243 ASP 7 C 1
ATOM 9046 O O . ASP C 2 243 ? 160.312 209.272 262.136 1.00 69.32 243 ASP 7 O 1
ATOM 9051 N N . HIS C 2 244 ? 159.815 210.671 260.449 1.00 66.10 244 HIS 7 N 1
ATOM 9052 C CA . HIS C 2 244 ? 160.937 211.545 260.768 1.00 66.10 244 HIS 7 CA 1
ATOM 9053 C C . HIS C 2 244 ? 160.724 212.249 262.099 1.00 66.10 244 HIS 7 C 1
ATOM 9054 O O . HIS C 2 244 ? 161.691 212.524 262.824 1.00 66.10 244 HIS 7 O 1
ATOM 9061 N N . LEU C 2 245 ? 159.468 212.545 262.436 1.00 60.90 245 LEU 7 N 1
ATOM 9062 C CA . LEU C 2 245 ? 159.167 213.072 263.758 1.00 60.90 245 LEU 7 CA 1
ATOM 9063 C C . LEU C 2 245 ? 159.595 212.093 264.839 1.00 60.90 245 LEU 7 C 1
ATOM 9064 O O . LEU C 2 245 ? 160.195 212.489 265.848 1.00 60.90 245 LEU 7 O 1
ATOM 9069 N N . ILE C 2 246 ? 159.302 210.807 264.643 1.00 64.22 246 ILE 7 N 1
ATOM 9070 C CA . ILE C 2 246 ? 159.728 209.797 265.603 1.00 64.22 246 ILE 7 CA 1
ATOM 9071 C C . ILE C 2 246 ? 161.246 209.721 265.649 1.00 64.22 246 ILE 7 C 1
ATOM 9072 O O . ILE C 2 246 ? 161.837 209.522 266.714 1.00 64.22 246 ILE 7 O 1
ATOM 9077 N N . ASP C 2 247 ? 161.901 209.895 264.501 1.00 65.51 247 ASP 7 N 1
ATOM 9078 C CA . ASP C 2 247 ? 163.360 209.892 264.477 1.00 65.51 247 ASP 7 CA 1
ATOM 9079 C C . ASP C 2 247 ? 163.927 210.999 265.360 1.00 65.51 247 ASP 7 C 1
ATOM 9080 O O . ASP C 2 247 ? 164.804 210.757 266.199 1.00 65.51 247 ASP 7 O 1
ATOM 9082 N N . ALA C 2 248 ? 163.425 212.224 265.190 1.00 61.56 248 ALA 7 N 1
ATOM 9083 C CA . ALA C 2 248 ? 163.924 213.345 265.986 1.00 61.56 248 ALA 7 CA 1
ATOM 9084 C C . ALA C 2 248 ? 163.617 213.149 267.468 1.00 61.56 248 ALA 7 C 1
ATOM 9085 O O . ALA C 2 248 ? 164.489 213.333 268.334 1.00 61.56 248 ALA 7 O 1
ATOM 9087 N N . ILE C 2 249 ? 162.383 212.754 267.781 1.00 58.64 249 ILE 7 N 1
ATOM 9088 C CA . ILE C 2 249 ? 162.020 212.530 269.174 1.00 58.64 249 ILE 7 CA 1
ATOM 9089 C C . ILE C 2 249 ? 162.929 211.481 269.796 1.00 58.64 249 ILE 7 C 1
ATOM 9090 O O . ILE C 2 249 ? 163.415 211.653 270.918 1.00 58.64 249 ILE 7 O 1
ATOM 9095 N N . SER C 2 250 ? 163.205 210.397 269.066 1.00 62.53 250 SER 7 N 1
ATOM 9096 C CA . SER C 2 250 ? 164.111 209.371 269.571 1.00 62.53 250 SER 7 CA 1
ATOM 9097 C C . SER C 2 250 ? 165.504 209.937 269.789 1.00 62.53 250 SER 7 C 1
ATOM 9098 O O . SER C 2 250 ? 166.181 209.584 270.760 1.00 62.53 250 SER 7 O 1
ATOM 9101 N N . LYS C 2 251 ? 165.951 210.814 268.890 1.00 59.44 251 LYS 7 N 1
ATOM 9102 C CA . LYS C 2 251 ? 167.208 211.515 269.114 1.00 59.44 251 LYS 7 CA 1
ATOM 9103 C C . LYS C 2 251 ? 167.193 212.299 270.418 1.00 59.44 251 LYS 7 C 1
ATOM 9104 O O . LYS C 2 251 ? 168.258 212.546 270.992 1.00 59.44 251 LYS 7 O 1
ATOM 9110 N N . TYR C 2 252 ? 166.013 212.695 270.898 1.00 57.54 252 TYR 7 N 1
ATOM 9111 C CA . TYR C 2 252 ? 165.932 213.393 272.180 1.00 57.54 252 TYR 7 CA 1
ATOM 9112 C C . TYR C 2 252 ? 165.918 212.474 273.402 1.00 57.54 252 TYR 7 C 1
ATOM 9113 O O . TYR C 2 252 ? 165.976 212.985 274.525 1.00 57.54 252 TYR 7 O 1
ATOM 9122 N N . ILE C 2 253 ? 165.847 211.154 273.236 1.00 62.08 253 ILE 7 N 1
ATOM 9123 C CA . ILE C 2 253 ? 165.635 210.247 274.362 1.00 62.08 253 ILE 7 CA 1
ATOM 9124 C C . ILE C 2 253 ? 166.945 209.572 274.752 1.00 62.08 253 ILE 7 C 1
ATOM 9125 O O . ILE C 2 253 ? 167.933 209.587 274.014 1.00 62.08 253 ILE 7 O 1
ATOM 9130 N N . ASP C 2 254 ? 166.947 208.974 275.941 1.00 69.97 254 ASP 7 N 1
ATOM 9131 C CA . ASP C 2 254 ? 168.103 208.244 276.441 1.00 69.97 254 ASP 7 CA 1
ATOM 9132 C C . ASP C 2 254 ? 168.447 207.095 275.497 1.00 69.97 254 ASP 7 C 1
ATOM 9133 O O . ASP C 2 254 ? 167.564 206.301 275.149 1.00 69.97 254 ASP 7 O 1
ATOM 9138 N N . PRO C 2 255 ? 169.699 206.972 275.059 1.00 69.86 255 PRO 7 N 1
ATOM 9139 C CA . PRO C 2 255 ? 170.075 205.873 274.164 1.00 69.86 255 PRO 7 CA 1
ATOM 9140 C C . PRO C 2 255 ? 170.325 204.530 274.835 1.00 69.86 255 PRO 7 C 1
ATOM 9141 O O . PRO C 2 255 ? 170.452 203.534 274.117 1.00 69.86 255 PRO 7 O 1
ATOM 9145 N N . ASN C 2 256 ? 170.404 204.448 276.161 1.00 69.68 256 ASN 7 N 1
ATOM 9146 C CA . ASN C 2 256 ? 170.548 203.155 276.816 1.00 69.68 256 ASN 7 CA 1
ATOM 9147 C C . ASN C 2 256 ? 169.231 202.640 277.382 1.00 69.68 256 ASN 7 C 1
ATOM 9148 O O . ASN C 2 256 ? 169.226 201.643 278.107 1.00 69.68 256 ASN 7 O 1
ATOM 9153 N N . GLU C 2 257 ? 168.120 203.303 277.069 1.00 68.28 257 GLU 7 N 1
ATOM 9154 C CA . GLU C 2 257 ? 166.785 202.827 277.401 1.00 68.28 257 GLU 7 CA 1
ATOM 9155 C C . GLU C 2 257 ? 165.980 202.495 276.157 1.00 68.28 257 GLU 7 C 1
ATOM 9156 O O . GLU C 2 257 ? 165.309 201.461 276.105 1.00 68.28 257 GLU 7 O 1
ATOM 9162 N N . LEU C 2 258 ? 166.028 203.362 275.153 1.00 65.55 258 LEU 7 N 1
ATOM 9163 C CA . LEU C 2 258 ? 165.570 203.033 273.813 1.00 65.55 258 LEU 7 CA 1
ATOM 9164 C C . LEU C 2 258 ? 166.748 202.465 273.034 1.00 65.55 258 LEU 7 C 1
ATOM 9165 O O . LEU C 2 258 ? 167.745 203.162 272.818 1.00 65.55 258 LEU 7 O 1
ATOM 9170 N N . VAL C 2 259 ? 166.641 201.208 272.623 1.00 65.17 259 VAL 7 N 1
ATOM 9171 C CA . VAL C 2 259 ? 167.710 200.578 271.856 1.00 65.17 259 VAL 7 CA 1
ATOM 9172 C C . VAL C 2 259 ? 167.808 201.282 270.510 1.00 65.17 259 VAL 7 C 1
ATOM 9173 O O . VAL C 2 259 ? 166.814 201.348 269.776 1.00 65.17 259 VAL 7 O 1
ATOM 9177 N N . PRO C 2 260 ? 168.969 201.827 270.156 1.00 62.99 260 PRO 7 N 1
ATOM 9178 C CA . PRO C 2 260 ? 169.095 202.514 268.868 1.00 62.99 260 PRO 7 CA 1
ATOM 9179 C C . PRO C 2 260 ? 168.785 201.580 267.711 1.00 62.99 260 PRO 7 C 1
ATOM 9180 O O . PRO C 2 260 ? 169.060 200.380 267.761 1.00 62.99 260 PRO 7 O 1
ATOM 9184 N N . LYS C 2 261 ? 168.186 202.146 266.669 1.00 63.56 261 LYS 7 N 1
ATOM 9185 C CA . LYS C 2 261 ? 167.764 201.350 265.525 1.00 63.56 261 LYS 7 CA 1
ATOM 9186 C C . LYS C 2 261 ? 168.962 200.676 264.872 1.00 63.56 261 LYS 7 C 1
ATOM 9187 O O . LYS C 2 261 ? 169.925 201.341 264.479 1.00 63.56 261 LYS 7 O 1
ATOM 9189 N N . GLY C 2 262 ? 168.897 199.352 264.758 1.00 66.87 262 GLY 7 N 1
ATOM 9190 C CA . GLY C 2 262 ? 169.949 198.593 264.114 1.00 66.87 262 GLY 7 CA 1
ATOM 9191 C C . GLY C 2 262 ? 171.283 198.682 264.822 1.00 66.87 262 GLY 7 C 1
ATOM 9192 O O . GLY C 2 262 ? 172.241 199.239 264.279 1.00 66.87 262 GLY 7 O 1
ATOM 9193 N N . ARG C 2 263 ? 171.365 198.140 266.034 1.00 63.37 263 ARG 7 N 1
ATOM 9194 C CA . ARG C 2 263 ? 172.616 198.194 266.777 1.00 63.37 263 ARG 7 CA 1
ATOM 9195 C C . ARG C 2 263 ? 173.490 196.970 266.544 1.00 63.37 263 ARG 7 C 1
ATOM 9196 O O . ARG C 2 263 ? 174.713 197.103 266.435 1.00 63.37 263 ARG 7 O 1
ATOM 9204 N N . LEU C 2 264 ? 172.895 195.778 266.477 1.00 63.63 264 LEU 7 N 1
ATOM 9205 C CA . LEU C 2 264 ? 173.696 194.574 266.291 1.00 63.63 264 LEU 7 CA 1
ATOM 9206 C C . LEU C 2 264 ? 174.448 194.612 264.969 1.00 63.63 264 LEU 7 C 1
ATOM 9207 O O . LEU C 2 264 ? 175.593 194.156 264.886 1.00 63.63 264 LEU 7 O 1
ATOM 9212 N N . LEU C 2 265 ? 173.825 195.160 263.924 1.00 65.33 265 LEU 7 N 1
ATOM 9213 C CA . LEU C 2 265 ? 174.539 195.348 262.666 1.00 65.33 265 LEU 7 CA 1
ATOM 9214 C C . LEU C 2 265 ? 175.722 196.292 262.847 1.00 65.33 265 LEU 7 C 1
ATOM 9215 O O . LEU C 2 265 ? 176.802 196.062 262.290 1.00 65.33 265 LEU 7 O 1
ATOM 9217 N N . HIS C 2 266 ? 175.538 197.355 263.631 1.00 61.13 266 HIS 7 N 1
ATOM 9218 C CA . HIS C 2 266 ? 176.628 198.289 263.893 1.00 61.13 266 HIS 7 CA 1
ATOM 9219 C C . HIS C 2 266 ? 177.784 197.600 264.608 1.00 61.13 266 HIS 7 C 1
ATOM 9220 O O . HIS C 2 266 ? 178.952 197.783 264.246 1.00 61.13 266 HIS 7 O 1
ATOM 9227 N N . LEU C 2 267 ? 177.476 196.793 265.624 1.00 56.96 267 LEU 7 N 1
ATOM 9228 C CA . LEU C 2 267 ? 178.534 196.113 266.365 1.00 56.96 267 LEU 7 CA 1
ATOM 9229 C C . LEU C 2 267 ? 179.221 195.060 265.508 1.00 56.96 267 LEU 7 C 1
ATOM 9230 O O . LEU C 2 267 ? 180.433 194.852 265.624 1.00 56.96 267 LEU 7 O 1
ATOM 9235 N N . LEU C 2 268 ? 178.467 194.381 264.643 1.00 58.83 268 LEU 7 N 1
ATOM 9236 C CA . LEU C 2 268 ? 179.083 193.416 263.740 1.00 58.83 268 LEU 7 CA 1
ATOM 9237 C C . LEU C 2 268 ? 180.016 194.106 262.755 1.00 58.83 268 LEU 7 C 1
ATOM 9238 O O . LEU C 2 268 ? 181.113 193.608 262.475 1.00 58.83 268 LEU 7 O 1
ATOM 9243 N N . LYS C 2 269 ? 179.603 195.259 262.223 1.00 59.38 269 LYS 7 N 1
ATOM 9244 C CA . LYS C 2 269 ? 180.485 196.016 261.343 1.00 59.38 269 LYS 7 CA 1
ATOM 9245 C C . LYS C 2 269 ? 181.735 196.471 262.085 1.00 59.38 269 LYS 7 C 1
ATOM 9246 O O . LYS C 2 269 ? 182.839 196.452 261.529 1.00 59.38 269 LYS 7 O 1
ATOM 9248 N N . GLN C 2 270 ? 181.584 196.878 263.346 1.00 57.03 270 GLN 7 N 1
ATOM 9249 C CA . GLN C 2 270 ? 182.747 197.262 264.140 1.00 57.03 270 GLN 7 CA 1
ATOM 9250 C C . GLN C 2 270 ? 183.692 196.085 264.350 1.00 57.03 270 GLN 7 C 1
ATOM 9251 O O . GLN C 2 270 ? 184.916 196.244 264.292 1.00 57.03 270 GLN 7 O 1
ATOM 9257 N N . ALA C 2 271 ? 183.147 194.899 264.620 1.00 60.27 271 ALA 7 N 1
ATOM 9258 C CA . ALA C 2 271 ? 183.996 193.725 264.796 1.00 60.27 271 ALA 7 CA 1
ATOM 9259 C C . ALA C 2 271 ? 184.716 193.365 263.502 1.00 60.27 271 ALA 7 C 1
ATOM 9260 O O . ALA C 2 271 ? 185.885 192.959 263.524 1.00 60.27 271 ALA 7 O 1
ATOM 9262 N N . ILE C 2 272 ? 184.033 193.498 262.364 1.00 59.01 272 ILE 7 N 1
ATOM 9263 C CA . ILE C 2 272 ? 184.701 193.296 261.080 1.00 59.01 272 ILE 7 CA 1
ATOM 9264 C C . ILE C 2 272 ? 185.816 194.316 260.895 1.00 59.01 272 ILE 7 C 1
ATOM 9265 O O . ILE C 2 272 ? 186.879 194.000 260.350 1.00 59.01 272 ILE 7 O 1
ATOM 9270 N N . LYS C 2 273 ? 185.595 195.553 261.343 1.00 60.04 273 LYS 7 N 1
ATOM 9271 C CA . LYS C 2 273 ? 186.658 196.552 261.286 1.00 60.04 273 LYS 7 CA 1
ATOM 9272 C C . LYS C 2 273 ? 187.840 196.146 262.155 1.00 60.04 273 LYS 7 C 1
ATOM 9273 O O . LYS C 2 273 ? 188.998 196.321 261.764 1.00 60.04 273 LYS 7 O 1
ATOM 9279 N N . TYR C 2 274 ? 187.568 195.601 263.339 1.00 55.99 274 TYR 7 N 1
ATOM 9280 C CA . TYR C 2 274 ? 188.652 195.143 264.201 1.00 55.99 274 TYR 7 CA 1
ATOM 9281 C C . TYR C 2 274 ? 189.451 194.037 263.529 1.00 55.99 274 TYR 7 C 1
ATOM 9282 O O . TYR C 2 274 ? 190.686 194.038 263.561 1.00 55.99 274 TYR 7 O 1
ATOM 9291 N N . GLN C 2 275 ? 188.757 193.075 262.920 1.00 64.00 275 GLN 7 N 1
ATOM 9292 C CA . GLN C 2 275 ? 189.456 191.994 262.230 1.00 64.00 275 GLN 7 CA 1
ATOM 9293 C C . GLN C 2 275 ? 190.278 192.528 261.065 1.00 64.00 275 GLN 7 C 1
ATOM 9294 O O . GLN C 2 275 ? 191.427 192.119 260.866 1.00 64.00 275 GLN 7 O 1
ATOM 9300 N N . GLN C 2 276 ? 189.703 193.442 260.283 1.00 63.24 276 GLN 7 N 1
ATOM 9301 C CA . GLN C 2 276 ? 190.431 194.051 259.178 1.00 63.24 276 GLN 7 CA 1
ATOM 9302 C C . GLN C 2 276 ? 191.636 194.836 259.675 1.00 63.24 276 GLN 7 C 1
ATOM 9303 O O . GLN C 2 276 ? 192.635 194.964 258.959 1.00 63.24 276 GLN 7 O 1
ATOM 9309 N N . SER C 2 277 ? 191.576 195.341 260.898 1.00 61.14 277 SER 7 N 1
ATOM 9310 C CA . SER C 2 277 ? 192.692 196.075 261.485 1.00 61.14 277 SER 7 CA 1
ATOM 9311 C C . SER C 2 277 ? 193.878 195.192 261.832 1.00 61.14 277 SER 7 C 1
ATOM 9312 O O . SER C 2 277 ? 194.830 195.705 262.431 1.00 61.14 277 SER 7 O 1
ATOM 9315 N N . GLN C 2 278 ? 193.874 193.903 261.497 1.00 60.95 278 GLN 7 N 1
ATOM 9316 C CA . GLN C 2 278 ? 195.023 193.035 261.722 1.00 60.95 278 GLN 7 CA 1
ATOM 9317 C C . GLN C 2 278 ? 195.842 192.799 260.460 1.00 60.95 278 GLN 7 C 1
ATOM 9318 O O . GLN C 2 278 ? 197.074 192.762 260.527 1.00 60.95 278 GLN 7 O 1
ATOM 9324 N N . ASP C 2 279 ? 195.192 192.638 259.310 1.00 65.49 279 ASP 7 N 1
ATOM 9325 C CA . ASP C 2 279 ? 195.876 192.578 258.025 1.00 65.49 279 ASP 7 CA 1
ATOM 9326 C C . ASP C 2 279 ? 195.270 193.629 257.109 1.00 65.49 279 ASP 7 C 1
ATOM 9327 O O . ASP C 2 279 ? 194.045 193.713 256.978 1.00 65.49 279 ASP 7 O 1
ATOM 9332 N N . ILE C 2 280 ? 196.122 194.431 256.483 1.00 63.17 280 ILE 7 N 1
ATOM 9333 C CA . ILE C 2 280 ? 195.676 195.591 255.725 1.00 63.17 280 ILE 7 CA 1
ATOM 9334 C C . ILE C 2 280 ? 195.692 195.323 254.219 1.00 63.17 280 ILE 7 C 1
ATOM 9335 O O . ILE C 2 280 ? 195.731 196.262 253.426 1.00 63.17 280 ILE 7 O 1
ATOM 9340 N N . PHE C 2 281 ? 195.663 194.058 253.814 1.00 66.37 281 PHE 7 N 1
ATOM 9341 C CA . PHE C 2 281 ? 195.594 193.668 252.407 1.00 66.37 281 PHE 7 CA 1
ATOM 9342 C C . PHE C 2 281 ? 194.381 192.756 252.264 1.00 66.37 281 PHE 7 C 1
ATOM 9343 O O . PHE C 2 281 ? 194.480 191.539 252.434 1.00 66.37 281 PHE 7 O 1
ATOM 9351 N N . ASN C 2 282 ? 193.234 193.348 251.948 1.00 72.66 282 ASN 7 N 1
ATOM 9352 C CA . ASN C 2 282 ? 191.991 192.596 251.883 1.00 72.66 282 ASN 7 CA 1
ATOM 9353 C C . ASN C 2 282 ? 191.027 193.310 250.950 1.00 72.66 282 ASN 7 C 1
ATOM 9354 O O . ASN C 2 282 ? 191.214 194.477 250.599 1.00 72.66 282 ASN 7 O 1
ATOM 9359 N N . ILE C 2 283 ? 189.985 192.584 250.552 1.00 80.68 283 ILE 7 N 1
ATOM 9360 C CA . ILE C 2 283 ? 188.952 193.132 249.683 1.00 80.68 283 ILE 7 CA 1
ATOM 9361 C C . ILE C 2 283 ? 187.708 193.541 250.470 1.00 80.68 283 ILE 7 C 1
ATOM 9362 O O . ILE C 2 283 ? 186.953 194.409 250.005 1.00 80.68 283 ILE 7 O 1
ATOM 9367 N N . ILE C 2 284 ? 187.495 192.971 251.659 1.00 82.33 284 ILE 7 N 1
ATOM 9368 C CA . ILE C 2 284 ? 186.298 193.258 252.439 1.00 82.33 284 ILE 7 CA 1
ATOM 9369 C C . ILE C 2 284 ? 186.150 194.757 252.658 1.00 82.33 284 ILE 7 C 1
ATOM 9370 O O . ILE C 2 284 ? 187.123 195.467 252.931 1.00 82.33 284 ILE 7 O 1
ATOM 9375 N N . ASP C 2 285 ? 184.919 195.243 252.512 1.00 85.69 285 ASP 7 N 1
ATOM 9376 C CA . ASP C 2 285 ? 184.616 196.668 252.639 1.00 85.69 285 ASP 7 CA 1
ATOM 9377 C C . ASP C 2 285 ? 183.166 196.810 253.078 1.00 85.69 285 ASP 7 C 1
ATOM 9378 O O . ASP C 2 285 ? 182.249 196.774 252.244 1.00 85.69 285 ASP 7 O 1
ATOM 9383 N N . PRO C 2 286 ? 182.913 196.977 254.384 1.00 81.88 286 PRO 7 N 1
ATOM 9384 C CA . PRO C 2 286 ? 181.545 197.097 254.896 1.00 81.88 286 PRO 7 CA 1
ATOM 9385 C C . PRO C 2 286 ? 180.888 198.420 254.517 1.00 81.88 286 PRO 7 C 1
ATOM 9386 O O . PRO C 2 286 ? 180.119 198.453 253.557 1.00 81.88 286 PRO 7 O 1
ATOM 9390 N N . ASP C 2 304 ? 181.793 185.245 260.344 1.00 79.96 304 ASP 7 N 1
ATOM 9391 C CA . ASP C 2 304 ? 181.386 184.022 261.025 1.00 79.96 304 ASP 7 CA 1
ATOM 9392 C C . ASP C 2 304 ? 182.545 183.385 261.787 1.00 79.96 304 ASP 7 C 1
ATOM 9393 O O . ASP C 2 304 ? 182.432 183.123 262.983 1.00 79.96 304 ASP 7 O 1
ATOM 9398 N N . ASN C 2 305 ? 183.657 183.136 261.093 1.00 83.14 305 ASN 7 N 1
ATOM 9399 C CA . ASN C 2 305 ? 184.792 182.437 261.684 1.00 83.14 305 ASN 7 CA 1
ATOM 9400 C C . ASN C 2 305 ? 186.001 183.343 261.880 1.00 83.14 305 ASN 7 C 1
ATOM 9401 O O . ASN C 2 305 ? 186.453 183.523 263.014 1.00 83.14 305 ASN 7 O 1
ATOM 9406 N N . PHE C 2 306 ? 186.525 183.934 260.806 1.00 78.78 306 PHE 7 N 1
ATOM 9407 C CA . PHE C 2 306 ? 187.653 184.860 260.858 1.00 78.78 306 PHE 7 CA 1
ATOM 9408 C C . PHE C 2 306 ? 187.937 185.343 259.443 1.00 78.78 306 PHE 7 C 1
ATOM 9409 O O . PHE C 2 306 ? 187.474 184.749 258.466 1.00 78.78 306 PHE 7 O 1
ATOM 9411 N N . SER C 2 307 ? 188.696 186.432 259.345 1.00 76.61 307 SER 7 N 1
ATOM 9412 C CA . SER C 2 307 ? 189.180 186.921 258.058 1.00 76.61 307 SER 7 CA 1
ATOM 9413 C C . SER C 2 307 ? 190.607 187.447 258.178 1.00 76.61 307 SER 7 C 1
ATOM 9414 O O . SER C 2 307 ? 190.976 188.431 257.529 1.00 76.61 307 SER 7 O 1
ATOM 9417 N N . HIS C 2 308 ? 191.431 186.807 259.002 1.00 77.36 308 HIS 7 N 1
ATOM 9418 C CA . HIS C 2 308 ? 192.767 187.335 259.269 1.00 77.36 308 HIS 7 CA 1
ATOM 9419 C C . HIS C 2 308 ? 193.667 186.198 259.753 1.00 77.36 308 HIS 7 C 1
ATOM 9420 O O . HIS C 2 308 ? 193.372 185.021 259.518 1.00 77.36 308 HIS 7 O 1
ATOM 9427 N N . ASP C 2 309 ? 194.779 186.562 260.402 1.00 83.96 309 ASP 7 N 1
ATOM 9428 C CA . ASP C 2 309 ? 195.833 185.651 260.849 1.00 83.96 309 ASP 7 CA 1
ATOM 9429 C C . ASP C 2 309 ? 196.570 184.981 259.694 1.00 83.96 309 ASP 7 C 1
ATOM 9430 O O . ASP C 2 309 ? 196.538 183.755 259.550 1.00 83.96 309 ASP 7 O 1
ATOM 9435 N N . LEU C 2 310 ? 197.238 185.788 258.870 1.00 86.39 310 LEU 7 N 1
ATOM 9436 C CA . LEU C 2 310 ? 198.132 185.300 257.825 1.00 86.39 310 LEU 7 CA 1
ATOM 9437 C C . LEU C 2 310 ? 199.294 186.284 257.699 1.00 86.39 310 LEU 7 C 1
ATOM 9438 O O . LEU C 2 310 ? 199.494 187.152 258.555 1.00 86.39 310 LEU 7 O 1
ATOM 9440 N N . THR C 2 311 ? 200.072 186.147 256.625 1.00 83.57 311 THR 7 N 1
ATOM 9441 C CA . THR C 2 311 ? 201.200 187.031 256.365 1.00 83.57 311 THR 7 CA 1
ATOM 9442 C C . THR C 2 311 ? 201.284 187.335 254.876 1.00 83.57 311 THR 7 C 1
ATOM 9443 O O . THR C 2 311 ? 200.825 186.552 254.041 1.00 83.57 311 THR 7 O 1
ATOM 9447 N N . VAL C 2 312 ? 201.874 188.485 254.553 1.00 78.54 312 VAL 7 N 1
ATOM 9448 C CA . VAL C 2 312 ? 202.015 188.971 253.188 1.00 78.54 312 VAL 7 CA 1
ATOM 9449 C C . VAL C 2 312 ? 203.455 189.435 252.994 1.00 78.54 312 VAL 7 C 1
ATOM 9450 O O . VAL C 2 312 ? 204.230 189.499 253.947 1.00 78.54 312 VAL 7 O 1
ATOM 9454 N N . THR C 2 313 ? 203.813 189.766 251.754 1.00 72.03 313 THR 7 N 1
ATOM 9455 C CA . THR C 2 313 ? 205.170 190.260 251.541 1.00 72.03 313 THR 7 CA 1
ATOM 9456 C C . THR C 2 313 ? 205.249 191.107 250.279 1.00 72.03 313 THR 7 C 1
ATOM 9457 O O . THR C 2 313 ? 204.354 191.091 249.433 1.00 72.03 313 THR 7 O 1
ATOM 9459 N N . PHE C 2 314 ? 206.358 191.840 250.172 1.00 63.94 314 PHE 7 N 1
ATOM 9460 C CA . PHE C 2 314 ? 206.666 192.737 249.062 1.00 63.94 314 PHE 7 CA 1
ATOM 9461 C C . PHE C 2 314 ? 207.808 192.108 248.277 1.00 63.94 314 PHE 7 C 1
ATOM 9462 O O . PHE C 2 314 ? 208.879 191.860 248.839 1.00 63.94 314 PHE 7 O 1
ATOM 9470 N N . GLN C 2 315 ? 207.602 191.853 246.987 1.00 65.39 315 GLN 7 N 1
ATOM 9471 C CA . GLN C 2 315 ? 208.627 191.205 246.178 1.00 65.39 315 GLN 7 CA 1
ATOM 9472 C C . GLN C 2 315 ? 208.813 191.947 244.865 1.00 65.39 315 GLN 7 C 1
ATOM 9473 O O . GLN C 2 315 ? 207.849 192.158 244.127 1.00 65.39 315 GLN 7 O 1
ATOM 9479 N N . GLU C 2 316 ? 210.050 192.333 244.571 1.00 65.52 316 GLU 7 N 1
ATOM 9480 C CA . GLU C 2 316 ? 210.390 192.873 243.264 1.00 65.52 316 GLU 7 CA 1
ATOM 9481 C C . GLU C 2 316 ? 210.713 191.723 242.324 1.00 65.52 316 GLU 7 C 1
ATOM 9482 O O . GLU C 2 316 ? 211.343 190.742 242.725 1.00 65.52 316 GLU 7 O 1
ATOM 9488 N N . TRP C 2 317 ? 210.264 191.831 241.074 1.00 66.88 317 TRP 7 N 1
ATOM 9489 C CA . TRP C 2 317 ? 210.463 190.723 240.151 1.00 66.88 317 TRP 7 CA 1
ATOM 9490 C C . TRP C 2 317 ? 211.008 191.097 238.780 1.00 66.88 317 TRP 7 C 1
ATOM 9491 O O . TRP C 2 317 ? 211.574 190.223 238.116 1.00 66.88 317 TRP 7 O 1
ATOM 9502 N N . LYS C 2 318 ? 210.881 192.344 238.335 1.00 63.75 318 LYS 7 N 1
ATOM 9503 C CA . LYS C 2 318 ? 211.411 192.714 237.029 1.00 63.75 318 LYS 7 CA 1
ATOM 9504 C C . LYS C 2 318 ? 212.220 193.993 237.156 1.00 63.75 318 LYS 7 C 1
ATOM 9505 O O . LYS C 2 318 ? 211.775 194.948 237.797 1.00 63.75 318 LYS 7 O 1
ATOM 9507 N N . THR C 2 319 ? 213.398 194.006 236.542 1.00 63.08 319 THR 7 N 1
ATOM 9508 C CA . THR C 2 319 ? 214.273 195.165 236.545 1.00 63.08 319 THR 7 CA 1
ATOM 9509 C C . THR C 2 319 ? 214.618 195.550 235.113 1.00 63.08 319 THR 7 C 1
ATOM 9510 O O . THR C 2 319 ? 214.581 194.723 234.198 1.00 63.08 319 THR 7 O 1
ATOM 9514 N N . ILE C 2 320 ? 214.938 196.828 234.925 1.00 68.18 320 ILE 7 N 1
ATOM 9515 C CA . ILE C 2 320 ? 215.270 197.383 233.616 1.00 68.18 320 ILE 7 CA 1
ATOM 9516 C C . ILE C 2 320 ? 216.563 198.172 233.775 1.00 68.18 320 ILE 7 C 1
ATOM 9517 O O . ILE C 2 320 ? 216.546 199.323 234.223 1.00 68.18 320 ILE 7 O 1
ATOM 9522 N N . GLN C 2 321 ? 217.688 197.557 233.419 1.00 75.53 321 GLN 7 N 1
ATOM 9523 C CA . GLN C 2 321 ? 218.972 198.257 233.371 1.00 75.53 321 GLN 7 CA 1
ATOM 9524 C C . GLN C 2 321 ? 219.224 198.781 231.956 1.00 75.53 321 GLN 7 C 1
ATOM 9525 O O . GLN C 2 321 ? 220.229 198.484 231.311 1.00 75.53 321 GLN 7 O 1
ATOM 9527 N N . ASP C 2 322 ? 218.266 199.581 231.481 1.00 76.91 322 ASP 7 N 1
ATOM 9528 C CA . ASP C 2 322 ? 218.274 200.019 230.089 1.00 76.91 322 ASP 7 CA 1
ATOM 9529 C C . ASP C 2 322 ? 219.481 200.888 229.762 1.00 76.91 322 ASP 7 C 1
ATOM 9530 O O . ASP C 2 322 ? 220.013 200.810 228.649 1.00 76.91 322 ASP 7 O 1
ATOM 9535 N N . THR C 2 323 ? 219.926 201.716 230.701 1.00 78.58 323 THR 7 N 1
ATOM 9536 C CA . THR C 2 323 ? 221.034 202.627 230.446 1.00 78.58 323 THR 7 CA 1
ATOM 9537 C C . THR C 2 323 ? 221.751 202.911 231.760 1.00 78.58 323 THR 7 C 1
ATOM 9538 O O . THR C 2 323 ? 221.513 202.249 232.775 1.00 78.58 323 THR 7 O 1
ATOM 9542 N N . THR C 2 324 ? 222.644 203.901 231.734 1.00 78.36 324 THR 7 N 1
ATOM 9543 C CA . THR C 2 324 ? 223.392 204.314 232.911 1.00 78.36 324 THR 7 CA 1
ATOM 9544 C C . THR C 2 324 ? 222.990 205.686 233.432 1.00 78.36 324 THR 7 C 1
ATOM 9545 O O . THR C 2 324 ? 223.404 206.054 234.537 1.00 78.36 324 THR 7 O 1
ATOM 9547 N N . ASP C 2 325 ? 222.210 206.449 232.674 1.00 71.45 325 ASP 7 N 1
ATOM 9548 C CA . ASP C 2 325 ? 221.738 207.738 233.149 1.00 71.45 325 ASP 7 CA 1
ATOM 9549 C C . ASP C 2 325 ? 220.657 207.549 234.208 1.00 71.45 325 ASP 7 C 1
ATOM 9550 O O . ASP C 2 325 ? 220.085 206.468 234.365 1.00 71.45 325 ASP 7 O 1
ATOM 9552 N N . GLU C 2 326 ? 220.377 208.622 234.940 1.00 67.46 326 GLU 7 N 1
ATOM 9553 C CA . GLU C 2 326 ? 219.382 208.561 235.997 1.00 67.46 326 GLU 7 CA 1
ATOM 9554 C C . GLU C 2 326 ? 217.978 208.711 235.414 1.00 67.46 326 GLU 7 C 1
ATOM 9555 O O . GLU C 2 326 ? 217.790 208.877 234.206 1.00 67.46 326 GLU 7 O 1
ATOM 9561 N N . ILE C 2 327 ? 216.975 208.649 236.286 1.00 56.97 327 ILE 7 N 1
ATOM 9562 C CA . ILE C 2 327 ? 215.573 208.725 235.896 1.00 56.97 327 ILE 7 CA 1
ATOM 9563 C C . ILE C 2 327 ? 214.928 209.886 236.635 1.00 56.97 327 ILE 7 C 1
ATOM 9564 O O . ILE C 2 327 ? 215.033 209.979 237.862 1.00 56.97 327 ILE 7 O 1
ATOM 9569 N N . TRP C 2 328 ? 214.262 210.766 235.892 1.00 57.47 328 TRP 7 N 1
ATOM 9570 C CA . TRP C 2 328 ? 213.602 211.919 236.487 1.00 57.47 328 TRP 7 CA 1
ATOM 9571 C C . TRP C 2 328 ? 212.111 211.725 236.719 1.00 57.47 328 TRP 7 C 1
ATOM 9572 O O . TRP C 2 328 ? 211.560 212.356 237.625 1.00 57.47 328 TRP 7 O 1
ATOM 9583 N N . PHE C 2 329 ? 211.436 210.884 235.937 1.00 53.15 329 PHE 7 N 1
ATOM 9584 C CA . PHE C 2 329 ? 209.983 210.853 236.013 1.00 53.15 329 PHE 7 CA 1
ATOM 9585 C C . PHE C 2 329 ? 209.453 209.571 235.384 1.00 53.15 329 PHE 7 C 1
ATOM 9586 O O . PHE C 2 329 ? 209.973 209.113 234.363 1.00 53.15 329 PHE 7 O 1
ATOM 9594 N N . LEU C 2 330 ? 208.413 209.007 235.998 1.00 47.01 330 LEU 7 N 1
ATOM 9595 C CA . LEU C 2 330 ? 207.755 207.800 235.515 1.00 47.01 330 LEU 7 CA 1
ATOM 9596 C C . LEU C 2 330 ? 206.248 208.005 235.559 1.00 47.01 330 LEU 7 C 1
ATOM 9597 O O . LEU C 2 330 ? 205.739 208.831 236.318 1.00 47.01 330 LEU 7 O 1
ATOM 9602 N N . THR C 2 331 ? 205.532 207.233 234.743 1.00 52.99 331 THR 7 N 1
ATOM 9603 C CA . THR C 2 331 ? 204.086 207.377 234.640 1.00 52.99 331 THR 7 CA 1
ATOM 9604 C C . THR C 2 331 ? 203.501 206.114 234.026 1.00 52.99 331 THR 7 C 1
ATOM 9605 O O . THR C 2 331 ? 204.140 205.471 233.191 1.00 52.99 331 THR 7 O 1
ATOM 9609 N N . PHE C 2 332 ? 202.292 205.764 234.452 1.00 58.83 332 PHE 7 N 1
ATOM 9610 C CA . PHE C 2 332 ? 201.613 204.567 233.988 1.00 58.83 332 PHE 7 CA 1
ATOM 9611 C C . PHE C 2 332 ? 200.312 204.945 233.295 1.00 58.83 332 PHE 7 C 1
ATOM 9612 O O . PHE C 2 332 ? 199.634 205.897 233.689 1.00 58.83 332 PHE 7 O 1
ATOM 9620 N N . SER C 2 333 ? 199.962 204.183 232.263 1.00 67.19 333 SER 7 N 1
ATOM 9621 C CA . SER C 2 333 ? 198.811 204.530 231.449 1.00 67.19 333 SER 7 CA 1
ATOM 9622 C C . SER C 2 333 ? 197.520 204.439 232.260 1.00 67.19 333 SER 7 C 1
ATOM 9623 O O . SER C 2 333 ? 197.358 203.537 233.086 1.00 67.19 333 SER 7 O 1
ATOM 9626 N N . PRO C 2 334 ? 196.579 205.362 232.035 1.00 70.14 334 PRO 7 N 1
ATOM 9627 C CA . PRO C 2 334 ? 195.310 205.335 232.777 1.00 70.14 334 PRO 7 CA 1
ATOM 9628 C C . PRO C 2 334 ? 194.488 204.079 232.539 1.00 70.14 334 PRO 7 C 1
ATOM 9629 O O . PRO C 2 334 ? 193.426 203.908 233.145 1.00 70.14 334 PRO 7 O 1
ATOM 9633 N N . ASN C 2 335 ? 194.960 203.198 231.659 1.00 73.60 335 ASN 7 N 1
ATOM 9634 C CA . ASN C 2 335 ? 194.338 201.899 231.445 1.00 73.60 335 ASN 7 CA 1
ATOM 9635 C C . ASN C 2 335 ? 195.301 200.747 231.705 1.00 73.60 335 ASN 7 C 1
ATOM 9636 O O . ASN C 2 335 ? 194.971 199.596 231.398 1.00 73.60 335 ASN 7 O 1
ATOM 9641 N N . GLY C 2 336 ? 196.476 201.025 232.261 1.00 70.62 336 GLY 7 N 1
ATOM 9642 C CA . GLY C 2 336 ? 197.422 199.987 232.615 1.00 70.62 336 GLY 7 CA 1
ATOM 9643 C C . GLY C 2 336 ? 197.974 199.206 231.442 1.00 70.62 336 GLY 7 C 1
ATOM 9644 O O . GLY C 2 336 ? 198.036 197.975 231.491 1.00 70.62 336 GLY 7 O 1
ATOM 9645 N N . LYS C 2 337 ? 198.385 199.904 230.380 1.00 71.10 337 LYS 7 N 1
ATOM 9646 C CA . LYS C 2 337 ? 198.917 199.241 229.196 1.00 71.10 337 LYS 7 CA 1
ATOM 9647 C C . LYS C 2 337 ? 200.175 199.902 228.643 1.00 71.10 337 LYS 7 C 1
ATOM 9648 O O . LYS C 2 337 ? 200.654 199.486 227.583 1.00 71.10 337 LYS 7 O 1
ATOM 9650 N N . TYR C 2 338 ? 200.732 200.904 229.325 1.00 67.52 338 TYR 7 N 1
ATOM 9651 C CA . TYR C 2 338 ? 201.957 201.552 228.871 1.00 67.52 338 TYR 7 CA 1
ATOM 9652 C C . TYR C 2 338 ? 202.695 202.161 230.054 1.00 67.52 338 TYR 7 C 1
ATOM 9653 O O . TYR C 2 338 ? 202.081 202.617 231.022 1.00 67.52 338 TYR 7 O 1
ATOM 9662 N N . LEU C 2 339 ? 204.025 202.171 229.957 1.00 57.07 339 LEU 7 N 1
ATOM 9663 C CA . LEU C 2 339 ? 204.901 202.757 230.967 1.00 57.07 339 LEU 7 CA 1
ATOM 9664 C C . LEU C 2 339 ? 205.748 203.829 230.296 1.00 57.07 339 LEU 7 C 1
ATOM 9665 O O . LEU C 2 339 ? 206.552 203.521 229.413 1.00 57.07 339 LEU 7 O 1
ATOM 9670 N N . ALA C 2 340 ? 205.582 205.079 230.710 1.00 52.17 340 ALA 7 N 1
ATOM 9671 C CA . ALA C 2 340 ? 206.444 206.130 230.199 1.00 52.17 340 ALA 7 CA 1
ATOM 9672 C C . ALA C 2 340 ? 207.705 206.232 231.044 1.00 52.17 340 ALA 7 C 1
ATOM 9673 O O . ALA C 2 340 ? 207.764 205.752 232.177 1.00 52.17 340 ALA 7 O 1
ATOM 9675 N N . SER C 2 341 ? 208.726 206.869 230.482 1.00 51.78 341 SER 7 N 1
ATOM 9676 C CA . SER C 2 341 ? 209.937 207.144 231.237 1.00 51.78 341 SER 7 CA 1
ATOM 9677 C C . SER C 2 341 ? 210.488 208.497 230.819 1.00 51.78 341 SER 7 C 1
ATOM 9678 O O . SER C 2 341 ? 210.239 208.964 229.706 1.00 51.78 341 SER 7 O 1
ATOM 9681 N N . ALA C 2 342 ? 211.235 209.133 231.727 1.00 51.84 342 ALA 7 N 1
ATOM 9682 C CA . ALA C 2 342 ? 211.925 210.390 231.429 1.00 51.84 342 ALA 7 CA 1
ATOM 9683 C C . ALA C 2 342 ? 213.385 210.236 231.843 1.00 51.84 342 ALA 7 C 1
ATOM 9684 O O . ALA C 2 342 ? 213.772 210.604 232.952 1.00 51.84 342 ALA 7 O 1
ATOM 9686 N N . THR C 2 343 ? 214.200 209.713 230.937 1.00 56.31 343 THR 7 N 1
ATOM 9687 C CA . THR C 2 343 ? 215.608 209.487 231.230 1.00 56.31 343 THR 7 CA 1
ATOM 9688 C C . THR C 2 343 ? 216.394 210.786 231.153 1.00 56.31 343 THR 7 C 1
ATOM 9689 O O . THR C 2 343 ? 215.827 211.842 230.884 1.00 56.31 343 THR 7 O 1
ATOM 9693 N N . ILE C 2 352 ? 212.886 210.121 226.066 1.00 56.89 352 ILE 7 N 1
ATOM 9694 C CA . ILE C 2 352 ? 211.556 209.589 226.328 1.00 56.89 352 ILE 7 CA 1
ATOM 9695 C C . ILE C 2 352 ? 211.401 208.209 225.715 1.00 56.89 352 ILE 7 C 1
ATOM 9696 O O . ILE C 2 352 ? 211.582 208.034 224.512 1.00 56.89 352 ILE 7 O 1
ATOM 9701 N N . THR C 2 353 ? 211.054 207.228 226.543 1.00 55.52 353 THR 7 N 1
ATOM 9702 C CA . THR C 2 353 ? 210.778 205.878 226.081 1.00 55.52 353 THR 7 CA 1
ATOM 9703 C C . THR C 2 353 ? 209.453 205.402 226.657 1.00 55.52 353 THR 7 C 1
ATOM 9704 O O . THR C 2 353 ? 209.105 205.710 227.802 1.00 55.52 353 THR 7 O 1
ATOM 9708 N N . VAL C 2 354 ? 208.713 204.645 225.852 1.00 58.87 354 VAL 7 N 1
ATOM 9709 C CA . VAL C 2 354 ? 207.455 204.043 226.267 1.00 58.87 354 VAL 7 CA 1
ATOM 9710 C C . VAL C 2 354 ? 207.591 202.534 226.129 1.00 58.87 354 VAL 7 C 1
ATOM 9711 O O . VAL C 2 354 ? 207.960 202.022 225.061 1.00 58.87 354 VAL 7 O 1
ATOM 9715 N N . TYR C 2 355 ? 207.309 201.829 227.220 1.00 60.29 355 TYR 7 N 1
ATOM 9716 C CA . TYR C 2 355 ? 207.389 200.380 227.279 1.00 60.29 355 TYR 7 CA 1
ATOM 9717 C C . TYR C 2 355 ? 205.994 199.780 227.293 1.00 60.29 355 TYR 7 C 1
ATOM 9718 O O . TYR C 2 355 ? 205.103 200.259 228.002 1.00 60.29 355 TYR 7 O 1
ATOM 9727 N N . ASP C 2 356 ? 205.810 198.732 226.498 1.00 70.28 356 ASP 7 N 1
ATOM 9728 C CA . ASP C 2 356 ? 204.651 197.873 226.662 1.00 70.28 356 ASP 7 CA 1
ATOM 9729 C C . ASP C 2 356 ? 204.748 197.172 228.008 1.00 70.28 356 ASP 7 C 1
ATOM 9730 O O . ASP C 2 356 ? 205.829 196.748 228.424 1.00 70.28 356 ASP 7 O 1
ATOM 9735 N N . VAL C 2 357 ? 203.619 197.061 228.700 1.00 69.01 357 VAL 7 N 1
ATOM 9736 C CA . VAL C 2 357 ? 203.604 196.457 230.025 1.00 69.01 357 VAL 7 CA 1
ATOM 9737 C C . VAL C 2 357 ? 202.815 195.159 230.080 1.00 69.01 357 VAL 7 C 1
ATOM 9738 O O . VAL C 2 357 ? 203.036 194.359 231.003 1.00 69.01 357 VAL 7 O 1
ATOM 9742 N N . GLU C 2 358 ? 201.906 194.909 229.142 1.00 68.90 358 GLU 7 N 1
ATOM 9743 C CA . GLU C 2 358 ? 201.132 193.677 229.125 1.00 68.90 358 GLU 7 CA 1
ATOM 9744 C C . GLU C 2 358 ? 201.805 192.567 228.332 1.00 68.90 358 GLU 7 C 1
ATOM 9745 O O . GLU C 2 358 ? 201.241 191.475 228.223 1.00 68.90 358 GLU 7 O 1
ATOM 9747 N N . GLN C 2 359 ? 202.990 192.814 227.783 1.00 69.59 359 GLN 7 N 1
ATOM 9748 C CA . GLN C 2 359 ? 203.685 191.854 226.936 1.00 69.59 359 GLN 7 CA 1
ATOM 9749 C C . GLN C 2 359 ? 205.109 191.659 227.445 1.00 69.59 359 GLN 7 C 1
ATOM 9750 O O . GLN C 2 359 ? 206.091 191.735 226.706 1.00 69.59 359 GLN 7 O 1
ATOM 9756 N N . ASP C 2 360 ? 205.221 191.430 228.756 1.00 68.74 360 ASP 7 N 1
ATOM 9757 C CA . ASP C 2 360 ? 206.484 191.091 229.414 1.00 68.74 360 ASP 7 CA 1
ATOM 9758 C C . ASP C 2 360 ? 207.541 192.180 229.234 1.00 68.74 360 ASP 7 C 1
ATOM 9759 O O . ASP C 2 360 ? 208.731 191.893 229.100 1.00 68.74 360 ASP 7 O 1
ATOM 9761 N N . PHE C 2 361 ? 207.101 193.439 229.235 1.00 67.68 361 PHE 7 N 1
ATOM 9762 C CA . PHE C 2 361 ? 207.990 194.603 229.275 1.00 67.68 361 PHE 7 CA 1
ATOM 9763 C C . PHE C 2 361 ? 208.982 194.609 228.110 1.00 67.68 361 PHE 7 C 1
ATOM 9764 O O . PHE C 2 361 ? 210.200 194.560 228.290 1.00 67.68 361 PHE 7 O 1
ATOM 9772 N N . LYS C 2 362 ? 208.437 194.679 226.902 1.00 68.83 362 LYS 7 N 1
ATOM 9773 C CA . LYS C 2 362 ? 209.231 194.869 225.697 1.00 68.83 362 LYS 7 CA 1
ATOM 9774 C C . LYS C 2 362 ? 209.144 196.331 225.283 1.00 68.83 362 LYS 7 C 1
ATOM 9775 O O . LYS C 2 362 ? 208.052 196.908 225.265 1.00 68.83 362 LYS 7 O 1
ATOM 9777 N N . ILE C 2 363 ? 210.295 196.928 224.967 1.00 63.13 363 ILE 7 N 1
ATOM 9778 C CA . ILE C 2 363 ? 210.333 198.347 224.628 1.00 63.13 363 ILE 7 CA 1
ATOM 9779 C C . ILE C 2 363 ? 209.433 198.594 223.429 1.00 63.13 363 ILE 7 C 1
ATOM 9780 O O . ILE C 2 363 ? 209.663 198.057 222.338 1.00 63.13 363 ILE 7 O 1
ATOM 9785 N N . TYR C 2 364 ? 208.392 199.401 223.627 1.00 66.88 364 TYR 7 N 1
ATOM 9786 C CA . TYR C 2 364 ? 207.485 199.704 222.529 1.00 66.88 364 TYR 7 CA 1
ATOM 9787 C C . TYR C 2 364 ? 208.095 200.736 221.589 1.00 66.88 364 TYR 7 C 1
ATOM 9788 O O . TYR C 2 364 ? 208.260 200.476 220.393 1.00 66.88 364 TYR 7 O 1
ATOM 9797 N N . LYS C 2 365 ? 208.436 201.914 222.107 1.00 64.61 365 LYS 7 N 1
ATOM 9798 C CA . LYS C 2 365 ? 208.953 202.943 221.214 1.00 64.61 365 LYS 7 CA 1
ATOM 9799 C C . LYS C 2 365 ? 209.808 203.934 221.987 1.00 64.61 365 LYS 7 C 1
ATOM 9800 O O . LYS C 2 365 ? 209.746 204.016 223.216 1.00 64.61 365 LYS 7 O 1
ATOM 9806 N N . THR C 2 366 ? 210.622 204.675 221.241 1.00 67.39 366 THR 7 N 1
ATOM 9807 C CA . THR C 2 366 ? 211.360 205.821 221.752 1.00 67.39 366 THR 7 CA 1
ATOM 9808 C C . THR C 2 366 ? 210.891 207.067 221.012 1.00 67.39 366 THR 7 C 1
ATOM 9809 O O . THR C 2 366 ? 210.744 207.048 219.785 1.00 67.39 366 THR 7 O 1
ATOM 9813 N N . CYS C 2 367 ? 210.628 208.137 221.755 1.00 66.99 367 CYS 7 N 1
ATOM 9814 C CA . CYS C 2 367 ? 209.995 209.331 221.210 1.00 66.99 367 CYS 7 CA 1
ATOM 9815 C C . CYS C 2 367 ? 211.026 210.443 221.078 1.00 66.99 367 CYS 7 C 1
ATOM 9816 O O . CYS C 2 367 ? 211.669 210.818 222.064 1.00 66.99 367 CYS 7 O 1
ATOM 9819 N N . VAL C 2 368 ? 211.170 210.974 219.868 1.00 65.45 368 VAL 7 N 1
ATOM 9820 C CA . VAL C 2 368 ? 212.086 212.078 219.617 1.00 65.45 368 VAL 7 CA 1
ATOM 9821 C C . VAL C 2 368 ? 211.718 212.789 218.320 1.00 65.45 368 VAL 7 C 1
ATOM 9822 O O . VAL C 2 368 ? 211.720 214.018 218.250 1.00 65.45 368 VAL 7 O 1
ATOM 9826 N N . SER C 2 373 ? 215.861 219.314 229.120 1.00 69.46 373 SER 7 N 1
ATOM 9827 C CA . SER C 2 373 ? 215.193 218.120 228.620 1.00 69.46 373 SER 7 CA 1
ATOM 9828 C C . SER C 2 373 ? 213.814 217.959 229.244 1.00 69.46 373 SER 7 C 1
ATOM 9829 O O . SER C 2 373 ? 213.394 218.776 230.061 1.00 69.46 373 SER 7 O 1
ATOM 9832 N N . VAL C 2 374 ? 213.114 216.896 228.848 1.00 66.75 374 VAL 7 N 1
ATOM 9833 C CA . VAL C 2 374 ? 211.776 216.633 229.361 1.00 66.75 374 VAL 7 CA 1
ATOM 9834 C C . VAL C 2 374 ? 211.836 216.374 230.859 1.00 66.75 374 VAL 7 C 1
ATOM 9835 O O . VAL C 2 374 ? 212.756 215.715 231.361 1.00 66.75 374 VAL 7 O 1
ATOM 9839 N N . LEU C 2 375 ? 210.863 216.921 231.592 1.00 64.71 375 LEU 7 N 1
ATOM 9840 C CA . LEU C 2 375 ? 210.803 216.702 233.031 1.00 64.71 375 LEU 7 CA 1
ATOM 9841 C C . LEU C 2 375 ? 209.387 216.474 233.548 1.00 64.71 375 LEU 7 C 1
ATOM 9842 O O . LEU C 2 375 ? 209.178 216.523 234.765 1.00 64.71 375 LEU 7 O 1
ATOM 9847 N N . TYR C 2 376 ? 208.418 216.209 232.678 1.00 61.61 376 TYR 7 N 1
ATOM 9848 C CA . TYR C 2 376 ? 207.069 215.898 233.126 1.00 61.61 376 TYR 7 CA 1
ATOM 9849 C C . TYR C 2 376 ? 206.338 215.173 232.007 1.00 61.61 376 TYR 7 C 1
ATOM 9850 O O . TYR C 2 376 ? 206.483 215.526 230.833 1.00 61.61 376 TYR 7 O 1
ATOM 9859 N N . LEU C 2 377 ? 205.551 214.168 232.383 1.00 57.23 377 LEU 7 N 1
ATOM 9860 C CA . LEU C 2 377 ? 204.810 213.338 231.446 1.00 57.23 377 LEU 7 CA 1
ATOM 9861 C C . LEU C 2 377 ? 203.327 213.365 231.784 1.00 57.23 377 LEU 7 C 1
ATOM 9862 O O . LEU C 2 377 ? 202.940 213.622 232.926 1.00 57.23 377 LEU 7 O 1
ATOM 9867 N N . MET C 2 378 ? 202.498 213.105 230.776 1.00 63.45 378 MET 7 N 1
ATOM 9868 C CA . MET C 2 378 ? 201.075 212.905 231.007 1.00 63.45 378 MET 7 CA 1
ATOM 9869 C C . MET C 2 378 ? 200.505 212.065 229.876 1.00 63.45 378 MET 7 C 1
ATOM 9870 O O . MET C 2 378 ? 201.049 212.040 228.770 1.00 63.45 378 MET 7 O 1
ATOM 9872 N N . PHE C 2 379 ? 199.407 211.374 230.159 1.00 66.49 379 PHE 7 N 1
ATOM 9873 C CA . PHE C 2 379 ? 198.664 210.656 229.136 1.00 66.49 379 PHE 7 CA 1
ATOM 9874 C C . PHE C 2 379 ? 197.260 211.226 229.010 1.00 66.49 379 PHE 7 C 1
ATOM 9875 O O . PHE C 2 379 ? 196.683 211.722 229.982 1.00 66.49 379 PHE 7 O 1
ATOM 9883 N N . SER C 2 380 ? 196.719 211.155 227.797 1.00 76.79 380 SER 7 N 1
ATOM 9884 C CA . SER C 2 380 ? 195.338 211.541 227.581 1.00 76.79 380 SER 7 CA 1
ATOM 9885 C C . SER C 2 380 ? 194.399 210.571 228.295 1.00 76.79 380 SER 7 C 1
ATOM 9886 O O . SER C 2 380 ? 194.732 209.398 228.480 1.00 76.79 380 SER 7 O 1
ATOM 9889 N N . PRO C 2 381 ? 193.223 211.042 228.720 1.00 77.06 381 PRO 7 N 1
ATOM 9890 C CA . PRO C 2 381 ? 192.269 210.136 229.379 1.00 77.06 381 PRO 7 CA 1
ATOM 9891 C C . PRO C 2 381 ? 191.838 208.978 228.504 1.00 77.06 381 PRO 7 C 1
ATOM 9892 O O . PRO C 2 381 ? 191.442 207.929 229.026 1.00 77.06 381 PRO 7 O 1
ATOM 9896 N N . ASP C 2 382 ? 191.898 209.139 227.183 1.00 80.83 382 ASP 7 N 1
ATOM 9897 C CA . ASP C 2 382 ? 191.653 208.026 226.278 1.00 80.83 382 ASP 7 CA 1
ATOM 9898 C C . ASP C 2 382 ? 192.811 207.040 226.248 1.00 80.83 382 ASP 7 C 1
ATOM 9899 O O . ASP C 2 382 ? 192.683 205.987 225.615 1.00 80.83 382 ASP 7 O 1
ATOM 9901 N N . SER C 2 383 ? 193.926 207.357 226.912 1.00 78.50 383 SER 7 N 1
ATOM 9902 C CA . SER C 2 383 ? 195.129 206.523 226.903 1.00 78.50 383 SER 7 CA 1
ATOM 9903 C C . SER C 2 383 ? 195.666 206.349 225.487 1.00 78.50 383 SER 7 C 1
ATOM 9904 O O . SER C 2 383 ? 196.093 205.263 225.092 1.00 78.50 383 SER 7 O 1
ATOM 9907 N N . ARG C 2 384 ? 195.638 207.431 224.714 1.00 76.68 384 ARG 7 N 1
ATOM 9908 C CA . ARG C 2 384 ? 196.110 207.414 223.337 1.00 76.68 384 ARG 7 CA 1
ATOM 9909 C C . ARG C 2 384 ? 197.306 208.324 223.118 1.00 76.68 384 ARG 7 C 1
ATOM 9910 O O . ARG C 2 384 ? 198.319 207.885 222.562 1.00 76.68 384 ARG 7 O 1
ATOM 9912 N N . TYR C 2 385 ? 197.225 209.580 223.546 1.00 77.52 385 TYR 7 N 1
ATOM 9913 C CA . TYR C 2 385 ? 198.229 210.588 223.221 1.00 77.52 385 TYR 7 CA 1
ATOM 9914 C C . TYR C 2 385 ? 199.077 210.887 224.452 1.00 77.52 385 TYR 7 C 1
ATOM 9915 O O . TYR C 2 385 ? 198.549 211.255 225.508 1.00 77.52 385 TYR 7 O 1
ATOM 9924 N N . LEU C 2 386 ? 200.388 210.727 224.304 1.00 68.36 386 LEU 7 N 1
ATOM 9925 C CA . LEU C 2 386 ? 201.325 211.163 225.328 1.00 68.36 386 LEU 7 CA 1
ATOM 9926 C C . LEU C 2 386 ? 201.588 212.653 225.178 1.00 68.36 386 LEU 7 C 1
ATOM 9927 O O . LEU C 2 386 ? 201.662 213.176 224.063 1.00 68.36 386 LEU 7 O 1
ATOM 9932 N N . VAL C 2 387 ? 201.750 213.335 226.306 1.00 64.88 387 VAL 7 N 1
ATOM 9933 C CA . VAL C 2 387 ? 202.099 214.747 226.336 1.00 64.88 387 VAL 7 CA 1
ATOM 9934 C C . VAL C 2 387 ? 203.354 214.890 227.180 1.00 64.88 387 VAL 7 C 1
ATOM 9935 O O . VAL C 2 387 ? 203.340 214.574 228.377 1.00 64.88 387 VAL 7 O 1
ATOM 9939 N N . ALA C 2 388 ? 204.438 215.344 226.559 1.00 66.21 388 ALA 7 N 1
ATOM 9940 C CA . ALA C 2 388 ? 205.638 215.675 227.303 1.00 66.21 388 ALA 7 CA 1
ATOM 9941 C C . ALA C 2 388 ? 205.538 217.101 227.829 1.00 66.21 388 ALA 7 C 1
ATOM 9942 O O . ALA C 2 388 ? 204.602 217.841 227.522 1.00 66.21 388 ALA 7 O 1
ATOM 9944 N N . CYS C 2 389 ? 206.512 217.487 228.647 1.00 73.62 389 CYS 7 N 1
ATOM 9945 C CA . CYS C 2 389 ? 206.573 218.847 229.185 1.00 73.62 389 CYS 7 CA 1
ATOM 9946 C C . CYS C 2 389 ? 208.027 219.276 229.310 1.00 73.62 389 CYS 7 C 1
ATOM 9947 O O . CYS C 2 389 ? 208.612 219.256 230.400 1.00 73.62 389 CYS 7 O 1
ATOM 9950 N N . PRO C 2 390 ? 208.646 219.689 228.203 1.00 77.13 390 PRO 7 N 1
ATOM 9951 C CA . PRO C 2 390 ? 210.100 219.907 228.198 1.00 77.13 390 PRO 7 CA 1
ATOM 9952 C C . PRO C 2 390 ? 210.577 221.080 229.040 1.00 77.13 390 PRO 7 C 1
ATOM 9953 O O . PRO C 2 390 ? 209.793 221.764 229.704 1.00 77.13 390 PRO 7 O 1
ATOM 9957 N N . PHE C 2 391 ? 211.891 221.306 228.998 1.00 83.16 391 PHE 7 N 1
ATOM 9958 C CA . PHE C 2 391 ? 212.551 222.305 229.832 1.00 83.16 391 PHE 7 CA 1
ATOM 9959 C C . PHE C 2 391 ? 212.457 223.700 229.222 1.00 83.16 391 PHE 7 C 1
ATOM 9960 O O . PHE C 2 391 ? 211.982 224.638 229.872 1.00 83.16 391 PHE 7 O 1
ATOM 9968 N N . SER C 2 392 ? 212.905 223.855 227.977 1.00 85.82 392 SER 7 N 1
ATOM 9969 C CA . SER C 2 392 ? 212.914 225.140 227.288 1.00 85.82 392 SER 7 CA 1
ATOM 9970 C C . SER C 2 392 ? 211.982 225.175 226.088 1.00 85.82 392 SER 7 C 1
ATOM 9971 O O . SER C 2 392 ? 211.297 226.178 225.869 1.00 85.82 392 SER 7 O 1
ATOM 9974 N N . GLU C 2 393 ? 211.944 224.107 225.293 1.00 87.50 393 GLU 7 N 1
ATOM 9975 C CA . GLU C 2 393 ? 210.978 224.022 224.211 1.00 87.50 393 GLU 7 CA 1
ATOM 9976 C C . GLU C 2 393 ? 209.561 224.060 224.783 1.00 87.50 393 GLU 7 C 1
ATOM 9977 O O . GLU C 2 393 ? 209.337 223.828 225.973 1.00 87.50 393 GLU 7 O 1
ATOM 9979 N N . ASP C 2 394 ? 208.591 224.355 223.919 1.00 82.59 394 ASP 7 N 1
ATOM 9980 C CA . ASP C 2 394 ? 207.269 224.684 224.437 1.00 82.59 394 ASP 7 CA 1
ATOM 9981 C C . ASP C 2 394 ? 206.533 223.461 224.970 1.00 82.59 394 ASP 7 C 1
ATOM 9982 O O . ASP C 2 394 ? 206.361 223.327 226.185 1.00 82.59 394 ASP 7 O 1
ATOM 9984 N N . VAL C 2 395 ? 206.134 222.548 224.082 1.00 75.40 395 VAL 7 N 1
ATOM 9985 C CA . VAL C 2 395 ? 205.432 221.315 224.437 1.00 75.40 395 VAL 7 CA 1
ATOM 9986 C C . VAL C 2 395 ? 205.781 220.294 223.357 1.00 75.40 395 VAL 7 C 1
ATOM 9987 O O . VAL C 2 395 ? 206.356 220.633 222.321 1.00 75.40 395 VAL 7 O 1
ATOM 9991 N N . THR C 2 396 ? 205.453 219.028 223.603 1.00 73.14 396 THR 7 N 1
ATOM 9992 C CA . THR C 2 396 ? 205.498 218.003 222.572 1.00 73.14 396 THR 7 CA 1
ATOM 9993 C C . THR C 2 396 ? 204.401 216.987 222.854 1.00 73.14 396 THR 7 C 1
ATOM 9994 O O . THR C 2 396 ? 204.086 216.700 224.011 1.00 73.14 396 THR 7 O 1
ATOM 9998 N N . ILE C 2 397 ? 203.811 216.453 221.789 1.00 69.78 397 ILE 7 N 1
ATOM 9999 C CA . ILE C 2 397 ? 202.735 215.476 221.899 1.00 69.78 397 ILE 7 CA 1
ATOM 10000 C C . ILE C 2 397 ? 203.022 214.332 220.938 1.00 69.78 397 ILE 7 C 1
ATOM 10001 O O . ILE C 2 397 ? 203.525 214.551 219.831 1.00 69.78 397 ILE 7 O 1
ATOM 10006 N N . TYR C 2 398 ? 202.712 213.110 221.365 1.00 72.37 398 TYR 7 N 1
ATOM 10007 C CA . TYR C 2 398 ? 202.985 211.910 220.591 1.00 72.37 398 TYR 7 CA 1
ATOM 10008 C C . TYR C 2 398 ? 201.724 211.066 220.503 1.00 72.37 398 TYR 7 C 1
ATOM 10009 O O . TYR C 2 398 ? 200.966 210.968 221.471 1.00 72.37 398 TYR 7 O 1
ATOM 10018 N N . ASP C 2 399 ? 201.508 210.455 219.343 1.00 76.36 399 ASP 7 N 1
ATOM 10019 C CA . ASP C 2 399 ? 200.349 209.596 219.147 1.00 76.36 399 ASP 7 CA 1
ATOM 10020 C C . ASP C 2 399 ? 200.514 208.288 219.906 1.00 76.36 399 ASP 7 C 1
ATOM 10021 O O . ASP C 2 399 ? 201.210 207.381 219.454 1.00 76.36 399 ASP 7 O 1
ATOM 10026 N N . ARG C 2 458 ? 207.945 229.283 229.328 1.00 85.60 458 ARG 7 N 1
ATOM 10027 C CA . ARG C 2 458 ? 208.330 227.956 229.792 1.00 85.60 458 ARG 7 CA 1
ATOM 10028 C C . ARG C 2 458 ? 207.111 227.177 230.268 1.00 85.60 458 ARG 7 C 1
ATOM 10029 O O . ARG C 2 458 ? 206.110 227.764 230.666 1.00 85.60 458 ARG 7 O 1
ATOM 10037 N N . VAL C 2 459 ? 207.198 225.851 230.217 1.00 79.17 459 VAL 7 N 1
ATOM 10038 C CA . VAL C 2 459 ? 206.097 224.973 230.598 1.00 79.17 459 VAL 7 CA 1
ATOM 10039 C C . VAL C 2 459 ? 206.652 223.871 231.491 1.00 79.17 459 VAL 7 C 1
ATOM 10040 O O . VAL C 2 459 ? 207.581 223.158 231.097 1.00 79.17 459 VAL 7 O 1
ATOM 10044 N N . TRP C 2 460 ? 206.081 223.724 232.692 1.00 76.08 460 TRP 7 N 1
ATOM 10045 C CA . TRP C 2 460 ? 206.600 222.783 233.678 1.00 76.08 460 TRP 7 CA 1
ATOM 10046 C C . TRP C 2 460 ? 205.587 221.769 234.194 1.00 76.08 460 TRP 7 C 1
ATOM 10047 O O . TRP C 2 460 ? 205.976 220.891 234.971 1.00 76.08 460 TRP 7 O 1
ATOM 10058 N N . CYS C 2 461 ? 204.320 221.849 233.796 1.00 70.71 461 CYS 7 N 1
ATOM 10059 C CA . CYS C 2 461 ? 203.325 220.884 234.241 1.00 70.71 461 CYS 7 CA 1
ATOM 10060 C C . CYS C 2 461 ? 202.112 220.963 233.328 1.00 70.71 461 CYS 7 C 1
ATOM 10061 O O . CYS C 2 461 ? 201.844 221.997 232.713 1.00 70.71 461 CYS 7 O 1
ATOM 10064 N N . CYS C 2 462 ? 201.370 219.858 233.261 1.00 71.51 462 CYS 7 N 1
ATOM 10065 C CA . CYS C 2 462 ? 200.209 219.782 232.384 1.00 71.51 462 CYS 7 CA 1
ATOM 10066 C C . CYS C 2 462 ? 199.274 218.694 232.883 1.00 71.51 462 CYS 7 C 1
ATOM 10067 O O . CYS C 2 462 ? 199.723 217.590 233.201 1.00 71.51 462 CYS 7 O 1
ATOM 10070 N N . ASP C 2 463 ? 197.980 219.003 232.944 1.00 77.57 463 ASP 7 N 1
ATOM 10071 C CA . ASP C 2 463 ? 196.994 218.037 233.420 1.00 77.57 463 ASP 7 CA 1
ATOM 10072 C C . ASP C 2 463 ? 195.726 218.122 232.586 1.00 77.57 463 ASP 7 C 1
ATOM 10073 O O . ASP C 2 463 ? 195.206 219.215 232.363 1.00 77.57 463 ASP 7 O 1
ATOM 10075 N N . ALA C 2 464 ? 195.216 216.975 232.148 1.00 84.78 464 ALA 7 N 1
ATOM 10076 C CA . ALA C 2 464 ? 194.039 216.927 231.291 1.00 84.78 464 ALA 7 CA 1
ATOM 10077 C C . ALA C 2 464 ? 192.771 216.742 232.117 1.00 84.78 464 ALA 7 C 1
ATOM 10078 O O . ALA C 2 464 ? 192.816 216.355 233.286 1.00 84.78 464 ALA 7 O 1
ATOM 10080 N N . PHE C 2 465 ? 191.630 217.029 231.492 1.00 85.73 465 PHE 7 N 1
ATOM 10081 C CA . PHE C 2 465 ? 190.349 216.888 232.169 1.00 85.73 465 PHE 7 CA 1
ATOM 10082 C C . PHE C 2 465 ? 189.878 215.437 232.108 1.00 85.73 465 PHE 7 C 1
ATOM 10083 O O . PHE C 2 465 ? 190.570 214.555 231.599 1.00 85.73 465 PHE 7 O 1
ATOM 10091 N N . HIS C 2 466 ? 188.684 215.177 232.642 1.00 88.70 466 HIS 7 N 1
ATOM 10092 C CA . HIS C 2 466 ? 188.162 213.816 232.673 1.00 88.70 466 HIS 7 CA 1
ATOM 10093 C C . HIS C 2 466 ? 186.726 213.725 232.173 1.00 88.70 466 HIS 7 C 1
ATOM 10094 O O . HIS C 2 466 ? 186.310 212.677 231.669 1.00 88.70 466 HIS 7 O 1
ATOM 10101 N N . THR C 2 467 ? 185.961 214.803 232.315 1.00 96.44 467 THR 7 N 1
ATOM 10102 C CA . THR C 2 467 ? 184.557 214.773 231.928 1.00 96.44 467 THR 7 CA 1
ATOM 10103 C C . THR C 2 467 ? 184.422 214.629 230.417 1.00 96.44 467 THR 7 C 1
ATOM 10104 O O . THR C 2 467 ? 185.118 215.297 229.648 1.00 96.44 467 THR 7 O 1
ATOM 10108 N N . ALA C 2 468 ? 183.519 213.740 229.993 1.00 95.27 468 ALA 7 N 1
ATOM 10109 C CA . ALA C 2 468 ? 183.314 213.522 228.566 1.00 95.27 468 ALA 7 CA 1
ATOM 10110 C C . ALA C 2 468 ? 182.789 214.773 227.877 1.00 95.27 468 ALA 7 C 1
ATOM 10111 O O . ALA C 2 468 ? 183.023 214.966 226.678 1.00 95.27 468 ALA 7 O 1
ATOM 10113 N N . GLU C 2 469 ? 182.076 215.630 228.611 1.00 96.04 469 GLU 7 N 1
ATOM 10114 C CA . GLU C 2 469 ? 181.565 216.863 228.022 1.00 96.04 469 GLU 7 CA 1
ATOM 10115 C C . GLU C 2 469 ? 182.699 217.775 227.574 1.00 96.04 469 GLU 7 C 1
ATOM 10116 O O . GLU C 2 469 ? 182.652 218.348 226.480 1.00 96.04 469 GLU 7 O 1
ATOM 10118 N N . ARG C 2 470 ? 183.731 217.917 228.404 1.00 96.50 470 ARG 7 N 1
ATOM 10119 C CA . ARG C 2 470 ? 184.850 218.808 228.128 1.00 96.50 470 ARG 7 CA 1
ATOM 10120 C C . ARG C 2 470 ? 186.137 218.045 227.839 1.00 96.50 470 ARG 7 C 1
ATOM 10121 O O . ARG C 2 470 ? 187.228 218.613 227.953 1.00 96.50 470 ARG 7 O 1
ATOM 10129 N N . ALA C 2 471 ? 186.029 216.769 227.472 1.00 96.51 471 ALA 7 N 1
ATOM 10130 C CA . ALA C 2 471 ? 187.201 215.953 227.206 1.00 96.51 471 ALA 7 CA 1
ATOM 10131 C C . ALA C 2 471 ? 188.025 216.551 226.067 1.00 96.51 471 ALA 7 C 1
ATOM 10132 O O . ALA C 2 471 ? 187.543 217.343 225.256 1.00 96.51 471 ALA 7 O 1
ATOM 10134 N N . GLY C 2 472 ? 189.294 216.157 226.020 1.00 96.42 472 GLY 7 N 1
ATOM 10135 C CA . GLY C 2 472 ? 190.226 216.711 225.065 1.00 96.42 472 GLY 7 CA 1
ATOM 10136 C C . GLY C 2 472 ? 190.828 218.037 225.465 1.00 96.42 472 GLY 7 C 1
ATOM 10137 O O . GLY C 2 472 ? 191.638 218.585 224.706 1.00 96.42 472 GLY 7 O 1
ATOM 10138 N N . TRP C 2 473 ? 190.465 218.567 226.627 1.00 95.21 473 TRP 7 N 1
ATOM 10139 C CA . TRP C 2 473 ? 190.981 219.834 227.118 1.00 95.21 473 TRP 7 CA 1
ATOM 10140 C C . TRP C 2 473 ? 191.958 219.583 228.259 1.00 95.21 473 TRP 7 C 1
ATOM 10141 O O . TRP C 2 473 ? 191.839 218.599 228.999 1.00 95.21 473 TRP 7 O 1
ATOM 10152 N N . MET C 2 474 ? 192.939 220.474 228.391 1.00 85.51 474 MET 7 N 1
ATOM 10153 C CA . MET C 2 474 ? 193.997 220.277 229.366 1.00 85.51 474 MET 7 CA 1
ATOM 10154 C C . MET C 2 474 ? 194.528 221.636 229.797 1.00 85.51 474 MET 7 C 1
ATOM 10155 O O . MET C 2 474 ? 194.212 222.668 229.204 1.00 85.51 474 MET 7 O 1
ATOM 10160 N N . VAL C 2 475 ? 195.312 221.626 230.869 1.00 76.76 475 VAL 7 N 1
ATOM 10161 C CA . VAL C 2 475 ? 195.760 222.835 231.543 1.00 76.76 475 VAL 7 CA 1
ATOM 10162 C C . VAL C 2 475 ? 197.276 222.821 231.587 1.00 76.76 475 VAL 7 C 1
ATOM 10163 O O . VAL C 2 475 ? 197.882 221.801 231.940 1.00 76.76 475 VAL 7 O 1
ATOM 10167 N N . VAL C 2 476 ? 197.877 223.954 231.239 1.00 71.04 476 VAL 7 N 1
ATOM 10168 C CA . VAL C 2 476 ? 199.319 224.137 231.207 1.00 71.04 476 VAL 7 CA 1
ATOM 10169 C C . VAL C 2 476 ? 199.723 224.954 232.422 1.00 71.04 476 VAL 7 C 1
ATOM 10170 O O . VAL C 2 476 ? 198.942 225.760 232.940 1.00 71.04 476 VAL 7 O 1
ATOM 10174 N N . GLY C 2 477 ? 200.956 224.747 232.891 1.00 73.69 477 GLY 7 N 1
ATOM 10175 C CA . GLY C 2 477 ? 201.530 225.557 233.938 1.00 73.69 477 GLY 7 CA 1
ATOM 10176 C C . GLY C 2 477 ? 202.823 226.208 233.470 1.00 73.69 477 GLY 7 C 1
ATOM 10177 O O . GLY C 2 477 ? 203.334 225.926 232.380 1.00 73.69 477 GLY 7 O 1
ATOM 10178 N N . SER C 2 478 ? 203.348 227.086 234.316 1.00 80.69 478 SER 7 N 1
ATOM 10179 C CA . SER C 2 478 ? 204.552 227.834 233.986 1.00 80.69 478 SER 7 CA 1
ATOM 10180 C C . SER C 2 478 ? 205.112 228.525 235.221 1.00 80.69 478 SER 7 C 1
ATOM 10181 O O . SER C 2 478 ? 204.351 229.100 236.008 1.00 80.69 478 SER 7 O 1
ATOM 10184 N N . PRO C 2 479 ? 206.421 228.503 235.420 1.00 82.99 479 PRO 7 N 1
ATOM 10185 C CA . PRO C 2 479 ? 207.057 229.307 236.470 1.00 82.99 479 PRO 7 CA 1
ATOM 10186 C C . PRO C 2 479 ? 207.224 230.770 236.066 1.00 82.99 479 PRO 7 C 1
ATOM 10187 O O . PRO C 2 479 ? 208.289 231.363 236.235 1.00 82.99 479 PRO 7 O 1
ATOM 10191 N N . ASP C 2 480 ? 206.156 231.353 235.516 1.00 85.29 480 ASP 7 N 1
ATOM 10192 C CA . ASP C 2 480 ? 206.175 232.748 235.094 1.00 85.29 480 ASP 7 CA 1
ATOM 10193 C C . ASP C 2 480 ? 204.867 233.455 235.430 1.00 85.29 480 ASP 7 C 1
ATOM 10194 O O . ASP C 2 480 ? 204.571 234.499 234.839 1.00 85.29 480 ASP 7 O 1
ATOM 10196 N N . ARG C 2 481 ? 204.085 232.909 236.362 1.00 86.98 481 ARG 7 N 1
ATOM 10197 C CA . ARG C 2 481 ? 202.769 233.433 236.719 1.00 86.98 481 ARG 7 CA 1
ATOM 10198 C C . ARG C 2 481 ? 201.837 233.441 235.505 1.00 86.98 481 ARG 7 C 1
ATOM 10199 O O . ARG C 2 481 ? 201.367 234.484 235.049 1.00 86.98 481 ARG 7 O 1
ATOM 10201 N N . GLU C 2 482 ? 201.574 232.243 234.989 1.00 83.58 482 GLU 7 N 1
ATOM 10202 C CA . GLU C 2 482 ? 200.723 232.086 233.819 1.00 83.58 482 GLU 7 CA 1
ATOM 10203 C C . GLU C 2 482 ? 200.112 230.694 233.821 1.00 83.58 482 GLU 7 C 1
ATOM 10204 O O . GLU C 2 482 ? 200.784 229.715 234.151 1.00 83.58 482 GLU 7 O 1
ATOM 10206 N N . ALA C 2 483 ? 198.835 230.617 233.439 1.00 85.12 483 ALA 7 N 1
ATOM 10207 C CA . ALA C 2 483 ? 198.131 229.336 233.370 1.00 85.12 483 ALA 7 CA 1
ATOM 10208 C C . ALA C 2 483 ? 196.999 229.495 232.355 1.00 85.12 483 ALA 7 C 1
ATOM 10209 O O . ALA C 2 483 ? 195.981 230.121 232.659 1.00 85.12 483 ALA 7 O 1
ATOM 10211 N N . ILE C 2 484 ? 197.187 228.927 231.168 1.00 84.98 484 ILE 7 N 1
ATOM 10212 C CA . ILE C 2 484 ? 196.251 229.081 230.061 1.00 84.98 484 ILE 7 CA 1
ATOM 10213 C C . ILE C 2 484 ? 195.737 227.705 229.670 1.00 84.98 484 ILE 7 C 1
ATOM 10214 O O . ILE C 2 484 ? 196.525 226.828 229.295 1.00 84.98 484 ILE 7 O 1
ATOM 10216 N N . VAL C 2 485 ? 194.417 227.519 229.749 1.00 88.45 485 VAL 7 N 1
ATOM 10217 C CA . VAL C 2 485 ? 193.822 226.277 229.276 1.00 88.45 485 VAL 7 CA 1
ATOM 10218 C C . VAL C 2 485 ? 194.137 226.115 227.794 1.00 88.45 485 VAL 7 C 1
ATOM 10219 O O . VAL C 2 485 ? 194.290 227.097 227.059 1.00 88.45 485 VAL 7 O 1
ATOM 10223 N N . HIS C 2 486 ? 194.241 224.869 227.345 1.00 95.62 486 HIS 7 N 1
ATOM 10224 C CA . HIS C 2 486 ? 194.677 224.605 225.985 1.00 95.62 486 HIS 7 CA 1
ATOM 10225 C C . HIS C 2 486 ? 194.209 223.190 225.636 1.00 95.62 486 HIS 7 C 1
ATOM 10226 O O . HIS C 2 486 ? 193.456 222.565 226.393 1.00 95.62 486 HIS 7 O 1
ATOM 10233 N N . SER C 2 487 ? 194.648 222.680 224.491 1.00 99.90 487 SER 7 N 1
ATOM 10234 C CA . SER C 2 487 ? 194.229 221.368 224.020 1.00 99.90 487 SER 7 CA 1
ATOM 10235 C C . SER C 2 487 ? 195.324 220.806 223.119 1.00 99.90 487 SER 7 C 1
ATOM 10236 O O . SER C 2 487 ? 196.451 221.310 223.092 1.00 99.90 487 SER 7 O 1
ATOM 10239 N N . LEU C 2 488 ? 194.990 219.747 222.381 1.00 105.08 488 LEU 7 N 1
ATOM 10240 C CA . LEU C 2 488 ? 195.952 219.028 221.555 1.00 105.08 488 LEU 7 CA 1
ATOM 10241 C C . LEU C 2 488 ? 195.886 219.437 220.088 1.00 105.08 488 LEU 7 C 1
ATOM 10242 O O . LEU C 2 488 ? 196.162 218.620 219.203 1.00 105.08 488 LEU 7 O 1
ATOM 10244 N N . THR C 2 489 ? 195.520 220.686 219.811 1.00 105.03 489 THR 7 N 1
ATOM 10245 C CA . THR C 2 489 ? 195.533 221.225 218.458 1.00 105.03 489 THR 7 CA 1
ATOM 10246 C C . THR C 2 489 ? 196.731 222.130 218.198 1.00 105.03 489 THR 7 C 1
ATOM 10247 O O . THR C 2 489 ? 196.766 222.811 217.169 1.00 105.03 489 THR 7 O 1
ATOM 10251 N N . THR C 2 490 ? 197.704 222.158 219.112 1.00 106.89 490 THR 7 N 1
ATOM 10252 C CA . THR C 2 490 ? 198.947 222.923 218.983 1.00 106.89 490 THR 7 CA 1
ATOM 10253 C C . THR C 2 490 ? 198.706 224.415 218.764 1.00 106.89 490 THR 7 C 1
ATOM 10254 O O . THR C 2 490 ? 199.614 225.138 218.344 1.00 106.89 490 THR 7 O 1
ATOM 10258 N N . LYS C 2 491 ? 197.502 224.889 219.044 1.00 103.42 491 LYS 7 N 1
ATOM 10259 C CA . LYS C 2 491 ? 197.104 226.272 218.798 1.00 103.42 491 LYS 7 CA 1
ATOM 10260 C C . LYS C 2 491 ? 195.793 226.502 219.541 1.00 103.42 491 LYS 7 C 1
ATOM 10261 O O . LYS C 2 491 ? 195.396 225.694 220.389 1.00 103.42 491 LYS 7 O 1
ATOM 10263 N N . GLU C 2 492 ? 195.132 227.622 219.242 1.00 100.42 492 GLU 7 N 1
ATOM 10264 C CA . GLU C 2 492 ? 193.779 227.895 219.724 1.00 100.42 492 GLU 7 CA 1
ATOM 10265 C C . GLU C 2 492 ? 193.737 227.906 221.255 1.00 100.42 492 GLU 7 C 1
ATOM 10266 O O . GLU C 2 492 ? 193.162 227.032 221.905 1.00 100.42 492 GLU 7 O 1
ATOM 10268 N N . SER C 2 493 ? 194.400 228.916 221.813 1.00 94.31 493 SER 7 N 1
ATOM 10269 C CA . SER C 2 493 ? 194.437 229.097 223.258 1.00 94.31 493 SER 7 CA 1
ATOM 10270 C C . SER C 2 493 ? 193.043 229.349 223.820 1.00 94.31 493 SER 7 C 1
ATOM 10271 O O . SER C 2 493 ? 192.070 229.472 223.070 1.00 94.31 493 SER 7 O 1
ATOM 10274 N N . LEU C 2 494 ? 192.947 229.442 225.139 1.00 91.50 494 LEU 7 N 1
ATOM 10275 C CA . LEU C 2 494 ? 191.678 229.629 225.835 1.00 91.50 494 LEU 7 CA 1
ATOM 10276 C C . LEU C 2 494 ? 191.958 230.517 227.041 1.00 91.50 494 LEU 7 C 1
ATOM 10277 O O . LEU C 2 494 ? 192.971 231.223 227.091 1.00 91.50 494 LEU 7 O 1
ATOM 10282 N N . PHE C 2 495 ? 191.035 230.515 227.999 1.00 88.64 495 PHE 7 N 1
ATOM 10283 C CA . PHE C 2 495 ? 191.159 231.300 229.218 1.00 88.64 495 PHE 7 CA 1
ATOM 10284 C C . PHE C 2 495 ? 192.553 231.188 229.817 1.00 88.64 495 PHE 7 C 1
ATOM 10285 O O . PHE C 2 495 ? 193.032 230.088 230.116 1.00 88.64 495 PHE 7 O 1
ATOM 10287 N N . SER C 2 496 ? 193.208 232.334 229.967 1.00 88.22 496 SER 7 N 1
ATOM 10288 C CA . SER C 2 496 ? 194.511 232.444 230.611 1.00 88.22 496 SER 7 CA 1
ATOM 10289 C C . SER C 2 496 ? 194.315 233.239 231.895 1.00 88.22 496 SER 7 C 1
ATOM 10290 O O . SER C 2 496 ? 194.051 234.444 231.850 1.00 88.22 496 SER 7 O 1
ATOM 10292 N N . LEU C 2 497 ? 194.452 232.567 233.036 1.00 90.41 497 LEU 7 N 1
ATOM 10293 C CA . LEU C 2 497 ? 194.126 233.155 234.328 1.00 90.41 497 LEU 7 CA 1
ATOM 10294 C C . LEU C 2 497 ? 195.235 234.040 234.881 1.00 90.41 497 LEU 7 C 1
ATOM 10295 O O . LEU C 2 497 ? 195.253 234.303 236.088 1.00 90.41 497 LEU 7 O 1
ATOM 10297 N N . LYS C 2 498 ? 196.159 234.502 234.039 1.00 88.90 498 LYS 7 N 1
ATOM 10298 C CA . LYS C 2 498 ? 197.212 235.419 234.471 1.00 88.90 498 LYS 7 CA 1
ATOM 10299 C C . LYS C 2 498 ? 196.676 236.851 234.536 1.00 88.90 498 LYS 7 C 1
ATOM 10300 O O . LYS C 2 498 ? 197.143 237.762 233.854 1.00 88.90 498 LYS 7 O 1
ATOM 10302 N N . GLY C 2 499 ? 195.667 237.036 235.383 1.00 89.36 499 GLY 7 N 1
ATOM 10303 C CA . GLY C 2 499 ? 195.058 238.340 235.547 1.00 89.36 499 GLY 7 CA 1
ATOM 10304 C C . GLY C 2 499 ? 193.550 238.326 235.419 1.00 89.36 499 GLY 7 C 1
ATOM 10305 O O . GLY C 2 499 ? 192.913 239.383 235.420 1.00 89.36 499 GLY 7 O 1
ATOM 10306 N N . ARG C 2 500 ? 192.964 237.140 235.308 1.00 92.95 500 ARG 7 N 1
ATOM 10307 C CA . ARG C 2 500 ? 191.516 237.023 235.200 1.00 92.95 500 ARG 7 CA 1
ATOM 10308 C C . ARG C 2 500 ? 190.863 237.112 236.574 1.00 92.95 500 ARG 7 C 1
ATOM 10309 O O . ARG C 2 500 ? 190.442 238.187 237.001 1.00 92.95 500 ARG 7 O 1
ATOM 10317 N N . TRP C 2 533 ? 178.925 232.422 248.105 1.00 99.27 533 TRP 7 N 1
ATOM 10318 C CA . TRP C 2 533 ? 177.743 233.208 248.433 1.00 99.27 533 TRP 7 CA 1
ATOM 10319 C C . TRP C 2 533 ? 178.082 234.693 248.520 1.00 99.27 533 TRP 7 C 1
ATOM 10320 O O . TRP C 2 533 ? 177.199 235.530 248.698 1.00 99.27 533 TRP 7 O 1
ATOM 10322 N N . GLN C 2 534 ? 179.368 235.010 248.389 1.00 99.08 534 GLN 7 N 1
ATOM 10323 C CA . GLN C 2 534 ? 179.838 236.387 248.432 1.00 99.08 534 GLN 7 CA 1
ATOM 10324 C C . GLN C 2 534 ? 181.040 236.513 247.508 1.00 99.08 534 GLN 7 C 1
ATOM 10325 O O . GLN C 2 534 ? 181.688 235.524 247.161 1.00 99.08 534 GLN 7 O 1
ATOM 10331 N N . TYR C 2 535 ? 181.334 237.748 247.108 1.00 96.55 535 TYR 7 N 1
ATOM 10332 C CA . TYR C 2 535 ? 182.428 238.017 246.186 1.00 96.55 535 TYR 7 CA 1
ATOM 10333 C C . TYR C 2 535 ? 183.269 239.162 246.727 1.00 96.55 535 TYR 7 C 1
ATOM 10334 O O . TYR C 2 535 ? 182.804 239.977 247.527 1.00 96.55 535 TYR 7 O 1
ATOM 10343 N N . VAL C 2 536 ? 184.523 239.214 246.283 1.00 97.23 536 VAL 7 N 1
ATOM 10344 C CA . VAL C 2 536 ? 185.483 240.212 246.727 1.00 97.23 536 VAL 7 CA 1
ATOM 10345 C C . VAL C 2 536 ? 186.260 240.717 245.517 1.00 97.23 536 VAL 7 C 1
ATOM 10346 O O . VAL C 2 536 ? 186.195 240.148 244.425 1.00 97.23 536 VAL 7 O 1
ATOM 10348 N N . GLU C 2 537 ? 187.005 241.799 245.723 1.00 104.39 537 GLU 7 N 1
ATOM 10349 C CA . GLU C 2 537 ? 187.769 242.429 244.655 1.00 104.39 537 GLU 7 CA 1
ATOM 10350 C C . GLU C 2 537 ? 189.043 241.627 244.394 1.00 104.39 537 GLU 7 C 1
ATOM 10351 O O . GLU C 2 537 ? 189.426 240.749 245.171 1.00 104.39 537 GLU 7 O 1
ATOM 10353 N N . ASP C 2 538 ? 189.714 241.930 243.286 1.00 109.14 538 ASP 7 N 1
ATOM 10354 C CA . ASP C 2 538 ? 190.911 241.200 242.895 1.00 109.14 538 ASP 7 CA 1
ATOM 10355 C C . ASP C 2 538 ? 192.030 241.390 243.914 1.00 109.14 538 ASP 7 C 1
ATOM 10356 O O . ASP C 2 538 ? 192.178 242.453 244.522 1.00 109.14 538 ASP 7 O 1
ATOM 10358 N N . ASP C 2 539 ? 192.818 240.337 244.096 1.00 109.27 539 ASP 7 N 1
ATOM 10359 C CA . ASP C 2 539 ? 193.926 240.316 245.035 1.00 109.27 539 ASP 7 CA 1
ATOM 10360 C C . ASP C 2 539 ? 195.237 240.628 244.312 1.00 109.27 539 ASP 7 C 1
ATOM 10361 O O . ASP C 2 539 ? 195.250 241.081 243.163 1.00 109.27 539 ASP 7 O 1
ATOM 10363 N N . GLU C 2 540 ? 196.356 240.389 244.993 1.00 106.94 540 GLU 7 N 1
ATOM 10364 C CA . GLU C 2 540 ? 197.672 240.622 244.418 1.00 106.94 540 GLU 7 CA 1
ATOM 10365 C C . GLU C 2 540 ? 197.973 239.585 243.334 1.00 106.94 540 GLU 7 C 1
ATOM 10366 O O . GLU C 2 540 ? 197.135 238.755 242.971 1.00 106.94 540 GLU 7 O 1
ATOM 10368 N N . THR C 2 541 ? 199.200 239.629 242.816 1.00 98.47 541 THR 7 N 1
ATOM 10369 C CA . THR C 2 541 ? 199.547 238.870 241.620 1.00 98.47 541 THR 7 CA 1
ATOM 10370 C C . THR C 2 541 ? 200.798 238.019 241.800 1.00 98.47 541 THR 7 C 1
ATOM 10371 O O . THR C 2 541 ? 201.283 237.834 242.920 1.00 98.47 541 THR 7 O 1
ATOM 10375 N N . PHE C 2 542 ? 201.314 237.495 240.682 1.00 92.13 542 PHE 7 N 1
ATOM 10376 C CA . PHE C 2 542 ? 202.459 236.594 240.569 1.00 92.13 542 PHE 7 CA 1
ATOM 10377 C C . PHE C 2 542 ? 202.204 235.248 241.240 1.00 92.13 542 PHE 7 C 1
ATOM 10378 O O . PHE C 2 542 ? 202.885 234.907 242.216 1.00 92.13 542 PHE 7 O 1
ATOM 10386 N N . PRO C 2 543 ? 201.240 234.458 240.756 1.00 88.61 543 PRO 7 N 1
ATOM 10387 C CA . PRO C 2 543 ? 201.047 233.116 241.340 1.00 88.61 543 PRO 7 CA 1
ATOM 10388 C C . PRO C 2 543 ? 202.259 232.206 241.194 1.00 88.61 543 PRO 7 C 1
ATOM 10389 O O . PRO C 2 543 ? 202.689 231.593 242.179 1.00 88.61 543 PRO 7 O 1
ATOM 10393 N N . ARG C 2 544 ? 202.823 232.102 239.987 1.00 81.67 544 ARG 7 N 1
ATOM 10394 C CA . ARG C 2 544 ? 204.013 231.292 239.706 1.00 81.67 544 ARG 7 CA 1
ATOM 10395 C C . ARG C 2 544 ? 203.775 229.816 240.046 1.00 81.67 544 ARG 7 C 1
ATOM 10396 O O . ARG C 2 544 ? 204.396 229.237 240.937 1.00 81.67 544 ARG 7 O 1
ATOM 10398 N N . VAL C 2 545 ? 202.847 229.225 239.291 1.00 73.56 545 VAL 7 N 1
ATOM 10399 C CA . VAL C 2 545 ? 202.487 227.827 239.489 1.00 73.56 545 VAL 7 CA 1
ATOM 10400 C C . VAL C 2 545 ? 203.687 226.910 239.238 1.00 73.56 545 VAL 7 C 1
ATOM 10401 O O . VAL C 2 545 ? 204.589 227.223 238.452 1.00 73.56 545 VAL 7 O 1
ATOM 10405 N N . HIS C 2 546 ? 203.702 225.772 239.934 1.00 69.10 546 HIS 7 N 1
ATOM 10406 C CA . HIS C 2 546 ? 204.683 224.715 239.718 1.00 69.10 546 HIS 7 CA 1
ATOM 10407 C C . HIS C 2 546 ? 204.049 223.421 239.234 1.00 69.10 546 HIS 7 C 1
ATOM 10408 O O . HIS C 2 546 ? 204.485 222.863 238.221 1.00 69.10 546 HIS 7 O 1
ATOM 10415 N N . ASP C 2 547 ? 203.033 222.920 239.936 1.00 62.81 547 ASP 7 N 1
ATOM 10416 C CA . ASP C 2 547 ? 202.382 221.659 239.611 1.00 62.81 547 ASP 7 CA 1
ATOM 10417 C C . ASP C 2 547 ? 200.872 221.835 239.698 1.00 62.81 547 ASP 7 C 1
ATOM 10418 O O . ASP C 2 547 ? 200.366 222.522 240.592 1.00 62.81 547 ASP 7 O 1
ATOM 10423 N N . VAL C 2 548 ? 200.152 221.206 238.772 1.00 60.63 548 VAL 7 N 1
ATOM 10424 C CA . VAL C 2 548 ? 198.705 221.344 238.695 1.00 60.63 548 VAL 7 CA 1
ATOM 10425 C C . VAL C 2 548 ? 198.055 219.978 238.835 1.00 60.63 548 VAL 7 C 1
ATOM 10426 O O . VAL C 2 548 ? 198.655 218.943 238.529 1.00 60.63 548 VAL 7 O 1
ATOM 10430 N N . LYS C 2 549 ? 196.813 219.986 239.312 1.00 62.07 549 LYS 7 N 1
ATOM 10431 C CA . LYS C 2 549 ? 195.995 218.785 239.401 1.00 62.07 549 LYS 7 CA 1
ATOM 10432 C C . LYS C 2 549 ? 194.552 219.138 239.076 1.00 62.07 549 LYS 7 C 1
ATOM 10433 O O . LYS C 2 549 ? 194.110 220.266 239.296 1.00 62.07 549 LYS 7 O 1
ATOM 10439 N N . ILE C 2 550 ? 193.819 218.163 238.550 1.00 70.79 550 ILE 7 N 1
ATOM 10440 C CA . ILE C 2 550 ? 192.440 218.358 238.121 1.00 70.79 550 ILE 7 CA 1
ATOM 10441 C C . ILE C 2 550 ? 191.577 217.327 238.828 1.00 70.79 550 ILE 7 C 1
ATOM 10442 O O . ILE C 2 550 ? 191.838 216.123 238.726 1.00 70.79 550 ILE 7 O 1
ATOM 10447 N N . SER C 2 551 ? 190.545 217.791 239.532 1.00 72.77 551 SER 7 N 1
ATOM 10448 C CA . SER C 2 551 ? 189.643 216.865 240.199 1.00 72.77 551 SER 7 CA 1
ATOM 10449 C C . SER C 2 551 ? 188.952 215.975 239.174 1.00 72.77 551 SER 7 C 1
ATOM 10450 O O . SER C 2 551 ? 188.740 216.364 238.023 1.00 72.77 551 SER 7 O 1
ATOM 10453 N N . TYR C 2 552 ? 188.614 214.757 239.597 1.00 77.38 552 TYR 7 N 1
ATOM 10454 C CA . TYR C 2 552 ? 188.054 213.790 238.659 1.00 77.38 552 TYR 7 CA 1
ATOM 10455 C C . TYR C 2 552 ? 186.682 214.227 238.168 1.00 77.38 552 TYR 7 C 1
ATOM 10456 O O . TYR C 2 552 ? 186.320 213.971 237.014 1.00 77.38 552 TYR 7 O 1
ATOM 10465 N N . ASP C 2 553 ? 185.910 214.890 239.016 1.00 77.36 553 ASP 7 N 1
ATOM 10466 C CA . ASP C 2 553 ? 184.657 215.470 238.543 1.00 77.36 553 ASP 7 CA 1
ATOM 10467 C C . ASP C 2 553 ? 184.870 216.751 237.757 1.00 77.36 553 ASP 7 C 1
ATOM 10468 O O . ASP C 2 553 ? 183.882 217.423 237.441 1.00 77.36 553 ASP 7 O 1
ATOM 10470 N N . ASP C 2 554 ? 186.122 217.100 237.463 1.00 76.27 554 ASP 7 N 1
ATOM 10471 C CA . ASP C 2 554 ? 186.506 218.265 236.672 1.00 76.27 554 ASP 7 CA 1
ATOM 10472 C C . ASP C 2 554 ? 186.018 219.577 237.270 1.00 76.27 554 ASP 7 C 1
ATOM 10473 O O . ASP C 2 554 ? 186.096 220.618 236.609 1.00 76.27 554 ASP 7 O 1
ATOM 10475 N N . LYS C 2 555 ? 185.523 219.559 238.503 1.00 74.30 555 LYS 7 N 1
ATOM 10476 C CA . LYS C 2 555 ? 184.944 220.739 239.124 1.00 74.30 555 LYS 7 CA 1
ATOM 10477 C C . LYS C 2 555 ? 185.941 221.529 239.960 1.00 74.30 555 LYS 7 C 1
ATOM 10478 O O . LYS C 2 555 ? 185.556 222.541 240.554 1.00 74.30 555 LYS 7 O 1
ATOM 10480 N N . TYR C 2 556 ? 187.200 221.102 240.031 1.00 69.02 556 TYR 7 N 1
ATOM 10481 C CA . TYR C 2 556 ? 188.185 221.813 240.834 1.00 69.02 556 TYR 7 CA 1
ATOM 10482 C C . TYR C 2 556 ? 189.559 221.703 240.194 1.00 69.02 556 TYR 7 C 1
ATOM 10483 O O . TYR C 2 556 ? 189.932 220.651 239.666 1.00 69.02 556 TYR 7 O 1
ATOM 10492 N N . VAL C 2 557 ? 190.308 222.799 240.260 1.00 67.77 557 VAL 7 N 1
ATOM 10493 C CA . VAL C 2 557 ? 191.657 222.882 239.720 1.00 67.77 557 VAL 7 CA 1
ATOM 10494 C C . VAL C 2 557 ? 192.591 223.277 240.854 1.00 67.77 557 VAL 7 C 1
ATOM 10495 O O . VAL C 2 557 ? 192.346 224.272 241.543 1.00 67.77 557 VAL 7 O 1
ATOM 10499 N N . LEU C 2 558 ? 193.657 222.506 241.045 1.00 61.78 558 LEU 7 N 1
ATOM 10500 C CA . LEU C 2 558 ? 194.583 222.687 242.153 1.00 61.78 558 LEU 7 CA 1
ATOM 10501 C C . LEU C 2 558 ? 195.925 223.157 241.615 1.00 61.78 558 LEU 7 C 1
ATOM 10502 O O . LEU C 2 558 ? 196.503 222.508 240.738 1.00 61.78 558 LEU 7 O 1
ATOM 10507 N N . LEU C 2 559 ? 196.420 224.273 242.146 1.00 64.31 559 LEU 7 N 1
ATOM 10508 C CA . LEU C 2 559 ? 197.666 224.875 241.697 1.00 64.31 559 LEU 7 CA 1
ATOM 10509 C C . LEU C 2 559 ? 198.649 225.006 242.850 1.00 64.31 559 LEU 7 C 1
ATOM 10510 O O . LEU C 2 559 ? 198.296 225.472 243.938 1.00 64.31 559 LEU 7 O 1
ATOM 10515 N N . MET C 2 560 ? 199.891 224.607 242.592 1.00 65.27 560 MET 7 N 1
ATOM 10516 C CA . MET C 2 560 ? 201.018 224.867 243.474 1.00 65.27 560 MET 7 CA 1
ATOM 10517 C C . MET C 2 560 ? 201.419 226.336 243.420 1.00 65.27 560 MET 7 C 1
ATOM 10518 O O . MET C 2 560 ? 201.085 227.061 242.481 1.00 65.27 560 MET 7 O 1
ATOM 10523 N N . THR C 2 561 ? 202.140 226.775 244.446 1.00 73.34 561 THR 7 N 1
ATOM 10524 C CA . THR C 2 561 ? 202.929 227.995 244.348 1.00 73.34 561 THR 7 CA 1
ATOM 10525 C C . THR C 2 561 ? 204.366 227.697 244.760 1.00 73.34 561 THR 7 C 1
ATOM 10526 O O . THR C 2 561 ? 204.756 226.544 244.945 1.00 73.34 561 THR 7 O 1
ATOM 10530 N N . HIS C 2 562 ? 205.162 228.756 244.894 1.00 78.79 562 HIS 7 N 1
ATOM 10531 C CA . HIS C 2 562 ? 206.526 228.610 245.380 1.00 78.79 562 HIS 7 CA 1
ATOM 10532 C C . HIS C 2 562 ? 206.712 229.151 246.786 1.00 78.79 562 HIS 7 C 1
ATOM 10533 O O . HIS C 2 562 ? 207.745 228.877 247.406 1.00 78.79 562 HIS 7 O 1
ATOM 10540 N N . GLN C 2 563 ? 205.747 229.912 247.299 1.00 79.12 563 GLN 7 N 1
ATOM 10541 C CA . GLN C 2 563 ? 205.770 230.376 248.677 1.00 79.12 563 GLN 7 CA 1
ATOM 10542 C C . GLN C 2 563 ? 205.052 229.419 249.619 1.00 79.12 563 GLN 7 C 1
ATOM 10543 O O . GLN C 2 563 ? 204.594 229.838 250.687 1.00 79.12 563 GLN 7 O 1
ATOM 10549 N N . GLY C 2 564 ? 204.952 228.147 249.246 1.00 72.17 564 GLY 7 N 1
ATOM 10550 C CA . GLY C 2 564 ? 204.341 227.144 250.092 1.00 72.17 564 GLY 7 CA 1
ATOM 10551 C C . GLY C 2 564 ? 202.856 227.316 250.325 1.00 72.17 564 GLY 7 C 1
ATOM 10552 O O . GLY C 2 564 ? 202.395 227.205 251.463 1.00 72.17 564 GLY 7 O 1
ATOM 10553 N N . VAL C 2 565 ? 202.091 227.604 249.270 1.00 68.58 565 VAL 7 N 1
ATOM 10554 C CA . VAL C 2 565 ? 200.636 227.591 249.347 1.00 68.58 565 VAL 7 CA 1
ATOM 10555 C C . VAL C 2 565 ? 200.059 226.935 248.098 1.00 68.58 565 VAL 7 C 1
ATOM 10556 O O . VAL C 2 565 ? 200.729 226.771 247.072 1.00 68.58 565 VAL 7 O 1
ATOM 10560 N N . ILE C 2 566 ? 198.802 226.522 248.226 1.00 67.23 566 ILE 7 N 1
ATOM 10561 C CA . ILE C 2 566 ? 198.028 225.892 247.166 1.00 67.23 566 ILE 7 CA 1
ATOM 10562 C C . ILE C 2 566 ? 196.791 226.740 246.930 1.00 67.23 566 ILE 7 C 1
ATOM 10563 O O . ILE C 2 566 ? 196.198 227.256 247.881 1.00 67.23 566 ILE 7 O 1
ATOM 10568 N N . ASP C 2 567 ? 196.404 226.890 245.671 1.00 69.52 567 ASP 7 N 1
ATOM 10569 C CA . ASP C 2 567 ? 195.156 227.551 245.324 1.00 69.52 567 ASP 7 CA 1
ATOM 10570 C C . ASP C 2 567 ? 194.203 226.535 244.717 1.00 69.52 567 ASP 7 C 1
ATOM 10571 O O . ASP C 2 567 ? 194.625 225.657 243.960 1.00 69.52 567 ASP 7 O 1
ATOM 10576 N N . VAL C 2 568 ? 192.918 226.639 245.049 1.00 70.10 568 VAL 7 N 1
ATOM 10577 C CA . VAL C 2 568 ? 191.904 225.807 244.413 1.00 70.10 568 VAL 7 CA 1
ATOM 10578 C C . VAL C 2 568 ? 190.898 226.711 243.713 1.00 70.10 568 VAL 7 C 1
ATOM 10579 O O . VAL C 2 568 ? 190.368 227.652 244.315 1.00 70.10 568 VAL 7 O 1
ATOM 10583 N N . TYR C 2 569 ? 190.660 226.435 242.436 1.00 70.04 569 TYR 7 N 1
ATOM 10584 C CA . TYR C 2 569 ? 189.761 227.200 241.588 1.00 70.04 569 TYR 7 CA 1
ATOM 10585 C C . TYR C 2 569 ? 188.570 226.338 241.197 1.00 70.04 569 TYR 7 C 1
ATOM 10586 O O . TYR C 2 569 ? 188.691 225.127 240.989 1.00 70.04 569 TYR 7 O 1
ATOM 10595 N N . ASP C 2 570 ? 187.411 226.980 241.086 1.00 82.79 570 ASP 7 N 1
ATOM 10596 C CA . ASP C 2 570 ? 186.177 226.304 240.709 1.00 82.79 570 ASP 7 CA 1
ATOM 10597 C C . ASP C 2 570 ? 185.893 226.578 239.241 1.00 82.79 570 ASP 7 C 1
ATOM 10598 O O . ASP C 2 570 ? 186.030 227.715 238.780 1.00 82.79 570 ASP 7 O 1
ATOM 10603 N N . PHE C 2 571 ? 185.497 225.537 238.516 1.00 84.79 571 PHE 7 N 1
ATOM 10604 C CA . PHE C 2 571 ? 185.133 225.637 237.105 1.00 84.79 571 PHE 7 CA 1
ATOM 10605 C C . PHE C 2 571 ? 183.686 225.178 236.968 1.00 84.79 571 PHE 7 C 1
ATOM 10606 O O . PHE C 2 571 ? 183.405 223.976 237.000 1.00 84.79 571 PHE 7 O 1
ATOM 10614 N N . SER C 2 572 ? 182.766 226.131 236.812 1.00 93.64 572 SER 7 N 1
ATOM 10615 C CA . SER C 2 572 ? 181.357 225.775 236.693 1.00 93.64 572 SER 7 CA 1
ATOM 10616 C C . SER C 2 572 ? 181.019 225.326 235.276 1.00 93.64 572 SER 7 C 1
ATOM 10617 O O . SER C 2 572 ? 180.664 224.164 235.050 1.00 93.64 572 SER 7 O 1
ATOM 10620 N N . GLY C 2 573 ? 181.122 226.233 234.308 1.00 99.48 573 GLY 7 N 1
ATOM 10621 C CA . GLY C 2 573 ? 180.979 225.843 232.920 1.00 99.48 573 GLY 7 CA 1
ATOM 10622 C C . GLY C 2 573 ? 181.530 226.842 231.924 1.00 99.48 573 GLY 7 C 1
ATOM 10623 O O . GLY C 2 573 ? 181.160 228.020 231.947 1.00 99.48 573 GLY 7 O 1
ATOM 10624 N N . PHE C 2 574 ? 182.419 226.386 231.047 1.00 100.13 574 PHE 7 N 1
ATOM 10625 C CA . PHE C 2 574 ? 182.829 227.165 229.885 1.00 100.13 574 PHE 7 CA 1
ATOM 10626 C C . PHE C 2 574 ? 181.808 227.048 228.755 1.00 100.13 574 PHE 7 C 1
ATOM 10627 O O . PHE C 2 574 ? 181.345 228.076 228.245 1.00 100.13 574 PHE 7 O 1
ATOM 10635 N N . PRO C 2 575 ? 181.429 225.827 228.320 1.00 98.69 575 PRO 7 N 1
ATOM 10636 C CA . PRO C 2 575 ? 180.474 225.781 227.213 1.00 98.69 575 PRO 7 CA 1
ATOM 10637 C C . PRO C 2 575 ? 179.024 225.709 227.684 1.00 98.69 575 PRO 7 C 1
ATOM 10638 O O . PRO C 2 575 ? 178.121 225.936 226.879 1.00 98.69 575 PRO 7 O 1
ATOM 10642 N N . ILE C 2 592 ? 186.981 234.820 237.328 1.00 80.41 592 ILE 7 N 1
ATOM 10643 C CA . ILE C 2 592 ? 187.096 233.472 237.868 1.00 80.41 592 ILE 7 CA 1
ATOM 10644 C C . ILE C 2 592 ? 187.515 233.543 239.340 1.00 80.41 592 ILE 7 C 1
ATOM 10645 O O . ILE C 2 592 ? 188.478 234.226 239.690 1.00 80.41 592 ILE 7 O 1
ATOM 10650 N N . PRO C 2 593 ? 186.767 232.870 240.208 1.00 77.39 593 PRO 7 N 1
ATOM 10651 C CA . PRO C 2 593 ? 187.032 232.945 241.645 1.00 77.39 593 PRO 7 CA 1
ATOM 10652 C C . PRO C 2 593 ? 187.961 231.833 242.120 1.00 77.39 593 PRO 7 C 1
ATOM 10653 O O . PRO C 2 593 ? 188.313 230.916 241.378 1.00 77.39 593 PRO 7 O 1
ATOM 10657 N N . ARG C 2 594 ? 188.353 231.936 243.388 1.00 72.61 594 ARG 7 N 1
ATOM 10658 C CA . ARG C 2 594 ? 189.098 230.885 244.065 1.00 72.61 594 ARG 7 CA 1
ATOM 10659 C C . ARG C 2 594 ? 188.352 230.475 245.326 1.00 72.61 594 ARG 7 C 1
ATOM 10660 O O . ARG C 2 594 ? 187.987 231.318 246.150 1.00 72.61 594 ARG 7 O 1
ATOM 10668 N N . ILE C 2 595 ? 188.098 229.176 245.452 1.00 74.83 595 ILE 7 N 1
ATOM 10669 C CA . ILE C 2 595 ? 187.358 228.681 246.604 1.00 74.83 595 ILE 7 CA 1
ATOM 10670 C C . ILE C 2 595 ? 188.199 228.770 247.869 1.00 74.83 595 ILE 7 C 1
ATOM 10671 O O . ILE C 2 595 ? 187.718 229.211 248.918 1.00 74.83 595 ILE 7 O 1
ATOM 10676 N N . ALA C 2 596 ? 189.465 228.363 247.797 1.00 70.30 596 ALA 7 N 1
ATOM 10677 C CA . ALA C 2 596 ? 190.283 228.326 248.999 1.00 70.30 596 ALA 7 CA 1
ATOM 10678 C C . ALA C 2 596 ? 191.764 228.423 248.659 1.00 70.30 596 ALA 7 C 1
ATOM 10679 O O . ALA C 2 596 ? 192.203 228.135 247.538 1.00 70.30 596 ALA 7 O 1
ATOM 10681 N N . ARG C 2 597 ? 192.526 228.838 249.670 1.00 66.59 597 ARG 7 N 1
ATOM 10682 C CA . ARG C 2 597 ? 193.979 228.939 249.625 1.00 66.59 597 ARG 7 CA 1
ATOM 10683 C C . ARG C 2 597 ? 194.528 228.178 250.825 1.00 66.59 597 ARG 7 C 1
ATOM 10684 O O . ARG C 2 597 ? 194.351 228.605 251.970 1.00 66.59 597 ARG 7 O 1
ATOM 10692 N N . LEU C 2 598 ? 195.190 227.057 250.562 1.00 63.19 598 LEU 7 N 1
ATOM 10693 C CA . LEU C 2 598 ? 195.721 226.181 251.600 1.00 63.19 598 LEU 7 CA 1
ATOM 10694 C C . LEU C 2 598 ? 197.158 226.586 251.901 1.00 63.19 598 LEU 7 C 1
ATOM 10695 O O . LEU C 2 598 ? 197.996 226.617 250.996 1.00 63.19 598 LEU 7 O 1
ATOM 10700 N N . ASP C 2 599 ? 197.442 226.884 253.165 1.00 67.61 599 ASP 7 N 1
ATOM 10701 C CA . ASP C 2 599 ? 198.771 227.302 253.588 1.00 67.61 599 ASP 7 CA 1
ATOM 10702 C C . ASP C 2 599 ? 199.461 226.176 254.345 1.00 67.61 599 ASP 7 C 1
ATOM 10703 O O . ASP C 2 599 ? 198.863 225.545 255.220 1.00 67.61 599 ASP 7 O 1
ATOM 10708 N N . VAL C 2 600 ? 200.722 225.929 254.004 1.00 62.48 600 VAL 7 N 1
ATOM 10709 C CA . VAL C 2 600 ? 201.484 224.861 254.635 1.00 62.48 600 VAL 7 CA 1
ATOM 10710 C C . VAL C 2 600 ? 202.791 225.340 255.248 1.00 62.48 600 VAL 7 C 1
ATOM 10711 O O . VAL C 2 600 ? 203.313 224.668 256.152 1.00 62.48 600 VAL 7 O 1
ATOM 10715 N N . GLY C 2 601 ? 203.349 226.463 254.807 1.00 64.21 601 GLY 7 N 1
ATOM 10716 C CA . GLY C 2 601 ? 204.633 226.892 255.320 1.00 64.21 601 GLY 7 CA 1
ATOM 10717 C C . GLY C 2 601 ? 205.803 226.459 254.462 1.00 64.21 601 GLY 7 C 1
ATOM 10718 O O . GLY C 2 601 ? 206.140 227.126 253.480 1.00 64.21 601 GLY 7 O 1
ATOM 10719 N N . LYS C 2 602 ? 206.433 225.347 254.834 1.00 63.34 602 LYS 7 N 1
ATOM 10720 C CA . LYS C 2 602 ? 207.657 224.890 254.193 1.00 63.34 602 LYS 7 CA 1
ATOM 10721 C C . LYS C 2 602 ? 207.454 224.657 252.694 1.00 63.34 602 LYS 7 C 1
ATOM 10722 O O . LYS C 2 602 ? 206.334 224.592 252.186 1.00 63.34 602 LYS 7 O 1
ATOM 10724 N N . ASN C 2 603 ? 208.577 224.524 251.989 1.00 66.06 603 ASN 7 N 1
ATOM 10725 C CA . ASN C 2 603 ? 208.552 224.331 250.546 1.00 66.06 603 ASN 7 CA 1
ATOM 10726 C C . ASN C 2 603 ? 207.879 223.010 250.197 1.00 66.06 603 ASN 7 C 1
ATOM 10727 O O . ASN C 2 603 ? 207.893 222.055 250.976 1.00 66.06 603 ASN 7 O 1
ATOM 10732 N N . MET C 2 604 ? 207.291 222.955 249.006 1.00 61.74 604 MET 7 N 1
ATOM 10733 C CA . MET C 2 604 ? 206.434 221.847 248.622 1.00 61.74 604 MET 7 CA 1
ATOM 10734 C C . MET C 2 604 ? 206.980 221.128 247.396 1.00 61.74 604 MET 7 C 1
ATOM 10735 O O . MET C 2 604 ? 207.950 221.553 246.764 1.00 61.74 604 MET 7 O 1
ATOM 10740 N N . THR C 2 605 ? 206.331 220.016 247.078 1.00 59.07 605 THR 7 N 1
ATOM 10741 C CA . THR C 2 605 ? 206.715 219.105 246.007 1.00 59.07 605 THR 7 CA 1
ATOM 10742 C C . THR C 2 605 ? 205.423 218.457 245.505 1.00 59.07 605 THR 7 C 1
ATOM 10743 O O . THR C 2 605 ? 204.346 219.053 245.607 1.00 59.07 605 THR 7 O 1
ATOM 10747 N N . CYS C 2 606 ? 205.532 217.264 244.919 1.00 56.12 606 CYS 7 N 1
ATOM 10748 C CA . CYS C 2 606 ? 204.417 216.607 244.243 1.00 56.12 606 CYS 7 CA 1
ATOM 10749 C C . CYS C 2 606 ? 203.136 216.604 245.076 1.00 56.12 606 CYS 7 C 1
ATOM 10750 O O . CYS C 2 606 ? 203.154 216.687 246.312 1.00 56.12 606 CYS 7 O 1
ATOM 10753 N N . ILE C 2 607 ? 202.010 216.493 244.360 1.00 50.20 607 ILE 7 N 1
ATOM 10754 C CA . ILE C 2 607 ? 200.673 216.702 244.900 1.00 50.20 607 ILE 7 CA 1
ATOM 10755 C C . ILE C 2 607 ? 199.863 215.410 244.911 1.00 50.20 607 ILE 7 C 1
ATOM 10756 O O . ILE C 2 607 ? 199.231 215.070 245.915 1.00 50.20 607 ILE 7 O 1
ATOM 10761 N N . SER C 2 608 ? 199.839 214.691 243.787 1.00 51.69 608 SER 7 N 1
ATOM 10762 C CA . SER C 2 608 ? 199.381 213.300 243.750 1.00 51.69 608 SER 7 CA 1
ATOM 10763 C C . SER C 2 608 ? 197.943 213.160 244.265 1.00 51.69 608 SER 7 C 1
ATOM 10764 O O . SER C 2 608 ? 197.683 212.617 245.338 1.00 51.69 608 SER 7 O 1
ATOM 10767 N N . LEU C 2 609 ? 197.019 213.697 243.478 1.00 52.96 609 LEU 7 N 1
ATOM 10768 C CA . LEU C 2 609 ? 195.604 213.600 243.806 1.00 52.96 609 LEU 7 CA 1
ATOM 10769 C C . LEU C 2 609 ? 195.205 212.132 243.967 1.00 52.96 609 LEU 7 C 1
ATOM 10770 O O . LEU C 2 609 ? 195.737 211.268 243.261 1.00 52.96 609 LEU 7 O 1
ATOM 10775 N N . PRO C 2 610 ? 194.293 211.812 244.887 1.00 52.30 610 PRO 7 N 1
ATOM 10776 C CA . PRO C 2 610 ? 193.951 210.407 245.146 1.00 52.30 610 PRO 7 CA 1
ATOM 10777 C C . PRO C 2 610 ? 193.431 209.701 243.906 1.00 52.30 610 PRO 7 C 1
ATOM 10778 O O . PRO C 2 610 ? 193.007 210.310 242.924 1.00 52.30 610 PRO 7 O 1
ATOM 10782 N N . LEU C 2 611 ? 193.462 208.377 243.974 1.00 61.74 611 LEU 7 N 1
ATOM 10783 C CA . LEU C 2 611 ? 193.232 207.524 242.821 1.00 61.74 611 LEU 7 CA 1
ATOM 10784 C C . LEU C 2 611 ? 191.778 207.079 242.788 1.00 61.74 611 LEU 7 C 1
ATOM 10785 O O . LEU C 2 611 ? 191.156 206.877 243.833 1.00 61.74 611 LEU 7 O 1
ATOM 10790 N N . ASN C 2 612 ? 191.242 206.932 241.582 1.00 70.23 612 ASN 7 N 1
ATOM 10791 C CA . ASN C 2 612 ? 189.851 206.538 241.406 1.00 70.23 612 ASN 7 CA 1
ATOM 10792 C C . ASN C 2 612 ? 189.710 205.022 241.333 1.00 70.23 612 ASN 7 C 1
ATOM 10793 O O . ASN C 2 612 ? 189.152 204.488 240.374 1.00 70.23 612 ASN 7 O 1
ATOM 10798 N N . GLN C 2 627 ? 184.376 211.863 249.672 1.00 68.06 627 GLN 7 N 1
ATOM 10799 C CA . GLN C 2 627 ? 185.119 212.979 250.246 1.00 68.06 627 GLN 7 CA 1
ATOM 10800 C C . GLN C 2 627 ? 186.175 213.500 249.275 1.00 68.06 627 GLN 7 C 1
ATOM 10801 O O . GLN C 2 627 ? 186.218 213.097 248.113 1.00 68.06 627 GLN 7 O 1
ATOM 10807 N N . HIS C 2 628 ? 187.024 214.402 249.759 1.00 62.02 628 HIS 7 N 1
ATOM 10808 C CA . HIS C 2 628 ? 188.057 215.027 248.947 1.00 62.02 628 HIS 7 CA 1
ATOM 10809 C C . HIS C 2 628 ? 189.372 215.010 249.708 1.00 62.02 628 HIS 7 C 1
ATOM 10810 O O . HIS C 2 628 ? 189.408 215.310 250.903 1.00 62.02 628 HIS 7 O 1
ATOM 10817 N N . LEU C 2 629 ? 190.453 214.670 249.010 1.00 48.71 629 LEU 7 N 1
ATOM 10818 C CA . LEU C 2 629 ? 191.744 214.495 249.654 1.00 48.71 629 LEU 7 CA 1
ATOM 10819 C C . LEU C 2 629 ? 192.846 214.940 248.707 1.00 48.71 629 LEU 7 C 1
ATOM 10820 O O . LEU C 2 629 ? 192.620 215.150 247.514 1.00 48.71 629 LEU 7 O 1
ATOM 10825 N N . VAL C 2 630 ? 194.046 215.089 249.265 1.00 45.47 630 VAL 7 N 1
ATOM 10826 C CA . VAL C 2 630 ? 195.238 215.452 248.506 1.00 45.47 630 VAL 7 CA 1
ATOM 10827 C C . VAL C 2 630 ? 196.462 215.152 249.365 1.00 45.47 630 VAL 7 C 1
ATOM 10828 O O . VAL C 2 630 ? 196.429 215.321 250.588 1.00 45.47 630 VAL 7 O 1
ATOM 10832 N N . LEU C 2 631 ? 197.545 214.701 248.736 1.00 45.26 631 LEU 7 N 1
ATOM 10833 C CA . LEU C 2 631 ? 198.745 214.212 249.419 1.00 45.26 631 LEU 7 CA 1
ATOM 10834 C C . LEU C 2 631 ? 199.933 215.089 249.053 1.00 45.26 631 LEU 7 C 1
ATOM 10835 O O . LEU C 2 631 ? 200.655 214.791 248.101 1.00 45.26 631 LEU 7 O 1
ATOM 10840 N N . VAL C 2 632 ? 200.175 216.140 249.820 1.00 45.48 632 VAL 7 N 1
ATOM 10841 C CA . VAL C 2 632 ? 201.255 217.061 249.492 1.00 45.48 632 VAL 7 CA 1
ATOM 10842 C C . VAL C 2 632 ? 202.555 216.554 250.104 1.00 45.48 632 VAL 7 C 1
ATOM 10843 O O . VAL C 2 632 ? 202.609 216.193 251.292 1.00 45.48 632 VAL 7 O 1
ATOM 10847 N N . SER C 2 633 ? 203.595 216.471 249.276 1.00 49.99 633 SER 7 N 1
ATOM 10848 C CA . SER C 2 633 ? 204.926 216.159 249.767 1.00 49.99 633 SER 7 CA 1
ATOM 10849 C C . SER C 2 633 ? 205.649 217.448 250.127 1.00 49.99 633 SER 7 C 1
ATOM 10850 O O . SER C 2 633 ? 205.363 218.513 249.579 1.00 49.99 633 SER 7 O 1
ATOM 10853 N N . LEU C 2 634 ? 206.582 217.349 251.070 1.00 53.04 634 LEU 7 N 1
ATOM 10854 C CA . LEU C 2 634 ? 207.288 218.520 251.562 1.00 53.04 634 LEU 7 CA 1
ATOM 10855 C C . LEU C 2 634 ? 208.763 218.212 251.740 1.00 53.04 634 LEU 7 C 1
ATOM 10856 O O . LEU C 2 634 ? 209.206 217.065 251.650 1.00 53.04 634 LEU 7 O 1
ATOM 10861 N N . GLN C 2 635 ? 209.522 219.269 252.004 1.00 63.13 635 GLN 7 N 1
ATOM 10862 C CA . GLN C 2 635 ? 210.818 219.143 252.648 1.00 63.13 635 GLN 7 CA 1
ATOM 10863 C C . GLN C 2 635 ? 210.560 218.972 254.142 1.00 63.13 635 GLN 7 C 1
ATOM 10864 O O . GLN C 2 635 ? 209.435 218.695 254.565 1.00 63.13 635 GLN 7 O 1
ATOM 10870 N N . ASP C 2 636 ? 211.594 219.110 254.966 1.00 59.65 636 ASP 7 N 1
ATOM 10871 C CA . ASP C 2 636 ? 211.495 218.959 256.415 1.00 59.65 636 ASP 7 CA 1
ATOM 10872 C C . ASP C 2 636 ? 211.077 217.554 256.829 1.00 59.65 636 ASP 7 C 1
ATOM 10873 O O . ASP C 2 636 ? 210.646 217.358 257.971 1.00 59.65 636 ASP 7 O 1
ATOM 10878 N N . ASN C 2 637 ? 211.176 216.577 255.928 1.00 49.81 637 ASN 7 N 1
ATOM 10879 C CA . ASN C 2 637 ? 210.994 215.160 256.235 1.00 49.81 637 ASN 7 CA 1
ATOM 10880 C C . ASN C 2 637 ? 209.585 214.878 256.768 1.00 49.81 637 ASN 7 C 1
ATOM 10881 O O . ASN C 2 637 ? 209.393 214.456 257.908 1.00 49.81 637 ASN 7 O 1
ATOM 10886 N N . GLU C 2 638 ? 208.598 215.119 255.908 1.00 43.96 638 GLU 7 N 1
ATOM 10887 C CA . GLU C 2 638 ? 207.213 214.878 256.291 1.00 43.96 638 GLU 7 CA 1
ATOM 10888 C C . GLU C 2 638 ? 206.340 214.800 255.048 1.00 43.96 638 GLU 7 C 1
ATOM 10889 O O . GLU C 2 638 ? 206.736 215.222 253.960 1.00 43.96 638 GLU 7 O 1
ATOM 10891 N N . LEU C 2 639 ? 205.146 214.239 255.230 1.00 37.07 639 LEU 7 N 1
ATOM 10892 C CA . LEU C 2 639 ? 204.086 214.257 254.230 1.00 37.07 639 LEU 7 CA 1
ATOM 10893 C C . LEU C 2 639 ? 202.804 214.733 254.889 1.00 37.07 639 LEU 7 C 1
ATOM 10894 O O . LEU C 2 639 ? 202.573 214.463 256.069 1.00 37.07 639 LEU 7 O 1
ATOM 10899 N N . GLN C 2 640 ? 201.953 215.416 254.126 1.00 41.17 640 GLN 7 N 1
ATOM 10900 C CA . GLN C 2 640 ? 200.713 215.930 254.688 1.00 41.17 640 GLN 7 CA 1
ATOM 10901 C C . GLN C 2 640 ? 199.535 215.468 253.849 1.00 41.17 640 GLN 7 C 1
ATOM 10902 O O . GLN C 2 640 ? 199.610 215.465 252.616 1.00 41.17 640 GLN 7 O 1
ATOM 10908 N N . MET C 2 641 ? 198.451 215.075 254.516 1.00 43.04 641 MET 7 N 1
ATOM 10909 C CA . MET C 2 641 ? 197.219 214.686 253.840 1.00 43.04 641 MET 7 CA 1
ATOM 10910 C C . MET C 2 641 ? 196.195 215.789 254.070 1.00 43.04 641 MET 7 C 1
ATOM 10911 O O . MET C 2 641 ? 195.502 215.803 255.086 1.00 43.04 641 MET 7 O 1
ATOM 10916 N N . TRP C 2 642 ? 196.097 216.712 253.122 1.00 44.59 642 TRP 7 N 1
ATOM 10917 C CA . TRP C 2 642 ? 195.263 217.889 253.297 1.00 44.59 642 TRP 7 CA 1
ATOM 10918 C C . TRP C 2 642 ? 193.831 217.590 252.860 1.00 44.59 642 TRP 7 C 1
ATOM 10919 O O . TRP C 2 642 ? 193.464 216.445 252.590 1.00 44.59 642 TRP 7 O 1
ATOM 10930 N N . ASP C 2 643 ? 193.001 218.630 252.799 1.00 53.75 643 ASP 7 N 1
ATOM 10931 C CA . ASP C 2 643 ? 191.611 218.495 252.366 1.00 53.75 643 ASP 7 CA 1
ATOM 10932 C C . ASP C 2 643 ? 191.209 219.837 251.761 1.00 53.75 643 ASP 7 C 1
ATOM 10933 O O . ASP C 2 643 ? 190.896 220.780 252.492 1.00 53.75 643 ASP 7 O 1
ATOM 10938 N N . TYR C 2 644 ? 191.205 219.908 250.431 1.00 60.57 644 TYR 7 N 1
ATOM 10939 C CA . TYR C 2 644 ? 191.016 221.178 249.743 1.00 60.57 644 TYR 7 CA 1
ATOM 10940 C C . TYR C 2 644 ? 189.575 221.663 249.759 1.00 60.57 644 TYR 7 C 1
ATOM 10941 O O . TYR C 2 644 ? 189.335 222.846 249.496 1.00 60.57 644 TYR 7 O 1
ATOM 10950 N N . LYS C 2 645 ? 188.612 220.792 250.053 1.00 61.67 645 LYS 7 N 1
ATOM 10951 C CA . LYS C 2 645 ? 187.223 221.235 250.083 1.00 61.67 645 LYS 7 CA 1
ATOM 10952 C C . LYS C 2 645 ? 186.924 222.068 251.322 1.00 61.67 645 LYS 7 C 1
ATOM 10953 O O . LYS C 2 645 ? 186.220 223.079 251.236 1.00 61.67 645 LYS 7 O 1
ATOM 10955 N N . GLU C 2 646 ? 187.446 221.662 252.478 1.00 59.23 646 GLU 7 N 1
ATOM 10956 C CA . GLU C 2 646 ? 187.180 222.353 253.730 1.00 59.23 646 GLU 7 CA 1
ATOM 10957 C C . GLU C 2 646 ? 188.397 223.069 254.298 1.00 59.23 646 GLU 7 C 1
ATOM 10958 O O . GLU C 2 646 ? 188.285 223.685 255.364 1.00 59.23 646 GLU 7 O 1
ATOM 10960 N N . ASN C 2 647 ? 189.547 223.006 253.626 1.00 57.80 647 ASN 7 N 1
ATOM 10961 C CA . ASN C 2 647 ? 190.751 223.733 254.031 1.00 57.80 647 ASN 7 CA 1
ATOM 10962 C C . ASN C 2 647 ? 191.171 223.345 255.452 1.00 57.80 647 ASN 7 C 1
ATOM 10963 O O . ASN C 2 647 ? 191.122 224.141 256.391 1.00 57.80 647 ASN 7 O 1
ATOM 10968 N N . ILE C 2 648 ? 191.560 222.080 255.602 1.00 48.51 648 ILE 7 N 1
ATOM 10969 C CA . ILE C 2 648 ? 191.981 221.557 256.895 1.00 48.51 648 ILE 7 CA 1
ATOM 10970 C C . ILE C 2 648 ? 192.998 220.449 256.665 1.00 48.51 648 ILE 7 C 1
ATOM 10971 O O . ILE C 2 648 ? 192.960 219.746 255.652 1.00 48.51 648 ILE 7 O 1
ATOM 10976 N N . LEU C 2 649 ? 193.926 220.308 257.609 1.00 43.35 649 LEU 7 N 1
ATOM 10977 C CA . LEU C 2 649 ? 194.969 219.292 257.540 1.00 43.35 649 LEU 7 CA 1
ATOM 10978 C C . LEU C 2 649 ? 194.499 218.046 258.276 1.00 43.35 649 LEU 7 C 1
ATOM 10979 O O . LEU C 2 649 ? 194.271 218.087 259.489 1.00 43.35 649 LEU 7 O 1
ATOM 10984 N N . ILE C 2 650 ? 194.374 216.935 257.552 1.00 41.92 650 ILE 7 N 1
ATOM 10985 C CA . ILE C 2 650 ? 193.875 215.709 258.165 1.00 41.92 650 ILE 7 CA 1
ATOM 10986 C C . ILE C 2 650 ? 194.940 215.082 259.057 1.00 41.92 650 ILE 7 C 1
ATOM 10987 O O . ILE C 2 650 ? 194.715 214.867 260.252 1.00 41.92 650 ILE 7 O 1
ATOM 10992 N N . GLN C 2 651 ? 196.115 214.790 258.500 1.00 41.50 651 GLN 7 N 1
ATOM 10993 C CA . GLN C 2 651 ? 197.140 214.088 259.263 1.00 41.50 651 GLN 7 CA 1
ATOM 10994 C C . GLN C 2 651 ? 198.493 214.212 258.571 1.00 41.50 651 GLN 7 C 1
ATOM 10995 O O . GLN C 2 651 ? 198.610 214.736 257.457 1.00 41.50 651 GLN 7 O 1
ATOM 11001 N N . LYS C 2 652 ? 199.517 213.695 259.254 1.00 36.04 652 LYS 7 N 1
ATOM 11002 C CA . LYS C 2 652 ? 200.910 213.798 258.852 1.00 36.04 652 LYS 7 CA 1
ATOM 11003 C C . LYS C 2 652 ? 201.541 212.415 258.819 1.00 36.04 652 LYS 7 C 1
ATOM 11004 O O . LYS C 2 652 ? 201.117 211.506 259.534 1.00 36.04 652 LYS 7 O 1
ATOM 11010 N N . TYR C 2 653 ? 202.560 212.267 257.979 1.00 35.17 653 TYR 7 N 1
ATOM 11011 C CA . TYR C 2 653 ? 203.334 211.038 257.886 1.00 35.17 653 TYR 7 CA 1
ATOM 11012 C C . TYR C 2 653 ? 204.812 211.369 258.033 1.00 35.17 653 TYR 7 C 1
ATOM 11013 O O . TYR C 2 653 ? 205.285 212.365 257.479 1.00 35.17 653 TYR 7 O 1
ATOM 11022 N N . PHE C 2 654 ? 205.539 210.519 258.760 1.00 33.76 654 PHE 7 N 1
ATOM 11023 C CA . PHE C 2 654 ? 206.901 210.802 259.195 1.00 33.76 654 PHE 7 CA 1
ATOM 11024 C C . PHE C 2 654 ? 207.855 209.704 258.754 1.00 33.76 654 PHE 7 C 1
ATOM 11025 O O . PHE C 2 654 ? 207.490 208.526 258.742 1.00 33.76 654 PHE 7 O 1
ATOM 11033 N N . GLY C 2 655 ? 209.083 210.091 258.411 1.00 37.12 655 GLY 7 N 1
ATOM 11034 C CA . GLY C 2 655 ? 210.166 209.127 258.358 1.00 37.12 655 GLY 7 CA 1
ATOM 11035 C C . GLY C 2 655 ? 210.978 209.000 257.085 1.00 37.12 655 GLY 7 C 1
ATOM 11036 O O . GLY C 2 655 ? 211.708 208.019 256.928 1.00 37.12 655 GLY 7 O 1
ATOM 11037 N N . GLN C 2 656 ? 210.900 209.970 256.180 1.00 42.85 656 GLN 7 N 1
ATOM 11038 C CA . GLN C 2 656 ? 211.594 209.889 254.901 1.00 42.85 656 GLN 7 CA 1
ATOM 11039 C C . GLN C 2 656 ? 212.518 211.084 254.729 1.00 42.85 656 GLN 7 C 1
ATOM 11040 O O . GLN C 2 656 ? 212.079 212.234 254.828 1.00 42.85 656 GLN 7 O 1
ATOM 11046 N N . LYS C 2 657 ? 213.799 210.809 254.490 1.00 46.45 657 LYS 7 N 1
ATOM 11047 C CA . LYS C 2 657 ? 214.786 211.871 254.348 1.00 46.45 657 LYS 7 CA 1
ATOM 11048 C C . LYS C 2 657 ? 214.515 212.653 253.072 1.00 46.45 657 LYS 7 C 1
ATOM 11049 O O . LYS C 2 657 ? 214.487 212.079 251.981 1.00 46.45 657 LYS 7 O 1
ATOM 11055 N N . GLN C 2 658 ? 214.300 213.961 253.211 1.00 54.07 658 GLN 7 N 1
ATOM 11056 C CA . GLN C 2 658 ? 214.002 214.814 252.062 1.00 54.07 658 GLN 7 CA 1
ATOM 11057 C C . GLN C 2 658 ? 214.444 216.234 252.401 1.00 54.07 658 GLN 7 C 1
ATOM 11058 O O . GLN C 2 658 ? 213.717 216.963 253.081 1.00 54.07 658 GLN 7 O 1
ATOM 11064 N N . GLN C 2 659 ? 215.622 216.620 251.919 1.00 64.96 659 GLN 7 N 1
ATOM 11065 C CA . GLN C 2 659 ? 216.106 217.985 252.065 1.00 64.96 659 GLN 7 CA 1
ATOM 11066 C C . GLN C 2 659 ? 216.871 218.384 250.814 1.00 64.96 659 GLN 7 C 1
ATOM 11067 O O . GLN C 2 659 ? 217.606 217.574 250.242 1.00 64.96 659 GLN 7 O 1
ATOM 11073 N N . HIS C 2 660 ? 216.695 219.642 250.408 1.00 70.93 660 HIS 7 N 1
ATOM 11074 C CA . HIS C 2 660 ? 217.330 220.244 249.236 1.00 70.93 660 HIS 7 CA 1
ATOM 11075 C C . HIS C 2 660 ? 217.392 219.322 248.022 1.00 70.93 660 HIS 7 C 1
ATOM 11076 O O . HIS C 2 660 ? 218.409 219.280 247.324 1.00 70.93 660 HIS 7 O 1
ATOM 11083 N N . PHE C 2 661 ? 216.310 218.598 247.750 1.00 67.05 661 PHE 7 N 1
ATOM 11084 C CA . PHE C 2 661 ? 216.170 217.835 246.515 1.00 67.05 661 PHE 7 CA 1
ATOM 11085 C C . PHE C 2 661 ? 214.688 217.756 246.168 1.00 67.05 661 PHE 7 C 1
ATOM 11086 O O . PHE C 2 661 ? 213.856 218.440 246.770 1.00 67.05 661 PHE 7 O 1
ATOM 11094 N N . ILE C 2 662 ? 214.357 216.913 245.193 1.00 59.08 662 ILE 7 N 1
ATOM 11095 C CA . ILE C 2 662 ? 212.983 216.733 244.742 1.00 59.08 662 ILE 7 CA 1
ATOM 11096 C C . ILE C 2 662 ? 212.683 215.241 244.666 1.00 59.08 662 ILE 7 C 1
ATOM 11097 O O . ILE C 2 662 ? 213.415 214.486 244.018 1.00 59.08 662 ILE 7 O 1
ATOM 11102 N N . ILE C 2 663 ? 211.616 214.816 245.346 1.00 53.42 663 ILE 7 N 1
ATOM 11103 C CA . ILE C 2 663 ? 211.245 213.412 245.472 1.00 53.42 663 ILE 7 CA 1
ATOM 11104 C C . ILE C 2 663 ? 209.756 213.293 245.159 1.00 53.42 663 ILE 7 C 1
ATOM 11105 O O . ILE C 2 663 ? 209.030 214.285 245.123 1.00 53.42 663 ILE 7 O 1
ATOM 11110 N N . ARG C 2 664 ? 209.299 212.061 244.930 1.00 50.76 664 ARG 7 N 1
ATOM 11111 C CA . ARG C 2 664 ? 207.917 211.814 244.549 1.00 50.76 664 ARG 7 CA 1
ATOM 11112 C C . ARG C 2 664 ? 207.243 210.830 245.496 1.00 50.76 664 ARG 7 C 1
ATOM 11113 O O . ARG C 2 664 ? 207.873 209.910 246.033 1.00 50.76 664 ARG 7 O 1
ATOM 11121 N N . SER C 2 665 ? 205.937 211.032 245.669 1.00 44.71 665 SER 7 N 1
ATOM 11122 C CA . SER C 2 665 ? 205.087 210.191 246.497 1.00 44.71 665 SER 7 CA 1
ATOM 11123 C C . SER C 2 665 ? 203.789 209.930 245.749 1.00 44.71 665 SER 7 C 1
ATOM 11124 O O . SER C 2 665 ? 203.438 210.647 244.810 1.00 44.71 665 SER 7 O 1
ATOM 11127 N N . CYS C 2 666 ? 203.065 208.899 246.173 1.00 46.65 666 CYS 7 N 1
ATOM 11128 C CA . CYS C 2 666 ? 201.836 208.527 245.482 1.00 46.65 666 CYS 7 CA 1
ATOM 11129 C C . CYS C 2 666 ? 201.017 207.585 246.353 1.00 46.65 666 CYS 7 C 1
ATOM 11130 O O . CYS C 2 666 ? 201.460 207.138 247.415 1.00 46.65 666 CYS 7 O 1
ATOM 11133 N N . PHE C 2 667 ? 199.805 207.302 245.885 1.00 42.64 667 PHE 7 N 1
ATOM 11134 C CA . PHE C 2 667 ? 198.911 206.323 246.480 1.00 42.64 667 PHE 7 CA 1
ATOM 11135 C C . PHE C 2 667 ? 199.196 204.940 245.904 1.00 42.64 667 PHE 7 C 1
ATOM 11136 O O . PHE C 2 667 ? 199.912 204.790 244.912 1.00 42.64 667 PHE 7 O 1
ATOM 11144 N N . ALA C 2 668 ? 198.605 203.921 246.522 1.00 49.64 668 ALA 7 N 1
ATOM 11145 C CA . ALA C 2 668 ? 198.768 202.560 246.032 1.00 49.64 668 ALA 7 CA 1
ATOM 11146 C C . ALA C 2 668 ? 197.765 201.644 246.711 1.00 49.64 668 ALA 7 C 1
ATOM 11147 O O . ALA C 2 668 ? 197.248 201.944 247.794 1.00 49.64 668 ALA 7 O 1
ATOM 11149 N N . TYR C 2 669 ? 197.531 200.501 246.063 1.00 58.76 669 TYR 7 N 1
ATOM 11150 C CA . TYR C 2 669 ? 196.675 199.435 246.575 1.00 58.76 669 TYR 7 CA 1
ATOM 11151 C C . TYR C 2 669 ? 195.271 199.974 246.849 1.00 5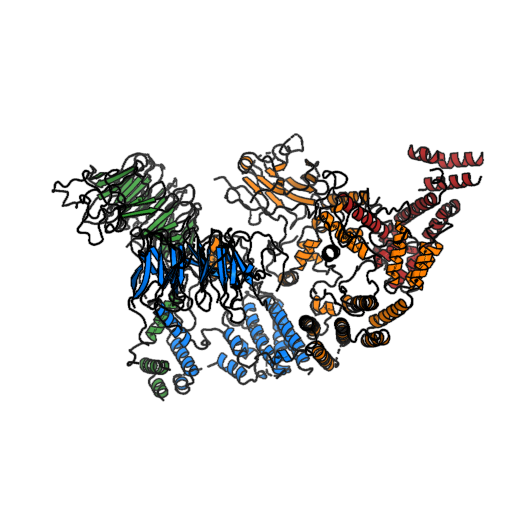8.76 669 TYR 7 C 1
ATOM 11152 O O . TYR C 2 669 ? 194.782 199.992 247.980 1.00 58.76 669 TYR 7 O 1
ATOM 11161 N N . GLY C 2 670 ? 194.632 200.419 245.780 1.00 56.71 670 GLY 7 N 1
ATOM 11162 C CA . GLY C 2 670 ? 193.444 201.234 245.937 1.00 56.71 670 GLY 7 CA 1
ATOM 11163 C C . GLY C 2 670 ? 193.873 202.563 246.514 1.00 56.71 670 GLY 7 C 1
ATOM 11164 O O . GLY C 2 670 ? 194.823 203.194 246.040 1.00 56.71 670 GLY 7 O 1
ATOM 11165 N N . ASN C 2 671 ? 193.186 203.006 247.554 1.00 54.42 671 ASN 7 N 1
ATOM 11166 C CA . ASN C 2 671 ? 193.600 204.171 248.320 1.00 54.42 671 ASN 7 CA 1
ATOM 11167 C C . ASN C 2 671 ? 193.922 203.767 249.750 1.00 54.42 671 ASN 7 C 1
ATOM 11168 O O . ASN C 2 671 ? 193.631 204.489 250.705 1.00 54.42 671 ASN 7 O 1
ATOM 11173 N N . LYS C 2 672 ? 194.523 202.591 249.912 1.00 51.74 672 LYS 7 N 1
ATOM 11174 C CA . LYS C 2 672 ? 194.803 202.059 251.235 1.00 51.74 672 LYS 7 CA 1
ATOM 11175 C C . LYS C 2 672 ? 196.248 202.239 251.671 1.00 51.74 672 LYS 7 C 1
ATOM 11176 O O . LYS C 2 672 ? 196.506 202.312 252.875 1.00 51.74 672 LYS 7 O 1
ATOM 11182 N N . LEU C 2 673 ? 197.197 202.316 250.741 1.00 42.87 673 LEU 7 N 1
ATOM 11183 C CA . LEU C 2 673 ? 198.596 202.511 251.092 1.00 42.87 673 LEU 7 CA 1
ATOM 11184 C C . LEU C 2 673 ? 199.111 203.794 250.461 1.00 42.87 673 LEU 7 C 1
ATOM 11185 O O . LEU C 2 673 ? 198.656 204.201 249.390 1.00 42.87 673 LEU 7 O 1
ATOM 11190 N N . VAL C 2 674 ? 200.073 204.429 251.128 1.00 37.15 674 VAL 7 N 1
ATOM 11191 C CA . VAL C 2 674 ? 200.699 205.648 250.631 1.00 37.15 674 VAL 7 CA 1
ATOM 11192 C C . VAL C 2 674 ? 202.205 205.446 250.644 1.00 37.15 674 VAL 7 C 1
ATOM 11193 O O . VAL C 2 674 ? 202.782 205.183 251.701 1.00 37.15 674 VAL 7 O 1
ATOM 11197 N N . MET C 2 675 ? 202.851 205.587 249.491 1.00 41.19 675 MET 7 N 1
ATOM 11198 C CA . MET C 2 675 ? 204.290 205.379 249.444 1.00 41.19 675 MET 7 CA 1
ATOM 11199 C C . MET C 2 675 ? 205.020 206.612 248.939 1.00 41.19 675 MET 7 C 1
ATOM 11200 O O . MET C 2 675 ? 204.437 207.507 248.325 1.00 41.19 675 MET 7 O 1
ATOM 11205 N N . SER C 2 676 ? 206.323 206.633 249.212 1.00 39.73 676 SER 7 N 1
ATOM 11206 C CA . SER C 2 676 ? 207.171 207.756 248.845 1.00 39.73 676 SER 7 CA 1
ATOM 11207 C C . SER C 2 676 ? 208.599 207.288 248.614 1.00 39.73 676 SER 7 C 1
ATOM 11208 O O . SER C 2 676 ? 209.017 206.225 249.089 1.00 39.73 676 SER 7 O 1
ATOM 11211 N N . GLY C 2 677 ? 209.348 208.111 247.876 1.00 41.41 677 GLY 7 N 1
ATOM 11212 C CA . GLY C 2 677 ? 210.778 207.931 247.751 1.00 41.41 677 GLY 7 CA 1
ATOM 11213 C C . GLY C 2 677 ? 211.522 208.589 248.896 1.00 41.41 677 GLY 7 C 1
ATOM 11214 O O . GLY C 2 677 ? 210.933 209.123 249.835 1.00 41.41 677 GLY 7 O 1
ATOM 11215 N N . SER C 2 678 ? 212.851 208.560 248.811 1.00 48.80 678 SER 7 N 1
ATOM 11216 C CA . SER C 2 678 ? 213.673 209.080 249.896 1.00 48.80 678 SER 7 CA 1
ATOM 11217 C C . SER C 2 678 ? 215.066 209.411 249.378 1.00 48.80 678 SER 7 C 1
ATOM 11218 O O . SER C 2 678 ? 215.447 209.028 248.271 1.00 48.80 678 SER 7 O 1
ATOM 11221 N N . GLU C 2 679 ? 215.826 210.135 250.206 1.00 56.42 679 GLU 7 N 1
ATOM 11222 C CA . GLU C 2 679 ? 217.203 210.470 249.853 1.00 56.42 679 GLU 7 CA 1
ATOM 11223 C C . GLU C 2 679 ? 218.108 209.252 249.959 1.00 56.42 679 GLU 7 C 1
ATOM 11224 O O . GLU C 2 679 ? 218.840 208.929 249.019 1.00 56.42 679 GLU 7 O 1
ATOM 11230 N N . ASP C 2 680 ? 218.101 208.581 251.103 1.00 50.63 680 ASP 7 N 1
ATOM 11231 C CA . ASP C 2 680 ? 218.624 207.227 251.124 1.00 50.63 680 ASP 7 CA 1
ATOM 11232 C C . ASP C 2 680 ? 217.741 206.354 250.243 1.00 50.63 680 ASP 7 C 1
ATOM 11233 O O . ASP C 2 680 ? 216.522 206.528 250.183 1.00 50.63 680 ASP 7 O 1
ATOM 11238 N N . GLY C 2 681 ? 218.359 205.400 249.558 1.00 49.95 681 GLY 7 N 1
ATOM 11239 C CA . GLY C 2 681 ? 217.725 204.797 248.400 1.00 49.95 681 GLY 7 CA 1
ATOM 11240 C C . GLY C 2 681 ? 216.553 203.885 248.693 1.00 49.95 681 GLY 7 C 1
ATOM 11241 O O . GLY C 2 681 ? 216.237 203.001 247.894 1.00 49.95 681 GLY 7 O 1
ATOM 11242 N N . LYS C 2 682 ? 215.896 204.092 249.827 1.00 46.55 682 LYS 7 N 1
ATOM 11243 C CA . LYS C 2 682 ? 214.820 203.229 250.282 1.00 46.55 682 LYS 7 CA 1
ATOM 11244 C C . LYS C 2 682 ? 213.453 203.771 249.874 1.00 46.55 682 LYS 7 C 1
ATOM 11245 O O . LYS C 2 682 ? 213.248 204.981 249.756 1.00 46.55 682 LYS 7 O 1
ATOM 11251 N N . ILE C 2 683 ? 212.519 202.845 249.663 1.00 40.82 683 ILE 7 N 1
ATOM 11252 C CA . ILE C 2 683 ? 211.112 203.139 249.409 1.00 40.82 683 ILE 7 CA 1
ATOM 11253 C C . ILE C 2 683 ? 210.361 203.025 250.723 1.00 40.82 683 ILE 7 C 1
ATOM 11254 O O . ILE C 2 683 ? 210.518 202.032 251.445 1.00 40.82 683 ILE 7 O 1
ATOM 11259 N N . TYR C 2 684 ? 209.536 204.021 251.036 1.00 38.40 684 TYR 7 N 1
ATOM 11260 C CA . TYR C 2 684 ? 208.788 204.033 252.283 1.00 38.40 684 TYR 7 CA 1
ATOM 11261 C C . TYR C 2 684 ? 207.312 203.820 251.994 1.00 38.40 684 TYR 7 C 1
ATOM 11262 O O . TYR C 2 684 ? 206.768 204.413 251.058 1.00 38.40 684 TYR 7 O 1
ATOM 11271 N N . ILE C 2 685 ? 206.662 202.976 252.794 1.00 37.44 685 ILE 7 N 1
ATOM 11272 C CA . ILE C 2 685 ? 205.284 202.575 252.551 1.00 37.44 685 ILE 7 CA 1
ATOM 11273 C C . ILE C 2 685 ? 204.524 202.673 253.865 1.00 37.44 685 ILE 7 C 1
ATOM 11274 O O . ILE C 2 685 ? 204.774 201.889 254.792 1.00 37.44 685 ILE 7 O 1
ATOM 11279 N N . TRP C 2 686 ? 203.599 203.631 253.942 1.00 35.48 686 TRP 7 N 1
ATOM 11280 C CA . TRP C 2 686 ? 202.768 203.897 255.104 1.00 35.48 686 TRP 7 CA 1
ATOM 11281 C C . TRP C 2 686 ? 201.372 203.334 254.892 1.00 35.48 686 TRP 7 C 1
ATOM 11282 O O . TRP C 2 686 ? 200.840 203.364 253.777 1.00 35.48 686 TRP 7 O 1
ATOM 11293 N N . ASP C 2 687 ? 200.776 202.836 255.970 1.00 42.97 687 ASP 7 N 1
ATOM 11294 C CA . ASP C 2 687 ? 199.332 202.670 256.004 1.00 42.97 687 ASP 7 CA 1
ATOM 11295 C C . ASP C 2 687 ? 198.677 204.045 255.960 1.00 42.97 687 ASP 7 C 1
ATOM 11296 O O . ASP C 2 687 ? 199.200 205.019 256.503 1.00 42.97 687 ASP 7 O 1
ATOM 11301 N N . ARG C 2 688 ? 197.516 204.126 255.315 1.00 41.84 688 ARG 7 N 1
ATOM 11302 C CA . ARG C 2 688 ? 196.908 205.438 255.130 1.00 41.84 688 ARG 7 CA 1
ATOM 11303 C C . ARG C 2 688 ? 195.911 205.785 256.226 1.00 41.84 688 ARG 7 C 1
ATOM 11304 O O . ARG C 2 688 ? 195.933 206.901 256.752 1.00 41.84 688 ARG 7 O 1
ATOM 11312 N N . ILE C 2 689 ? 195.020 204.855 256.567 1.00 45.55 689 ILE 7 N 1
ATOM 11313 C CA . ILE C 2 689 ? 193.976 205.155 257.542 1.00 45.55 689 ILE 7 CA 1
ATOM 11314 C C . ILE C 2 689 ? 194.586 205.420 258.912 1.00 45.55 689 ILE 7 C 1
ATOM 11315 O O . ILE C 2 689 ? 194.117 206.283 259.663 1.00 45.55 689 ILE 7 O 1
ATOM 11320 N N . ARG C 2 690 ? 195.649 204.696 259.252 1.00 47.73 690 ARG 7 N 1
ATOM 11321 C CA . ARG C 2 690 ? 196.198 204.723 260.601 1.00 47.73 690 ARG 7 CA 1
ATOM 11322 C C . ARG C 2 690 ? 197.456 205.574 260.700 1.00 47.73 690 ARG 7 C 1
ATOM 11323 O O . ARG C 2 690 ? 197.573 206.394 261.616 1.00 47.73 690 ARG 7 O 1
ATOM 11331 N N . GLY C 2 691 ? 198.399 205.400 259.782 1.00 41.55 691 GLY 7 N 1
ATOM 11332 C CA . GLY C 2 691 ? 199.535 206.296 259.701 1.00 41.55 691 GLY 7 CA 1
ATOM 11333 C C . GLY C 2 691 ? 200.825 205.771 260.291 1.00 41.55 691 GLY 7 C 1
ATOM 11334 O O . GLY C 2 691 ? 201.654 206.556 260.755 1.00 41.55 691 GLY 7 O 1
ATOM 11335 N N . ASN C 2 692 ? 201.022 204.458 260.271 1.00 40.02 692 ASN 7 N 1
ATOM 11336 C CA . ASN C 2 692 ? 202.238 203.848 260.783 1.00 40.02 692 ASN 7 CA 1
ATOM 11337 C C . ASN C 2 692 ? 203.072 203.285 259.640 1.00 40.02 692 ASN 7 C 1
ATOM 11338 O O . ASN C 2 692 ? 202.553 202.948 258.574 1.00 40.02 692 ASN 7 O 1
ATOM 11343 N N . LEU C 2 693 ? 204.378 203.188 259.877 1.00 33.70 693 LEU 7 N 1
ATOM 11344 C CA . LEU C 2 693 ? 205.312 202.731 258.858 1.00 33.70 693 LEU 7 CA 1
ATOM 11345 C C . LEU C 2 693 ? 205.150 201.241 258.601 1.00 33.70 693 LEU 7 C 1
ATOM 11346 O O . LEU C 2 693 ? 205.691 200.416 259.341 1.00 33.70 693 LEU 7 O 1
ATOM 11351 N N . VAL C 2 694 ? 204.409 200.885 257.557 1.00 35.54 694 VAL 7 N 1
ATOM 11352 C CA . VAL C 2 694 ? 204.183 199.479 257.243 1.00 35.54 694 VAL 7 CA 1
ATOM 11353 C C . VAL C 2 694 ? 205.445 198.813 256.720 1.00 35.54 694 VAL 7 C 1
ATOM 11354 O O . VAL C 2 694 ? 205.785 197.707 257.142 1.00 35.54 694 VAL 7 O 1
ATOM 11358 N N . SER C 2 695 ? 206.168 199.454 255.804 1.00 38.80 695 SER 7 N 1
ATOM 11359 C CA . SER C 2 695 ? 207.343 198.797 255.249 1.00 38.80 695 SER 7 CA 1
ATOM 11360 C C . SER C 2 695 ? 208.361 199.814 254.760 1.00 38.80 695 SER 7 C 1
ATOM 11361 O O . SER C 2 695 ? 208.018 200.936 254.379 1.00 38.80 695 SER 7 O 1
ATOM 11364 N N . VAL C 2 696 ? 209.625 199.401 254.775 1.00 38.32 696 VAL 7 N 1
ATOM 11365 C CA . VAL C 2 696 ? 210.736 200.209 254.276 1.00 38.32 696 VAL 7 CA 1
ATOM 11366 C C . VAL C 2 696 ? 211.595 199.277 253.427 1.00 38.32 696 VAL 7 C 1
ATOM 11367 O O . VAL C 2 696 ? 212.428 198.530 253.947 1.00 38.32 696 VAL 7 O 1
ATOM 11371 N N . LEU C 2 697 ? 211.403 199.319 252.116 1.00 44.10 697 LEU 7 N 1
ATOM 11372 C CA . LEU C 2 697 ? 212.192 198.488 251.221 1.00 44.10 697 LEU 7 CA 1
ATOM 11373 C C . LEU C 2 697 ? 213.439 199.239 250.784 1.00 44.10 697 LEU 7 C 1
ATOM 11374 O O . LEU C 2 697 ? 213.509 200.462 250.865 1.00 44.10 697 LEU 7 O 1
ATOM 11379 N N . SER C 2 698 ? 214.431 198.492 250.308 1.00 53.00 698 SER 7 N 1
ATOM 11380 C CA . SER C 2 698 ? 215.688 199.076 249.849 1.00 53.00 698 SER 7 CA 1
ATOM 11381 C C . SER C 2 698 ? 216.059 198.442 248.518 1.00 53.00 698 SER 7 C 1
ATOM 11382 O O . SER C 2 698 ? 216.460 197.274 248.474 1.00 53.00 698 SER 7 O 1
ATOM 11385 N N . GLY C 2 699 ? 215.929 199.207 247.441 1.00 57.64 699 GLY 7 N 1
ATOM 11386 C CA . GLY C 2 699 ? 216.237 198.694 246.124 1.00 57.64 699 GLY 7 CA 1
ATOM 11387 C C . GLY C 2 699 ? 216.965 199.671 245.226 1.00 57.64 699 GLY 7 C 1
ATOM 11388 O O . GLY C 2 699 ? 216.806 199.618 244.004 1.00 57.64 699 GLY 7 O 1
ATOM 11389 N N . HIS C 2 700 ? 217.762 200.568 245.803 1.00 59.57 700 HIS 7 N 1
ATOM 11390 C CA . HIS C 2 700 ? 218.498 201.535 244.999 1.00 59.57 700 HIS 7 CA 1
ATOM 11391 C C . HIS C 2 700 ? 219.771 201.942 245.721 1.00 59.57 700 HIS 7 C 1
ATOM 11392 O O . HIS C 2 700 ? 219.732 202.288 246.905 1.00 59.57 700 HIS 7 O 1
ATOM 11399 N N . SER C 2 701 ? 220.889 201.906 245.002 1.00 70.78 701 SER 7 N 1
ATOM 11400 C CA . SER C 2 701 ? 222.190 202.249 245.566 1.00 70.78 701 SER 7 CA 1
ATOM 11401 C C . SER C 2 701 ? 223.215 202.492 244.462 1.00 70.78 701 SER 7 C 1
ATOM 11402 O O . SER C 2 701 ? 224.280 203.061 244.702 1.00 70.78 701 SER 7 O 1
ATOM 11405 N N . ASN C 2 714 ? 219.822 208.411 245.535 1.00 57.50 714 ASN 7 N 1
ATOM 11406 C CA . ASN C 2 714 ? 218.440 208.551 245.977 1.00 57.50 714 ASN 7 CA 1
ATOM 11407 C C . ASN C 2 714 ? 217.472 207.906 245.001 1.00 57.50 714 ASN 7 C 1
ATOM 11408 O O . ASN C 2 714 ? 217.798 207.704 243.835 1.00 57.50 714 ASN 7 O 1
ATOM 11413 N N . CYS C 2 715 ? 216.280 207.580 245.487 1.00 55.79 715 CYS 7 N 1
ATOM 11414 C CA . CYS C 2 715 ? 215.209 207.059 244.652 1.00 55.79 715 CYS 7 CA 1
ATOM 11415 C C . CYS C 2 715 ? 214.198 208.166 244.401 1.00 55.79 715 CYS 7 C 1
ATOM 11416 O O . CYS C 2 715 ? 213.701 208.784 245.346 1.00 55.79 715 CYS 7 O 1
ATOM 11419 N N . ASN C 2 716 ? 213.890 208.405 243.129 1.00 53.75 716 ASN 7 N 1
ATOM 11420 C CA . ASN C 2 716 ? 213.167 209.613 242.749 1.00 53.75 716 ASN 7 CA 1
ATOM 11421 C C . ASN C 2 716 ? 211.657 209.406 242.663 1.00 53.75 716 ASN 7 C 1
ATOM 11422 O O . ASN C 2 716 ? 210.893 210.144 243.291 1.00 53.75 716 ASN 7 O 1
ATOM 11427 N N . VAL C 2 717 ? 211.207 208.424 241.884 1.00 48.48 717 VAL 7 N 1
ATOM 11428 C CA . VAL C 2 717 ? 209.816 208.375 241.454 1.00 48.48 717 VAL 7 CA 1
ATOM 11429 C C . VAL C 2 717 ? 209.226 207.002 241.743 1.00 48.48 717 VAL 7 C 1
ATOM 11430 O O . VAL C 2 717 ? 209.927 205.987 241.686 1.00 48.48 717 VAL 7 O 1
ATOM 11434 N N . VAL C 2 718 ? 207.934 206.980 242.070 1.00 46.02 718 VAL 7 N 1
ATOM 11435 C CA . VAL C 2 718 ? 207.158 205.757 242.228 1.00 46.02 718 VAL 7 CA 1
ATOM 11436 C C . VAL C 2 718 ? 205.808 205.956 241.549 1.00 46.02 718 VAL 7 C 1
ATOM 11437 O O . VAL C 2 718 ? 205.258 207.062 241.561 1.00 46.02 718 VAL 7 O 1
ATOM 11441 N N . ALA C 2 719 ? 205.281 204.891 240.946 1.00 51.32 719 ALA 7 N 1
ATOM 11442 C CA . ALA C 2 719 ? 204.013 204.977 240.231 1.00 51.32 719 ALA 7 CA 1
ATOM 11443 C C . ALA C 2 719 ? 203.314 203.626 240.270 1.00 51.32 719 ALA 7 C 1
ATOM 11444 O O . ALA C 2 719 ? 203.918 202.606 240.604 1.00 51.32 719 ALA 7 O 1
ATOM 11446 N N . SER C 2 720 ? 202.024 203.629 239.932 1.00 57.69 720 SER 7 N 1
ATOM 11447 C CA . SER C 2 720 ? 201.189 202.438 240.000 1.00 57.69 720 SER 7 CA 1
ATOM 11448 C C . SER C 2 720 ? 200.249 202.361 238.801 1.00 57.69 720 SER 7 C 1
ATOM 11449 O O . SER C 2 720 ? 199.962 203.368 238.151 1.00 57.69 720 SER 7 O 1
ATOM 11452 N N . ASN C 2 721 ? 199.765 201.146 238.512 1.00 64.36 721 ASN 7 N 1
ATOM 11453 C CA . ASN C 2 721 ? 198.648 200.974 237.585 1.00 64.36 721 ASN 7 CA 1
ATOM 11454 C C . ASN C 2 721 ? 197.390 201.588 238.170 1.00 64.36 721 ASN 7 C 1
ATOM 11455 O O . ASN C 2 721 ? 197.012 201.235 239.294 1.00 64.36 721 ASN 7 O 1
ATOM 11460 N N . PRO C 2 722 ? 196.714 202.482 237.468 1.00 67.65 722 PRO 7 N 1
ATOM 11461 C CA . PRO C 2 722 ? 195.293 202.678 237.759 1.00 67.65 722 PRO 7 CA 1
ATOM 11462 C C . PRO C 2 722 ? 194.458 201.687 236.969 1.00 67.65 722 PRO 7 C 1
ATOM 11463 O O . PRO C 2 722 ? 193.375 202.019 236.476 1.00 67.65 722 PRO 7 O 1
ATOM 11467 N N . ALA C 2 723 ? 194.966 200.461 236.844 1.00 72.56 723 ALA 7 N 1
ATOM 11468 C CA . ALA C 2 723 ? 194.212 199.344 236.284 1.00 72.56 723 ALA 7 CA 1
ATOM 11469 C C . ALA C 2 723 ? 194.388 198.041 237.044 1.00 72.56 723 ALA 7 C 1
ATOM 11470 O O . ALA C 2 723 ? 193.464 197.221 237.038 1.00 72.56 723 ALA 7 O 1
ATOM 11472 N N . ASP C 2 724 ? 195.524 197.816 237.696 1.00 69.71 724 ASP 7 N 1
ATOM 11473 C CA . ASP C 2 724 ? 195.785 196.607 238.460 1.00 69.71 724 ASP 7 CA 1
ATOM 11474 C C . ASP C 2 724 ? 195.925 196.971 239.929 1.00 69.71 724 ASP 7 C 1
ATOM 11475 O O . ASP C 2 724 ? 196.754 197.810 240.294 1.00 69.71 724 ASP 7 O 1
ATOM 11477 N N . LYS C 2 725 ? 195.109 196.332 240.767 1.00 71.24 725 LYS 7 N 1
ATOM 11478 C CA . LYS C 2 725 ? 195.110 196.653 242.189 1.00 71.24 725 LYS 7 CA 1
ATOM 11479 C C . LYS C 2 725 ? 196.469 196.387 242.818 1.00 71.24 725 LYS 7 C 1
ATOM 11480 O O . LYS C 2 725 ? 196.879 197.089 243.749 1.00 71.24 725 LYS 7 O 1
ATOM 11486 N N . GLU C 2 726 ? 197.194 195.394 242.311 1.00 68.35 726 GLU 7 N 1
ATOM 11487 C CA . GLU C 2 726 ? 198.346 194.854 243.029 1.00 68.35 726 GLU 7 CA 1
ATOM 11488 C C . GLU C 2 726 ? 199.547 194.800 242.089 1.00 68.35 726 GLU 7 C 1
ATOM 11489 O O . GLU C 2 726 ? 199.794 193.770 241.457 1.00 68.35 726 GLU 7 O 1
ATOM 11495 N N . MET C 2 727 ? 200.239 195.938 241.952 1.00 60.87 727 MET 7 N 1
ATOM 11496 C CA . MET C 2 727 ? 201.647 196.040 241.563 1.00 60.87 727 MET 7 CA 1
ATOM 11497 C C . MET C 2 727 ? 202.022 197.510 241.430 1.00 60.87 727 MET 7 C 1
ATOM 11498 O O . MET C 2 727 ? 201.138 198.367 241.347 1.00 60.87 727 MET 7 O 1
ATOM 11503 N N . PHE C 2 728 ? 203.316 197.819 241.406 1.00 53.30 728 PHE 7 N 1
ATOM 11504 C CA . PHE C 2 728 ? 203.761 199.184 241.160 1.00 53.30 728 PHE 7 CA 1
ATOM 11505 C C . PHE C 2 728 ? 205.201 199.173 240.665 1.00 53.30 728 PHE 7 C 1
ATOM 11506 O O . PHE C 2 728 ? 205.826 198.119 240.538 1.00 53.30 728 PHE 7 O 1
ATOM 11514 N N . ALA C 2 729 ? 205.717 200.362 240.360 1.00 53.01 729 ALA 7 N 1
ATOM 11515 C CA . ALA C 2 729 ? 207.048 200.517 239.795 1.00 53.01 729 ALA 7 CA 1
ATOM 11516 C C . ALA C 2 729 ? 207.786 201.655 240.480 1.00 53.01 729 ALA 7 C 1
ATOM 11517 O O . ALA C 2 729 ? 207.176 202.653 240.877 1.00 53.01 729 ALA 7 O 1
ATOM 11519 N N . SER C 2 730 ? 209.103 201.500 240.606 1.00 55.03 730 SER 7 N 1
ATOM 11520 C CA . SER C 2 730 ? 209.954 202.477 241.273 1.00 55.03 730 SER 7 CA 1
ATOM 11521 C C . SER C 2 730 ? 211.191 202.746 240.432 1.00 55.03 730 SER 7 C 1
ATOM 11522 O O . SER C 2 730 ? 211.813 201.810 239.916 1.00 55.03 730 SER 7 O 1
ATOM 11525 N N . GLY C 2 731 ? 211.553 204.016 240.309 1.00 54.44 731 GLY 7 N 1
ATOM 11526 C CA . GLY C 2 731 ? 212.744 204.401 239.582 1.00 54.44 731 GLY 7 CA 1
ATOM 11527 C C . GLY C 2 731 ? 213.563 205.400 240.370 1.00 54.44 731 GLY 7 C 1
ATOM 11528 O O . GLY C 2 731 ? 213.030 206.245 241.092 1.00 54.44 731 GLY 7 O 1
ATOM 11529 N N . GLY C 2 732 ? 214.879 205.294 240.215 1.00 58.84 732 GLY 7 N 1
ATOM 11530 C CA . GLY C 2 732 ? 215.792 206.111 240.988 1.00 58.84 732 GLY 7 CA 1
ATOM 11531 C C . GLY C 2 732 ? 216.894 206.761 240.179 1.00 58.84 732 GLY 7 C 1
ATOM 11532 O O . GLY C 2 732 ? 216.802 206.855 238.953 1.00 58.84 732 GLY 7 O 1
ATOM 11533 N N . ASP C 2 733 ? 217.942 207.219 240.861 1.00 61.99 733 ASP 7 N 1
ATOM 11534 C CA . ASP C 2 733 ? 219.065 207.889 240.223 1.00 61.99 733 ASP 7 CA 1
ATOM 11535 C C . ASP C 2 733 ? 220.278 206.984 240.065 1.00 61.99 733 ASP 7 C 1
ATOM 11536 O O . ASP C 2 733 ? 221.353 207.466 239.699 1.00 61.99 733 ASP 7 O 1
ATOM 11538 N N . ASP C 2 734 ? 220.135 205.693 240.336 1.00 65.80 734 ASP 7 N 1
ATOM 11539 C CA . ASP C 2 734 ? 221.199 204.733 240.087 1.00 65.80 734 ASP 7 CA 1
ATOM 11540 C C . ASP C 2 734 ? 221.160 204.179 238.671 1.00 65.80 734 ASP 7 C 1
ATOM 11541 O O . ASP C 2 734 ? 222.016 203.364 238.315 1.00 65.80 734 ASP 7 O 1
ATOM 11543 N N . GLY C 2 735 ? 220.191 204.601 237.863 1.00 66.45 735 GLY 7 N 1
ATOM 11544 C CA . GLY C 2 735 ? 220.034 204.085 236.520 1.00 66.45 735 GLY 7 CA 1
ATOM 11545 C C . GLY C 2 735 ? 219.317 202.753 236.504 1.00 66.45 735 GLY 7 C 1
ATOM 11546 O O . GLY C 2 735 ? 219.833 201.771 235.964 1.00 66.45 735 GLY 7 O 1
ATOM 11547 N N . LYS C 2 736 ? 218.124 202.707 237.090 1.00 61.72 736 LYS 7 N 1
ATOM 11548 C CA . LYS C 2 736 ? 217.395 201.455 237.212 1.00 61.72 736 LYS 7 CA 1
ATOM 11549 C C . LYS C 2 736 ? 215.905 201.740 237.307 1.00 61.72 736 LYS 7 C 1
ATOM 11550 O O . LYS C 2 736 ? 215.481 202.804 237.762 1.00 61.72 736 LYS 7 O 1
ATOM 11556 N N . ILE C 2 737 ? 215.115 200.767 236.861 1.00 59.42 737 ILE 7 N 1
ATOM 11557 C CA . ILE C 2 737 ? 213.664 200.776 237.006 1.00 59.42 737 ILE 7 CA 1
ATOM 11558 C C . ILE C 2 737 ? 213.245 199.388 237.459 1.00 59.42 737 ILE 7 C 1
ATOM 11559 O O . ILE C 2 737 ? 213.574 198.396 236.802 1.00 59.42 737 ILE 7 O 1
ATOM 11564 N N . LYS C 2 738 ? 212.519 199.310 238.570 1.00 57.81 738 LY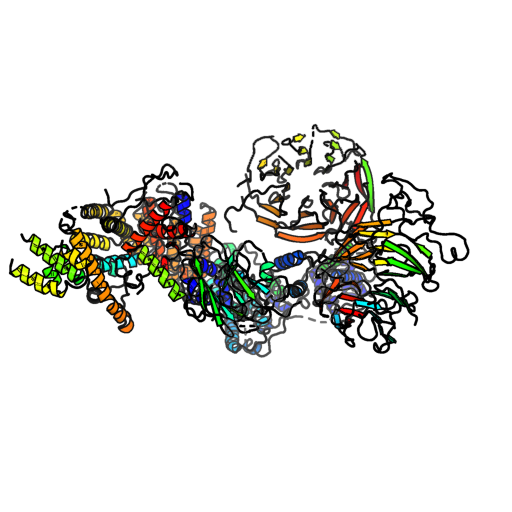S 7 N 1
ATOM 11565 C CA . LYS C 2 738 ? 212.152 198.026 239.145 1.00 57.81 738 LYS 7 CA 1
ATOM 11566 C C . LYS C 2 738 ? 210.645 197.935 239.298 1.00 57.81 738 LYS 7 C 1
ATOM 11567 O O . LYS C 2 738 ? 209.969 198.945 239.512 1.00 57.81 738 LYS 7 O 1
ATOM 11573 N N . ILE C 2 739 ? 210.124 196.718 239.185 1.00 58.60 739 ILE 7 N 1
ATOM 11574 C CA . ILE C 2 739 ? 208.700 196.447 239.320 1.00 58.60 739 ILE 7 CA 1
ATOM 11575 C C . ILE C 2 739 ? 208.497 195.586 240.556 1.00 58.60 739 ILE 7 C 1
ATOM 11576 O O . ILE C 2 739 ? 209.163 194.553 240.719 1.00 58.60 739 ILE 7 O 1
ATOM 11581 N N . TRP C 2 740 ? 207.590 196.017 241.427 1.00 57.41 740 TRP 7 N 1
ATOM 11582 C CA . TRP C 2 740 ? 207.288 195.341 242.674 1.00 57.41 740 TRP 7 CA 1
ATOM 11583 C C . TRP C 2 740 ? 205.845 194.861 242.657 1.00 57.41 740 TRP 7 C 1
ATOM 11584 O O . TRP C 2 740 ? 204.968 195.473 242.040 1.00 57.41 740 TRP 7 O 1
ATOM 11595 N N . LYS C 2 741 ? 205.611 193.756 243.358 1.00 63.34 741 LYS 7 N 1
ATOM 11596 C CA . LYS C 2 741 ? 204.293 193.161 243.472 1.00 63.34 741 LYS 7 CA 1
ATOM 11597 C C . LYS C 2 741 ? 204.115 192.660 244.899 1.00 63.34 741 LYS 7 C 1
ATOM 11598 O O . LYS C 2 741 ? 205.057 192.641 245.700 1.00 63.34 741 LYS 7 O 1
ATOM 11600 N N . ILE C 2 742 ? 202.887 192.251 245.208 1.00 70.22 742 ILE 7 N 1
ATOM 11601 C CA . ILE C 2 742 ? 202.518 191.770 246.534 1.00 70.22 742 ILE 7 CA 1
ATOM 11602 C C . ILE C 2 742 ? 202.367 190.260 246.475 1.00 70.22 742 ILE 7 C 1
ATOM 11603 O O . ILE C 2 742 ? 201.619 189.737 245.640 1.00 70.22 742 ILE 7 O 1
ATOM 11608 N N . SER C 2 743 ? 203.061 189.559 247.360 1.00 78.12 743 SER 7 N 1
ATOM 11609 C CA . SER C 2 743 ? 202.860 188.131 247.543 1.00 78.12 743 SER 7 CA 1
ATOM 11610 C C . SER C 2 743 ? 201.829 187.949 248.648 1.00 78.12 743 SER 7 C 1
ATOM 11611 O O . SER C 2 743 ? 202.034 188.424 249.774 1.00 78.12 743 SER 7 O 1
ATOM 11614 N N . ARG C 2 744 ? 200.743 187.247 248.316 1.00 83.40 744 ARG 7 N 1
ATOM 11615 C CA . ARG C 2 744 ? 199.507 187.147 249.102 1.00 83.40 744 ARG 7 CA 1
ATOM 11616 C C . ARG C 2 744 ? 199.196 188.411 249.896 1.00 83.40 744 ARG 7 C 1
ATOM 11617 O O . ARG C 2 744 ? 198.167 189.052 249.677 1.00 83.40 744 ARG 7 O 1
ATOM 11625 N N . TYR D 3 29 ? 198.919 264.706 235.020 1.00 106.95 29 TYR h N 1
ATOM 11626 C CA . TYR D 3 29 ? 197.622 264.101 235.300 1.00 106.95 29 TYR h CA 1
ATOM 11627 C C . TYR D 3 29 ? 197.736 262.584 235.338 1.00 106.95 29 TYR h C 1
ATOM 11628 O O . TYR D 3 29 ? 197.189 261.891 234.485 1.00 106.95 29 TYR h O 1
ATOM 11637 N N . GLY D 3 30 ? 198.460 262.069 236.326 1.00 103.18 30 GLY h N 1
ATOM 11638 C CA . GLY D 3 30 ? 198.661 260.639 236.421 1.00 103.18 30 GLY h CA 1
ATOM 11639 C C . GLY D 3 30 ? 198.622 260.088 237.829 1.00 103.18 30 GLY h C 1
ATOM 11640 O O . GLY D 3 30 ? 199.286 259.089 238.118 1.00 103.18 30 GLY h O 1
ATOM 11641 N N . LYS D 3 31 ? 197.857 260.720 238.719 1.00 89.74 31 LYS h N 1
ATOM 11642 C CA . LYS D 3 31 ? 197.791 260.249 240.099 1.00 89.74 31 LYS h CA 1
ATOM 11643 C C . LYS D 3 31 ? 196.677 259.224 240.299 1.00 89.74 31 LYS h C 1
ATOM 11644 O O . LYS D 3 31 ? 196.946 258.066 240.632 1.00 89.74 31 LYS h O 1
ATOM 11646 N N . LYS D 3 32 ? 195.422 259.634 240.107 1.00 86.83 32 LYS h N 1
ATOM 11647 C CA . LYS D 3 32 ? 194.297 258.737 240.350 1.00 86.83 32 LYS h CA 1
ATOM 11648 C C . LYS D 3 32 ? 193.184 258.960 239.332 1.00 86.83 32 LYS h C 1
ATOM 11649 O O . LYS D 3 32 ? 191.999 258.850 239.664 1.00 86.83 32 LYS h O 1
ATOM 11651 N N . CYS D 3 33 ? 193.545 259.298 238.093 1.00 85.79 33 CYS h N 1
ATOM 11652 C CA . CYS D 3 33 ? 192.562 259.690 237.085 1.00 85.79 33 CYS h CA 1
ATOM 11653 C C . CYS D 3 33 ? 191.387 258.721 237.025 1.00 85.79 33 CYS h C 1
ATOM 11654 O O . CYS D 3 33 ? 191.568 257.501 237.005 1.00 85.79 33 CYS h O 1
ATOM 11657 N N . PHE D 3 34 ? 190.179 259.280 237.001 1.00 82.58 34 PHE h N 1
ATOM 11658 C CA . PHE D 3 34 ? 188.935 258.532 237.106 1.00 82.58 34 PHE h CA 1
ATOM 11659 C C . PHE D 3 34 ? 188.181 258.531 235.783 1.00 82.58 34 PHE h C 1
ATOM 11660 O O . PHE D 3 34 ? 188.474 259.303 234.867 1.00 82.58 34 PHE h O 1
ATOM 11668 N N . THR D 3 35 ? 187.192 257.645 235.702 1.00 85.86 35 THR h N 1
ATOM 11669 C CA . THR D 3 35 ? 186.265 257.586 234.583 1.00 85.86 35 THR h CA 1
ATOM 11670 C C . THR D 3 35 ? 184.846 257.671 235.124 1.00 85.86 35 THR h C 1
ATOM 11671 O O . THR D 3 35 ? 184.610 257.509 236.323 1.00 85.86 35 THR h O 1
ATOM 11675 N N . LYS D 3 36 ? 183.900 257.932 234.219 1.00 80.55 36 LYS h N 1
ATOM 11676 C CA . LYS D 3 36 ? 182.511 258.125 234.625 1.00 80.55 36 LYS h CA 1
ATOM 11677 C C . LYS D 3 36 ? 182.001 256.941 235.437 1.00 80.55 36 LYS h C 1
ATOM 11678 O O . LYS D 3 36 ? 181.444 257.114 236.527 1.00 80.55 36 LYS h O 1
ATOM 11680 N N . GLU D 3 37 ? 182.196 255.724 234.926 1.00 82.17 37 GLU h N 1
ATOM 11681 C CA . GLU D 3 37 ? 181.762 254.542 235.664 1.00 82.17 37 GLU h CA 1
ATOM 11682 C C . GLU D 3 37 ? 182.542 254.382 236.963 1.00 82.17 37 GLU h C 1
ATOM 11683 O O . GLU D 3 37 ? 181.958 254.077 238.011 1.00 82.17 37 GLU h O 1
ATOM 11685 N N . GLU D 3 38 ? 183.861 254.590 236.917 1.00 80.97 38 GLU h N 1
ATOM 11686 C CA . GLU D 3 38 ? 184.676 254.437 238.119 1.00 80.97 38 GLU h CA 1
ATOM 11687 C C . GLU D 3 38 ? 184.309 255.473 239.174 1.00 80.97 38 GLU h C 1
ATOM 11688 O O . GLU D 3 38 ? 184.181 255.144 240.360 1.00 80.97 38 GLU h O 1
ATOM 11690 N N . TRP D 3 39 ? 184.136 256.731 238.764 1.00 73.95 39 TRP h N 1
ATOM 11691 C CA . TRP D 3 39 ? 183.755 257.762 239.722 1.00 73.95 39 TRP h CA 1
ATOM 11692 C C . TRP D 3 39 ? 182.361 257.508 240.276 1.00 73.95 39 TRP h C 1
ATOM 11693 O O . TRP D 3 39 ? 182.108 257.750 241.461 1.00 73.95 39 TRP h O 1
ATOM 11704 N N . LYS D 3 40 ? 181.439 257.032 239.436 1.00 71.73 40 LYS h N 1
ATOM 11705 C CA . LYS D 3 40 ? 180.109 256.692 239.928 1.00 71.73 40 LYS h CA 1
ATOM 11706 C C . LYS D 3 40 ? 180.182 255.587 240.971 1.00 71.73 40 LYS h C 1
ATOM 11707 O O . LYS D 3 40 ? 179.489 255.639 241.995 1.00 71.73 40 LYS h O 1
ATOM 11709 N N . GLU D 3 41 ? 181.023 254.579 240.729 1.00 75.05 41 GLU h N 1
ATOM 11710 C CA . GLU D 3 41 ? 181.204 253.516 241.711 1.00 75.05 41 GLU h CA 1
ATOM 11711 C C . GLU D 3 41 ? 181.793 254.057 243.008 1.00 75.05 41 GLU h C 1
ATOM 11712 O O . GLU D 3 41 ? 181.377 253.658 244.102 1.00 75.05 41 GLU h O 1
ATOM 11714 N N . GLN D 3 42 ? 182.769 254.961 242.904 1.00 71.13 42 GLN h N 1
ATOM 11715 C CA . GLN D 3 42 ? 183.367 255.540 244.104 1.00 71.13 42 GLN h CA 1
ATOM 11716 C C . GLN D 3 42 ? 182.344 256.336 244.902 1.00 71.13 42 GLN h C 1
ATOM 11717 O O . GLN D 3 42 ? 182.322 256.273 246.136 1.00 71.13 42 GLN h O 1
ATOM 11719 N N . VAL D 3 43 ? 181.494 257.102 244.215 1.00 70.41 43 VAL h N 1
ATOM 11720 C CA . VAL D 3 43 ? 180.452 257.866 244.899 1.00 70.41 43 VAL h CA 1
ATOM 11721 C C . VAL D 3 43 ? 179.460 256.931 245.576 1.00 70.41 43 VAL h C 1
ATOM 11722 O O . VAL D 3 43 ? 179.075 257.137 246.733 1.00 70.41 43 VAL h O 1
ATOM 11726 N N . ALA D 3 44 ? 179.035 255.884 244.865 1.00 71.95 44 ALA h N 1
ATOM 11727 C CA . ALA D 3 44 ? 177.963 255.029 245.361 1.00 71.95 44 ALA h CA 1
ATOM 11728 C C . ALA D 3 44 ? 178.331 254.303 246.648 1.00 71.95 44 ALA h C 1
ATOM 11729 O O . ALA D 3 44 ? 177.437 253.816 247.346 1.00 71.95 44 ALA h O 1
ATOM 11731 N N . LYS D 3 45 ? 179.619 254.222 246.983 1.00 73.28 45 LYS h N 1
ATOM 11732 C CA . LYS D 3 45 ? 180.060 253.505 248.177 1.00 73.28 45 LYS h CA 1
ATOM 11733 C C . LYS D 3 45 ? 179.906 254.378 249.425 1.00 73.28 45 LYS h C 1
ATOM 11734 O O . LYS D 3 45 ? 180.865 254.707 250.121 1.00 73.28 45 LYS h O 1
ATOM 11736 N N . TYR D 3 46 ? 178.662 254.762 249.694 1.00 74.17 46 TYR h N 1
ATOM 11737 C CA . TYR D 3 46 ? 178.303 255.415 250.948 1.00 74.17 46 TYR h CA 1
ATOM 11738 C C . TYR D 3 46 ? 177.201 254.705 251.715 1.00 74.17 46 TYR h C 1
ATOM 11739 O O . TYR D 3 46 ? 177.289 254.601 252.940 1.00 74.17 46 TYR h O 1
ATOM 11748 N N . SER D 3 47 ? 176.161 254.222 251.033 1.00 81.55 47 SER h N 1
ATOM 11749 C CA . SER D 3 47 ? 175.072 253.471 251.660 1.00 81.55 47 SER h CA 1
ATOM 11750 C C . SER D 3 47 ? 174.421 254.286 252.783 1.00 81.55 47 SER h C 1
ATOM 11751 O O . SER D 3 47 ? 174.495 253.950 253.966 1.00 81.55 47 SER h O 1
ATOM 11754 N N . ALA D 3 48 ? 173.798 255.389 252.372 1.00 82.08 48 ALA h N 1
ATOM 11755 C CA . ALA D 3 48 ? 173.147 256.282 253.321 1.00 82.08 48 ALA h CA 1
ATOM 11756 C C . ALA D 3 48 ? 172.086 255.539 254.124 1.00 82.08 48 ALA h C 1
ATOM 11757 O O . ALA D 3 48 ? 171.372 254.680 253.599 1.00 82.08 48 ALA h O 1
ATOM 11759 N N . MET D 3 49 ? 171.995 255.873 255.412 1.00 80.94 49 MET h N 1
ATOM 11760 C CA . MET D 3 49 ? 171.093 255.185 256.328 1.00 80.94 49 MET h CA 1
ATOM 11761 C C . MET D 3 49 ? 169.640 255.336 255.899 1.00 80.94 49 MET h C 1
ATOM 11762 O O . MET D 3 49 ? 168.983 254.349 255.556 1.00 80.94 49 MET h O 1
ATOM 11764 N N . GLY D 3 50 ? 169.134 256.566 255.907 1.00 77.51 50 GLY h N 1
ATOM 11765 C CA . GLY D 3 50 ? 167.768 256.798 255.488 1.00 77.51 50 GLY h CA 1
ATOM 11766 C C . GLY D 3 50 ? 166.715 256.267 256.430 1.00 77.51 50 GLY h C 1
ATOM 11767 O O . GLY D 3 50 ? 165.561 256.112 256.025 1.00 77.51 50 GLY h O 1
ATOM 11768 N N . GLU D 3 51 ? 167.084 255.965 257.673 1.00 74.06 51 GLU h N 1
ATOM 11769 C CA . GLU D 3 51 ? 166.182 255.485 258.718 1.00 74.06 51 GLU h CA 1
ATOM 11770 C C . GLU D 3 51 ? 165.563 254.133 258.393 1.00 74.06 51 GLU h C 1
ATOM 11771 O O . GLU D 3 51 ? 164.707 253.654 259.144 1.00 74.06 51 GLU h O 1
ATOM 11773 N N . LEU D 3 52 ? 165.970 253.505 257.295 1.00 68.73 52 LEU h N 1
ATOM 11774 C CA . LEU D 3 52 ? 165.479 252.191 256.903 1.00 68.73 52 LEU h CA 1
ATOM 11775 C C . LEU D 3 52 ? 166.635 251.217 256.753 1.00 68.73 52 LEU h C 1
ATOM 11776 O O . LEU D 3 52 ? 166.717 250.460 255.783 1.00 68.73 52 LEU h O 1
ATOM 11781 N N . TYR D 3 53 ? 167.554 251.234 257.710 1.00 71.57 53 TYR h N 1
ATOM 11782 C CA . TYR D 3 53 ? 168.632 250.259 257.757 1.00 71.57 53 TYR h CA 1
ATOM 11783 C C . TYR D 3 53 ? 168.093 248.969 258.373 1.00 71.57 53 TYR h C 1
ATOM 11784 O O . TYR D 3 53 ? 166.884 248.799 258.554 1.00 71.57 53 TYR h O 1
ATOM 11793 N N . ALA D 3 54 ? 168.986 248.034 258.689 1.00 70.74 54 ALA h N 1
ATOM 11794 C CA . ALA D 3 54 ? 168.642 246.730 259.247 1.00 70.74 54 ALA h CA 1
ATOM 11795 C C . ALA D 3 54 ? 167.685 245.946 258.360 1.00 70.74 54 ALA h C 1
ATOM 11796 O O . ALA D 3 54 ? 167.060 244.989 258.826 1.00 70.74 54 ALA h O 1
ATOM 11798 N N . ASN D 3 55 ? 167.554 246.332 257.097 1.00 70.43 55 ASN h N 1
ATOM 11799 C CA . ASN D 3 55 ? 166.686 245.666 256.136 1.00 70.43 55 ASN h CA 1
ATOM 11800 C C . ASN D 3 55 ? 167.443 245.488 254.824 1.00 70.43 55 ASN h C 1
ATOM 11801 O O . ASN D 3 55 ? 166.970 245.856 253.749 1.00 70.43 55 ASN h O 1
ATOM 11806 N N . LYS D 3 56 ? 168.643 244.914 254.912 1.00 73.19 56 LYS h N 1
ATOM 11807 C CA . LYS D 3 56 ? 169.653 244.996 253.861 1.00 73.19 56 LYS h CA 1
ATOM 11808 C C . LYS D 3 56 ? 169.234 244.397 252.520 1.00 73.19 56 LYS h C 1
ATOM 11809 O O . LYS D 3 56 ? 170.010 244.431 251.560 1.00 73.19 56 LYS h O 1
ATOM 11811 N N . THR D 3 57 ? 168.022 243.852 252.429 1.00 67.65 57 THR h N 1
ATOM 11812 C CA . THR D 3 57 ? 167.531 243.251 251.196 1.00 67.65 57 THR h CA 1
ATOM 11813 C C . THR D 3 57 ? 166.603 244.180 250.418 1.00 67.65 57 THR h C 1
ATOM 11814 O O . THR D 3 57 ? 165.795 243.715 249.609 1.00 67.65 57 THR h O 1
ATOM 11818 N N . ILE D 3 58 ? 166.716 245.490 250.632 1.00 69.38 58 ILE h N 1
ATOM 11819 C CA . ILE D 3 58 ? 165.856 246.453 249.965 1.00 69.38 58 ILE h CA 1
ATOM 11820 C C . ILE D 3 58 ? 166.599 247.284 248.922 1.00 69.38 58 ILE h C 1
ATOM 11821 O O . ILE D 3 58 ? 165.981 247.726 247.946 1.00 69.38 58 ILE h O 1
ATOM 11826 N N . HIS D 3 59 ? 167.905 247.477 249.073 1.00 77.35 59 HIS h N 1
ATOM 11827 C CA . HIS D 3 59 ? 168.646 248.450 248.273 1.00 77.35 59 HIS h CA 1
ATOM 11828 C C . HIS D 3 59 ? 169.193 247.761 247.030 1.00 77.35 59 HIS h C 1
ATOM 11829 O O . HIS D 3 59 ? 170.230 247.099 247.064 1.00 77.35 59 HIS h O 1
ATOM 11836 N N . TYR D 3 60 ? 168.486 247.925 245.915 1.00 68.28 60 TYR h N 1
ATOM 11837 C CA . TYR D 3 60 ? 168.875 247.329 244.646 1.00 68.28 60 TYR h CA 1
ATOM 11838 C C . TYR D 3 60 ? 168.265 248.140 243.515 1.00 68.28 60 TYR h C 1
ATOM 11839 O O . TYR D 3 60 ? 167.217 248.766 243.704 1.00 68.28 60 TYR h O 1
ATOM 11848 N N . PRO D 3 61 ? 168.890 248.153 242.331 1.00 65.38 61 PRO h N 1
ATOM 11849 C CA . PRO D 3 61 ? 168.369 248.979 241.231 1.00 65.38 61 PRO h CA 1
ATOM 11850 C C . PRO D 3 61 ? 167.181 248.355 240.515 1.00 65.38 61 PRO h C 1
ATOM 11851 O O . PRO D 3 61 ? 166.672 247.313 240.938 1.00 65.38 61 PRO h O 1
ATOM 11855 N N . LEU D 3 62 ? 166.727 248.987 239.433 1.00 67.74 62 LEU h N 1
ATOM 11856 C CA . LEU D 3 62 ? 165.568 248.522 238.679 1.00 67.74 62 LEU h CA 1
ATOM 11857 C C . LEU D 3 62 ? 165.900 248.001 237.291 1.00 67.74 62 LEU h C 1
ATOM 11858 O O . LEU D 3 62 ? 165.261 247.054 236.834 1.00 67.74 62 LEU h O 1
ATOM 11863 N N . LYS D 3 63 ? 166.872 248.598 236.603 1.00 74.20 63 LYS h N 1
ATOM 11864 C CA . LYS D 3 63 ? 167.231 248.210 235.239 1.00 74.20 63 LYS h CA 1
ATOM 11865 C C . LYS D 3 63 ? 166.019 248.313 234.309 1.00 74.20 63 LYS h C 1
ATOM 11866 O O . LYS D 3 63 ? 165.543 247.328 233.745 1.00 74.20 63 LYS h O 1
ATOM 11868 N N . ILE D 3 64 ? 165.524 249.539 234.166 1.00 76.74 64 ILE h N 1
ATOM 11869 C CA . ILE D 3 64 ? 164.368 249.825 233.325 1.00 76.74 64 ILE h CA 1
ATOM 11870 C C . ILE D 3 64 ? 164.871 250.099 231.912 1.00 76.74 64 ILE h C 1
ATOM 11871 O O . ILE D 3 64 ? 165.451 251.153 231.640 1.00 76.74 64 ILE h O 1
ATOM 11876 N N . GLN D 3 65 ? 164.649 249.145 231.014 1.00 83.88 65 GLN h N 1
ATOM 11877 C CA . GLN D 3 65 ? 165.212 249.179 229.670 1.00 83.88 65 GLN h CA 1
ATOM 11878 C C . GLN D 3 65 ? 164.485 250.123 228.711 1.00 83.88 65 GLN h C 1
ATOM 11879 O O . GLN D 3 65 ? 165.128 251.007 228.129 1.00 83.88 65 GLN h O 1
ATOM 11881 N N . PRO D 3 66 ? 163.157 249.988 228.512 1.00 81.20 66 PRO h N 1
ATOM 11882 C CA . PRO D 3 66 ? 162.535 250.630 227.344 1.00 81.20 66 PRO h CA 1
ATOM 11883 C C . PRO D 3 66 ? 162.480 252.146 227.424 1.00 81.20 66 PRO h C 1
ATOM 11884 O O . PRO D 3 66 ? 162.940 252.752 228.396 1.00 81.20 66 PRO h O 1
ATOM 11888 N N . ASN D 3 67 ? 161.912 252.759 226.392 1.00 75.72 67 ASN h N 1
ATOM 11889 C CA . ASN D 3 67 ? 161.825 254.208 226.302 1.00 75.72 67 ASN h CA 1
ATOM 11890 C C . ASN D 3 67 ? 160.809 254.633 225.244 1.00 75.72 67 ASN h C 1
ATOM 11891 O O . ASN D 3 67 ? 160.803 254.115 224.127 1.00 75.72 67 ASN h O 1
ATOM 11893 N N . GLY D 3 76 ? 168.278 250.282 224.564 1.00 92.83 76 GLY h N 1
ATOM 11894 C CA . GLY D 3 76 ? 167.831 250.954 225.769 1.00 92.83 76 GLY h CA 1
ATOM 11895 C C . GLY D 3 76 ? 168.033 250.121 227.018 1.00 92.83 76 GLY h C 1
ATOM 11896 O O . GLY D 3 76 ? 167.477 249.031 227.143 1.00 92.83 76 GLY h O 1
ATOM 11897 N N . PHE D 3 77 ? 168.846 250.631 227.941 1.00 93.26 77 PHE h N 1
ATOM 11898 C CA . PHE D 3 77 ? 169.123 249.920 229.187 1.00 93.26 77 PHE h CA 1
ATOM 11899 C C . PHE D 3 77 ? 169.569 250.956 230.210 1.00 93.26 77 PHE h C 1
ATOM 11900 O O . PHE D 3 77 ? 170.683 251.478 230.110 1.00 93.26 77 PHE h O 1
ATOM 11908 N N . ALA D 3 78 ? 168.713 251.248 231.183 1.00 82.18 78 ALA h N 1
ATOM 11909 C CA . ALA D 3 78 ? 168.953 252.303 232.157 1.00 82.18 78 ALA h CA 1
ATOM 11910 C C . ALA D 3 78 ? 169.028 251.703 233.558 1.00 82.18 78 ALA h C 1
ATOM 11911 O O . ALA D 3 78 ? 169.033 250.484 233.735 1.00 82.18 78 ALA h O 1
ATOM 11913 N N . THR D 3 79 ? 169.093 252.576 234.562 1.00 74.77 79 THR h N 1
ATOM 11914 C CA . THR D 3 79 ? 169.215 252.140 235.945 1.00 74.77 79 THR h CA 1
ATOM 11915 C C . THR D 3 79 ? 168.724 253.250 236.864 1.00 74.77 79 THR h C 1
ATOM 11916 O O . THR D 3 79 ? 169.040 254.423 236.652 1.00 74.77 79 THR h O 1
ATOM 11920 N N . ILE D 3 80 ? 167.953 252.871 237.881 1.00 68.57 80 ILE h N 1
ATOM 11921 C CA . ILE D 3 80 ? 167.393 253.803 238.852 1.00 68.57 80 ILE h CA 1
ATOM 11922 C C . ILE D 3 80 ? 167.653 253.255 240.248 1.00 68.57 80 ILE h C 1
ATOM 11923 O O . ILE D 3 80 ? 167.479 252.057 240.495 1.00 68.57 80 ILE h O 1
ATOM 11928 N N . GLN D 3 81 ? 168.074 254.129 241.160 1.00 63.01 81 GLN h N 1
ATOM 11929 C CA . GLN D 3 81 ? 168.402 253.730 242.522 1.00 63.01 81 GLN h CA 1
ATOM 11930 C C . GLN D 3 81 ? 167.177 253.855 243.420 1.00 63.01 81 GLN h C 1
ATOM 11931 O O . GLN D 3 81 ? 166.404 254.810 243.295 1.00 63.01 81 GLN h O 1
ATOM 11933 N N . THR D 3 82 ? 167.005 252.890 244.324 1.00 63.19 82 THR h N 1
ATOM 11934 C CA . THR D 3 82 ? 165.896 252.900 245.269 1.00 63.19 82 THR h CA 1
ATOM 11935 C C . THR D 3 82 ? 166.250 253.518 246.611 1.00 63.19 82 THR h C 1
ATOM 11936 O O . THR D 3 82 ? 165.340 253.871 247.367 1.00 63.19 82 THR h O 1
ATOM 11940 N N . THR D 3 83 ? 167.532 253.637 246.935 1.00 62.17 83 THR h N 1
ATOM 11941 C CA . THR D 3 83 ? 167.919 254.289 248.171 1.00 62.17 83 THR h CA 1
ATOM 11942 C C . THR D 3 83 ? 167.495 255.755 248.136 1.00 62.17 83 THR h C 1
ATOM 11943 O O . THR D 3 83 ? 167.449 256.367 247.066 1.00 62.17 83 THR h O 1
ATOM 11947 N N . PRO D 3 84 ? 167.160 256.334 249.286 1.00 60.83 84 PRO h N 1
ATOM 11948 C CA . PRO D 3 84 ? 166.755 257.744 249.301 1.00 60.83 84 PRO h CA 1
ATOM 11949 C C . PRO D 3 84 ? 167.859 258.630 248.743 1.00 60.83 84 PRO h C 1
ATOM 11950 O O . PRO D 3 84 ? 169.045 258.400 248.983 1.00 60.83 84 PRO h O 1
ATOM 11954 N N . ILE D 3 85 ? 167.453 259.646 247.979 1.00 60.86 85 ILE h N 1
ATOM 11955 C CA . ILE D 3 85 ? 168.421 260.479 247.270 1.00 60.86 85 ILE h CA 1
ATOM 11956 C C . ILE D 3 85 ? 169.263 261.271 248.259 1.00 60.86 85 ILE h C 1
ATOM 11957 O O . ILE D 3 85 ? 170.479 261.076 248.362 1.00 60.86 85 ILE h O 1
ATOM 11959 N N . GLU D 3 86 ? 168.629 262.175 249.000 1.00 58.58 86 GLU h N 1
ATOM 11960 C CA . GLU D 3 86 ? 169.285 262.902 250.078 1.00 58.58 86 GLU h CA 1
ATOM 11961 C C . GLU D 3 86 ? 168.229 263.287 251.104 1.00 58.58 86 GLU h C 1
ATOM 11962 O O . GLU D 3 86 ? 167.415 264.185 250.858 1.00 58.58 86 GLU h O 1
ATOM 11968 N N . PRO D 3 87 ? 168.211 262.639 252.253 1.00 55.82 87 PRO h N 1
ATOM 11969 C CA . PRO D 3 87 ? 167.049 262.740 253.143 1.00 55.82 87 PRO h CA 1
ATOM 11970 C C . PRO D 3 87 ? 167.028 263.980 254.022 1.00 55.82 87 PRO h C 1
ATOM 11971 O O . PRO D 3 87 ? 166.289 264.014 255.009 1.00 55.82 87 PRO h O 1
ATOM 11975 N N . THR D 3 88 ? 167.824 265.000 253.699 1.00 50.59 88 THR h N 1
ATOM 11976 C CA . THR D 3 88 ? 167.884 266.169 254.567 1.00 50.59 88 THR h CA 1
ATOM 11977 C C . THR D 3 88 ? 167.797 267.499 253.828 1.00 50.59 88 THR h C 1
ATOM 11978 O O . THR D 3 88 ? 167.911 268.549 254.470 1.00 50.59 88 THR h O 1
ATOM 11982 N N . LEU D 3 89 ? 167.610 267.497 252.511 1.00 51.28 89 LEU h N 1
ATOM 11983 C CA . LEU D 3 89 ? 167.514 268.757 251.776 1.00 51.28 89 LEU h CA 1
ATOM 11984 C C . LEU D 3 89 ? 166.344 269.634 252.210 1.00 51.28 89 LEU h C 1
ATOM 11985 O O . LEU D 3 89 ? 166.547 270.851 252.377 1.00 51.28 89 LEU h O 1
ATOM 11990 N N . PRO D 3 90 ? 165.123 269.118 252.407 1.00 50.67 90 PRO h N 1
ATOM 11991 C CA . PRO D 3 90 ? 163.988 270.013 252.692 1.00 50.67 90 PRO h CA 1
ATOM 11992 C C . PRO D 3 90 ? 164.141 270.863 253.944 1.00 50.67 90 PRO h C 1
ATOM 11993 O O . PRO D 3 90 ? 163.340 271.785 254.130 1.00 50.67 90 PRO h O 1
ATOM 11997 N N . ARG D 3 91 ? 165.119 270.602 254.805 1.00 46.97 91 ARG h N 1
ATOM 11998 C CA . ARG D 3 91 ? 165.369 271.550 255.882 1.00 46.97 91 ARG h CA 1
ATOM 11999 C C . ARG D 3 91 ? 166.346 272.636 255.464 1.00 46.97 91 ARG h C 1
ATOM 12000 O O . ARG D 3 91 ? 166.196 273.795 255.866 1.00 46.97 91 ARG h O 1
ATOM 12008 N N . LEU D 3 92 ? 167.351 272.285 254.660 1.00 40.83 92 LEU h N 1
ATOM 12009 C CA . LEU D 3 92 ? 168.265 273.297 254.150 1.00 40.83 92 LEU h CA 1
ATOM 12010 C C . LEU D 3 92 ? 167.546 274.277 253.238 1.00 40.83 92 LEU h C 1
ATOM 12011 O O . LEU D 3 92 ? 167.889 275.464 253.210 1.00 40.83 92 LEU h O 1
ATOM 12016 N N . LEU D 3 93 ? 166.543 273.807 252.493 1.00 44.67 93 LEU h N 1
ATOM 12017 C CA . LEU D 3 93 ? 165.756 274.723 251.675 1.00 44.67 93 LEU h CA 1
ATOM 12018 C C . LEU D 3 93 ? 165.056 275.760 252.544 1.00 44.67 93 LEU h C 1
ATOM 12019 O O . LEU D 3 93 ? 165.076 276.962 252.245 1.00 44.67 93 LEU h O 1
ATOM 12024 N N . LEU D 3 94 ? 164.435 275.309 253.634 1.00 44.20 94 LEU h N 1
ATOM 12025 C CA . LEU D 3 94 ? 163.765 276.236 254.537 1.00 44.20 94 LEU h CA 1
ATOM 12026 C C . LEU D 3 94 ? 164.759 277.188 255.181 1.00 44.20 94 LEU h C 1
ATOM 12027 O O . LEU D 3 94 ? 164.462 278.373 255.371 1.00 44.20 94 LEU h O 1
ATOM 12032 N N . ASN D 3 95 ? 165.940 276.685 255.543 1.00 40.36 95 ASN h N 1
ATOM 12033 C CA . ASN D 3 95 ? 166.944 277.559 256.137 1.00 40.36 95 ASN h CA 1
ATOM 12034 C C . ASN D 3 95 ? 167.369 278.643 255.161 1.00 40.36 95 ASN h C 1
ATOM 12035 O O . ASN D 3 95 ? 167.507 279.808 255.543 1.00 40.36 95 ASN h O 1
ATOM 12040 N N . TYR D 3 96 ? 167.570 278.281 253.894 1.00 39.45 96 TYR h N 1
ATOM 12041 C CA . TYR D 3 96 ? 167.916 279.276 252.885 1.00 39.45 96 TYR h CA 1
ATOM 12042 C C . TYR D 3 96 ? 166.811 280.313 252.748 1.00 39.45 96 TYR h C 1
ATOM 12043 O O . TYR D 3 96 ? 167.073 281.523 252.743 1.00 39.45 96 TYR h O 1
ATOM 12052 N N . PHE D 3 97 ? 165.559 279.854 252.668 1.00 42.84 97 PHE h N 1
ATOM 12053 C CA . PHE D 3 97 ? 164.443 280.780 252.498 1.00 42.84 97 PHE h CA 1
ATOM 12054 C C . PHE D 3 97 ? 164.351 281.756 253.664 1.00 42.84 97 PHE h C 1
ATOM 12055 O O . PHE D 3 97 ? 164.197 282.965 253.465 1.00 42.84 97 PHE h O 1
ATOM 12063 N N . VAL D 3 98 ? 164.448 281.250 254.893 1.00 43.38 98 VAL h N 1
ATOM 12064 C CA . VAL D 3 98 ? 164.320 282.119 256.057 1.00 43.38 98 VAL h CA 1
ATOM 12065 C C . VAL D 3 98 ? 165.509 283.068 256.155 1.00 43.38 98 VAL h C 1
ATOM 12066 O O . VAL D 3 98 ? 165.343 284.272 256.377 1.00 43.38 98 VAL h O 1
ATOM 12070 N N . SER D 3 99 ? 166.727 282.549 255.982 1.00 43.11 99 SER h N 1
ATOM 12071 C CA . SER D 3 99 ? 167.915 283.364 256.199 1.00 43.11 99 SER h CA 1
ATOM 12072 C C . SER D 3 99 ? 168.139 284.383 255.096 1.00 43.11 99 SER h C 1
ATOM 12073 O O . SER D 3 99 ? 168.884 285.344 255.306 1.00 43.11 99 SER h O 1
ATOM 12076 N N . MET D 3 100 ? 167.529 284.205 253.930 1.00 45.80 100 MET h N 1
ATOM 12077 C CA . MET D 3 100 ? 167.622 285.215 252.890 1.00 45.80 100 MET h CA 1
ATOM 12078 C C . MET D 3 100 ? 166.487 286.226 252.962 1.00 45.80 100 MET h C 1
ATOM 12079 O O . MET D 3 100 ? 166.343 287.042 252.048 1.00 45.80 100 MET h O 1
ATOM 12084 N N . ALA D 3 101 ? 165.686 286.186 254.029 1.00 48.40 101 ALA h N 1
ATOM 12085 C CA . ALA D 3 101 ? 164.563 287.105 254.220 1.00 48.40 101 ALA h CA 1
ATOM 12086 C C . ALA D 3 101 ? 163.556 286.994 253.081 1.00 48.40 101 ALA h C 1
ATOM 12087 O O . ALA D 3 101 ? 162.962 287.985 252.652 1.00 48.40 101 ALA h O 1
ATOM 12089 N N . TYR D 3 102 ? 163.363 285.778 252.586 1.00 50.07 102 TYR h N 1
ATOM 12090 C CA . TYR D 3 102 ? 162.377 285.491 251.549 1.00 50.07 102 TYR h CA 1
ATOM 12091 C C . TYR D 3 102 ? 161.087 285.088 252.257 1.00 50.07 102 TYR h C 1
ATOM 12092 O O . TYR D 3 102 ? 161.025 284.037 252.895 1.00 50.07 102 TYR h O 1
ATOM 12101 N N . GLU D 3 103 ? 160.051 285.921 252.139 1.00 57.58 103 GLU h N 1
ATOM 12102 C CA . GLU D 3 103 ? 158.858 285.742 252.966 1.00 57.58 103 GLU h CA 1
ATOM 12103 C C . GLU D 3 103 ? 157.919 284.690 252.385 1.00 57.58 103 GLU h C 1
ATOM 12104 O O . GLU D 3 103 ? 157.614 283.680 253.036 1.00 57.58 103 GLU h O 1
ATOM 12106 N N . ASP D 3 104 ? 157.432 284.922 251.164 1.00 59.54 104 ASP h N 1
ATOM 12107 C CA . ASP D 3 104 ? 156.422 284.043 250.584 1.00 59.54 104 ASP h CA 1
ATOM 12108 C C . ASP D 3 104 ? 156.945 282.620 250.452 1.00 59.54 104 ASP h C 1
ATOM 12109 O O . ASP D 3 104 ? 156.249 281.653 250.787 1.00 59.54 104 ASP h O 1
ATOM 12111 N N . SER D 3 105 ? 158.178 282.477 249.968 1.00 57.91 105 SER h N 1
ATOM 12112 C CA . SER D 3 105 ? 158.761 281.150 249.830 1.00 57.91 105 SER h CA 1
ATOM 12113 C C . SER D 3 105 ? 158.918 280.479 251.184 1.00 57.91 105 SER h C 1
ATOM 12114 O O . SER D 3 105 ? 158.698 279.270 251.311 1.00 57.91 105 SER h O 1
ATOM 12117 N N . SER D 3 106 ? 159.300 281.243 252.207 1.00 58.72 106 SER h N 1
ATOM 12118 C CA . SER D 3 106 ? 159.393 280.681 253.550 1.00 58.72 106 SER h CA 1
ATOM 12119 C C . SER D 3 106 ? 158.054 280.119 253.999 1.00 58.72 106 SER h C 1
ATOM 12120 O O . SER D 3 106 ? 157.979 278.995 254.508 1.00 58.72 106 SER h O 1
ATOM 12123 N N . ILE D 3 107 ? 156.980 280.889 253.815 1.00 61.40 107 ILE h N 1
ATOM 12124 C CA . ILE D 3 107 ? 155.664 280.431 254.256 1.00 61.40 107 ILE h CA 1
ATOM 12125 C C . ILE D 3 107 ? 155.260 279.166 253.509 1.00 61.40 107 ILE h C 1
ATOM 12126 O O . ILE D 3 107 ? 154.811 278.183 254.113 1.00 61.40 107 ILE h O 1
ATOM 12131 N N . ARG D 3 108 ? 155.428 279.162 252.184 1.00 64.09 108 ARG h N 1
ATOM 12132 C CA . ARG D 3 108 ? 155.015 277.995 251.407 1.00 64.09 108 ARG h CA 1
ATOM 12133 C C . ARG D 3 108 ? 155.833 276.760 251.771 1.00 64.09 108 ARG h C 1
ATOM 12134 O O . ARG D 3 108 ? 155.282 275.659 251.896 1.00 64.09 108 ARG h O 1
ATOM 12142 N N . MET D 3 109 ? 157.146 276.917 251.952 1.00 63.81 109 MET h N 1
ATOM 12143 C CA . MET D 3 109 ? 157.980 275.763 252.269 1.00 63.81 109 MET h CA 1
ATOM 12144 C C . MET D 3 109 ? 157.735 275.259 253.683 1.00 63.81 109 MET h C 1
ATOM 12145 O O . MET D 3 109 ? 157.848 274.056 253.935 1.00 63.81 109 MET h O 1
ATOM 12150 N N . ALA D 3 110 ? 157.405 276.150 254.620 1.00 65.90 110 ALA h N 1
ATOM 12151 C CA . ALA D 3 110 ? 156.975 275.688 255.933 1.00 65.90 110 ALA h CA 1
ATOM 12152 C C . ALA D 3 110 ? 155.668 274.920 255.828 1.00 65.90 110 ALA h C 1
ATOM 12153 O O . ALA D 3 110 ? 155.457 273.934 256.543 1.00 65.90 110 ALA h O 1
ATOM 12155 N N . LYS D 3 111 ? 154.774 275.361 254.939 1.00 66.65 111 LYS h N 1
ATOM 12156 C CA . LYS D 3 111 ? 153.523 274.639 254.731 1.00 66.65 111 LYS h CA 1
ATOM 12157 C C . LYS D 3 111 ? 153.771 273.238 254.189 1.00 66.65 111 LYS h C 1
ATOM 12158 O O . LYS D 3 111 ? 153.177 272.266 254.667 1.00 66.65 111 LYS h O 1
ATOM 12160 N N . GLU D 3 112 ? 154.656 273.109 253.204 1.00 65.63 112 GLU h N 1
ATOM 12161 C CA . GLU D 3 112 ? 154.890 271.826 252.553 1.00 65.63 112 GLU h CA 1
ATOM 12162 C C . GLU D 3 112 ? 155.864 270.939 253.315 1.00 65.63 112 GLU h C 1
ATOM 12163 O O . GLU D 3 112 ? 156.417 270.003 252.727 1.00 65.63 112 GLU h O 1
ATOM 12165 N N . LEU D 3 113 ? 156.094 271.207 254.598 1.00 66.95 113 LEU h N 1
ATOM 12166 C CA . LEU D 3 113 ? 156.963 270.369 255.413 1.00 66.95 113 LEU h CA 1
ATOM 12167 C C . LEU D 3 113 ? 156.295 269.835 256.671 1.00 66.95 113 LEU h C 1
ATOM 12168 O O . LEU D 3 113 ? 156.725 268.790 257.174 1.00 66.95 113 LEU h O 1
ATOM 12173 N N . GLY D 3 114 ? 155.254 270.488 257.181 1.00 75.15 114 GLY h N 1
ATOM 12174 C CA . GLY D 3 114 ? 154.538 269.976 258.332 1.00 75.15 114 GLY h CA 1
ATOM 12175 C C . GLY D 3 114 ? 154.708 270.798 259.591 1.00 75.15 114 GLY h C 1
ATOM 12176 O O . GLY D 3 114 ? 154.731 270.248 260.695 1.00 75.15 114 GLY h O 1
ATOM 12177 N N . PHE D 3 115 ? 154.831 272.116 259.446 1.00 78.51 115 PHE h N 1
ATOM 12178 C CA . PHE D 3 115 ? 154.935 273.010 260.589 1.00 78.51 115 PHE h CA 1
ATOM 12179 C C . PHE D 3 115 ? 153.764 273.965 260.740 1.00 78.51 115 PHE h C 1
ATOM 12180 O O . PHE D 3 115 ? 153.649 274.601 261.793 1.00 78.51 115 PHE h O 1
ATOM 12188 N N . ILE D 3 116 ? 152.904 274.094 259.737 1.00 85.53 116 ILE h N 1
ATOM 12189 C CA . ILE D 3 116 ? 151.876 275.126 259.741 1.00 85.53 116 ILE h CA 1
ATOM 12190 C C . ILE D 3 116 ? 150.518 274.448 259.881 1.00 85.53 116 ILE h C 1
ATOM 12191 O O . ILE D 3 116 ? 150.308 273.327 259.401 1.00 85.53 116 ILE h O 1
ATOM 12196 N N . ARG D 3 117 ? 149.603 275.110 260.590 1.00 87.76 117 ARG h N 1
ATOM 12197 C CA . ARG D 3 117 ? 148.275 274.536 260.769 1.00 87.76 117 ARG h CA 1
ATOM 12198 C C . ARG D 3 117 ? 147.146 275.521 260.488 1.00 87.76 117 ARG h C 1
ATOM 12199 O O . ARG D 3 117 ? 146.078 275.120 260.015 1.00 87.76 117 ARG h O 1
ATOM 12207 N N . ASN D 3 118 ? 147.363 276.802 260.760 1.00 85.08 118 ASN h N 1
ATOM 12208 C CA . ASN D 3 118 ? 146.268 277.766 260.758 1.00 85.08 118 ASN h CA 1
ATOM 12209 C C . ASN D 3 118 ? 146.816 279.135 260.366 1.00 85.08 118 ASN h C 1
ATOM 12210 O O . ASN D 3 118 ? 147.903 279.241 259.790 1.00 85.08 118 ASN h O 1
ATOM 12215 N N . ASN D 3 119 ? 146.050 280.184 260.658 1.00 83.50 119 ASN h N 1
ATOM 12216 C CA . ASN D 3 119 ? 146.434 281.553 260.347 1.00 83.50 119 ASN h CA 1
ATOM 12217 C C . ASN D 3 119 ? 146.940 282.317 261.564 1.00 83.50 119 ASN h C 1
ATOM 12218 O O . ASN D 3 119 ? 147.081 283.542 261.500 1.00 83.50 119 ASN h O 1
ATOM 12220 N N . LYS D 3 120 ? 147.198 281.630 262.674 1.00 85.95 120 LYS h N 1
ATOM 12221 C CA . LYS D 3 120 ? 147.833 282.234 263.840 1.00 85.95 120 LYS h CA 1
ATOM 12222 C C . LYS D 3 120 ? 149.283 281.807 263.990 1.00 85.95 120 LYS h C 1
ATOM 12223 O O . LYS D 3 120 ? 150.156 282.647 264.252 1.00 85.95 120 LYS h O 1
ATOM 12225 N N . ASP D 3 121 ? 149.558 280.511 263.829 1.00 85.56 121 ASP h N 1
ATOM 12226 C CA . ASP D 3 121 ? 150.942 280.060 263.816 1.00 85.56 121 ASP h CA 1
ATOM 12227 C C . ASP D 3 121 ? 151.716 280.688 262.665 1.00 85.56 121 ASP h C 1
ATOM 12228 O O . ASP D 3 121 ? 152.932 280.873 262.774 1.00 85.56 121 ASP h O 1
ATOM 12233 N N . ILE D 3 122 ? 151.033 281.060 261.578 1.00 81.35 122 ILE h N 1
ATOM 12234 C CA . ILE D 3 122 ? 151.679 281.852 260.533 1.00 81.35 122 ILE h CA 1
ATOM 12235 C C . ILE D 3 122 ? 152.246 283.132 261.127 1.00 81.35 122 ILE h C 1
ATOM 12236 O O . ILE D 3 122 ? 153.414 283.476 260.912 1.00 81.35 122 ILE h O 1
ATOM 12241 N N . ALA D 3 123 ? 151.423 283.853 261.889 1.00 79.89 123 ALA h N 1
ATOM 12242 C CA . ALA D 3 123 ? 151.863 285.115 262.469 1.00 79.89 123 ALA h CA 1
ATOM 12243 C C . ALA D 3 123 ? 152.977 284.903 263.483 1.00 79.89 123 ALA h C 1
ATOM 12244 O O . ALA D 3 123 ? 153.955 285.661 263.506 1.00 79.89 123 ALA h O 1
ATOM 12246 N N . VAL D 3 124 ? 152.853 283.882 264.336 1.00 77.15 124 VAL h N 1
ATOM 12247 C CA . VAL D 3 124 ? 153.887 283.709 265.352 1.00 77.15 124 VAL h CA 1
ATOM 12248 C C . VAL D 3 124 ? 155.200 283.277 264.711 1.00 77.15 124 VAL h C 1
ATOM 12249 O O . VAL D 3 124 ? 156.277 283.650 265.185 1.00 77.15 124 VAL h O 1
ATOM 12253 N N . PHE D 3 125 ? 155.147 282.500 263.625 1.00 74.02 125 PHE h N 1
ATOM 12254 C CA . PHE D 3 125 ? 156.370 282.149 262.913 1.00 74.02 125 PHE h CA 1
ATOM 12255 C C . PHE D 3 125 ? 156.972 283.367 262.227 1.00 74.02 125 PHE h C 1
ATOM 12256 O O . PHE D 3 125 ? 158.194 283.552 262.239 1.00 74.02 125 PHE h O 1
ATOM 12264 N N . ASN D 3 126 ? 156.131 284.209 261.624 1.00 75.11 126 ASN h N 1
ATOM 12265 C CA . ASN D 3 126 ? 156.635 285.409 260.968 1.00 75.11 126 ASN h CA 1
ATOM 12266 C C . ASN D 3 126 ? 157.210 286.395 261.972 1.00 75.11 126 ASN h C 1
ATOM 12267 O O . ASN D 3 126 ? 158.038 287.235 261.607 1.00 75.11 126 ASN h O 1
ATOM 12272 N N . ASP D 3 127 ? 156.779 286.318 263.227 1.00 72.76 127 ASP h N 1
ATOM 12273 C CA . ASP D 3 127 ? 157.353 287.150 264.275 1.00 72.76 127 ASP h CA 1
ATOM 12274 C C . ASP D 3 127 ? 158.492 286.469 265.021 1.00 72.76 127 ASP h C 1
ATOM 12275 O O . ASP D 3 127 ? 159.196 287.137 265.786 1.00 72.76 127 ASP h O 1
ATOM 12277 N N . LEU D 3 128 ? 158.690 285.164 264.822 1.00 70.45 128 LEU h N 1
ATOM 12278 C CA . LEU D 3 128 ? 159.774 284.462 265.499 1.00 70.45 128 LEU h CA 1
ATOM 12279 C C . LEU D 3 128 ? 161.130 284.792 264.896 1.00 70.45 128 LEU h C 1
ATOM 12280 O O . LEU D 3 128 ? 162.107 284.961 265.634 1.00 70.45 128 LEU h O 1
ATOM 12285 N N . TYR D 3 129 ? 161.212 284.881 263.572 1.00 64.24 129 TYR h N 1
ATOM 12286 C CA . TYR D 3 129 ? 162.414 285.328 262.887 1.00 64.24 129 TYR h CA 1
ATOM 12287 C C . TYR D 3 129 ? 162.287 286.751 262.367 1.00 64.24 129 TYR h C 1
ATOM 12288 O O . TYR D 3 129 ? 163.240 287.262 261.769 1.00 64.24 129 TYR h O 1
ATOM 12297 N N . LYS D 3 130 ? 161.145 287.397 262.596 1.00 63.47 130 LYS h N 1
ATOM 12298 C CA . LYS D 3 130 ? 160.807 288.730 262.089 1.00 63.47 130 LYS h CA 1
ATOM 12299 C C . LYS D 3 130 ? 161.305 288.926 260.657 1.00 63.47 130 LYS h C 1
ATOM 12300 O O . LYS D 3 130 ? 162.048 289.854 260.339 1.00 63.47 130 LYS h O 1
ATOM 12306 N N . ILE D 3 131 ? 160.858 288.018 259.785 1.00 60.99 131 ILE h N 1
ATOM 12307 C CA . ILE D 3 131 ? 161.329 288.003 258.402 1.00 60.99 131 ILE h CA 1
ATOM 12308 C C . ILE D 3 131 ? 161.009 289.317 257.705 1.00 60.99 131 ILE h C 1
ATOM 12309 O O . ILE D 3 131 ? 161.852 289.880 256.996 1.00 60.99 131 ILE h O 1
ATOM 12314 N N . LYS D 3 132 ? 159.789 289.826 257.890 1.00 62.52 132 LYS h N 1
ATOM 12315 C CA . LYS D 3 132 ? 159.354 291.005 257.146 1.00 62.52 132 LYS h CA 1
ATOM 12316 C C . LYS D 3 132 ? 160.226 292.214 257.456 1.00 62.52 132 LYS h C 1
ATOM 12317 O O . LYS D 3 132 ? 160.624 292.952 256.546 1.00 62.52 132 LYS h O 1
ATOM 12319 N N . GLU D 3 133 ? 160.543 292.429 258.733 1.00 62.86 133 GLU h N 1
ATOM 12320 C CA . GLU D 3 133 ? 161.330 293.599 259.106 1.00 62.86 133 GLU h CA 1
ATOM 12321 C C . GLU D 3 133 ? 162.757 293.499 258.577 1.00 62.86 133 GLU h C 1
ATOM 12322 O O . GLU D 3 133 ? 163.309 294.485 258.068 1.00 62.86 133 GLU h O 1
ATOM 12328 N N . ARG D 3 134 ? 163.366 292.315 258.680 1.00 55.72 134 ARG h N 1
ATOM 12329 C CA . ARG D 3 134 ? 164.708 292.122 258.139 1.00 55.72 134 ARG h CA 1
ATOM 12330 C C . ARG D 3 134 ? 164.728 292.343 256.635 1.00 55.72 134 ARG h C 1
ATOM 12331 O O . ARG D 3 134 ? 165.644 292.983 256.105 1.00 55.72 134 ARG h O 1
ATOM 12339 N N . PHE D 3 135 ? 163.727 291.814 255.930 1.00 56.54 135 PHE h N 1
ATOM 12340 C CA . PHE D 3 135 ? 163.668 292.003 254.487 1.00 56.54 135 PHE h CA 1
ATOM 12341 C C . PHE D 3 135 ? 163.520 293.472 254.135 1.00 56.54 135 PHE h C 1
ATOM 12342 O O . PHE D 3 135 ? 164.169 293.961 253.205 1.00 56.54 135 PHE h O 1
ATOM 12350 N N . HIS D 3 136 ? 162.666 294.193 254.861 1.00 56.80 136 HIS h N 1
ATOM 12351 C CA . HIS D 3 136 ? 162.485 295.609 254.571 1.00 56.80 136 HIS h CA 1
ATOM 12352 C C . HIS D 3 136 ? 163.775 296.384 254.792 1.00 56.80 136 HIS h C 1
ATOM 12353 O O . HIS D 3 136 ? 164.155 297.217 253.962 1.00 56.80 136 HIS h O 1
ATOM 12360 N N . ILE D 3 137 ? 164.475 296.110 255.896 1.00 56.02 137 ILE h N 1
ATOM 12361 C CA . ILE D 3 137 ? 165.721 296.821 256.171 1.00 56.02 137 ILE h CA 1
ATOM 12362 C C . ILE D 3 137 ? 166.761 296.518 255.099 1.00 56.02 137 ILE h C 1
ATOM 12363 O O . ILE D 3 137 ? 167.451 297.421 254.608 1.00 56.02 137 ILE h O 1
ATOM 12368 N N . LYS D 3 138 ? 166.895 295.243 254.724 1.00 56.54 138 LYS h N 1
ATOM 12369 C CA . LYS D 3 138 ? 167.879 294.877 253.712 1.00 56.54 138 LYS h CA 1
ATOM 12370 C C . LYS D 3 138 ? 167.557 295.521 252.372 1.00 56.54 138 LYS h C 1
ATOM 12371 O O . LYS D 3 138 ? 168.452 296.029 251.686 1.00 56.54 138 LYS h O 1
ATOM 12377 N N . HIS D 3 139 ? 166.282 295.509 251.983 1.00 58.79 139 HIS h N 1
ATOM 12378 C CA . HIS D 3 139 ? 165.885 296.110 250.717 1.00 58.79 139 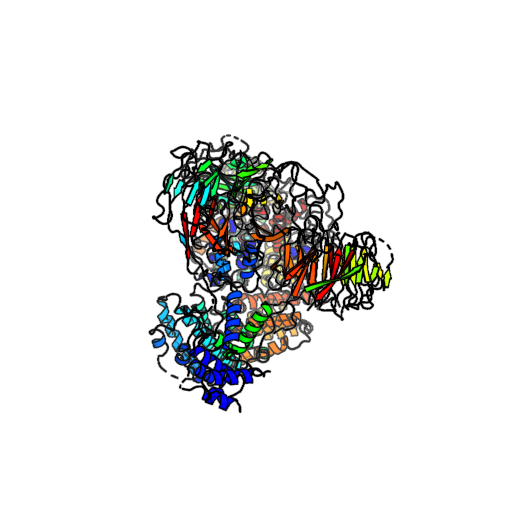HIS h CA 1
ATOM 12379 C C . HIS D 3 139 ? 166.141 297.610 250.720 1.00 58.79 139 HIS h C 1
ATOM 12380 O O . HIS D 3 139 ? 166.617 298.168 249.725 1.00 58.79 139 HIS h O 1
ATOM 12387 N N . LEU D 3 140 ? 165.845 298.279 251.836 1.00 60.17 140 LEU h N 1
ATOM 12388 C CA . LEU D 3 140 ? 166.113 299.710 251.934 1.00 60.17 140 LEU h CA 1
ATOM 12389 C C . LEU D 3 140 ? 167.601 300.003 251.803 1.00 60.17 140 LEU h C 1
ATOM 12390 O O . LEU D 3 140 ? 168.002 300.897 251.050 1.00 60.17 140 LEU h O 1
ATOM 12395 N N . ILE D 3 141 ? 168.438 299.258 252.530 1.00 58.41 141 ILE h N 1
ATOM 12396 C CA . ILE D 3 141 ? 169.876 299.511 252.482 1.00 58.41 141 ILE h CA 1
ATOM 12397 C C . ILE D 3 141 ? 170.411 299.274 251.078 1.00 58.41 141 ILE h C 1
ATOM 12398 O O . ILE D 3 141 ? 171.214 300.060 250.562 1.00 58.41 141 ILE h O 1
ATOM 12403 N N . LYS D 3 142 ? 169.969 298.192 250.434 1.00 60.69 142 LYS h N 1
ATOM 12404 C CA . LYS D 3 142 ? 170.371 297.937 249.055 1.00 60.69 142 LYS h CA 1
ATOM 12405 C C . LYS D 3 142 ? 169.922 299.064 248.134 1.00 60.69 142 LYS h C 1
ATOM 12406 O O . LYS D 3 142 ? 170.622 299.411 247.176 1.00 60.69 142 LYS h O 1
ATOM 12412 N N . LEU D 3 143 ? 168.759 299.656 248.416 1.00 62.43 143 LEU h N 1
ATOM 12413 C CA . LEU D 3 143 ? 168.230 300.695 247.540 1.00 62.43 143 LEU h CA 1
ATOM 12414 C C . LEU D 3 143 ? 169.055 301.972 247.632 1.00 62.43 143 LEU h C 1
ATOM 12415 O O . LEU D 3 143 ? 169.059 302.785 246.700 1.00 62.43 143 LEU h O 1
ATOM 12420 N N . GLY D 3 144 ? 169.762 302.168 248.742 1.00 66.85 144 GLY h N 1
ATOM 12421 C CA . GLY D 3 144 ? 170.579 303.349 248.940 1.00 66.85 144 GLY h CA 1
ATOM 12422 C C . GLY D 3 144 ? 170.019 304.365 249.912 1.00 66.85 144 GLY h C 1
ATOM 12423 O O . GLY D 3 144 ? 170.751 305.277 250.311 1.00 66.85 144 GLY h O 1
ATOM 12424 N N . ARG D 3 145 ? 168.755 304.239 250.313 1.00 68.28 145 ARG h N 1
ATOM 12425 C CA . ARG D 3 145 ? 168.141 305.172 251.257 1.00 68.28 145 ARG h CA 1
ATOM 12426 C C . ARG D 3 145 ? 168.524 304.742 252.671 1.00 68.28 145 ARG h C 1
ATOM 12427 O O . ARG D 3 145 ? 167.750 304.124 253.403 1.00 68.28 145 ARG h O 1
ATOM 12435 N N . ILE D 3 146 ? 169.755 305.088 253.053 1.00 70.47 146 ILE h N 1
ATOM 12436 C CA . ILE D 3 146 ? 170.312 304.619 254.320 1.00 70.47 146 ILE h CA 1
ATOM 12437 C C . ILE D 3 146 ? 169.511 305.142 255.505 1.00 70.47 146 ILE h C 1
ATOM 12438 O O . ILE D 3 146 ? 169.253 304.408 256.464 1.00 70.47 146 ILE h O 1
ATOM 12443 N N . ASN D 3 147 ? 169.119 306.417 255.467 1.00 76.03 147 ASN h N 1
ATOM 12444 C CA . ASN D 3 147 ? 168.547 307.054 256.650 1.00 76.03 147 ASN h CA 1
ATOM 12445 C C . ASN D 3 147 ? 167.262 306.364 257.094 1.00 76.03 147 ASN h C 1
ATOM 12446 O O . ASN D 3 147 ? 167.051 306.129 258.291 1.00 76.03 147 ASN h O 1
ATOM 12451 N N . GLU D 3 148 ? 166.392 306.024 256.140 1.00 74.15 148 GLU h N 1
ATOM 12452 C CA . GLU D 3 148 ? 165.128 305.386 256.492 1.00 74.15 148 GLU h CA 1
ATOM 12453 C C . GLU D 3 148 ? 165.361 304.056 257.196 1.00 74.15 148 GLU h C 1
ATOM 12454 O O . GLU D 3 148 ? 164.689 303.745 258.186 1.00 74.15 148 GLU h O 1
ATOM 12456 N N . ALA D 3 149 ? 166.307 303.258 256.699 1.00 72.58 149 ALA h N 1
ATOM 12457 C CA . ALA D 3 149 ? 166.659 302.019 257.382 1.00 72.58 149 ALA h CA 1
ATOM 12458 C C . ALA D 3 149 ? 167.245 302.300 258.758 1.00 72.58 149 ALA h C 1
ATOM 12459 O O . ALA D 3 149 ? 166.927 301.607 259.732 1.00 72.58 149 ALA h O 1
ATOM 12461 N N . MET D 3 150 ? 168.100 303.320 258.859 1.00 75.81 150 MET h N 1
ATOM 12462 C CA . MET D 3 150 ? 168.717 303.660 260.136 1.00 75.81 150 MET h CA 1
ATOM 12463 C C . MET D 3 150 ? 167.680 304.070 261.171 1.00 75.81 150 MET h C 1
ATOM 12464 O O . MET D 3 150 ? 167.928 303.952 262.376 1.00 75.81 150 MET h O 1
ATOM 12469 N N . GLU D 3 151 ? 166.521 304.546 260.730 1.00 78.26 151 GLU h N 1
ATOM 12470 C CA . GLU D 3 151 ? 165.517 304.966 261.708 1.00 78.26 151 GLU h CA 1
ATOM 12471 C C . GLU D 3 151 ? 164.854 303.804 262.431 1.00 78.26 151 GLU h C 1
ATOM 12472 O O . GLU D 3 151 ? 163.870 304.051 263.139 1.00 78.26 151 GLU h O 1
ATOM 12478 N N . GLU D 3 152 ? 165.315 302.567 262.289 1.00 72.35 152 GLU h N 1
ATOM 12479 C CA . GLU D 3 152 ? 164.762 301.455 263.054 1.00 72.35 152 GLU h CA 1
ATOM 12480 C C . GLU D 3 152 ? 165.583 301.195 264.314 1.00 72.35 152 GLU h C 1
ATOM 12481 O O . GLU D 3 152 ? 165.327 301.780 265.366 1.00 72.35 152 GLU h O 1
ATOM 12487 N N . LEU D 3 193 ? 179.004 297.549 260.297 1.00 85.00 193 LEU h N 1
ATOM 12488 C CA . LEU D 3 193 ? 178.383 297.993 261.537 1.00 85.00 193 LEU h CA 1
ATOM 12489 C C . LEU D 3 193 ? 177.891 299.435 261.424 1.00 85.00 193 LEU h C 1
ATOM 12490 O O . LEU D 3 193 ? 177.771 299.974 260.321 1.00 85.00 193 LEU h O 1
ATOM 12495 N N . HIS D 3 194 ? 177.596 300.042 262.577 1.00 89.91 194 HIS h N 1
ATOM 12496 C CA . HIS D 3 194 ? 177.052 301.397 262.601 1.00 89.91 194 HIS h CA 1
ATOM 12497 C C . HIS D 3 194 ? 177.974 302.387 261.900 1.00 89.91 194 HIS h C 1
ATOM 12498 O O . HIS D 3 194 ? 177.507 303.290 261.194 1.00 89.91 194 HIS h O 1
ATOM 12505 N N . PHE D 3 195 ? 179.287 302.242 262.086 1.00 90.58 195 PHE h N 1
ATOM 12506 C CA . PHE D 3 195 ? 180.220 303.143 261.421 1.00 90.58 195 PHE h CA 1
ATOM 12507 C C . PHE D 3 195 ? 180.144 302.994 259.908 1.00 90.58 195 PHE h C 1
ATOM 12508 O O . PHE D 3 195 ? 180.192 303.989 259.178 1.00 90.58 195 PHE h O 1
ATOM 12516 N N . LYS D 3 196 ? 180.027 301.758 259.417 1.00 83.80 196 LYS h N 1
ATOM 12517 C CA . LYS D 3 196 ? 179.909 301.546 257.976 1.00 83.80 196 LYS h CA 1
ATOM 12518 C C . LYS D 3 196 ? 178.597 302.106 257.439 1.00 83.80 196 LYS h C 1
ATOM 12519 O O . LYS D 3 196 ? 178.557 302.659 256.332 1.00 83.80 196 LYS h O 1
ATOM 12521 N N . LEU D 3 197 ? 177.513 301.969 258.203 1.00 81.90 197 LEU h N 1
ATOM 12522 C CA . LEU D 3 197 ? 176.247 302.567 257.791 1.00 81.90 197 LEU h CA 1
ATOM 12523 C C . LEU D 3 197 ? 176.365 304.083 257.694 1.00 81.90 197 LEU h C 1
ATOM 12524 O O . LEU D 3 197 ? 175.876 304.695 256.736 1.00 81.90 197 LEU h O 1
ATOM 12529 N N . LEU D 3 198 ? 177.016 304.705 258.678 1.00 81.97 198 LEU h N 1
ATOM 12530 C CA . LEU D 3 198 ? 177.249 306.145 258.616 1.00 81.97 198 LEU h CA 1
ATOM 12531 C C . LEU D 3 198 ? 178.133 306.520 257.436 1.00 81.97 198 LEU h C 1
ATOM 12532 O O . LEU D 3 198 ? 177.931 307.569 256.817 1.00 81.97 198 LEU h O 1
ATOM 12537 N N . LEU D 3 199 ? 179.120 305.685 257.117 1.00 77.22 199 LEU h N 1
ATOM 12538 C CA . LEU D 3 199 ? 179.963 305.952 255.959 1.00 77.22 199 LEU h CA 1
ATOM 12539 C C . LEU D 3 199 ? 179.146 305.926 254.674 1.00 77.22 199 LEU h C 1
ATOM 12540 O O . LEU D 3 199 ? 179.342 306.763 253.787 1.00 77.22 199 LEU h O 1
ATOM 12545 N N . LEU D 3 200 ? 178.219 304.971 254.557 1.00 76.60 200 LEU h N 1
ATOM 12546 C CA . LEU D 3 200 ? 177.331 304.952 253.396 1.00 76.60 200 LEU h CA 1
ATOM 12547 C C . LEU D 3 200 ? 176.428 306.178 253.364 1.00 76.60 200 LEU h C 1
ATOM 12548 O O . LEU D 3 200 ? 176.150 306.727 252.291 1.00 76.60 200 LEU h O 1
ATOM 12553 N N . ASN D 3 201 ? 175.943 306.612 254.527 1.00 78.85 201 ASN h N 1
ATOM 12554 C CA . ASN D 3 201 ? 175.136 307.828 254.571 1.00 78.85 201 ASN h CA 1
ATOM 12555 C C . ASN D 3 201 ? 175.936 309.030 254.081 1.00 78.85 201 ASN h C 1
ATOM 12556 O O . ASN D 3 201 ? 175.425 309.864 253.323 1.00 78.85 201 ASN h O 1
ATOM 12561 N N . LEU D 3 202 ? 177.198 309.128 254.500 1.00 77.73 202 LEU h N 1
ATOM 12562 C CA . LEU D 3 202 ? 178.055 310.214 254.036 1.00 77.73 202 LEU h CA 1
ATOM 12563 C C . LEU D 3 202 ? 178.309 310.114 252.537 1.00 77.73 202 LEU h C 1
ATOM 12564 O O . LEU D 3 202 ? 178.362 311.133 251.841 1.00 77.73 202 LEU h O 1
ATOM 12566 N N . ILE D 3 203 ? 178.485 308.895 252.026 1.00 75.16 203 ILE h N 1
ATOM 12567 C CA . ILE D 3 203 ? 178.644 308.713 250.586 1.00 75.16 203 ILE h CA 1
ATOM 12568 C C . ILE D 3 203 ? 177.409 309.211 249.851 1.00 75.16 203 ILE h C 1
ATOM 12569 O O . ILE D 3 203 ? 177.509 309.847 248.796 1.00 75.16 203 ILE h O 1
ATOM 12574 N N . GLU D 3 204 ? 176.224 308.927 250.394 1.00 77.64 204 GLU h N 1
ATOM 12575 C CA . GLU D 3 204 ? 174.995 309.429 249.788 1.00 77.64 204 GLU h CA 1
ATOM 12576 C C . GLU D 3 204 ? 174.953 310.951 249.811 1.00 77.64 204 GLU h C 1
ATOM 12577 O O . GLU D 3 204 ? 174.570 311.589 248.821 1.00 77.64 204 GLU h O 1
ATOM 12583 N N . MET D 3 205 ? 175.351 311.551 250.934 1.00 78.74 205 MET h N 1
ATOM 12584 C CA . MET D 3 205 ? 175.381 313.007 251.024 1.00 78.74 205 MET h CA 1
ATOM 12585 C C . MET D 3 205 ? 176.324 313.601 249.986 1.00 78.74 205 MET h C 1
ATOM 12586 O O . MET D 3 205 ? 176.021 314.631 249.375 1.00 78.74 205 MET h O 1
ATOM 12591 N N . ILE D 3 206 ? 177.476 312.964 249.775 1.00 79.01 206 ILE h N 1
ATOM 12592 C CA . ILE D 3 206 ? 178.418 313.451 248.772 1.00 79.01 206 ILE h CA 1
ATOM 12593 C C . ILE D 3 206 ? 177.846 313.272 247.372 1.00 79.01 206 ILE h C 1
ATOM 12594 O O . ILE D 3 206 ? 178.029 314.127 246.498 1.00 79.01 206 ILE h O 1
ATOM 12599 N N . ARG D 3 207 ? 177.140 312.165 247.134 1.00 81.10 207 ARG h N 1
ATOM 12600 C CA . ARG D 3 207 ? 176.531 311.940 245.828 1.00 81.10 207 ARG h CA 1
ATOM 12601 C C . ARG D 3 207 ? 175.347 312.864 245.582 1.00 81.10 207 ARG h C 1
ATOM 12602 O O . ARG D 3 207 ? 174.899 312.983 244.436 1.00 81.10 207 ARG h O 1
ATOM 12610 N N . SER D 3 208 ? 174.828 313.514 246.628 1.00 84.45 208 SER h N 1
ATOM 12611 C CA . SER D 3 208 ? 173.735 314.463 246.433 1.00 84.45 208 SER h CA 1
ATOM 12612 C C . SER D 3 208 ? 174.121 315.551 245.438 1.00 84.45 208 SER h C 1
ATOM 12613 O O . SER D 3 208 ? 173.288 315.992 244.638 1.00 84.45 208 SER h O 1
ATOM 12615 N N . HIS D 3 209 ? 175.377 315.990 245.469 1.00 85.30 209 HIS h N 1
ATOM 12616 C CA . HIS D 3 209 ? 175.932 316.876 244.444 1.00 85.30 209 HIS h CA 1
ATOM 12617 C C . HIS D 3 209 ? 177.445 316.709 244.330 1.00 85.30 209 HIS h C 1
ATOM 12618 O O . HIS D 3 209 ? 177.941 316.080 243.394 1.00 85.30 209 HIS h O 1
ATOM 12625 N N . ILE D 3 223 ? 180.692 322.452 253.478 1.00 93.70 223 ILE h N 1
ATOM 12626 C CA . ILE D 3 223 ? 179.492 323.088 254.002 1.00 93.70 223 ILE h CA 1
ATOM 12627 C C . ILE D 3 223 ? 179.555 323.082 255.527 1.00 93.70 223 ILE h C 1
ATOM 12628 O O . ILE D 3 223 ? 180.119 322.167 256.123 1.00 93.70 223 ILE h O 1
ATOM 12633 N N . LEU D 3 224 ? 178.984 324.112 256.156 1.00 98.99 224 LEU h N 1
ATOM 12634 C CA . LEU D 3 224 ? 179.024 324.206 257.613 1.00 98.99 224 LEU h CA 1
ATOM 12635 C C . LEU D 3 224 ? 178.226 323.087 258.274 1.00 98.99 224 LEU h C 1
ATOM 12636 O O . LEU D 3 224 ? 178.667 322.510 259.278 1.00 98.99 224 LEU h O 1
ATOM 12638 N N . ASN D 3 225 ? 177.040 322.779 257.742 1.00 98.81 225 ASN h N 1
ATOM 12639 C CA . ASN D 3 225 ? 176.237 321.704 258.317 1.00 98.81 225 ASN h CA 1
ATOM 12640 C C . ASN D 3 225 ? 176.936 320.359 258.165 1.00 98.81 225 ASN h C 1
ATOM 12641 O O . ASN D 3 225 ? 176.912 319.532 259.085 1.00 98.81 225 ASN h O 1
ATOM 12646 N N . LEU D 3 226 ? 177.563 320.128 257.010 1.00 96.61 226 LEU h N 1
ATOM 12647 C CA . LEU D 3 226 ? 178.351 318.918 256.820 1.00 96.61 226 LEU h CA 1
ATOM 12648 C C . LEU D 3 226 ? 179.510 318.866 257.803 1.00 96.61 226 LEU h C 1
ATOM 12649 O O . LEU D 3 226 ? 179.839 317.797 258.331 1.00 96.61 226 LEU h O 1
ATOM 12654 N N . ILE D 3 227 ? 180.147 320.011 258.055 1.00 99.39 227 ILE h N 1
ATOM 12655 C CA . ILE D 3 227 ? 181.263 320.053 258.995 1.00 99.39 227 ILE h CA 1
ATOM 12656 C C . ILE D 3 227 ? 180.795 319.666 260.391 1.00 99.39 227 ILE h C 1
ATOM 12657 O O . ILE D 3 227 ? 181.433 318.859 261.074 1.00 99.39 227 ILE h O 1
ATOM 12659 N N . GLN D 3 228 ? 179.670 320.233 260.833 1.00 101.16 228 GLN h N 1
ATOM 12660 C CA . GLN D 3 228 ? 179.153 319.916 262.165 1.00 101.16 228 GLN h CA 1
ATOM 12661 C C . GLN D 3 228 ? 178.754 318.447 262.269 1.00 101.16 228 GLN h C 1
ATOM 12662 O O . GLN D 3 228 ? 179.102 317.759 263.241 1.00 101.16 228 GLN h O 1
ATOM 12664 N N . TYR D 3 229 ? 177.995 317.960 261.282 1.00 101.08 229 TYR h N 1
ATOM 12665 C CA . TYR D 3 229 ? 177.648 316.546 261.183 1.00 101.08 229 TYR h CA 1
ATOM 12666 C C . TYR D 3 229 ? 178.869 315.650 261.344 1.00 101.08 229 TYR h C 1
ATOM 12667 O O . TYR D 3 229 ? 178.925 314.798 262.243 1.00 101.08 229 TYR h O 1
ATOM 12676 N N . SER D 3 230 ? 179.847 315.815 260.451 1.00 104.61 230 SER h N 1
ATOM 12677 C CA . SER D 3 230 ? 181.025 314.961 260.475 1.00 104.61 230 SER h CA 1
ATOM 12678 C C . SER D 3 230 ? 181.742 315.072 261.810 1.00 104.61 230 SER h C 1
ATOM 12679 O O . SER D 3 230 ? 182.016 314.058 262.460 1.00 104.61 230 SER h O 1
ATOM 12682 N N . GLN D 3 231 ? 182.020 316.303 262.250 1.00 109.19 231 GLN h N 1
ATOM 12683 C CA . GLN D 3 231 ? 182.717 316.520 263.511 1.00 109.19 231 GLN h CA 1
ATOM 12684 C C . GLN D 3 231 ? 182.069 315.726 264.633 1.00 109.19 231 GLN h C 1
ATOM 12685 O O . GLN D 3 231 ? 182.670 314.792 265.169 1.00 109.19 231 GLN h O 1
ATOM 12687 N N . ASN D 3 232 ? 180.814 316.034 264.951 1.00 107.93 232 ASN h N 1
ATOM 12688 C CA . ASN D 3 232 ? 180.173 315.348 266.065 1.00 107.93 232 ASN h CA 1
ATOM 12689 C C . ASN D 3 232 ? 180.162 313.838 265.854 1.00 107.93 232 ASN h C 1
ATOM 12690 O O . ASN D 3 232 ? 180.879 313.094 266.548 1.00 107.93 232 ASN h O 1
ATOM 12692 N N . LYS D 3 233 ? 179.419 313.390 264.837 1.00 108.58 233 LYS h N 1
ATOM 12693 C CA . LYS D 3 233 ? 179.083 311.977 264.725 1.00 108.58 233 LYS h CA 1
ATOM 12694 C C . LYS D 3 233 ? 180.270 311.099 264.356 1.00 108.58 233 LYS h C 1
ATOM 12695 O O . LYS D 3 233 ? 180.137 309.872 264.404 1.00 108.58 233 LYS h O 1
ATOM 12697 N N . LEU D 3 234 ? 181.418 311.672 264.002 1.00 109.51 234 LEU h N 1
ATOM 12698 C CA . LEU D 3 234 ? 182.558 310.859 263.614 1.00 109.51 234 LEU h CA 1
ATOM 12699 C C . LEU D 3 234 ? 183.767 311.053 264.511 1.00 109.51 234 LEU h C 1
ATOM 12700 O O . LEU D 3 234 ? 184.460 310.079 264.807 1.00 109.51 234 LEU h O 1
ATOM 12705 N N . ALA D 3 235 ? 184.055 312.281 264.954 1.00 112.62 235 ALA h N 1
ATOM 12706 C CA . ALA D 3 235 ? 185.068 312.464 265.979 1.00 112.62 235 ALA h CA 1
ATOM 12707 C C . ALA D 3 235 ? 184.664 311.804 267.287 1.00 112.62 235 ALA h C 1
ATOM 12708 O O . ALA D 3 235 ? 185.538 311.493 268.103 1.00 112.62 235 ALA h O 1
ATOM 12710 N N . ILE D 3 236 ? 183.364 311.578 267.511 1.00 111.14 236 ILE h N 1
ATOM 12711 C CA . ILE D 3 236 ? 182.994 310.716 268.627 1.00 111.14 236 ILE h CA 1
ATOM 12712 C C . ILE D 3 236 ? 183.497 309.292 268.410 1.00 111.14 236 ILE h C 1
ATOM 12713 O O . ILE D 3 236 ? 183.628 308.526 269.371 1.00 111.14 236 ILE h O 1
ATOM 12718 N N . LYS D 3 237 ? 183.802 308.921 267.163 1.00 109.41 237 LYS h N 1
ATOM 12719 C CA . LYS D 3 237 ? 184.235 307.571 266.833 1.00 109.41 237 LYS h CA 1
ATOM 12720 C C . LYS D 3 237 ? 185.501 307.518 265.988 1.00 109.41 237 LYS h C 1
ATOM 12721 O O . LYS D 3 237 ? 185.900 306.424 265.576 1.00 109.41 237 LYS h O 1
ATOM 12727 N N . ALA D 3 238 ? 186.134 308.658 265.704 1.00 111.07 238 ALA h N 1
ATOM 12728 C CA . ALA D 3 238 ? 187.312 308.652 264.843 1.00 111.07 238 ALA h CA 1
ATOM 12729 C C . ALA D 3 238 ? 188.499 307.990 265.530 1.00 111.07 238 ALA h C 1
ATOM 12730 O O . ALA D 3 238 ? 189.166 307.129 264.947 1.00 111.07 238 ALA h O 1
ATOM 12732 N N . SER D 3 239 ? 188.775 308.374 266.775 1.00 115.06 239 SER h N 1
ATOM 12733 C CA . SER D 3 239 ? 1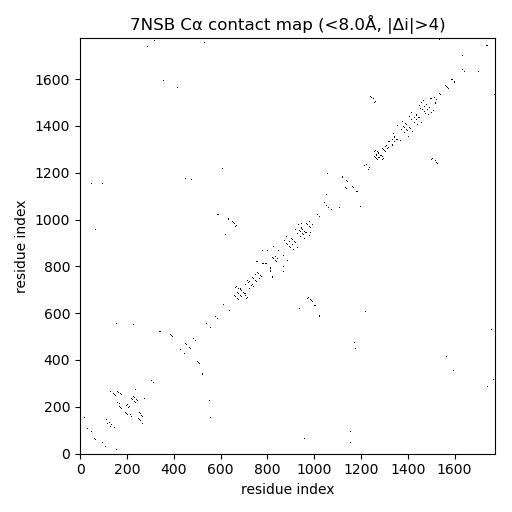89.941 307.859 267.481 1.00 115.06 239 SER h CA 1
ATOM 12734 C C . SER D 3 239 ? 189.695 306.444 267.989 1.00 115.06 239 SER h C 1
ATOM 12735 O O . SER D 3 239 ? 189.476 306.235 269.186 1.00 115.06 239 SER h O 1
ATOM 12738 N N . SER D 3 240 ? 189.726 305.471 267.086 1.00 112.86 240 SER h N 1
ATOM 12739 C CA . SER D 3 240 ? 189.595 304.066 267.447 1.00 112.86 240 SER h CA 1
ATOM 12740 C C . SER D 3 240 ? 190.717 303.203 266.897 1.00 112.86 240 SER h C 1
ATOM 12741 O O . SER D 3 240 ? 191.171 302.283 267.582 1.00 112.86 240 SER h O 1
ATOM 12743 N N . SER D 3 241 ? 191.181 303.481 265.683 1.00 111.00 241 SER h N 1
ATOM 12744 C CA . SER D 3 241 ? 192.245 302.710 265.052 1.00 111.00 241 SER h CA 1
ATOM 12745 C C . SER D 3 241 ? 192.768 303.508 263.863 1.00 111.00 241 SER h C 1
ATOM 12746 O O . SER D 3 241 ? 192.370 304.656 263.641 1.00 111.00 241 SER h O 1
ATOM 12749 N N . VAL D 3 242 ? 193.672 302.897 263.097 1.00 109.49 242 VAL h N 1
ATOM 12750 C CA . VAL D 3 242 ? 194.151 303.512 261.864 1.00 109.49 242 VAL h CA 1
ATOM 12751 C C . VAL D 3 242 ? 193.376 303.033 260.643 1.00 109.49 242 VAL h C 1
ATOM 12752 O O . VAL D 3 242 ? 193.378 303.719 259.611 1.00 109.49 242 VAL h O 1
ATOM 12754 N N . LYS D 3 243 ? 192.724 301.871 260.726 1.00 109.23 243 LYS h N 1
ATOM 12755 C CA . LYS D 3 243 ? 191.894 301.404 259.622 1.00 109.23 243 LYS h CA 1
ATOM 12756 C C . LYS D 3 243 ? 190.691 302.316 259.410 1.00 109.23 243 LYS h C 1
ATOM 12757 O O . LYS D 3 243 ? 190.323 302.613 258.267 1.00 109.23 243 LYS h O 1
ATOM 12759 N N . LYS D 3 244 ? 190.063 302.762 260.501 1.00 103.64 244 LYS h N 1
ATOM 12760 C CA . LYS D 3 244 ? 188.890 303.620 260.380 1.00 103.64 244 LYS h CA 1
ATOM 12761 C C . LYS D 3 244 ? 189.235 304.934 259.697 1.00 103.64 244 LYS h C 1
ATOM 12762 O O . LYS D 3 244 ? 188.470 305.425 258.860 1.00 103.64 244 LYS h O 1
ATOM 12768 N N . MET D 3 245 ? 190.379 305.523 260.044 1.00 108.01 245 MET h N 1
ATOM 12769 C CA . MET D 3 245 ? 190.795 306.759 259.391 1.00 108.01 245 MET h CA 1
ATOM 12770 C C . MET D 3 245 ? 191.038 306.542 257.903 1.00 108.01 245 MET h C 1
ATOM 12771 O O . MET D 3 245 ? 190.654 307.378 257.076 1.00 108.01 245 MET h O 1
ATOM 12776 N N . GLN D 3 246 ? 191.674 305.425 257.542 1.00 105.58 246 GLN h N 1
ATOM 12777 C CA . GLN D 3 246 ? 191.913 305.138 256.132 1.00 105.58 246 GLN h CA 1
ATOM 12778 C C . GLN D 3 246 ? 190.602 304.970 255.377 1.00 105.58 246 GLN h C 1
ATOM 12779 O O . GLN D 3 246 ? 190.462 305.451 254.246 1.00 105.58 246 GLN h O 1
ATOM 12781 N N . GLU D 3 247 ? 189.630 304.287 255.986 1.00 102.45 247 GLU h N 1
ATOM 12782 C CA . GLU D 3 247 ? 188.322 304.145 255.355 1.00 102.45 247 GLU h CA 1
ATOM 12783 C C . GLU D 3 247 ? 187.633 305.495 255.202 1.00 102.45 247 GLU h C 1
ATOM 12784 O O . GLU D 3 247 ? 187.029 305.778 254.162 1.00 102.45 247 GLU h O 1
ATOM 12786 N N . LEU D 3 248 ? 187.714 306.343 256.229 1.00 99.07 248 LEU h N 1
ATOM 12787 C CA . LEU D 3 248 ? 187.060 307.645 256.170 1.00 99.07 248 LEU h CA 1
ATOM 12788 C C . LEU D 3 248 ? 187.725 308.563 255.153 1.00 99.07 248 LEU h C 1
ATOM 12789 O O . LEU D 3 248 ? 187.072 309.463 254.614 1.00 99.07 248 LEU h O 1
ATOM 12794 N N . GLU D 3 249 ? 189.014 308.354 254.879 1.00 102.47 249 GLU h N 1
ATOM 12795 C CA . GLU D 3 249 ? 189.705 309.193 253.906 1.00 102.47 249 GLU h CA 1
ATOM 12796 C C . GLU D 3 249 ? 189.055 309.093 252.532 1.00 102.47 249 GLU h C 1
ATOM 12797 O O . GLU D 3 249 ? 188.880 310.105 251.844 1.00 102.47 249 GLU h O 1
ATOM 12799 N N . LEU D 3 250 ? 188.687 307.885 252.120 1.00 101.33 250 LEU h N 1
ATOM 12800 C CA . LEU D 3 250 ? 188.048 307.674 250.828 1.00 101.33 250 LEU h CA 1
ATOM 12801 C C . LEU D 3 250 ? 186.585 308.101 250.860 1.00 101.33 250 LEU h C 1
ATOM 12802 O O . LEU D 3 250 ? 186.277 309.293 250.846 1.00 101.33 250 LEU h O 1
ATOM 12807 N N . SER D 3 273 ? 187.752 300.331 242.870 1.00 74.16 273 SER h N 1
ATOM 12808 C CA . SER D 3 273 ? 188.061 301.562 243.583 1.00 74.16 273 SER h CA 1
ATOM 12809 C C . SER D 3 273 ? 187.113 302.683 243.178 1.00 74.16 273 SER h C 1
ATOM 12810 O O . SER D 3 273 ? 186.070 302.885 243.804 1.00 74.16 273 SER h O 1
ATOM 12813 N N . LEU D 3 274 ? 187.485 303.400 242.114 1.00 76.65 274 LEU h N 1
ATOM 12814 C CA . LEU D 3 274 ? 186.680 304.527 241.655 1.00 76.65 274 LEU h CA 1
ATOM 12815 C C . LEU D 3 274 ? 185.283 304.079 241.243 1.00 76.65 274 LEU h C 1
ATOM 12816 O O . LEU D 3 274 ? 184.288 304.730 241.583 1.00 76.65 274 LEU h O 1
ATOM 12818 N N . GLN D 3 275 ? 185.188 302.972 240.515 1.00 77.40 275 GLN h N 1
ATOM 12819 C CA . GLN D 3 275 ? 183.902 302.429 240.103 1.00 77.40 275 GLN h CA 1
ATOM 12820 C C . GLN D 3 275 ? 183.357 301.398 241.082 1.00 77.40 275 GLN h C 1
ATOM 12821 O O . GLN D 3 275 ? 182.284 300.839 240.834 1.00 77.40 275 GLN h O 1
ATOM 12823 N N . ASN D 3 276 ? 184.067 301.130 242.178 1.00 75.92 276 ASN h N 1
ATOM 12824 C CA . ASN D 3 276 ? 183.596 300.207 243.202 1.00 75.92 276 ASN h CA 1
ATOM 12825 C C . ASN D 3 276 ? 182.952 300.907 244.385 1.00 75.92 276 ASN h C 1
ATOM 12826 O O . ASN D 3 276 ? 182.045 300.344 245.004 1.00 75.92 276 ASN h O 1
ATOM 12828 N N . LEU D 3 277 ? 183.396 302.122 244.712 1.00 75.21 277 LEU h N 1
ATOM 12829 C CA . LEU D 3 277 ? 182.798 302.853 245.823 1.00 75.21 277 LEU h CA 1
ATOM 12830 C C . LEU D 3 277 ? 181.367 303.278 245.515 1.00 75.21 277 LEU h C 1
ATOM 12831 O O . LEU D 3 277 ? 180.541 303.375 246.429 1.00 75.21 277 LEU h O 1
ATOM 12836 N N . TYR D 3 278 ? 181.056 303.533 244.245 1.00 78.97 278 TYR h N 1
ATOM 12837 C CA . TYR D 3 278 ? 179.736 303.984 243.824 1.00 78.97 278 TYR h CA 1
ATOM 12838 C C . TYR D 3 278 ? 178.852 302.850 243.320 1.00 78.97 278 TYR h C 1
ATOM 12839 O O . TYR D 3 278 ? 177.730 303.107 242.875 1.00 78.97 278 TYR h O 1
ATOM 12848 N N . SER D 3 279 ? 179.326 301.611 243.369 1.00 73.01 279 SER h N 1
ATOM 12849 C CA . SER D 3 279 ? 178.632 300.502 242.734 1.00 73.01 279 SER h CA 1
ATOM 12850 C C . SER D 3 279 ? 177.509 299.987 243.631 1.00 73.01 279 SER h C 1
ATOM 12851 O O . SER D 3 279 ? 177.232 300.531 244.702 1.00 73.01 279 SER h O 1
ATOM 12854 N N . ILE D 3 280 ? 176.845 298.920 243.187 1.00 69.23 280 ILE h N 1
ATOM 12855 C CA . ILE D 3 280 ? 175.818 298.269 243.990 1.00 69.23 280 ILE h CA 1
ATOM 12856 C C . ILE D 3 280 ? 176.403 297.223 244.934 1.00 69.23 280 ILE h C 1
ATOM 12857 O O . ILE D 3 280 ? 175.791 296.923 245.970 1.00 69.23 280 ILE h O 1
ATOM 12862 N N . SER D 3 281 ? 177.575 296.672 244.614 1.00 68.24 281 SER h N 1
ATOM 12863 C CA . SER D 3 281 ? 178.175 295.659 245.474 1.00 68.24 281 SER h CA 1
ATOM 12864 C C . SER D 3 281 ? 178.474 296.219 246.857 1.00 68.24 281 SER h C 1
ATOM 12865 O O . SER D 3 281 ? 178.296 295.530 247.868 1.00 68.24 281 SER h O 1
ATOM 12868 N N . LEU D 3 282 ? 178.944 297.465 246.923 1.00 65.52 282 LEU h N 1
ATOM 12869 C CA . LEU D 3 282 ? 179.189 298.079 248.219 1.00 65.52 282 LEU h CA 1
ATOM 12870 C C . LEU D 3 282 ? 177.900 298.389 248.961 1.00 65.52 282 LEU h C 1
ATOM 12871 O O . LEU D 3 282 ? 177.931 298.571 250.181 1.00 65.52 282 LEU h O 1
ATOM 12876 N N . ARG D 3 283 ? 176.773 298.460 248.261 1.00 65.86 283 ARG h N 1
ATOM 12877 C CA . ARG D 3 283 ? 175.493 298.638 248.927 1.00 65.86 283 ARG h CA 1
ATOM 12878 C C . ARG D 3 283 ? 174.820 297.318 249.273 1.00 65.86 283 ARG h C 1
ATOM 12879 O O . ARG D 3 283 ? 173.842 297.320 250.026 1.00 65.86 283 ARG h O 1
ATOM 12887 N N . SER D 3 284 ? 175.314 296.199 248.748 1.00 62.25 284 SER h N 1
ATOM 12888 C CA . SER D 3 284 ? 174.743 294.891 249.047 1.00 62.25 284 SER h CA 1
ATOM 12889 C C . SER D 3 284 ? 175.552 294.103 250.068 1.00 62.25 284 SER h C 1
ATOM 12890 O O . SER D 3 284 ? 174.972 293.360 250.867 1.00 62.25 284 SER h O 1
ATOM 12893 N N . LYS D 3 285 ? 176.880 294.237 250.056 1.00 55.98 285 LYS h N 1
ATOM 12894 C CA . LYS D 3 285 ? 177.709 293.510 251.013 1.00 55.98 285 LYS h CA 1
ATOM 12895 C C . LYS D 3 285 ? 177.387 293.922 252.444 1.00 55.98 285 LYS h C 1
ATOM 12896 O O . LYS D 3 285 ? 177.236 293.074 253.331 1.00 55.98 285 LYS h O 1
ATOM 12898 N N . ILE D 3 286 ? 177.267 295.228 252.686 1.00 52.47 286 ILE h N 1
ATOM 12899 C CA . ILE D 3 286 ? 176.962 295.691 254.034 1.00 52.47 286 ILE h CA 1
ATOM 12900 C C . ILE D 3 286 ? 175.532 295.338 254.416 1.00 52.47 286 ILE h C 1
ATOM 12901 O O . ILE D 3 286 ? 175.247 295.076 255.589 1.00 52.47 286 ILE h O 1
ATOM 12906 N N . ALA D 3 287 ? 174.614 295.309 253.450 1.00 52.40 287 ALA h N 1
ATOM 12907 C CA . ALA D 3 287 ? 173.262 294.849 253.747 1.00 52.40 287 ALA h CA 1
ATOM 12908 C C . ALA D 3 287 ? 173.266 293.396 254.203 1.00 52.40 287 ALA h C 1
ATOM 12909 O O . ALA D 3 287 ? 172.608 293.041 255.188 1.00 52.40 287 ALA h O 1
ATOM 12911 N N . ASP D 3 288 ? 174.015 292.542 253.506 1.00 49.94 288 ASP h N 1
ATOM 12912 C CA . ASP D 3 288 ? 174.112 291.147 253.920 1.00 49.94 288 ASP h CA 1
ATOM 12913 C C . ASP D 3 288 ? 174.758 291.023 255.296 1.00 49.94 288 ASP h C 1
ATOM 12914 O O . ASP D 3 288 ? 174.326 290.213 256.127 1.00 49.94 288 ASP h O 1
ATOM 12916 N N . LEU D 3 289 ? 175.793 291.822 255.558 1.00 46.16 289 LEU h N 1
ATOM 12917 C CA . LEU D 3 289 ? 176.466 291.732 256.850 1.00 46.16 289 LEU h CA 1
ATOM 12918 C C . LEU D 3 289 ? 175.554 292.187 257.984 1.00 46.16 289 LEU h C 1
ATOM 12919 O O . LEU D 3 289 ? 175.535 291.572 259.059 1.00 46.16 289 LEU h O 1
ATOM 12924 N N . VAL D 3 290 ? 174.781 293.254 257.771 1.00 45.56 290 VAL h N 1
ATOM 12925 C CA . VAL D 3 290 ? 173.866 293.678 258.822 1.00 45.56 290 VAL h CA 1
ATOM 12926 C C . VAL D 3 290 ? 172.765 292.644 259.005 1.00 45.56 290 VAL h C 1
ATOM 12927 O O . VAL D 3 290 ? 172.314 292.407 260.130 1.00 45.56 290 VAL h O 1
ATOM 12931 N N . ASN D 3 291 ? 172.329 291.992 257.924 1.00 44.97 291 ASN h N 1
ATOM 12932 C CA . ASN D 3 291 ? 171.362 290.911 258.078 1.00 44.97 291 ASN h CA 1
ATOM 12933 C C . ASN D 3 291 ? 171.924 289.800 258.954 1.00 44.97 291 ASN h C 1
ATOM 12934 O O . ASN D 3 291 ? 171.229 289.278 259.835 1.00 44.97 291 ASN h O 1
ATOM 12939 N N . GLU D 3 292 ? 173.189 289.437 258.737 1.00 44.73 292 GLU h N 1
ATOM 12940 C CA . GLU D 3 292 ? 173.812 288.425 259.584 1.00 44.73 292 GLU h CA 1
ATOM 12941 C C . GLU D 3 292 ? 173.868 288.884 261.036 1.00 44.73 292 GLU h C 1
ATOM 12942 O O . GLU D 3 292 ? 173.668 288.083 261.958 1.00 44.73 292 GLU h O 1
ATOM 12944 N N . LYS D 3 293 ? 174.144 290.170 261.261 1.00 45.65 293 LYS h N 1
ATOM 12945 C CA . LYS D 3 293 ? 174.176 290.682 262.630 1.00 45.65 293 LYS h CA 1
ATOM 12946 C C . LYS D 3 293 ? 172.809 290.584 263.301 1.00 45.65 293 LYS h C 1
ATOM 12947 O O . LYS D 3 293 ? 172.717 290.218 264.480 1.00 45.65 293 LYS h O 1
ATOM 12953 N N . LEU D 3 294 ? 171.738 290.924 262.579 1.00 47.79 294 LEU h N 1
ATOM 12954 C CA . LEU D 3 294 ? 170.400 290.769 263.150 1.00 47.79 294 LEU h CA 1
ATOM 12955 C C . LEU D 3 294 ? 170.064 289.310 263.433 1.00 47.79 294 LEU h C 1
ATOM 12956 O O . LEU D 3 294 ? 169.427 289.009 264.448 1.00 47.79 294 LEU h O 1
ATOM 12961 N N . LEU D 3 295 ? 170.461 288.387 262.554 1.00 48.41 295 LEU h N 1
ATOM 12962 C CA . LEU D 3 295 ? 170.282 286.973 262.884 1.00 48.41 295 LEU h CA 1
ATOM 12963 C C . LEU D 3 295 ? 171.011 286.604 264.168 1.00 48.41 295 LEU h C 1
ATOM 12964 O O . LEU D 3 295 ? 170.459 285.909 265.029 1.00 48.41 295 LEU h O 1
ATOM 12969 N N . LYS D 3 296 ? 172.255 287.058 264.318 1.00 50.18 296 LYS h N 1
ATOM 12970 C CA . LYS D 3 296 ? 172.997 286.722 265.529 1.00 50.18 296 LYS h CA 1
ATOM 12971 C C . LYS D 3 296 ? 172.307 287.279 266.766 1.00 50.18 296 LYS h C 1
ATOM 12972 O O . LYS D 3 296 ? 172.219 286.602 267.796 1.00 50.18 296 LYS h O 1
ATOM 12978 N N . PHE D 3 297 ? 171.809 288.512 266.680 1.00 56.01 297 PHE h N 1
ATOM 12979 C CA . PHE D 3 297 ? 171.118 289.109 267.818 1.00 56.01 297 PHE h CA 1
ATOM 12980 C C . PHE D 3 297 ? 169.830 288.363 268.144 1.00 56.01 297 PHE h C 1
ATOM 12981 O O . PHE D 3 297 ? 169.499 288.164 269.318 1.00 56.01 297 PHE h O 1
ATOM 12989 N N . ILE D 3 298 ? 169.082 287.954 267.117 1.00 58.80 298 ILE h N 1
ATOM 12990 C CA . ILE D 3 298 ? 167.767 287.361 267.340 1.00 58.80 298 ILE h CA 1
ATOM 12991 C C . ILE D 3 298 ? 167.882 285.922 267.832 1.00 58.80 298 ILE h C 1
ATOM 12992 O O . ILE D 3 298 ? 167.034 285.457 268.603 1.00 58.80 298 ILE h O 1
ATOM 12997 N N . HIS D 3 299 ? 168.939 285.212 267.439 1.00 64.15 299 HIS h N 1
ATOM 12998 C CA . HIS D 3 299 ? 169.015 283.770 267.674 1.00 64.15 299 HIS h CA 1
ATOM 12999 C C . HIS D 3 299 ? 168.791 283.316 269.114 1.00 64.15 299 HIS h C 1
ATOM 13000 O O . HIS D 3 299 ? 168.093 282.305 269.299 1.00 64.15 299 HIS h O 1
ATOM 13007 N N . PRO D 3 300 ? 169.347 283.950 270.153 1.00 66.41 300 PRO h N 1
ATOM 13008 C CA . PRO D 3 300 ? 169.162 283.396 271.505 1.00 66.41 300 PRO h CA 1
ATOM 13009 C C . PRO D 3 300 ? 167.709 283.281 271.932 1.00 66.41 300 PRO h C 1
ATOM 13010 O O . PRO D 3 300 ? 167.360 282.337 272.650 1.00 66.41 300 PRO h O 1
ATOM 13014 N N . ARG D 3 301 ? 166.848 284.205 271.505 1.00 72.48 301 ARG h N 1
ATOM 13015 C CA . ARG D 3 301 ? 165.466 284.192 271.972 1.00 72.48 301 ARG h CA 1
ATOM 13016 C C . ARG D 3 301 ? 164.703 282.981 271.442 1.00 72.48 301 ARG h C 1
ATOM 13017 O O . ARG D 3 301 ? 163.861 282.418 272.153 1.00 72.48 301 ARG h O 1
ATOM 13025 N N . ILE D 3 302 ? 164.985 282.559 270.207 1.00 73.79 302 ILE h N 1
ATOM 13026 C CA . ILE D 3 302 ? 164.362 281.343 269.686 1.00 73.79 302 ILE h CA 1
ATOM 13027 C C . ILE D 3 302 ? 164.746 280.147 270.542 1.00 73.79 302 ILE h C 1
ATOM 13028 O O . ILE D 3 302 ? 163.912 279.284 270.842 1.00 73.79 302 ILE h O 1
ATOM 13033 N N . GLN D 3 303 ? 166.020 280.065 270.930 1.00 82.38 303 GLN h N 1
ATOM 13034 C CA . GLN D 3 303 ? 166.479 278.954 271.755 1.00 82.38 303 GLN h CA 1
ATOM 13035 C C . GLN D 3 303 ? 165.696 278.886 273.059 1.00 82.38 303 GLN h C 1
ATOM 13036 O O . GLN D 3 303 ? 165.163 277.833 273.425 1.00 82.38 303 GLN h O 1
ATOM 13042 N N . PHE D 3 304 ? 165.590 280.017 273.756 1.00 87.07 304 PHE h N 1
ATOM 13043 C CA . PHE D 3 304 ? 164.870 280.057 275.023 1.00 87.07 304 PHE h CA 1
ATOM 13044 C C . PHE D 3 304 ? 163.398 279.708 274.835 1.00 87.07 304 PHE h C 1
ATOM 13045 O O . PHE D 3 304 ? 162.832 278.918 275.606 1.00 87.07 304 PHE h O 1
ATOM 13053 N N . GLU D 3 305 ? 162.766 280.274 273.802 1.00 84.24 305 GLU h N 1
ATOM 13054 C CA . GLU D 3 305 ? 161.339 280.052 273.590 1.00 84.24 305 GLU h CA 1
ATOM 13055 C C . GLU D 3 305 ? 161.041 278.593 273.276 1.00 84.24 305 GLU h C 1
ATOM 13056 O O . GLU D 3 305 ? 160.093 278.018 273.821 1.00 84.24 305 GLU h O 1
ATOM 13058 N N . ILE D 3 306 ? 161.834 277.970 272.402 1.00 86.42 306 ILE h N 1
ATOM 13059 C CA . ILE D 3 306 ? 161.603 276.561 272.112 1.00 86.42 306 ILE h CA 1
ATOM 13060 C C . ILE D 3 306 ? 162.054 275.675 273.262 1.00 86.42 306 ILE h C 1
ATOM 13061 O O . ILE D 3 306 ? 161.630 274.517 273.348 1.00 86.42 306 ILE h O 1
ATOM 13066 N N . SER D 3 307 ? 162.900 276.186 274.158 1.00 91.15 307 SER h N 1
ATOM 13067 C CA . SER D 3 307 ? 163.384 275.352 275.249 1.00 91.15 307 SER h CA 1
ATOM 13068 C C . SER D 3 307 ? 162.371 275.269 276.381 1.00 91.15 307 SER h C 1
ATOM 13069 O O . SER D 3 307 ? 161.954 274.170 276.763 1.00 91.15 307 SER h O 1
ATOM 13072 N N . ASN D 3 308 ? 161.958 276.408 276.933 1.00 92.20 308 ASN h N 1
ATOM 13073 C CA . ASN D 3 308 ? 161.064 276.335 278.085 1.00 92.20 308 ASN h CA 1
ATOM 13074 C C . ASN D 3 308 ? 159.617 276.671 277.763 1.00 92.20 308 ASN h C 1
ATOM 13075 O O . ASN D 3 308 ? 158.712 276.061 278.335 1.00 92.20 308 ASN h O 1
ATOM 13080 N N . ASN D 3 309 ? 159.367 277.620 276.863 1.00 92.92 309 ASN h N 1
ATOM 13081 C CA . ASN D 3 309 ? 158.000 277.980 276.509 1.00 92.92 309 ASN h CA 1
ATOM 13082 C C . ASN D 3 309 ? 157.294 276.892 275.710 1.00 92.92 309 ASN h C 1
ATOM 13083 O O . ASN D 3 309 ? 156.117 277.061 275.372 1.00 92.92 309 ASN h O 1
ATOM 13088 N N . ASN D 3 310 ? 157.982 275.792 275.402 1.00 91.57 310 ASN h N 1
ATOM 13089 C CA . ASN D 3 310 ? 157.383 274.614 274.778 1.00 91.57 310 ASN h CA 1
ATOM 13090 C C . ASN D 3 310 ? 156.743 274.965 273.433 1.00 91.57 310 ASN h C 1
ATOM 13091 O O . ASN D 3 310 ? 155.533 274.853 273.235 1.00 91.57 310 ASN h O 1
ATOM 13096 N N . SER D 3 311 ? 157.588 275.410 272.509 1.00 89.54 311 SER h N 1
ATOM 13097 C CA . SER D 3 311 ? 157.152 275.726 271.159 1.00 89.54 311 SER h CA 1
ATOM 13098 C C . SER D 3 311 ? 157.176 274.476 270.289 1.00 89.54 311 SER h C 1
ATOM 13099 O O . SER D 3 311 ? 157.670 273.420 270.695 1.00 89.54 311 SER h O 1
ATOM 13102 N N . LYS D 3 312 ? 156.633 274.606 269.079 1.00 86.98 312 LYS h N 1
ATOM 13103 C CA . LYS D 3 312 ? 156.643 273.494 268.138 1.00 86.98 312 LYS h CA 1
ATOM 13104 C C . LYS D 3 312 ? 157.709 273.666 267.063 1.00 86.98 312 LYS h C 1
ATOM 13105 O O . LYS D 3 312 ? 158.207 272.670 266.526 1.00 86.98 312 LYS h O 1
ATOM 13107 N N . PHE D 3 313 ? 158.067 274.906 266.739 1.00 81.61 313 PHE h N 1
ATOM 13108 C CA . PHE D 3 313 ? 159.025 275.158 265.676 1.00 81.61 313 PHE h CA 1
ATOM 13109 C C . PHE D 3 313 ? 160.442 274.822 266.137 1.00 81.61 313 PHE h C 1
ATOM 13110 O O . PHE D 3 313 ? 160.759 274.921 267.324 1.00 81.61 313 PHE h O 1
ATOM 13118 N N . PRO D 3 314 ? 161.313 274.422 265.214 1.00 73.52 314 PRO h N 1
ATOM 13119 C CA . PRO D 3 314 ? 162.690 274.096 265.588 1.00 73.52 314 PRO h CA 1
ATOM 13120 C C . PRO D 3 314 ? 163.623 275.284 265.445 1.00 73.52 314 PRO h C 1
ATOM 13121 O O . PRO D 3 314 ? 163.224 276.342 264.950 1.00 73.52 314 PRO h O 1
ATOM 13125 N N . ASP D 3 315 ? 164.869 275.115 265.877 1.00 65.96 315 ASP h N 1
ATOM 13126 C CA . ASP D 3 315 ? 165.880 276.163 265.807 1.00 65.96 315 ASP h CA 1
ATOM 13127 C C . ASP D 3 315 ? 166.663 275.977 264.514 1.00 65.96 315 ASP h C 1
ATOM 13128 O O . ASP D 3 315 ? 167.458 275.040 264.392 1.00 65.96 315 ASP h O 1
ATOM 13133 N N . LEU D 3 316 ? 166.444 276.875 263.556 1.00 58.34 316 LEU h N 1
ATOM 13134 C CA . LEU D 3 316 ? 167.021 276.757 262.227 1.00 58.34 316 LEU h CA 1
ATOM 13135 C C . LEU D 3 316 ? 168.394 277.407 262.117 1.00 58.34 316 LEU h C 1
ATOM 13136 O O . LEU D 3 316 ? 168.803 277.783 261.014 1.00 58.34 316 LEU h O 1
ATOM 13141 N N . LEU D 3 317 ? 169.111 277.553 263.229 1.00 58.28 317 LEU h N 1
ATOM 13142 C CA . LEU D 3 317 ? 170.457 278.131 263.226 1.00 58.28 317 LEU h CA 1
ATOM 13143 C C . LEU D 3 317 ? 171.255 277.404 264.306 1.00 58.28 317 LEU h C 1
ATOM 13144 O O . LEU D 3 317 ? 171.203 277.776 265.482 1.00 58.28 317 LEU h O 1
ATOM 13149 N N . ASN D 3 318 ? 171.990 276.375 263.896 1.00 58.00 318 ASN h N 1
ATOM 13150 C CA . ASN D 3 318 ? 172.765 275.542 264.813 1.00 58.00 318 ASN h CA 1
ATOM 13151 C C . ASN D 3 318 ? 171.885 274.944 265.907 1.00 58.00 318 ASN h C 1
ATOM 13152 O O . ASN D 3 318 ? 172.263 274.919 267.077 1.00 58.00 318 ASN h O 1
ATOM 13154 N N . ASN D 3 416 ? 185.103 281.223 271.844 1.00 59.52 416 ASN h N 1
ATOM 13155 C CA . ASN D 3 416 ? 185.613 282.131 270.824 1.00 59.52 416 ASN h CA 1
ATOM 13156 C C . ASN D 3 416 ? 185.871 281.394 269.516 1.00 59.52 416 ASN h C 1
ATOM 13157 O O . ASN D 3 416 ? 186.533 281.916 268.620 1.00 59.52 416 ASN h O 1
ATOM 13159 N N . ASN D 3 417 ? 185.349 280.175 269.414 1.00 55.17 417 ASN h N 1
ATOM 13160 C CA . ASN D 3 417 ? 185.513 279.391 268.200 1.00 55.17 417 ASN h CA 1
ATOM 13161 C C . ASN D 3 417 ? 184.768 280.052 267.049 1.00 55.17 417 ASN h C 1
ATOM 13162 O O . ASN D 3 417 ? 183.603 280.433 267.191 1.00 55.17 417 ASN h O 1
ATOM 13164 N N . TYR D 3 418 ? 185.442 280.190 265.905 1.00 51.41 418 TYR h N 1
ATOM 13165 C CA . TYR D 3 418 ? 184.812 280.836 264.758 1.00 51.41 418 TYR h CA 1
ATOM 13166 C C . TYR D 3 418 ? 183.583 280.068 264.303 1.00 51.41 418 TYR h C 1
ATOM 13167 O O . TYR D 3 418 ? 182.578 280.670 263.914 1.00 51.41 418 TYR h O 1
ATOM 13176 N N . TYR D 3 419 ? 183.661 278.737 264.307 1.00 51.68 419 TYR h N 1
ATOM 13177 C CA . TYR D 3 419 ? 182.530 277.912 263.899 1.00 51.68 419 TYR h CA 1
ATOM 13178 C C . TYR D 3 419 ? 181.268 278.316 264.648 1.00 51.68 419 TYR h C 1
ATOM 13179 O O . TYR D 3 419 ? 180.309 278.819 264.054 1.00 51.68 419 TYR h O 1
ATOM 13188 N N . SER D 3 420 ? 181.290 278.177 265.969 1.00 55.55 420 SER h N 1
ATOM 13189 C CA . SER D 3 420 ? 180.119 278.401 266.803 1.00 55.55 420 SER h CA 1
ATOM 13190 C C . SER D 3 420 ? 179.755 279.872 266.956 1.00 55.55 420 SER h C 1
ATOM 13191 O O . SER D 3 420 ? 178.713 280.170 267.546 1.00 55.55 420 SER h O 1
ATOM 13194 N N . SER D 3 421 ? 180.565 280.794 266.447 1.00 51.96 421 SER h N 1
ATOM 13195 C CA . SER D 3 421 ? 180.308 282.215 266.632 1.00 51.96 421 SER h CA 1
ATOM 13196 C C . SER D 3 421 ? 179.942 282.957 265.360 1.00 51.96 421 SER h C 1
ATOM 13197 O O . SER D 3 421 ? 179.301 284.004 265.445 1.00 51.96 421 SER h O 1
ATOM 13200 N N . GLU D 3 422 ? 180.342 282.467 264.191 1.00 49.15 422 GLU h N 1
ATOM 13201 C CA . GLU D 3 422 ? 179.991 283.128 262.944 1.00 49.15 422 GLU h CA 1
ATOM 13202 C C . GLU D 3 422 ? 179.644 282.170 261.814 1.00 49.15 422 GLU h C 1
ATOM 13203 O O . GLU D 3 422 ? 179.390 282.635 260.700 1.00 49.15 422 GLU h O 1
ATOM 13205 N N . PHE D 3 423 ? 179.621 280.863 262.052 1.00 46.78 423 PHE h N 1
ATOM 13206 C CA . PHE D 3 423 ? 179.349 279.913 260.984 1.00 46.78 423 PHE h CA 1
ATOM 13207 C C . PHE D 3 423 ? 177.857 279.755 260.696 1.00 46.78 423 PHE h C 1
ATOM 13208 O O . PHE D 3 423 ? 177.473 279.725 259.521 1.00 46.78 423 PHE h O 1
ATOM 13216 N N . PRO D 3 424 ? 176.981 279.643 261.703 1.00 47.15 424 PRO h N 1
ATOM 13217 C CA . PRO D 3 424 ? 175.575 279.355 261.376 1.00 47.15 424 PRO h CA 1
ATOM 13218 C C . PRO D 3 424 ? 174.834 280.528 260.764 1.00 47.15 424 PRO h C 1
ATOM 13219 O O . PRO D 3 424 ? 173.986 280.325 259.887 1.00 47.15 424 PRO h O 1
ATOM 13223 N N . TYR D 3 425 ? 175.124 281.755 261.198 1.00 47.09 425 TYR h N 1
ATOM 13224 C CA . TYR D 3 425 ? 174.347 282.925 260.790 1.00 47.09 425 TYR h CA 1
ATOM 13225 C C . TYR D 3 425 ? 174.716 283.316 259.359 1.00 47.09 425 TYR h C 1
ATOM 13226 O O . TYR D 3 425 ? 175.312 284.360 259.088 1.00 47.09 425 TYR h O 1
ATOM 13235 N N . GLU D 3 426 ? 174.334 282.444 258.432 1.00 42.04 426 GLU h N 1
ATOM 13236 C CA . GLU D 3 426 ? 174.545 282.610 257.001 1.00 42.04 426 GLU h CA 1
ATOM 13237 C C . GLU D 3 426 ? 173.806 281.489 256.283 1.00 42.04 426 GLU h C 1
ATOM 13238 O O . GLU D 3 426 ? 173.593 280.422 256.871 1.00 42.04 426 GLU h O 1
ATOM 13240 N N . PRO D 3 427 ? 173.386 281.685 255.035 1.00 38.49 427 PRO h N 1
ATOM 13241 C CA . PRO D 3 427 ? 172.660 280.620 254.329 1.00 38.49 427 PRO h CA 1
ATOM 13242 C C . PRO D 3 427 ? 173.518 279.373 254.209 1.00 38.49 427 PRO h C 1
ATOM 13243 O O . PRO D 3 427 ? 174.583 279.387 253.590 1.00 38.49 427 PRO h O 1
ATOM 13247 N N . ARG D 3 428 ? 173.040 278.283 254.812 1.00 38.62 428 ARG h N 1
ATOM 13248 C CA . ARG D 3 428 ? 173.845 277.071 254.896 1.00 38.62 428 ARG h CA 1
ATOM 13249 C C . ARG D 3 428 ? 174.179 276.517 253.520 1.00 38.62 428 ARG h C 1
ATOM 13250 O O . ARG D 3 428 ? 175.279 275.991 253.312 1.00 38.62 428 ARG h O 1
ATOM 13258 N N . LEU D 3 429 ? 173.252 276.626 252.568 1.00 36.63 429 LEU h N 1
ATOM 13259 C CA . LEU D 3 429 ? 173.538 276.152 251.221 1.00 36.63 429 LEU h CA 1
ATOM 13260 C C . LEU D 3 429 ? 174.674 276.938 250.581 1.00 36.63 429 LEU h C 1
ATOM 13261 O O . LEU D 3 429 ? 175.448 276.379 249.797 1.00 36.63 429 LEU h O 1
ATOM 13266 N N . THR D 3 430 ? 174.805 278.224 250.908 1.00 36.16 430 THR h N 1
ATOM 13267 C CA . THR D 3 430 ? 175.929 278.989 250.381 1.00 36.16 430 THR h CA 1
ATOM 13268 C C . THR D 3 430 ? 177.249 278.488 250.952 1.00 36.16 430 THR h C 1
ATOM 13269 O O . THR D 3 430 ? 178.249 278.404 250.231 1.00 36.16 430 THR h O 1
ATOM 13273 N N . GLN D 3 431 ? 177.275 278.136 252.238 1.00 39.33 431 GLN h N 1
ATOM 13274 C CA . GLN D 3 431 ? 178.484 277.549 252.807 1.00 39.33 431 GLN h CA 1
ATOM 13275 C C . GLN D 3 431 ? 178.803 276.217 252.146 1.00 39.33 431 GLN h C 1
ATOM 13276 O O . GLN D 3 431 ? 179.972 275.906 251.887 1.00 39.33 431 GLN h O 1
ATOM 13282 N N . ILE D 3 432 ? 177.776 275.414 251.867 1.00 36.10 432 ILE h N 1
ATOM 13283 C CA . ILE D 3 432 ? 178.012 274.127 251.223 1.00 36.10 432 ILE h CA 1
ATOM 13284 C C . ILE D 3 432 ? 178.560 274.323 249.816 1.00 36.10 432 ILE h C 1
ATOM 13285 O O . ILE D 3 432 ? 179.446 273.585 249.378 1.00 36.10 432 ILE h O 1
ATOM 13290 N N . MET D 3 433 ? 178.062 275.325 249.090 1.00 40.17 433 MET h N 1
ATOM 13291 C CA . MET D 3 433 ? 178.592 275.594 247.756 1.00 40.17 433 MET h CA 1
ATOM 13292 C C . MET D 3 433 ? 180.024 276.115 247.820 1.00 40.17 433 MET h C 1
ATOM 13293 O O . MET D 3 433 ? 180.854 275.775 246.967 1.00 40.17 433 MET h O 1
ATOM 13298 N N . LYS D 3 434 ? 180.325 276.958 248.809 1.00 42.42 434 LYS h N 1
ATOM 13299 C CA . LYS D 3 434 ? 181.702 277.388 249.029 1.00 42.42 434 LYS h CA 1
ATOM 13300 C C . LYS D 3 434 ? 182.616 276.189 249.221 1.00 42.42 434 LYS h C 1
ATOM 13301 O O . LYS D 3 434 ? 183.664 276.074 248.576 1.00 42.42 434 LYS h O 1
ATOM 13307 N N . LEU D 3 435 ? 182.224 275.279 250.111 1.00 39.88 435 LEU h N 1
ATOM 13308 C CA . LEU D 3 435 ? 183.030 274.094 250.364 1.00 39.88 435 LEU h CA 1
ATOM 13309 C C . LEU D 3 435 ? 183.139 273.223 249.120 1.00 39.88 435 LEU h C 1
ATOM 13310 O O . LEU D 3 435 ? 184.191 272.628 248.868 1.00 39.88 435 LEU h O 1
ATOM 13315 N N . TRP D 3 436 ? 182.068 273.146 248.329 1.00 45.44 436 TRP h N 1
ATOM 13316 C CA . TRP D 3 436 ? 182.081 272.337 247.114 1.00 45.44 436 TRP h CA 1
ATOM 13317 C C . TRP D 3 436 ? 183.091 272.868 246.107 1.00 45.44 436 TRP h C 1
ATOM 13318 O O . TRP D 3 436 ? 183.893 272.106 245.553 1.00 45.44 436 TRP h O 1
ATOM 13329 N N . CYS D 3 437 ? 183.061 274.177 245.849 1.00 52.58 437 CYS h N 1
ATOM 13330 C CA . CYS D 3 437 ? 184.027 274.748 244.917 1.00 52.58 437 CYS h CA 1
ATOM 13331 C C . CYS D 3 437 ? 185.442 274.620 245.460 1.00 52.58 437 CYS h C 1
ATOM 13332 O O . CYS D 3 437 ? 186.379 274.330 244.705 1.00 52.58 437 CYS h O 1
ATOM 13335 N N . TRP D 3 438 ? 185.615 274.807 246.772 1.00 47.85 438 TRP h N 1
ATOM 13336 C CA . TRP D 3 438 ? 186.936 274.660 247.369 1.00 47.85 438 TRP h CA 1
ATOM 13337 C C . TRP D 3 438 ? 187.484 273.256 247.160 1.00 47.85 438 TRP h C 1
ATOM 13338 O O . TRP D 3 438 ? 188.651 273.084 246.800 1.00 47.85 438 TRP h O 1
ATOM 13349 N N . CYS D 3 439 ? 186.655 272.235 247.379 1.00 49.37 439 CYS h N 1
ATOM 13350 C CA . CYS D 3 439 ? 187.130 270.864 247.222 1.00 49.37 439 CYS h CA 1
ATOM 13351 C C . CYS D 3 439 ? 187.396 270.528 245.761 1.00 49.37 439 CYS h C 1
ATOM 13352 O O . CYS D 3 439 ? 188.394 269.866 245.441 1.00 49.37 439 CYS h O 1
ATOM 13355 N N . GLU D 3 440 ? 186.512 270.963 244.860 1.00 51.50 440 GLU h N 1
ATOM 13356 C CA . GLU D 3 440 ? 186.734 270.706 243.443 1.00 51.50 440 GLU h CA 1
ATOM 13357 C C . GLU D 3 440 ? 188.035 271.338 242.972 1.00 51.50 440 GLU h C 1
ATOM 13358 O O . GLU D 3 440 ? 188.740 270.767 242.135 1.00 51.50 440 GLU h O 1
ATOM 13360 N N . ASN D 3 441 ? 188.373 272.515 243.499 1.00 57.20 441 ASN h N 1
ATOM 13361 C CA . ASN D 3 441 ? 189.637 273.136 243.125 1.00 57.20 441 ASN h CA 1
ATOM 13362 C C . ASN D 3 441 ? 190.826 272.493 243.827 1.00 57.20 441 ASN h C 1
ATOM 13363 O O . ASN D 3 441 ? 191.923 272.450 243.262 1.00 57.20 441 ASN h O 1
ATOM 13368 N N . GLN D 3 442 ? 190.637 271.998 245.051 1.00 54.87 442 GLN h N 1
ATOM 13369 C CA . GLN D 3 442 ? 191.735 271.363 245.770 1.00 54.87 442 GLN h CA 1
ATOM 13370 C C . GLN D 3 442 ? 192.127 270.039 245.136 1.00 54.87 442 GLN h C 1
ATOM 13371 O O . GLN D 3 442 ? 193.294 269.643 245.204 1.00 54.87 442 GLN h O 1
ATOM 13377 N N . LEU D 3 443 ? 191.170 269.336 244.532 1.00 56.34 443 LEU h N 1
ATOM 13378 C CA . LEU D 3 443 ? 191.519 268.117 243.810 1.00 56.34 443 LEU h CA 1
ATOM 13379 C C . LEU D 3 443 ? 192.411 268.416 242.613 1.00 56.34 443 LEU h C 1
ATOM 13380 O O . LEU D 3 443 ? 193.249 267.587 242.241 1.00 56.34 443 LEU h O 1
ATOM 13385 N N . HIS D 3 444 ? 192.252 269.590 242.003 1.00 63.53 444 HIS h N 1
ATOM 13386 C CA . HIS D 3 444 ? 193.017 269.922 240.805 1.00 63.53 444 HIS h CA 1
ATOM 13387 C C . HIS D 3 444 ? 194.461 270.272 241.142 1.00 63.53 444 HIS h C 1
ATOM 13388 O O . HIS D 3 444 ? 195.357 270.091 240.311 1.00 63.53 444 HIS h O 1
ATOM 13395 N N . HIS D 3 445 ? 194.707 270.787 242.348 1.00 65.05 445 HIS h N 1
ATOM 13396 C CA . HIS D 3 445 ? 196.056 271.204 242.713 1.00 65.05 445 HIS h CA 1
ATOM 13397 C C . HIS D 3 445 ? 196.984 270.022 242.941 1.00 65.05 445 HIS h C 1
ATOM 13398 O O . HIS D 3 445 ? 198.206 270.189 242.887 1.00 65.05 445 HIS h O 1
ATOM 13405 N N . ASN D 3 446 ? 196.437 268.839 243.201 1.00 63.71 446 ASN h N 1
ATOM 13406 C CA . ASN D 3 446 ? 197.229 267.631 243.371 1.00 63.71 446 ASN h CA 1
ATOM 13407 C C . ASN D 3 446 ? 197.169 266.723 242.154 1.00 63.71 446 ASN h C 1
ATOM 13408 O O . ASN D 3 446 ? 197.425 265.521 242.277 1.00 63.71 446 ASN h O 1
ATOM 13413 N N . GLN D 3 447 ? 196.811 267.267 240.993 1.00 69.94 447 GLN h N 1
ATOM 13414 C CA . GLN D 3 447 ? 196.797 266.552 239.719 1.00 69.94 447 GLN h CA 1
ATOM 13415 C C . GLN D 3 447 ? 195.834 265.369 239.711 1.00 69.94 447 GLN h C 1
ATOM 13416 O O . GLN D 3 447 ? 195.837 264.576 238.765 1.00 69.94 447 GLN h O 1
ATOM 13418 N N . ILE D 3 448 ? 195.004 265.222 240.739 1.00 67.16 448 ILE h N 1
ATOM 13419 C CA . ILE D 3 448 ? 193.964 264.200 240.748 1.00 67.16 448 ILE h CA 1
ATOM 13420 C C . ILE D 3 448 ? 192.789 264.708 239.927 1.00 67.16 448 ILE h C 1
ATOM 13421 O O . ILE D 3 448 ? 192.358 265.855 240.088 1.00 67.16 448 ILE h O 1
ATOM 13426 N N . GLY D 3 449 ? 192.271 263.860 239.044 1.00 74.48 449 GLY h N 1
ATOM 13427 C CA . GLY D 3 449 ? 191.196 264.233 238.143 1.00 74.48 449 GLY h CA 1
ATOM 13428 C C . GLY D 3 449 ? 189.918 263.481 238.472 1.00 74.48 449 GLY h C 1
ATOM 13429 O O . GLY D 3 449 ? 189.929 262.261 238.642 1.00 74.48 449 GLY h O 1
ATOM 13430 N N . VAL D 3 450 ? 188.823 264.229 238.560 1.00 76.11 450 VAL h N 1
ATOM 13431 C CA . VAL D 3 450 ? 187.494 263.658 238.750 1.00 76.11 450 VAL h CA 1
ATOM 13432 C C . VAL D 3 450 ? 186.541 264.341 237.777 1.00 76.11 450 VAL h C 1
ATOM 13433 O O . VAL D 3 450 ? 186.749 265.512 237.432 1.00 76.11 450 VAL h O 1
ATOM 13437 N N . PRO D 3 451 ? 185.503 263.661 237.300 1.00 75.87 451 PRO h N 1
ATOM 13438 C CA . PRO D 3 451 ? 184.543 264.324 236.416 1.00 75.87 451 PRO h CA 1
ATOM 13439 C C . PRO D 3 451 ? 183.733 265.367 237.165 1.00 75.87 451 PRO h C 1
ATOM 13440 O O . PRO D 3 451 ? 183.493 265.258 238.369 1.00 75.87 451 PRO h O 1
ATOM 13444 N N . ARG D 3 452 ? 183.312 266.390 236.434 1.00 76.84 452 ARG h N 1
ATOM 13445 C CA . ARG D 3 452 ? 182.526 267.475 237.001 1.00 76.84 452 ARG h CA 1
ATOM 13446 C C . ARG D 3 452 ? 181.049 267.080 237.003 1.00 76.84 452 ARG h C 1
ATOM 13447 O O . ARG D 3 452 ? 180.702 265.913 236.803 1.00 76.84 452 ARG h O 1
ATOM 13455 N N . VAL D 3 453 ? 180.167 268.044 237.247 1.00 74.38 453 VAL h N 1
ATOM 13456 C CA . VAL D 3 453 ? 178.726 267.826 237.266 1.00 74.38 453 VAL h CA 1
ATOM 13457 C C . VAL D 3 453 ? 178.141 268.414 235.992 1.00 74.38 453 VAL h C 1
ATOM 13458 O O . VAL D 3 453 ? 178.399 269.578 235.663 1.00 74.38 453 VAL h O 1
ATOM 13462 N N . GLU D 3 454 ? 177.360 267.614 235.276 1.00 77.00 454 GLU h N 1
ATOM 13463 C CA . GLU D 3 454 ? 176.770 268.016 234.009 1.00 77.00 454 GLU h CA 1
ATOM 13464 C C . GLU D 3 454 ? 175.337 268.486 234.219 1.00 77.00 454 GLU h C 1
ATOM 13465 O O . GLU D 3 454 ? 174.737 268.290 235.279 1.00 77.00 454 GLU h O 1
ATOM 13467 N N . ASN D 3 455 ? 174.789 269.110 233.181 1.00 76.19 455 ASN h N 1
ATOM 13468 C CA . ASN D 3 455 ? 173.440 269.658 233.239 1.00 76.19 455 ASN h CA 1
ATOM 13469 C C . ASN D 3 455 ? 172.888 269.916 231.843 1.00 76.19 455 ASN h C 1
ATOM 13470 O O . ASN D 3 455 ? 172.845 271.057 231.384 1.00 76.19 455 ASN h O 1
#

Radius of gyration: 44.89 Å; Cα contacts (8 Å, |Δi|>4): 3092; chains: 4; bounding box: 110×150×87 Å

Nearest PDB structures (foldseek):
  7nsb-assembly1_h  TM=1.004E+00  e=4.023E-38  Saccharomyces cerevisiae S288C
  6swy-assembly1_8  TM=8.616E-01  e=2.129E-23  Saccharomyces cerevisiae S288C
  7ns3-assembly1_8  TM=8.580E-01  e=4.235E-23  Saccharomyces cerevisiae S288C
  7wug-assembly1_8  TM=8.600E-01  e=4.117E-22  Saccharomyces cerevisiae
  7nsb-assembly1_a  TM=1.002E+00  e=4.034E-103  Saccharomyces cerevisiae S288C

Secondary structure (DSSP, 8-state):
-TTS-HHHHHHHHHHHHHHHT--HHHHHTT--HHHHHHHIIIII-GGG--THHHHTS-BSSSPPPPTTHHHHHT---HHHHHHHHHHHHHHHHHHTT----SSHHHHHHHHHHHHHHHHHHHHHGGG---HHHHHHHHHHHHHHHHHHHHHHT-S---TTTSSSHHHHHHHHHHHTTT-THHHHTT---SSHHHHHHHHTB-TTTSPPSSHHHHHHHHHHHHHHTT-S---------S-----EEEEEEEE---SS---EEEE-TTSSEEEEE--EEEESSSSS-EEEE------EEE-TTS--EEE--SSS--EEE-----EEE---SSSTTEEEE--TTT--BEEETTS-----B-S-----------------EEE-TTS-EEEEE-SSSEEEEEE-------EEEEEE--S-B----PPP----EEEEBSSSEEEEE-TTTT---EEEE----SSS---EEEETTTTEEEE-BSSSEEEEEESSS--EEEEEE----EEEEEE-SS-SS-EEEEESSS-EEEEEEE-/--TTHHHHHHHHS-TTTTTSTTHHHHHHHHHTTHHHHHHHTSSS------SSHHHHHHHHHHHHT-S-S--SSS--HHHHHHHHHHH----TTTTTT------S-HHHHT--S--SB---SSSS-EE-SSSSS-EE------EEEBSS---STT-SEEEEEEEE-------EEEEEEE------HHHHHSS--TTEEEE-SSS-PBTT----PPP-SSEEEEEEEETTTTEEEEEETTEEEEEEEE---S--EEEEEEE-TT--EEEE-SSSS--SS-HHHHHHHHHHHHHHHH----SS--S-TTEETTEE-----S-S----TTTTHHHHHHHHHHHHHHHHSS-HHHHHHHHHHHHHH----TTHHHHHHHHHHHHS-HHHHHHHHHHHHHHTT-HHHHHHHHHHHSTTSGGG-HHHHHHHHHHHHHHHHHH---THHHHHHHHHHHHHHHTTT-SS-HHHHHHHHHHHHHHHTTTTSSSHHHHS-HHHHHTTSHHHHHHHHHHHHHHHHHHHTT-----SSHHHHHHHHHHHHHHHHS----SSSTTS--GGGS--HIIIII--/-THHHHHHHHHHHHT-HHHHHHHH------SSSHHHHHHHHHHHHHHH-SS----------SS---TTS----SS-SSEEEE-----SS-S---EEEE-TTS-EEEEE--SSSSSS-EEEEESSSTT-EEEEPP--SS---EEEE-TTS--EEEE-SSS--EEE-----EEEE--SGGGTTEEEEEETTTEEEEEETTT-S-SB--SS-B-STT--STTTT---S----S-S---S-SS----------PPPPP--EEE-TTS--EEEE-SSSEEEEE--SSPPPHHHHHSS---SSSS-B-EEEEEE-SSPEEEEE------S-EEEEEETTTEEEEEETTTTEEEEEE--S---SS---EEEETTTTEEEE--SSSEEEEEETTT--EEEEEE---EEEEEE-TTTSSEEEEEETT----EEEEE--/--SS---HHHHHHHHHTT---TT--S-TTS----------------S-S-TTHHHHHHHHHHHTT-HHHHHHHHHTTT---SSSHHHHHHHHTTHHHHHHHHHHHHHT-HHHHHT--HHHHHHHHHHHHHHH--HHHHHHHHHHHHHHHBTBHHHHHHHH--TTTTTSSHHHHHHHHHHHHHHHHHHHHHHHHHHHTS--SS--S----HHHHHSSSS-HHHHHHHHHHHHHHHHHHTT--------